Protein 1G5G (pdb70)

B-factor: mean 41.12, std 23.93, range [2.0, 100.0]

Nearest PDB structures (foldseek):
  1g5g-assembly2_D  TM=1.001E+00  e=3.304E-66  avian paramyxovirus 1
  3maw-assembly1_A  TM=9.821E-01  e=4.970E-59  Newcastle disease virus (STRAIN AUSTRALIA-VICTORIA/32)
  8tvg-assembly1_A  TM=8.854E-01  e=2.097E-29  Langya virus
  8dmj-assembly1_C  TM=8.825E-01  e=3.662E-26  Henipavirus nipahense
  1ztm-assembly1_B  TM=8.398E-01  e=7.015E-27  Human respirovirus 3

InterPro domains:
  IPR000776 Precursor fusion glycoprotein F0, Paramyxoviridae [PF00523] (35-516)

CATH classification: 2.40.490.10 (+2 more: 1.10.287.2480, 2.60.40.1690)

Radius of gyration: 48.66 Å; Cα contacts (8 Å, |Δi|>4): 4728; chains: 6; bounding box: 149×130×69 Å

Organism: Newcastle disease virus (strain D26/76) (NCBI:txid11180)

Structure (mmCIF, N/CA/C/O backbone):
data_1G5G
#
_entry.id   1G5G
#
_cell.length_a   134.39
_cell.length_b   308.33
_cell.length_c   243.00
_cell.angle_alpha   90.0
_cell.angle_beta   90.0
_cell.angle_gamma   90.0
#
_symmetry.space_group_name_H-M   'C 2 2 21'
#
loop_
_entity.id
_entity.type
_entity.pdbx_description
1 polymer 'Fusion glycoprotein F0'
2 branched 2-acetamido-2-deoxy-beta-D-glucopyranose-(1-4)-2-acetamido-2-deoxy-beta-D-glucopyranose
3 branched beta-D-mannopyranose-(1-4)-2-acetamido-2-deoxy-beta-D-glucopyranose-(1-4)-2-acetamido-2-deoxy-beta-D-glucopyranose
4 non-polymer 2-acetamido-2-deoxy-beta-D-glucopyranose
#
loop_
_atom_site.group_PDB
_atom_site.id
_atom_site.type_symbol
_atom_site.label_atom_id
_atom_site.label_alt_id
_atom_site.label_comp_id
_atom_site.label_asym_id
_atom_site.label_entity_id
_atom_site.label_seq_id
_atom_site.pdbx_PDB_ins_code
_atom_site.Cartn_x
_atom_site.Cartn_y
_atom_site.Cartn_z
_atom_site.occupancy
_atom_site.B_iso_or_equiv
_atom_site.auth_seq_id
_atom_site.auth_comp_id
_atom_site.auth_asym_id
_atom_site.auth_atom_id
_atom_site.pdbx_PDB_model_num
ATOM 1 N N . ASP A 1 2 ? 62.706 97.437 31.572 1.00 45.90 33 ASP A N 1
ATOM 2 C CA . ASP A 1 2 ? 63.157 98.564 30.762 1.00 50.81 33 ASP A CA 1
ATOM 3 C C . ASP A 1 2 ? 62.202 98.891 29.602 1.00 56.92 33 ASP A C 1
ATOM 4 O O . ASP A 1 2 ? 62.131 100.041 29.152 1.00 56.37 33 ASP A O 1
ATOM 9 N N . GLY A 1 3 ? 61.468 97.886 29.124 1.00 61.03 34 GLY A N 1
ATOM 10 C CA . GLY A 1 3 ? 60.558 98.108 28.011 1.00 65.88 34 GLY A CA 1
ATOM 11 C C . GLY A 1 3 ? 61.340 98.256 26.712 1.00 71.53 34 GLY A C 1
ATOM 12 O O . GLY A 1 3 ? 62.546 97.982 26.676 1.00 68.73 34 GLY A O 1
ATOM 13 N N . ARG A 1 4 ? 60.677 98.685 25.639 1.00 76.02 35 ARG A N 1
ATOM 14 C CA . ARG A 1 4 ? 61.379 98.848 24.368 1.00 77.46 35 ARG A CA 1
ATOM 15 C C . ARG A 1 4 ? 61.200 100.174 23.629 1.00 73.69 35 ARG A C 1
ATOM 16 O O . ARG A 1 4 ? 61.105 100.196 22.401 1.00 75.25 35 ARG A O 1
ATOM 24 N N . PRO A 1 5 ? 61.123 101.295 24.364 1.00 67.61 36 PRO A N 1
ATOM 25 C CA . PRO A 1 5 ? 60.977 102.554 23.644 1.00 62.26 36 PRO A CA 1
ATOM 26 C C . PRO A 1 5 ? 62.384 102.760 23.108 1.00 59.35 36 PRO A C 1
ATOM 27 O O . PRO A 1 5 ? 62.590 103.373 22.065 1.00 64.83 36 PRO A O 1
ATOM 31 N N . LEU A 1 6 ? 63.352 102.225 23.849 1.00 51.10 37 LEU A N 1
ATOM 32 C CA . LEU A 1 6 ? 64.750 102.320 23.468 1.00 48.66 37 LEU A CA 1
ATOM 33 C C . LEU A 1 6 ? 65.063 101.457 22.246 1.00 46.72 37 LEU A C 1
ATOM 34 O O . LEU A 1 6 ? 66.195 101.443 21.743 1.00 41.90 37 LEU A O 1
ATOM 39 N N . ALA A 1 7 ? 64.052 100.729 21.777 1.00 44.94 38 ALA A N 1
ATOM 40 C CA . ALA A 1 7 ? 64.202 99.902 20.582 1.00 43.36 38 ALA A CA 1
ATOM 41 C C . ALA A 1 7 ? 64.464 100.894 19.449 1.00 38.80 38 ALA A C 1
ATOM 42 O O . ALA A 1 7 ? 65.322 100.689 18.587 1.00 28.75 38 ALA A O 1
ATOM 44 N N . ALA A 1 8 ? 63.708 101.982 19.478 1.00 38.02 39 ALA A N 1
ATOM 45 C CA . ALA A 1 8 ? 63.840 103.033 18.490 1.00 41.04 39 ALA A CA 1
ATOM 46 C C . ALA A 1 8 ? 65.219 103.690 18.581 1.00 40.14 39 ALA A C 1
ATOM 47 O O . ALA A 1 8 ? 65.650 104.377 17.658 1.00 44.12 39 ALA A O 1
ATOM 49 N N . ALA A 1 9 ? 65.900 103.502 19.703 1.00 35.34 40 ALA A N 1
ATOM 50 C CA . ALA A 1 9 ? 67.217 104.085 19.869 1.00 36.37 40 ALA A CA 1
ATOM 51 C C . ALA A 1 9 ? 68.314 103.130 19.395 1.00 41.17 40 ALA A C 1
ATOM 52 O O . ALA A 1 9 ? 69.501 103.474 19.414 1.00 41.60 40 ALA A O 1
ATOM 54 N N . GLY A 1 10 ? 67.918 101.934 18.963 1.00 43.73 41 GLY A N 1
ATOM 55 C CA . GLY A 1 10 ? 68.894 100.953 18.504 1.00 44.11 41 GLY A CA 1
ATOM 56 C C . GLY A 1 10 ? 69.281 99.945 19.579 1.00 43.26 41 GLY A C 1
ATOM 57 O O . GLY A 1 10 ? 70.112 99.054 19.356 1.00 36.69 41 GLY A O 1
ATOM 58 N N . ILE A 1 11 ? 68.682 100.096 20.755 1.00 38.84 42 ILE A N 1
ATOM 59 C CA . ILE A 1 11 ? 68.945 99.195 21.860 1.00 39.98 42 ILE A CA 1
ATOM 60 C C . ILE A 1 11 ? 67.903 98.075 21.837 1.00 42.79 42 ILE A C 1
ATOM 61 O O . ILE A 1 11 ? 66.713 98.316 22.053 1.00 44.59 42 ILE A O 1
ATOM 66 N N . VAL A 1 12 ? 68.349 96.854 21.561 1.00 41.41 43 VAL A N 1
ATOM 67 C CA . VAL A 1 12 ? 67.449 95.705 21.507 1.00 35.33 43 VAL A CA 1
ATOM 68 C C . VAL A 1 12 ? 67.651 94.869 22.766 1.00 32.95 43 VAL A C 1
ATOM 69 O O . VAL A 1 12 ? 68.790 94.581 23.137 1.00 33.05 43 VAL A O 1
ATOM 73 N N . VAL A 1 13 ? 66.559 94.494 23.434 1.00 31.93 44 VAL A N 1
ATOM 74 C CA . VAL A 1 13 ? 66.660 93.680 24.659 1.00 31.89 44 VAL A CA 1
ATOM 75 C C . VAL A 1 13 ? 66.650 92.182 24.339 1.00 33.21 44 VAL A C 1
ATOM 76 O O . VAL A 1 13 ? 65.596 91.620 24.037 1.00 35.91 44 VAL A O 1
ATOM 80 N N . THR A 1 14 ? 67.816 91.536 24.399 1.00 33.44 45 THR A N 1
ATOM 81 C CA . THR A 1 14 ? 67.901 90.105 24.101 1.00 33.44 45 THR A CA 1
ATOM 82 C C . THR A 1 14 ? 67.326 89.253 25.214 1.00 33.72 45 THR A C 1
ATOM 83 O O . THR A 1 14 ? 66.730 88.207 24.966 1.00 40.18 45 THR A O 1
ATOM 87 N N . GLY A 1 15 ? 67.515 89.670 26.452 1.00 30.62 46 GLY A N 1
ATOM 88 C CA . GLY A 1 15 ? 66.967 88.856 27.512 1.00 33.34 46 GLY A CA 1
ATOM 89 C C . GLY A 1 15 ? 66.903 89.477 28.886 1.00 35.39 46 GLY A C 1
ATOM 90 O O . GLY A 1 15 ? 67.718 90.327 29.260 1.00 31.67 46 GLY A O 1
ATOM 91 N N . ASP A 1 16 ? 65.922 89.012 29.648 1.00 32.30 47 ASP A N 1
ATOM 92 C CA . ASP A 1 16 ? 65.693 89.487 30.996 1.00 30.50 47 ASP A CA 1
ATOM 93 C C . ASP A 1 16 ? 65.693 88.258 31.874 1.00 25.69 47 ASP A C 1
ATOM 94 O O . ASP A 1 16 ? 65.033 87.283 31.544 1.00 28.69 47 ASP A O 1
ATOM 99 N N . LYS A 1 17 ? 66.396 88.303 33.001 1.00 23.46 48 LYS A N 1
ATOM 100 C CA . LYS A 1 17 ? 66.465 87.128 33.872 1.00 21.34 48 LYS A CA 1
ATOM 101 C C . LYS A 1 17 ? 66.496 87.456 35.359 1.00 16.57 48 LYS A C 1
ATOM 102 O O . LYS A 1 17 ? 66.857 88.564 35.747 1.00 19.00 48 LYS A O 1
ATOM 108 N N . ALA A 1 18 ? 66.108 86.483 36.182 1.00 9.05 49 ALA A N 1
ATOM 109 C CA . ALA A 1 18 ? 66.118 86.635 37.636 1.00 14.24 49 ALA A CA 1
ATOM 110 C C . ALA A 1 18 ? 67.545 86.406 38.155 1.00 20.48 49 ALA A C 1
ATOM 111 O O . ALA A 1 18 ? 68.394 85.908 37.412 1.00 31.25 49 ALA A O 1
ATOM 113 N N . VAL A 1 19 ? 67.828 86.751 39.412 1.00 16.05 50 VAL A N 1
ATOM 114 C CA . VAL A 1 19 ? 69.183 86.532 39.939 1.00 16.75 50 VAL A CA 1
ATOM 115 C C . VAL A 1 19 ? 69.139 85.854 41.303 1.00 19.17 50 VAL A C 1
ATOM 116 O O . VAL A 1 19 ? 68.273 86.168 42.121 1.00 23.93 50 VAL A O 1
ATOM 120 N N . ASN A 1 20 ? 70.064 84.924 41.548 1.00 18.56 51 ASN A N 1
ATOM 121 C CA . ASN A 1 20 ? 70.102 84.224 42.835 1.00 22.81 51 ASN A CA 1
ATOM 122 C C . ASN A 1 20 ? 71.534 83.942 43.257 1.00 23.99 51 ASN A C 1
ATOM 123 O O . ASN A 1 20 ? 72.412 83.801 42.396 1.00 22.02 51 ASN A O 1
ATOM 128 N N . ILE A 1 21 ? 71.758 83.885 44.579 1.00 23.08 52 ILE A N 1
ATOM 129 C CA . ILE A 1 21 ? 73.068 83.539 45.135 1.00 16.94 52 ILE A CA 1
ATOM 130 C C . ILE A 1 21 ? 72.898 82.073 45.543 1.00 17.09 52 ILE A C 1
ATOM 131 O O . ILE A 1 21 ? 71.813 81.657 45.963 1.00 9.57 52 ILE A O 1
ATOM 136 N N . TYR A 1 22 ? 73.963 81.292 45.428 1.00 14.85 53 TYR A N 1
ATOM 137 C CA . TYR A 1 22 ? 73.874 79.884 45.759 1.00 12.37 53 TYR A CA 1
ATOM 138 C C . TYR A 1 22 ? 75.165 79.407 46.389 1.00 13.09 53 TYR A C 1
ATOM 139 O O . TYR A 1 22 ? 76.185 80.105 46.341 1.00 5.53 53 TYR A O 1
ATOM 148 N N . THR A 1 23 ? 75.103 78.217 46.985 1.00 17.23 54 THR A N 1
ATOM 149 C CA . THR A 1 23 ? 76.270 77.585 47.592 1.00 25.08 54 THR A CA 1
ATOM 150 C C . THR A 1 23 ? 76.144 76.078 47.486 1.00 30.18 54 THR A C 1
ATOM 151 O O . THR A 1 23 ? 75.068 75.520 47.732 1.00 32.16 54 THR A O 1
ATOM 155 N N . SER A 1 24 ? 77.237 75.426 47.098 1.00 25.37 55 SER A N 1
ATOM 156 C CA . SER A 1 24 ? 77.232 73.982 46.971 1.00 26.34 55 SER A CA 1
ATOM 157 C C . SER A 1 24 ? 77.599 73.380 48.320 1.00 25.64 55 SER A C 1
ATOM 158 O O . SER A 1 24 ? 78.619 72.708 48.471 1.00 26.27 55 SER A O 1
ATOM 161 N N . SER A 1 25 ? 76.743 73.651 49.299 1.00 24.38 56 SER A N 1
ATOM 162 C CA . SER A 1 25 ? 76.915 73.196 50.669 1.00 20.61 56 SER A CA 1
ATOM 163 C C . SER A 1 25 ? 76.183 71.905 50.999 1.00 24.83 56 SER A C 1
ATOM 164 O O . SER A 1 25 ? 76.781 70.982 51.546 1.00 35.46 56 SER A O 1
ATOM 167 N N . GLN A 1 26 ? 74.888 71.837 50.699 1.00 23.01 57 GLN A N 1
ATOM 168 C CA . GLN A 1 26 ? 74.131 70.628 51.001 1.00 23.41 57 GLN A CA 1
ATOM 169 C C . GLN A 1 26 ? 74.828 69.441 50.365 1.00 27.97 57 GLN A C 1
ATOM 170 O O . GLN A 1 26 ? 75.740 69.612 49.551 1.00 33.70 57 GLN A O 1
ATOM 176 N N . THR A 1 27 ? 74.395 68.240 50.729 1.00 30.33 58 THR A N 1
ATOM 177 C CA . THR A 1 27 ? 74.998 67.022 50.199 1.00 32.00 58 THR A CA 1
ATOM 178 C C . THR A 1 27 ? 74.099 65.818 50.458 1.00 32.11 58 THR A C 1
ATOM 179 O O . THR A 1 27 ? 73.117 65.913 51.190 1.00 35.50 58 THR A O 1
ATOM 183 N N . GLY A 1 28 ? 74.429 64.688 49.847 1.00 35.59 59 GLY A N 1
ATOM 184 C CA . GLY A 1 28 ? 73.635 63.489 50.042 1.00 42.33 59 GLY A CA 1
ATOM 185 C C . GLY A 1 28 ? 74.310 62.273 49.435 1.00 45.56 59 GLY A C 1
ATOM 186 O O . GLY A 1 28 ? 75.308 62.406 48.711 1.00 51.88 59 GLY A O 1
ATOM 187 N N . SER A 1 29 ? 73.779 61.085 49.724 1.00 40.47 60 SER A N 1
ATOM 188 C CA 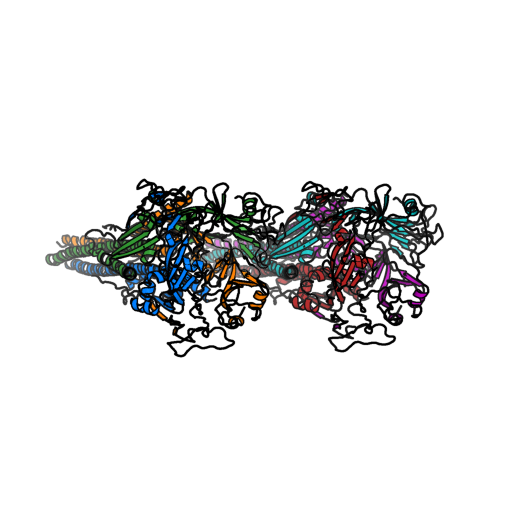. SER A 1 29 ? 74.352 59.861 49.178 1.00 30.72 60 SER A CA 1
ATOM 189 C C . SER A 1 29 ? 73.276 58.891 48.740 1.00 26.64 60 SER A C 1
ATOM 190 O O . SER A 1 29 ? 72.235 58.719 49.384 1.00 18.95 60 SER A O 1
ATOM 193 N N . ILE A 1 30 ? 73.548 58.270 47.607 1.00 26.71 61 ILE A N 1
ATOM 194 C CA . ILE A 1 30 ? 72.651 57.304 47.020 1.00 29.35 61 ILE A CA 1
ATOM 195 C C . ILE A 1 30 ? 73.448 56.002 46.972 1.00 30.73 61 ILE A C 1
ATOM 196 O O . ILE A 1 30 ? 74.545 55.944 46.404 1.00 26.24 61 ILE A O 1
ATOM 201 N N . ILE A 1 31 ? 72.915 54.971 47.620 1.00 33.13 62 ILE A N 1
ATOM 202 C CA . ILE A 1 31 ? 73.578 53.674 47.650 1.00 33.12 62 ILE A CA 1
ATOM 203 C C . ILE A 1 31 ? 72.761 52.669 46.841 1.00 31.03 62 ILE A C 1
ATOM 204 O O . ILE A 1 31 ? 71.656 52.267 47.223 1.00 24.70 62 ILE A O 1
ATOM 209 N N . ILE A 1 32 ? 73.318 52.317 45.687 1.00 28.96 63 ILE A N 1
ATOM 210 C CA . ILE A 1 32 ? 72.692 51.402 44.750 1.00 29.72 63 ILE A CA 1
ATOM 211 C C . ILE A 1 32 ? 72.972 49.940 45.075 1.00 32.18 63 ILE A C 1
ATOM 212 O O . ILE A 1 32 ? 74.097 49.566 45.412 1.00 31.02 63 ILE A O 1
ATOM 217 N N . LYS A 1 33 ? 71.929 49.124 44.961 1.00 35.25 64 LYS A N 1
ATOM 218 C CA . LYS A 1 33 ? 72.002 47.688 45.204 1.00 39.36 64 LYS A CA 1
ATOM 219 C C . LYS A 1 33 ? 71.880 46.952 43.852 1.00 40.68 64 LYS A C 1
ATOM 220 O O . LYS A 1 33 ? 70.771 46.603 43.410 1.00 37.86 64 LYS A O 1
ATOM 226 N N . LEU A 1 34 ? 73.033 46.736 43.211 1.00 37.81 65 LEU A N 1
ATOM 227 C CA . LEU A 1 34 ? 73.131 46.097 41.891 1.00 38.93 65 LEU A CA 1
ATOM 228 C C . LEU A 1 34 ? 72.475 44.725 41.684 1.00 38.30 65 LEU A C 1
ATOM 229 O O . LEU A 1 34 ? 71.984 44.441 40.589 1.00 37.54 65 LEU A O 1
ATOM 234 N N . LEU A 1 35 ? 72.502 43.856 42.694 1.00 38.97 66 LEU A N 1
ATOM 235 C CA . LEU A 1 35 ? 71.842 42.549 42.578 1.00 35.82 66 LEU A CA 1
ATOM 236 C C . LEU A 1 35 ? 70.471 42.748 43.222 1.00 38.20 66 LEU A C 1
ATOM 237 O O . LEU A 1 35 ? 70.375 43.060 44.403 1.00 38.57 66 LEU A O 1
ATOM 242 N N . PRO A 1 36 ? 69.387 42.586 42.447 1.00 43.76 67 PRO A N 1
ATOM 243 C CA . PRO A 1 36 ? 68.046 42.780 43.010 1.00 48.84 67 PRO A CA 1
ATOM 244 C C . PRO A 1 36 ? 67.712 41.785 44.110 1.00 57.21 67 PRO A C 1
ATOM 245 O O . PRO A 1 36 ? 68.336 40.730 44.214 1.00 61.50 67 PRO A O 1
ATOM 249 N N . ASN A 1 37 ? 66.714 42.125 44.924 1.00 63.11 68 ASN A N 1
ATOM 250 C CA . ASN A 1 37 ? 66.287 41.259 46.015 1.00 66.20 68 ASN A CA 1
ATOM 251 C C . ASN A 1 37 ? 65.420 40.105 45.489 1.00 72.25 68 ASN A C 1
ATOM 252 O O . ASN A 1 37 ? 64.249 40.289 45.162 1.00 71.87 68 ASN A O 1
ATOM 257 N N . MET A 1 38 ? 66.032 38.921 45.417 1.00 77.90 69 MET A N 1
ATOM 258 C CA . MET A 1 38 ? 65.403 37.702 44.939 1.00 81.57 69 MET A CA 1
ATOM 259 C C . MET A 1 38 ? 64.495 37.000 45.961 1.00 84.15 69 MET A C 1
ATOM 260 O O . MET A 1 38 ? 64.652 37.157 47.171 1.00 82.13 69 MET A O 1
ATOM 265 N N . PRO A 1 39 ? 63.554 36.178 45.466 1.00 85.70 70 PRO A N 1
ATOM 266 C CA . PRO A 1 39 ? 62.638 35.444 46.340 1.00 87.35 70 PRO A CA 1
ATOM 267 C C . PRO A 1 39 ? 63.398 34.305 47.049 1.00 91.36 70 PRO A C 1
ATOM 268 O O . PRO A 1 39 ? 64.464 33.888 46.602 1.00 91.15 70 PRO A O 1
ATOM 272 N N . LYS A 1 40 ? 62.844 33.785 48.141 1.00 95.87 71 LYS A N 1
ATOM 273 C CA . LYS A 1 40 ? 63.463 32.703 48.897 1.00 97.30 71 LYS A CA 1
ATOM 274 C C . LYS A 1 40 ? 63.481 31.343 48.196 1.00 98.64 71 LYS A C 1
ATOM 275 O O . LYS A 1 40 ? 62.418 30.790 47.843 1.00 96.28 71 LYS A O 1
ATOM 281 N N . ASP A 1 41 ? 64.695 30.825 47.998 1.00 98.69 72 ASP A N 1
ATOM 282 C CA . ASP A 1 41 ? 64.941 29.513 47.422 1.00 100.00 72 ASP A CA 1
ATOM 283 C C . ASP A 1 41 ? 64.406 29.058 46.075 1.00 100.00 72 ASP A C 1
ATOM 284 O O . ASP A 1 41 ? 64.639 27.935 45.746 1.00 100.00 72 ASP A O 1
ATOM 289 N N . LYS A 1 42 ? 63.664 29.813 45.303 1.00 100.00 73 LYS A N 1
ATOM 290 C CA . LYS A 1 42 ? 63.270 29.224 44.037 1.00 100.00 73 LYS A CA 1
ATOM 291 C C . LYS A 1 42 ? 64.346 29.588 43.012 1.00 98.29 73 LYS A C 1
ATOM 292 O O . LYS A 1 42 ? 64.103 29.862 41.837 1.00 98.40 73 LYS A O 1
ATOM 298 N N . GLU A 1 43 ? 65.568 29.546 43.546 1.00 95.34 74 GLU A N 1
ATOM 299 C CA . GLU A 1 43 ? 66.805 29.882 42.859 1.00 92.82 74 GLU A CA 1
ATOM 300 C C . GLU A 1 43 ? 67.490 28.869 41.960 1.00 90.61 74 GLU A C 1
ATOM 301 O O . GLU A 1 43 ? 68.144 29.256 41.008 1.00 94.30 74 GLU A O 1
ATOM 307 N N . ALA A 1 44 ? 67.405 27.587 42.291 1.00 86.53 75 ALA A N 1
ATOM 308 C CA . ALA A 1 44 ? 68.051 26.553 41.480 1.00 83.24 75 ALA A CA 1
ATOM 309 C C . ALA A 1 44 ? 67.854 26.933 40.008 1.00 82.77 75 ALA A C 1
ATOM 310 O O . ALA A 1 44 ? 68.777 26.822 39.191 1.00 80.83 75 ALA A O 1
ATOM 312 N N . CYS A 1 45 ? 66.634 27.366 39.685 1.00 80.34 76 CYS A N 1
ATOM 313 C CA . CYS A 1 45 ? 66.292 27.780 38.326 1.00 77.66 76 CYS A CA 1
ATOM 314 C C . CYS A 1 45 ? 66.913 29.141 37.985 1.00 75.33 76 CYS A C 1
ATOM 315 O O . CYS A 1 45 ? 67.573 29.287 36.954 1.00 70.34 76 CYS A O 1
ATOM 318 N N . ALA A 1 46 ? 66.698 30.112 38.875 1.00 71.83 77 ALA A N 1
ATOM 319 C CA . ALA A 1 46 ? 67.207 31.477 38.712 1.00 69.34 77 ALA A CA 1
ATOM 320 C C . ALA A 1 46 ? 68.729 31.622 38.687 1.00 66.47 77 ALA A C 1
ATOM 321 O O . ALA A 1 46 ? 69.252 32.630 38.214 1.00 65.95 77 ALA A O 1
ATOM 323 N N . LYS A 1 47 ? 69.433 30.623 39.199 1.00 63.55 78 LYS A N 1
ATOM 324 C CA . LYS A 1 47 ? 70.888 30.659 39.241 1.00 61.42 78 LYS A CA 1
ATOM 325 C C . LYS A 1 47 ? 71.515 30.869 37.866 1.00 57.27 78 LYS A C 1
ATOM 326 O O . LYS A 1 47 ? 72.527 31.552 37.739 1.00 56.20 78 LYS A O 1
ATOM 332 N N . ALA A 1 48 ? 70.913 30.291 36.835 1.00 53.78 79 ALA A N 1
ATOM 333 C CA . ALA A 1 48 ? 71.446 30.416 35.478 1.00 53.50 79 ALA A CA 1
ATOM 334 C C . ALA A 1 48 ? 71.623 31.852 34.959 1.00 54.19 79 ALA A C 1
ATOM 335 O O . ALA A 1 48 ? 72.747 32.271 34.654 1.00 52.61 79 ALA A O 1
ATOM 337 N N . PRO A 1 49 ? 70.521 32.622 34.842 1.00 52.87 80 PRO A N 1
ATOM 338 C CA . PRO A 1 49 ? 70.585 34.005 34.354 1.00 47.00 80 PRO A CA 1
ATOM 339 C C . PRO A 1 49 ? 71.328 34.912 35.319 1.00 42.86 80 PRO A C 1
ATOM 340 O O . PRO A 1 49 ? 72.142 35.729 34.905 1.00 43.09 80 PRO A O 1
ATOM 344 N N . LEU A 1 50 ? 71.035 34.768 36.605 1.00 37.14 81 LEU A N 1
ATOM 345 C CA . LEU A 1 50 ? 71.689 35.575 37.613 1.00 39.21 81 LEU A CA 1
ATOM 346 C C . LEU A 1 50 ? 73.199 35.551 37.416 1.00 44.03 81 LEU A C 1
ATOM 347 O O . LEU A 1 50 ? 73.864 36.576 37.543 1.00 50.17 81 LEU A O 1
ATOM 352 N N . GLU A 1 51 ? 73.743 34.380 37.111 1.00 49.82 82 GLU A N 1
ATOM 353 C CA . GLU A 1 51 ? 75.182 34.254 36.882 1.00 55.28 82 GLU A CA 1
ATOM 354 C C . GLU A 1 51 ? 75.606 35.175 35.730 1.00 52.57 82 GLU A C 1
ATOM 355 O O . GLU A 1 51 ? 76.498 36.013 35.886 1.00 50.12 82 GLU A O 1
ATOM 361 N N . ALA A 1 52 ? 74.958 35.015 34.576 1.00 49.98 83 ALA A N 1
ATOM 362 C CA . ALA A 1 52 ? 75.265 35.828 33.397 1.00 47.21 83 ALA A CA 1
ATOM 363 C C . ALA A 1 52 ? 75.238 37.302 33.757 1.00 45.89 83 ALA A C 1
ATOM 364 O O . ALA A 1 52 ? 76.147 38.048 33.391 1.00 46.60 83 ALA A O 1
ATOM 366 N N . TYR A 1 53 ? 74.182 37.703 34.467 1.00 40.33 84 TYR A N 1
ATOM 367 C CA . TYR A 1 53 ? 73.975 39.080 34.921 1.00 34.55 84 TYR A CA 1
ATOM 368 C C . TYR A 1 53 ? 75.080 39.534 35.865 1.00 34.74 84 TYR A C 1
ATOM 369 O O . TYR A 1 53 ? 75.781 40.519 35.613 1.00 36.79 84 TYR A O 1
ATOM 378 N N . ASN A 1 54 ? 75.216 38.822 36.972 1.00 32.72 85 ASN A N 1
ATOM 379 C CA . ASN A 1 54 ? 76.223 39.165 37.956 1.00 36.51 85 ASN A CA 1
ATOM 380 C C . ASN A 1 54 ? 77.618 39.152 37.344 1.00 37.41 85 ASN A C 1
ATOM 381 O O . ASN A 1 54 ? 78.576 39.620 37.950 1.00 40.39 85 ASN A O 1
ATOM 386 N N . ARG A 1 55 ? 77.739 38.600 36.146 1.00 37.54 86 ARG A N 1
ATOM 387 C CA . ARG A 1 55 ? 79.031 38.559 35.481 1.00 41.59 86 ARG A CA 1
ATOM 388 C C . ARG A 1 55 ? 79.276 39.887 34.747 1.00 44.03 86 ARG A C 1
ATOM 389 O O . ARG A 1 55 ? 80.258 40.593 35.020 1.00 39.52 86 ARG A O 1
ATOM 397 N N . THR A 1 56 ? 78.374 40.227 33.822 1.00 44.87 87 THR A N 1
ATOM 398 C CA . THR A 1 56 ? 78.491 41.472 33.061 1.00 33.43 87 THR A CA 1
ATOM 399 C C . THR A 1 56 ? 78.587 42.576 34.089 1.00 29.44 87 THR A C 1
ATOM 400 O O . THR A 1 56 ? 79.365 43.510 33.934 1.00 28.82 87 THR A O 1
ATOM 404 N N . LEU A 1 57 ? 77.802 42.454 35.155 1.00 23.99 88 LEU A N 1
ATOM 405 C CA . LEU A 1 57 ? 77.833 43.463 36.185 1.00 21.78 88 LEU A CA 1
ATOM 406 C C . LEU A 1 57 ? 79.273 43.776 36.541 1.00 20.28 88 LEU A C 1
ATOM 407 O O . LEU A 1 57 ? 79.681 44.927 36.432 1.00 21.58 88 LEU A O 1
ATOM 412 N N . THR A 1 58 ? 80.061 42.777 36.935 1.00 20.19 89 THR A N 1
ATOM 413 C CA . THR A 1 58 ? 81.448 43.085 37.286 1.00 26.28 89 THR A CA 1
ATOM 414 C C . THR A 1 58 ? 82.289 43.391 36.062 1.00 26.84 89 THR A C 1
ATOM 415 O O . THR A 1 58 ? 83.312 44.065 36.173 1.00 31.22 89 THR A O 1
ATOM 419 N N . THR A 1 59 ? 81.883 42.893 34.897 1.00 26.64 90 THR A N 1
ATOM 420 C CA . THR A 1 59 ? 82.638 43.191 33.679 1.00 26.52 90 THR A CA 1
ATOM 421 C C . THR A 1 59 ? 82.534 44.695 33.420 1.00 27.53 90 THR A C 1
ATOM 422 O O . THR A 1 59 ? 83.456 45.337 32.913 1.00 27.18 90 THR A O 1
ATOM 426 N N . LEU A 1 60 ? 81.384 45.239 33.790 1.00 26.92 91 LEU A N 1
ATOM 427 C CA . LEU A 1 60 ? 81.077 46.645 33.628 1.00 22.93 91 LEU A CA 1
ATOM 428 C C . LEU A 1 60 ? 81.759 47.503 34.683 1.00 27.40 91 LEU A C 1
ATOM 429 O O . LEU A 1 60 ? 82.709 48.220 34.389 1.00 35.10 91 LEU A O 1
ATOM 434 N N . LEU A 1 61 ? 81.283 47.397 35.921 1.00 30.30 92 LEU A N 1
ATOM 435 C CA . LEU A 1 61 ? 81.792 48.201 37.034 1.00 31.56 92 LEU A CA 1
ATOM 436 C C . LEU A 1 61 ? 83.255 48.073 37.463 1.00 32.62 92 LEU A C 1
ATOM 437 O O . LEU A 1 61 ? 83.811 49.025 38.024 1.00 37.10 92 LEU A O 1
ATOM 442 N N . THR A 1 62 ? 83.891 46.935 37.211 1.00 31.47 93 THR A N 1
ATOM 443 C CA . THR A 1 62 ? 85.279 46.778 37.642 1.00 32.62 93 THR A CA 1
ATOM 444 C C . THR A 1 62 ? 86.168 47.994 37.371 1.00 30.11 93 THR A C 1
ATOM 445 O O . THR A 1 62 ? 86.757 48.546 38.300 1.00 35.80 93 THR A O 1
ATOM 449 N N . PRO A 1 63 ? 86.290 48.426 36.105 1.00 26.94 94 PRO A N 1
ATOM 450 C CA . PRO A 1 63 ? 87.143 49.596 35.852 1.00 20.91 94 PRO A CA 1
ATOM 451 C C . PRO A 1 63 ? 86.719 50.807 36.689 1.00 18.25 94 PRO A C 1
ATOM 452 O O . PRO A 1 63 ? 87.549 51.432 37.350 1.00 13.37 94 PRO A O 1
ATOM 456 N N . LEU A 1 64 ? 85.427 51.123 36.678 1.00 14.32 95 LEU A N 1
ATOM 457 C CA . LEU A 1 64 ? 84.925 52.260 37.444 1.00 14.58 95 LEU A CA 1
ATOM 458 C C . LEU A 1 64 ? 85.401 52.140 38.869 1.00 15.16 95 LEU A C 1
ATOM 459 O O . LEU A 1 64 ? 85.783 53.128 39.494 1.00 20.05 95 LEU A O 1
ATOM 464 N N . GLY A 1 65 ? 85.366 50.923 39.389 1.00 11.19 96 GLY A N 1
ATOM 465 C CA . GLY A 1 65 ? 85.837 50.716 40.741 1.00 17.34 96 GLY A CA 1
ATOM 466 C C . GLY A 1 65 ? 87.309 51.088 40.846 1.00 18.71 96 GLY A C 1
ATOM 467 O O . GLY A 1 65 ? 87.671 51.995 41.601 1.00 15.84 96 GLY A O 1
ATOM 468 N N . ASP A 1 66 ? 88.150 50.400 40.072 1.00 16.63 97 ASP A N 1
ATOM 469 C CA . ASP A 1 66 ? 89.594 50.637 40.059 1.00 24.77 97 ASP A CA 1
ATOM 470 C C . ASP A 1 66 ? 89.935 52.132 40.085 1.00 30.58 97 ASP A C 1
ATOM 471 O O . ASP A 1 66 ? 90.673 52.606 40.960 1.00 31.53 97 ASP A O 1
ATOM 476 N N . SER A 1 67 ? 89.407 52.877 39.118 1.00 30.04 98 SER A N 1
ATOM 477 C CA . SER A 1 67 ? 89.661 54.307 39.066 1.00 23.58 98 SER A CA 1
ATOM 478 C C . SER A 1 67 ? 89.324 54.910 40.438 1.00 19.70 98 SER A C 1
ATOM 479 O O . SER A 1 67 ? 90.162 55.563 41.053 1.00 17.42 98 SER A O 1
ATOM 482 N N . ILE A 1 68 ? 88.115 54.661 40.926 1.00 7.57 99 ILE A N 1
ATOM 483 C CA . ILE A 1 68 ? 87.715 55.190 42.211 1.00 13.29 99 ILE A CA 1
ATOM 484 C C . ILE A 1 68 ? 88.819 55.012 43.249 1.00 15.86 99 ILE A C 1
ATOM 485 O O . ILE A 1 68 ? 89.043 55.875 44.105 1.00 10.89 99 ILE A O 1
ATOM 490 N N . ARG A 1 69 ? 89.499 53.875 43.175 1.00 22.83 100 ARG A N 1
ATOM 491 C CA . ARG A 1 69 ? 90.582 53.575 44.104 1.00 28.55 100 ARG A CA 1
ATOM 492 C C . ARG A 1 69 ? 91.748 54.515 43.851 1.00 27.00 100 ARG A C 1
ATOM 493 O O . ARG A 1 69 ? 92.146 55.272 44.735 1.00 27.39 100 ARG A O 1
ATOM 501 N N . ARG A 1 70 ? 92.273 54.471 42.629 1.00 24.05 101 ARG A N 1
ATOM 502 C CA . ARG A 1 70 ? 93.399 55.308 42.221 1.00 22.94 101 ARG A CA 1
ATOM 503 C C . ARG A 1 70 ? 93.233 56.776 42.583 1.00 25.18 101 ARG A C 1
ATOM 504 O O . ARG A 1 70 ? 94.190 57.434 42.981 1.00 29.94 101 ARG A O 1
ATOM 512 N N . ILE A 1 71 ? 92.028 57.300 42.406 1.00 25.39 102 ILE A N 1
ATOM 513 C CA . ILE A 1 71 ? 91.774 58.688 42.733 1.00 27.37 102 ILE A CA 1
ATOM 514 C C . ILE A 1 71 ? 91.835 58.868 44.247 1.00 33.09 102 ILE A C 1
ATOM 515 O O . ILE A 1 71 ? 92.557 59.735 44.749 1.00 35.50 102 ILE A O 1
ATOM 520 N N . GLN A 1 72 ? 91.083 58.039 44.967 1.00 38.85 103 GLN A N 1
ATOM 521 C CA . GLN A 1 72 ? 91.023 58.111 46.426 1.00 47.81 103 GLN A CA 1
ATOM 522 C C . GLN A 1 72 ? 92.359 57.954 47.147 1.00 49.70 103 GLN A C 1
ATOM 523 O O . GLN A 1 72 ? 92.534 58.478 48.251 1.00 49.53 103 GLN A O 1
ATOM 529 N N . GLU A 1 73 ? 93.290 57.225 46.536 1.00 53.63 104 GLU A N 1
ATOM 530 C CA . GLU A 1 73 ? 94.620 57.027 47.112 1.00 56.44 104 GLU A CA 1
ATOM 531 C C . GLU A 1 73 ? 95.343 58.362 47.260 1.00 59.15 104 GLU A C 1
ATOM 532 O O . GLU A 1 73 ? 96.102 58.563 48.209 1.00 64.58 104 GLU A O 1
ATOM 538 N N . SER A 1 74 ? 95.112 59.259 46.302 1.00 57.81 105 SER A N 1
ATOM 539 C CA . SER A 1 74 ? 95.723 60.586 46.288 1.00 51.53 105 SER A CA 1
ATOM 540 C C . SER A 1 74 ? 95.111 61.573 47.290 1.00 51.64 105 SER A C 1
ATOM 541 O O . SER A 1 74 ? 94.012 61.367 47.811 1.00 45.80 105 SER A O 1
ATOM 544 N N . GLY A 1 140 ? 50.323 -13.773 27.925 1.00 97.46 171 GLY A N 1
ATOM 545 C CA . GLY A 1 140 ? 50.320 -14.014 29.356 1.00 98.39 171 GLY A CA 1
ATOM 546 C C . GLY A 1 140 ? 49.619 -12.899 30.102 1.00 97.56 171 GLY A C 1
ATOM 547 O O . GLY A 1 140 ? 50.263 -11.956 30.547 1.00 100.00 171 GLY A O 1
ATOM 548 N N . LEU A 1 141 ? 48.300 -13.001 30.233 1.00 96.50 172 LEU A N 1
ATOM 549 C CA . LEU A 1 141 ? 47.515 -11.982 30.923 1.00 95.64 172 LEU A CA 1
ATOM 550 C C . LEU A 1 141 ? 48.131 -11.563 32.257 1.00 96.63 172 LEU A C 1
ATOM 551 O O . LEU A 1 141 ? 48.179 -10.376 32.574 1.00 99.80 172 LEU A O 1
ATOM 556 N N . SER A 1 142 ? 48.588 -12.529 33.046 1.00 97.19 173 SER A N 1
ATOM 557 C CA . SER A 1 142 ? 49.217 -12.214 34.328 1.00 97.31 173 SER A CA 1
ATOM 558 C C . SER A 1 142 ? 50.566 -11.528 34.079 1.00 97.98 173 SER A C 1
ATOM 559 O O . SER A 1 142 ? 50.879 -10.494 34.672 1.00 94.92 173 SER A O 1
ATOM 562 N N . GLN A 1 143 ? 51.357 -12.128 33.196 1.00 99.76 174 GLN A N 1
ATOM 563 C CA . GLN A 1 143 ? 52.674 -11.616 32.828 1.00 98.03 174 GLN A CA 1
ATOM 564 C C . GLN A 1 143 ? 52.584 -10.222 32.197 1.00 98.17 174 GLN A C 1
ATOM 565 O O . GLN A 1 143 ? 53.196 -9.273 32.688 1.00 99.12 174 GLN A O 1
ATOM 571 N N . LEU A 1 144 ? 51.827 -10.115 31.104 1.00 95.34 175 LEU A N 1
ATOM 572 C CA . LEU A 1 144 ? 51.643 -8.853 30.389 1.00 90.32 175 LEU A CA 1
ATOM 573 C C . LEU A 1 144 ? 50.990 -7.774 31.254 1.00 90.80 175 LEU A C 1
ATOM 574 O O . LEU A 1 144 ? 51.251 -6.588 31.065 1.00 93.53 175 LEU A O 1
ATOM 579 N N . ALA A 1 145 ? 50.126 -8.173 32.184 1.00 89.24 176 ALA A N 1
ATOM 580 C CA . ALA A 1 145 ? 49.479 -7.207 33.069 1.00 87.19 176 ALA A CA 1
ATOM 581 C C . ALA A 1 145 ? 50.575 -6.413 33.781 1.00 86.65 176 ALA A C 1
ATOM 582 O O . ALA A 1 145 ? 50.359 -5.277 34.205 1.00 85.02 176 ALA A O 1
ATOM 584 N N . VAL A 1 146 ? 51.748 -7.033 33.915 1.00 87.67 177 VAL A N 1
ATOM 585 C CA . VAL A 1 146 ? 52.907 -6.401 34.543 1.00 87.37 177 VAL A CA 1
ATOM 586 C C . VAL A 1 146 ? 53.298 -5.185 33.710 1.00 88.51 177 VAL A C 1
ATOM 587 O O . VAL A 1 146 ? 53.759 -4.174 34.246 1.00 88.98 177 VAL A O 1
ATOM 591 N N . ALA A 1 147 ? 53.128 -5.299 32.394 1.00 87.50 178 ALA A N 1
ATOM 592 C CA . ALA A 1 147 ? 53.448 -4.202 31.487 1.00 87.58 178 ALA A CA 1
ATOM 593 C C . ALA A 1 147 ? 52.675 -2.968 31.939 1.00 86.84 178 ALA A C 1
ATOM 594 O O . ALA A 1 147 ? 53.273 -1.948 32.291 1.00 88.99 178 ALA A O 1
ATOM 596 N N . VAL A 1 148 ? 51.348 -3.073 31.945 1.00 83.48 179 VAL A N 1
ATOM 597 C CA . VAL A 1 148 ? 50.498 -1.966 32.365 1.00 81.67 179 VAL A CA 1
ATOM 598 C C . VAL A 1 148 ? 50.926 -1.455 33.736 1.00 82.70 179 VAL A C 1
ATOM 599 O O . VAL A 1 148 ? 50.769 -0.274 34.047 1.00 84.32 179 VAL A O 1
ATOM 603 N N . GLY A 1 149 ? 51.460 -2.352 34.556 1.00 81.93 180 GLY A N 1
ATOM 604 C CA . GLY A 1 149 ? 51.919 -1.954 35.872 1.00 81.67 180 GLY A CA 1
ATOM 605 C C . GLY A 1 149 ? 53.069 -0.971 35.759 1.00 81.50 180 GLY A C 1
ATOM 606 O O . GLY A 1 149 ? 52.984 0.144 36.273 1.00 80.23 180 GLY A O 1
ATOM 607 N N . LYS A 1 150 ? 54.141 -1.392 35.085 1.00 81.51 181 LYS A N 1
ATOM 608 C CA . LYS A 1 150 ? 55.328 -0.558 34.882 1.00 80.26 181 LYS A CA 1
ATOM 609 C C . LYS A 1 150 ? 55.053 0.606 33.935 1.00 78.03 181 LYS A C 1
ATOM 610 O O . LYS A 1 150 ? 55.136 1.766 34.334 1.00 76.99 181 LYS A O 1
ATOM 616 N N . MET A 1 151 ? 54.727 0.295 32.684 1.00 74.73 182 MET A N 1
ATOM 617 C CA . MET A 1 151 ? 54.440 1.330 31.699 1.00 74.14 182 MET A CA 1
ATOM 618 C C . MET A 1 151 ? 53.630 2.461 32.339 1.00 76.21 182 MET A C 1
ATOM 619 O O . MET A 1 151 ? 54.008 3.623 32.219 1.00 81.63 182 MET A O 1
ATOM 624 N N . GLN A 1 152 ? 52.540 2.132 33.035 1.00 75.88 183 GLN A N 1
ATOM 625 C CA . GLN A 1 152 ? 51.713 3.157 33.678 1.00 78.42 183 GLN A CA 1
ATOM 626 C C . GLN A 1 152 ? 52.461 3.994 34.726 1.00 79.91 183 GLN A C 1
ATOM 627 O O . GLN A 1 152 ? 52.485 5.221 34.639 1.00 83.69 183 GLN A O 1
ATOM 633 N N . GLN A 1 153 ? 53.057 3.345 35.720 1.00 80.12 184 GLN A N 1
ATOM 634 C CA . GLN A 1 153 ? 53.788 4.074 36.756 1.00 79.90 184 GLN A CA 1
ATOM 635 C C . GLN A 1 153 ? 54.881 4.910 36.110 1.00 78.45 184 GLN A C 1
ATOM 636 O O . GLN A 1 153 ? 55.148 6.035 36.522 1.00 79.98 184 GLN A O 1
ATOM 642 N N . PHE A 1 154 ? 55.511 4.334 35.094 1.00 76.13 185 PHE A N 1
ATOM 643 C CA . PHE A 1 154 ? 56.591 4.984 34.370 1.00 71.54 185 PHE A CA 1
ATOM 644 C C . PHE A 1 154 ? 56.189 6.325 33.780 1.00 69.46 185 PHE A C 1
ATOM 645 O O . PHE A 1 154 ? 56.766 7.346 34.141 1.00 73.56 185 PHE A O 1
ATOM 653 N N . VAL A 1 155 ? 55.211 6.334 32.877 1.00 63.53 186 VAL A N 1
ATOM 654 C CA . VAL A 1 155 ? 54.797 7.588 32.270 1.00 65.67 186 VAL A CA 1
ATOM 655 C C . VAL A 1 155 ? 54.486 8.615 33.343 1.00 69.35 186 VAL A C 1
ATOM 656 O O . VAL A 1 155 ? 54.769 9.799 33.170 1.00 74.03 186 VAL A O 1
ATOM 660 N N . ASN A 1 156 ? 53.902 8.172 34.449 1.00 70.75 187 ASN A N 1
ATOM 661 C CA . ASN A 1 156 ? 53.599 9.097 35.530 1.00 77.78 187 ASN A CA 1
ATOM 662 C C . ASN A 1 156 ? 54.877 9.791 35.998 1.00 78.14 187 ASN A C 1
ATOM 663 O O . ASN A 1 156 ? 54.926 11.018 36.090 1.00 80.87 187 ASN A O 1
ATOM 668 N N . ASP A 1 157 ? 55.907 9.003 36.291 1.00 77.28 188 ASP A N 1
ATOM 669 C CA . ASP A 1 157 ? 57.194 9.541 36.727 1.00 76.22 188 ASP A CA 1
ATOM 670 C C . ASP A 1 157 ? 57.759 10.476 35.653 1.00 74.21 188 ASP A C 1
ATOM 671 O O . ASP A 1 157 ? 58.158 11.608 35.946 1.00 75.43 188 ASP A O 1
ATOM 676 N N . GLN A 1 158 ? 57.778 10.003 34.409 1.00 68.99 189 GLN A N 1
ATOM 677 C CA . GLN A 1 158 ? 58.289 10.795 33.297 1.00 66.40 189 GLN A CA 1
ATOM 678 C C . GLN A 1 158 ? 57.548 12.121 33.176 1.00 67.79 189 GLN A C 1
ATOM 679 O O . GLN A 1 158 ? 58.154 13.190 33.252 1.00 69.05 189 GLN A O 1
ATOM 685 N N . PHE A 1 159 ? 56.235 12.049 32.988 1.00 67.63 190 PHE A N 1
ATOM 686 C CA . PHE A 1 159 ? 55.423 13.255 32.869 1.00 67.95 190 PHE A CA 1
ATOM 687 C C . PHE A 1 159 ? 55.644 14.184 34.053 1.00 65.64 190 PHE A C 1
ATOM 688 O O . PHE A 1 159 ? 55.570 15.397 33.915 1.00 66.21 190 PHE A O 1
ATOM 696 N N . ASN A 1 160 ? 55.899 13.615 35.223 1.00 67.71 191 ASN A N 1
ATOM 697 C CA . ASN A 1 160 ? 56.136 14.433 36.401 1.00 71.61 191 ASN A CA 1
ATOM 698 C C . ASN A 1 160 ? 57.466 15.152 36.291 1.00 69.23 191 ASN A C 1
ATOM 699 O O . ASN A 1 160 ? 57.583 16.314 36.686 1.00 68.13 191 ASN A O 1
ATOM 704 N N . LYS A 1 161 ? 58.478 14.453 35.782 1.00 64.50 192 LYS A N 1
ATOM 705 C CA . LYS A 1 161 ? 59.780 15.074 35.592 1.00 61.01 192 LYS A CA 1
ATOM 706 C C . LYS A 1 161 ? 59.488 16.261 34.679 1.00 60.30 192 LYS A C 1
ATOM 707 O O . LYS A 1 161 ? 59.732 17.416 35.035 1.00 56.84 192 LYS A O 1
ATOM 713 N N . THR A 1 162 ? 58.922 15.955 33.514 1.00 57.00 193 THR A N 1
ATOM 714 C CA . THR A 1 162 ? 58.567 16.962 32.525 1.00 57.84 193 THR A CA 1
ATOM 715 C C . THR A 1 162 ? 57.675 18.014 33.166 1.00 55.62 193 THR A C 1
ATOM 716 O O . THR A 1 162 ? 57.720 19.186 32.815 1.00 56.10 193 THR A O 1
ATOM 720 N N . ALA A 1 163 ? 56.859 17.582 34.113 1.00 59.22 194 ALA A N 1
ATOM 721 C CA . ALA A 1 163 ? 55.957 18.487 34.798 1.00 61.01 194 ALA A CA 1
ATOM 722 C C . ALA A 1 163 ? 56.746 19.657 35.363 1.00 60.10 194 ALA A C 1
ATOM 723 O O . ALA A 1 163 ? 56.559 20.802 34.955 1.00 58.63 194 ALA A O 1
ATOM 725 N N . GLN A 1 164 ? 57.631 19.364 36.306 1.00 61.67 195 GLN A N 1
ATOM 726 C CA . GLN A 1 164 ? 58.429 20.409 36.917 1.00 65.91 195 GLN A CA 1
ATOM 727 C C . GLN A 1 164 ? 59.566 20.883 36.017 1.00 64.19 195 GLN A C 1
ATOM 728 O O . GLN A 1 164 ? 60.097 21.973 36.213 1.00 67.22 195 GLN A O 1
ATOM 734 N N . GLU A 1 165 ? 59.946 20.073 35.033 1.00 62.14 196 GLU A N 1
ATOM 735 C CA . GLU A 1 165 ? 61.011 20.484 34.123 1.00 61.43 196 GLU A CA 1
ATOM 736 C C . GLU A 1 165 ? 60.545 21.680 33.318 1.00 62.74 196 GLU A C 1
ATOM 737 O O . GLU A 1 165 ? 61.356 22.411 32.754 1.00 67.06 196 GLU A O 1
ATOM 743 N N . LEU A 1 166 ? 59.228 21.855 33.245 1.00 63.48 197 LEU A N 1
ATOM 744 C CA . LEU A 1 166 ? 58.633 22.973 32.521 1.00 60.33 197 LEU A CA 1
ATOM 745 C C . LEU A 1 166 ? 58.484 24.162 33.439 1.00 59.51 197 LEU A C 1
ATOM 746 O O . LEU A 1 166 ? 58.236 25.273 32.984 1.00 64.39 197 LEU A O 1
ATOM 751 N N . ASP A 1 167 ? 58.599 23.924 34.738 1.00 59.86 198 ASP A N 1
ATOM 752 C CA . ASP A 1 167 ? 58.477 25.007 35.692 1.00 60.41 198 ASP A CA 1
ATOM 753 C C . ASP A 1 167 ? 59.752 25.831 35.771 1.00 60.41 198 ASP A C 1
ATOM 754 O O . ASP A 1 167 ? 59.700 27.049 35.652 1.00 61.63 198 ASP A O 1
ATOM 759 N N . CYS A 1 168 ? 60.892 25.171 35.977 1.00 60.68 199 CYS A N 1
ATOM 760 C CA . CYS A 1 168 ? 62.182 25.862 36.055 1.00 63.47 199 CYS A CA 1
ATOM 761 C C . CYS A 1 168 ? 62.287 26.795 34.850 1.00 64.03 199 CYS A C 1
ATOM 762 O O . CYS A 1 168 ? 62.509 28.000 34.995 1.00 63.91 199 CYS A O 1
ATOM 765 N N . ILE A 1 169 ? 62.127 26.227 33.658 1.00 63.23 200 ILE A N 1
ATOM 766 C CA . ILE A 1 169 ? 62.192 27.005 32.426 1.00 58.08 200 ILE A CA 1
ATOM 767 C C . ILE A 1 169 ? 61.254 28.186 32.554 1.00 54.68 200 ILE A C 1
ATOM 768 O O . ILE A 1 169 ? 61.666 29.332 32.444 1.00 57.33 200 ILE A O 1
ATOM 773 N N . LYS A 1 170 ? 59.990 27.896 32.809 1.00 50.27 201 LYS A N 1
ATOM 774 C CA . LYS A 1 170 ? 59.007 28.946 32.952 1.00 49.64 201 LYS A CA 1
ATOM 775 C C . LYS A 1 170 ? 59.453 30.010 33.953 1.00 50.40 201 LYS A C 1
ATOM 776 O O . LYS A 1 170 ? 59.187 31.196 33.770 1.00 50.11 201 LYS A O 1
ATOM 782 N N . ILE A 1 171 ? 60.130 29.589 35.013 1.00 50.19 202 ILE A N 1
ATOM 783 C CA . ILE A 1 171 ? 60.562 30.527 36.037 1.00 51.15 202 ILE A CA 1
ATOM 784 C C . ILE A 1 171 ? 61.845 31.285 35.689 1.00 52.91 202 ILE A C 1
ATOM 785 O O . ILE A 1 171 ? 61.927 32.486 35.936 1.00 59.95 202 ILE A O 1
ATOM 790 N N . THR A 1 172 ? 62.849 30.605 35.132 1.00 52.65 203 THR A N 1
ATOM 791 C CA . THR A 1 172 ? 64.098 31.287 34.764 1.00 48.85 203 THR A CA 1
ATOM 792 C C . THR A 1 172 ? 63.784 32.278 33.644 1.00 50.89 203 THR A C 1
ATOM 793 O O . THR A 1 172 ? 64.388 33.347 33.546 1.00 47.36 203 THR A O 1
ATOM 797 N N . GLN A 1 173 ? 62.823 31.899 32.806 1.00 54.33 204 GLN A N 1
ATOM 798 C CA . GLN A 1 173 ? 62.377 32.713 31.687 1.00 56.47 204 GLN A CA 1
ATOM 799 C C . GLN A 1 173 ? 62.050 34.102 32.177 1.00 55.50 204 GLN A C 1
ATOM 800 O O . GLN A 1 173 ? 62.476 35.083 31.586 1.00 59.49 204 GLN A O 1
ATOM 806 N N . GLN A 1 174 ? 61.281 34.166 33.259 1.00 55.01 205 GLN A N 1
ATOM 807 C CA . GLN A 1 174 ? 60.846 35.420 33.871 1.00 55.94 205 GLN A CA 1
ATOM 808 C C . GLN A 1 174 ? 61.931 36.151 34.666 1.00 52.48 205 GLN A C 1
ATOM 809 O O . GLN A 1 174 ? 62.024 37.376 34.613 1.00 55.86 205 GLN A O 1
ATOM 815 N N . VAL A 1 175 ? 62.737 35.409 35.418 1.00 48.42 206 VAL A N 1
ATOM 816 C CA . VAL A 1 175 ? 63.810 36.011 36.214 1.00 46.04 206 VAL A CA 1
ATOM 817 C C . VAL A 1 175 ? 64.844 36.708 35.327 1.00 45.53 206 VAL A C 1
ATOM 818 O O . VAL A 1 175 ? 65.342 37.783 35.666 1.00 43.21 206 VAL A O 1
ATOM 822 N N . GLY A 1 176 ? 65.176 36.079 34.202 1.00 45.98 207 GLY A N 1
ATOM 823 C CA . GLY A 1 176 ? 66.132 36.666 33.278 1.00 40.91 207 GLY A CA 1
ATOM 824 C C . GLY A 1 176 ? 65.629 37.991 32.729 1.00 35.75 207 GLY A C 1
ATOM 825 O O . GLY A 1 176 ? 66.321 38.996 32.775 1.00 33.87 207 GLY A O 1
ATOM 826 N N . VAL A 1 177 ? 64.412 37.993 32.204 1.00 30.06 208 VAL A N 1
ATOM 827 C CA . VAL A 1 177 ? 63.843 39.205 31.662 1.00 27.70 208 VAL A CA 1
ATOM 828 C C . VAL A 1 177 ? 63.844 40.300 32.716 1.00 30.80 208 VAL A C 1
ATOM 829 O O . VAL A 1 177 ? 64.292 41.415 32.459 1.00 38.24 208 VAL A O 1
ATOM 833 N N . GLU A 1 178 ? 63.335 39.992 33.902 1.00 31.92 209 GLU A N 1
ATOM 834 C CA . GLU A 1 178 ? 63.286 40.987 34.967 1.00 34.76 209 GLU A CA 1
ATOM 835 C C . GLU A 1 178 ? 64.714 41.420 35.312 1.00 32.05 209 GLU A C 1
ATOM 836 O O . GLU A 1 178 ? 64.994 42.592 35.550 1.00 27.36 209 GLU A O 1
ATOM 842 N N . LEU A 1 179 ? 65.618 40.456 35.339 1.00 31.92 210 LEU A N 1
ATOM 843 C CA . LEU A 1 179 ? 67.008 40.733 35.642 1.00 30.71 210 LEU A CA 1
ATOM 844 C C . LEU A 1 179 ? 67.599 41.672 34.585 1.00 35.06 210 LEU A C 1
ATOM 845 O O . LEU A 1 179 ? 68.348 42.595 34.912 1.00 37.59 210 LEU A O 1
ATOM 850 N N . ASN A 1 180 ? 67.271 41.416 33.317 1.00 37.87 211 ASN A N 1
ATOM 851 C CA . ASN A 1 180 ? 67.749 42.225 32.200 1.00 27.95 211 ASN A CA 1
ATOM 852 C C . ASN A 1 180 ? 67.181 43.617 32.208 1.00 26.91 211 ASN A C 1
ATOM 853 O O . ASN A 1 180 ? 67.909 44.559 31.955 1.00 32.23 211 ASN A O 1
ATOM 858 N N . LEU A 1 181 ? 65.885 43.748 32.479 1.00 23.65 212 LEU A N 1
ATOM 859 C CA . LEU A 1 181 ? 65.257 45.059 32.532 1.00 24.34 212 LEU A CA 1
ATOM 860 C C . LEU A 1 181 ? 66.001 45.928 33.542 1.00 32.11 212 LEU A C 1
ATOM 861 O O . LEU A 1 181 ? 66.333 47.083 33.261 1.00 39.69 212 LEU A O 1
ATOM 866 N N . TYR A 1 182 ? 66.274 45.370 34.719 1.00 33.75 213 TYR A N 1
ATOM 867 C CA . TYR A 1 182 ? 66.970 46.106 35.767 1.00 28.48 213 TYR A CA 1
ATOM 868 C C . TYR A 1 182 ? 68.309 46.717 35.319 1.00 31.16 213 TYR A C 1
ATOM 869 O O . TYR A 1 182 ? 68.569 47.881 35.608 1.00 38.09 213 TYR A O 1
ATOM 878 N N . LEU A 1 183 ? 69.156 45.956 34.620 1.00 25.78 214 LEU A N 1
ATOM 879 C CA . LEU A 1 183 ? 70.444 46.495 34.158 1.00 20.98 214 LEU A CA 1
ATOM 880 C C . LEU A 1 183 ? 70.290 47.735 33.272 1.00 23.77 214 LEU A C 1
ATOM 881 O O . LEU A 1 183 ? 70.956 48.748 33.497 1.00 25.73 214 LEU A O 1
ATOM 886 N N . THR A 1 184 ? 69.440 47.657 32.249 1.00 21.75 215 THR A N 1
ATOM 887 C CA . THR A 1 184 ? 69.247 48.818 31.397 1.00 19.93 215 THR A CA 1
ATOM 888 C C . THR A 1 184 ? 68.584 49.933 32.220 1.00 18.67 215 THR A C 1
ATOM 889 O O . THR A 1 184 ? 68.885 51.115 32.029 1.00 20.99 215 THR A O 1
ATOM 893 N N . GLU A 1 185 ? 67.690 49.574 33.135 1.00 13.48 216 GLU A N 1
ATOM 894 C CA . GLU A 1 185 ? 67.065 50.599 33.971 1.00 22.59 216 GLU A CA 1
ATOM 895 C C . GLU A 1 185 ? 68.185 51.290 34.745 1.00 22.61 216 GLU A C 1
ATOM 896 O O . GLU A 1 185 ? 68.286 52.522 34.799 1.00 24.32 216 GLU A O 1
ATOM 902 N N . LEU A 1 186 ? 69.025 50.456 35.342 1.00 23.70 217 LEU A N 1
ATOM 903 C CA . LEU A 1 186 ? 70.141 50.906 36.155 1.00 23.86 217 LEU A CA 1
ATOM 904 C C . LEU A 1 186 ? 71.069 51.806 35.374 1.00 19.39 217 LEU A C 1
ATOM 905 O O . LEU A 1 186 ? 71.342 52.920 35.797 1.00 20.87 217 LEU A O 1
ATOM 910 N N . THR A 1 187 ? 71.557 51.332 34.236 1.00 16.54 218 THR A N 1
ATOM 911 C CA . THR A 1 187 ? 72.459 52.152 33.454 1.00 15.65 218 THR A CA 1
ATOM 912 C C . THR A 1 187 ? 71.756 53.432 32.987 1.00 15.88 218 THR A C 1
ATOM 913 O O . THR A 1 187 ? 72.373 54.494 32.949 1.00 21.48 218 THR A O 1
ATOM 917 N N . THR A 1 188 ? 70.472 53.357 32.650 1.00 9.39 219 THR A N 1
ATOM 918 C CA . THR A 1 188 ? 69.771 54.562 32.219 1.00 11.51 219 THR A CA 1
ATOM 919 C C . THR A 1 188 ? 69.793 55.631 33.308 1.00 15.41 219 THR A C 1
ATOM 920 O O . THR A 1 188 ? 70.101 56.798 33.060 1.00 16.24 219 THR A O 1
ATOM 924 N N . VAL A 1 189 ? 69.468 55.222 34.522 1.00 19.27 220 VAL A N 1
ATOM 925 C CA . VAL A 1 189 ? 69.421 56.148 35.646 1.00 21.06 220 VAL A CA 1
ATOM 926 C C . VAL A 1 189 ? 70.765 56.685 36.182 1.00 23.35 220 VAL A C 1
ATOM 927 O O . VAL A 1 189 ? 70.928 57.888 36.347 1.00 28.79 220 VAL A O 1
ATOM 931 N N . PHE A 1 190 ? 71.716 55.810 36.480 1.00 23.36 221 PHE A N 1
ATOM 932 C CA . PHE A 1 190 ? 73.006 56.264 36.994 1.00 19.53 221 PHE A CA 1
ATOM 933 C C . PHE A 1 190 ? 74.098 56.158 35.923 1.00 20.17 221 PHE A C 1
ATOM 934 O O . PHE A 1 190 ? 75.279 55.963 36.237 1.00 21.90 221 PHE A O 1
ATOM 942 N N . GLY A 1 191 ? 73.705 56.318 34.663 1.00 12.30 222 GLY A N 1
ATOM 943 C CA . GLY A 1 191 ? 74.664 56.202 33.583 1.00 8.63 222 GLY A CA 1
ATOM 944 C C . GLY A 1 191 ? 75.924 57.020 33.781 1.00 10.15 222 GLY A C 1
ATOM 945 O O . GLY A 1 191 ? 77.046 56.488 33.768 1.00 3.90 222 GLY A O 1
ATOM 946 N N . PRO A 1 192 ? 75.766 58.331 33.988 1.00 9.19 223 PRO A N 1
ATOM 947 C CA . PRO A 1 192 ? 76.893 59.236 34.185 1.00 11.14 223 PRO A CA 1
ATOM 948 C C . PRO A 1 192 ? 77.846 58.710 35.235 1.00 15.51 223 PRO A C 1
ATOM 949 O O . PRO A 1 192 ? 79.039 58.526 34.969 1.00 19.46 223 PRO A O 1
ATOM 953 N N . GLN A 1 193 ? 77.311 58.466 36.425 1.00 7.99 224 GLN A N 1
ATOM 954 C CA . GLN A 1 193 ? 78.116 57.963 37.507 1.00 8.80 224 GLN A CA 1
ATOM 955 C C . GLN A 1 193 ? 78.757 56.602 37.183 1.00 14.20 224 GLN A C 1
ATOM 956 O O . GLN A 1 193 ? 79.951 56.395 37.420 1.00 18.23 224 GLN A O 1
ATOM 962 N N . ILE A 1 194 ? 77.977 55.666 36.655 1.00 10.55 225 ILE A N 1
ATOM 963 C CA . ILE A 1 194 ? 78.522 54.351 36.334 1.00 9.49 225 ILE A CA 1
ATOM 964 C C . ILE A 1 194 ? 79.690 54.487 35.368 1.00 15.87 225 ILE A C 1
ATOM 965 O O . ILE A 1 194 ? 80.667 53.731 35.428 1.00 17.72 225 ILE A O 1
ATOM 970 N N . THR A 1 195 ? 79.584 55.467 34.481 1.00 14.14 226 THR A N 1
ATOM 971 C CA . THR A 1 195 ? 80.580 55.665 33.446 1.00 14.60 226 THR A CA 1
ATOM 972 C C . THR A 1 195 ? 81.840 56.558 33.664 1.00 20.10 226 THR A C 1
ATOM 973 O O . THR A 1 195 ? 82.773 56.519 32.844 1.00 17.43 226 THR A O 1
ATOM 977 N N . SER A 1 196 ? 81.876 57.346 34.748 1.00 21.21 227 SER A N 1
ATOM 978 C CA . SER A 1 196 ? 83.032 58.208 35.053 1.00 16.71 227 SER A CA 1
ATOM 979 C C . SER A 1 196 ? 83.163 58.609 36.537 1.00 14.43 227 SER A C 1
ATOM 980 O O . SER A 1 196 ? 82.172 58.956 37.188 1.00 17.38 227 SER A O 1
ATOM 983 N N . PRO A 1 197 ? 84.410 58.626 37.061 1.00 11.54 228 PRO A N 1
ATOM 984 C CA . PRO A 1 197 ? 84.814 58.951 38.437 1.00 3.46 228 PRO A CA 1
ATOM 985 C C . PRO A 1 197 ? 84.599 60.370 38.892 1.00 7.02 228 PRO A C 1
ATOM 986 O O . PRO A 1 197 ? 84.481 60.623 40.093 1.00 10.80 228 PRO A O 1
ATOM 990 N N . ALA A 1 198 ? 84.596 61.300 37.942 1.00 9.23 229 ALA A N 1
ATOM 991 C CA . ALA A 1 198 ? 84.413 62.717 38.255 1.00 11.11 229 ALA A CA 1
ATOM 992 C C . ALA A 1 198 ? 82.974 63.097 38.538 1.00 9.73 229 ALA A C 1
ATOM 993 O O . ALA A 1 198 ? 82.084 62.250 38.592 1.00 11.82 229 ALA A O 1
ATOM 995 N N . LEU A 1 199 ? 82.746 64.385 38.729 1.00 7.13 230 LEU A N 1
ATOM 996 C CA . LEU A 1 199 ? 81.391 64.847 38.977 1.00 12.99 230 LEU A CA 1
ATOM 997 C C . LEU A 1 199 ? 80.611 64.729 37.674 1.00 11.83 230 LEU A C 1
ATOM 998 O O . LEU A 1 199 ? 81.198 64.700 36.598 1.00 15.22 230 LEU A O 1
ATOM 1003 N N . THR A 1 200 ? 79.291 64.667 37.768 1.00 7.99 231 THR A N 1
ATOM 1004 C CA . THR A 1 200 ? 78.470 64.536 36.586 1.00 5.55 231 THR A CA 1
ATOM 1005 C C . THR A 1 200 ? 77.067 64.972 36.909 1.00 8.79 231 THR A C 1
ATOM 1006 O O . THR A 1 200 ? 76.647 64.924 38.057 1.00 14.50 231 THR A O 1
ATOM 1010 N N . GLN A 1 201 ? 76.337 65.407 35.897 1.00 13.42 232 GLN A N 1
ATOM 1011 C CA . GLN A 1 201 ? 74.975 65.850 36.117 1.00 19.77 232 GLN A CA 1
ATOM 1012 C C . GLN A 1 201 ? 74.201 64.642 36.631 1.00 17.91 232 GLN A C 1
ATOM 1013 O O . GLN A 1 201 ? 74.571 63.508 36.343 1.00 18.29 232 GLN A O 1
ATOM 1019 N N . LEU A 1 202 ? 73.146 64.877 37.402 1.00 14.47 233 LEU A N 1
ATOM 1020 C CA . LEU A 1 202 ? 72.343 63.782 37.941 1.00 11.79 233 LEU A CA 1
ATOM 1021 C C . LEU A 1 202 ? 71.090 63.679 37.107 1.00 18.37 233 LEU A C 1
ATOM 1022 O O . LEU A 1 202 ? 70.464 64.704 36.809 1.00 15.91 233 LEU A O 1
ATOM 1027 N N . THR A 1 203 ? 70.708 62.455 36.746 1.00 18.09 234 THR A N 1
ATOM 1028 C CA . THR A 1 203 ? 69.508 62.248 35.934 1.00 14.17 234 THR A CA 1
ATOM 1029 C C . THR A 1 203 ? 68.302 62.667 36.737 1.00 12.42 234 THR A C 1
ATOM 1030 O O . THR A 1 203 ? 68.320 62.606 37.963 1.00 13.14 234 THR A O 1
ATOM 1034 N N . ILE A 1 204 ? 67.239 63.063 36.053 1.00 13.18 235 ILE A N 1
ATOM 1035 C CA . ILE A 1 204 ? 66.050 63.495 36.762 1.00 12.21 235 ILE A CA 1
ATOM 1036 C C . ILE A 1 204 ? 65.566 62.356 37.624 1.00 14.14 235 ILE A C 1
ATOM 1037 O O . ILE A 1 204 ? 64.969 62.583 38.670 1.00 17.27 235 ILE A O 1
ATOM 1042 N N . GLN A 1 205 ? 65.808 61.124 37.183 1.00 14.15 236 GLN A N 1
ATOM 1043 C CA . GLN A 1 205 ? 65.389 59.976 37.969 1.00 14.95 236 GLN A CA 1
ATOM 1044 C C . GLN A 1 205 ? 66.163 59.966 39.281 1.00 17.72 236 GLN A C 1
ATOM 1045 O O . GLN A 1 205 ? 65.563 59.962 40.351 1.00 27.48 236 GLN A O 1
ATOM 1051 N N . ALA A 1 206 ? 67.490 59.985 39.202 1.00 16.00 237 ALA A N 1
ATOM 1052 C CA . ALA A 1 206 ? 68.326 59.962 40.402 1.00 16.64 237 ALA A CA 1
ATOM 1053 C C . ALA A 1 206 ? 67.885 60.960 41.465 1.00 18.10 237 ALA A C 1
ATOM 1054 O O . ALA A 1 206 ? 67.634 60.587 42.608 1.00 16.99 237 ALA A O 1
ATOM 1056 N N . LEU A 1 207 ? 67.803 62.232 41.098 1.00 17.42 238 LEU A N 1
ATOM 1057 C CA . LEU A 1 207 ? 67.385 63.249 42.053 1.00 20.59 238 LEU A CA 1
ATOM 1058 C C . LEU A 1 207 ? 66.098 62.775 42.735 1.00 23.45 238 LEU A C 1
ATOM 1059 O O . LEU A 1 207 ? 66.066 62.573 43.945 1.00 28.29 238 LEU A O 1
ATOM 1064 N N . TYR A 1 208 ? 65.052 62.571 41.943 1.00 25.53 239 TYR A N 1
ATOM 1065 C CA . TYR A 1 208 ? 63.763 62.133 42.452 1.00 27.91 239 TYR A CA 1
ATOM 1066 C C . TYR A 1 208 ? 63.913 61.044 43.529 1.00 28.04 239 TYR A C 1
ATOM 1067 O O . TYR A 1 208 ? 63.489 61.232 44.673 1.00 23.04 239 TYR A O 1
ATOM 1076 N N . ASN A 1 209 ? 64.518 59.914 43.164 1.00 30.61 240 ASN A N 1
ATOM 1077 C CA . ASN A 1 209 ? 64.749 58.813 44.105 1.00 26.52 240 ASN A CA 1
ATOM 1078 C C . ASN A 1 209 ? 65.364 59.407 45.370 1.00 24.71 240 ASN A C 1
ATOM 1079 O O . ASN A 1 209 ? 64.891 59.156 46.474 1.00 28.36 240 ASN A O 1
ATOM 1084 N N . LEU A 1 210 ? 66.414 60.204 45.195 1.00 19.58 241 LEU A N 1
ATOM 1085 C CA . LEU A 1 210 ? 67.093 60.840 46.311 1.00 14.71 241 LEU A CA 1
ATOM 1086 C C . LEU A 1 210 ? 66.098 61.606 47.172 1.00 17.57 241 LEU A C 1
ATOM 1087 O O . LEU A 1 210 ? 66.204 61.607 48.388 1.00 26.18 241 LEU A O 1
ATOM 1092 N N . ALA A 1 211 ? 65.128 62.267 46.556 1.00 21.34 242 ALA A N 1
ATOM 1093 C CA . ALA A 1 211 ? 64.137 63.005 47.336 1.00 18.31 242 ALA A CA 1
ATOM 1094 C C . ALA A 1 211 ? 62.957 62.104 47.661 1.00 16.19 242 ALA A C 1
ATOM 1095 O O . ALA A 1 211 ? 61.829 62.573 47.843 1.00 15.02 242 ALA A O 1
ATOM 1097 N N . GLY A 1 212 ? 63.222 60.807 47.721 1.00 11.74 243 GLY A N 1
ATOM 1098 C CA . GLY A 1 212 ? 62.173 59.857 48.033 1.00 19.81 243 GLY A CA 1
ATOM 1099 C C . GLY A 1 212 ? 60.827 60.229 47.437 1.00 23.42 243 GLY A C 1
ATOM 1100 O O . GLY A 1 212 ? 59.829 60.321 48.152 1.00 27.73 243 GLY A O 1
ATOM 1101 N N . GLY A 1 213 ? 60.792 60.466 46.131 1.00 25.41 244 GLY A N 1
ATOM 1102 C CA . GLY A 1 213 ? 59.535 60.805 45.487 1.00 28.10 244 GLY A CA 1
ATOM 1103 C C . GLY A 1 213 ? 58.872 62.088 45.954 1.00 32.40 244 GLY A C 1
ATOM 1104 O O . GLY A 1 213 ? 57.955 62.602 45.302 1.00 30.98 244 GLY A O 1
ATOM 1105 N N . ASN A 1 214 ? 59.305 62.600 47.096 1.00 31.67 245 ASN A N 1
ATOM 1106 C CA . ASN A 1 214 ? 58.735 63.833 47.595 1.00 37.01 245 ASN A CA 1
ATOM 1107 C C . ASN A 1 214 ? 59.547 65.032 47.124 1.00 39.83 245 ASN A C 1
ATOM 1108 O O . ASN A 1 214 ? 60.315 65.618 47.901 1.00 38.32 245 ASN A O 1
ATOM 1113 N N . MET A 1 215 ? 59.373 65.390 45.851 1.00 40.79 246 MET A N 1
ATOM 1114 C CA . MET A 1 215 ? 60.093 66.512 45.252 1.00 39.91 246 MET A CA 1
ATOM 1115 C C . MET A 1 215 ? 59.797 67.838 45.945 1.00 40.08 246 MET A C 1
ATOM 1116 O O . MET A 1 215 ? 60.701 68.653 46.140 1.00 44.52 246 MET A O 1
ATOM 1121 N N . ASP A 1 216 ? 58.540 68.062 46.313 1.00 33.67 247 ASP A N 1
ATOM 1122 C CA . ASP A 1 216 ? 58.187 69.304 46.975 1.00 33.63 247 ASP A CA 1
ATOM 1123 C C . ASP A 1 216 ? 59.083 69.564 48.157 1.00 33.83 247 ASP A C 1
ATOM 1124 O O . ASP A 1 216 ? 59.495 70.699 48.409 1.00 35.56 247 ASP A O 1
ATOM 1129 N N . TYR A 1 217 ? 59.378 68.501 48.887 1.00 30.63 248 TYR A N 1
ATOM 1130 C CA . TYR A 1 217 ? 60.231 68.610 50.048 1.00 30.95 248 TYR A CA 1
ATOM 1131 C C . TYR A 1 217 ? 61.645 69.072 49.672 1.00 32.17 248 TYR A C 1
ATOM 1132 O O . TYR A 1 217 ? 62.121 70.115 50.145 1.00 28.52 248 TYR A O 1
ATOM 1141 N N . LEU A 1 218 ? 62.302 68.299 48.808 1.00 30.09 249 LEU A N 1
ATOM 1142 C CA . LEU A 1 218 ? 63.671 68.594 48.379 1.00 24.64 249 LEU A CA 1
ATOM 1143 C C . LEU A 1 218 ? 63.932 70.030 47.936 1.00 25.96 249 LEU A C 1
ATOM 1144 O O . LEU A 1 218 ? 64.807 70.696 48.483 1.00 28.13 249 LEU A O 1
ATOM 1149 N N . LEU A 1 219 ? 63.192 70.496 46.934 1.00 25.16 250 LEU A N 1
ATOM 1150 C CA . LEU A 1 219 ? 63.367 71.858 46.431 1.00 26.58 250 LEU A CA 1
ATOM 1151 C C . LEU A 1 219 ? 63.290 72.870 47.587 1.00 27.25 250 LEU A C 1
ATOM 1152 O O . LEU A 1 219 ? 64.148 73.758 47.737 1.00 24.94 250 LEU A O 1
ATOM 1157 N N . THR A 1 220 ? 62.260 72.733 48.411 1.00 23.36 251 THR A N 1
ATOM 1158 C CA . THR A 1 220 ? 62.105 73.639 49.525 1.00 22.07 251 THR A CA 1
ATOM 1159 C C . THR A 1 220 ? 63.410 73.686 50.310 1.00 23.13 251 THR A C 1
ATOM 1160 O O . THR A 1 220 ? 63.830 74.743 50.766 1.00 23.73 251 THR A O 1
ATOM 1164 N N . LYS A 1 221 ? 64.048 72.533 50.463 1.00 23.29 252 LYS A N 1
ATOM 1165 C CA . LYS A 1 221 ? 65.316 72.457 51.177 1.00 26.23 252 LYS A CA 1
ATOM 1166 C C . LYS A 1 221 ? 66.399 73.123 50.335 1.00 26.29 252 LYS A C 1
ATOM 1167 O O . LYS A 1 221 ? 67.313 73.766 50.856 1.00 22.14 252 LYS A O 1
ATOM 1173 N N . LEU A 1 222 ? 66.299 72.942 49.022 1.00 27.73 253 LEU A N 1
ATOM 1174 C CA . LEU A 1 222 ? 67.271 73.503 48.096 1.00 28.37 253 LEU A CA 1
ATOM 1175 C C . LEU A 1 222 ? 67.134 75.011 47.973 1.00 30.53 253 LEU A C 1
ATOM 1176 O O . LEU A 1 222 ? 68.130 75.717 47.784 1.00 36.21 253 LEU A O 1
ATOM 1181 N N . GLY A 1 223 ? 65.904 75.509 48.068 1.00 23.08 254 GLY A N 1
ATOM 1182 C CA . GLY A 1 223 ? 65.724 76.941 47.991 1.00 23.81 254 GLY A CA 1
ATOM 1183 C C . GLY A 1 223 ? 64.863 77.429 46.858 1.00 24.59 254 GLY A C 1
ATOM 1184 O O . GLY A 1 223 ? 64.191 78.448 46.985 1.00 27.60 254 GLY A O 1
ATOM 1185 N N . VAL A 1 224 ? 64.898 76.726 45.736 1.00 26.44 255 VAL A N 1
ATOM 1186 C CA . VAL A 1 224 ? 64.101 77.117 44.580 1.00 25.16 255 VAL A CA 1
ATOM 1187 C C . VAL A 1 224 ? 62.672 76.603 44.647 1.00 23.42 255 VAL A C 1
ATOM 1188 O O . VAL A 1 224 ? 62.361 75.718 45.436 1.00 24.16 255 VAL A O 1
ATOM 1192 N N . GLY A 1 225 ? 61.809 77.169 43.812 1.00 21.75 256 GLY A N 1
ATOM 1193 C CA . GLY A 1 225 ? 60.431 76.720 43.746 1.00 23.92 256 GLY A CA 1
ATOM 1194 C C . GLY A 1 225 ? 60.305 75.914 42.464 1.00 25.44 256 GLY A C 1
ATOM 1195 O O . GLY A 1 225 ? 61.291 75.764 41.749 1.00 30.15 256 GLY A O 1
ATOM 1196 N N . ASN A 1 226 ? 59.119 75.400 42.152 1.00 27.27 257 ASN A N 1
ATOM 1197 C CA . ASN A 1 226 ? 58.946 74.629 40.923 1.00 28.79 257 ASN A CA 1
ATOM 1198 C C . ASN A 1 226 ? 59.411 75.428 39.713 1.00 31.40 257 ASN A C 1
ATOM 1199 O O . ASN A 1 226 ? 60.106 74.909 38.840 1.00 34.30 257 ASN A O 1
ATOM 1204 N N . ASN A 1 227 ? 59.016 76.697 39.663 1.00 34.64 258 ASN A N 1
ATOM 1205 C CA . ASN A 1 227 ? 59.383 77.576 38.557 1.00 32.66 258 ASN A CA 1
ATOM 1206 C C . ASN A 1 227 ? 60.887 77.805 38.477 1.00 32.69 258 ASN A C 1
ATOM 1207 O O . ASN A 1 227 ? 61.337 78.833 37.978 1.00 33.28 258 ASN A O 1
ATOM 1212 N N . GLN A 1 228 ? 61.663 76.846 38.960 1.00 28.03 259 GLN A N 1
ATOM 1213 C CA . GLN A 1 228 ? 63.106 76.970 38.930 1.00 31.29 259 GLN A CA 1
ATOM 1214 C C . GLN A 1 228 ? 63.734 75.585 38.864 1.00 33.06 259 GLN A C 1
ATOM 1215 O O . GLN A 1 228 ? 64.955 75.427 38.998 1.00 35.03 259 GLN A O 1
ATOM 1221 N N . LEU A 1 229 ? 62.892 74.583 38.634 1.00 26.88 260 LEU A N 1
ATOM 1222 C CA . LEU A 1 229 ? 63.362 73.210 38.557 1.00 24.13 260 LEU A CA 1
ATOM 1223 C C . LEU A 1 229 ? 64.216 72.961 37.319 1.00 28.72 260 LEU A C 1
ATOM 1224 O O . LEU A 1 229 ? 65.399 72.618 37.441 1.00 26.59 260 LEU A O 1
ATOM 1229 N N . SER A 1 230 ? 63.626 73.140 36.135 1.00 31.37 261 SER A N 1
ATOM 1230 C CA . SER A 1 230 ? 64.357 72.928 34.878 1.00 28.74 261 SER A CA 1
ATOM 1231 C C . SER A 1 230 ? 65.595 73.805 34.906 1.00 26.54 261 SER A C 1
ATOM 1232 O O . SER A 1 230 ? 66.715 73.343 34.672 1.00 21.97 261 SER A O 1
ATOM 1235 N N . SER A 1 231 ? 65.370 75.078 35.208 1.00 24.31 262 SER A N 1
ATOM 1236 C CA . SER A 1 231 ? 66.437 76.051 35.306 1.00 22.30 262 SER A CA 1
ATOM 1237 C C . SER A 1 231 ? 67.580 75.471 36.154 1.00 21.74 262 SER A C 1
ATOM 1238 O O . SER A 1 231 ? 68.744 75.397 35.722 1.00 7.57 262 SER A O 1
ATOM 1241 N N . LEU A 1 232 ? 67.231 75.047 37.365 1.00 22.51 263 LEU A N 1
ATOM 1242 C CA . LEU A 1 232 ? 68.208 74.470 38.269 1.00 23.92 263 LEU A CA 1
ATOM 1243 C C . LEU A 1 232 ? 68.905 73.293 37.580 1.00 25.25 263 LEU A C 1
ATOM 1244 O O . LEU A 1 232 ? 70.142 73.255 37.493 1.00 22.36 263 LEU A O 1
ATOM 1249 N N . ILE A 1 233 ? 68.099 72.352 37.079 1.00 21.88 264 ILE A N 1
ATOM 1250 C CA . ILE A 1 233 ? 68.606 71.152 36.410 1.00 17.79 264 ILE A CA 1
ATOM 1251 C C . ILE A 1 233 ? 69.651 71.476 35.356 1.00 18.38 264 ILE A C 1
ATOM 1252 O O . ILE A 1 233 ? 70.774 70.981 35.414 1.00 16.62 264 ILE A O 1
ATOM 1257 N N . SER A 1 234 ? 69.274 72.305 34.388 1.00 17.04 265 SER A N 1
ATOM 1258 C CA . SER A 1 234 ? 70.193 72.687 33.321 1.00 18.74 265 SER A CA 1
ATOM 1259 C C . SER A 1 234 ? 71.400 73.469 33.846 1.00 13.91 265 SER A C 1
ATOM 1260 O O . SER A 1 234 ? 72.474 73.439 33.243 1.00 14.08 265 SER A O 1
ATOM 1263 N N . SER A 1 235 ? 71.225 74.164 34.964 1.00 11.74 266 SER A N 1
ATOM 1264 C CA . SER A 1 235 ? 72.318 74.920 35.560 1.00 11.42 266 SER A CA 1
ATOM 1265 C C . SER A 1 235 ? 73.564 74.041 35.703 1.00 16.35 266 SER A C 1
ATOM 1266 O O . SER A 1 235 ? 74.697 74.519 35.565 1.00 7.42 266 SER A O 1
ATOM 1269 N N . GLY A 1 236 ? 73.328 72.758 35.995 1.00 22.03 267 GLY A N 1
ATOM 1270 C CA . GLY A 1 236 ? 74.400 71.785 36.173 1.00 22.59 267 GLY A CA 1
ATOM 1271 C C . GLY A 1 236 ? 75.071 71.856 37.539 1.00 23.13 267 GLY A C 1
ATOM 1272 O O . GLY A 1 236 ? 76.217 71.426 37.692 1.00 23.21 267 GLY A O 1
ATOM 1273 N N . LEU A 1 237 ? 74.348 72.402 38.524 1.00 23.57 268 LEU A N 1
ATOM 1274 C CA . LEU A 1 237 ? 74.827 72.554 39.907 1.00 20.30 268 LEU A CA 1
ATOM 1275 C C . LEU A 1 237 ? 74.674 71.285 40.742 1.00 21.13 268 LEU A C 1
ATOM 1276 O O . LEU A 1 237 ? 75.508 70.997 41.596 1.00 29.89 268 LEU A O 1
ATOM 1281 N N . ILE A 1 238 ? 73.590 70.549 40.511 1.00 22.38 269 ILE A N 1
ATOM 1282 C CA . ILE A 1 238 ? 73.321 69.290 41.207 1.00 18.09 269 ILE A CA 1
ATOM 1283 C C . ILE A 1 238 ? 74.111 68.139 40.557 1.00 19.54 269 ILE A C 1
ATOM 1284 O O . ILE A 1 238 ? 73.627 67.519 39.601 1.00 21.41 269 ILE A O 1
ATOM 1289 N N . THR A 1 239 ? 75.319 67.861 41.051 1.00 14.09 270 THR A N 1
ATOM 1290 C CA . THR A 1 239 ? 76.128 66.788 40.467 1.00 18.08 270 THR A CA 1
ATOM 1291 C C . THR A 1 239 ? 76.431 65.669 41.450 1.00 18.14 270 THR A C 1
ATOM 1292 O O . THR A 1 239 ? 76.250 65.828 42.658 1.00 21.44 270 THR A O 1
ATOM 1296 N N . GLY A 1 240 ? 76.908 64.544 40.925 1.00 12.70 271 GLY A N 1
ATOM 1297 C CA . GLY A 1 240 ? 77.234 63.422 41.782 1.00 20.56 271 GLY A CA 1
ATOM 1298 C C . GLY A 1 240 ? 78.395 62.597 41.265 1.00 21.76 271 GLY A C 1
ATOM 1299 O O . GLY A 1 240 ? 78.812 62.772 40.116 1.00 20.35 271 GLY A O 1
ATOM 1300 N N . ASN A 1 241 ? 78.915 61.694 42.099 1.00 21.15 272 ASN A N 1
ATOM 1301 C CA . ASN A 1 241 ? 80.036 60.854 41.681 1.00 28.06 272 ASN A CA 1
ATOM 1302 C C . ASN A 1 241 ? 80.194 59.567 42.500 1.00 25.60 272 ASN A C 1
ATOM 1303 O O . ASN A 1 241 ? 79.880 59.534 43.684 1.00 31.22 272 ASN A O 1
ATOM 1308 N N . PRO A 1 242 ? 80.704 58.495 41.863 1.00 25.49 273 PRO A N 1
ATOM 1309 C CA . PRO A 1 242 ? 80.922 57.181 42.478 1.00 23.27 273 PRO A CA 1
ATOM 1310 C C . PRO A 1 242 ? 82.100 57.193 43.430 1.00 23.01 273 PRO A C 1
ATOM 1311 O O . PRO A 1 242 ? 83.226 57.464 43.013 1.00 23.23 273 PRO A O 1
ATOM 1315 N N . ILE A 1 243 ? 81.841 56.878 44.696 1.00 21.99 274 ILE A N 1
ATOM 1316 C CA . ILE A 1 243 ? 82.878 56.873 45.733 1.00 24.35 274 ILE A CA 1
ATOM 1317 C C . ILE A 1 243 ? 83.088 55.497 46.314 1.00 28.23 274 ILE A C 1
ATOM 1318 O O . ILE A 1 243 ? 83.982 55.293 47.140 1.00 26.97 274 ILE A O 1
ATOM 1323 N N . LEU A 1 244 ? 82.261 54.549 45.900 1.00 31.99 275 LEU A N 1
ATOM 1324 C CA . LEU A 1 244 ? 82.376 53.213 46.452 1.00 36.74 275 LEU A CA 1
ATOM 1325 C C . LEU A 1 244 ? 81.778 52.113 45.583 1.00 36.31 275 LEU A C 1
ATOM 1326 O O . LEU A 1 244 ? 80.709 52.274 44.997 1.00 38.63 275 LEU A O 1
ATOM 1331 N N . TYR A 1 245 ? 82.475 50.984 45.524 1.00 34.82 276 TYR A N 1
ATOM 1332 C CA . TYR A 1 245 ? 82.012 49.849 44.753 1.00 34.70 276 TYR A CA 1
ATOM 1333 C C . TYR A 1 245 ? 82.444 48.546 45.394 1.00 39.58 276 TYR A C 1
ATOM 1334 O O . TYR A 1 245 ? 83.602 48.140 45.284 1.00 40.32 276 TYR A O 1
ATOM 1343 N N . ASP A 1 246 ? 81.502 47.910 46.083 1.00 45.96 277 ASP A N 1
ATOM 1344 C CA . ASP A 1 246 ? 81.728 46.624 46.736 1.00 49.73 277 ASP A CA 1
ATOM 1345 C C . ASP A 1 246 ? 81.586 45.523 45.674 1.00 50.35 277 ASP A C 1
ATOM 1346 O O . ASP A 1 246 ? 80.482 45.031 45.431 1.00 51.16 277 ASP A O 1
ATOM 1351 N N . SER A 1 247 ? 82.687 45.134 45.039 1.00 47.96 278 SER A N 1
ATOM 1352 C CA . SER A 1 247 ? 82.612 44.117 43.993 1.00 49.43 278 SER A CA 1
ATOM 1353 C C . SER A 1 247 ? 81.944 42.812 44.431 1.00 50.38 278 SER A C 1
ATOM 1354 O O . SER A 1 247 ? 81.260 42.178 43.633 1.00 54.71 278 SER A O 1
ATOM 1357 N N . GLN A 1 248 ? 82.152 42.405 45.684 1.00 53.31 279 GLN A N 1
ATOM 1358 C CA . GLN A 1 248 ? 81.558 41.169 46.217 1.00 50.88 279 GLN A CA 1
ATOM 1359 C C . GLN A 1 248 ? 80.050 41.236 46.500 1.00 46.72 279 GLN A C 1
ATOM 1360 O O . GLN A 1 248 ? 79.298 40.342 46.112 1.00 47.08 279 GLN A O 1
ATOM 1366 N N . THR A 1 249 ? 79.620 42.267 47.217 1.00 38.71 280 THR A N 1
ATOM 1367 C CA . THR A 1 249 ? 78.206 42.442 47.520 1.00 37.46 280 THR A CA 1
ATOM 1368 C C . THR A 1 249 ? 77.479 43.077 46.329 1.00 44.51 280 THR A C 1
ATOM 1369 O O . THR A 1 249 ? 76.244 43.097 46.290 1.00 48.19 280 THR A O 1
ATOM 1373 N N . GLN A 1 250 ? 78.247 43.600 45.368 1.00 43.83 281 GLN A N 1
ATOM 1374 C CA . GLN A 1 250 ? 77.690 44.283 44.196 1.00 41.79 281 GLN A CA 1
ATOM 1375 C C . GLN A 1 250 ? 76.895 45.491 44.690 1.00 45.47 281 GLN A C 1
ATOM 1376 O O . GLN A 1 250 ? 75.673 45.589 44.522 1.00 48.28 281 GLN A O 1
ATOM 1382 N N . LEU A 1 251 ? 77.626 46.408 45.314 1.00 45.78 282 LEU A N 1
ATOM 1383 C CA . LEU A 1 251 ? 77.059 47.617 45.879 1.00 43.49 282 LEU A CA 1
ATOM 1384 C C . LEU A 1 251 ? 77.774 48.836 45.290 1.00 43.47 282 LEU A C 1
ATOM 1385 O O . LEU A 1 251 ? 79.004 48.832 45.146 1.00 40.78 282 LEU A O 1
ATOM 1390 N N . LEU A 1 252 ? 76.999 49.872 44.959 1.00 42.56 283 LEU A N 1
ATOM 1391 C CA . LEU A 1 252 ? 77.536 51.114 44.382 1.00 38.88 283 LEU A CA 1
ATOM 1392 C C . LEU A 1 252 ? 77.167 52.340 45.233 1.00 38.46 283 LEU A C 1
ATOM 1393 O O . LEU A 1 252 ? 75.988 52.587 45.527 1.00 35.63 283 LEU A O 1
ATOM 1398 N N . GLY A 1 253 ? 78.194 53.091 45.629 1.00 36.82 284 GLY A N 1
ATOM 1399 C CA . GLY A 1 253 ? 78.001 54.282 46.440 1.00 38.48 284 GLY A CA 1
ATOM 1400 C C . GLY A 1 253 ? 78.243 55.596 45.703 1.00 40.95 284 GLY A C 1
ATOM 1401 O O . GLY A 1 253 ? 79.384 55.957 45.383 1.00 41.79 284 GLY A O 1
ATOM 1402 N N . ILE A 1 254 ? 77.156 56.308 45.422 1.00 36.63 285 ILE A N 1
ATOM 1403 C CA . ILE A 1 254 ? 77.222 57.591 44.737 1.00 31.36 285 ILE A CA 1
ATOM 1404 C C . ILE A 1 254 ? 77.087 58.709 45.757 1.00 30.98 285 ILE A C 1
ATOM 1405 O O . ILE A 1 254 ? 76.347 58.584 46.735 1.00 31.42 285 ILE A O 1
ATOM 1410 N N . GLN A 1 255 ? 77.780 59.813 45.512 1.00 29.63 286 GLN A N 1
ATOM 1411 C CA . GLN A 1 255 ? 77.723 60.942 46.419 1.00 28.01 286 GLN A CA 1
ATOM 1412 C C . GLN A 1 255 ? 77.242 62.206 45.759 1.00 25.41 286 GLN A C 1
ATOM 1413 O O . GLN A 1 255 ? 78.031 62.932 45.167 1.00 27.39 286 GLN A O 1
ATOM 1419 N N . VAL A 1 256 ? 75.950 62.471 45.872 1.00 24.49 287 VAL A N 1
ATOM 1420 C CA . VAL A 1 256 ? 75.362 63.670 45.300 1.00 23.68 287 VAL A CA 1
ATOM 1421 C C . VAL A 1 256 ? 75.865 64.937 46.003 1.00 24.87 287 VAL A C 1
ATOM 1422 O O . VAL A 1 256 ? 76.464 64.865 47.079 1.00 28.93 287 VAL A O 1
ATOM 1426 N N . THR A 1 257 ? 75.616 66.090 45.385 1.00 24.57 288 THR A N 1
ATOM 1427 C CA . THR A 1 257 ? 76.018 67.393 45.921 1.00 21.59 288 THR A CA 1
ATOM 1428 C C . THR A 1 257 ? 75.012 68.443 45.486 1.00 21.39 288 THR A C 1
ATOM 1429 O O . THR A 1 257 ? 75.041 68.903 44.350 1.00 26.89 288 THR A O 1
ATOM 1433 N N . LEU A 1 258 ? 74.105 68.813 46.372 1.00 16.88 289 LEU A N 1
ATOM 1434 C CA . LEU A 1 258 ? 73.128 69.812 46.007 1.00 21.41 289 LEU A CA 1
ATOM 1435 C C . LEU A 1 258 ? 73.550 71.205 46.440 1.00 24.99 289 LEU A C 1
ATOM 1436 O O . LEU A 1 258 ? 74.386 71.370 47.324 1.00 25.77 289 LEU A O 1
ATOM 1441 N N . PRO A 1 259 ? 72.994 72.234 45.790 1.00 27.33 290 PRO A N 1
ATOM 1442 C CA . PRO A 1 259 ? 73.297 73.627 46.106 1.00 25.81 290 PRO A CA 1
ATOM 1443 C C . PRO A 1 259 ? 72.209 74.199 47.017 1.00 26.40 290 PRO A C 1
ATOM 1444 O O . PRO A 1 259 ? 71.146 73.596 47.202 1.00 21.50 290 PRO A O 1
ATOM 1448 N N . SER A 1 260 ? 72.467 75.375 47.569 1.00 22.60 291 SER A N 1
ATOM 1449 C CA . SER A 1 260 ? 71.479 76.022 48.409 1.00 24.13 291 SER A CA 1
ATOM 1450 C C . SER A 1 260 ? 71.268 77.381 47.796 1.00 24.80 291 SER A C 1
ATOM 1451 O O . SER A 1 260 ? 71.946 78.336 48.145 1.00 31.07 291 SER A O 1
ATOM 1454 N N . VAL A 1 261 ? 70.350 77.449 46.842 1.00 28.51 292 VAL A N 1
ATOM 1455 C CA . VAL A 1 261 ? 70.059 78.690 46.139 1.00 26.30 292 VAL A CA 1
ATOM 1456 C C . VAL A 1 261 ? 69.232 79.617 47.007 1.00 24.01 292 VAL A C 1
ATOM 1457 O O . VAL A 1 261 ? 68.248 79.199 47.614 1.00 20.19 292 VAL A O 1
ATOM 1461 N N . GLY A 1 262 ? 69.653 80.876 47.054 1.00 20.63 293 GLY A N 1
ATOM 1462 C CA . GLY A 1 262 ? 68.958 81.888 47.827 1.00 21.96 293 GLY A CA 1
ATOM 1463 C C . GLY A 1 262 ? 68.651 83.018 46.874 1.00 25.49 293 GLY A C 1
ATOM 1464 O O . GLY A 1 262 ? 69.495 83.896 46.622 1.00 25.21 293 GLY A O 1
ATOM 1465 N N . ASN A 1 263 ? 67.441 82.985 46.328 1.00 24.92 294 ASN A N 1
ATOM 1466 C CA . ASN A 1 263 ? 67.014 83.975 45.352 1.00 28.01 294 ASN A CA 1
ATOM 1467 C C . ASN A 1 263 ? 66.955 85.389 45.893 1.00 28.87 294 ASN A C 1
ATOM 1468 O O . ASN A 1 263 ? 66.261 85.638 46.882 1.00 27.56 294 ASN A O 1
ATOM 1473 N N . LEU A 1 264 ? 67.690 86.308 45.253 1.00 25.49 295 LEU A N 1
ATOM 1474 C CA . LEU A 1 264 ? 67.667 87.711 45.657 1.00 26.51 295 LEU A CA 1
ATOM 1475 C C . LEU A 1 264 ? 66.266 88.157 45.320 1.00 32.61 295 LEU A C 1
ATOM 1476 O O . LEU A 1 264 ? 65.449 87.348 44.897 1.00 36.76 295 LEU A O 1
ATOM 1481 N N . ASN A 1 265 ? 65.953 89.430 45.478 1.00 43.91 296 ASN A N 1
ATOM 1482 C CA . ASN A 1 265 ? 64.589 89.793 45.155 1.00 51.73 296 ASN A CA 1
ATOM 1483 C C . ASN A 1 265 ? 64.357 91.088 44.425 1.00 52.06 296 ASN A C 1
ATOM 1484 O O . ASN A 1 265 ? 65.013 92.099 44.678 1.00 48.99 296 ASN A O 1
ATOM 1489 N N . ASN A 1 266 ? 63.387 91.034 43.520 1.00 52.16 297 ASN A N 1
ATOM 1490 C CA . ASN A 1 266 ? 63.018 92.176 42.714 1.00 58.60 297 ASN A CA 1
ATOM 1491 C C . ASN A 1 266 ? 64.226 92.718 41.977 1.00 59.38 297 ASN A C 1
ATOM 1492 O O . ASN A 1 266 ? 64.235 93.880 41.562 1.00 65.24 297 ASN A O 1
ATOM 1497 N N . MET A 1 267 ? 65.259 91.888 41.847 1.00 53.82 298 MET A N 1
ATOM 1498 C CA . MET A 1 267 ? 66.452 92.279 41.104 1.00 46.88 298 MET A CA 1
ATOM 1499 C C . MET A 1 267 ? 66.432 91.416 39.849 1.00 46.92 298 MET A C 1
ATOM 1500 O O . MET A 1 267 ? 66.202 90.206 39.924 1.00 49.73 298 MET A O 1
ATOM 1505 N N . ARG A 1 268 ? 66.661 92.031 38.696 1.00 42.21 299 ARG A N 1
ATOM 1506 C CA . ARG A 1 268 ? 66.656 91.284 37.454 1.00 34.60 299 ARG A CA 1
ATOM 1507 C C . ARG A 1 268 ? 67.767 91.771 36.565 1.00 36.17 299 ARG A C 1
ATOM 1508 O O . ARG A 1 268 ? 67.978 92.975 36.413 1.00 41.41 299 ARG A O 1
ATOM 1516 N N . ALA A 1 269 ? 68.505 90.824 36.006 1.00 36.07 300 ALA A N 1
ATOM 1517 C CA . ALA A 1 269 ? 69.582 91.161 35.099 1.00 34.60 300 ALA A CA 1
ATOM 1518 C C . ALA A 1 269 ? 68.891 91.279 33.743 1.00 34.08 300 ALA A C 1
ATOM 1519 O O . ALA A 1 269 ? 67.987 90.492 33.430 1.00 33.90 300 ALA A O 1
ATOM 1521 N N . THR A 1 270 ? 69.294 92.263 32.947 1.00 31.61 301 THR A N 1
ATOM 1522 C CA . THR A 1 270 ? 68.689 92.451 31.638 1.00 31.10 301 THR A CA 1
ATOM 1523 C C . THR A 1 270 ? 69.779 92.545 30.588 1.00 32.66 301 THR A C 1
ATOM 1524 O O . THR A 1 270 ? 70.689 93.371 30.701 1.00 32.73 301 THR A O 1
ATOM 1528 N N . TYR A 1 271 ? 69.694 91.677 29.580 1.00 31.92 302 TYR A N 1
ATOM 1529 C CA . TYR A 1 271 ? 70.682 91.642 28.505 1.00 29.62 302 TYR A CA 1
ATOM 1530 C C . TYR A 1 271 ? 70.391 92.637 27.366 1.00 32.70 302 TYR A C 1
ATOM 1531 O O . TYR A 1 271 ? 69.263 92.735 26.847 1.00 26.02 302 TYR A O 1
ATOM 1540 N N . LEU A 1 272 ? 71.429 93.374 26.979 1.00 31.44 303 LEU A N 1
ATOM 1541 C CA . LEU A 1 272 ? 71.299 94.373 25.938 1.00 27.26 303 LEU A CA 1
ATOM 1542 C C . LEU A 1 272 ? 72.211 94.155 24.745 1.00 33.79 303 LEU A C 1
ATOM 1543 O O . LEU A 1 272 ? 73.385 93.782 24.886 1.00 36.07 303 LEU A O 1
ATOM 1548 N N . GLU A 1 273 ? 71.648 94.412 23.568 1.00 35.41 304 GLU A N 1
ATOM 1549 C CA . GLU A 1 273 ? 72.358 94.287 22.305 1.00 34.52 304 GLU A CA 1
ATOM 1550 C C . GLU A 1 273 ? 71.970 95.509 21.466 1.00 34.19 304 GLU A C 1
ATOM 1551 O O . GLU A 1 273 ? 70.873 96.059 21.614 1.00 32.43 304 GLU A O 1
ATOM 1557 N N . THR A 1 274 ? 72.856 95.920 20.567 1.00 30.92 305 THR A N 1
ATOM 1558 C CA . THR A 1 274 ? 72.600 97.104 19.770 1.00 25.38 305 THR A CA 1
ATOM 1559 C C . THR A 1 274 ? 72.964 97.000 18.297 1.00 28.36 305 THR A C 1
ATOM 1560 O O . THR A 1 274 ? 74.093 96.643 17.945 1.00 28.35 305 THR A O 1
ATOM 1564 N N . LEU A 1 275 ? 71.999 97.341 17.446 1.00 28.63 306 LEU A N 1
ATOM 1565 C CA . LEU A 1 275 ? 72.184 97.327 16.002 1.00 27.21 306 LEU A CA 1
ATOM 1566 C C . LEU A 1 275 ? 72.703 98.687 15.570 1.00 28.51 306 LEU A C 1
ATOM 1567 O O . LEU A 1 275 ? 72.508 99.670 16.277 1.00 29.82 306 LEU A O 1
ATOM 1572 N N . SER A 1 276 ? 73.366 98.740 14.417 1.00 33.20 307 SER A N 1
ATOM 1573 C CA . SER A 1 276 ? 73.889 99.997 13.879 1.00 33.49 307 SER A CA 1
ATOM 1574 C C . SER A 1 276 ? 72.735 100.775 13.274 1.00 36.33 307 SER A C 1
ATOM 1575 O O . SER A 1 276 ? 72.353 100.530 12.128 1.00 38.14 307 SER A O 1
ATOM 1578 N N . VAL A 1 277 ? 72.152 101.679 14.050 1.00 40.92 308 VAL A N 1
ATOM 1579 C CA . VAL A 1 277 ? 71.048 102.492 13.550 1.00 43.69 308 VAL A CA 1
ATOM 1580 C C . VAL A 1 277 ? 71.659 103.704 12.870 1.00 54.08 308 VAL A C 1
ATOM 1581 O O . VAL A 1 277 ? 72.838 104.013 13.080 1.00 58.03 308 VAL A O 1
ATOM 1585 N N . SER A 1 278 ? 70.864 104.385 12.049 1.00 62.66 309 SER A N 1
ATOM 1586 C CA . SER A 1 278 ? 71.340 105.582 11.366 1.00 64.47 309 SER A CA 1
ATOM 1587 C C . SER A 1 278 ? 70.956 106.768 12.225 1.00 66.16 309 SER A C 1
ATOM 1588 O O . SER A 1 278 ? 71.749 107.214 13.046 1.00 65.80 309 SER A O 1
ATOM 1591 N N . THR A 1 279 ? 69.728 107.251 12.062 1.00 70.20 310 THR A N 1
ATOM 1592 C CA . THR A 1 279 ? 69.252 108.393 12.836 1.00 76.03 310 THR A CA 1
ATOM 1593 C C . THR A 1 279 ? 70.330 109.474 12.805 1.00 78.18 310 THR A C 1
ATOM 1594 O O . THR A 1 279 ? 70.259 110.392 11.990 1.00 82.15 310 THR A O 1
ATOM 1598 N N . THR A 1 280 ? 71.331 109.366 13.674 1.00 79.34 311 THR A N 1
ATOM 1599 C CA . THR A 1 280 ? 72.424 110.337 13.678 1.00 80.79 311 THR A CA 1
ATOM 1600 C C . THR A 1 280 ? 73.110 110.177 12.316 1.00 78.03 311 THR A C 1
ATOM 1601 O O . THR A 1 280 ? 73.519 111.153 11.677 1.00 74.91 311 THR A O 1
ATOM 1605 N N . LYS A 1 281 ? 73.226 108.914 11.907 1.00 76.51 312 LYS A N 1
ATOM 1606 C CA . LYS A 1 281 ? 73.810 108.496 10.634 1.00 73.09 312 LYS A CA 1
ATOM 1607 C C . LYS A 1 281 ? 74.042 106.974 10.640 1.00 72.76 312 LYS A C 1
ATOM 1608 O O . LYS A 1 281 ? 74.141 106.342 11.699 1.00 62.90 312 LYS A O 1
ATOM 1614 N N . GLY A 1 282 ? 74.112 106.387 9.449 1.00 74.20 313 GLY A N 1
ATOM 1615 C CA . GLY A 1 282 ? 74.333 104.960 9.348 1.00 70.77 313 GLY A CA 1
ATOM 1616 C C . GLY A 1 282 ? 75.700 104.636 9.897 1.00 73.61 313 GLY A C 1
ATOM 1617 O O . GLY A 1 282 ? 76.329 103.664 9.489 1.00 76.34 313 GLY A O 1
ATOM 1618 N N . PHE A 1 283 ? 76.165 105.478 10.814 1.00 73.91 314 PHE A N 1
ATOM 1619 C CA . PHE A 1 283 ? 77.456 105.310 11.466 1.00 76.48 314 PHE A CA 1
ATOM 1620 C C . PHE A 1 283 ? 77.110 105.171 12.937 1.00 75.58 314 PHE A C 1
ATOM 1621 O O . PHE A 1 283 ? 77.992 105.001 13.775 1.00 77.78 314 PHE A O 1
ATOM 1629 N N . ALA A 1 284 ? 75.817 105.269 13.244 1.00 72.03 315 ALA A N 1
ATOM 1630 C CA . ALA A 1 284 ? 75.344 105.190 14.624 1.00 67.45 315 ALA A CA 1
ATOM 1631 C C . ALA A 1 284 ? 75.272 103.792 15.218 1.00 63.43 315 ALA A C 1
ATOM 1632 O O . ALA A 1 284 ? 74.943 102.820 14.534 1.00 58.87 315 ALA A O 1
ATOM 1634 N N . SER A 1 285 ? 75.549 103.728 16.519 1.00 60.69 316 SER A N 1
ATOM 1635 C CA . SER A 1 285 ? 75.554 102.489 17.300 1.00 54.51 316 SER A CA 1
ATOM 1636 C C . SER A 1 285 ? 75.669 102.882 18.776 1.00 50.56 316 SER A C 1
ATOM 1637 O O . SER A 1 285 ? 76.778 103.078 19.292 1.00 46.96 316 SER A O 1
ATOM 1640 N N . ALA A 1 286 ? 74.521 103.003 19.442 1.00 43.43 317 ALA A N 1
ATOM 1641 C CA . ALA A 1 286 ? 74.464 103.412 20.845 1.00 41.37 317 ALA A CA 1
ATOM 1642 C C . ALA A 1 286 ? 75.478 102.729 21.770 1.00 43.04 317 ALA A C 1
ATOM 1643 O O . ALA A 1 286 ? 75.901 101.597 21.530 1.00 47.77 317 ALA A O 1
ATOM 1645 N N . LEU A 1 287 ? 75.865 103.432 22.831 1.00 41.96 318 LEU A N 1
ATOM 1646 C CA . LEU A 1 287 ? 76.822 102.910 23.802 1.00 39.10 318 LEU A CA 1
ATOM 1647 C C . LEU A 1 287 ? 76.141 102.553 25.109 1.00 40.76 318 LEU A C 1
ATOM 1648 O O . LEU A 1 287 ? 75.697 103.434 25.840 1.00 48.34 318 LEU A O 1
ATOM 1653 N N . VAL A 1 288 ? 76.059 101.261 25.399 1.00 38.83 319 VAL A N 1
ATOM 1654 C CA . VAL A 1 288 ? 75.450 100.778 26.628 1.00 32.07 319 VAL A CA 1
ATOM 1655 C C . VAL A 1 288 ? 76.159 99.482 26.961 1.00 34.34 319 VAL A C 1
ATOM 1656 O O . VAL A 1 288 ? 76.881 98.927 26.136 1.00 35.49 319 VAL A O 1
ATOM 1660 N N . PRO A 1 289 ? 75.980 98.988 28.183 1.00 36.76 320 PRO A N 1
ATOM 1661 C CA . PRO A 1 289 ? 76.631 97.736 28.591 1.00 38.61 320 PRO A CA 1
ATOM 1662 C C . PRO A 1 289 ? 75.952 96.483 28.006 1.00 39.48 320 PRO A C 1
ATOM 1663 O O . PRO A 1 289 ? 74.855 96.567 27.421 1.00 38.91 320 PRO A O 1
ATOM 1667 N N . LYS A 1 290 ? 76.604 95.331 28.163 1.00 32.30 321 LYS A N 1
ATOM 1668 C CA . LYS A 1 290 ? 76.050 94.073 27.669 1.00 30.84 321 LYS A CA 1
ATOM 1669 C C . LYS A 1 290 ? 74.949 93.503 28.572 1.00 31.56 321 LYS A C 1
ATOM 1670 O O . LYS A 1 290 ? 73.950 92.969 28.082 1.00 28.07 321 LYS A O 1
ATOM 1676 N N . VAL A 1 291 ? 75.141 93.605 29.889 1.00 31.02 322 VAL A N 1
ATOM 1677 C CA . VAL A 1 291 ? 74.146 93.136 30.857 1.00 30.37 322 VAL A CA 1
ATOM 1678 C C . VAL A 1 291 ? 74.092 94.111 32.020 1.00 29.42 322 VAL A C 1
ATOM 1679 O O . VAL A 1 291 ? 75.118 94.435 32.609 1.00 32.40 322 VAL A O 1
ATOM 1683 N N . VAL A 1 292 ? 72.893 94.577 32.345 1.00 29.96 323 VAL A N 1
ATOM 1684 C CA . VAL A 1 292 ? 72.711 95.504 33.452 1.00 30.55 323 VAL A CA 1
ATOM 1685 C C . VAL A 1 292 ? 71.624 94.985 34.374 1.00 35.29 323 VAL A C 1
ATOM 1686 O O . VAL A 1 292 ? 70.590 94.480 33.920 1.00 37.19 323 VAL A O 1
ATOM 1690 N N . THR A 1 293 ? 71.862 95.105 35.675 1.00 38.41 324 THR A N 1
ATOM 1691 C CA . THR A 1 293 ? 70.885 94.657 36.650 1.00 34.71 324 THR A CA 1
ATOM 1692 C C . THR A 1 293 ? 70.307 95.888 37.303 1.00 34.02 324 THR A C 1
ATOM 1693 O O . THR A 1 293 ? 70.878 96.983 37.202 1.00 28.13 324 THR A O 1
ATOM 1697 N N . GLN A 1 294 ? 69.187 95.706 37.988 1.00 33.84 325 GLN A N 1
ATOM 1698 C CA . GLN A 1 294 ? 68.541 96.827 38.634 1.00 42.82 325 GLN A CA 1
ATOM 1699 C C . GLN A 1 294 ? 67.503 96.405 39.652 1.00 45.88 325 GLN A C 1
ATOM 1700 O O . GLN A 1 294 ? 66.750 95.457 39.429 1.00 49.59 325 GLN A O 1
ATOM 1706 N N . VAL A 1 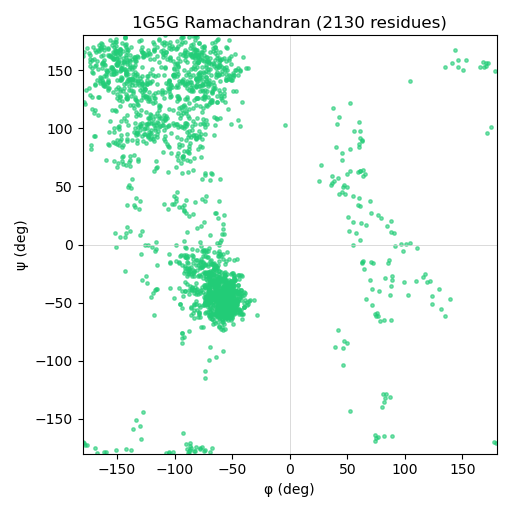295 ? 67.462 97.137 40.762 1.00 50.08 326 VAL A N 1
ATOM 1707 C CA . VAL A 1 295 ? 66.512 96.896 41.840 1.00 49.10 326 VAL A CA 1
ATOM 1708 C C . VAL A 1 295 ? 65.918 98.265 42.161 1.00 54.03 326 VAL A C 1
ATOM 1709 O O . VAL A 1 295 ? 66.546 99.078 42.844 1.00 58.53 326 VAL A O 1
ATOM 1713 N N . GLY A 1 296 ? 64.715 98.527 41.658 1.00 55.42 327 GLY A N 1
ATOM 1714 C CA . GLY A 1 296 ? 64.106 99.826 41.881 1.00 59.03 327 GLY A CA 1
ATOM 1715 C C . GLY A 1 296 ? 64.670 100.830 40.884 1.00 60.62 327 GLY A C 1
ATOM 1716 O O . GLY A 1 296 ? 64.675 100.564 39.680 1.00 64.98 327 GLY A O 1
ATOM 1717 N N . SER A 1 297 ? 65.145 101.978 41.361 1.00 58.02 328 SER A N 1
ATOM 1718 C CA . SER A 1 297 ? 65.702 102.992 40.468 1.00 56.33 328 SER A CA 1
ATOM 1719 C C . SER A 1 297 ? 67.161 102.729 40.126 1.00 55.18 328 SER A C 1
ATOM 1720 O O . SER A 1 297 ? 67.657 103.201 39.101 1.00 59.51 328 SER A O 1
ATOM 1723 N N . VAL A 1 298 ? 67.859 102.006 40.997 1.00 48.34 329 VAL A N 1
ATOM 1724 C CA . VAL A 1 298 ? 69.265 101.686 40.754 1.00 45.73 329 VAL A CA 1
ATOM 1725 C C . VAL A 1 298 ? 69.371 100.861 39.462 1.00 46.97 329 VAL A C 1
ATOM 1726 O O . VAL A 1 298 ? 68.488 100.052 39.174 1.00 51.60 329 VAL A O 1
ATOM 1730 N N . ILE A 1 299 ? 70.448 101.042 38.701 1.00 37.58 330 ILE A N 1
ATOM 1731 C CA . ILE A 1 299 ? 70.641 100.302 37.452 1.00 30.01 330 ILE A CA 1
ATOM 1732 C C . ILE A 1 299 ? 72.121 100.292 37.114 1.00 29.83 330 ILE A C 1
ATOM 1733 O O . ILE A 1 299 ? 72.602 101.157 36.385 1.00 34.46 330 ILE A O 1
ATOM 1738 N N . GLU A 1 300 ? 72.854 99.328 37.653 1.00 28.03 331 GLU A N 1
ATOM 1739 C CA . GLU A 1 300 ? 74.284 99.256 37.383 1.00 28.80 331 GLU A CA 1
ATOM 1740 C C . GLU A 1 300 ? 74.641 98.106 36.459 1.00 25.89 331 GLU A C 1
ATOM 1741 O O . GLU A 1 300 ? 73.835 97.201 36.224 1.00 17.38 331 GLU A O 1
ATOM 1747 N N . GLU A 1 301 ? 75.866 98.161 35.943 1.00 25.00 332 GLU A N 1
ATOM 1748 C CA . GLU A 1 301 ? 76.398 97.146 35.044 1.00 25.65 332 GLU A CA 1
ATOM 1749 C C . GLU A 1 301 ? 76.783 95.925 35.858 1.00 26.66 332 GLU A C 1
ATOM 1750 O O . GLU A 1 301 ? 77.553 96.026 36.813 1.00 31.02 332 GLU A O 1
ATOM 1756 N N . LEU A 1 302 ? 76.258 94.771 35.466 1.00 23.11 333 LEU A N 1
ATOM 1757 C CA . LEU A 1 302 ? 76.511 93.522 36.173 1.00 16.01 333 LEU A CA 1
ATOM 1758 C C . LEU A 1 302 ? 77.638 92.699 35.577 1.00 10.13 333 LEU A C 1
ATOM 1759 O O . LEU A 1 302 ? 77.609 92.390 34.399 1.00 17.84 333 LEU A O 1
ATOM 1764 N N . ASP A 1 303 ? 78.628 92.349 36.389 1.00 7.23 334 ASP A N 1
ATOM 1765 C CA . ASP A 1 303 ? 79.741 91.515 35.933 1.00 15.70 334 ASP A CA 1
ATOM 1766 C C . ASP A 1 303 ? 79.359 90.027 36.080 1.00 20.80 334 ASP A C 1
ATOM 1767 O O . ASP A 1 303 ? 79.646 89.396 37.108 1.00 22.05 334 ASP A O 1
ATOM 1772 N N . THR A 1 304 ? 78.714 89.484 35.045 1.00 20.11 335 THR A N 1
ATOM 1773 C CA . THR A 1 304 ? 78.246 88.092 35.005 1.00 16.44 335 THR A CA 1
ATOM 1774 C C . THR A 1 304 ? 79.323 87.022 35.098 1.00 15.12 335 THR A C 1
ATOM 1775 O O . THR A 1 304 ? 79.007 85.829 35.192 1.00 10.77 335 THR A O 1
ATOM 1779 N N . SER A 1 305 ? 80.587 87.422 35.054 1.00 13.06 336 SER A N 1
ATOM 1780 C CA . SER A 1 305 ? 81.651 86.430 35.117 1.00 16.49 336 SER A CA 1
ATOM 1781 C C . SER A 1 305 ? 81.456 85.431 36.258 1.00 19.13 336 SER A C 1
ATOM 1782 O O . SER A 1 305 ? 81.894 84.292 36.155 1.00 27.66 336 SER A O 1
ATOM 1785 N N . TYR A 1 306 ? 80.802 85.851 37.340 1.00 21.66 337 TYR A N 1
ATOM 1786 C CA . TYR A 1 306 ? 80.562 84.981 38.496 1.00 16.56 337 TYR A CA 1
ATOM 1787 C C . TYR A 1 306 ? 79.211 84.247 38.457 1.00 19.09 337 TYR A C 1
ATOM 1788 O O . TYR A 1 306 ? 78.614 83.992 39.507 1.00 21.00 337 TYR A O 1
ATOM 1797 N N . CYS A 1 307 ? 78.704 83.888 37.287 1.00 15.37 338 CYS A N 1
ATOM 1798 C CA . CYS A 1 307 ? 77.411 83.220 37.316 1.00 20.36 338 CYS A CA 1
ATOM 1799 C C . CYS A 1 307 ? 77.179 82.184 36.268 1.00 18.42 338 CYS A C 1
ATOM 1800 O O . CYS A 1 307 ? 77.588 82.335 35.122 1.00 26.10 338 CYS A O 1
ATOM 1803 N N . ILE A 1 308 ? 76.499 81.126 36.681 1.00 19.37 339 ILE A N 1
ATOM 1804 C CA . ILE A 1 308 ? 76.101 80.081 35.763 1.00 19.01 339 ILE A CA 1
ATOM 1805 C C . ILE A 1 308 ? 74.879 80.791 35.219 1.00 18.66 339 ILE A C 1
ATOM 1806 O O . ILE A 1 308 ? 74.196 81.490 35.974 1.00 19.53 339 ILE A O 1
ATOM 1811 N N . GLU A 1 309 ? 74.595 80.653 33.932 1.00 18.37 340 GLU A N 1
ATOM 1812 C CA . GLU A 1 309 ? 73.436 81.345 33.416 1.00 20.49 340 GLU A C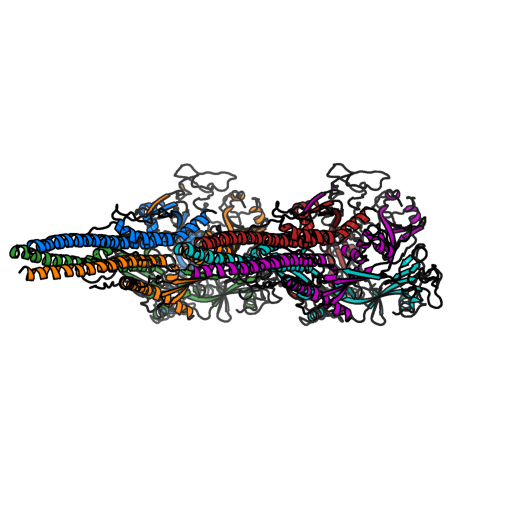A 1
ATOM 1813 C C . GLU A 1 309 ? 72.510 80.466 32.619 1.00 18.52 340 GLU A C 1
ATOM 1814 O O . GLU A 1 309 ? 72.838 79.972 31.548 1.00 25.75 340 GLU A O 1
ATOM 1820 N N . THR A 1 310 ? 71.347 80.250 33.200 1.00 19.26 341 THR A N 1
ATOM 1821 C CA . THR A 1 310 ? 70.318 79.454 32.594 1.00 22.24 341 THR A CA 1
ATOM 1822 C C . THR A 1 310 ? 69.450 80.395 31.797 1.00 25.81 341 THR A C 1
ATOM 1823 O O . THR A 1 310 ? 69.628 81.608 31.843 1.00 23.67 341 THR A O 1
ATOM 1827 N N . ASP A 1 311 ? 68.504 79.831 31.065 1.00 32.58 342 ASP A N 1
ATOM 1828 C CA . ASP A 1 311 ? 67.617 80.628 30.256 1.00 32.30 342 ASP A CA 1
ATOM 1829 C C . ASP A 1 311 ? 66.851 81.594 31.133 1.00 29.47 342 ASP A C 1
ATOM 1830 O O . ASP A 1 311 ? 66.897 82.804 30.917 1.00 28.38 342 ASP A O 1
ATOM 1835 N N . LEU A 1 312 ? 66.153 81.047 32.122 1.00 25.41 343 LEU A N 1
ATOM 1836 C CA . LEU A 1 312 ? 65.347 81.835 33.053 1.00 26.70 343 LEU A CA 1
ATOM 1837 C C . LEU A 1 312 ? 66.053 82.479 34.246 1.00 28.95 343 LEU A C 1
ATOM 1838 O O . LEU A 1 312 ? 65.748 83.621 34.597 1.00 28.66 343 LEU A O 1
ATOM 1843 N N . ASP A 1 313 ? 66.967 81.751 34.886 1.00 26.95 344 ASP A N 1
ATOM 1844 C CA . ASP A 1 313 ? 67.664 82.282 36.054 1.00 25.02 344 ASP A CA 1
ATOM 1845 C C . ASP A 1 313 ? 69.166 82.425 35.908 1.00 25.89 344 ASP A C 1
ATOM 1846 O O . ASP A 1 313 ? 69.774 81.894 34.979 1.00 34.50 344 ASP A O 1
ATOM 1851 N N . LEU A 1 314 ? 69.759 83.136 36.857 1.00 20.19 345 LEU A N 1
ATOM 1852 C CA . LEU A 1 314 ? 71.190 83.392 36.865 1.00 20.45 345 LEU A CA 1
ATOM 1853 C C . LEU A 1 314 ? 71.734 82.961 38.228 1.00 24.99 345 LEU A C 1
ATOM 1854 O O . LEU A 1 314 ? 71.603 83.683 39.218 1.00 33.12 345 LEU A O 1
ATOM 1859 N N . TYR A 1 315 ? 72.313 81.774 38.303 1.00 20.47 346 TYR A N 1
ATOM 1860 C CA . TYR A 1 315 ? 72.856 81.320 39.572 1.00 18.61 346 TYR A CA 1
ATOM 1861 C C . TYR A 1 315 ? 74.264 81.858 39.826 1.00 22.48 346 TYR A C 1
ATOM 1862 O O . TYR A 1 315 ? 75.251 81.280 39.371 1.00 28.29 346 TYR A O 1
ATOM 1871 N N . CYS A 1 316 ? 74.347 82.979 40.543 1.00 22.02 347 CYS A N 1
ATOM 1872 C CA . CYS A 1 316 ? 75.628 83.617 40.858 1.00 16.94 347 CYS A CA 1
ATOM 1873 C C . CYS A 1 316 ? 76.215 83.298 42.232 1.00 18.03 347 CYS A C 1
ATOM 1874 O O . CYS A 1 316 ? 75.495 83.141 43.223 1.00 12.64 347 CYS A O 1
ATOM 1877 N N . THR A 1 317 ? 77.540 83.247 42.278 1.00 16.09 348 THR A N 1
ATOM 1878 C CA . THR A 1 317 ? 78.265 82.993 43.508 1.00 17.69 348 THR A CA 1
ATOM 1879 C C . THR A 1 317 ? 78.453 84.327 44.224 1.00 26.68 348 THR A C 1
ATOM 1880 O O . THR A 1 317 ? 78.560 84.378 45.447 1.00 39.66 348 THR A O 1
ATOM 1884 N N . ARG A 1 318 ? 78.452 85.411 43.453 1.00 29.56 349 ARG A N 1
ATOM 1885 C CA . ARG A 1 318 ? 78.683 86.755 43.979 1.00 26.19 349 ARG A CA 1
ATOM 1886 C C . ARG A 1 318 ? 77.919 87.753 43.077 1.00 28.95 349 ARG A C 1
ATOM 1887 O O . ARG A 1 318 ? 77.305 87.347 42.086 1.00 36.30 349 ARG A O 1
ATOM 1895 N N . ILE A 1 319 ? 77.940 89.044 43.406 1.00 23.34 350 ILE A N 1
ATOM 1896 C CA . ILE A 1 319 ? 77.273 90.039 42.563 1.00 16.62 350 ILE A CA 1
ATOM 1897 C C . ILE A 1 319 ? 78.107 91.311 42.436 1.00 21.09 350 ILE A C 1
ATOM 1898 O O . ILE A 1 319 ? 77.771 92.339 43.016 1.00 26.06 350 ILE A O 1
ATOM 1903 N N . VAL A 1 320 ? 79.212 91.229 41.699 1.00 23.65 351 VAL A N 1
ATOM 1904 C CA . VAL A 1 320 ? 80.080 92.388 41.470 1.00 23.48 351 VAL A CA 1
ATOM 1905 C C . VAL A 1 320 ? 79.440 93.246 40.387 1.00 25.25 351 VAL A C 1
ATOM 1906 O O . VAL A 1 320 ? 78.979 92.725 39.378 1.00 33.51 351 VAL A O 1
ATOM 1910 N N . THR A 1 321 ? 79.420 94.557 40.571 1.00 28.36 352 THR A N 1
ATOM 1911 C CA . THR A 1 321 ? 78.837 95.413 39.548 1.00 30.75 352 THR A CA 1
ATOM 1912 C C . THR A 1 321 ? 79.605 96.722 39.401 1.00 38.40 352 THR A C 1
ATOM 1913 O O . THR A 1 321 ? 80.591 96.968 40.117 1.00 36.99 352 THR A O 1
ATOM 1917 N N . PHE A 1 322 ? 79.152 97.550 38.461 1.00 38.09 353 PHE A N 1
ATOM 1918 C CA . PHE A 1 322 ? 79.789 98.829 38.210 1.00 40.65 353 PHE A CA 1
ATOM 1919 C C . PHE A 1 322 ? 78.778 99.913 37.885 1.00 46.71 353 PHE A C 1
ATOM 1920 O O . PHE A 1 322 ? 77.735 99.651 37.277 1.00 47.75 353 PHE A O 1
ATOM 1928 N N . PRO A 1 323 ? 79.069 101.153 38.310 1.00 50.11 354 PRO A N 1
ATOM 1929 C CA . PRO A 1 323 ? 78.164 102.272 38.043 1.00 49.17 354 PRO A CA 1
ATOM 1930 C C . PRO A 1 323 ? 78.414 102.708 36.611 1.00 50.55 354 PRO A C 1
ATOM 1931 O O . PRO A 1 323 ? 79.493 102.464 36.068 1.00 49.54 354 PRO A O 1
ATOM 1935 N N . MET A 1 324 ? 77.435 103.357 35.997 1.00 53.24 355 MET A N 1
ATOM 1936 C CA . MET A 1 324 ? 77.601 103.791 34.614 1.00 55.89 355 MET A CA 1
ATOM 1937 C C . MET A 1 324 ? 77.384 105.288 34.444 1.00 58.67 355 MET A C 1
ATOM 1938 O O . MET A 1 324 ? 76.808 105.939 35.319 1.00 61.33 355 MET A O 1
ATOM 1943 N N . SER A 1 325 ? 77.841 105.829 33.315 1.00 58.34 356 SER A N 1
ATOM 1944 C CA . SER A 1 325 ? 77.673 107.251 33.042 1.00 61.29 356 SER A CA 1
ATOM 1945 C C . SER A 1 325 ? 76.224 107.683 33.338 1.00 65.43 356 SER A C 1
ATOM 1946 O O . SER A 1 325 ? 75.282 106.887 33.213 1.00 65.81 356 SER A O 1
ATOM 1949 N N . PRO A 1 326 ? 76.028 108.953 33.737 1.00 65.14 357 PRO A N 1
ATOM 1950 C CA . PRO A 1 326 ? 74.681 109.453 34.042 1.00 61.45 357 PRO A CA 1
ATOM 1951 C C . PRO A 1 326 ? 73.828 109.431 32.782 1.00 60.34 357 PRO A C 1
ATOM 1952 O O . PRO A 1 326 ? 72.602 109.264 32.833 1.00 54.12 357 PRO A O 1
ATOM 1956 N N . GLY A 1 327 ? 74.500 109.619 31.649 1.00 58.19 358 GLY A N 1
ATOM 1957 C CA . GLY A 1 327 ? 73.813 109.602 30.376 1.00 56.35 358 GLY A CA 1
ATOM 1958 C C . GLY A 1 327 ? 73.238 108.220 30.185 1.00 54.16 358 GLY A C 1
ATOM 1959 O O . GLY A 1 327 ? 72.025 108.049 29.988 1.00 49.03 358 GLY A O 1
ATOM 1960 N N . ILE A 1 328 ? 74.123 107.229 30.270 1.00 48.11 359 ILE A N 1
ATOM 1961 C CA . ILE A 1 328 ? 73.730 105.838 30.111 1.00 45.82 359 ILE A CA 1
ATOM 1962 C C . ILE A 1 328 ? 72.450 105.561 30.894 1.00 46.71 359 ILE A C 1
ATOM 1963 O O . ILE A 1 328 ? 71.447 105.111 30.328 1.00 38.97 359 ILE A O 1
ATOM 1968 N N . TYR A 1 329 ? 72.486 105.838 32.196 1.00 49.55 360 TYR A N 1
ATOM 1969 C CA . TYR A 1 329 ? 71.318 105.614 33.037 1.00 53.01 360 TYR A CA 1
ATOM 1970 C C . TYR A 1 329 ? 70.129 106.326 32.423 1.00 52.48 360 TYR A C 1
ATOM 1971 O O . TYR A 1 329 ? 69.101 105.708 32.124 1.00 45.74 360 TYR A O 1
ATOM 1980 N N . SER A 1 330 ? 70.290 107.628 32.222 1.00 51.90 361 SER A N 1
ATOM 1981 C CA . SER A 1 330 ? 69.227 108.431 31.663 1.00 52.77 361 SER A CA 1
ATOM 1982 C C . SER A 1 330 ? 68.582 107.729 30.480 1.00 52.22 361 SER A C 1
ATOM 1983 O O . SER A 1 330 ? 67.352 107.627 30.410 1.00 41.74 361 SER A O 1
ATOM 1986 N N . CYS A 1 331 ? 69.413 107.243 29.558 1.00 53.60 362 CYS A N 1
ATOM 1987 C CA . CYS A 1 331 ? 68.900 106.552 28.376 1.00 55.77 362 CYS A CA 1
ATOM 1988 C C . CYS A 1 331 ? 68.216 105.237 28.711 1.00 54.19 362 CYS A C 1
ATOM 1989 O O . CYS A 1 331 ? 66.999 105.104 28.574 1.00 52.22 362 CYS A O 1
ATOM 1992 N N . LEU A 1 332 ? 69.005 104.266 29.154 1.00 51.92 363 LEU A N 1
ATOM 1993 C CA . LEU A 1 332 ? 68.472 102.956 29.488 1.00 48.53 363 LEU A CA 1
ATOM 1994 C C . LEU A 1 332 ? 67.163 103.061 30.261 1.00 49.39 363 LEU A C 1
ATOM 1995 O O . LEU A 1 332 ? 66.339 102.151 30.221 1.00 50.99 363 LEU A O 1
ATOM 2000 N N . SER A 1 333 ? 66.974 104.176 30.959 1.00 52.44 364 SER A N 1
ATOM 2001 C CA . SER A 1 333 ? 65.756 104.395 31.730 1.00 54.17 364 SER A CA 1
ATOM 2002 C C . SER A 1 333 ? 64.819 105.409 31.072 1.00 55.80 364 SER A C 1
ATOM 2003 O O . SER A 1 333 ? 64.851 106.597 31.390 1.00 57.42 364 SER A O 1
ATOM 2006 N N . GLY A 1 334 ? 64.000 104.941 30.138 1.00 55.36 365 GLY A N 1
ATOM 2007 C CA . GLY A 1 334 ? 63.052 105.825 29.478 1.00 60.52 365 GLY A CA 1
ATOM 2008 C C . GLY A 1 334 ? 63.557 106.808 28.428 1.00 62.59 365 GLY A C 1
ATOM 2009 O O . GLY A 1 334 ? 63.145 106.742 27.266 1.00 66.28 365 GLY A O 1
ATOM 2010 N N . ASN A 1 335 ? 64.427 107.734 28.810 1.00 62.34 366 ASN A N 1
ATOM 2011 C CA . ASN A 1 335 ? 64.931 108.700 27.840 1.00 63.74 366 ASN A CA 1
ATOM 2012 C C . ASN A 1 335 ? 65.620 107.996 26.678 1.00 64.57 366 ASN A C 1
ATOM 2013 O O . ASN A 1 335 ? 66.032 106.847 26.802 1.00 69.08 366 ASN A O 1
ATOM 2018 N N . THR A 1 336 ? 65.753 108.695 25.554 1.00 64.43 367 THR A N 1
ATOM 2019 C CA . THR A 1 336 ? 66.411 108.150 24.368 1.00 60.76 367 THR A CA 1
ATOM 2020 C C . THR A 1 336 ? 67.602 109.042 24.025 1.00 59.17 367 THR A C 1
ATOM 2021 O O . THR A 1 336 ? 68.707 108.563 23.754 1.00 57.81 367 THR A O 1
ATOM 2025 N N . SER A 1 337 ? 67.358 110.347 24.057 1.00 56.81 368 SER A N 1
ATOM 2026 C CA . SER A 1 337 ? 68.373 111.341 23.746 1.00 61.85 368 SER A CA 1
ATOM 2027 C C . SER A 1 337 ? 69.677 111.142 24.502 1.00 60.25 368 SER A C 1
ATOM 2028 O O . SER A 1 337 ? 70.754 111.217 23.918 1.00 63.09 368 SER A O 1
ATOM 2031 N N . ALA A 1 338 ? 69.575 110.907 25.803 1.00 58.44 369 ALA A N 1
ATOM 2032 C CA . ALA A 1 338 ? 70.748 110.716 26.649 1.00 57.85 369 ALA A CA 1
ATOM 2033 C C . ALA A 1 338 ? 71.788 109.834 25.981 1.00 58.31 369 ALA A C 1
ATOM 2034 O O . ALA A 1 338 ? 72.998 110.077 26.087 1.00 55.60 369 ALA A O 1
ATOM 2036 N N . CYS A 1 339 ? 71.299 108.809 25.291 1.00 58.88 370 CYS A N 1
ATOM 2037 C CA . CYS A 1 339 ? 72.156 107.850 24.614 1.00 59.36 370 CYS A CA 1
ATOM 2038 C C . CYS A 1 339 ? 73.248 108.474 23.756 1.00 56.12 370 CYS A C 1
ATOM 2039 O O . CYS A 1 339 ? 73.058 109.523 23.159 1.00 57.01 370 CYS A O 1
ATOM 2042 N N . MET A 1 340 ? 74.399 107.820 23.698 1.00 54.28 371 MET A N 1
ATOM 2043 C CA . MET A 1 340 ? 75.508 108.340 22.918 1.00 58.32 371 MET A CA 1
ATOM 2044 C C . MET A 1 340 ? 76.010 107.317 21.912 1.00 58.01 371 MET A C 1
ATOM 2045 O O . MET A 1 340 ? 76.708 106.371 22.277 1.00 64.78 371 MET A O 1
ATOM 2050 N N . TYR A 1 341 ? 75.659 107.510 20.646 1.00 49.28 372 TYR A N 1
ATOM 2051 C CA . TYR A 1 341 ? 76.077 106.606 19.585 1.00 43.52 372 TYR A CA 1
ATOM 2052 C C . TYR A 1 341 ? 77.542 106.797 19.256 1.00 44.51 372 TYR A C 1
ATOM 2053 O O . TYR A 1 341 ? 78.224 107.573 19.909 1.00 51.30 372 TYR A O 1
ATOM 2062 N N . SER A 1 342 ? 78.030 106.081 18.255 1.00 47.61 373 SER A N 1
ATOM 2063 C CA . SER A 1 342 ? 79.428 106.197 17.840 1.00 52.58 373 SER A CA 1
ATOM 2064 C C . SER A 1 342 ? 79.629 105.229 16.689 1.00 57.17 373 SER A C 1
ATOM 2065 O O . SER A 1 342 ? 78.658 104.658 16.189 1.00 58.34 373 SER A O 1
ATOM 2068 N N . LYS A 1 343 ? 80.876 105.032 16.270 1.00 60.31 374 LYS A N 1
ATOM 2069 C CA . LYS A 1 343 ? 81.136 104.116 15.169 1.00 66.60 374 LYS A CA 1
ATOM 2070 C C . LYS A 1 343 ? 82.440 103.336 15.248 1.00 69.27 374 LYS A C 1
ATOM 2071 O O . LYS A 1 343 ? 83.409 103.647 14.546 1.00 71.74 374 LYS A O 1
ATOM 2077 N N . THR A 1 344 ? 82.454 102.329 16.123 1.00 70.92 375 THR A N 1
ATOM 2078 C CA . THR A 1 344 ? 83.609 101.449 16.295 1.00 69.10 375 THR A CA 1
ATOM 2079 C C . THR A 1 344 ? 83.471 100.317 15.284 1.00 69.58 375 THR A C 1
ATOM 2080 O O . THR A 1 344 ? 84.458 99.686 14.899 1.00 71.32 375 THR A O 1
ATOM 2084 N N . GLU A 1 345 ? 82.226 100.067 14.878 1.00 65.39 376 GLU A N 1
ATOM 2085 C CA . GLU A 1 345 ? 81.891 99.011 13.930 1.00 60.02 376 GLU A CA 1
ATOM 2086 C C . GLU A 1 345 ? 82.702 99.028 12.644 1.00 55.58 376 GLU A C 1
ATOM 2087 O O . GLU A 1 345 ? 83.054 100.084 12.122 1.00 54.08 376 GLU A O 1
ATOM 2093 N N . GLY A 1 346 ? 82.986 97.834 12.141 1.00 51.30 377 GLY A N 1
ATOM 2094 C CA . GLY A 1 346 ? 83.728 97.700 10.908 1.00 42.48 377 GLY A CA 1
ATOM 2095 C C . GLY A 1 346 ? 82.805 97.557 9.708 1.00 41.11 377 GLY A C 1
ATOM 2096 O O . GLY A 1 346 ? 81.582 97.417 9.827 1.00 30.55 377 GLY A O 1
ATOM 2097 N N . ALA A 1 347 ? 83.413 97.592 8.533 1.00 39.20 378 ALA A N 1
ATOM 2098 C CA . ALA A 1 347 ? 82.691 97.462 7.287 1.00 37.91 378 ALA A CA 1
ATOM 2099 C C . ALA A 1 347 ? 81.860 96.188 7.294 1.00 37.08 378 ALA A C 1
ATOM 2100 O O . ALA A 1 347 ? 80.647 96.214 7.101 1.00 38.79 378 ALA A O 1
ATOM 2102 N N . LEU A 1 348 ? 82.535 95.073 7.533 1.00 34.91 379 LEU A N 1
ATOM 2103 C CA . LEU A 1 348 ? 81.904 93.770 7.529 1.00 26.67 379 LEU A CA 1
ATOM 2104 C C . LEU A 1 348 ? 80.805 93.482 8.547 1.00 22.88 379 LEU A C 1
ATOM 2105 O O . LEU A 1 348 ? 80.130 92.465 8.418 1.00 24.03 379 LEU A O 1
ATOM 2110 N N . THR A 1 349 ? 80.583 94.345 9.535 1.00 11.25 380 THR A N 1
ATOM 2111 C CA . THR A 1 349 ? 79.539 94.010 10.502 1.00 19.97 380 THR A CA 1
ATOM 2112 C C . THR A 1 349 ? 78.112 93.982 9.941 1.00 17.96 380 THR A C 1
ATOM 2113 O O . THR A 1 349 ? 77.673 94.875 9.226 1.00 22.14 380 THR A O 1
ATOM 2117 N N . THR A 1 350 ? 77.386 92.931 10.291 1.00 21.53 381 THR A N 1
ATOM 2118 C CA . THR A 1 350 ? 76.029 92.737 9.813 1.00 24.42 381 THR A CA 1
ATOM 2119 C C . THR A 1 350 ? 74.955 93.561 10.507 1.00 23.65 381 THR A C 1
ATOM 2120 O O . THR A 1 350 ? 74.756 93.442 11.710 1.00 25.98 381 THR A O 1
ATOM 2124 N N . PRO A 1 351 ? 74.253 94.412 9.746 1.00 22.52 382 PRO A N 1
ATOM 2125 C CA . PRO A 1 351 ? 73.168 95.298 10.184 1.00 20.74 382 PRO A CA 1
ATOM 2126 C C . PRO A 1 351 ? 71.870 94.567 10.494 1.00 16.84 382 PRO A C 1
ATOM 2127 O O . PRO A 1 351 ? 70.791 95.022 10.134 1.00 14.70 382 PRO A O 1
ATOM 2131 N N . TYR A 1 352 ? 71.993 93.429 11.154 1.00 17.34 383 TYR A N 1
ATOM 2132 C CA . TYR A 1 352 ? 70.854 92.619 11.560 1.00 20.50 383 TYR A CA 1
ATOM 2133 C C . TYR A 1 352 ? 71.451 91.610 12.524 1.00 22.80 383 TYR A C 1
ATOM 2134 O O . TYR A 1 352 ? 72.676 91.455 12.579 1.00 20.57 383 TYR A O 1
ATOM 2143 N N . MET A 1 353 ? 70.603 90.920 13.275 1.00 21.72 384 MET A N 1
ATOM 2144 C CA . MET A 1 353 ? 71.089 89.943 14.243 1.00 22.41 384 MET A CA 1
ATOM 2145 C C . MET A 1 353 ? 70.000 88.918 14.442 1.00 21.71 384 MET A C 1
ATOM 2146 O O . MET A 1 353 ? 68.838 89.176 14.132 1.00 23.01 384 MET A O 1
ATOM 2151 N N . THR A 1 354 ? 70.364 87.749 14.942 1.00 16.16 385 THR A N 1
ATOM 2152 C CA . THR A 1 354 ? 69.355 86.736 15.177 1.00 18.82 385 THR A CA 1
ATOM 2153 C C . THR A 1 354 ? 68.865 86.893 16.610 1.00 24.04 385 THR A C 1
ATOM 2154 O O . THR A 1 354 ? 69.506 87.561 17.417 1.00 32.33 385 THR A O 1
ATOM 2158 N N . LEU A 1 355 ? 67.733 86.279 16.928 1.00 24.32 386 LEU A N 1
ATOM 2159 C CA . LEU A 1 355 ? 67.193 86.326 18.276 1.00 19.16 386 LEU A CA 1
ATOM 2160 C C . LEU A 1 355 ? 65.909 85.523 18.378 1.00 21.07 386 LEU A C 1
ATOM 2161 O O . LEU A 1 355 ? 64.944 85.761 17.651 1.00 15.01 386 LEU A O 1
ATOM 2166 N N . LYS A 1 356 ? 65.919 84.552 19.279 1.00 24.73 387 LYS A N 1
ATOM 2167 C CA . LYS A 1 356 ? 64.755 83.727 19.521 1.00 29.45 387 LYS A CA 1
ATOM 2168 C C . LYS A 1 356 ? 64.058 83.319 18.225 1.00 29.47 387 LYS A C 1
ATOM 2169 O O . LYS A 1 356 ? 62.870 83.597 18.028 1.00 25.42 387 LYS A O 1
ATOM 2175 N N . GLY A 1 357 ? 64.812 82.664 17.347 1.00 29.31 388 GLY A N 1
ATOM 2176 C CA . GLY A 1 357 ? 64.265 82.200 16.087 1.00 26.72 388 GLY A CA 1
ATOM 2177 C C . GLY A 1 357 ? 63.631 83.312 15.287 1.00 24.72 388 GLY A C 1
ATOM 2178 O O . GLY A 1 357 ? 62.575 83.134 14.690 1.00 24.41 388 GLY A O 1
ATOM 2179 N N . SER A 1 358 ? 64.285 84.463 15.266 1.00 23.10 389 SER A N 1
ATOM 2180 C CA . SER A 1 358 ? 63.775 85.611 14.531 1.00 28.30 389 SER A CA 1
ATOM 2181 C C . SER A 1 358 ? 64.985 86.423 14.137 1.00 31.13 389 SER A C 1
ATOM 2182 O O . SER A 1 358 ? 66.113 86.111 14.549 1.00 35.88 389 SER A O 1
ATOM 2185 N N . VAL A 1 359 ? 64.770 87.466 13.347 1.00 24.16 390 VAL A N 1
ATOM 2186 C CA . VAL A 1 359 ? 65.893 88.279 12.927 1.00 20.65 390 VAL A CA 1
ATOM 2187 C C . VAL A 1 359 ? 65.498 89.716 12.979 1.00 19.04 390 VAL A C 1
ATOM 2188 O O . VAL A 1 359 ? 64.541 90.123 12.343 1.00 25.51 390 VAL A O 1
ATOM 2192 N N . ILE A 1 360 ? 66.233 90.464 13.789 1.00 23.05 391 ILE A N 1
ATOM 2193 C CA . ILE A 1 360 ? 66.044 91.893 13.969 1.00 20.48 391 ILE A CA 1
ATOM 2194 C C . ILE A 1 360 ? 67.095 92.486 13.041 1.00 26.86 391 ILE A C 1
ATOM 2195 O O . ILE A 1 360 ? 68.290 92.177 13.156 1.00 23.75 391 ILE A O 1
ATOM 2200 N N . ALA A 1 361 ? 66.641 93.321 12.109 1.00 29.71 392 ALA A N 1
ATOM 2201 C CA . ALA A 1 361 ? 67.538 93.918 11.132 1.00 31.60 392 ALA A CA 1
ATOM 2202 C C . ALA A 1 361 ? 67.185 95.365 10.802 1.00 33.93 392 ALA A C 1
ATOM 2203 O O . ALA A 1 361 ? 66.005 95.747 10.806 1.00 37.56 392 ALA A O 1
ATOM 2205 N N . ASN A 1 362 ? 68.216 96.165 10.530 1.00 29.33 393 ASN A N 1
ATOM 2206 C CA . ASN A 1 362 ? 68.031 97.556 10.159 1.00 29.81 393 ASN A CA 1
ATOM 2207 C C . ASN A 1 362 ? 67.737 97.597 8.653 1.00 35.79 393 ASN A C 1
ATOM 2208 O O . ASN A 1 362 ? 68.591 97.970 7.839 1.00 35.38 393 ASN A O 1
ATOM 2213 N N . CYS A 1 363 ? 66.519 97.201 8.295 1.00 35.34 394 CYS A N 1
ATOM 2214 C CA . CYS A 1 363 ? 66.085 97.157 6.907 1.00 34.48 394 CYS A CA 1
ATOM 2215 C C . CYS A 1 363 ? 66.420 98.383 6.093 1.00 35.79 394 CYS A C 1
ATOM 2216 O O . CYS A 1 363 ? 66.283 98.372 4.876 1.00 40.47 394 CYS A O 1
ATOM 2219 N N . LYS A 1 364 ? 66.825 99.455 6.749 1.00 32.78 395 LYS A N 1
ATOM 2220 C CA . LYS A 1 364 ? 67.174 100.638 6.005 1.00 34.56 395 LYS A CA 1
ATOM 2221 C C . LYS A 1 364 ? 68.629 100.502 5.596 1.00 34.88 395 LYS A C 1
ATOM 2222 O O . LYS A 1 364 ? 69.012 100.853 4.486 1.00 40.45 395 LYS A O 1
ATOM 2228 N N . MET A 1 365 ? 69.449 99.975 6.489 1.00 30.40 396 MET A N 1
ATOM 2229 C CA . MET A 1 365 ? 70.854 99.842 6.176 1.00 29.11 396 MET A CA 1
ATOM 2230 C C . MET A 1 365 ? 71.135 98.875 5.041 1.00 30.33 396 MET A C 1
ATOM 2231 O O . MET A 1 365 ? 72.145 99.025 4.360 1.00 28.21 396 MET A O 1
ATOM 2236 N N . THR A 1 366 ? 70.275 97.866 4.867 1.00 33.71 397 THR A N 1
ATOM 2237 C CA . THR A 1 366 ? 70.421 96.884 3.770 1.00 40.23 397 THR A CA 1
ATOM 2238 C C . THR A 1 366 ? 69.082 96.670 3.092 1.00 41.93 397 THR A C 1
ATOM 2239 O O . THR A 1 366 ? 68.241 97.566 3.081 1.00 50.23 397 THR A O 1
ATOM 2243 N N . THR A 1 367 ? 68.878 95.479 2.538 1.00 37.11 398 THR A N 1
ATOM 2244 C CA . THR A 1 367 ? 67.637 95.192 1.836 1.00 32.76 398 THR A CA 1
ATOM 2245 C C . THR A 1 367 ? 66.909 93.983 2.368 1.00 26.44 398 THR A C 1
ATOM 2246 O O . THR A 1 367 ? 67.307 92.863 2.086 1.00 31.35 398 THR A O 1
ATOM 2250 N N . CYS A 1 368 ? 65.842 94.205 3.125 1.00 20.49 399 CYS A N 1
ATOM 2251 C CA . CYS A 1 368 ? 65.067 93.104 3.691 1.00 21.16 399 CYS A CA 1
ATOM 2252 C C . CYS A 1 368 ? 64.095 92.470 2.701 1.00 21.11 399 CYS A C 1
ATOM 2253 O O . CYS A 1 368 ? 62.908 92.785 2.697 1.00 22.15 399 CYS A O 1
ATOM 2256 N N . ARG A 1 369 ? 64.605 91.569 1.867 1.00 21.51 400 ARG A N 1
ATOM 2257 C CA . ARG A 1 369 ? 63.795 90.892 0.854 1.00 18.29 400 ARG A CA 1
ATOM 2258 C C . ARG A 1 369 ? 63.064 89.686 1.384 1.00 13.02 400 ARG A C 1
ATOM 2259 O O . ARG A 1 369 ? 63.699 88.745 1.826 1.00 13.76 400 ARG A O 1
ATOM 2267 N N . CYS A 1 370 ? 61.740 89.698 1.358 1.00 9.78 401 CYS A N 1
ATOM 2268 C CA . CYS A 1 370 ? 61.021 88.528 1.825 1.00 22.91 401 CYS A CA 1
ATOM 2269 C C . CYS A 1 370 ? 60.662 87.613 0.655 1.00 27.90 401 CYS A C 1
ATOM 2270 O O . CYS A 1 370 ? 59.798 87.940 -0.162 1.00 29.94 401 CYS A O 1
ATOM 2273 N N . ALA A 1 371 ? 61.333 86.463 0.592 1.00 33.92 402 ALA A N 1
ATOM 2274 C CA . ALA A 1 371 ? 61.136 85.479 -0.467 1.00 26.26 402 ALA A CA 1
ATOM 2275 C C . ALA A 1 371 ? 59.796 84.801 -0.423 1.00 25.22 402 ALA A C 1
ATOM 2276 O O . ALA A 1 371 ? 59.168 84.661 -1.460 1.00 28.71 402 ALA A O 1
ATOM 2278 N N . ASP A 1 372 ? 59.340 84.342 0.738 1.00 28.91 403 ASP A N 1
ATOM 2279 C CA . ASP A 1 372 ? 58.041 83.703 0.693 1.00 34.71 403 ASP A CA 1
ATOM 2280 C C . ASP A 1 372 ? 57.036 84.784 0.419 1.00 41.85 403 ASP A C 1
ATOM 2281 O O . ASP A 1 372 ? 56.728 85.015 -0.742 1.00 60.18 403 ASP A O 1
ATOM 2286 N N . PRO A 1 373 ? 56.491 85.464 1.451 1.00 38.22 404 PRO A N 1
ATOM 2287 C CA . PRO A 1 373 ? 55.540 86.498 1.001 1.00 34.79 404 PRO A CA 1
ATOM 2288 C C . PRO A 1 373 ? 56.458 87.446 0.225 1.00 36.19 404 PRO A C 1
ATOM 2289 O O . PRO A 1 373 ? 57.272 88.153 0.828 1.00 42.03 404 PRO A O 1
ATOM 2293 N N . PRO A 1 374 ? 56.340 87.485 -1.116 1.00 30.15 405 PRO A N 1
ATOM 2294 C CA . PRO A 1 374 ? 57.245 88.372 -1.843 1.00 25.71 405 PRO A CA 1
ATOM 2295 C C . PRO A 1 374 ? 57.154 89.771 -1.325 1.00 29.14 405 PRO A C 1
ATOM 2296 O O . PRO A 1 374 ? 56.115 90.186 -0.827 1.00 39.29 405 PRO A O 1
ATOM 2300 N N . GLY A 1 375 ? 58.248 90.502 -1.415 1.00 25.94 406 GLY A N 1
ATOM 2301 C CA . GLY A 1 375 ? 58.191 91.869 -0.964 1.00 27.67 406 GLY A CA 1
ATOM 2302 C C . GLY A 1 375 ? 59.424 92.320 -0.244 1.00 28.77 406 GLY A C 1
ATOM 2303 O O . GLY A 1 375 ? 60.187 91.512 0.282 1.00 34.15 406 GLY A O 1
ATOM 2304 N N . ILE A 1 376 ? 59.630 93.627 -0.257 1.00 27.39 407 ILE A N 1
ATOM 2305 C CA . ILE A 1 376 ? 60.740 94.219 0.439 1.00 27.94 407 ILE A CA 1
ATOM 2306 C C . ILE A 1 376 ? 60.142 94.689 1.762 1.00 38.02 407 ILE A C 1
ATOM 2307 O O . ILE A 1 376 ? 59.119 95.385 1.779 1.00 39.33 407 ILE A O 1
ATOM 2312 N N . ILE A 1 377 ? 60.752 94.264 2.865 1.00 43.58 408 ILE A N 1
ATOM 2313 C CA . ILE A 1 377 ? 60.302 94.657 4.191 1.00 43.86 408 ILE A CA 1
ATOM 2314 C C . ILE A 1 377 ? 60.991 95.961 4.531 1.00 49.80 408 ILE A C 1
ATOM 2315 O O . ILE A 1 377 ? 62.125 95.963 5.010 1.00 50.93 408 ILE A O 1
ATOM 2320 N N . SER A 1 378 ? 60.326 97.074 4.255 1.00 56.66 409 SER A N 1
ATOM 2321 C CA . SER A 1 378 ? 60.929 98.354 4.556 1.00 64.57 409 SER A CA 1
ATOM 2322 C C . SER A 1 378 ? 60.482 98.898 5.894 1.00 66.54 409 SER A C 1
ATOM 2323 O O . SER A 1 378 ? 59.479 98.460 6.464 1.00 67.34 409 SER A O 1
ATOM 2326 N N . GLN A 1 379 ? 61.231 99.879 6.376 1.00 68.88 410 GLN A N 1
ATOM 2327 C CA . GLN A 1 379 ? 60.938 100.506 7.646 1.00 74.90 410 GLN A CA 1
ATOM 2328 C C . GLN A 1 379 ? 61.019 102.017 7.497 1.00 80.81 410 GLN A C 1
ATOM 2329 O O . GLN A 1 379 ? 62.033 102.561 7.043 1.00 81.65 410 GLN A O 1
ATOM 2335 N N . ASN A 1 380 ? 59.934 102.693 7.851 1.00 88.02 411 ASN A N 1
ATOM 2336 C CA . ASN A 1 380 ? 59.909 104.143 7.781 1.00 94.42 411 ASN A CA 1
ATOM 2337 C C . ASN A 1 380 ? 60.584 104.699 9.034 1.00 98.83 411 ASN A C 1
ATOM 2338 O O . ASN A 1 380 ? 61.030 103.944 9.906 1.00 99.94 411 ASN A O 1
ATOM 2343 N N . TYR A 1 381 ? 60.642 106.023 9.121 1.00 100.00 412 TYR A N 1
ATOM 2344 C CA . TYR A 1 381 ? 61.273 106.712 10.243 1.00 100.00 412 TYR A CA 1
ATOM 2345 C C . TYR A 1 381 ? 60.560 106.461 11.573 1.00 100.00 412 TYR A C 1
ATOM 2346 O O . TYR A 1 381 ? 59.331 106.343 11.629 1.00 100.00 412 TYR A O 1
ATOM 2355 N N . GLY A 1 382 ? 61.345 106.380 12.644 1.00 99.09 413 GLY A N 1
ATOM 2356 C CA . GLY A 1 382 ? 60.776 106.116 13.954 1.00 98.17 413 GLY A CA 1
ATOM 2357 C C . GLY A 1 382 ? 60.920 104.649 14.321 1.00 94.51 413 GLY A C 1
ATOM 2358 O O . GLY A 1 382 ? 61.071 104.297 15.494 1.00 95.30 413 GLY A O 1
ATOM 2359 N N . GLU A 1 383 ? 60.863 103.786 13.311 1.00 86.83 414 GLU A N 1
ATOM 2360 C CA . GLU A 1 383 ? 60.999 102.357 13.530 1.00 77.28 414 GLU A CA 1
ATOM 2361 C C . GLU A 1 383 ? 62.416 102.025 14.005 1.00 71.86 414 GLU A C 1
ATOM 2362 O O . GLU A 1 383 ? 62.598 101.313 14.997 1.00 67.86 414 GLU A O 1
ATOM 2368 N N . ALA A 1 384 ? 63.414 102.546 13.295 1.00 62.45 415 ALA A N 1
ATOM 2369 C CA . ALA A 1 384 ? 64.820 102.325 13.639 1.00 56.72 415 ALA A CA 1
ATOM 2370 C C . ALA A 1 384 ? 65.316 100.906 13.374 1.00 51.88 415 ALA A C 1
ATOM 2371 O O . ALA A 1 384 ? 66.459 100.716 12.960 1.00 52.71 415 ALA A O 1
ATOM 2373 N N . VAL A 1 385 ? 64.473 99.912 13.630 1.00 41.51 416 VAL A N 1
ATOM 2374 C CA . VAL A 1 385 ? 64.849 98.524 13.387 1.00 37.73 416 VAL A CA 1
ATOM 2375 C C . VAL A 1 385 ? 63.588 97.714 13.239 1.00 35.06 416 VAL A C 1
ATOM 2376 O O . VAL A 1 385 ? 62.664 97.866 14.029 1.00 36.45 416 VAL A O 1
ATOM 2380 N N . SER A 1 386 ? 63.549 96.852 12.229 1.00 35.10 417 SER A N 1
ATOM 2381 C CA . SER A 1 386 ? 62.376 96.019 11.999 1.00 37.91 417 SER A CA 1
ATOM 2382 C C . SER A 1 386 ? 62.481 94.698 12.748 1.00 35.96 417 SER A C 1
ATOM 2383 O O . SER A 1 386 ? 63.571 94.302 13.170 1.00 35.67 417 SER A O 1
ATOM 2386 N N . LEU A 1 387 ? 61.354 94.011 12.917 1.00 32.21 418 LEU A N 1
ATOM 2387 C CA . LEU A 1 387 ? 61.405 92.734 13.601 1.00 35.79 418 LEU A CA 1
ATOM 2388 C C . LEU A 1 387 ? 61.549 91.521 12.681 1.00 36.80 418 LEU A C 1
ATOM 2389 O O . LEU A 1 387 ? 62.463 90.726 12.871 1.00 44.57 418 LEU A O 1
ATOM 2394 N N . ILE A 1 388 ? 60.662 91.348 11.704 1.00 33.94 419 ILE A N 1
ATOM 2395 C CA . ILE A 1 388 ? 60.778 90.193 10.800 1.00 27.35 419 ILE A CA 1
ATOM 2396 C C . ILE A 1 388 ? 60.796 88.850 11.541 1.00 29.06 419 ILE A C 1
ATOM 2397 O O . ILE A 1 388 ? 61.840 88.404 12.036 1.00 24.89 419 ILE A O 1
ATOM 2402 N N . ASP A 1 389 ? 59.645 88.202 11.612 1.00 29.24 420 ASP A N 1
ATOM 2403 C CA . ASP A 1 389 ? 59.567 86.917 12.280 1.00 34.81 420 ASP A CA 1
ATOM 2404 C C . ASP A 1 389 ? 58.606 86.025 11.515 1.00 38.11 420 ASP A C 1
ATOM 2405 O O . ASP A 1 389 ? 58.069 86.410 10.478 1.00 39.03 420 ASP A O 1
ATOM 2410 N N . ARG A 1 390 ? 58.373 84.839 12.054 1.00 39.96 421 ARG A N 1
ATOM 2411 C CA . ARG A 1 390 ? 57.492 83.872 11.431 1.00 38.38 421 ARG A CA 1
ATOM 2412 C C . ARG A 1 390 ? 56.249 84.468 10.803 1.00 34.39 421 ARG A C 1
ATOM 2413 O O . ARG A 1 390 ? 55.977 84.234 9.638 1.00 35.85 421 ARG A O 1
ATOM 2421 N N . GLN A 1 391 ? 55.490 85.241 11.558 1.00 34.43 422 GLN A N 1
ATOM 2422 C CA . GLN A 1 391 ? 54.267 85.806 11.011 1.00 43.69 422 GLN A CA 1
ATOM 2423 C C . GLN A 1 391 ? 54.400 86.967 10.025 1.00 39.70 422 GLN A C 1
ATOM 2424 O O . GLN A 1 391 ? 53.591 87.089 9.113 1.00 39.86 422 GLN A O 1
ATOM 2430 N N . SER A 1 392 ? 55.382 87.839 10.201 1.00 35.93 423 SER A N 1
ATOM 2431 C CA . SER A 1 392 ? 55.516 88.930 9.251 1.00 33.71 423 SER A CA 1
ATOM 2432 C C . SER A 1 392 ? 56.000 88.347 7.923 1.00 33.48 423 SER A C 1
ATOM 2433 O O . SER A 1 392 ? 55.310 88.440 6.918 1.00 37.04 423 SER A O 1
ATOM 2436 N N . CYS A 1 393 ? 57.168 87.718 7.921 1.00 36.28 424 CYS A N 1
ATOM 2437 C CA . CYS A 1 393 ? 57.711 87.122 6.701 1.00 37.17 424 CYS A CA 1
ATOM 2438 C C . CYS A 1 393 ? 58.001 85.631 6.908 1.00 38.92 424 CYS A C 1
ATOM 2439 O O . CYS A 1 393 ? 58.079 85.158 8.043 1.00 41.66 424 CYS A O 1
ATOM 2442 N N . ASN A 1 394 ? 58.178 84.896 5.815 1.00 35.51 425 ASN A N 1
ATOM 2443 C CA . ASN A 1 394 ? 58.430 83.472 5.915 1.00 28.61 425 ASN A CA 1
ATOM 2444 C C . ASN A 1 394 ? 59.797 82.959 5.439 1.00 30.43 425 ASN A C 1
ATOM 2445 O O . ASN A 1 394 ? 60.203 81.838 5.773 1.00 31.29 425 ASN A O 1
ATOM 2450 N N . ILE A 1 395 ? 60.495 83.772 4.653 1.00 24.50 426 ILE A N 1
ATOM 2451 C CA . ILE A 1 395 ? 61.810 83.423 4.138 1.00 14.51 426 ILE A CA 1
ATOM 2452 C C . ILE A 1 395 ? 62.567 84.720 3.903 1.00 19.01 426 ILE A C 1
ATOM 2453 O O . ILE A 1 395 ? 62.384 85.373 2.884 1.00 21.49 426 ILE A O 1
ATOM 2458 N N . LEU A 1 396 ? 63.397 85.102 4.865 1.00 21.01 427 LEU A N 1
ATOM 2459 C CA . LEU A 1 396 ? 64.169 86.331 4.768 1.00 17.73 427 LEU A CA 1
ATOM 2460 C C . LEU A 1 396 ? 65.408 86.153 3.915 1.00 22.32 427 LEU A C 1
ATOM 2461 O O . LEU A 1 396 ? 65.860 85.031 3.686 1.00 27.18 427 LEU A O 1
ATOM 2466 N N . SER A 1 397 ? 65.969 87.279 3.486 1.00 24.83 428 SER A N 1
ATOM 2467 C CA . SER A 1 397 ? 67.180 87.317 2.668 1.00 25.13 428 SER A CA 1
ATOM 2468 C C . SER A 1 397 ? 67.800 88.672 2.950 1.00 24.26 428 SER A C 1
ATOM 2469 O O . SER A 1 397 ? 67.207 89.698 2.640 1.00 24.51 428 SER A O 1
ATOM 2472 N N . LEU A 1 398 ? 68.987 88.680 3.542 1.00 22.50 429 LEU A N 1
ATOM 2473 C CA . LEU A 1 398 ? 69.635 89.927 3.876 1.00 21.29 429 LEU A CA 1
ATOM 2474 C C . LEU A 1 398 ? 70.930 90.163 3.137 1.00 25.94 429 LEU A C 1
ATOM 2475 O O . LEU A 1 398 ? 71.989 90.180 3.743 1.00 36.44 429 LEU A O 1
ATOM 2480 N N . ASP A 1 399 ? 70.877 90.329 1.831 1.00 35.85 430 ASP A N 1
ATOM 2481 C CA . ASP A 1 399 ? 72.112 90.618 1.102 1.00 46.00 430 ASP A CA 1
ATOM 2482 C C . ASP A 1 399 ? 73.281 89.657 1.331 1.00 46.64 430 ASP A C 1
ATOM 2483 O O . ASP A 1 399 ? 74.332 90.067 1.848 1.00 47.11 430 ASP A O 1
ATOM 2488 N N . GLY A 1 400 ? 73.111 88.393 0.947 1.00 40.33 431 GLY A N 1
ATOM 2489 C CA . GLY A 1 400 ? 74.187 87.439 1.114 1.00 30.69 431 GLY A CA 1
ATOM 2490 C C . GLY A 1 400 ? 73.719 86.087 1.589 1.00 27.98 431 GLY A C 1
ATOM 2491 O O . GLY A 1 400 ? 74.127 85.067 1.039 1.00 33.26 431 GLY A O 1
ATOM 2492 N N . ILE A 1 401 ? 72.871 86.071 2.613 1.00 24.94 432 ILE A N 1
ATOM 2493 C CA . ILE A 1 401 ? 72.370 84.813 3.161 1.00 20.60 432 ILE A CA 1
ATOM 2494 C C . ILE A 1 401 ? 70.856 84.744 3.144 1.00 17.02 432 ILE A C 1
ATOM 2495 O O . ILE A 1 401 ? 70.184 85.753 2.950 1.00 16.00 432 ILE A O 1
ATOM 2500 N N . THR A 1 402 ? 70.321 83.552 3.375 1.00 11.99 433 THR A N 1
ATOM 2501 C CA . THR A 1 402 ? 68.876 83.359 3.350 1.00 13.28 433 THR A CA 1
ATOM 2502 C C . THR A 1 402 ? 68.352 82.525 4.507 1.00 13.36 433 THR A C 1
ATOM 2503 O O . THR A 1 402 ? 68.398 81.303 4.458 1.00 20.49 433 THR A O 1
ATOM 2507 N N . LEU A 1 403 ? 67.868 83.181 5.552 1.00 9.28 434 LEU A N 1
ATOM 2508 C CA . LEU A 1 403 ? 67.325 82.466 6.696 1.00 7.32 434 LEU A CA 1
ATOM 2509 C C . LEU A 1 403 ? 65.885 82.042 6.415 1.00 10.65 434 LEU A C 1
ATOM 2510 O O . LEU A 1 403 ? 65.127 82.774 5.766 1.00 9.84 434 LEU A O 1
ATOM 2515 N N . ARG A 1 404 ? 65.514 80.860 6.897 1.00 4.21 435 ARG A N 1
ATOM 2516 C CA . ARG A 1 404 ? 64.158 80.363 6.730 1.00 9.02 435 ARG A CA 1
ATOM 2517 C C . ARG A 1 404 ? 63.537 80.542 8.107 1.00 10.57 435 ARG A C 1
ATOM 2518 O O . ARG A 1 404 ? 63.995 79.922 9.055 1.00 15.57 435 ARG A O 1
ATOM 2526 N N . LEU A 1 405 ? 62.512 81.381 8.243 1.00 10.03 436 LEU A N 1
ATOM 2527 C CA . LEU A 1 405 ? 61.914 81.615 9.573 1.00 12.55 436 LEU A CA 1
ATOM 2528 C C . LEU A 1 405 ? 60.781 80.697 10.026 1.00 12.17 436 LEU A C 1
ATOM 2529 O O . LEU A 1 405 ? 60.127 80.964 11.024 1.00 9.98 436 LEU A O 1
ATOM 2534 N N . SER A 1 406 ? 60.543 79.616 9.312 1.00 15.24 437 SER A N 1
ATOM 2535 C CA . SER A 1 406 ? 59.478 78.718 9.711 1.00 22.78 437 SER A CA 1
ATOM 2536 C C . SER A 1 406 ? 59.703 77.330 9.155 1.00 25.78 437 SER A C 1
ATOM 2537 O O . SER A 1 406 ? 60.292 77.168 8.091 1.00 31.42 437 SER A O 1
ATOM 2540 N N . GLY A 1 407 ? 59.229 76.324 9.878 1.00 27.84 438 GLY A N 1
ATOM 2541 C CA . GLY A 1 407 ? 59.402 74.958 9.427 1.00 30.83 438 GLY A CA 1
ATOM 2542 C C . GLY A 1 407 ? 59.005 73.972 10.499 1.00 33.24 438 GLY A C 1
ATOM 2543 O O . GLY A 1 407 ? 59.019 74.296 11.683 1.00 38.35 438 GLY A O 1
ATOM 2544 N N . GLU A 1 408 ? 58.653 72.762 10.086 1.00 32.98 439 GLU A N 1
ATOM 2545 C CA . GLU A 1 408 ? 58.258 71.732 11.031 1.00 35.25 439 GLU A CA 1
ATOM 2546 C C . GLU A 1 408 ? 58.669 70.372 10.526 1.00 30.87 439 GLU A C 1
ATOM 2547 O O . GLU A 1 408 ? 59.055 70.217 9.367 1.00 33.86 439 GLU A O 1
ATOM 2553 N N . PHE A 1 409 ? 58.592 69.392 11.416 1.00 23.31 440 PHE A N 1
ATOM 2554 C CA . PHE A 1 409 ? 58.951 68.023 11.113 1.00 17.86 440 PHE A CA 1
ATOM 2555 C C . PHE A 1 409 ? 58.232 67.190 12.150 1.00 24.77 440 PHE A C 1
ATOM 2556 O O . PHE A 1 409 ? 58.178 67.563 13.320 1.00 32.78 440 PHE A O 1
ATOM 2564 N N . ASP A 1 410 ? 57.659 66.071 11.736 1.00 26.26 441 ASP A N 1
ATOM 2565 C CA . ASP A 1 410 ? 56.987 65.215 12.694 1.00 28.86 441 ASP A CA 1
ATOM 2566 C C . ASP A 1 410 ? 57.509 63.848 12.379 1.00 28.38 441 ASP A C 1
ATOM 2567 O O . ASP A 1 410 ? 58.049 63.632 11.298 1.00 27.17 441 ASP A O 1
ATOM 2572 N N . ALA A 1 411 ? 57.344 62.923 13.316 1.00 29.05 442 ALA A N 1
ATOM 2573 C CA . ALA A 1 411 ? 57.795 61.556 13.119 1.00 23.48 442 ALA A CA 1
ATOM 2574 C C . ALA A 1 411 ? 57.335 60.736 14.297 1.00 19.03 442 ALA A C 1
ATOM 2575 O O . ALA A 1 411 ? 56.946 61.282 15.324 1.00 18.44 442 ALA A O 1
ATOM 2577 N N . THR A 1 412 ? 57.380 59.423 14.143 1.00 15.78 443 THR A N 1
ATOM 2578 C CA . THR A 1 412 ? 56.993 58.525 15.212 1.00 19.32 443 THR A CA 1
ATOM 2579 C C . THR A 1 412 ? 58.062 57.454 15.348 1.00 25.61 443 THR A C 1
ATOM 2580 O O . THR A 1 412 ? 58.655 57.014 14.365 1.00 30.09 443 THR A O 1
ATOM 2584 N N . TYR A 1 413 ? 58.310 57.027 16.572 1.00 27.68 444 TYR A N 1
ATOM 2585 C CA . TYR A 1 413 ? 59.303 56.004 16.793 1.00 21.68 444 TYR A CA 1
ATOM 2586 C C . TYR A 1 413 ? 58.506 54.933 17.477 1.00 29.25 444 TYR A C 1
ATOM 2587 O O . TYR A 1 413 ? 57.838 55.214 18.466 1.00 36.09 444 TYR A O 1
ATOM 2596 N N . GLN A 1 414 ? 58.563 53.715 16.952 1.00 35.47 445 GLN A N 1
ATOM 2597 C CA . GLN A 1 414 ? 57.825 52.591 17.522 1.00 40.06 445 GLN A CA 1
ATOM 2598 C C . GLN A 1 414 ? 58.339 51.279 16.948 1.00 44.02 445 GLN A C 1
ATOM 2599 O O . GLN A 1 414 ? 59.045 51.261 15.941 1.00 46.53 445 GLN A O 1
ATOM 2605 N N . LYS A 1 415 ? 57.959 50.175 17.576 1.00 49.72 446 LYS A N 1
ATOM 2606 C CA . LYS A 1 415 ? 58.418 48.870 17.132 1.00 48.75 446 LYS A CA 1
ATOM 2607 C C . LYS A 1 415 ? 57.245 47.928 16.949 1.00 52.41 446 LYS A C 1
ATOM 2608 O O . LYS A 1 415 ? 56.204 48.075 17.591 1.00 50.89 446 LYS A O 1
ATOM 2614 N N . ASN A 1 416 ? 57.424 46.964 16.057 1.00 55.61 447 ASN A N 1
ATOM 2615 C CA . ASN A 1 416 ? 56.405 45.968 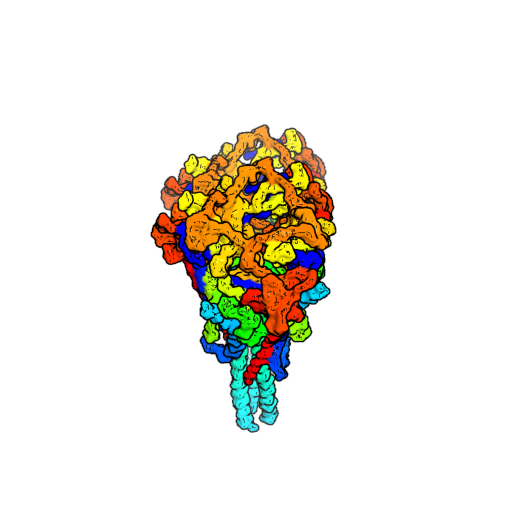15.789 1.00 57.21 447 ASN A CA 1
ATOM 2616 C C . ASN A 1 416 ? 57.047 44.626 16.065 1.00 59.03 447 ASN A C 1
ATOM 2617 O O . ASN A 1 416 ? 57.931 44.206 15.325 1.00 60.86 447 ASN A O 1
ATOM 2622 N N . ILE A 1 417 ? 56.648 43.958 17.142 1.00 60.45 448 ILE A N 1
ATOM 2623 C CA . ILE A 1 417 ? 57.245 42.663 17.432 1.00 62.15 448 ILE A CA 1
ATOM 2624 C C . ILE A 1 417 ? 56.686 41.591 16.503 1.00 65.78 448 ILE A C 1
ATOM 2625 O O . ILE A 1 417 ? 55.525 41.647 16.084 1.00 63.03 448 ILE A O 1
ATOM 2630 N N . SER A 1 418 ? 57.515 40.604 16.187 1.00 69.27 449 SER A N 1
ATOM 2631 C CA . SER A 1 418 ? 57.096 39.535 15.292 1.00 72.98 449 SER A CA 1
ATOM 2632 C C . SER A 1 418 ? 57.439 38.158 15.837 1.00 76.58 449 SER A C 1
ATOM 2633 O O . SER A 1 418 ? 58.553 37.668 15.676 1.00 77.04 449 SER A O 1
ATOM 2636 N N . ILE A 1 419 ? 56.456 37.547 16.485 1.00 79.65 450 ILE A N 1
ATOM 2637 C CA . ILE A 1 419 ? 56.602 36.225 17.057 1.00 79.43 450 ILE A CA 1
ATOM 2638 C C . ILE A 1 419 ? 56.600 35.124 16.001 1.00 80.28 450 ILE A C 1
ATOM 2639 O O . ILE A 1 419 ? 55.695 35.043 15.172 1.00 73.87 450 ILE A O 1
ATOM 2644 N N . GLN A 1 420 ? 57.620 34.270 16.053 1.00 84.01 451 GLN A N 1
ATOM 2645 C CA . GLN A 1 420 ? 57.755 33.150 15.118 1.00 91.02 451 GLN A CA 1
ATOM 2646 C C . GLN A 1 420 ? 57.216 31.895 15.769 1.00 96.01 451 GLN A C 1
ATOM 2647 O O . GLN A 1 420 ? 57.786 31.409 16.742 1.00 100.00 451 GLN A O 1
ATOM 2653 N N . ASP A 1 421 ? 56.119 31.347 15.252 1.00 97.80 452 ASP A N 1
ATOM 2654 C CA . ASP A 1 421 ? 55.591 30.135 15.865 1.00 98.10 452 ASP A CA 1
ATOM 2655 C C . ASP A 1 421 ? 56.563 28.977 15.661 1.00 99.76 452 ASP A C 1
ATOM 2656 O O . ASP A 1 421 ? 57.511 29.079 14.858 1.00 98.80 452 ASP A O 1
ATOM 2661 N N . SER A 1 422 ? 56.301 27.879 16.363 1.00 100.00 453 SER A N 1
ATOM 2662 C CA . SER A 1 422 ? 57.151 26.707 16.302 1.00 100.00 453 SER A CA 1
ATOM 2663 C C . SER A 1 422 ? 56.362 25.442 16.080 1.00 100.00 453 SER A C 1
ATOM 2664 O O . SER A 1 422 ? 55.117 25.454 16.133 1.00 100.00 453 SER A O 1
ATOM 2667 N N . GLN A 1 423 ? 57.104 24.343 15.906 1.00 100.00 454 GLN A N 1
ATOM 2668 C CA . GLN A 1 423 ? 56.514 23.036 15.632 1.00 100.00 454 GLN A CA 1
ATOM 2669 C C . GLN A 1 423 ? 56.806 21.989 16.740 1.00 100.00 454 GLN A C 1
ATOM 2670 O O . GLN A 1 423 ? 56.697 22.220 17.973 1.00 100.00 454 GLN A O 1
ATOM 2676 N N . ASP B 1 2 ? 100.849 81.036 48.693 1.00 46.80 33 ASP B N 1
ATOM 2677 C CA . ASP B 1 2 ? 100.682 82.426 49.088 1.00 50.26 33 ASP B CA 1
ATOM 2678 C C . ASP B 1 2 ? 100.244 82.599 50.544 1.00 52.60 33 ASP B C 1
ATOM 2679 O O . ASP B 1 2 ? 100.708 83.504 51.238 1.00 55.54 33 ASP B O 1
ATOM 2684 N N . GLY B 1 3 ? 99.359 81.731 51.013 1.00 54.01 34 GLY B N 1
ATOM 2685 C CA . GLY B 1 3 ? 98.914 81.837 52.390 1.00 57.52 34 GLY B CA 1
ATOM 2686 C C . GLY B 1 3 ? 97.716 82.746 52.549 1.00 59.36 34 GLY B C 1
ATOM 2687 O O . GLY B 1 3 ? 97.044 83.069 51.567 1.00 49.18 34 GLY B O 1
ATOM 2688 N N . ARG B 1 4 ? 97.435 83.152 53.786 1.00 66.19 35 ARG B N 1
ATOM 2689 C CA . ARG B 1 4 ? 96.294 84.026 54.027 1.00 68.17 35 ARG B CA 1
ATOM 2690 C C . ARG B 1 4 ? 96.464 85.234 54.965 1.00 63.57 35 ARG B C 1
ATOM 2691 O O . ARG B 1 4 ? 95.546 85.582 55.709 1.00 60.12 35 ARG B O 1
ATOM 2699 N N . PRO B 1 5 ? 97.660 85.860 54.981 1.00 59.18 36 PRO B N 1
ATOM 2700 C CA . PRO B 1 5 ? 97.815 87.031 55.844 1.00 52.92 36 PRO B CA 1
ATOM 2701 C C . PRO B 1 5 ? 97.084 88.138 55.080 1.00 50.71 36 PRO B C 1
ATOM 2702 O O . PRO B 1 5 ? 96.613 89.123 55.649 1.00 48.21 36 PRO B O 1
ATOM 2706 N N . LEU B 1 6 ? 97.010 87.950 53.764 1.00 48.39 37 LEU B N 1
ATOM 2707 C CA . LEU B 1 6 ? 96.338 88.890 52.881 1.00 45.08 37 LEU B CA 1
ATOM 2708 C C . LEU B 1 6 ? 94.828 88.797 53.005 1.00 44.38 37 LEU B C 1
ATOM 2709 O O . LEU B 1 6 ? 94.103 89.594 52.413 1.00 46.65 37 LEU B O 1
ATOM 2714 N N . ALA B 1 7 ? 94.345 87.817 53.758 1.00 40.07 38 ALA B N 1
ATOM 2715 C CA . ALA B 1 7 ? 92.907 87.696 53.963 1.00 39.75 38 ALA B CA 1
ATOM 2716 C C . ALA B 1 7 ? 92.519 88.913 54.780 1.00 38.69 38 ALA B C 1
ATOM 2717 O O . ALA B 1 7 ? 91.394 89.395 54.717 1.00 36.89 38 ALA B O 1
ATOM 2719 N N . ALA B 1 8 ? 93.477 89.387 55.568 1.00 41.44 39 ALA B N 1
ATOM 2720 C CA . ALA B 1 8 ? 93.296 90.566 56.402 1.00 44.54 39 ALA B CA 1
ATOM 2721 C C . ALA B 1 8 ? 93.145 91.776 55.491 1.00 46.28 39 ALA B C 1
ATOM 2722 O O . ALA B 1 8 ? 92.419 92.722 55.802 1.00 48.37 39 ALA B O 1
ATOM 2724 N N . ALA B 1 9 ? 93.855 91.741 54.369 1.00 45.01 40 ALA B N 1
ATOM 2725 C CA . ALA B 1 9 ? 93.814 92.819 53.392 1.00 44.79 40 ALA B CA 1
ATOM 2726 C C . ALA B 1 9 ? 92.537 92.831 52.533 1.00 46.10 40 ALA B C 1
ATOM 2727 O O . ALA B 1 9 ? 92.205 93.848 51.917 1.00 48.94 40 ALA B O 1
ATOM 2729 N N . GLY B 1 10 ? 91.816 91.716 52.487 1.00 43.41 41 GLY B N 1
ATOM 2730 C CA . GLY B 1 10 ? 90.612 91.677 51.672 1.00 42.76 41 GLY B CA 1
ATOM 2731 C C . GLY B 1 10 ? 90.773 90.783 50.450 1.00 42.18 41 GLY B C 1
ATOM 2732 O O . GLY B 1 10 ? 89.834 90.603 49.672 1.00 41.23 41 GLY B O 1
ATOM 2733 N N . ILE B 1 11 ? 91.979 90.241 50.280 1.00 38.85 42 ILE B N 1
ATOM 2734 C CA . ILE B 1 11 ? 92.308 89.331 49.186 1.00 34.71 42 ILE B CA 1
ATOM 2735 C C . ILE B 1 11 ? 91.984 87.891 49.593 1.00 36.39 42 ILE B C 1
ATOM 2736 O O . ILE B 1 11 ? 92.777 87.255 50.288 1.00 40.12 42 ILE B O 1
ATOM 2741 N N . VAL B 1 12 ? 90.822 87.387 49.186 1.00 35.21 43 VAL B N 1
ATOM 2742 C CA . VAL B 1 12 ? 90.434 86.007 49.490 1.00 35.18 43 VAL B CA 1
ATOM 2743 C C . VAL B 1 12 ? 90.985 85.056 48.401 1.00 34.01 43 VAL B C 1
ATOM 2744 O O . VAL B 1 12 ? 90.853 85.338 47.207 1.00 36.03 43 VAL B O 1
ATOM 2748 N N . VAL B 1 13 ? 91.610 83.948 48.794 1.00 28.38 44 VAL B N 1
ATOM 2749 C CA . VAL B 1 13 ? 92.152 83.017 47.803 1.00 22.00 44 VAL B CA 1
ATOM 2750 C C . VAL B 1 13 ? 91.186 81.901 47.468 1.00 27.67 44 VAL B C 1
ATOM 2751 O O . VAL B 1 13 ? 91.068 80.947 48.221 1.00 36.08 44 VAL B O 1
ATOM 2755 N N . THR B 1 14 ? 90.499 82.001 46.338 1.00 31.65 45 THR B N 1
ATOM 2756 C CA . THR B 1 14 ? 89.538 80.971 45.969 1.00 34.15 45 THR B CA 1
ATOM 2757 C C . THR B 1 14 ? 90.133 79.623 45.576 1.00 34.04 45 THR B C 1
ATOM 2758 O O . THR B 1 14 ? 89.462 78.595 45.724 1.00 38.81 45 THR B O 1
ATOM 2762 N N . GLY B 1 15 ? 91.365 79.600 45.072 1.00 27.99 46 GLY B N 1
ATOM 2763 C CA . GLY B 1 15 ? 91.930 78.314 44.704 1.00 28.11 46 GLY B CA 1
ATOM 2764 C C . GLY B 1 15 ? 93.379 78.237 44.259 1.00 31.53 46 GLY B C 1
ATOM 2765 O O . GLY B 1 15 ? 93.990 79.215 43.831 1.00 33.65 46 GLY B O 1
ATOM 2766 N N . ASP B 1 16 ? 93.925 77.031 44.346 1.00 31.23 47 ASP B N 1
ATOM 2767 C CA . ASP B 1 16 ? 95.302 76.760 43.954 1.00 26.96 47 ASP B CA 1
ATOM 2768 C C . ASP B 1 16 ? 95.287 75.526 43.046 1.00 23.28 47 ASP B C 1
ATOM 2769 O O . ASP B 1 16 ? 94.588 74.556 43.339 1.00 23.37 47 ASP B O 1
ATOM 2774 N N . LYS B 1 17 ? 96.058 75.549 41.960 1.00 16.05 48 LYS B N 1
ATOM 2775 C CA . LYS B 1 17 ? 96.088 74.422 41.025 1.00 12.92 48 LYS B CA 1
ATOM 2776 C C . LYS B 1 17 ? 97.430 74.262 40.340 1.00 13.41 48 LYS B C 1
ATOM 2777 O O . LYS B 1 17 ? 98.217 75.205 40.250 1.00 14.90 48 LYS B O 1
ATOM 2783 N N . ALA B 1 18 ? 97.699 73.058 39.862 1.00 11.56 49 ALA B N 1
ATOM 2784 C CA . ALA B 1 18 ? 98.961 72.809 39.188 1.00 17.24 49 ALA B CA 1
ATOM 2785 C C . ALA B 1 18 ? 98.833 73.182 37.726 1.00 19.46 49 ALA B C 1
ATOM 2786 O O . ALA B 1 18 ? 97.736 73.441 37.243 1.00 29.09 49 ALA B O 1
ATOM 2788 N N . VAL B 1 19 ? 99.946 73.183 37.008 1.00 18.92 50 VAL B N 1
ATOM 2789 C CA . VAL B 1 19 ? 99.917 73.560 35.603 1.00 18.82 50 VAL B CA 1
ATOM 2790 C C . VAL B 1 19 ? 100.723 72.601 34.723 1.00 22.61 50 VAL B C 1
ATOM 2791 O O . VAL B 1 19 ? 101.834 72.202 35.086 1.00 26.60 50 VAL B O 1
ATOM 2795 N N . ASN B 1 20 ? 100.171 72.249 33.560 1.00 24.52 51 ASN B N 1
ATOM 2796 C CA . ASN B 1 20 ? 100.848 71.339 32.626 1.00 22.66 51 ASN B CA 1
ATOM 2797 C C . ASN B 1 20 ? 100.544 71.671 31.165 1.00 22.62 51 ASN B C 1
ATOM 2798 O O . ASN B 1 20 ? 99.428 72.072 30.824 1.00 26.04 51 ASN B O 1
ATOM 2803 N N . ILE B 1 21 ? 101.543 71.497 30.308 1.00 14.30 52 ILE B N 1
ATOM 2804 C CA . ILE B 1 21 ? 101.365 71.728 28.884 1.00 12.56 52 ILE B CA 1
ATOM 2805 C C . ILE B 1 21 ? 100.882 70.394 28.339 1.00 14.89 52 ILE B C 1
ATOM 2806 O O . ILE B 1 21 ? 101.262 69.357 28.863 1.00 19.98 52 ILE B O 1
ATOM 2811 N N . TYR B 1 22 ? 100.057 70.395 27.297 1.00 17.22 53 TYR B N 1
ATOM 2812 C CA . TYR B 1 22 ? 99.583 69.121 26.731 1.00 16.53 53 TYR B CA 1
ATOM 2813 C C . TYR B 1 22 ? 99.435 69.208 25.222 1.00 18.56 53 TYR B C 1
ATOM 2814 O O . TYR B 1 22 ? 99.314 70.292 24.654 1.00 18.61 53 TYR B O 1
ATOM 2823 N N . THR B 1 23 ? 99.413 68.054 24.576 1.00 22.64 54 THR B N 1
ATOM 2824 C CA . THR B 1 23 ? 99.287 68.017 23.126 1.00 23.73 54 THR B CA 1
ATOM 2825 C C . THR B 1 23 ? 98.489 66.793 22.740 1.00 25.60 54 THR B C 1
ATOM 2826 O O . THR B 1 23 ? 98.841 65.672 23.106 1.00 30.91 54 THR B O 1
ATOM 2830 N N . SER B 1 24 ? 97.406 67.002 22.013 1.00 19.35 55 SER B N 1
ATOM 2831 C CA . SER B 1 24 ? 96.597 65.884 21.580 1.00 21.17 55 SER B CA 1
ATOM 2832 C C . SER B 1 24 ? 97.331 65.159 20.469 1.00 20.93 55 SER B C 1
ATOM 2833 O O . SER B 1 24 ? 96.825 65.062 19.352 1.00 21.73 55 SER B O 1
ATOM 2836 N N . SER B 1 25 ? 98.525 64.663 20.783 1.00 21.39 56 SER B N 1
ATOM 2837 C CA . SER B 1 25 ? 99.366 63.958 19.820 1.00 23.65 56 SER B CA 1
ATOM 2838 C C . SER B 1 25 ? 99.173 62.451 19.770 1.00 23.68 56 SER B C 1
ATOM 2839 O O . SER B 1 25 ? 99.223 61.866 18.691 1.00 30.98 56 SER B O 1
ATOM 2842 N N . GLN B 1 26 ? 98.994 61.818 20.927 1.00 25.40 57 GLN B N 1
ATOM 2843 C CA . GLN B 1 26 ? 98.804 60.369 20.978 1.00 24.77 57 GLN B CA 1
ATOM 2844 C C . GLN B 1 26 ? 97.446 60.006 20.405 1.00 24.65 57 GLN B C 1
ATOM 2845 O O . GLN B 1 26 ? 96.527 60.818 20.411 1.00 23.30 57 GLN B O 1
ATOM 2851 N N . THR B 1 27 ? 97.314 58.771 19.940 1.00 28.13 58 THR B N 1
ATOM 2852 C CA . THR B 1 27 ? 96.062 58.311 19.344 1.00 32.62 58 THR B CA 1
ATOM 2853 C C . THR B 1 27 ? 95.857 56.802 19.508 1.00 33.92 58 THR B C 1
ATOM 2854 O O . THR B 1 27 ? 96.800 56.060 19.772 1.00 39.11 58 THR B O 1
ATOM 2858 N N . GLY B 1 28 ? 94.623 56.347 19.340 1.00 32.99 59 GLY B N 1
ATOM 2859 C CA . GLY B 1 28 ? 94.363 54.930 19.471 1.00 33.45 59 GLY B CA 1
ATOM 2860 C C . GLY B 1 28 ? 93.094 54.546 18.747 1.00 35.17 59 GLY B C 1
ATOM 2861 O O . GLY B 1 28 ? 92.322 55.419 18.343 1.00 39.84 59 GLY B O 1
ATOM 2862 N N . SER B 1 29 ? 92.873 53.245 18.580 1.00 29.52 60 SER B N 1
ATOM 2863 C CA . SER B 1 29 ? 91.676 52.770 17.904 1.00 27.67 60 SER B CA 1
ATOM 2864 C C . SER B 1 29 ? 91.125 51.516 18.563 1.00 27.05 60 SER B C 1
ATOM 2865 O O . SER B 1 29 ? 91.828 50.524 18.734 1.00 30.25 60 SER B O 1
ATOM 2868 N N . ILE B 1 30 ? 89.857 51.584 18.942 1.00 22.32 61 ILE B N 1
ATOM 2869 C CA . ILE B 1 30 ? 89.160 50.478 19.564 1.00 19.81 61 ILE B CA 1
ATOM 2870 C C . ILE B 1 30 ? 88.243 49.882 18.492 1.00 29.32 61 ILE B C 1
ATOM 2871 O O . ILE B 1 30 ? 87.464 50.610 17.867 1.00 35.18 61 ILE B O 1
ATOM 2876 N N . ILE B 1 31 ? 88.335 48.573 18.264 1.00 32.80 62 ILE B N 1
ATOM 2877 C CA . ILE B 1 31 ? 87.486 47.918 17.263 1.00 25.24 62 ILE B CA 1
ATOM 2878 C C . ILE B 1 31 ? 86.556 46.891 17.912 1.00 22.72 62 ILE B C 1
ATOM 2879 O O . ILE B 1 31 ? 86.951 45.784 18.253 1.00 13.32 62 ILE B O 1
ATOM 2884 N N . ILE B 1 32 ? 85.316 47.326 18.102 1.00 24.75 63 ILE B N 1
ATOM 2885 C CA . ILE B 1 32 ? 84.240 46.561 18.719 1.00 26.38 63 ILE B CA 1
ATOM 2886 C C . ILE B 1 32 ? 83.655 45.504 17.802 1.00 27.05 63 ILE B C 1
ATOM 2887 O O . ILE B 1 32 ? 83.545 45.724 16.601 1.00 35.70 63 ILE B O 1
ATOM 2892 N N . LYS B 1 33 ? 83.268 44.367 18.381 1.00 27.67 64 LYS B N 1
ATOM 2893 C CA . LYS B 1 33 ? 82.664 43.249 17.649 1.00 27.17 64 LYS B CA 1
ATOM 2894 C C . LYS B 1 33 ? 81.256 43.033 18.205 1.00 30.27 64 LYS B C 1
ATOM 2895 O O . LYS B 1 33 ? 81.042 42.271 19.151 1.00 23.90 64 LYS B O 1
ATOM 2901 N N . LEU B 1 34 ? 80.304 43.740 17.605 1.00 31.41 65 LEU B N 1
ATOM 2902 C CA . LEU B 1 34 ? 78.904 43.717 18.009 1.00 33.31 65 LEU B CA 1
ATOM 2903 C C . LEU B 1 34 ? 78.257 42.335 18.167 1.00 34.51 65 LEU B C 1
ATOM 2904 O O . LEU B 1 34 ? 77.417 42.141 19.043 1.00 33.06 65 LEU B O 1
ATOM 2909 N N . LEU B 1 35 ? 78.618 41.380 17.314 1.00 36.84 66 LEU B N 1
ATOM 2910 C CA . LEU B 1 35 ? 78.061 40.030 17.431 1.00 34.35 66 LEU B CA 1
ATOM 2911 C C . LEU B 1 35 ? 78.994 39.195 18.299 1.00 41.65 66 LEU B C 1
ATOM 2912 O O . LEU B 1 35 ? 80.156 38.980 17.948 1.00 43.28 66 LEU B O 1
ATOM 2917 N N . PRO B 1 36 ? 78.491 38.688 19.438 1.00 48.52 67 PRO B N 1
ATOM 2918 C CA . PRO B 1 36 ? 79.330 37.886 20.339 1.00 52.39 67 PRO B CA 1
ATOM 2919 C C . PRO B 1 36 ? 79.839 36.626 19.686 1.00 55.08 67 PRO B C 1
ATOM 2920 O O . PRO B 1 36 ? 79.207 36.093 18.778 1.00 59.38 67 PRO B O 1
ATOM 2924 N N . ASN B 1 37 ? 80.985 36.146 20.151 1.00 60.77 68 ASN B N 1
ATOM 2925 C CA . ASN B 1 37 ? 81.538 34.920 19.601 1.00 67.13 68 ASN B CA 1
ATOM 2926 C C . ASN B 1 37 ? 80.714 33.743 20.147 1.00 72.38 68 ASN B C 1
ATOM 2927 O O . ASN B 1 37 ? 80.832 33.364 21.317 1.00 72.34 68 ASN B O 1
ATOM 2932 N N . MET B 1 38 ? 79.847 33.206 19.286 1.00 78.97 69 MET B N 1
ATOM 2933 C CA . MET B 1 38 ? 78.964 32.081 19.606 1.00 82.04 69 MET B CA 1
ATOM 2934 C C . MET B 1 38 ? 79.676 30.736 19.667 1.00 86.08 69 MET B C 1
ATOM 2935 O O . MET B 1 38 ? 80.758 30.563 19.098 1.00 82.61 69 MET B O 1
ATOM 2940 N N . PRO B 1 39 ? 79.083 29.761 20.377 1.00 88.35 70 PRO B N 1
ATOM 2941 C CA . PRO B 1 39 ? 79.749 28.465 20.424 1.00 88.51 70 PRO B CA 1
ATOM 2942 C C . PRO B 1 39 ? 79.412 27.821 19.087 1.00 90.93 70 PRO B C 1
ATOM 2943 O O . PRO B 1 39 ? 78.339 28.067 18.518 1.00 92.76 70 PRO B O 1
ATOM 2947 N N . LYS B 1 40 ? 80.340 27.007 18.600 1.00 93.12 71 LYS B N 1
ATOM 2948 C CA . LYS B 1 40 ? 80.190 26.295 17.346 1.00 95.83 71 LYS B CA 1
ATOM 2949 C C . LYS B 1 40 ? 79.270 25.090 17.409 1.00 96.88 71 LYS B C 1
ATOM 2950 O O . LYS B 1 40 ? 79.572 24.091 18.067 1.00 97.60 71 LYS B O 1
ATOM 2956 N N . ASP B 1 41 ? 78.159 25.222 16.688 1.00 96.79 72 ASP B N 1
ATOM 2957 C CA . ASP B 1 41 ? 77.087 24.243 16.495 1.00 99.86 72 ASP B CA 1
ATOM 2958 C C . ASP B 1 41 ? 75.756 24.402 17.273 1.00 100.00 72 ASP B C 1
ATOM 2959 O O . ASP B 1 41 ? 74.710 24.283 16.636 1.00 100.00 72 ASP B O 1
ATOM 2964 N N . LYS B 1 42 ? 75.740 24.720 18.573 1.00 98.38 73 LYS B N 1
ATOM 2965 C CA . LYS B 1 42 ? 74.460 24.874 19.319 1.00 99.00 73 LYS B CA 1
ATOM 2966 C C . LYS B 1 42 ? 73.463 25.934 18.766 1.00 96.16 73 LYS B C 1
ATOM 2967 O O . LYS B 1 42 ? 72.476 26.273 19.427 1.00 95.84 73 LYS B O 1
ATOM 2973 N N . GLU B 1 43 ? 73.712 26.410 17.546 1.00 92.83 74 GLU B N 1
ATOM 2974 C CA . GLU B 1 43 ? 72.922 27.443 16.848 1.00 89.82 74 GLU B CA 1
ATOM 2975 C C . GLU B 1 43 ? 71.416 27.296 16.574 1.00 85.59 74 GLU B C 1
ATOM 2976 O O . GLU B 1 43 ? 70.643 28.192 16.899 1.00 89.98 74 GLU B O 1
ATOM 2982 N N . ALA B 1 44 ? 71.004 26.210 15.930 1.00 79.56 75 ALA B N 1
ATOM 2983 C CA . ALA B 1 44 ? 69.584 26.015 15.611 1.00 74.98 75 ALA B CA 1
ATOM 2984 C C . ALA B 1 44 ? 68.726 26.679 16.674 1.00 73.88 75 ALA B C 1
ATOM 2985 O O . ALA B 1 44 ? 67.789 27.422 16.373 1.00 69.19 75 ALA B O 1
ATOM 2987 N N . CYS B 1 45 ? 69.066 26.412 17.929 1.00 69.89 76 CYS B N 1
ATOM 2988 C CA . CYS B 1 45 ? 68.348 26.989 19.055 1.00 71.63 76 CYS B CA 1
ATOM 2989 C C . CYS B 1 45 ? 68.630 28.490 19.186 1.00 70.50 76 CYS B C 1
ATOM 2990 O O . CYS B 1 45 ? 67.705 29.289 19.349 1.00 70.22 76 CYS B O 1
ATOM 2993 N N . ALA B 1 46 ? 69.906 28.863 19.098 1.00 68.33 77 ALA B N 1
ATOM 2994 C CA . ALA B 1 46 ? 70.351 30.258 19.202 1.00 65.64 77 ALA B CA 1
ATOM 2995 C C . ALA B 1 46 ? 69.877 31.224 18.096 1.00 64.26 77 ALA B C 1
ATOM 2996 O O . ALA B 1 46 ? 69.719 32.422 18.339 1.00 63.97 77 ALA B O 1
ATOM 2998 N N . LYS B 1 47 ? 69.665 30.717 16.886 1.00 61.74 78 LYS B N 1
ATOM 2999 C CA . LYS B 1 47 ? 69.229 31.556 15.776 1.00 57.82 78 LYS B CA 1
ATOM 3000 C C . LYS B 1 47 ? 68.051 32.479 16.074 1.00 54.01 78 LYS B C 1
ATOM 3001 O O . LYS B 1 47 ? 67.994 33.587 15.565 1.00 56.02 78 LYS B O 1
ATOM 3007 N N . ALA B 1 48 ? 67.104 32.039 16.888 1.00 48.56 79 ALA B N 1
ATOM 3008 C CA . ALA B 1 48 ? 65.942 32.872 17.167 1.00 44.05 79 ALA B CA 1
ATOM 3009 C C . ALA B 1 48 ? 66.254 34.214 17.807 1.00 41.81 79 ALA B C 1
ATOM 3010 O O . ALA B 1 48 ? 65.929 35.249 17.243 1.00 42.63 79 ALA B O 1
ATOM 3012 N N . PRO B 1 49 ? 66.884 34.218 18.993 1.00 39.34 80 PRO B N 1
ATOM 3013 C CA . PRO B 1 49 ? 67.217 35.471 19.676 1.00 41.71 80 PRO B CA 1
ATOM 3014 C C . PRO B 1 49 ? 68.258 36.261 18.903 1.00 42.60 80 PRO B C 1
ATOM 3015 O O . PRO B 1 49 ? 68.125 37.475 18.727 1.00 44.10 80 PRO B O 1
ATOM 3019 N N . LEU B 1 50 ? 69.296 35.569 18.443 1.00 37.79 81 LEU B N 1
ATOM 3020 C CA . LEU B 1 50 ? 70.346 36.219 17.676 1.00 39.59 81 LEU B CA 1
ATOM 3021 C C . LEU B 1 50 ? 69.735 37.125 16.600 1.00 43.69 81 LEU B C 1
ATOM 3022 O O . LEU B 1 50 ? 70.071 38.304 16.508 1.00 49.82 81 LEU B O 1
ATOM 3027 N N . GLU B 1 51 ? 68.834 36.570 15.795 1.00 47.40 82 GLU B N 1
ATOM 3028 C CA . GLU B 1 51 ? 68.159 37.316 14.729 1.00 46.60 82 GLU B CA 1
ATOM 3029 C C . GLU B 1 51 ? 67.616 38.629 15.270 1.00 43.63 82 GLU B C 1
ATOM 3030 O O . GLU B 1 51 ? 67.952 39.698 14.780 1.00 42.84 82 GLU B O 1
ATOM 3036 N N . ALA B 1 52 ? 66.768 38.533 16.286 1.00 40.18 83 ALA B N 1
ATOM 3037 C CA . ALA B 1 52 ? 66.157 39.706 16.894 1.00 40.21 83 ALA B CA 1
ATOM 3038 C C . ALA B 1 52 ? 67.207 40.750 17.253 1.00 41.71 83 ALA B C 1
ATOM 3039 O O . ALA B 1 52 ? 67.077 41.926 16.900 1.00 42.72 83 ALA B O 1
ATOM 3041 N N . TYR B 1 53 ? 68.237 40.311 17.968 1.00 36.58 84 TYR B N 1
ATOM 3042 C CA . TYR B 1 53 ? 69.320 41.188 18.385 1.00 32.26 84 TYR B CA 1
ATOM 3043 C C . TYR B 1 53 ? 70.014 41.771 17.161 1.00 31.59 84 TYR B C 1
ATOM 3044 O O . TYR B 1 53 ? 70.004 42.978 16.962 1.00 35.51 84 TYR B O 1
ATOM 3053 N N . ASN B 1 54 ? 70.607 40.920 16.334 1.00 30.61 85 ASN B N 1
ATOM 3054 C CA . ASN B 1 54 ? 71.288 41.394 15.138 1.00 31.87 85 ASN B CA 1
ATOM 3055 C C . ASN B 1 54 ? 70.372 42.356 14.375 1.00 33.71 85 ASN B C 1
ATOM 3056 O O . ASN B 1 54 ? 70.832 43.203 13.609 1.00 34.35 85 ASN B O 1
ATOM 3061 N N . ARG B 1 55 ? 69.068 42.228 14.576 1.00 34.02 86 ARG B N 1
ATOM 3062 C CA . ARG B 1 55 ? 68.144 43.112 13.890 1.00 35.36 86 ARG B CA 1
ATOM 3063 C C . ARG B 1 55 ? 68.211 44.490 14.511 1.00 34.73 86 ARG B C 1
ATOM 3064 O O . ARG B 1 55 ? 68.525 45.458 13.825 1.00 36.42 86 ARG B O 1
ATOM 3072 N N . THR B 1 56 ? 67.932 44.582 15.812 1.00 33.84 87 THR B N 1
ATOM 3073 C CA . THR B 1 56 ? 67.979 45.880 16.492 1.00 27.50 87 THR B CA 1
ATOM 3074 C C . THR B 1 56 ? 69.371 46.495 16.369 1.00 22.28 87 THR B C 1
ATOM 3075 O O . THR B 1 56 ? 69.511 47.705 16.322 1.00 23.48 87 THR B O 1
ATOM 3079 N N . LEU B 1 57 ? 70.401 45.663 16.317 1.00 19.41 88 LEU B N 1
ATOM 3080 C CA . LEU B 1 57 ? 71.754 46.170 16.157 1.00 17.78 88 LEU B CA 1
ATOM 3081 C C . LEU B 1 57 ? 71.797 47.086 14.949 1.00 21.49 88 LEU B C 1
ATOM 3082 O O . LEU B 1 57 ? 72.225 48.231 15.055 1.00 28.24 88 LEU B O 1
ATOM 3087 N N . THR B 1 58 ? 71.359 46.585 13.798 1.00 18.08 89 THR B N 1
ATOM 3088 C CA . THR B 1 58 ? 71.370 47.398 12.585 1.00 22.64 89 THR B CA 1
ATOM 3089 C C . THR B 1 58 ? 70.346 48.524 12.624 1.00 16.34 89 THR B C 1
ATOM 3090 O O . THR B 1 58 ? 70.471 49.519 11.920 1.00 14.27 89 THR B O 1
ATOM 3094 N N . THR B 1 59 ? 69.312 48.358 13.426 1.00 16.04 90 THR B N 1
ATOM 3095 C CA . THR B 1 59 ? 68.312 49.402 13.523 1.00 21.66 90 THR B CA 1
ATOM 3096 C C . THR B 1 59 ? 68.916 50.598 14.236 1.00 23.65 90 THR B C 1
ATOM 3097 O O . THR B 1 59 ? 68.586 51.747 13.947 1.00 24.12 90 THR B O 1
ATOM 3101 N N . LEU B 1 60 ? 69.801 50.305 15.180 1.00 21.60 91 LEU B N 1
ATOM 3102 C CA . LEU B 1 60 ? 70.465 51.329 15.959 1.00 18.41 91 LEU B CA 1
ATOM 3103 C C . LEU B 1 60 ? 71.639 51.944 15.198 1.00 24.23 91 LEU B C 1
ATOM 3104 O O . LEU B 1 60 ? 71.678 53.146 14.988 1.00 35.05 91 LEU B O 1
ATOM 3109 N N . LEU B 1 61 ? 72.591 51.128 14.764 1.00 27.50 92 LEU B N 1
ATOM 3110 C CA . LEU B 1 61 ? 73.768 51.661 14.073 1.00 29.35 92 LEU B CA 1
ATOM 3111 C C . LEU B 1 61 ? 73.651 52.173 12.635 1.00 29.13 92 LEU B C 1
ATOM 3112 O O . LEU B 1 61 ? 74.531 52.903 12.176 1.00 32.56 92 LEU B O 1
ATOM 3117 N N . THR B 1 62 ? 72.596 51.816 11.912 1.00 27.62 93 THR B N 1
ATOM 3118 C CA . THR B 1 62 ? 72.512 52.261 10.522 1.00 24.85 93 THR B CA 1
ATOM 3119 C C . THR B 1 62 ? 72.741 53.758 10.353 1.00 22.04 93 THR B C 1
ATOM 3120 O O . THR B 1 62 ? 73.639 54.168 9.615 1.00 21.29 93 THR B O 1
ATOM 3124 N N . PRO B 1 63 ? 71.956 54.596 11.057 1.00 18.40 94 PRO B N 1
ATOM 3125 C CA . PRO B 1 63 ? 72.148 56.046 10.908 1.00 13.62 94 PRO B CA 1
ATOM 3126 C C . PRO B 1 63 ? 73.581 56.463 11.219 1.00 13.11 94 PRO B C 1
ATOM 3127 O O . PRO B 1 63 ? 74.238 57.128 10.416 1.00 13.78 94 PRO B O 1
ATOM 3131 N N . LEU B 1 64 ? 74.061 56.057 12.385 1.00 9.05 95 LEU B N 1
ATOM 3132 C CA . LEU B 1 64 ? 75.403 56.390 12.807 1.00 9.08 95 LEU B CA 1
ATOM 3133 C C . LEU B 1 64 ? 76.329 55.979 11.687 1.00 10.18 95 LEU B C 1
ATOM 3134 O O . LEU B 1 64 ? 77.242 56.713 11.325 1.00 16.92 95 LEU B O 1
ATOM 3139 N N . GLY B 1 65 ? 76.082 54.808 11.123 1.00 8.44 96 GLY B N 1
ATOM 3140 C CA . GLY B 1 65 ? 76.916 54.363 10.031 1.00 15.44 96 GLY B CA 1
ATOM 3141 C C . GLY B 1 65 ? 76.840 55.369 8.900 1.00 17.59 96 GLY B C 1
ATOM 3142 O O . GLY B 1 65 ? 77.852 55.840 8.388 1.00 23.31 96 GLY B O 1
ATOM 3143 N N . ASP B 1 66 ? 75.622 55.715 8.522 1.00 19.91 97 ASP B N 1
ATOM 3144 C CA . ASP B 1 66 ? 75.395 56.659 7.439 1.00 27.28 97 ASP B CA 1
ATOM 3145 C C . ASP B 1 66 ? 76.167 57.977 7.586 1.00 27.20 97 ASP B C 1
ATOM 3146 O O . ASP B 1 66 ? 76.869 58.406 6.665 1.00 23.06 97 ASP B O 1
ATOM 3151 N N . SER B 1 67 ? 76.032 58.618 8.742 1.00 23.08 98 SER B N 1
ATOM 3152 C CA . SER B 1 67 ? 76.707 59.887 8.987 1.00 22.00 98 SER B CA 1
ATOM 3153 C C . SER B 1 67 ? 78.221 59.785 8.822 1.00 20.95 98 SER B C 1
ATOM 3154 O O . SER B 1 67 ? 78.856 60.652 8.214 1.00 19.71 98 SER B O 1
ATOM 3157 N N . ILE B 1 68 ? 78.805 58.731 9.373 1.00 14.82 99 ILE B N 1
ATOM 3158 C CA . ILE B 1 68 ? 80.242 58.560 9.261 1.00 16.97 99 ILE B CA 1
ATOM 3159 C C . ILE B 1 68 ? 80.660 58.719 7.801 1.00 20.72 99 ILE B C 1
ATOM 3160 O O . ILE B 1 68 ? 81.653 59.384 7.484 1.00 18.65 99 ILE B O 1
ATOM 3165 N N . ARG B 1 69 ? 79.891 58.093 6.918 1.00 24.30 100 ARG B N 1
ATOM 3166 C CA . ARG B 1 69 ? 80.150 58.151 5.487 1.00 22.94 100 ARG B CA 1
ATOM 3167 C C . ARG B 1 69 ? 80.065 59.589 5.048 1.00 17.61 100 ARG B C 1
ATOM 3168 O O . ARG B 1 69 ? 81.036 60.141 4.549 1.00 16.80 100 ARG B O 1
ATOM 3176 N N . ARG B 1 70 ? 78.901 60.195 5.262 1.00 10.44 101 ARG B N 1
ATOM 3177 C CA . ARG B 1 70 ? 78.669 61.576 4.867 1.00 10.24 101 ARG B CA 1
ATOM 3178 C C . ARG B 1 70 ? 79.753 62.500 5.327 1.00 10.48 101 ARG B C 1
ATOM 3179 O O . ARG B 1 70 ? 80.137 63.415 4.603 1.00 17.91 101 ARG B O 1
ATOM 3187 N N . ILE B 1 71 ? 80.236 62.282 6.543 1.00 14.88 102 ILE B N 1
ATOM 3188 C CA . ILE B 1 71 ? 81.288 63.131 7.093 1.00 18.11 102 ILE B CA 1
ATOM 3189 C C . ILE B 1 71 ? 82.624 62.887 6.418 1.00 21.55 102 ILE B C 1
ATOM 3190 O O . ILE B 1 71 ? 83.341 63.828 6.099 1.00 16.65 102 ILE B O 1
ATOM 3195 N N . GLN B 1 72 ? 82.947 61.614 6.215 1.00 30.31 103 GLN B N 1
ATOM 3196 C CA . GLN B 1 72 ? 84.187 61.206 5.569 1.00 33.71 103 GLN B CA 1
ATOM 3197 C C . GLN B 1 72 ? 84.268 61.522 4.081 1.00 37.25 103 GLN B C 1
ATOM 3198 O O . GLN B 1 72 ? 85.363 61.672 3.552 1.00 32.87 103 GLN B O 1
ATOM 3204 N N . GLU B 1 73 ? 83.127 61.576 3.394 1.00 44.64 104 GLU B N 1
ATOM 3205 C CA . GLU B 1 73 ? 83.126 61.928 1.974 1.00 51.57 104 GLU B CA 1
ATOM 3206 C C . GLU B 1 73 ? 83.831 63.278 1.900 1.00 56.50 104 GLU B C 1
ATOM 3207 O O . GLU B 1 73 ? 84.565 63.556 0.947 1.00 62.57 104 GLU B O 1
ATOM 3213 N N . SER B 1 74 ? 83.578 64.106 2.922 1.00 58.74 105 SER B N 1
ATOM 3214 C CA . SER B 1 74 ? 84.156 65.450 3.065 1.00 54.69 105 SER B CA 1
ATOM 3215 C C . SER B 1 74 ? 85.471 65.491 3.848 1.00 53.72 105 SER B C 1
ATOM 3216 O O . SER B 1 74 ? 86.562 65.552 3.279 1.00 51.65 105 SER B O 1
ATOM 3219 N N . GLY B 1 140 ? 42.209 -10.496 23.089 1.00 95.55 171 GLY B N 1
ATOM 3220 C CA . GLY B 1 140 ? 43.267 -11.095 22.294 1.00 94.60 171 GLY B CA 1
ATOM 3221 C C . GLY B 1 140 ? 44.628 -10.868 22.918 1.00 94.46 171 GLY B C 1
ATOM 3222 O O . GLY B 1 140 ? 45.280 -9.876 22.609 1.00 97.69 171 GLY B O 1
ATOM 3223 N N . LEU B 1 141 ? 45.054 -11.777 23.796 1.00 92.45 172 LEU B N 1
ATOM 3224 C CA . LEU B 1 141 ? 46.346 -11.665 24.472 1.00 90.48 172 LEU B CA 1
ATOM 3225 C C . LEU B 1 141 ? 47.463 -11.381 23.474 1.00 93.84 172 LEU B C 1
ATOM 3226 O O . LEU B 1 141 ? 48.241 -10.447 23.661 1.00 96.45 172 LEU B O 1
ATOM 3231 N N . SER B 1 142 ? 47.551 -12.198 22.427 1.00 95.87 173 SER B N 1
ATOM 3232 C CA . SER B 1 142 ? 48.569 -12.011 21.392 1.00 96.99 173 SER B CA 1
ATOM 3233 C C . SER B 1 142 ? 48.326 -10.687 20.664 1.00 97.11 173 SER B C 1
ATOM 3234 O O . SER B 1 142 ? 49.252 -9.903 20.436 1.00 96.67 173 SER B O 1
ATOM 3237 N N . GLN B 1 143 ? 47.068 -10.453 20.302 1.00 95.44 174 GLN B N 1
ATOM 3238 C CA . GLN B 1 143 ? 46.659 -9.239 19.602 1.00 95.80 174 GLN B CA 1
ATOM 3239 C C . GLN B 1 143 ? 46.888 -7.963 20.430 1.00 93.16 174 GLN B C 1
ATOM 3240 O O . GLN B 1 143 ? 47.622 -7.066 20.015 1.00 93.47 174 GLN B O 1
ATOM 3246 N N . LEU B 1 144 ? 46.251 -7.880 21.594 1.00 87.65 175 LEU B N 1
ATOM 3247 C CA . LEU B 1 144 ? 46.401 -6.722 22.467 1.00 84.14 175 LEU B CA 1
ATOM 3248 C C . LEU B 1 144 ? 47.842 -6.533 22.933 1.00 86.01 175 LEU B C 1
ATOM 3249 O O . LEU B 1 144 ? 48.252 -5.420 23.246 1.00 88.08 175 LEU B O 1
ATOM 3254 N N . ALA B 1 145 ? 48.601 -7.621 23.012 1.00 89.28 176 ALA B N 1
ATOM 3255 C CA . ALA B 1 145 ? 50.000 -7.534 23.426 1.00 91.40 176 ALA B CA 1
ATOM 3256 C C . ALA B 1 145 ? 50.700 -6.544 22.496 1.00 90.64 176 ALA B C 1
ATOM 3257 O O . ALA B 1 145 ? 51.656 -5.866 22.887 1.00 89.36 176 ALA B O 1
ATOM 3259 N N . VAL B 1 146 ? 50.216 -6.485 21.257 1.00 89.55 177 VAL B N 1
ATOM 3260 C CA . VAL B 1 146 ? 50.750 -5.573 20.254 1.00 90.62 177 VAL B CA 1
ATOM 3261 C C . VAL B 1 146 ? 50.635 -4.148 20.781 1.00 90.89 177 VAL B C 1
ATOM 3262 O O . VAL B 1 146 ? 51.565 -3.353 20.639 1.00 92.47 177 VAL B O 1
ATOM 3266 N N . ALA B 1 147 ? 49.489 -3.831 21.385 1.00 90.05 178 ALA B N 1
ATOM 3267 C CA . ALA B 1 147 ? 49.258 -2.499 21.944 1.00 90.10 178 ALA B CA 1
ATOM 3268 C C . ALA B 1 147 ? 50.453 -2.098 22.798 1.00 89.45 178 ALA B C 1
ATOM 3269 O O . ALA B 1 147 ? 51.059 -1.049 22.575 1.00 90.85 178 ALA B O 1
ATOM 3271 N N . VAL B 1 148 ? 50.789 -2.942 23.771 1.00 89.43 179 VAL B N 1
ATOM 3272 C CA . VAL B 1 148 ? 51.927 -2.682 24.647 1.00 89.24 179 VAL B CA 1
ATOM 3273 C C . VAL B 1 148 ? 53.199 -2.472 23.815 1.00 88.74 179 VAL B C 1
ATOM 3274 O O . VAL B 1 148 ? 54.011 -1.594 24.116 1.00 87.27 179 VAL B O 1
ATOM 3278 N N . GLY B 1 149 ? 53.370 -3.275 22.770 1.00 87.14 180 GLY B N 1
ATOM 3279 C CA . GLY B 1 149 ? 54.538 -3.120 21.922 1.00 87.09 180 GLY B CA 1
ATOM 3280 C C . GLY B 1 149 ? 54.625 -1.704 21.374 1.00 86.59 180 GLY B C 1
ATOM 3281 O O . GLY B 1 149 ? 55.613 -1.000 21.610 1.00 84.87 180 GLY B O 1
ATOM 3282 N N . LYS B 1 150 ? 53.585 -1.290 20.646 1.00 84.52 181 LYS B N 1
ATOM 3283 C CA . LYS B 1 150 ? 53.514 0.045 20.052 1.00 81.55 181 LYS B CA 1
ATOM 3284 C C . LYS B 1 150 ? 53.438 1.133 21.120 1.00 79.86 181 LYS B C 1
ATOM 3285 O O . LYS B 1 150 ? 54.359 1.938 21.267 1.00 77.51 181 LYS B O 1
ATOM 3291 N N . MET B 1 151 ? 52.339 1.149 21.865 1.00 77.01 182 MET B N 1
ATOM 3292 C CA . MET B 1 151 ? 52.147 2.131 22.924 1.00 77.65 182 MET B CA 1
ATOM 3293 C C . MET B 1 151 ? 53.474 2.400 23.638 1.00 77.31 182 MET B C 1
ATOM 3294 O O . MET B 1 151 ? 53.896 3.549 23.760 1.00 76.53 182 MET B O 1
ATOM 3299 N N . GLN B 1 152 ? 54.141 1.340 24.084 1.00 77.62 183 GLN B N 1
ATOM 3300 C CA . GLN B 1 152 ? 55.413 1.486 24.786 1.00 81.11 183 GLN B CA 1
ATOM 3301 C C . GLN B 1 152 ? 56.481 2.213 23.961 1.00 82.30 183 GLN B C 1
ATOM 3302 O O . GLN B 1 152 ? 56.972 3.274 24.359 1.00 80.61 183 GLN B O 1
ATOM 3308 N N . GLN B 1 153 ? 56.842 1.645 22.814 1.00 81.64 184 GLN B N 1
ATOM 3309 C CA . GLN B 1 153 ? 57.859 2.253 21.968 1.00 81.40 184 GLN B CA 1
ATOM 3310 C C . GLN B 1 153 ? 57.499 3.708 21.688 1.00 80.56 184 GLN B C 1
ATOM 3311 O O . GLN B 1 153 ? 58.370 4.576 21.662 1.00 82.13 184 GLN B O 1
ATOM 3317 N N . PHE B 1 154 ? 56.206 3.961 21.486 1.00 76.99 185 PHE B N 1
ATOM 3318 C CA . PHE B 1 154 ? 55.700 5.297 21.187 1.00 70.97 185 PHE B CA 1
ATOM 3319 C C . PHE B 1 154 ? 55.991 6.345 22.252 1.00 68.67 185 PHE B C 1
ATOM 3320 O O . PHE B 1 154 ? 56.604 7.364 21.950 1.00 71.22 185 PHE B O 1
ATOM 3328 N N . VAL B 1 155 ? 55.539 6.123 23.484 1.00 62.83 186 VAL B N 1
ATOM 3329 C CA . VAL B 1 155 ? 55.797 7.109 24.522 1.00 65.05 186 VAL B CA 1
ATOM 3330 C C . VAL B 1 155 ? 57.291 7.342 24.649 1.00 70.20 186 VAL B C 1
ATOM 3331 O O . VAL B 1 155 ? 57.710 8.427 25.038 1.00 77.81 186 VAL B O 1
ATOM 3335 N N . ASN B 1 156 ? 58.097 6.331 24.334 1.00 75.93 187 ASN B N 1
ATOM 3336 C CA . ASN B 1 156 ? 59.551 6.491 24.399 1.00 81.29 187 ASN B CA 1
ATOM 3337 C C . ASN B 1 156 ? 60.006 7.578 23.412 1.00 82.37 187 ASN B C 1
ATOM 3338 O O . ASN B 1 156 ? 60.677 8.536 23.803 1.00 85.45 187 ASN B O 1
ATOM 3343 N N . ASP B 1 157 ? 59.633 7.425 22.140 1.00 83.53 188 ASP B N 1
ATOM 3344 C CA . ASP B 1 157 ? 59.981 8.398 21.098 1.00 81.05 188 ASP B CA 1
ATOM 3345 C C . ASP B 1 157 ? 59.433 9.785 21.445 1.00 77.22 188 ASP B C 1
ATOM 3346 O O . ASP B 1 157 ? 60.156 10.786 21.379 1.00 75.28 188 ASP B O 1
ATOM 3351 N N . GLN B 1 158 ? 58.156 9.839 21.817 1.00 70.65 189 GLN B N 1
ATOM 3352 C CA . GLN B 1 158 ? 57.523 11.099 22.170 1.00 66.11 189 GLN B CA 1
ATOM 3353 C C . GLN B 1 158 ? 58.264 11.786 23.304 1.00 65.92 189 GLN B C 1
ATOM 3354 O O . GLN B 1 158 ? 58.684 12.931 23.169 1.00 68.33 189 GLN B O 1
ATOM 3360 N N . PHE B 1 159 ? 58.418 11.098 24.429 1.00 65.47 190 PHE B N 1
ATOM 3361 C CA . PHE B 1 159 ? 59.135 11.681 25.551 1.00 66.76 190 PHE B CA 1
ATOM 3362 C C . PHE B 1 159 ? 60.515 12.143 25.099 1.00 69.06 190 PHE B C 1
ATOM 3363 O O . PHE B 1 159 ? 60.993 13.185 25.544 1.00 71.16 190 PHE B O 1
ATOM 3371 N N . ASN B 1 160 ? 61.155 11.373 24.221 1.00 70.46 191 ASN B N 1
ATOM 3372 C CA . ASN B 1 160 ? 62.477 11.747 23.717 1.00 71.28 191 ASN B CA 1
ATOM 3373 C C . ASN B 1 160 ? 62.413 13.041 22.919 1.00 67.05 191 ASN B C 1
ATOM 3374 O O . ASN B 1 160 ? 63.325 13.865 22.990 1.00 64.56 191 ASN B O 1
ATOM 3379 N N . LYS B 1 161 ? 61.344 13.215 22.148 1.00 62.69 192 LYS B N 1
ATOM 3380 C CA . LYS B 1 161 ? 61.167 14.452 21.402 1.00 57.93 192 LYS B CA 1
ATOM 3381 C C . LYS B 1 161 ? 61.098 15.523 22.494 1.00 55.87 192 LYS B C 1
ATOM 3382 O O . LYS B 1 161 ? 61.920 16.434 22.535 1.00 56.16 192 LYS B O 1
ATOM 3388 N N . THR B 1 162 ? 60.136 15.381 23.401 1.00 51.01 193 THR B N 1
ATOM 3389 C CA . THR B 1 162 ? 59.973 16.315 24.506 1.00 51.08 193 THR B CA 1
ATOM 3390 C C . THR B 1 162 ? 61.252 16.416 25.316 1.00 53.73 193 THR B C 1
ATOM 3391 O O . THR B 1 162 ? 61.481 17.406 26.011 1.00 54.97 193 THR B O 1
ATOM 3395 N N . ALA B 1 163 ? 62.077 15.377 25.238 1.00 54.92 194 ALA B N 1
ATOM 3396 C CA . ALA B 1 163 ? 63.338 15.355 25.966 1.00 57.91 194 ALA B CA 1
ATOM 3397 C C . ALA B 1 163 ? 64.226 16.493 25.478 1.00 60.51 194 ALA B C 1
ATOM 3398 O O . ALA B 1 163 ? 64.511 17.435 26.219 1.00 59.98 194 ALA B O 1
ATOM 3400 N N . GLN B 1 164 ? 64.657 16.402 24.225 1.00 63.48 195 GLN B N 1
ATOM 3401 C CA . GLN B 1 164 ? 65.507 17.429 23.646 1.00 66.32 195 GLN B CA 1
ATOM 3402 C C . GLN B 1 164 ? 64.737 18.716 23.327 1.00 66.88 195 GLN B C 1
ATOM 3403 O O . GLN B 1 164 ? 65.329 19.793 23.261 1.00 69.86 195 GLN B O 1
ATOM 3409 N N . GLU B 1 165 ? 63.425 18.615 23.125 1.00 63.96 196 GLU B N 1
ATOM 3410 C CA . GLU B 1 165 ? 62.623 19.806 22.850 1.00 63.21 196 GLU B CA 1
ATOM 3411 C C . GLU B 1 165 ? 62.650 20.706 24.081 1.00 63.43 196 GLU B C 1
ATOM 3412 O O . GLU B 1 165 ? 62.302 21.883 24.013 1.00 65.54 196 GLU B O 1
ATOM 3418 N N . LEU B 1 166 ? 63.034 20.133 25.217 1.00 60.62 197 LEU B N 1
ATOM 3419 C CA . LEU B 1 166 ? 63.132 20.892 26.454 1.00 57.27 197 LEU B CA 1
ATOM 3420 C C . LEU B 1 166 ? 64.543 21.445 26.592 1.00 58.26 197 LEU B C 1
ATOM 3421 O O . LEU B 1 166 ? 64.819 22.265 27.462 1.00 59.50 197 LEU B O 1
ATOM 3426 N N . ASP B 1 167 ? 65.441 20.975 25.734 1.00 60.74 198 ASP B N 1
ATOM 3427 C CA . ASP B 1 167 ? 66.821 21.435 25.750 1.00 60.71 198 ASP B CA 1
ATOM 3428 C C . ASP B 1 167 ? 66.989 22.743 24.981 1.00 61.26 198 ASP B C 1
ATOM 3429 O O . ASP B 1 167 ? 67.565 23.694 25.506 1.00 62.18 198 ASP B O 1
ATOM 3434 N N . CYS B 1 168 ? 66.504 22.785 23.738 1.00 60.28 199 CYS B N 1
ATOM 3435 C CA . CYS B 1 168 ? 66.589 23.997 22.919 1.00 61.47 199 CYS B CA 1
ATOM 3436 C C . CYS B 1 168 ? 66.034 25.124 23.785 1.00 62.56 199 CYS B C 1
ATOM 3437 O O . CYS B 1 168 ? 66.732 26.092 24.085 1.00 68.16 199 CYS B O 1
ATOM 3440 N N . ILE B 1 169 ? 64.778 24.983 24.202 1.00 60.47 200 ILE B N 1
ATOM 3441 C CA . ILE B 1 169 ? 64.142 25.997 25.030 1.00 56.71 200 ILE B CA 1
ATOM 3442 C C . ILE B 1 169 ? 65.054 26.431 26.163 1.00 55.92 200 ILE B C 1
ATOM 3443 O O . ILE B 1 169 ? 65.113 27.609 26.501 1.00 62.23 200 ILE B O 1
ATOM 3448 N N . LYS B 1 170 ? 65.756 25.473 26.754 1.00 53.57 201 LYS B N 1
ATOM 3449 C CA . LYS B 1 170 ? 66.681 25.764 27.841 1.00 53.37 201 LYS B CA 1
ATOM 3450 C C . LYS B 1 170 ? 67.920 26.531 27.369 1.00 52.43 201 LYS B C 1
ATOM 3451 O O . LYS B 1 170 ? 68.353 27.487 28.013 1.00 54.76 201 LYS B O 1
ATOM 3457 N N . ILE B 1 171 ? 68.493 26.102 26.251 1.00 50.13 202 ILE B N 1
ATOM 3458 C CA . ILE B 1 171 ? 69.688 26.742 25.712 1.00 47.59 202 ILE B CA 1
ATOM 3459 C C . ILE B 1 171 ? 69.431 28.160 25.159 1.00 47.77 202 ILE B C 1
ATOM 3460 O O . ILE B 1 171 ? 70.204 29.081 25.434 1.00 48.42 202 ILE B O 1
ATOM 3465 N N . THR B 1 172 ? 68.364 28.344 24.385 1.00 44.41 203 THR B N 1
ATOM 3466 C CA . THR B 1 172 ? 68.064 29.667 23.854 1.00 43.48 203 THR B CA 1
ATOM 3467 C C . THR B 1 172 ? 67.732 30.582 25.033 1.00 49.87 203 THR B C 1
ATOM 3468 O O . THR B 1 172 ? 68.115 31.752 25.056 1.00 56.62 203 THR B O 1
ATOM 3472 N N . GLN B 1 173 ? 67.017 30.046 26.014 1.00 52.43 204 GLN B N 1
ATOM 3473 C CA . GLN B 1 173 ? 66.650 30.822 27.192 1.00 58.94 204 GLN B CA 1
ATOM 3474 C C . GLN B 1 173 ? 67.870 31.562 27.719 1.00 61.60 204 GLN B C 1
ATOM 3475 O O . GLN B 1 173 ? 67.779 32.712 28.157 1.00 63.25 204 GLN B O 1
ATOM 3481 N N . GLN B 1 174 ? 69.005 30.869 27.681 1.00 63.42 205 GLN B N 1
ATOM 3482 C CA . GLN B 1 174 ? 70.289 31.384 28.147 1.00 62.90 205 GLN B CA 1
ATOM 3483 C C . GLN B 1 174 ? 70.926 32.345 27.144 1.00 58.78 205 GLN B C 1
ATOM 3484 O O . GLN B 1 174 ? 71.280 33.473 27.493 1.00 60.23 205 GLN B O 1
ATOM 3490 N N . VAL B 1 175 ? 71.075 31.890 25.903 1.00 51.10 206 VAL B N 1
ATOM 3491 C CA . VAL B 1 175 ? 71.664 32.712 24.852 1.00 44.31 206 VAL B CA 1
ATOM 3492 C C . VAL B 1 175 ? 70.954 34.062 24.716 1.00 42.70 206 VAL B C 1
ATOM 3493 O O . VAL B 1 175 ? 71.594 35.084 24.473 1.00 42.89 206 VAL B O 1
ATOM 3497 N N . GLY B 1 176 ? 69.635 34.065 24.868 1.00 37.64 207 GLY B N 1
ATOM 3498 C CA . GLY B 1 176 ? 68.902 35.310 24.777 1.00 38.84 207 GLY B CA 1
ATOM 3499 C C . GLY B 1 176 ? 69.376 36.300 25.831 1.00 41.99 207 GLY B C 1
ATOM 3500 O O . GLY B 1 176 ? 69.772 37.427 25.511 1.00 42.09 207 GLY B O 1
ATOM 3501 N N . VAL B 1 177 ? 69.347 35.882 27.095 1.00 40.38 208 VAL B N 1
ATOM 3502 C CA . VAL B 1 177 ? 69.768 36.754 28.192 1.00 38.73 208 VAL B CA 1
ATOM 3503 C C . VAL B 1 177 ? 71.206 37.250 28.044 1.00 37.06 208 VAL B C 1
ATOM 3504 O O . VAL B 1 177 ? 71.492 38.428 28.252 1.00 32.56 208 VAL B O 1
ATOM 3508 N N . GLU B 1 178 ? 72.114 36.345 27.701 1.00 39.60 209 GLU B N 1
ATOM 3509 C CA . GLU B 1 178 ? 73.511 36.717 27.522 1.00 38.35 209 GLU B CA 1
ATOM 3510 C C . GLU B 1 178 ? 73.560 37.784 26.430 1.00 35.50 209 GLU B C 1
ATOM 3511 O O . GLU B 1 178 ? 74.182 38.832 26.595 1.00 32.36 209 GLU B O 1
ATOM 3517 N N . LEU B 1 179 ? 72.887 37.509 25.316 1.00 32.55 210 LEU B N 1
ATOM 3518 C CA . LEU B 1 179 ? 72.844 38.440 24.200 1.00 25.25 210 LEU B CA 1
ATOM 3519 C C . LEU B 1 179 ? 72.312 39.776 24.667 1.00 25.30 210 LEU B C 1
ATOM 3520 O O . LEU B 1 179 ? 72.994 40.786 24.556 1.00 30.21 210 LEU B O 1
ATOM 3525 N N . ASN B 1 180 ? 71.098 39.782 25.201 1.00 23.87 211 ASN B N 1
ATOM 3526 C CA . ASN B 1 180 ? 70.501 41.021 25.679 1.00 29.30 211 ASN B CA 1
ATOM 3527 C C . ASN B 1 180 ? 71.419 41.845 26.591 1.00 33.21 211 ASN B C 1
ATOM 3528 O O . ASN B 1 180 ? 71.506 43.065 26.450 1.00 33.25 211 ASN B O 1
ATOM 3533 N N . LEU B 1 181 ? 72.093 41.183 27.531 1.00 38.11 212 LEU B N 1
ATOM 3534 C CA . LEU B 1 181 ? 73.009 41.869 28.444 1.00 37.44 212 LEU B CA 1
ATOM 3535 C C . LEU B 1 181 ? 74.095 42.600 27.631 1.00 37.00 212 LEU B C 1
ATOM 3536 O O . LEU B 1 181 ? 74.315 43.800 27.797 1.00 40.60 212 LEU B O 1
ATOM 3541 N N . TYR B 1 182 ? 74.756 41.877 26.735 1.00 36.50 213 TYR B N 1
ATOM 3542 C CA . TYR B 1 182 ? 75.815 42.458 25.921 1.00 32.93 213 TYR B CA 1
ATOM 3543 C C . TYR B 1 182 ? 75.431 43.755 25.216 1.00 32.89 213 TYR B C 1
ATOM 3544 O O . TYR B 1 182 ? 76.274 44.634 25.050 1.00 34.89 213 TYR B O 1
ATOM 3553 N N . LEU B 1 183 ? 74.182 43.879 24.777 1.00 25.10 214 LEU B N 1
ATOM 3554 C CA . LEU B 1 183 ? 73.789 45.107 24.103 1.00 22.28 214 LEU B CA 1
ATOM 3555 C C . LEU B 1 183 ? 73.729 46.299 25.070 1.00 25.13 214 LEU B C 1
ATOM 3556 O O . LEU B 1 183 ? 74.233 47.380 24.734 1.00 25.36 214 LEU B O 1
ATOM 3561 N N . THR B 1 184 ? 73.126 46.129 26.253 1.00 23.93 215 THR B N 1
ATOM 3562 C CA . THR B 1 184 ? 73.059 47.252 27.205 1.00 26.41 215 THR B CA 1
ATOM 3563 C C . THR B 1 184 ? 74.447 47.560 27.771 1.00 21.14 215 THR B C 1
ATOM 3564 O O . THR B 1 184 ? 74.724 48.689 28.188 1.00 16.65 215 THR B O 1
ATOM 3568 N N . GLU B 1 185 ? 75.314 46.550 27.792 1.00 19.99 216 GLU B N 1
ATOM 3569 C CA . GLU B 1 185 ? 76.690 46.738 28.249 1.00 20.98 216 GLU B CA 1
ATOM 3570 C C . GLU B 1 185 ? 77.328 47.631 27.198 1.00 19.86 216 GLU B C 1
ATOM 3571 O O . GLU B 1 185 ? 77.845 48.703 27.488 1.00 19.65 216 GLU B O 1
ATOM 3577 N N . LEU B 1 186 ? 77.256 47.147 25.963 1.00 25.74 217 LEU B N 1
ATOM 3578 C CA . LEU B 1 186 ? 77.807 47.795 24.779 1.00 22.53 217 LEU B CA 1
ATOM 3579 C C . LEU B 1 186 ? 77.441 49.256 24.653 1.00 23.16 217 LEU B C 1
ATOM 3580 O O . LEU B 1 186 ? 78.314 50.089 24.411 1.00 24.21 217 LEU B O 1
ATOM 3585 N N . THR B 1 187 ? 76.149 49.560 24.786 1.00 22.07 218 THR B N 1
ATOM 3586 C CA . THR B 1 187 ? 75.679 50.939 24.694 1.00 22.48 218 THR B CA 1
ATOM 3587 C C . THR B 1 187 ? 76.066 51.760 25.939 1.00 24.43 218 THR B C 1
ATOM 3588 O O . THR B 1 187 ? 76.200 52.985 25.866 1.00 24.81 218 THR B O 1
ATOM 3592 N N . THR B 1 188 ? 76.231 51.097 27.082 1.00 21.16 219 THR B N 1
ATOM 3593 C CA . THR B 1 188 ? 76.641 51.803 28.297 1.00 16.41 219 THR B CA 1
ATOM 3594 C C . THR B 1 188 ? 78.093 52.239 28.099 1.00 17.43 219 THR B C 1
ATOM 3595 O O . THR B 1 188 ? 78.445 53.396 28.306 1.00 19.92 219 THR B O 1
ATOM 3599 N N . VAL B 1 189 ? 78.930 51.299 27.682 1.00 19.13 220 VAL B N 1
ATOM 3600 C CA . VAL B 1 189 ? 80.340 51.572 27.444 1.00 25.01 220 VAL B CA 1
ATOM 3601 C C . VAL B 1 189 ? 80.588 52.559 26.298 1.00 29.95 220 VAL B C 1
ATOM 3602 O O . VAL B 1 189 ? 81.168 53.622 26.513 1.00 39.67 220 VAL B O 1
ATOM 3606 N N . PHE B 1 190 ? 80.183 52.202 25.081 1.00 25.07 221 PHE B N 1
ATOM 3607 C CA . PHE B 1 190 ? 80.386 53.082 23.937 1.00 14.24 221 PHE B CA 1
ATOM 3608 C C . PHE B 1 190 ? 79.131 53.885 23.618 1.00 15.53 221 PHE B C 1
ATOM 3609 O O . PHE B 1 190 ? 78.738 54.007 22.461 1.00 18.50 221 PHE B O 1
ATOM 3617 N N . GLY B 1 191 ? 78.513 54.442 24.654 1.00 14.28 222 GLY B N 1
ATOM 3618 C CA . GLY B 1 191 ? 77.293 55.210 24.469 1.00 13.33 222 GLY B CA 1
ATOM 3619 C C . GLY B 1 191 ? 77.445 56.463 23.636 1.00 13.67 222 GLY B C 1
ATOM 3620 O O . GLY B 1 191 ? 76.721 56.664 22.666 1.00 15.40 222 GLY B O 1
ATOM 3621 N N . PRO B 1 192 ? 78.397 57.329 23.982 1.00 13.07 223 PRO B N 1
ATOM 3622 C CA . PRO B 1 192 ? 78.597 58.560 23.228 1.00 13.64 223 PRO B CA 1
ATOM 3623 C C . PRO B 1 192 ? 78.870 58.240 21.778 1.00 18.91 223 PRO B C 1
ATOM 3624 O O . PRO B 1 192 ? 78.168 58.712 20.886 1.00 23.92 223 PRO B O 1
ATOM 3628 N N . GLN B 1 193 ? 79.888 57.411 21.561 1.00 21.20 224 GLN B N 1
ATOM 3629 C CA . GLN B 1 193 ? 80.308 57.017 20.220 1.00 21.81 224 GLN B CA 1
ATOM 3630 C C . GLN B 1 193 ? 79.184 56.429 19.352 1.00 20.86 224 GLN B C 1
ATOM 3631 O O . GLN B 1 193 ? 78.991 56.853 18.208 1.00 22.40 224 GLN B O 1
ATOM 3637 N N . ILE B 1 194 ? 78.452 55.458 19.888 1.00 15.57 225 ILE B N 1
ATOM 3638 C CA . ILE B 1 194 ? 77.348 54.830 19.156 1.00 11.47 225 ILE B CA 1
ATOM 3639 C C . ILE B 1 194 ? 76.308 55.889 18.793 1.00 10.34 225 ILE B C 1
ATOM 3640 O O . ILE B 1 194 ? 75.630 55.820 17.762 1.00 8.61 225 ILE B O 1
ATOM 3645 N N . THR B 1 195 ? 76.215 56.885 19.656 1.00 5.23 226 THR B N 1
ATOM 3646 C CA . THR B 1 195 ? 75.234 57.920 19.510 1.00 3.87 226 THR B CA 1
ATOM 3647 C C . THR B 1 195 ? 75.544 59.223 18.738 1.00 7.97 226 THR B C 1
ATOM 3648 O O . THR B 1 195 ? 74.636 60.029 18.494 1.00 9.75 226 THR B O 1
ATOM 3652 N N . SER B 1 196 ? 76.802 59.453 18.361 1.00 7.50 227 SER B N 1
ATOM 3653 C CA . SER B 1 196 ? 77.148 60.653 17.573 1.00 8.71 227 SER B CA 1
ATOM 3654 C C . SER B 1 196 ? 78.481 60.576 16.834 1.00 6.49 227 SER B C 1
ATOM 3655 O O . SER B 1 196 ? 79.492 60.140 17.382 1.00 9.25 227 SER B O 1
ATOM 3658 N N . PRO B 1 197 ? 78.501 61.060 15.585 1.00 3.38 228 PRO B N 1
ATOM 3659 C CA . PRO B 1 197 ? 79.684 61.049 14.732 1.00 2.00 228 PRO B CA 1
ATOM 3660 C C . PRO B 1 197 ? 80.830 61.963 15.144 1.00 3.06 228 PRO B C 1
ATOM 3661 O O . PRO B 1 197 ? 81.959 61.797 14.668 1.00 5.45 228 PRO B O 1
ATOM 3665 N N . ALA B 1 198 ? 80.547 62.923 16.019 1.00 2.00 229 ALA B N 1
ATOM 3666 C CA . ALA B 1 198 ? 81.562 63.876 16.458 1.00 4.51 229 ALA B CA 1
ATOM 3667 C C . ALA B 1 198 ? 82.435 63.347 17.565 1.00 5.69 229 ALA B C 1
ATOM 3668 O O . ALA B 1 198 ? 82.292 62.202 17.967 1.00 19.52 229 ALA B O 1
ATOM 3670 N N . LEU B 1 199 ? 83.351 64.177 18.055 1.00 6.10 230 LEU B N 1
ATOM 3671 C CA . LEU B 1 199 ? 84.204 63.772 19.169 1.00 10.72 230 LEU B CA 1
ATOM 3672 C C . LEU B 1 199 ? 83.373 63.752 20.469 1.00 12.67 230 LEU B C 1
ATOM 3673 O O . LEU B 1 199 ? 82.531 64.630 20.698 1.00 11.45 230 LEU B O 1
ATOM 3678 N N . THR B 1 200 ? 83.612 62.752 21.317 1.00 13.40 231 THR B N 1
ATOM 3679 C CA . THR B 1 200 ? 82.879 62.620 22.572 1.00 11.51 231 THR B CA 1
ATOM 3680 C C . THR B 1 200 ? 83.735 62.046 23.696 1.00 17.96 231 THR B C 1
ATOM 3681 O O . THR B 1 200 ? 84.666 61.259 23.457 1.00 20.22 231 THR B O 1
ATOM 3685 N N . GLN B 1 201 ? 83.396 62.430 24.926 1.00 21.97 232 GLN B N 1
ATOM 3686 C CA . GLN B 1 201 ? 84.133 61.984 26.105 1.00 26.68 232 GLN B CA 1
ATOM 3687 C C . GLN B 1 201 ? 84.170 60.473 26.113 1.00 26.23 232 GLN B C 1
ATOM 3688 O O . GLN B 1 201 ? 83.196 59.823 25.728 1.00 28.75 232 GLN B O 1
ATOM 3694 N N . LEU B 1 202 ? 85.299 59.910 26.528 1.00 21.56 233 LEU B N 1
ATOM 3695 C CA . LEU B 1 202 ? 85.417 58.466 26.582 1.00 20.07 233 LEU B CA 1
ATOM 3696 C C . LEU B 1 202 ? 84.953 57.985 27.945 1.00 25.75 233 LEU B C 1
ATOM 3697 O O . LEU B 1 202 ? 85.317 58.576 28.965 1.00 25.16 233 LEU B O 1
ATOM 3702 N N . THR B 1 203 ? 84.138 56.931 27.971 1.00 26.66 234 THR B N 1
ATOM 3703 C CA . THR B 1 203 ? 83.661 56.393 29.244 1.00 23.71 234 THR B CA 1
ATOM 3704 C C . THR B 1 203 ? 84.876 55.824 29.936 1.00 24.39 234 THR B C 1
ATOM 3705 O O . THR B 1 203 ? 85.856 55.471 29.270 1.00 23.51 234 THR B O 1
ATOM 3709 N N . ILE B 1 204 ? 84.828 55.714 31.260 1.00 24.87 235 ILE B N 1
ATOM 3710 C CA . ILE B 1 204 ? 85.984 55.169 31.964 1.00 22.67 235 ILE B CA 1
ATOM 3711 C C . ILE B 1 204 ? 86.236 53.744 31.465 1.00 21.95 235 ILE B C 1
ATOM 3712 O O . ILE B 1 204 ? 87.381 53.372 31.173 1.00 22.42 235 ILE B O 1
ATOM 3717 N N . GLN B 1 205 ? 85.162 52.968 31.335 1.00 14.03 236 GLN B N 1
ATOM 3718 C CA . GLN B 1 205 ? 85.261 51.603 30.843 1.00 15.59 236 GLN B CA 1
ATOM 3719 C C . GLN B 1 205 ? 86.042 51.502 29.518 1.00 17.78 236 GLN B C 1
ATOM 3720 O O . GLN B 1 205 ? 86.875 50.612 29.337 1.00 25.78 236 GLN B O 1
ATOM 3726 N N . ALA B 1 206 ? 85.773 52.397 28.581 1.00 14.62 237 ALA B N 1
ATOM 3727 C CA . ALA B 1 206 ? 86.472 52.331 27.310 1.00 15.08 237 ALA B CA 1
ATOM 3728 C C . ALA B 1 206 ? 87.963 52.628 27.446 1.00 17.19 237 ALA B C 1
ATOM 3729 O O . ALA B 1 206 ? 88.797 51.953 26.842 1.00 14.54 237 ALA B O 1
ATOM 3731 N N . LEU B 1 207 ? 88.303 53.639 28.237 1.00 20.12 238 LEU B N 1
ATOM 3732 C CA . LEU B 1 207 ? 89.709 53.994 28.422 1.00 23.54 238 LEU B CA 1
ATOM 3733 C C . LEU B 1 207 ? 90.441 52.758 28.901 1.00 25.49 238 LEU B C 1
ATOM 3734 O O . LEU B 1 207 ? 91.481 52.391 28.359 1.00 28.54 238 LEU B O 1
ATOM 3739 N N . TYR B 1 208 ? 89.866 52.120 29.917 1.00 26.43 239 TYR B N 1
ATOM 3740 C CA . TYR B 1 208 ? 90.418 50.914 30.529 1.00 28.74 239 TYR B CA 1
ATOM 3741 C C . TYR B 1 208 ? 90.682 49.809 29.486 1.00 24.76 239 TYR B C 1
ATOM 3742 O O . TYR B 1 208 ? 91.810 49.308 29.323 1.00 2.00 239 TYR B O 1
ATOM 3751 N N . ASN B 1 209 ? 89.623 49.432 28.784 1.00 21.29 240 ASN B N 1
ATOM 3752 C CA . ASN B 1 209 ? 89.733 48.413 27.769 1.00 21.10 240 ASN B CA 1
ATOM 3753 C C . ASN B 1 209 ? 90.901 48.784 26.863 1.00 19.40 240 ASN B C 1
ATOM 3754 O O . ASN B 1 209 ? 91.812 47.993 26.641 1.00 18.25 240 ASN B O 1
ATOM 3759 N N . LEU B 1 210 ? 90.872 50.003 26.348 1.00 20.26 241 LEU B N 1
ATOM 3760 C CA . LEU B 1 210 ? 91.928 50.468 25.468 1.00 19.56 241 LEU B CA 1
ATOM 3761 C C . LEU B 1 210 ? 93.296 50.257 26.108 1.00 22.96 241 LEU B C 1
ATOM 3762 O O . LEU B 1 210 ? 94.250 49.864 25.450 1.00 29.10 241 LEU B O 1
ATOM 3767 N N . ALA B 1 211 ? 93.403 50.532 27.395 1.00 23.20 242 ALA B N 1
ATOM 3768 C CA . ALA B 1 211 ? 94.674 50.340 28.063 1.00 25.35 242 ALA B CA 1
ATOM 3769 C C . ALA B 1 211 ? 94.862 48.863 28.424 1.00 29.79 242 ALA B C 1
ATOM 3770 O O . ALA B 1 211 ? 95.749 48.502 29.209 1.00 30.24 242 ALA B O 1
ATOM 3772 N N . GLY B 1 212 ? 94.030 48.008 27.841 1.00 25.45 243 GLY B N 1
ATOM 3773 C CA . GLY B 1 212 ? 94.128 46.594 28.131 1.00 25.23 243 GLY B CA 1
ATOM 3774 C C . GLY B 1 212 ? 94.177 46.326 29.625 1.00 26.20 243 GLY B C 1
ATOM 3775 O O . GLY B 1 212 ? 95.044 45.599 30.099 1.00 29.70 243 GLY B O 1
ATOM 3776 N N . GLY B 1 213 ? 93.256 46.915 30.379 1.00 24.78 244 GLY B N 1
ATOM 3777 C CA . GLY B 1 213 ? 93.250 46.690 31.817 1.00 30.04 244 GLY B CA 1
ATOM 3778 C C . GLY B 1 213 ? 94.466 47.200 32.582 1.00 31.71 244 GLY B C 1
ATOM 3779 O O . GLY B 1 213 ? 94.405 47.389 33.803 1.00 29.17 244 GLY B O 1
ATOM 3780 N N . ASN B 1 214 ? 95.573 47.405 31.873 1.00 32.30 245 ASN B N 1
ATOM 3781 C CA . ASN B 1 214 ? 96.804 47.893 32.488 1.00 36.84 245 ASN B CA 1
ATOM 3782 C C . ASN B 1 214 ? 96.867 49.416 32.561 1.00 35.66 245 ASN B C 1
ATOM 3783 O O . ASN B 1 214 ? 97.652 50.052 31.853 1.00 35.84 245 ASN B O 1
ATOM 3788 N N . MET B 1 215 ? 96.060 50.000 33.435 1.00 32.21 246 MET B N 1
ATOM 3789 C CA . MET B 1 215 ? 96.030 51.445 33.550 1.00 32.39 246 MET B CA 1
ATOM 3790 C C . MET B 1 215 ? 97.373 52.073 33.824 1.00 32.57 246 MET B C 1
ATOM 3791 O O . MET B 1 215 ? 97.723 53.083 33.223 1.00 34.24 246 MET B O 1
ATOM 3796 N N . ASP B 1 216 ? 98.114 51.486 34.753 1.00 32.76 247 ASP B N 1
ATOM 3797 C CA . ASP B 1 216 ? 99.419 52.008 35.119 1.00 34.54 247 ASP B CA 1
ATOM 3798 C C . ASP B 1 216 ? 100.278 52.235 33.891 1.00 34.60 247 ASP B C 1
ATOM 3799 O O . ASP B 1 216 ? 101.030 53.209 33.809 1.00 38.99 247 ASP B O 1
ATOM 3804 N N . TYR B 1 217 ? 100.160 51.333 32.930 1.00 31.76 248 TYR B N 1
ATOM 3805 C CA . TYR B 1 217 ? 100.933 51.447 31.712 1.00 30.75 248 TYR B CA 1
ATOM 3806 C C . TYR B 1 217 ? 100.568 52.700 30.952 1.00 33.58 248 TYR B C 1
ATOM 3807 O O . TYR B 1 217 ? 101.422 53.547 30.666 1.00 38.39 248 TYR B O 1
ATOM 3816 N N . LEU B 1 218 ? 99.285 52.791 30.615 1.00 30.59 249 LEU B N 1
ATOM 3817 C CA . LEU B 1 218 ? 98.740 53.916 29.865 1.00 26.89 249 LEU B CA 1
ATOM 3818 C C . LEU B 1 218 ? 99.140 55.278 30.444 1.00 25.58 249 LEU B C 1
ATOM 3819 O O . LEU B 1 218 ? 99.902 56.022 29.828 1.00 25.12 249 LEU B O 1
ATOM 3824 N N . LEU B 1 219 ? 98.620 55.598 31.624 1.00 21.27 250 LEU B N 1
ATOM 3825 C CA . LEU B 1 219 ? 98.927 56.858 32.259 1.00 18.13 250 LEU B CA 1
ATOM 3826 C C . LEU B 1 219 ? 100.412 57.135 32.087 1.00 22.53 250 LEU B C 1
ATOM 3827 O O . LEU B 1 219 ? 100.808 58.231 31.687 1.00 30.74 250 LEU B O 1
ATOM 3832 N N . THR B 1 220 ? 101.239 56.140 32.374 1.00 19.53 251 THR B N 1
ATOM 3833 C CA . THR B 1 220 ? 102.674 56.316 32.225 1.00 24.60 251 THR B CA 1
ATOM 3834 C C . THR B 1 220 ? 103.028 56.911 30.857 1.00 27.09 251 THR B C 1
ATOM 3835 O O . THR B 1 220 ? 103.931 57.746 30.743 1.00 29.33 251 THR B O 1
ATOM 3839 N N . LYS B 1 221 ? 102.332 56.470 29.817 1.00 23.60 252 LYS B N 1
ATOM 3840 C CA . LYS B 1 221 ? 102.578 56.994 28.483 1.00 22.92 252 LYS B CA 1
ATOM 3841 C C . LYS B 1 221 ? 101.973 58.385 28.291 1.00 19.70 252 LYS B C 1
ATOM 3842 O O . LYS B 1 221 ? 102.546 59.210 27.603 1.00 25.40 252 LYS B O 1
ATOM 3848 N N . LEU B 1 222 ? 100.812 58.639 28.884 1.00 16.72 253 LEU B N 1
ATOM 3849 C CA . LEU B 1 222 ? 100.155 59.939 28.768 1.00 17.80 253 LEU B CA 1
ATOM 3850 C C . LEU B 1 222 ? 100.928 61.041 29.481 1.00 24.87 253 LEU B C 1
ATOM 3851 O O . LEU B 1 222 ? 100.758 62.230 29.176 1.00 28.82 253 LEU B O 1
ATOM 3856 N N . GLY B 1 223 ? 101.757 60.651 30.449 1.00 22.53 254 GLY B N 1
ATOM 3857 C CA . GLY B 1 223 ? 102.543 61.630 31.176 1.00 19.02 254 GLY B CA 1
ATOM 3858 C C . GLY B 1 223 ? 102.102 61.829 32.608 1.00 20.82 254 GLY B C 1
ATOM 3859 O O . GLY B 1 223 ? 102.918 62.128 33.470 1.00 23.19 254 GLY B O 1
ATOM 3860 N N . VAL B 1 224 ? 100.812 61.671 32.868 1.00 22.37 255 VAL B N 1
ATOM 3861 C CA . VAL B 1 224 ? 100.281 61.859 34.212 1.00 27.48 255 VAL B CA 1
ATOM 3862 C C . VAL B 1 224 ? 100.382 60.653 35.142 1.00 25.65 255 VAL B C 1
ATOM 3863 O O . VAL B 1 224 ? 100.691 59.551 34.719 1.00 24.59 255 VAL B O 1
ATOM 3867 N N . GLY B 1 225 ? 100.118 60.890 36.423 1.00 29.89 256 GLY B N 1
ATOM 3868 C CA . GLY B 1 225 ? 100.139 59.832 37.413 1.00 28.15 256 GLY B CA 1
ATOM 3869 C C . GLY B 1 225 ? 98.734 59.742 37.977 1.00 31.60 256 GLY B C 1
ATOM 3870 O O . GLY B 1 225 ? 97.897 60.602 37.680 1.00 33.56 256 GLY B O 1
ATOM 3871 N N . ASN B 1 226 ? 98.464 58.736 38.800 1.00 27.84 257 ASN B N 1
ATOM 3872 C CA . ASN B 1 226 ? 97.132 58.577 39.364 1.00 28.16 257 ASN B CA 1
ATOM 3873 C C . ASN B 1 226 ? 96.531 59.855 39.922 1.00 30.79 257 ASN B C 1
ATOM 3874 O O . ASN B 1 226 ? 95.342 60.102 39.752 1.00 33.79 257 ASN B O 1
ATOM 3879 N N . ASN B 1 227 ? 97.345 60.668 40.586 1.00 35.09 258 ASN B N 1
ATOM 3880 C CA . ASN B 1 227 ? 96.855 61.917 41.168 1.00 37.35 258 ASN B CA 1
ATOM 3881 C C . ASN B 1 227 ? 96.310 62.868 40.113 1.00 39.82 258 ASN B C 1
ATOM 3882 O O . ASN B 1 227 ? 95.848 63.964 40.438 1.00 44.58 258 ASN B O 1
ATOM 3887 N N . GLN B 1 228 ? 96.361 62.456 38.851 1.00 37.38 259 GLN B N 1
ATOM 3888 C CA . GLN B 1 228 ? 95.864 63.301 37.774 1.00 38.17 259 GLN B CA 1
ATOM 3889 C C . GLN B 1 228 ? 94.788 62.630 36.933 1.00 40.12 259 GLN B C 1
ATOM 3890 O O . GLN B 1 228 ? 94.256 63.239 35.995 1.00 41.88 259 GLN B O 1
ATOM 3896 N N . LEU B 1 229 ? 94.459 61.386 37.283 1.00 38.96 260 LEU B N 1
ATOM 3897 C CA . LEU B 1 229 ? 93.453 60.610 36.558 1.00 32.57 260 LEU B CA 1
ATOM 3898 C C . LEU B 1 229 ? 92.073 61.263 36.542 1.00 33.48 260 LEU B C 1
ATOM 3899 O O . LEU B 1 229 ? 91.484 61.442 35.478 1.00 35.32 260 LEU B O 1
ATOM 3904 N N . SER B 1 230 ? 91.554 61.604 37.717 1.00 33.54 261 SER B N 1
ATOM 3905 C CA . SER B 1 230 ? 90.251 62.252 37.808 1.00 32.07 261 SER B CA 1
ATOM 3906 C C . SER B 1 230 ? 90.314 63.565 37.047 1.00 32.00 261 SER B C 1
ATOM 3907 O O . SER B 1 230 ? 89.395 63.923 36.300 1.00 29.24 261 SER B O 1
ATOM 3910 N N . SER B 1 231 ? 91.413 64.278 37.265 1.00 29.42 262 SER B N 1
ATOM 3911 C CA . SER B 1 231 ? 91.655 65.565 36.631 1.00 27.99 262 SER B CA 1
ATOM 3912 C C . SER B 1 231 ? 91.602 65.434 35.114 1.00 24.29 262 SER B C 1
ATOM 3913 O O . SER B 1 231 ? 90.866 66.157 34.436 1.00 18.83 262 SER B O 1
ATOM 3916 N N . LEU B 1 232 ? 92.392 64.507 34.586 1.00 18.80 263 LEU B N 1
ATOM 3917 C CA . LEU B 1 232 ? 92.419 64.267 33.154 1.00 15.46 263 LEU B CA 1
ATOM 3918 C C . LEU B 1 232 ? 91.004 63.983 32.637 1.00 17.39 263 LEU B C 1
ATOM 3919 O O . LEU B 1 232 ? 90.491 64.718 31.791 1.00 10.95 263 LEU B O 1
ATOM 3924 N N . ILE B 1 233 ? 90.371 62.931 33.163 1.00 16.02 264 ILE B N 1
ATOM 3925 C CA . ILE B 1 233 ? 89.018 62.552 32.743 1.00 16.91 264 ILE B CA 1
ATOM 3926 C C . ILE B 1 233 ? 88.089 63.765 32.680 1.00 23.09 264 ILE B C 1
ATOM 3927 O O . ILE B 1 233 ? 87.375 63.966 31.691 1.00 27.91 264 ILE B O 1
ATOM 3932 N N . SER B 1 234 ? 88.096 64.566 33.741 1.00 23.03 265 SER B N 1
ATOM 3933 C CA . SER B 1 234 ? 87.261 65.762 33.809 1.00 21.47 265 SER B CA 1
ATOM 3934 C C . SER B 1 234 ? 87.603 66.725 32.678 1.00 20.82 265 SER B C 1
ATOM 3935 O O . SER B 1 234 ? 86.709 67.273 32.029 1.00 19.82 265 SER B O 1
ATOM 3938 N N . SER B 1 235 ? 88.903 66.913 32.451 1.00 17.82 266 SER B N 1
ATOM 3939 C CA . SER B 1 235 ? 89.416 67.803 31.408 1.00 20.24 266 SER B CA 1
ATOM 3940 C C . SER B 1 235 ? 88.645 67.723 30.087 1.00 22.75 266 SER B C 1
ATOM 3941 O O . SER B 1 235 ? 88.337 68.752 29.477 1.00 14.49 266 SER B O 1
ATOM 3944 N N . GLY B 1 236 ? 88.346 66.497 29.658 1.00 23.35 267 GLY B N 1
ATOM 3945 C CA . GLY B 1 236 ? 87.630 66.275 28.415 1.00 18.09 267 GLY B CA 1
ATOM 3946 C C . GLY B 1 236 ? 88.605 66.127 27.267 1.00 18.17 267 GLY B C 1
ATOM 3947 O O . GLY B 1 236 ? 88.226 66.115 26.098 1.00 20.20 267 GLY B O 1
ATOM 3948 N N . LEU B 1 237 ? 89.879 66.017 27.606 1.00 12.50 268 LEU B N 1
ATOM 3949 C CA . LEU B 1 237 ? 90.908 65.872 26.601 1.00 14.14 268 LEU B CA 1
ATOM 3950 C C . LEU B 1 237 ? 90.913 64.488 25.952 1.00 17.98 268 LEU B C 1
ATOM 3951 O O . LEU B 1 237 ? 91.361 64.353 24.812 1.00 27.94 268 LEU B O 1
ATOM 3956 N N . ILE B 1 238 ? 90.455 63.458 26.669 1.00 13.84 269 ILE B N 1
ATOM 3957 C CA . ILE B 1 238 ? 90.448 62.106 26.110 1.00 15.26 269 ILE B CA 1
ATOM 3958 C C . ILE B 1 238 ? 89.124 61.827 25.433 1.00 17.90 269 ILE B C 1
ATOM 3959 O O . ILE B 1 238 ? 88.139 61.526 26.110 1.00 18.93 269 ILE B O 1
ATOM 3964 N N . THR B 1 239 ? 89.105 61.907 24.101 1.00 15.96 270 THR B N 1
ATOM 3965 C CA . THR B 1 239 ? 87.878 61.693 23.336 1.00 19.83 270 THR B CA 1
ATOM 3966 C C . THR B 1 239 ? 87.994 60.679 22.195 1.00 25.30 270 THR B C 1
ATOM 3967 O O . THR B 1 239 ? 89.097 60.320 21.765 1.00 29.87 270 THR B O 1
ATOM 3971 N N . GLY B 1 240 ? 86.842 60.246 21.687 1.00 22.71 271 GLY B N 1
ATOM 3972 C CA . GLY B 1 240 ? 86.833 59.294 20.590 1.00 24.44 271 GLY B CA 1
ATOM 3973 C C . GLY B 1 240 ? 85.646 59.511 19.670 1.00 25.73 271 GLY B C 1
ATOM 3974 O O . GLY B 1 240 ? 84.692 60.189 20.049 1.00 30.30 271 GLY B O 1
ATOM 3975 N N . ASN B 1 241 ? 85.692 58.937 18.466 1.00 22.77 272 ASN B N 1
ATOM 3976 C CA . ASN B 1 241 ? 84.595 59.091 17.507 1.00 20.31 272 ASN B CA 1
ATOM 3977 C C . ASN B 1 241 ? 84.537 57.915 16.545 1.00 15.48 272 ASN B C 1
ATOM 3978 O O . ASN B 1 241 ? 85.559 57.346 16.193 1.00 21.16 272 ASN B O 1
ATOM 3983 N N . PRO B 1 242 ? 83.330 57.539 16.103 1.00 11.32 273 PRO B N 1
ATOM 3984 C CA . PRO B 1 242 ? 83.206 56.415 15.187 1.00 8.42 273 PRO B CA 1
ATOM 3985 C C . PRO B 1 242 ? 83.762 56.768 13.826 1.00 12.32 273 PRO B C 1
ATOM 3986 O O . PRO B 1 242 ? 83.554 57.878 13.336 1.00 13.64 273 PRO B O 1
ATOM 3990 N N . ILE B 1 243 ? 84.470 55.813 13.226 1.00 17.70 274 ILE B N 1
ATOM 3991 C CA . ILE B 1 243 ? 85.075 55.992 11.908 1.00 23.64 274 ILE B CA 1
ATOM 3992 C C . ILE B 1 243 ? 84.898 54.732 11.079 1.00 24.79 274 ILE B C 1
ATOM 3993 O O . ILE B 1 243 ? 85.519 54.584 10.024 1.00 27.82 274 ILE B O 1
ATOM 3998 N N . LEU B 1 244 ? 84.061 53.819 11.544 1.00 17.73 275 LEU B N 1
ATOM 3999 C CA . LEU B 1 244 ? 83.874 52.614 10.782 1.00 16.70 275 LEU B CA 1
ATOM 4000 C C . LEU B 1 244 ? 82.716 51.821 11.305 1.00 16.39 275 LEU B C 1
ATOM 4001 O O . LEU B 1 244 ? 82.551 51.705 12.506 1.00 18.91 275 LEU B O 1
ATOM 4006 N N . TYR B 1 245 ? 81.913 51.279 10.397 1.00 16.63 276 TYR B N 1
ATOM 4007 C CA . TYR B 1 245 ? 80.778 50.462 10.788 1.00 23.74 276 TYR B CA 1
ATOM 4008 C C . TYR B 1 245 ? 80.377 49.443 9.732 1.00 30.24 276 TYR B C 1
ATOM 4009 O O . TYR B 1 245 ? 79.533 49.709 8.881 1.00 36.72 276 TYR B O 1
ATOM 4018 N N . ASP B 1 246 ? 80.989 48.269 9.799 1.00 37.71 277 ASP B N 1
ATOM 4019 C CA . ASP B 1 246 ? 80.698 47.191 8.870 1.00 39.36 277 ASP B CA 1
ATOM 4020 C C . ASP B 1 246 ? 79.334 46.624 9.235 1.00 39.22 277 ASP B C 1
ATOM 4021 O O . ASP B 1 246 ? 79.225 45.859 10.185 1.00 36.23 277 ASP B O 1
ATOM 4026 N N . SER B 1 247 ? 78.298 47.003 8.490 1.00 36.26 278 SER B N 1
ATOM 4027 C CA . SER B 1 247 ? 76.948 46.529 8.772 1.00 35.17 278 SER B CA 1
ATOM 4028 C C . SER B 1 247 ? 76.786 45.033 8.595 1.00 36.57 278 SER B C 1
ATOM 4029 O O . SER B 1 247 ? 75.969 44.420 9.272 1.00 39.32 278 SER B O 1
ATOM 4032 N N . GLN B 1 248 ? 77.533 44.451 7.662 1.00 41.89 279 GLN B N 1
ATOM 4033 C CA . GLN B 1 248 ? 77.456 43.008 7.411 1.00 45.75 279 GLN B CA 1
ATOM 4034 C C . GLN B 1 248 ? 78.143 42.186 8.487 1.00 42.94 279 GLN B C 1
ATOM 4035 O O . GLN B 1 248 ? 77.567 41.238 9.012 1.00 49.90 279 GLN B O 1
ATOM 4041 N N . THR B 1 249 ? 79.390 42.528 8.781 1.00 34.99 280 THR B N 1
ATOM 4042 C CA . THR B 1 249 ? 80.157 41.827 9.797 1.00 30.67 280 THR B CA 1
ATOM 4043 C C . THR B 1 249 ? 79.729 42.272 11.192 1.00 32.74 280 THR B C 1
ATOM 4044 O O . THR B 1 249 ? 80.040 41.606 12.180 1.00 32.00 280 THR B O 1
ATOM 4048 N N . GLN B 1 250 ? 79.013 43.395 11.266 1.00 34.47 281 GLN B N 1
ATOM 4049 C CA . GLN B 1 250 ? 78.577 43.966 12.546 1.00 35.15 281 GLN B CA 1
ATOM 4050 C C . GLN B 1 250 ? 79.828 44.290 13.359 1.00 38.57 281 GLN B C 1
ATOM 4051 O O . GLN B 1 250 ? 80.066 43.729 14.432 1.00 38.66 281 GLN B O 1
ATOM 4057 N N . LEU B 1 251 ? 80.617 45.214 12.813 1.00 38.37 282 LEU B N 1
ATOM 4058 C CA . LEU B 1 251 ? 81.879 45.652 13.389 1.00 33.11 282 LEU B CA 1
ATOM 4059 C C . LEU B 1 251 ? 81.836 47.174 13.542 1.00 33.27 282 LEU B C 1
ATOM 4060 O O . LEU B 1 251 ? 81.432 47.870 12.612 1.00 37.69 282 LEU B O 1
ATOM 4065 N N . LEU B 1 252 ? 82.248 47.691 14.700 1.00 29.10 283 LEU B N 1
ATOM 4066 C CA . LEU B 1 252 ? 82.245 49.139 14.938 1.00 27.43 283 LEU B CA 1
ATOM 4067 C C . LEU B 1 252 ? 83.657 49.654 15.202 1.00 25.56 283 LEU B C 1
ATOM 4068 O O . LEU B 1 252 ? 84.361 49.119 16.053 1.00 33.09 283 LEU B O 1
ATOM 4073 N N . GLY B 1 253 ? 84.062 50.698 14.484 1.00 20.64 284 GLY B N 1
ATOM 4074 C CA . GLY B 1 253 ? 85.400 51.228 14.655 1.00 22.95 284 GLY B CA 1
ATOM 4075 C C . GLY B 1 253 ? 85.559 52.623 15.235 1.00 27.74 284 GLY B C 1
ATOM 4076 O O . GLY B 1 253 ? 85.394 53.626 14.529 1.00 32.09 284 GLY B O 1
ATOM 4077 N N . ILE B 1 254 ? 85.886 52.683 16.523 1.00 20.74 285 ILE B N 1
ATOM 4078 C CA . ILE B 1 254 ? 86.107 53.938 17.229 1.00 15.25 285 ILE B CA 1
ATOM 4079 C C . ILE B 1 254 ? 87.577 54.369 17.146 1.00 23.17 285 ILE B C 1
ATOM 4080 O O . ILE B 1 254 ? 88.480 53.536 17.142 1.00 29.20 285 ILE B O 1
ATOM 4085 N N . GLN B 1 255 ? 87.822 55.671 17.094 1.00 24.90 286 GLN B N 1
ATOM 4086 C CA . GLN B 1 255 ? 89.187 56.162 17.047 1.00 25.65 286 GLN B CA 1
ATOM 4087 C C . GLN B 1 255 ? 89.397 57.060 18.240 1.00 28.99 286 GLN B C 1
ATOM 4088 O O . GLN B 1 255 ? 88.838 58.158 18.298 1.00 35.37 286 GLN B O 1
ATOM 4094 N N . VAL B 1 256 ? 90.187 56.587 19.197 1.00 26.68 287 VAL B N 1
ATOM 4095 C CA . VAL B 1 256 ? 90.473 57.354 20.394 1.00 24.50 287 VAL B CA 1
ATOM 4096 C C . VAL B 1 256 ? 91.613 58.343 20.165 1.00 27.67 287 VAL B C 1
ATOM 4097 O O . VAL B 1 256 ? 92.496 58.110 19.326 1.00 21.89 287 VAL B O 1
ATOM 4101 N N . THR B 1 257 ? 91.579 59.441 20.926 1.00 30.47 288 THR B N 1
ATOM 4102 C CA . THR B 1 257 ? 92.588 60.506 20.872 1.00 29.97 288 THR B CA 1
ATOM 4103 C C . THR B 1 257 ? 93.085 60.846 22.280 1.00 31.39 288 THR B C 1
ATOM 4104 O O . THR B 1 257 ? 92.387 61.509 23.055 1.00 33.74 288 THR B O 1
ATOM 4108 N N . LEU B 1 258 ? 94.282 60.388 22.620 1.00 28.99 289 LEU B N 1
ATOM 4109 C CA . LEU B 1 258 ? 94.812 60.681 23.940 1.00 28.43 289 LEU B CA 1
ATOM 4110 C C . LEU B 1 258 ? 95.820 61.822 23.889 1.00 25.98 289 LEU B C 1
ATOM 4111 O O . LEU B 1 258 ? 96.571 61.951 22.919 1.00 23.34 289 LEU B O 1
ATOM 4116 N N . PRO B 1 259 ? 95.838 62.671 24.935 1.00 20.88 290 PRO B N 1
ATOM 4117 C CA . PRO B 1 259 ? 96.744 63.813 25.033 1.00 17.05 290 PRO B CA 1
ATOM 4118 C C . PRO B 1 259 ? 98.101 63.358 25.492 1.00 19.25 290 PRO B C 1
ATOM 4119 O O . PRO B 1 259 ? 98.299 62.179 25.766 1.00 25.00 290 PRO B O 1
ATOM 4123 N N . SER B 1 260 ? 99.028 64.306 25.588 1.00 24.26 291 SER B N 1
ATOM 4124 C CA . SER B 1 260 ? 100.384 64.036 26.051 1.00 25.55 291 SER B CA 1
ATOM 4125 C C . SER B 1 260 ? 100.686 65.166 27.021 1.00 25.52 291 SER B C 1
ATOM 4126 O O . SER B 1 260 ? 101.371 66.125 26.677 1.00 30.26 291 SER B O 1
ATOM 4129 N N . VAL B 1 261 ? 100.126 65.065 28.222 1.00 23.93 292 VAL B N 1
ATOM 4130 C CA . VAL B 1 261 ? 100.311 66.089 29.233 1.00 19.45 292 VAL B CA 1
ATOM 4131 C C . VAL B 1 261 ? 101.697 66.037 29.846 1.00 19.24 292 VAL B C 1
ATOM 4132 O O . VAL B 1 261 ? 102.136 65.001 30.331 1.00 21.45 292 VAL B O 1
ATOM 4136 N N . GLY B 1 262 ? 102.376 67.178 29.792 1.00 21.02 293 GLY B N 1
ATOM 4137 C CA . GLY B 1 262 ? 103.709 67.323 30.342 1.00 19.97 293 GLY B CA 1
ATOM 4138 C C . GLY B 1 262 ? 103.636 68.376 31.433 1.00 21.83 293 GLY B C 1
ATOM 4139 O O . GLY B 1 262 ? 103.725 69.583 31.182 1.00 16.95 293 GLY B O 1
ATOM 4140 N N . ASN B 1 263 ? 103.442 67.904 32.654 1.00 23.85 294 ASN B N 1
ATOM 4141 C CA . ASN B 1 263 ? 103.322 68.769 33.814 1.00 23.01 294 ASN B CA 1
ATOM 4142 C C . ASN B 1 263 ? 104.539 69.644 34.064 1.00 21.96 294 ASN B C 1
ATOM 4143 O O . ASN B 1 263 ? 105.660 69.147 34.144 1.00 17.55 294 ASN B O 1
ATOM 4148 N N . LEU B 1 264 ? 104.308 70.954 34.165 1.00 27.59 295 LEU B N 1
ATOM 4149 C CA . LEU B 1 264 ? 105.382 71.907 34.456 1.00 30.59 295 LEU B CA 1
ATOM 4150 C C . LEU B 1 264 ? 105.695 71.672 35.926 1.00 37.72 295 LEU B C 1
ATOM 4151 O O . LEU B 1 264 ? 104.828 71.221 36.680 1.00 42.09 295 LEU B O 1
ATOM 4156 N N . ASN B 1 265 ? 106.911 71.990 36.348 1.00 45.99 296 ASN B N 1
ATOM 4157 C CA . ASN B 1 265 ? 107.289 71.731 37.731 1.00 51.28 296 ASN B CA 1
ATOM 4158 C C . ASN B 1 265 ? 107.456 72.899 38.695 1.00 53.33 296 ASN B C 1
ATOM 4159 O O . ASN B 1 265 ? 108.160 73.878 38.420 1.00 48.45 296 ASN B O 1
ATOM 4164 N N . ASN B 1 266 ? 106.833 72.742 39.857 1.00 54.34 297 ASN B N 1
ATOM 4165 C CA . ASN B 1 266 ? 106.888 73.734 40.919 1.00 62.54 297 ASN B CA 1
ATOM 4166 C C . ASN B 1 266 ? 106.205 75.037 40.540 1.00 60.64 297 ASN B C 1
ATOM 4167 O O . ASN B 1 266 ? 106.435 76.076 41.167 1.00 63.92 297 ASN B O 1
ATOM 4172 N N . MET B 1 267 ? 105.377 74.988 39.503 1.00 53.3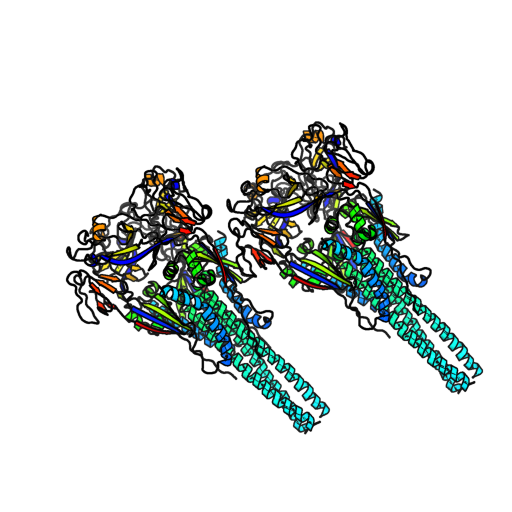9 298 MET B N 1
ATOM 4173 C CA . MET B 1 267 ? 104.638 76.171 39.104 1.00 48.28 298 MET B CA 1
ATOM 4174 C C . MET B 1 267 ? 103.208 75.953 39.572 1.00 44.83 298 MET B C 1
ATOM 4175 O O . MET B 1 267 ? 102.687 74.840 39.494 1.00 49.37 298 MET B O 1
ATOM 4180 N N . ARG B 1 268 ? 102.561 77.001 40.055 1.00 35.70 299 ARG B N 1
ATOM 4181 C CA . ARG B 1 268 ? 101.192 76.844 40.498 1.00 31.88 299 ARG B CA 1
ATOM 4182 C C . ARG B 1 268 ? 100.415 78.126 40.312 1.00 31.49 299 ARG B C 1
ATOM 4183 O O . ARG B 1 268 ? 100.848 79.203 40.723 1.00 33.10 299 ARG B O 1
ATOM 4191 N N . ALA B 1 269 ? 99.262 78.000 39.676 1.00 27.01 300 ALA B N 1
ATOM 4192 C CA . ALA B 1 269 ? 98.413 79.142 39.445 1.00 25.12 300 ALA B CA 1
ATOM 4193 C C . ALA B 1 269 ? 97.559 79.282 40.686 1.00 26.40 300 ALA B C 1
ATOM 4194 O O . ALA B 1 269 ? 97.152 78.286 41.277 1.00 28.29 300 ALA B O 1
ATOM 4196 N N . THR B 1 270 ? 97.276 80.514 41.077 1.00 24.91 301 THR B N 1
ATOM 4197 C CA . THR B 1 270 ? 96.460 80.741 42.252 1.00 24.66 301 THR B CA 1
ATOM 4198 C C . THR B 1 270 ? 95.387 81.764 41.910 1.00 25.14 301 THR B C 1
ATOM 4199 O O . THR B 1 270 ? 95.691 82.879 41.506 1.00 28.88 301 THR B O 1
ATOM 4203 N N . TYR B 1 271 ? 94.130 81.357 42.038 1.00 25.21 302 TYR B N 1
ATOM 4204 C CA . TYR B 1 271 ? 92.992 82.229 41.751 1.00 24.02 302 TYR B CA 1
ATOM 4205 C C . TYR B 1 271 ? 92.669 83.158 42.927 1.00 26.36 302 TYR B C 1
ATOM 4206 O O . TYR B 1 271 ? 92.459 82.697 44.053 1.00 32.20 302 TYR B O 1
ATOM 4215 N N . LEU B 1 272 ? 92.610 84.459 42.671 1.00 25.18 303 LEU B N 1
ATOM 4216 C CA . LEU B 1 272 ? 92.294 85.404 43.732 1.00 22.40 303 LEU B CA 1
ATOM 4217 C C . LEU B 1 272 ? 90.937 86.067 43.545 1.00 24.23 303 LEU B C 1
ATOM 4218 O O . LEU B 1 272 ? 90.449 86.206 42.421 1.00 31.02 303 LEU B O 1
ATOM 4223 N N . GLU B 1 273 ? 90.336 86.473 44.656 1.00 23.16 304 GLU B N 1
ATOM 4224 C CA . GLU B 1 273 ? 89.051 87.160 44.640 1.00 28.35 304 GLU B CA 1
ATOM 4225 C C . GLU B 1 273 ? 89.137 88.210 45.738 1.00 31.20 304 GLU B C 1
ATOM 4226 O O . GLU B 1 273 ? 89.990 88.106 46.620 1.00 36.20 304 GLU B O 1
ATOM 4232 N N . THR B 1 274 ? 88.252 89.202 45.719 1.00 29.03 305 THR B N 1
ATOM 4233 C CA . THR B 1 274 ? 88.339 90.256 46.718 1.00 21.72 305 THR B CA 1
ATOM 4234 C C . THR B 1 274 ? 87.019 90.856 47.147 1.00 24.14 305 THR B C 1
ATOM 4235 O O . THR B 1 274 ? 86.228 91.303 46.314 1.00 26.01 305 THR B O 1
ATOM 4239 N N . LEU B 1 275 ? 86.796 90.872 48.457 1.00 26.73 306 LEU B N 1
ATOM 4240 C CA . LEU B 1 275 ? 85.589 91.461 49.017 1.00 31.38 306 LEU B CA 1
ATOM 4241 C C . LEU B 1 275 ? 85.894 92.926 49.313 1.00 35.03 306 LEU B C 1
ATOM 4242 O O . LEU B 1 275 ? 87.060 93.315 49.458 1.00 30.29 306 LEU B O 1
ATOM 4247 N N . SER B 1 276 ? 84.837 93.728 49.405 1.00 36.34 307 SER B N 1
ATOM 4248 C CA . SER B 1 276 ? 84.971 95.145 49.689 1.00 36.28 307 SER B CA 1
ATOM 4249 C C . SER B 1 276 ? 85.324 95.318 51.142 1.00 37.68 307 SER B C 1
ATOM 4250 O O . SER B 1 276 ? 84.447 95.300 52.000 1.00 40.77 307 SER B O 1
ATOM 4253 N N . VAL B 1 277 ? 86.613 95.442 51.425 1.00 43.11 308 VAL B N 1
ATOM 4254 C CA . VAL B 1 277 ? 87.055 95.647 52.797 1.00 47.59 308 VAL B CA 1
ATOM 4255 C C . VAL B 1 277 ? 86.898 97.130 53.080 1.00 53.73 308 VAL B C 1
ATOM 4256 O O . VAL B 1 277 ? 86.752 97.937 52.158 1.00 52.32 308 VAL B O 1
ATOM 4260 N N . SER B 1 278 ? 86.907 97.490 54.355 1.00 61.51 309 SER B N 1
ATOM 4261 C CA . SER B 1 278 ? 86.808 98.890 54.707 1.00 67.10 309 SER B CA 1
ATOM 4262 C C . SER B 1 278 ? 88.237 99.394 54.852 1.00 68.56 309 SER B C 1
ATOM 4263 O O . SER B 1 278 ? 88.754 100.046 53.947 1.00 63.73 309 SER B O 1
ATOM 4266 N N . THR B 1 279 ? 88.892 99.056 55.959 1.00 73.52 310 THR B N 1
ATOM 4267 C CA . THR B 1 279 ? 90.276 99.487 56.181 1.00 84.38 310 THR B CA 1
ATOM 4268 C C . THR B 1 279 ? 90.439 100.982 55.852 1.00 88.81 310 THR B C 1
ATOM 4269 O O . THR B 1 279 ? 90.273 101.846 56.724 1.00 93.47 310 THR B O 1
ATOM 4273 N N . THR B 1 280 ? 90.754 101.275 54.590 1.00 88.76 311 THR B N 1
ATOM 4274 C CA . THR B 1 280 ? 90.934 102.647 54.110 1.00 87.25 311 THR B CA 1
ATOM 4275 C C . THR B 1 280 ? 89.650 103.436 54.339 1.00 85.91 311 THR B C 1
ATOM 4276 O O . THR B 1 280 ? 89.671 104.626 54.655 1.00 80.44 311 THR B O 1
ATOM 4280 N N . LYS B 1 281 ? 88.540 102.734 54.131 1.00 84.61 312 LYS B N 1
ATOM 4281 C CA . LYS B 1 281 ? 87.181 103.228 54.298 1.00 82.63 312 LYS B CA 1
ATOM 4282 C C . LYS B 1 281 ? 86.321 102.103 53.741 1.00 83.85 312 LYS B C 1
ATOM 4283 O O . LYS B 1 281 ? 86.799 101.306 52.932 1.00 84.53 312 LYS B O 1
ATOM 4289 N N . GLY B 1 282 ? 85.064 102.026 54.166 1.00 87.93 313 GLY B N 1
ATOM 4290 C CA . GLY B 1 282 ? 84.192 100.966 53.684 1.00 87.95 313 GLY B CA 1
ATOM 4291 C C . GLY B 1 282 ? 84.045 101.012 52.181 1.00 87.97 313 GLY B C 1
ATOM 4292 O O . GLY B 1 282 ? 83.213 100.314 51.615 1.00 89.45 313 GLY B O 1
ATOM 4293 N N . PHE B 1 283 ? 84.859 101.855 51.549 1.00 88.06 314 PHE B N 1
ATOM 4294 C CA . PHE B 1 283 ? 84.870 102.050 50.101 1.00 86.15 314 PHE B CA 1
ATOM 4295 C C . PHE B 1 283 ? 85.961 101.186 49.474 1.00 83.23 314 PHE B C 1
ATOM 4296 O O . PHE B 1 283 ? 85.985 100.974 48.261 1.00 84.51 314 PHE B O 1
ATOM 4304 N N . ALA B 1 284 ? 86.867 100.706 50.320 1.00 80.52 315 ALA B N 1
ATOM 4305 C CA . ALA B 1 284 ? 88.006 99.902 49.890 1.00 75.14 315 ALA B CA 1
ATOM 4306 C C . ALA B 1 284 ? 87.688 98.632 49.109 1.00 70.69 315 ALA B C 1
ATOM 4307 O O . ALA B 1 284 ? 86.571 98.099 49.157 1.00 68.45 315 ALA B O 1
ATOM 4309 N N . SER B 1 285 ? 88.712 98.156 48.405 1.00 62.70 316 SER B N 1
ATOM 4310 C CA . SER B 1 285 ? 88.641 96.959 47.581 1.00 54.41 316 SER B CA 1
ATOM 4311 C C . SER B 1 285 ? 89.977 96.861 46.851 1.00 48.99 316 SER B C 1
ATOM 4312 O O . SER B 1 285 ? 90.211 97.560 45.864 1.00 46.76 316 SER B O 1
ATOM 4315 N N . ALA B 1 286 ? 90.856 96.001 47.350 1.00 43.33 317 ALA B N 1
ATOM 4316 C CA . ALA B 1 286 ? 92.181 95.831 46.765 1.00 43.85 317 ALA B CA 1
ATOM 4317 C C . ALA B 1 286 ? 92.195 95.676 45.235 1.00 42.84 317 ALA B C 1
ATOM 4318 O O . ALA B 1 286 ? 91.174 95.430 44.597 1.00 44.85 317 ALA B O 1
ATOM 4320 N N . LEU B 1 287 ? 93.373 95.845 44.650 1.00 40.79 318 LEU B N 1
ATOM 4321 C CA . LEU B 1 287 ? 93.539 95.699 43.218 1.00 34.30 318 LEU B CA 1
ATOM 4322 C C . LEU B 1 287 ? 94.554 94.602 42.988 1.00 34.16 318 LEU B C 1
ATOM 4323 O O . LEU B 1 287 ? 95.728 94.760 43.311 1.00 36.62 318 LEU B O 1
ATOM 4328 N N . VAL B 1 288 ? 94.099 93.480 42.447 1.00 32.07 319 VAL B N 1
ATOM 4329 C CA . VAL B 1 288 ? 94.991 92.357 42.179 1.00 32.27 319 VAL B CA 1
ATOM 4330 C C . VAL B 1 288 ? 94.445 91.548 41.023 1.00 27.50 319 VAL B C 1
ATOM 4331 O O . VAL B 1 288 ? 93.249 91.608 40.720 1.00 25.96 319 VAL B O 1
ATOM 4335 N N . PRO B 1 289 ? 95.310 90.752 40.381 1.00 23.22 320 PRO B N 1
ATOM 4336 C CA . PRO B 1 289 ? 94.875 89.936 39.250 1.00 26.29 320 PRO B CA 1
ATOM 4337 C C . PRO B 1 289 ? 93.863 88.887 39.715 1.00 32.89 320 PRO B C 1
ATOM 4338 O O . PRO B 1 289 ? 93.659 88.711 40.922 1.00 34.07 320 PRO B O 1
ATOM 4342 N N . LYS B 1 290 ? 93.223 88.203 38.763 1.00 35.82 321 LYS B N 1
ATOM 4343 C CA . LYS B 1 290 ? 92.244 87.166 39.088 1.00 30.37 321 LYS B CA 1
ATOM 4344 C C . LYS B 1 290 ? 92.904 85.806 39.189 1.00 28.06 321 LYS B C 1
ATOM 4345 O O . LYS B 1 290 ? 92.376 84.897 39.832 1.00 30.26 321 LYS B O 1
ATOM 4351 N N . VAL B 1 291 ? 94.061 85.675 38.546 1.00 21.85 322 VAL B N 1
ATOM 4352 C CA . VAL B 1 291 ? 94.824 84.433 38.560 1.00 25.22 322 VAL B CA 1
ATOM 4353 C C . VAL B 1 291 ? 96.285 84.787 38.416 1.00 25.48 322 VAL B C 1
ATOM 4354 O O . VAL B 1 291 ? 96.645 85.581 37.554 1.00 35.02 322 VAL B O 1
ATOM 4358 N N . VAL B 1 292 ? 97.136 84.196 39.239 1.00 24.70 323 VAL B N 1
ATOM 4359 C CA . VAL B 1 292 ? 98.560 84.472 39.137 1.00 29.06 323 VAL B CA 1
ATOM 4360 C C . VAL B 1 292 ? 99.316 83.187 39.320 1.00 32.46 323 VAL B C 1
ATOM 4361 O O . VAL B 1 292 ? 98.995 82.391 40.208 1.00 34.48 323 VAL B O 1
ATOM 4365 N N . THR B 1 293 ? 100.316 82.975 38.478 1.00 29.54 324 THR B N 1
ATOM 4366 C CA . THR B 1 293 ? 101.124 81.781 38.601 1.00 31.08 324 THR B CA 1
ATOM 4367 C C . THR B 1 293 ? 102.412 82.241 39.275 1.00 37.65 324 THR B C 1
ATOM 4368 O O . THR B 1 293 ? 102.630 83.448 39.440 1.00 36.48 324 THR B O 1
ATOM 4372 N N . GLN B 1 294 ? 103.254 81.291 39.674 1.00 42.88 325 GLN B N 1
ATOM 4373 C CA . GLN B 1 294 ? 104.530 81.623 40.298 1.00 43.45 325 GLN B CA 1
ATOM 4374 C C . GLN B 1 294 ? 105.464 80.429 40.397 1.00 41.45 325 GLN B C 1
ATOM 4375 O O . GLN B 1 294 ? 105.047 79.306 40.666 1.00 41.66 325 GLN B O 1
ATOM 4381 N N . VAL B 1 295 ? 106.740 80.691 40.172 1.00 42.07 326 VAL B N 1
ATOM 4382 C CA . VAL B 1 295 ? 107.763 79.663 40.227 1.00 47.63 326 VAL B CA 1
ATOM 4383 C C . VAL B 1 295 ? 108.901 80.229 41.061 1.00 54.86 326 VAL B C 1
ATOM 4384 O O . VAL B 1 295 ? 109.818 80.874 40.537 1.00 57.56 326 VAL B O 1
ATOM 4388 N N . GLY B 1 296 ? 108.829 79.987 42.367 1.00 61.73 327 GLY B N 1
ATOM 4389 C CA . GLY B 1 296 ? 109.833 80.518 43.268 1.00 64.64 327 GLY B CA 1
ATOM 4390 C C . GLY B 1 296 ? 109.459 81.959 43.566 1.00 66.09 327 GLY B C 1
ATOM 4391 O O . GLY B 1 296 ? 108.286 82.254 43.826 1.00 66.44 327 GLY B O 1
ATOM 4392 N N . SER B 1 297 ? 110.439 82.859 43.524 1.00 64.36 328 SER B N 1
ATOM 4393 C CA . SER B 1 297 ? 110.180 84.270 43.798 1.00 61.61 328 SER B CA 1
ATOM 4394 C C . SER B 1 297 ? 109.332 84.950 42.717 1.00 57.02 328 SER B C 1
ATOM 4395 O O . SER B 1 297 ? 108.643 85.938 42.990 1.00 56.33 328 SER B O 1
ATOM 4398 N N . VAL B 1 298 ? 109.379 84.423 41.497 1.00 46.66 329 VAL B N 1
ATOM 4399 C CA . VAL B 1 298 ? 108.624 85.014 40.400 1.00 39.01 329 VAL B CA 1
ATOM 4400 C C . VAL B 1 298 ? 107.126 84.873 40.603 1.00 36.93 329 VAL B C 1
ATOM 4401 O O . VAL B 1 298 ? 106.655 83.795 40.949 1.00 36.85 329 VAL B O 1
ATOM 4405 N N . ILE B 1 299 ? 106.385 85.959 40.373 1.00 33.87 330 ILE B N 1
ATOM 4406 C CA . ILE B 1 299 ? 104.925 85.961 40.525 1.00 34.67 330 ILE B CA 1
ATOM 4407 C C . ILE B 1 299 ? 104.250 86.880 39.517 1.00 35.72 330 ILE B C 1
ATOM 4408 O O . ILE B 1 299 ? 104.053 88.066 39.779 1.00 39.00 330 ILE B O 1
ATOM 4413 N N . GLU B 1 300 ? 103.885 86.337 38.365 1.00 36.39 331 GLU B N 1
ATOM 4414 C CA . GLU B 1 300 ? 103.230 87.145 37.346 1.00 34.78 331 GLU B CA 1
ATOM 4415 C C . GLU B 1 300 ? 101.756 86.755 37.152 1.00 33.38 331 GLU B C 1
ATOM 4416 O O . GLU B 1 300 ? 101.265 85.779 37.739 1.00 31.76 331 GLU B O 1
ATOM 4422 N N . GLU B 1 301 ? 101.057 87.544 36.338 1.00 32.17 332 GLU B N 1
ATOM 4423 C CA . GLU B 1 301 ? 99.648 87.307 36.031 1.00 32.52 332 GLU B CA 1
ATOM 4424 C C . GLU B 1 301 ? 99.523 86.246 34.943 1.00 33.99 332 GLU B C 1
ATOM 4425 O O . GLU B 1 301 ? 100.242 86.284 33.939 1.00 34.82 332 GLU B O 1
ATOM 4431 N N . LEU B 1 302 ? 98.602 85.307 35.134 1.00 31.70 333 LEU B N 1
ATOM 4432 C CA . LEU B 1 302 ? 98.411 84.228 34.171 1.00 26.33 333 LEU B CA 1
ATOM 4433 C C . LEU B 1 302 ? 97.254 84.509 33.243 1.00 25.94 333 LEU B C 1
ATOM 4434 O O . LEU B 1 302 ? 96.198 84.950 33.691 1.00 32.35 333 LEU B O 1
ATOM 4439 N N . ASP B 1 303 ? 97.455 84.267 31.951 1.00 24.46 334 ASP B N 1
ATOM 4440 C CA . ASP B 1 303 ? 96.389 84.452 30.966 1.00 24.99 334 ASP B CA 1
ATOM 4441 C C . ASP B 1 303 ? 95.767 83.082 30.773 1.00 20.86 334 ASP B C 1
ATOM 4442 O O . ASP B 1 303 ? 96.162 82.336 29.880 1.00 23.31 334 ASP B O 1
ATOM 4447 N N . THR B 1 304 ? 94.807 82.754 31.624 1.00 14.17 335 THR B N 1
ATOM 4448 C CA . THR B 1 304 ? 94.145 81.460 31.595 1.00 16.68 335 THR B CA 1
ATOM 4449 C C . THR B 1 304 ? 93.391 81.133 30.310 1.00 17.23 335 THR B C 1
ATOM 4450 O O . THR B 1 304 ? 92.958 79.989 30.105 1.00 11.49 335 THR B O 1
ATOM 4454 N N . SER B 1 305 ? 93.236 82.126 29.442 1.00 12.70 336 SER B N 1
ATOM 4455 C CA . SER B 1 305 ? 92.523 81.907 28.192 1.00 13.37 336 SER B CA 1
ATOM 4456 C C . SER B 1 305 ? 92.987 80.661 27.437 1.00 11.03 336 SER B C 1
ATOM 4457 O O . SER B 1 305 ? 92.216 80.087 26.688 1.00 20.50 336 SER B O 1
ATOM 4460 N N . TYR B 1 306 ? 94.236 80.245 27.618 1.00 7.90 337 TYR B N 1
ATOM 4461 C CA . TYR B 1 306 ? 94.748 79.074 26.914 1.00 7.74 337 TYR B CA 1
ATOM 4462 C C . TYR B 1 306 ? 94.783 77.789 27.754 1.00 16.26 337 TYR B C 1
ATOM 4463 O O . TYR B 1 306 ? 95.689 76.959 27.585 1.00 21.08 337 TYR B O 1
ATOM 4472 N N . CYS B 1 307 ? 93.815 77.594 28.645 1.00 17.49 338 CYS B N 1
ATOM 4473 C CA . CYS B 1 307 ? 93.840 76.380 29.469 1.00 16.48 338 CYS B CA 1
ATOM 4474 C C . CYS B 1 307 ? 92.482 75.777 29.789 1.00 17.52 338 CYS B C 1
ATOM 4475 O O . CYS B 1 307 ? 91.527 76.497 30.096 1.00 19.82 338 CYS B O 1
ATOM 4478 N N . ILE B 1 308 ? 92.403 74.450 29.719 1.00 11.12 339 ILE B N 1
ATOM 4479 C CA . ILE B 1 308 ? 91.189 73.758 30.105 1.00 10.65 339 ILE B CA 1
ATOM 4480 C C . ILE B 1 308 ? 91.365 73.835 31.619 1.00 14.35 339 ILE B C 1
ATOM 4481 O O . ILE B 1 308 ? 92.436 73.539 32.135 1.00 14.37 339 ILE B O 1
ATOM 4486 N N . GLU B 1 309 ? 90.335 74.240 32.337 1.00 15.77 340 GLU B N 1
ATOM 4487 C CA . GLU B 1 309 ? 90.474 74.388 33.768 1.00 19.80 340 GLU B CA 1
ATOM 4488 C C . GLU B 1 309 ? 89.767 73.331 34.594 1.00 25.53 340 GLU B C 1
ATOM 4489 O O . GLU B 1 309 ? 88.548 73.384 34.778 1.00 30.80 340 GLU B O 1
ATOM 4495 N N . THR B 1 310 ? 90.540 72.367 35.081 1.00 28.81 341 THR B N 1
ATOM 4496 C CA . THR B 1 310 ? 90.022 71.295 35.922 1.00 29.81 341 THR B CA 1
ATOM 4497 C C . THR B 1 310 ? 90.086 71.721 37.389 1.00 31.45 341 THR B C 1
ATOM 4498 O O . THR B 1 310 ? 90.753 72.705 37.719 1.00 28.72 341 THR B O 1
ATOM 4502 N N . ASP B 1 311 ? 89.397 70.992 38.266 1.00 31.31 342 ASP B N 1
ATOM 4503 C CA . ASP B 1 311 ? 89.410 71.334 39.678 1.00 31.52 342 ASP B CA 1
ATOM 4504 C C . ASP B 1 311 ? 90.826 71.354 40.245 1.00 32.28 342 ASP B C 1
ATOM 4505 O O . ASP B 1 311 ? 91.277 72.385 40.743 1.00 35.22 342 ASP B O 1
ATOM 4510 N N . LEU B 1 312 ? 91.521 70.221 40.174 1.00 27.69 343 LEU B N 1
ATOM 4511 C CA . LEU B 1 312 ? 92.896 70.113 40.672 1.00 21.08 343 LEU B CA 1
ATOM 4512 C C . LEU B 1 312 ? 94.003 70.488 39.699 1.00 23.72 343 LEU B C 1
ATOM 4513 O O . LEU B 1 312 ? 95.121 70.763 40.129 1.00 23.34 343 LEU B O 1
ATOM 4518 N N . ASP B 1 313 ? 93.724 70.470 38.397 1.00 22.80 344 ASP B N 1
ATOM 4519 C CA . ASP B 1 313 ? 94.754 70.819 37.424 1.00 22.84 344 ASP B CA 1
ATOM 4520 C C . ASP B 1 313 ? 94.313 71.755 36.329 1.00 24.57 344 ASP B C 1
ATOM 4521 O O . ASP B 1 313 ? 93.121 71.877 36.045 1.00 28.60 344 ASP B O 1
ATOM 4526 N N . LEU B 1 314 ? 95.313 72.394 35.719 1.00 23.02 345 LEU B N 1
ATOM 4527 C CA . LEU B 1 314 ? 95.159 73.351 34.623 1.00 21.73 345 LEU B CA 1
ATOM 4528 C C . LEU B 1 314 ? 95.858 72.768 33.396 1.00 23.35 345 LEU B C 1
ATOM 4529 O O . LEU B 1 314 ? 97.084 72.658 33.385 1.00 32.88 345 LEU B O 1
ATOM 4534 N N . TYR B 1 315 ? 95.098 72.378 32.376 1.00 19.50 346 TYR B N 1
ATOM 4535 C CA . TYR B 1 315 ? 95.699 71.832 31.167 1.00 17.53 346 TYR B CA 1
ATOM 4536 C C . TYR B 1 315 ? 95.835 72.883 30.063 1.00 21.66 346 TYR B C 1
ATOM 4537 O O . TYR B 1 315 ? 94.902 73.103 29.294 1.00 26.27 346 TYR B O 1
ATOM 4546 N N . CYS B 1 316 ? 96.996 73.546 30.011 1.00 26.36 347 CYS B N 1
ATOM 4547 C CA . CYS B 1 316 ? 97.270 74.597 29.021 1.00 20.46 347 CYS B CA 1
ATOM 4548 C C . CYS B 1 316 ? 98.066 74.146 27.802 1.00 26.57 347 CYS B C 1
ATOM 4549 O O . CYS B 1 316 ? 98.848 73.179 27.830 1.00 26.05 347 CYS B O 1
ATOM 4552 N N . THR B 1 317 ? 97.878 74.911 26.738 1.00 24.96 348 THR B N 1
ATOM 4553 C CA . THR B 1 317 ? 98.528 74.669 25.473 1.00 21.28 348 THR B CA 1
ATOM 4554 C C . THR B 1 317 ? 99.728 75.587 25.359 1.00 22.16 348 THR B C 1
ATOM 4555 O O . THR B 1 317 ? 100.593 75.413 24.506 1.00 29.85 348 THR B O 1
ATOM 4559 N N . ARG B 1 318 ? 99.764 76.576 26.235 1.00 23.78 349 ARG B N 1
ATOM 4560 C CA . ARG B 1 318 ? 100.829 77.561 26.253 1.00 24.51 349 ARG B CA 1
ATOM 4561 C C . ARG B 1 318 ? 100.794 78.161 27.661 1.00 26.95 349 ARG B C 1
ATOM 4562 O O . ARG B 1 318 ? 99.985 77.761 28.494 1.00 37.53 349 ARG B O 1
ATOM 4570 N N . ILE B 1 319 ? 101.665 79.117 27.935 1.00 27.09 350 ILE B N 1
ATOM 4571 C CA . ILE B 1 319 ? 101.693 79.766 29.238 1.00 20.87 350 ILE B CA 1
ATOM 4572 C C . ILE B 1 319 ? 101.976 81.222 28.933 1.00 23.37 350 ILE B C 1
ATOM 4573 O O . ILE B 1 319 ? 103.134 81.616 28.799 1.00 29.16 350 ILE B O 1
ATOM 4578 N N . VAL B 1 320 ? 100.917 82.004 28.752 1.00 20.66 351 VAL B N 1
ATOM 4579 C CA . VAL B 1 320 ? 101.063 83.428 28.462 1.00 23.17 351 VAL B CA 1
ATOM 4580 C C . VAL B 1 320 ? 100.871 84.171 29.770 1.00 22.19 351 VAL B C 1
ATOM 4581 O O . VAL B 1 320 ? 99.874 83.958 30.453 1.00 26.42 351 VAL B O 1
ATOM 4585 N N . THR B 1 321 ? 101.816 85.038 30.123 1.00 23.64 352 THR B N 1
ATOM 4586 C CA . THR B 1 321 ? 101.706 85.798 31.365 1.00 27.43 352 THR B CA 1
ATOM 4587 C C . THR B 1 321 ? 102.177 87.237 31.197 1.00 31.79 352 THR B C 1
ATOM 4588 O O . THR B 1 321 ? 102.820 87.583 30.206 1.00 37.77 352 THR B O 1
ATOM 4592 N N . PHE B 1 322 ? 101.872 88.063 32.188 1.00 31.92 353 PHE B N 1
ATOM 4593 C CA . PHE B 1 322 ? 102.255 89.467 32.169 1.00 38.26 353 PHE B CA 1
ATOM 4594 C C . PHE B 1 322 ? 102.810 89.891 33.527 1.00 46.83 353 PHE B C 1
ATOM 4595 O O . PHE B 1 322 ? 102.448 89.325 34.559 1.00 56.62 353 PHE B O 1
ATOM 4603 N N . PRO B 1 323 ? 103.694 90.900 33.548 1.00 48.14 354 PRO B N 1
ATOM 4604 C CA . PRO B 1 323 ? 104.255 91.346 34.825 1.00 47.06 354 PRO B CA 1
ATOM 4605 C C . PRO B 1 323 ? 103.216 92.197 35.542 1.00 48.55 354 PRO B C 1
ATOM 4606 O O . PRO B 1 323 ? 102.251 92.648 34.919 1.00 45.36 354 PRO B O 1
ATOM 4610 N N . MET B 1 324 ? 103.401 92.413 36.843 1.00 49.78 355 MET B N 1
ATOM 4611 C CA . MET B 1 324 ? 102.467 93.247 37.594 1.00 51.33 355 MET B CA 1
ATOM 4612 C C . MET B 1 324 ? 103.208 94.350 38.349 1.00 54.43 355 MET B C 1
ATOM 4613 O O . MET B 1 324 ? 104.436 94.298 38.494 1.00 54.01 355 MET B O 1
ATOM 4618 N N . SER B 1 325 ? 102.463 95.353 38.812 1.00 53.73 356 SER B N 1
ATOM 4619 C CA . SER B 1 325 ? 103.043 96.472 39.549 1.00 55.01 356 SER B CA 1
ATOM 4620 C C . SER B 1 325 ? 103.926 95.970 40.699 1.00 58.97 356 SER B C 1
ATOM 4621 O O . SER B 1 325 ? 103.579 95.000 41.380 1.00 58.36 356 SER B O 1
ATOM 4624 N N . PRO B 1 326 ? 105.070 96.643 40.947 1.00 58.25 357 PRO B N 1
ATOM 4625 C CA . PRO B 1 326 ? 105.990 96.243 42.021 1.00 54.93 357 PRO B CA 1
ATOM 4626 C C . PRO B 1 326 ? 105.256 96.291 43.344 1.00 52.84 357 PRO B C 1
ATOM 4627 O O . PRO B 1 326 ? 105.641 95.640 44.318 1.00 46.79 357 PRO B O 1
ATOM 4631 N N . GLY B 1 327 ? 104.209 97.108 43.362 1.00 49.89 358 GLY B N 1
ATOM 4632 C CA . GLY B 1 327 ? 103.385 97.237 44.543 1.00 52.51 358 GLY B CA 1
ATOM 4633 C C . GLY B 1 327 ? 102.585 95.961 44.663 1.00 50.46 358 GLY B C 1
ATOM 4634 O O . GLY B 1 327 ? 102.489 95.370 45.739 1.00 49.39 358 GLY B O 1
ATOM 4635 N N . ILE B 1 328 ? 102.012 95.534 43.542 1.00 48.06 359 ILE B N 1
ATOM 4636 C CA . ILE B 1 328 ? 101.224 94.315 43.528 1.00 46.91 359 ILE B CA 1
ATOM 4637 C C . ILE B 1 328 ? 102.077 93.157 44.035 1.00 49.80 359 ILE B C 1
ATOM 4638 O O . ILE B 1 328 ? 101.705 92.496 45.011 1.00 50.35 359 ILE B O 1
ATOM 4643 N N . TYR B 1 329 ? 103.224 92.923 43.393 1.00 48.93 360 TYR B N 1
ATOM 4644 C CA . TYR B 1 329 ? 104.099 91.828 43.809 1.00 51.59 360 TYR B CA 1
ATOM 4645 C C . TYR B 1 329 ? 104.384 91.908 45.296 1.00 53.20 360 TYR B C 1
ATOM 4646 O O . TYR B 1 329 ? 104.377 90.902 46.002 1.00 52.97 360 TYR B O 1
ATOM 4655 N N . SER B 1 330 ? 104.650 93.114 45.769 1.00 55.65 361 SER B N 1
ATOM 4656 C CA . SER B 1 330 ? 104.925 93.301 47.177 1.00 54.18 361 SER B CA 1
ATOM 4657 C C . SER B 1 330 ? 103.736 92.794 48.010 1.00 52.41 361 SER B C 1
ATOM 4658 O O . SER B 1 330 ? 103.907 91.991 48.932 1.00 49.15 361 SER B O 1
ATOM 4661 N N . CYS B 1 331 ? 102.530 93.240 47.671 1.00 47.49 362 CYS B N 1
ATOM 4662 C CA . CYS B 1 331 ? 101.367 92.823 48.429 1.00 46.13 362 CYS B CA 1
ATOM 4663 C C . CYS B 1 331 ? 101.154 91.319 48.451 1.00 47.23 362 CYS B C 1
ATOM 4664 O O . CYS B 1 331 ? 101.276 90.681 49.497 1.00 44.33 362 CYS B O 1
ATOM 4667 N N . LEU B 1 332 ? 100.838 90.756 47.290 1.00 51.45 363 LEU B N 1
ATOM 4668 C CA . LEU B 1 332 ? 100.590 89.322 47.164 1.00 50.99 363 LEU B CA 1
ATOM 4669 C C . LEU B 1 332 ? 101.652 88.479 47.847 1.00 54.92 363 LEU B C 1
ATOM 4670 O O . LEU B 1 332 ? 101.362 87.378 48.324 1.00 59.22 363 LEU B O 1
ATOM 4675 N N . SER B 1 333 ? 102.879 88.991 47.886 1.00 56.19 364 SER B N 1
ATOM 4676 C CA . SER B 1 333 ? 103.980 88.277 48.518 1.00 56.40 364 SER B CA 1
ATOM 4677 C C . SER B 1 333 ? 104.216 88.687 49.970 1.00 57.09 364 SER B C 1
ATOM 4678 O O . SER B 1 333 ? 105.212 89.333 50.280 1.00 57.71 364 SER B O 1
ATOM 4681 N N . GLY B 1 334 ? 103.296 88.311 50.854 1.00 58.70 365 GLY B N 1
ATOM 4682 C CA . GLY B 1 334 ? 103.443 88.632 52.266 1.00 64.24 365 GLY B CA 1
ATOM 4683 C C . GLY B 1 334 ? 103.031 90.016 52.750 1.00 65.72 365 GLY B C 1
ATOM 4684 O O . GLY B 1 334 ? 102.094 90.134 53.544 1.00 69.79 365 GLY B O 1
ATOM 4685 N N . ASN B 1 335 ? 103.721 91.062 52.301 1.00 66.75 366 ASN B N 1
ATOM 4686 C CA . ASN B 1 335 ? 103.386 92.421 52.725 1.00 64.66 366 ASN B CA 1
ATOM 4687 C C . ASN B 1 335 ? 101.905 92.663 52.489 1.00 61.58 366 ASN B C 1
ATOM 4688 O O . ASN B 1 335 ? 101.284 91.972 51.687 1.00 67.61 366 ASN B O 1
ATOM 4693 N N . THR B 1 336 ? 101.342 93.643 53.183 1.00 56.27 367 THR B N 1
ATOM 4694 C CA . THR B 1 336 ? 99.935 93.963 53.023 1.00 54.73 367 THR B CA 1
ATOM 4695 C C . THR B 1 336 ? 99.797 95.422 52.640 1.00 53.22 367 THR B C 1
ATOM 4696 O O . THR B 1 336 ? 98.900 95.805 51.886 1.00 55.50 367 THR B O 1
ATOM 4700 N N . SER B 1 337 ? 100.706 96.229 53.166 1.00 50.33 368 SER B N 1
ATOM 4701 C CA . SER B 1 337 ? 100.703 97.656 52.917 1.00 55.13 368 SER B CA 1
ATOM 4702 C C . SER B 1 337 ? 100.756 98.032 51.442 1.00 56.15 368 SER B C 1
ATOM 4703 O O . SER B 1 337 ? 99.978 98.869 50.979 1.00 58.99 368 SER B O 1
ATOM 4706 N N . ALA B 1 338 ? 101.680 97.418 50.710 1.00 55.37 369 ALA B N 1
ATOM 4707 C CA . ALA B 1 338 ? 101.851 97.692 49.285 1.00 53.57 369 ALA B CA 1
ATOM 4708 C C . ALA B 1 338 ? 100.515 97.728 48.566 1.00 54.34 369 ALA B C 1
ATOM 4709 O O . ALA B 1 338 ? 100.315 98.500 47.626 1.00 50.42 369 ALA B O 1
ATOM 4711 N N . CYS B 1 339 ? 99.606 96.877 49.021 1.00 54.39 370 CYS B N 1
ATOM 4712 C CA . CYS B 1 339 ? 98.284 96.777 48.439 1.00 57.64 370 CYS B CA 1
ATOM 4713 C C . CYS B 1 339 ? 97.592 98.116 48.209 1.00 58.63 370 CYS B C 1
ATOM 4714 O O . CYS B 1 339 ? 97.551 98.958 49.102 1.00 61.94 370 CYS B O 1
ATOM 4717 N N . MET B 1 340 ? 97.045 98.299 47.007 1.00 57.88 371 MET B N 1
ATOM 4718 C CA . MET B 1 340 ? 96.351 99.532 46.651 1.00 55.83 371 MET B CA 1
ATOM 4719 C C . MET B 1 340 ? 94.886 99.248 46.406 1.00 50.85 371 MET B C 1
ATOM 4720 O O . MET B 1 340 ? 94.536 98.563 45.450 1.00 56.42 371 MET B O 1
ATOM 4725 N N . TYR B 1 341 ? 94.032 99.770 47.274 1.00 40.13 372 TYR B N 1
ATOM 4726 C CA . TYR B 1 341 ? 92.596 99.576 47.149 1.00 40.10 372 TYR B CA 1
ATOM 4727 C C . TYR B 1 341 ? 92.005 100.639 46.230 1.00 42.59 372 TYR B C 1
ATOM 4728 O O . TYR B 1 341 ? 92.739 101.404 45.616 1.00 47.96 372 TYR B O 1
ATOM 4737 N N . SER B 1 342 ? 90.680 100.672 46.127 1.00 47.71 373 SER B N 1
ATOM 4738 C CA . SER B 1 342 ? 89.972 101.652 45.298 1.00 49.40 373 SER B CA 1
ATOM 4739 C C . SER B 1 342 ? 88.490 101.379 45.479 1.00 52.32 373 SER B C 1
ATOM 4740 O O . SER B 1 342 ? 88.107 100.582 46.331 1.00 55.39 373 SER B O 1
ATOM 4743 N N . LYS B 1 343 ? 87.651 102.021 44.682 1.00 54.80 374 LYS B N 1
ATOM 4744 C CA . LYS B 1 343 ? 86.224 101.788 44.813 1.00 62.59 374 LYS B CA 1
ATOM 4745 C C . LYS B 1 343 ? 85.488 101.863 43.488 1.00 68.28 374 LYS B C 1
ATOM 4746 O O . LYS B 1 343 ? 84.758 102.823 43.218 1.00 73.36 374 LYS B O 1
ATOM 4752 N N . THR B 1 344 ? 85.699 100.846 42.656 1.00 68.77 375 THR B N 1
ATOM 4753 C CA . THR B 1 344 ? 85.043 100.780 41.358 1.00 68.58 375 THR B CA 1
ATOM 4754 C C . THR B 1 344 ? 83.691 100.104 41.520 1.00 65.91 375 THR B C 1
ATOM 4755 O O . THR B 1 344 ? 82.803 100.252 40.680 1.00 69.59 375 THR B O 1
ATOM 4759 N N . GLU B 1 345 ? 83.544 99.358 42.607 1.00 60.66 376 GLU B N 1
ATOM 4760 C CA . GLU B 1 345 ? 82.290 98.668 42.889 1.00 60.58 376 GLU B CA 1
ATOM 4761 C C . GLU B 1 345 ? 81.100 99.630 42.915 1.00 53.61 376 GLU B C 1
ATOM 4762 O O . GLU B 1 345 ? 81.252 100.835 43.131 1.00 49.90 376 GLU B O 1
ATOM 4768 N N . GLY B 1 346 ? 79.911 99.077 42.704 1.00 46.11 377 GLY B N 1
ATOM 4769 C CA . GLY B 1 346 ? 78.710 99.885 42.702 1.00 34.71 377 GLY B CA 1
ATOM 4770 C C . GLY B 1 346 ? 77.869 99.651 43.933 1.00 27.31 377 GLY B C 1
ATOM 4771 O O . GLY B 1 346 ? 78.211 98.864 44.794 1.00 30.99 377 GLY B O 1
ATOM 4772 N N . ALA B 1 347 ? 76.747 100.336 44.007 1.00 26.45 378 ALA B N 1
ATOM 4773 C CA . ALA B 1 347 ? 75.860 100.207 45.142 1.00 31.10 378 ALA B CA 1
ATOM 4774 C C . ALA B 1 347 ? 75.325 98.797 45.346 1.00 32.72 378 ALA B C 1
ATOM 4775 O O . ALA B 1 347 ? 75.287 98.317 46.473 1.00 38.92 378 ALA B O 1
ATOM 4777 N N . LEU B 1 348 ? 74.898 98.141 44.269 1.00 33.01 379 LEU B N 1
ATOM 4778 C CA . LEU B 1 348 ? 74.333 96.796 44.371 1.00 26.78 379 LEU B CA 1
ATOM 4779 C C . LEU B 1 348 ? 75.288 95.641 44.573 1.00 24.32 379 LEU B C 1
ATOM 4780 O O . LEU B 1 348 ? 74.835 94.523 44.759 1.00 27.71 379 LEU B O 1
ATOM 4785 N N . THR B 1 349 ? 76.594 95.876 44.543 1.00 17.59 380 THR B N 1
ATOM 4786 C CA . THR B 1 349 ? 77.501 94.755 44.724 1.00 23.13 380 THR B CA 1
ATOM 4787 C C . THR B 1 349 ? 77.453 94.196 46.151 1.00 25.66 380 THR B C 1
ATOM 4788 O O . THR B 1 349 ? 77.638 94.915 47.126 1.00 31.50 380 THR B O 1
ATOM 4792 N N . THR B 1 350 ? 77.187 92.899 46.259 1.00 27.18 381 THR B N 1
ATOM 4793 C CA . THR B 1 350 ? 77.099 92.224 47.545 1.00 24.82 381 THR B CA 1
ATOM 4794 C C . THR B 1 350 ? 78.466 92.089 48.216 1.00 27.65 381 THR B C 1
ATOM 4795 O O . THR B 1 350 ? 79.461 91.761 47.567 1.00 26.35 381 THR B O 1
ATOM 4799 N N . PRO B 1 351 ? 78.521 92.334 49.535 1.00 28.39 382 PRO B N 1
ATOM 4800 C CA . PRO B 1 351 ? 79.706 92.276 50.398 1.00 27.64 382 PRO B CA 1
ATOM 4801 C C . PRO B 1 351 ? 80.128 90.867 50.795 1.00 28.63 382 PRO B C 1
ATOM 4802 O O . PRO B 1 351 ? 81.086 90.691 51.542 1.00 29.19 382 PRO B O 1
ATOM 4806 N N . TYR B 1 352 ? 79.416 89.868 50.292 1.00 27.27 383 TYR B N 1
ATOM 4807 C CA . TYR B 1 352 ? 79.705 88.482 50.636 1.00 23.61 383 TYR B CA 1
ATOM 4808 C C . TYR B 1 352 ? 79.748 87.593 49.423 1.00 20.93 383 TYR B C 1
ATOM 4809 O O . TYR B 1 352 ? 78.784 87.523 48.684 1.00 22.11 383 TYR B O 1
ATOM 4818 N N . MET B 1 353 ? 80.851 86.903 49.204 1.00 19.75 384 MET B N 1
ATOM 4819 C CA . MET B 1 353 ? 80.899 85.991 48.068 1.00 22.51 384 MET B CA 1
ATOM 4820 C C . MET B 1 353 ? 80.466 84.596 48.556 1.00 23.34 384 MET B C 1
ATOM 4821 O O . MET B 1 353 ? 79.846 84.472 49.610 1.00 32.79 384 MET B O 1
ATOM 4826 N N . THR B 1 354 ? 80.785 83.557 47.792 1.00 17.59 385 THR B N 1
ATOM 4827 C CA . THR B 1 354 ? 80.443 82.182 48.147 1.00 13.17 385 THR B CA 1
ATOM 4828 C C . THR B 1 354 ? 81.678 81.374 47.757 1.00 20.59 385 THR B C 1
ATOM 4829 O O . THR B 1 354 ? 82.475 81.825 46.926 1.00 25.19 385 THR B O 1
ATOM 4833 N N . LEU B 1 355 ? 81.844 80.187 48.338 1.00 20.90 386 LEU B N 1
ATOM 4834 C CA . LEU B 1 355 ? 83.020 79.374 48.036 1.00 21.59 386 LEU B CA 1
ATOM 4835 C C . LEU B 1 355 ? 82.968 77.967 48.612 1.00 22.78 386 LEU B C 1
ATOM 4836 O O . LEU B 1 355 ? 82.940 77.791 49.825 1.00 24.50 386 LEU B O 1
ATOM 4841 N N . LYS B 1 356 ? 82.954 76.977 47.722 1.00 26.91 387 LYS B N 1
ATOM 4842 C CA . LYS B 1 356 ? 82.918 75.570 48.095 1.00 29.01 387 LYS B CA 1
ATOM 4843 C C . LYS B 1 356 ? 82.058 75.256 49.324 1.00 30.54 387 LYS B C 1
ATOM 4844 O O . LYS B 1 356 ? 82.561 74.703 50.305 1.00 32.67 387 LYS B O 1
ATOM 4850 N N . GLY B 1 357 ? 80.771 75.586 49.283 1.00 29.97 388 GLY B N 1
ATOM 4851 C CA . GLY B 1 357 ? 79.929 75.299 50.435 1.00 33.20 388 GLY B CA 1
ATOM 4852 C C . GLY B 1 357 ? 79.858 76.361 51.534 1.00 34.62 388 GLY B C 1
ATOM 4853 O O . GLY B 1 357 ? 78.813 76.531 52.165 1.00 38.62 388 GLY B O 1
ATOM 4854 N N . SER B 1 358 ? 80.955 77.062 51.802 1.00 30.89 389 SER B N 1
ATOM 4855 C CA . SER B 1 358 ? 80.941 78.093 52.834 1.00 28.05 389 SER B CA 1
ATOM 4856 C C . SER B 1 358 ? 80.550 79.413 52.208 1.00 26.31 389 SER B C 1
ATOM 4857 O O . SER B 1 358 ? 80.171 79.457 51.045 1.00 32.35 389 SER B O 1
ATOM 4860 N N . VAL B 1 359 ? 80.661 80.489 52.979 1.00 23.59 390 VAL B N 1
ATOM 4861 C CA . VAL B 1 359 ? 80.322 81.827 52.496 1.00 20.80 390 VAL B CA 1
ATOM 4862 C C . VAL B 1 359 ? 81.197 82.857 53.180 1.00 21.55 390 VAL B C 1
ATOM 4863 O O . VAL B 1 359 ? 80.957 83.218 54.326 1.00 29.74 390 VAL B O 1
ATOM 4867 N N . ILE B 1 360 ? 82.240 83.295 52.488 1.00 20.48 391 ILE B N 1
ATOM 4868 C CA . ILE B 1 360 ? 83.128 84.301 53.029 1.00 16.54 391 ILE B CA 1
ATOM 4869 C C . ILE B 1 360 ? 82.319 85.583 52.975 1.00 22.10 391 ILE B C 1
ATOM 4870 O O . ILE B 1 360 ? 81.537 85.773 52.044 1.00 22.20 391 ILE B O 1
ATOM 4875 N N . ALA B 1 361 ? 82.483 86.452 53.970 1.00 25.57 392 ALA B N 1
ATOM 4876 C CA . ALA B 1 361 ? 81.735 87.711 53.996 1.00 30.56 392 ALA B CA 1
ATOM 4877 C C . ALA B 1 361 ? 82.343 88.774 54.914 1.00 31.72 392 ALA B C 1
ATOM 4878 O O . ALA B 1 361 ? 83.086 88.465 55.849 1.00 34.77 392 ALA B O 1
ATOM 4880 N N . ASN B 1 362 ? 82.050 90.036 54.610 1.00 33.06 393 ASN B N 1
ATOM 4881 C CA . ASN B 1 362 ? 82.523 91.138 55.431 1.00 36.23 393 ASN B CA 1
ATOM 4882 C C . ASN B 1 362 ? 81.387 91.351 56.413 1.00 43.38 393 ASN B C 1
ATOM 4883 O O . ASN B 1 362 ? 80.543 92.237 56.222 1.00 45.22 393 ASN B O 1
ATOM 4888 N N . CYS B 1 363 ? 81.342 90.523 57.449 1.00 44.70 394 CYS B N 1
ATOM 4889 C CA . CYS B 1 363 ? 80.276 90.648 58.419 1.00 43.35 394 CYS B CA 1
ATOM 4890 C C . CYS B 1 363 ? 80.247 92.011 59.089 1.00 46.98 394 CYS B C 1
ATOM 4891 O O . CYS B 1 363 ? 79.293 92.333 59.797 1.00 54.21 394 CYS B O 1
ATOM 4894 N N . LYS B 1 364 ? 81.290 92.809 58.871 1.00 44.66 395 LYS B N 1
ATOM 4895 C CA . LYS B 1 364 ? 81.318 94.160 59.415 1.00 43.43 395 LYS B CA 1
ATOM 4896 C C . LYS B 1 364 ? 80.358 94.963 58.544 1.00 39.98 395 LYS B C 1
ATOM 4897 O O . LYS B 1 364 ? 79.533 95.728 59.031 1.00 36.10 395 LYS B O 1
ATOM 4903 N N . MET B 1 365 ? 80.487 94.760 57.240 1.00 38.99 396 MET B N 1
ATOM 4904 C CA . MET B 1 365 ? 79.680 95.445 56.246 1.00 40.99 396 MET B CA 1
ATOM 4905 C C . MET B 1 365 ? 78.191 95.148 56.248 1.00 42.37 396 MET B C 1
ATOM 4906 O O . MET B 1 365 ? 77.414 95.918 55.684 1.00 41.89 396 MET B O 1
ATOM 4911 N N . THR B 1 366 ? 77.793 94.030 56.849 1.00 44.99 397 THR B N 1
ATOM 4912 C CA . THR B 1 366 ? 76.375 93.663 56.924 1.00 47.38 397 THR B CA 1
ATOM 4913 C C . THR B 1 366 ? 76.124 92.669 58.040 1.00 48.23 397 THR B C 1
ATOM 4914 O O . THR B 1 366 ? 76.989 91.853 58.377 1.00 52.46 397 THR B O 1
ATOM 4918 N N . THR B 1 367 ? 74.922 92.726 58.595 1.00 44.20 398 THR B N 1
ATOM 4919 C CA . THR B 1 367 ? 74.561 91.832 59.675 1.00 41.54 398 THR B CA 1
ATOM 4920 C C . THR B 1 367 ? 74.652 90.375 59.213 1.00 41.12 398 THR B C 1
ATOM 4921 O O . THR B 1 367 ? 74.141 90.005 58.155 1.00 45.57 398 THR B O 1
ATOM 4925 N N . CYS B 1 368 ? 75.332 89.556 60.002 1.00 38.06 399 CYS B N 1
ATOM 4926 C CA . CYS B 1 368 ? 75.476 88.144 59.693 1.00 34.20 399 CYS B CA 1
ATOM 4927 C C . CYS B 1 368 ? 74.771 87.337 60.792 1.00 34.97 399 CYS B C 1
ATOM 4928 O O . CYS B 1 368 ? 75.410 86.712 61.648 1.00 28.20 399 CYS B O 1
ATOM 4931 N N . ARG B 1 369 ? 73.445 87.384 60.788 1.00 34.95 400 ARG B N 1
ATOM 4932 C CA . ARG B 1 369 ? 72.656 86.659 61.777 1.00 37.05 400 ARG B CA 1
ATOM 4933 C C . ARG B 1 369 ? 72.642 85.171 61.402 1.00 34.66 400 ARG B C 1
ATOM 4934 O O . ARG B 1 369 ? 72.511 84.830 60.225 1.00 39.05 400 ARG B O 1
ATOM 4942 N N . CYS B 1 370 ? 72.796 84.286 62.382 1.00 24.62 401 CYS B N 1
ATOM 4943 C CA . CYS B 1 370 ? 72.758 82.866 62.103 1.00 22.92 401 CYS B CA 1
ATOM 4944 C C . CYS B 1 370 ? 71.560 82.264 62.800 1.00 23.24 401 CYS B C 1
ATOM 4945 O O . CYS B 1 370 ? 71.632 81.911 63.967 1.00 28.44 401 CYS B O 1
ATOM 4948 N N . ALA B 1 371 ? 70.450 82.141 62.089 1.00 33.71 402 ALA B N 1
ATOM 4949 C CA . ALA B 1 371 ? 69.224 81.566 62.638 1.00 38.25 402 ALA B CA 1
ATOM 4950 C C . ALA B 1 371 ? 69.359 80.215 63.321 1.00 41.31 402 ALA B C 1
ATOM 4951 O O . ALA B 1 371 ? 68.569 79.928 64.229 1.00 41.83 402 ALA B O 1
ATOM 4953 N N . ASP B 1 372 ? 70.296 79.350 62.892 1.00 40.35 403 ASP B N 1
ATOM 4954 C CA . ASP B 1 372 ? 70.448 78.065 63.586 1.00 44.04 403 ASP B CA 1
ATOM 4955 C C . ASP B 1 372 ? 71.117 78.359 64.917 1.00 47.97 403 ASP B C 1
ATOM 4956 O O . ASP B 1 372 ? 70.467 78.947 65.763 1.00 61.17 403 ASP B O 1
ATOM 4961 N N . PRO B 1 373 ? 72.394 77.993 65.154 1.00 46.06 404 PRO B N 1
ATOM 4962 C CA . PRO B 1 373 ? 72.811 78.387 66.512 1.00 43.74 404 PRO B CA 1
ATOM 4963 C C . PRO B 1 373 ? 72.708 79.908 66.448 1.00 42.64 404 PRO B C 1
ATOM 4964 O O . PRO B 1 373 ? 73.561 80.569 65.848 1.00 49.97 404 PRO B O 1
ATOM 4968 N N . PRO B 1 374 ? 71.705 80.494 67.125 1.00 36.41 405 PRO B N 1
ATOM 4969 C CA . PRO B 1 374 ? 71.554 81.945 67.063 1.00 33.09 405 PRO B CA 1
ATOM 4970 C C . PRO B 1 374 ? 72.792 82.765 67.400 1.00 38.12 405 PRO B C 1
ATOM 4971 O O . PRO B 1 374 ? 73.839 82.230 67.786 1.00 44.02 405 PRO B O 1
ATOM 4975 N N . GLY B 1 375 ? 72.653 84.073 67.254 1.00 38.74 406 GLY B N 1
ATOM 4976 C CA . GLY B 1 375 ? 73.738 84.979 67.549 1.00 41.54 406 GLY B CA 1
ATOM 4977 C C . GLY B 1 375 ? 74.385 85.511 66.291 1.00 38.02 406 GLY B C 1
ATOM 4978 O O . GLY B 1 375 ? 74.542 84.799 65.299 1.00 40.17 406 GLY B O 1
ATOM 4979 N N . ILE B 1 376 ? 74.740 86.788 66.337 1.00 36.22 407 ILE B N 1
ATOM 4980 C CA . ILE B 1 376 ? 75.381 87.461 65.231 1.00 35.38 407 ILE B CA 1
ATOM 4981 C C . ILE B 1 376 ? 76.828 87.011 65.108 1.00 37.91 407 ILE B C 1
ATOM 4982 O O . ILE B 1 376 ? 77.574 87.040 66.083 1.00 34.38 407 ILE B O 1
ATOM 4987 N N . ILE B 1 377 ? 77.219 86.566 63.917 1.00 42.07 408 ILE B N 1
ATOM 4988 C CA . ILE B 1 377 ? 78.604 86.168 63.697 1.00 43.08 408 ILE B CA 1
ATOM 4989 C C . ILE B 1 377 ? 79.253 87.522 63.624 1.00 46.68 408 ILE B C 1
ATOM 4990 O O . ILE B 1 377 ? 78.905 88.319 62.757 1.00 48.39 408 ILE B O 1
ATOM 4995 N N . SER B 1 378 ? 80.151 87.821 64.544 1.00 49.98 409 SER B N 1
ATOM 4996 C CA . SER B 1 378 ? 80.778 89.115 64.456 1.00 57.77 409 SER B CA 1
ATOM 4997 C C . SER B 1 378 ? 82.265 88.971 64.257 1.00 61.28 409 SER B C 1
ATOM 4998 O O . SER B 1 378 ? 82.817 87.870 64.284 1.00 61.03 409 SER B O 1
ATOM 5001 N N . GLN B 1 379 ? 82.902 90.109 64.048 1.00 65.79 410 GLN B N 1
ATOM 5002 C CA . GLN B 1 379 ? 84.326 90.169 63.809 1.00 72.87 410 GLN B CA 1
ATOM 5003 C C . GLN B 1 379 ? 84.685 91.572 64.174 1.00 76.85 410 GLN B C 1
ATOM 5004 O O . GLN B 1 379 ? 83.796 92.403 64.345 1.00 78.37 410 GLN B O 1
ATOM 5010 N N . ASN B 1 380 ? 85.981 91.846 64.268 1.00 82.71 411 ASN B N 1
ATOM 5011 C CA . ASN B 1 380 ? 86.417 93.197 64.565 1.00 89.34 411 ASN B CA 1
ATOM 5012 C C . ASN B 1 380 ? 87.901 93.465 64.619 1.00 90.95 411 ASN B C 1
ATOM 5013 O O . ASN B 1 380 ? 88.651 92.867 65.392 1.00 90.74 411 ASN B O 1
ATOM 5018 N N . TYR B 1 381 ? 88.300 94.383 63.750 1.00 95.01 412 TYR B N 1
ATOM 5019 C CA . TYR B 1 381 ? 89.668 94.842 63.646 1.00 95.98 412 TYR B CA 1
ATOM 5020 C C . TYR B 1 381 ? 90.714 93.738 63.488 1.00 94.50 412 TYR B C 1
ATOM 5021 O O . TYR B 1 381 ? 90.833 92.838 64.327 1.00 90.51 412 TYR B O 1
ATOM 5030 N N . GLY B 1 382 ? 91.467 93.833 62.391 1.00 93.46 413 GLY B N 1
ATOM 5031 C CA . GLY B 1 382 ? 92.513 92.870 62.091 1.00 89.12 413 GLY B CA 1
ATOM 5032 C C . GLY B 1 382 ? 92.038 91.670 61.298 1.00 86.47 413 GLY B C 1
ATOM 5033 O O . GLY B 1 382 ? 92.798 91.084 60.522 1.00 84.95 413 GLY B O 1
ATOM 5034 N N . GLU B 1 383 ? 90.777 91.303 61.499 1.00 82.63 414 GLU B N 1
ATOM 5035 C CA . GLU B 1 383 ? 90.182 90.155 60.828 1.00 78.80 414 GLU B CA 1
ATOM 5036 C C . GLU B 1 383 ? 89.908 90.371 59.324 1.00 80.04 414 GLU B C 1
ATOM 5037 O O . GLU B 1 383 ? 90.350 89.566 58.495 1.00 83.91 414 GLU B O 1
ATOM 5043 N N . ALA B 1 384 ? 89.204 91.457 58.986 1.00 77.16 415 ALA B N 1
ATOM 5044 C CA . ALA B 1 384 ? 88.842 91.827 57.599 1.00 69.04 415 ALA B CA 1
ATOM 5045 C C . ALA B 1 384 ? 87.526 91.212 57.120 1.00 64.10 415 ALA B C 1
ATOM 5046 O O . ALA B 1 384 ? 86.555 91.927 56.859 1.00 68.59 415 ALA B O 1
ATOM 5048 N N . VAL B 1 385 ? 87.488 89.890 57.007 1.00 55.85 416 VAL B N 1
ATOM 5049 C CA . VAL B 1 385 ? 86.282 89.212 56.565 1.00 46.48 416 VAL B CA 1
ATOM 5050 C C . VAL B 1 385 ? 86.013 87.993 57.405 1.00 45.13 416 VAL B C 1
ATOM 5051 O O . VAL B 1 385 ? 86.932 87.326 57.872 1.00 42.90 416 VAL B O 1
ATOM 5055 N N . SER B 1 386 ? 84.739 87.701 57.593 1.00 43.18 417 SER B N 1
ATOM 5056 C CA . SER B 1 386 ? 84.343 86.527 58.347 1.00 40.93 417 SER B CA 1
ATOM 5057 C C . SER B 1 386 ? 84.417 85.368 57.362 1.00 39.70 417 SER B C 1
ATOM 5058 O O . SER B 1 386 ? 84.521 85.588 56.154 1.00 39.76 417 SER B O 1
ATOM 5061 N N . LEU B 1 387 ? 84.353 84.142 57.866 1.00 37.92 418 LEU B N 1
ATOM 5062 C CA . LEU B 1 387 ? 84.411 82.961 57.007 1.00 33.33 418 LEU B CA 1
ATOM 5063 C C . LEU B 1 387 ? 83.373 81.958 57.485 1.00 29.55 418 LEU B C 1
ATOM 5064 O O . LEU B 1 387 ? 83.698 80.814 57.784 1.00 32.77 418 LEU B O 1
ATOM 5069 N N . ILE B 1 388 ? 82.122 82.397 57.551 1.00 21.96 419 ILE B N 1
ATOM 5070 C CA . ILE B 1 388 ? 81.041 81.553 58.019 1.00 19.70 419 ILE B CA 1
ATOM 5071 C C . ILE B 1 388 ? 81.096 80.141 57.421 1.00 26.80 419 ILE B C 1
ATOM 5072 O O . ILE B 1 388 ? 80.834 79.936 56.238 1.00 25.92 419 ILE B O 1
ATOM 5077 N N . ASP B 1 389 ? 81.469 79.172 58.252 1.00 33.99 420 ASP B N 1
ATOM 5078 C CA . ASP B 1 389 ? 81.564 77.783 57.825 1.00 38.00 420 ASP B CA 1
ATOM 5079 C C . ASP B 1 389 ? 80.342 76.996 58.284 1.00 40.34 420 ASP B C 1
ATOM 5080 O O . ASP B 1 389 ? 79.439 77.562 58.893 1.00 39.72 420 ASP B O 1
ATOM 5085 N N . ARG B 1 390 ? 80.320 75.693 57.988 1.00 46.84 421 ARG B N 1
ATOM 5086 C CA . ARG B 1 390 ? 79.213 74.800 58.368 1.00 48.93 421 ARG B CA 1
ATOM 5087 C C . ARG B 1 390 ? 79.242 74.488 59.858 1.00 46.66 421 ARG B C 1
ATOM 5088 O O . ARG B 1 390 ? 78.201 74.322 60.500 1.00 43.48 421 ARG B O 1
ATOM 5096 N N . GLN B 1 391 ? 80.450 74.363 60.389 1.00 44.51 422 GLN B N 1
ATOM 5097 C CA . GLN B 1 391 ? 80.621 74.121 61.802 1.00 43.68 422 GLN B CA 1
ATOM 5098 C C . GLN B 1 391 ? 80.184 75.409 62.467 1.00 43.29 422 GLN B C 1
ATOM 5099 O O . GLN B 1 391 ? 79.232 75.428 63.245 1.00 47.96 422 GLN B O 1
ATOM 5105 N N . SER B 1 392 ? 80.865 76.496 62.119 1.00 38.64 423 SER B N 1
ATOM 5106 C CA . SER B 1 392 ? 80.551 77.808 62.668 1.00 36.51 423 SER B CA 1
ATOM 5107 C C . SER B 1 392 ? 79.049 78.120 62.738 1.00 30.38 423 SER B C 1
ATOM 5108 O O . SER B 1 392 ? 78.584 78.620 63.743 1.00 33.68 423 SER B O 1
ATOM 5111 N N . CYS B 1 393 ? 78.293 77.836 61.685 1.00 25.98 424 CYS B N 1
ATOM 5112 C CA . CYS B 1 393 ? 76.858 78.102 61.695 1.00 25.19 424 CYS B CA 1
ATOM 5113 C C . CYS B 1 393 ? 76.122 77.191 60.722 1.00 29.92 424 CYS B C 1
ATOM 5114 O O . CYS B 1 393 ? 76.690 76.756 59.728 1.00 35.34 424 CYS B O 1
ATOM 5117 N N . ASN B 1 394 ? 74.851 76.910 60.991 1.00 32.61 425 ASN B N 1
ATOM 5118 C CA . ASN B 1 394 ? 74.082 76.027 60.110 1.00 32.46 425 ASN B CA 1
ATOM 5119 C C . ASN B 1 394 ? 73.073 76.735 59.198 1.00 31.69 425 ASN B C 1
ATOM 5120 O O . ASN B 1 394 ? 72.483 76.099 58.323 1.00 32.70 425 ASN B O 1
ATOM 5125 N N . ILE B 1 395 ? 72.875 78.040 59.400 1.00 26.65 426 ILE B N 1
ATOM 5126 C CA . ILE B 1 395 ? 71.934 78.826 58.592 1.00 18.36 426 ILE B CA 1
ATOM 5127 C C . ILE B 1 395 ? 72.274 80.324 58.599 1.00 22.24 426 ILE B C 1
ATOM 5128 O O . ILE B 1 395 ? 71.902 81.038 59.522 1.00 29.11 426 ILE B O 1
ATOM 5133 N N . LEU B 1 396 ? 72.983 80.800 57.575 1.00 24.95 427 LEU B N 1
ATOM 5134 C CA . LEU B 1 396 ? 73.355 82.209 57.501 1.00 17.10 427 LEU B CA 1
ATOM 5135 C C . LEU B 1 396 ? 72.199 83.077 57.078 1.00 21.52 427 LEU B C 1
ATOM 5136 O O . LEU B 1 396 ? 71.200 82.578 56.570 1.00 25.52 427 LEU B O 1
ATOM 5141 N N . SER B 1 397 ? 72.356 84.385 57.276 1.00 27.19 428 SER B N 1
ATOM 5142 C CA . SER B 1 397 ? 71.339 85.373 56.910 1.00 32.74 428 SER B CA 1
ATOM 5143 C C . SER B 1 397 ? 72.012 86.712 56.622 1.00 37.46 428 SER B C 1
ATOM 5144 O O . SER B 1 397 ? 71.900 87.654 57.406 1.00 45.92 428 SER B O 1
ATOM 5147 N N . LEU B 1 398 ? 72.719 86.789 55.499 1.00 39.27 429 LEU B N 1
ATOM 5148 C CA . LEU B 1 398 ? 73.412 88.009 55.119 1.00 39.95 429 LEU B CA 1
ATOM 5149 C C . LEU B 1 398 ? 72.478 89.087 54.572 1.00 44.71 429 LEU B C 1
ATOM 5150 O O . LEU B 1 398 ? 72.664 89.565 53.452 1.00 46.45 429 LEU B O 1
ATOM 5155 N N . ASP B 1 399 ? 71.473 89.472 55.350 1.00 51.72 430 ASP B N 1
ATOM 5156 C CA . ASP B 1 399 ? 70.546 90.523 54.921 1.00 59.78 430 ASP B CA 1
ATOM 5157 C C . ASP B 1 399 ? 69.788 90.195 53.631 1.00 55.03 430 ASP B C 1
ATOM 5158 O O . ASP B 1 399 ? 70.345 90.266 52.533 1.00 53.92 430 ASP B O 1
ATOM 5163 N N . GLY B 1 400 ? 68.513 89.858 53.761 1.00 48.95 431 GLY B N 1
ATOM 5164 C CA . GLY B 1 400 ? 67.725 89.558 52.584 1.00 44.29 431 GLY B CA 1
ATOM 5165 C C . GLY B 1 400 ? 67.819 88.153 52.011 1.00 41.72 431 GLY B C 1
ATOM 5166 O O . GLY B 1 400 ? 66.867 87.677 51.396 1.00 41.23 431 GLY B O 1
ATOM 5167 N N . ILE B 1 401 ? 68.948 87.477 52.184 1.00 37.47 432 ILE B N 1
ATOM 5168 C CA . ILE B 1 401 ? 69.060 86.133 51.633 1.00 33.27 432 ILE B CA 1
ATOM 5169 C C . ILE B 1 401 ? 69.634 85.130 52.608 1.00 36.64 432 ILE B C 1
ATOM 5170 O O . ILE B 1 401 ? 70.812 85.197 52.957 1.00 40.92 432 ILE B O 1
ATOM 5175 N N . THR B 1 402 ? 68.789 84.204 53.049 1.00 33.01 433 THR B N 1
ATOM 5176 C CA . THR B 1 402 ? 69.195 83.166 53.988 1.00 28.19 433 THR B CA 1
ATOM 5177 C C . THR B 1 402 ? 69.716 81.962 53.230 1.00 25.17 433 THR B C 1
ATOM 5178 O O . THR B 1 402 ? 69.037 81.445 52.341 1.00 25.63 433 THR B O 1
ATOM 5182 N N . LEU B 1 403 ? 70.915 81.514 53.580 1.00 23.77 434 LEU B N 1
ATOM 5183 C CA . LEU B 1 403 ? 71.514 80.356 52.912 1.00 27.04 434 LEU B CA 1
ATOM 5184 C C . LEU B 1 403 ? 71.697 79.173 53.853 1.00 27.10 434 LEU B C 1
ATOM 5185 O O . LEU B 1 403 ? 72.100 79.336 55.005 1.00 29.93 434 LEU B O 1
ATOM 5190 N N . ARG B 1 404 ? 71.390 77.981 53.364 1.00 19.95 435 ARG B N 1
ATOM 5191 C CA . ARG B 1 404 ? 71.596 76.792 54.164 1.00 18.40 435 ARG B CA 1
ATOM 5192 C C . ARG B 1 404 ? 73.083 76.529 54.004 1.00 16.91 435 ARG B C 1
ATOM 5193 O O . ARG B 1 404 ? 73.603 76.671 52.903 1.00 14.89 435 ARG B O 1
ATOM 5201 N N . LEU B 1 405 ? 73.781 76.172 55.073 1.00 12.99 436 LEU B N 1
ATOM 5202 C CA . LEU B 1 405 ? 75.200 75.880 54.918 1.00 17.79 436 LEU B CA 1
ATOM 5203 C C . LEU B 1 405 ? 75.473 74.424 55.248 1.00 24.02 436 LEU B C 1
ATOM 5204 O O . LEU B 1 405 ? 76.618 73.946 55.199 1.00 25.45 436 LEU B O 1
ATOM 5209 N N . SER B 1 406 ? 74.399 73.715 55.561 1.00 20.61 437 SER B N 1
ATOM 5210 C CA . SER B 1 406 ? 74.502 72.312 55.879 1.00 25.91 437 SER B CA 1
ATOM 5211 C C . SER B 1 406 ? 73.213 71.618 55.497 1.00 26.43 437 SER B C 1
ATOM 5212 O O . SER B 1 406 ? 72.134 72.200 55.545 1.00 27.05 437 SER B O 1
ATOM 5215 N N . GLY B 1 407 ? 73.332 70.359 55.122 1.00 25.93 438 GLY B N 1
ATOM 5216 C CA . GLY B 1 407 ? 72.165 69.610 54.716 1.00 34.49 438 GLY B CA 1
ATOM 5217 C C . GLY B 1 407 ? 72.595 68.206 54.367 1.00 40.14 438 GLY B C 1
ATOM 5218 O O . GLY B 1 407 ? 73.788 67.949 54.177 1.00 43.89 438 GLY B O 1
ATOM 5219 N N . GLU B 1 408 ? 71.632 67.299 54.250 1.00 41.41 439 GLU B N 1
ATOM 5220 C CA . GLU B 1 408 ? 71.958 65.915 53.966 1.00 38.43 439 GLU B CA 1
ATOM 5221 C C . GLU B 1 408 ? 70.744 65.189 53.447 1.00 34.15 439 GLU B C 1
ATOM 5222 O O . GLU B 1 408 ? 69.610 65.603 53.682 1.00 34.14 439 GLU B O 1
ATOM 5228 N N . PHE B 1 409 ? 71.001 64.093 52.749 1.00 31.10 440 PHE B N 1
ATOM 5229 C CA . PHE B 1 409 ? 69.961 63.256 52.179 1.00 30.34 440 PHE B CA 1
ATOM 5230 C C . PHE B 1 409 ? 70.603 61.926 51.881 1.00 33.19 440 PHE B C 1
ATOM 5231 O O . PHE B 1 409 ? 71.779 61.861 51.507 1.00 29.70 440 PHE B O 1
ATOM 5239 N N . ASP B 1 410 ? 69.828 60.865 52.045 1.00 35.60 441 ASP B N 1
ATOM 5240 C CA . ASP B 1 410 ? 70.328 59.533 51.762 1.00 38.95 441 ASP B CA 1
ATOM 5241 C C . ASP B 1 410 ? 69.180 58.809 51.120 1.00 35.83 441 ASP B C 1
ATOM 5242 O O . ASP B 1 410 ? 68.013 59.156 51.332 1.00 32.46 441 ASP B O 1
ATOM 5247 N N . ALA B 1 411 ? 69.513 57.800 50.334 1.00 33.13 442 ALA B N 1
ATOM 5248 C CA . ALA B 1 411 ? 68.498 57.005 49.676 1.00 36.85 442 ALA B CA 1
ATOM 5249 C C . ALA B 1 411 ? 69.116 55.709 49.181 1.00 36.49 442 ALA B C 1
ATOM 5250 O O . ALA B 1 411 ? 70.342 55.548 49.159 1.00 33.22 442 ALA B O 1
ATOM 5252 N N . THR B 1 412 ? 68.262 54.781 48.784 1.00 34.87 443 THR B N 1
ATOM 5253 C CA . THR B 1 412 ? 68.749 53.514 48.296 1.00 36.66 443 THR B CA 1
ATOM 5254 C C . THR B 1 412 ? 68.051 53.163 47.002 1.00 36.56 443 THR B C 1
ATOM 5255 O O . THR B 1 412 ? 66.851 53.406 46.827 1.00 35.28 443 THR B O 1
ATOM 5259 N N . TYR B 1 413 ? 68.813 52.601 46.080 1.00 30.55 444 TYR B N 1
ATOM 5260 C CA . TYR B 1 413 ? 68.231 52.199 44.828 1.00 32.24 444 TYR B CA 1
ATOM 5261 C C . TYR B 1 413 ? 68.430 50.692 44.817 1.00 39.58 444 TYR B C 1
ATOM 5262 O O . TYR B 1 413 ? 69.551 50.210 45.012 1.00 41.00 444 TYR B O 1
ATOM 5271 N N . GLN B 1 414 ? 67.339 49.955 44.614 1.00 41.52 445 GLN B N 1
ATOM 5272 C CA . GLN B 1 414 ? 67.376 48.497 44.602 1.00 40.09 445 GLN B CA 1
ATOM 5273 C C . GLN B 1 414 ? 66.040 48.012 44.066 1.00 38.63 445 GLN B C 1
ATOM 5274 O O . GLN B 1 414 ? 65.043 48.713 44.183 1.00 32.27 445 GLN B O 1
ATOM 5280 N N . LYS B 1 415 ? 66.022 46.812 43.491 1.00 43.59 446 LYS B N 1
ATOM 5281 C CA . LYS B 1 415 ? 64.795 46.250 42.928 1.00 48.72 446 LYS B CA 1
ATOM 5282 C C . LYS B 1 415 ? 64.430 44.901 43.517 1.00 53.82 446 LYS B C 1
ATOM 5283 O O . LYS B 1 415 ? 65.303 44.080 43.817 1.00 55.65 446 LYS B O 1
ATOM 5289 N N . ASN B 1 416 ? 63.128 44.671 43.651 1.00 58.20 447 ASN B N 1
ATOM 5290 C CA . ASN B 1 416 ? 62.628 43.422 44.205 1.00 62.02 447 ASN B CA 1
ATOM 5291 C C . ASN B 1 416 ? 61.939 42.601 43.118 1.00 58.84 447 ASN B C 1
ATOM 5292 O O . ASN B 1 416 ? 60.811 42.907 42.724 1.00 58.80 447 ASN B O 1
ATOM 5297 N N . ILE B 1 417 ? 62.619 41.577 42.616 1.00 55.86 448 ILE B N 1
ATOM 5298 C CA . ILE B 1 417 ? 62.020 40.736 41.593 1.00 56.11 448 ILE B CA 1
ATOM 5299 C C . ILE B 1 417 ? 60.844 40.034 42.249 1.00 62.59 448 ILE B C 1
ATOM 5300 O O . ILE B 1 417 ? 60.839 39.853 43.464 1.00 68.04 448 ILE B O 1
ATOM 5305 N N . SER B 1 418 ? 59.856 39.624 41.457 1.00 68.50 449 SER B N 1
ATOM 5306 C CA . SER B 1 418 ? 58.673 38.959 42.003 1.00 69.01 449 SER B CA 1
ATOM 5307 C C . SER B 1 418 ? 58.151 37.892 41.048 1.00 72.21 449 SER B C 1
ATOM 5308 O O . SER B 1 418 ? 57.255 38.161 40.247 1.00 72.96 449 SER B O 1
ATOM 5311 N N . ILE B 1 419 ? 58.717 36.687 41.141 1.00 76.29 450 ILE B N 1
ATOM 5312 C CA . ILE B 1 419 ? 58.327 35.574 40.279 1.00 81.87 450 ILE B CA 1
ATOM 5313 C C . ILE B 1 419 ? 56.864 35.160 40.412 1.00 84.77 450 ILE B C 1
ATOM 5314 O O . ILE B 1 419 ? 56.196 35.407 41.417 1.00 84.41 450 ILE B O 1
ATOM 5319 N N . GLN B 1 420 ? 56.394 34.491 39.375 1.00 88.53 451 GLN B N 1
ATOM 5320 C CA . GLN B 1 420 ? 55.023 34.035 39.277 1.00 92.77 451 GLN B CA 1
ATOM 5321 C C . GLN B 1 420 ? 55.138 32.504 39.155 1.00 96.94 451 GLN B C 1
ATOM 5322 O O . GLN B 1 420 ? 56.149 32.009 38.651 1.00 100.00 451 GLN B O 1
ATOM 5328 N N . ASP B 1 421 ? 54.139 31.752 39.624 1.00 98.97 452 ASP B N 1
ATOM 5329 C CA . ASP B 1 421 ? 54.193 30.284 39.538 1.00 96.78 452 ASP B CA 1
ATOM 5330 C C . ASP B 1 421 ? 53.344 29.718 38.398 1.00 96.54 452 ASP B C 1
ATOM 5331 O O . ASP B 1 421 ? 52.535 30.434 37.804 1.00 93.81 452 ASP B O 1
ATOM 5336 N N . SER B 1 422 ? 53.516 28.427 38.112 1.00 96.41 453 SER B N 1
ATOM 5337 C CA . SER B 1 422 ? 52.776 27.778 37.028 1.00 99.51 453 SER B CA 1
ATOM 5338 C C . SER B 1 422 ? 52.096 26.463 37.439 1.00 100.00 453 SER B C 1
ATOM 5339 O O . SER B 1 422 ? 51.809 26.250 38.622 1.00 100.00 453 SER B O 1
ATOM 5342 N N . GLN B 1 423 ? 51.834 25.594 36.456 1.00 100.00 454 GLN B N 1
ATOM 5343 C CA . GLN B 1 423 ? 51.172 24.303 36.695 1.00 99.33 454 GLN B CA 1
ATOM 5344 C C . GLN B 1 423 ? 51.130 23.384 35.463 1.00 96.84 454 GLN B C 1
ATOM 5345 O O . GLN B 1 423 ? 51.908 23.533 34.519 1.00 91.97 454 GLN B O 1
ATOM 5351 N N . ASP C 1 2 ? 95.395 83.684 4.537 1.00 34.73 33 ASP C N 1
ATOM 5352 C CA . ASP C 1 2 ? 96.495 84.568 4.904 1.00 42.10 33 ASP C CA 1
ATOM 5353 C C . ASP C 1 2 ? 97.894 84.001 4.619 1.00 46.47 33 ASP C C 1
ATOM 5354 O O . ASP C 1 2 ? 98.850 84.761 4.458 1.00 48.39 33 ASP C O 1
ATOM 5359 N N . GLY C 1 3 ? 98.020 82.677 4.563 1.00 50.66 34 GLY C N 1
ATOM 5360 C CA . GLY C 1 3 ? 99.315 82.073 4.288 1.00 56.04 34 GLY C CA 1
ATOM 5361 C C . GLY C 1 3 ? 100.271 82.152 5.463 1.00 59.60 34 GLY C C 1
ATOM 5362 O O . GLY C 1 3 ? 99.846 82.405 6.585 1.00 57.57 34 GLY C O 1
ATOM 5363 N N . ARG C 1 4 ? 101.562 81.935 5.225 1.00 66.33 35 ARG C N 1
ATOM 5364 C CA . ARG C 1 4 ? 102.515 81.996 6.328 1.00 70.93 35 ARG C CA 1
ATOM 5365 C C . ARG C 1 4 ? 103.896 82.645 6.095 1.00 68.11 35 ARG C C 1
ATOM 5366 O O . ARG C 1 4 ? 104.943 82.051 6.382 1.00 63.28 35 ARG C O 1
ATOM 5374 N N . PRO C 1 5 ? 103.908 83.855 5.504 1.00 64.94 36 PRO C N 1
ATOM 5375 C CA . PRO C 1 5 ? 105.142 84.606 5.256 1.00 61.44 36 PRO C CA 1
ATOM 5376 C C . PRO C 1 5 ? 105.313 85.428 6.545 1.00 57.62 36 PRO C C 1
ATOM 5377 O O . PRO C 1 5 ? 106.395 85.927 6.862 1.00 55.09 36 PRO C O 1
ATOM 5381 N N . LEU C 1 6 ? 104.196 85.583 7.258 1.00 50.60 37 LEU C N 1
ATOM 5382 C CA . LEU C 1 6 ? 104.155 86.300 8.522 1.00 43.35 37 LEU C CA 1
ATOM 5383 C C . LEU C 1 6 ? 104.548 85.355 9.659 1.00 45.82 37 LEU C C 1
ATOM 5384 O O . LEU C 1 6 ? 104.634 85.761 10.824 1.00 44.64 37 LEU C O 1
ATOM 5389 N N . ALA C 1 7 ? 104.770 84.087 9.309 1.00 46.90 38 ALA C N 1
ATOM 5390 C CA . ALA C 1 7 ? 105.209 83.068 10.267 1.00 45.65 38 ALA C CA 1
ATOM 5391 C C . ALA C 1 7 ? 106.653 83.442 10.634 1.00 45.38 38 ALA C C 1
ATOM 5392 O O . ALA C 1 7 ? 107.178 83.078 11.691 1.00 41.89 38 ALA C O 1
ATOM 5394 N N . ALA C 1 8 ? 107.286 84.163 9.716 1.00 46.80 39 ALA C N 1
ATOM 5395 C CA . ALA C 1 8 ? 108.642 84.653 9.892 1.00 44.59 39 ALA C CA 1
ATOM 5396 C C . ALA C 1 8 ? 108.578 85.866 10.815 1.00 43.65 39 ALA C C 1
ATOM 5397 O O . ALA C 1 8 ? 109.580 86.275 11.398 1.00 46.12 39 ALA C O 1
ATOM 5399 N N . ALA C 1 9 ? 107.393 86.459 10.912 1.00 40.50 40 ALA C N 1
ATOM 5400 C CA . ALA C 1 9 ? 107.183 87.614 11.771 1.00 40.28 40 ALA C CA 1
ATOM 5401 C C . ALA C 1 9 ? 106.746 87.198 13.178 1.00 43.06 40 ALA C C 1
ATOM 5402 O O . ALA C 1 9 ? 106.578 88.040 14.058 1.00 44.96 40 ALA C O 1
ATOM 5404 N N . GLY C 1 10 ? 106.558 85.900 13.391 1.00 43.74 41 GLY C N 1
ATOM 5405 C CA . GLY C 1 10 ? 106.144 85.429 14.701 1.00 38.39 41 GLY C CA 1
ATOM 5406 C C . GLY C 1 10 ? 104.653 85.183 14.792 1.00 37.09 41 GLY C C 1
ATOM 5407 O O . GLY C 1 10 ? 104.163 84.692 15.806 1.00 36.17 41 GLY C O 1
ATOM 5408 N N . ILE C 1 11 ? 103.927 85.535 13.737 1.00 31.76 42 ILE C N 1
ATOM 5409 C CA . ILE C 1 11 ? 102.489 85.331 13.712 1.00 31.45 42 ILE C CA 1
ATOM 5410 C C . ILE C 1 11 ? 102.146 83.907 13.268 1.00 35.25 42 ILE C C 1
ATOM 5411 O O . ILE C 1 11 ? 102.287 83.570 12.094 1.00 44.12 42 ILE C O 1
ATOM 5416 N N . VAL C 1 12 ? 101.715 83.061 14.197 1.00 32.81 43 VAL C N 1
ATOM 5417 C CA . VAL C 1 12 ? 101.329 81.697 13.839 1.00 33.11 43 VAL C CA 1
ATOM 5418 C C . VAL C 1 12 ? 99.811 81.671 13.575 1.00 36.37 43 VAL C C 1
ATOM 5419 O O . VAL C 1 12 ? 99.052 82.349 14.282 1.00 38.70 43 VAL C O 1
ATOM 5423 N N . VAL C 1 13 ? 99.360 80.925 12.562 1.00 33.74 44 VAL C N 1
ATOM 5424 C CA . VAL C 1 13 ? 97.908 80.834 12.291 1.00 28.44 44 VAL C CA 1
ATOM 5425 C C . VAL C 1 13 ? 97.380 79.555 12.920 1.00 26.30 44 VAL C C 1
ATOM 5426 O O . VAL C 1 13 ? 97.599 78.468 12.409 1.00 28.68 44 VAL C O 1
ATOM 5430 N N . THR C 1 14 ? 96.697 79.684 14.041 1.00 27.66 45 THR C N 1
ATOM 5431 C CA . THR C 1 14 ? 96.176 78.518 14.722 1.00 30.17 45 THR C CA 1
ATOM 5432 C C . THR C 1 14 ? 95.041 77.860 13.963 1.00 29.81 45 THR C C 1
ATOM 5433 O O . THR C 1 14 ? 94.895 76.637 14.008 1.00 36.19 45 THR C O 1
ATOM 5437 N N . GLY C 1 15 ? 94.224 78.651 13.274 1.00 25.83 46 GLY C N 1
ATOM 5438 C CA . GLY C 1 15 ? 93.123 78.043 12.551 1.00 26.93 46 GLY C CA 1
ATOM 5439 C C . GLY C 1 15 ? 92.330 78.901 11.588 1.00 27.18 46 GLY C C 1
ATOM 5440 O O . GLY C 1 15 ? 92.317 80.128 11.670 1.00 33.05 46 GLY C O 1
ATOM 5441 N N . ASP C 1 16 ? 91.639 78.227 10.677 1.00 26.02 47 ASP C N 1
ATOM 5442 C CA . ASP C 1 16 ? 90.833 78.882 9.663 1.00 22.15 47 ASP C CA 1
ATOM 5443 C C . ASP C 1 16 ? 89.457 78.241 9.682 1.00 18.36 47 ASP C C 1
ATOM 5444 O O . ASP C 1 16 ? 89.345 77.021 9.685 1.00 13.36 47 ASP C O 1
ATOM 5449 N N . LYS C 1 17 ? 88.412 79.060 9.672 1.00 13.48 48 LYS C N 1
ATOM 5450 C CA . LYS C 1 17 ? 87.053 78.538 9.719 1.00 13.98 48 LYS C CA 1
ATOM 5451 C C . LYS C 1 17 ? 86.032 79.350 8.929 1.00 14.84 48 LYS C C 1
ATOM 5452 O O . LYS C 1 17 ? 86.190 80.554 8.720 1.00 12.52 48 LYS C O 1
ATOM 5458 N N . ALA C 1 18 ? 84.970 78.680 8.500 1.00 12.57 49 ALA C N 1
ATOM 5459 C CA . ALA C 1 18 ? 83.906 79.348 7.761 1.00 17.44 49 ALA C CA 1
ATOM 5460 C C . ALA C 1 18 ? 83.019 80.099 8.751 1.00 17.13 49 ALA C C 1
ATOM 5461 O O . ALA C 1 18 ? 83.166 79.949 9.965 1.00 24.08 49 ALA C O 1
ATOM 5463 N N . VAL C 1 19 ? 82.076 80.882 8.244 1.00 10.67 50 VAL C N 1
ATOM 5464 C CA . VAL C 1 19 ? 81.203 81.640 9.129 1.00 11.11 50 VAL C CA 1
ATOM 5465 C C . VAL C 1 19 ? 79.785 81.590 8.595 1.00 8.56 50 VAL C C 1
ATOM 5466 O O . VAL C 1 19 ? 79.579 81.632 7.390 1.00 16.65 50 VAL C O 1
ATOM 5470 N N . ASN C 1 20 ? 78.803 81.504 9.482 1.00 8.14 51 ASN C N 1
ATOM 5471 C CA . ASN C 1 20 ? 77.417 81.454 9.039 1.00 11.07 51 ASN C CA 1
ATOM 5472 C C . ASN C 1 20 ? 76.511 82.084 10.085 1.00 11.22 51 ASN C C 1
ATOM 5473 O O . ASN C 1 20 ? 76.847 82.140 11.262 1.00 8.84 51 ASN C O 1
ATOM 5478 N N . ILE C 1 21 ? 75.365 82.570 9.634 1.00 10.12 52 ILE C N 1
ATOM 5479 C CA . ILE C 1 21 ? 74.378 83.178 10.505 1.00 8.63 52 ILE C CA 1
ATOM 5480 C C . ILE C 1 21 ? 73.376 82.062 10.776 1.00 10.99 52 ILE C C 1
ATOM 5481 O O . ILE C 1 21 ? 73.218 81.167 9.950 1.00 11.07 52 ILE C O 1
ATOM 5486 N N . TYR C 1 22 ? 72.695 82.096 11.914 1.00 10.99 53 TYR C N 1
ATOM 5487 C CA . TYR C 1 22 ? 71.737 81.044 12.203 1.00 5.86 53 TYR C CA 1
ATOM 5488 C C . TYR C 1 22 ? 70.622 81.565 13.062 1.00 7.42 53 TYR C C 1
ATOM 5489 O O . TYR C 1 22 ? 70.778 82.584 13.728 1.00 3.92 53 TYR C O 1
ATOM 5498 N N . THR C 1 23 ? 69.506 80.842 13.066 1.00 10.65 54 THR C N 1
ATOM 5499 C CA . THR C 1 23 ? 68.328 81.229 13.843 1.00 18.81 54 THR C CA 1
ATOM 5500 C C . THR C 1 23 ? 67.501 80.014 14.238 1.00 23.56 54 THR C C 1
ATOM 5501 O O . THR C 1 23 ? 66.943 79.328 13.378 1.00 30.78 54 THR C O 1
ATOM 5505 N N . SER C 1 24 ? 67.412 79.750 15.537 1.00 18.56 55 SER C N 1
ATOM 5506 C CA . SER C 1 24 ? 66.662 78.598 15.995 1.00 14.16 55 SER C CA 1
ATOM 5507 C C . SER C 1 24 ? 65.179 78.765 15.746 1.00 16.26 55 SER C C 1
ATOM 5508 O O . SER C 1 24 ? 64.371 78.769 16.677 1.00 19.91 55 SER C O 1
ATOM 5511 N N . SER C 1 25 ? 64.831 78.889 14.472 1.00 15.75 56 SER C N 1
ATOM 5512 C CA . SER C 1 25 ? 63.447 79.070 14.066 1.00 23.52 56 SER C CA 1
ATOM 5513 C C . SER C 1 25 ? 62.703 77.770 13.735 1.00 22.98 56 SER C C 1
ATOM 5514 O O . SER C 1 25 ? 61.553 77.595 14.121 1.00 28.62 56 SER C O 1
ATOM 5517 N N . GLN C 1 26 ? 63.343 76.873 13.000 1.00 25.11 57 GLN C N 1
ATOM 5518 C CA . GLN C 1 26 ? 62.715 75.606 12.640 1.00 21.96 57 GLN C CA 1
ATOM 5519 C C . GLN C 1 26 ? 62.368 74.834 13.898 1.00 21.62 57 GLN C C 1
ATOM 5520 O O . GLN C 1 26 ? 63.023 74.989 14.923 1.00 27.12 57 GLN C O 1
ATOM 5526 N N . THR C 1 27 ? 61.369 73.968 13.810 1.00 21.01 58 THR C N 1
ATOM 5527 C CA . THR C 1 27 ? 60.942 73.200 14.972 1.00 22.60 58 THR C CA 1
ATOM 5528 C C . THR C 1 27 ? 60.301 71.887 14.574 1.00 23.48 58 THR C C 1
ATOM 5529 O O . THR C 1 27 ? 59.666 71.801 13.535 1.00 30.30 58 THR C O 1
ATOM 5533 N N . GLY C 1 28 ? 60.440 70.875 15.420 1.00 24.03 59 GLY C N 1
ATOM 5534 C CA . GLY C 1 28 ? 59.854 69.588 15.113 1.00 30.18 59 GLY C CA 1
ATOM 5535 C C . GLY C 1 28 ? 59.486 68.802 16.350 1.00 33.18 59 GLY C C 1
ATOM 5536 O O . GLY C 1 28 ? 59.950 69.113 17.452 1.00 34.49 59 GLY C O 1
ATOM 5537 N N . SER C 1 29 ? 58.669 67.765 16.162 1.00 33.08 60 SER C N 1
ATOM 5538 C CA . SER C 1 29 ? 58.223 66.935 17.273 1.00 31.35 60 SER C CA 1
ATOM 5539 C C . SER C 1 29 ? 58.262 65.430 17.008 1.00 24.32 60 SER C C 1
ATOM 5540 O O . SER C 1 29 ? 57.769 64.942 15.999 1.00 24.48 60 SER C O 1
ATOM 5543 N N . ILE C 1 30 ? 58.862 64.707 17.939 1.00 22.30 61 ILE C N 1
ATOM 5544 C CA . ILE C 1 30 ? 58.964 63.263 17.855 1.00 24.58 61 ILE C CA 1
ATOM 5545 C C . ILE C 1 30 ? 57.944 62.728 18.859 1.00 28.09 61 ILE C C 1
ATOM 5546 O O . ILE C 1 30 ? 57.796 63.293 19.946 1.00 32.74 61 ILE C O 1
ATOM 5551 N N . ILE C 1 31 ? 57.235 61.656 18.511 1.00 28.16 62 ILE C N 1
ATOM 5552 C CA . ILE C 1 31 ? 56.258 61.076 19.433 1.00 24.63 62 ILE C CA 1
ATOM 5553 C C . ILE C 1 31 ? 56.452 59.574 19.499 1.00 28.06 62 ILE C C 1
ATOM 5554 O O . ILE C 1 31 ? 55.974 58.825 18.653 1.00 30.72 62 ILE C O 1
ATOM 5559 N N . ILE C 1 32 ? 57.196 59.167 20.523 1.00 30.94 63 ILE C N 1
ATOM 5560 C CA . ILE C 1 32 ? 57.560 57.783 20.803 1.00 26.38 63 ILE C CA 1
ATOM 5561 C C . ILE C 1 32 ? 56.399 56.936 21.324 1.00 26.79 63 ILE C C 1
ATOM 5562 O O . ILE C 1 32 ? 55.508 57.434 21.999 1.00 34.04 63 ILE C O 1
ATOM 5567 N N . LYS C 1 33 ? 56.434 55.648 21.005 1.00 28.32 64 LYS C N 1
ATOM 5568 C CA . LYS C 1 33 ? 55.437 54.682 21.446 1.00 29.09 64 LYS C CA 1
ATOM 5569 C C . LYS C 1 33 ? 56.220 53.597 22.186 1.00 33.96 64 LYS C C 1
ATOM 5570 O O . LYS C 1 33 ? 56.722 52.636 21.584 1.00 33.57 64 LYS C O 1
ATOM 5576 N N . LEU C 1 34 ? 56.334 53.783 23.499 1.00 33.90 65 LEU C N 1
ATOM 5577 C CA . LEU C 1 34 ? 57.073 52.884 24.388 1.00 33.29 65 LEU C CA 1
ATOM 5578 C C . LEU C 1 34 ? 56.636 51.393 24.378 1.00 34.88 65 LEU C C 1
ATOM 5579 O O . LEU C 1 34 ? 57.477 50.493 24.466 1.00 28.43 65 LEU C O 1
ATOM 5584 N N . LEU C 1 35 ? 55.332 51.128 24.294 1.00 35.83 66 LEU C N 1
ATOM 5585 C CA . LEU C 1 35 ? 54.849 49.745 24.217 1.00 33.19 66 LEU C CA 1
ATOM 5586 C C . LEU C 1 35 ? 54.833 49.347 22.741 1.00 35.23 66 LEU C C 1
ATOM 5587 O O . LEU C 1 35 ? 54.090 49.916 21.939 1.00 33.30 66 LEU C O 1
ATOM 5592 N N . PRO C 1 36 ? 55.638 48.346 22.366 1.00 38.57 67 PRO C N 1
ATOM 5593 C CA . PRO C 1 36 ? 55.677 47.925 20.966 1.00 44.18 67 PRO C CA 1
ATOM 5594 C C . PRO C 1 36 ? 54.337 47.413 20.469 1.00 50.72 67 PRO C C 1
ATOM 5595 O O . PRO C 1 36 ? 53.496 46.993 21.261 1.00 56.76 67 PRO C O 1
ATOM 5599 N N . ASN C 1 37 ? 54.148 47.454 19.153 1.00 57.47 68 ASN C N 1
ATOM 5600 C CA . ASN C 1 37 ? 52.923 46.957 18.546 1.00 59.44 68 ASN C CA 1
ATOM 5601 C C . ASN C 1 37 ? 53.017 45.423 18.585 1.00 64.54 68 ASN C C 1
ATOM 5602 O O . ASN C 1 37 ? 53.801 44.821 17.875 1.00 60.34 68 ASN C O 1
ATOM 5607 N N . MET C 1 38 ? 52.211 44.827 19.458 1.00 72.09 69 MET C N 1
ATOM 5608 C CA . MET C 1 38 ? 52.168 43.379 19.629 1.00 79.17 69 MET C CA 1
ATOM 5609 C C . MET C 1 38 ? 51.279 42.699 18.577 1.00 81.97 69 MET C C 1
ATOM 5610 O O . MET C 1 38 ? 50.474 43.353 17.927 1.00 82.60 69 MET C O 1
ATOM 5615 N N . PRO C 1 39 ? 51.436 41.378 18.422 1.00 84.12 70 PRO C N 1
ATOM 5616 C CA . PRO C 1 39 ? 50.640 40.617 17.466 1.00 84.70 70 PRO C CA 1
ATOM 5617 C C . PRO C 1 39 ? 49.267 40.322 18.103 1.00 86.79 70 PRO C C 1
ATOM 5618 O O . PRO C 1 39 ? 49.150 40.265 19.330 1.00 85.54 70 PRO C O 1
ATOM 5622 N N . LYS C 1 40 ? 48.242 40.149 17.275 1.00 91.03 71 LYS C N 1
ATOM 5623 C CA . LYS C 1 40 ? 46.886 39.878 17.732 1.00 93.78 71 LYS C CA 1
ATOM 5624 C C . LYS C 1 40 ? 46.735 38.593 18.535 1.00 94.01 71 LYS C C 1
ATOM 5625 O O . LYS C 1 40 ? 47.339 37.570 18.192 1.00 91.67 71 LYS C O 1
ATOM 5631 N N . ASP C 1 41 ? 45.909 38.633 19.575 1.00 94.42 72 ASP C N 1
ATOM 5632 C CA . ASP C 1 41 ? 45.654 37.472 20.420 1.00 99.44 72 ASP C CA 1
ATOM 5633 C C . ASP C 1 41 ? 46.684 36.323 20.563 1.00 100.00 72 ASP C C 1
ATOM 5634 O O . ASP C 1 41 ? 46.359 35.155 20.334 1.00 100.00 72 ASP C O 1
ATOM 5639 N N . LYS C 1 42 ? 47.917 36.636 20.929 1.00 100.00 73 LYS C N 1
ATOM 5640 C CA . LYS C 1 42 ? 48.888 35.584 21.157 1.00 100.00 73 LYS C CA 1
ATOM 5641 C C . LYS C 1 42 ? 49.609 36.170 22.350 1.00 97.51 73 LYS C C 1
ATOM 5642 O O . LYS C 1 42 ? 50.810 35.998 22.561 1.00 96.84 73 LYS C O 1
ATOM 5648 N N . GLU C 1 43 ? 48.786 36.858 23.135 1.00 92.75 74 GLU C N 1
ATOM 5649 C CA . GLU C 1 43 ? 49.181 37.564 24.339 1.00 92.41 74 GLU C CA 1
ATOM 5650 C C . GLU C 1 43 ? 49.207 36.738 25.611 1.00 89.68 74 GLU C C 1
ATOM 5651 O O . GLU C 1 43 ? 50.034 36.982 26.482 1.00 92.37 74 GLU C O 1
ATOM 5657 N N . ALA C 1 44 ? 48.280 35.797 25.739 1.00 84.25 75 ALA C N 1
ATOM 5658 C CA . ALA C 1 44 ? 48.238 34.968 26.933 1.00 79.06 75 ALA C CA 1
ATOM 5659 C C . ALA C 1 44 ? 49.673 34.701 27.352 1.00 76.47 75 ALA C C 1
ATOM 5660 O O . ALA C 1 44 ? 50.039 34.882 28.513 1.00 76.84 75 ALA C O 1
ATOM 5662 N N . CYS C 1 45 ? 50.485 34.275 26.390 1.00 70.71 76 CYS C N 1
ATOM 5663 C CA . CYS C 1 45 ? 51.892 33.984 26.641 1.00 72.64 76 CYS C CA 1
ATOM 5664 C C . CYS C 1 45 ? 52.736 35.241 26.901 1.00 70.56 76 CYS C C 1
ATOM 5665 O O . CYS C 1 45 ? 53.459 35.326 27.896 1.00 70.81 76 CYS C O 1
ATOM 5668 N N . ALA C 1 46 ? 52.635 36.214 26.004 1.00 68.86 77 ALA C N 1
ATOM 5669 C CA . ALA C 1 46 ? 53.384 37.465 26.119 1.00 66.27 77 ALA C CA 1
ATOM 5670 C C . ALA C 1 46 ? 53.000 38.373 27.297 1.00 64.65 77 ALA C C 1
ATOM 5671 O O . ALA C 1 46 ? 53.758 39.275 27.660 1.00 65.32 77 ALA C O 1
ATOM 5673 N N . LYS C 1 47 ? 51.833 38.144 27.889 1.00 62.24 78 LYS C N 1
ATOM 5674 C CA . LYS C 1 47 ? 51.367 38.961 29.001 1.00 60.51 78 LYS C CA 1
ATOM 5675 C C . LYS C 1 47 ? 52.351 39.022 30.172 1.00 58.61 78 LYS C C 1
ATOM 5676 O O . LYS C 1 47 ? 52.494 40.058 30.819 1.00 56.25 78 LYS C O 1
ATOM 5682 N N . ALA C 1 48 ? 53.030 37.912 30.439 1.00 55.78 79 ALA C N 1
ATOM 5683 C CA . ALA C 1 48 ? 53.990 37.847 31.540 1.00 52.21 79 ALA C CA 1
ATOM 5684 C C . ALA C 1 48 ? 55.154 38.846 31.441 1.00 50.82 79 ALA C C 1
ATOM 5685 O O . ALA C 1 48 ? 55.346 39.667 32.335 1.00 48.25 79 ALA C O 1
ATOM 5687 N N . PRO C 1 49 ? 55.951 38.780 30.360 1.00 49.59 80 PRO C N 1
ATOM 5688 C CA . PRO C 1 49 ? 57.081 39.699 30.199 1.00 47.09 80 PRO C CA 1
ATOM 5689 C C . PRO C 1 49 ? 56.592 41.119 29.988 1.00 43.03 80 PRO C C 1
ATOM 5690 O O . PRO C 1 49 ? 57.159 42.073 30.523 1.00 39.92 80 PRO C O 1
ATOM 5694 N N . LEU C 1 50 ? 55.540 41.250 29.190 1.00 35.51 81 LEU C N 1
ATOM 5695 C CA . LEU C 1 50 ? 54.993 42.557 28.912 1.00 37.38 81 LEU C CA 1
ATOM 5696 C C . LEU C 1 50 ? 54.764 43.276 30.226 1.00 37.36 81 LEU C C 1
ATOM 5697 O O . LEU C 1 50 ? 55.148 44.428 30.383 1.00 41.24 81 LEU C O 1
ATOM 5702 N N . GLU C 1 51 ? 54.149 42.587 31.175 1.00 38.73 82 GLU C N 1
ATOM 5703 C CA . GLU C 1 51 ? 53.881 43.174 32.481 1.00 46.70 82 GLU C CA 1
ATOM 5704 C C . GLU C 1 51 ? 55.163 43.765 33.077 1.00 44.66 82 GLU C C 1
ATOM 5705 O O . GLU C 1 51 ? 55.218 44.952 33.418 1.00 41.32 82 GLU C O 1
ATOM 5711 N N . ALA C 1 52 ? 56.191 42.929 33.199 1.00 41.57 83 ALA C N 1
ATOM 5712 C CA . ALA C 1 52 ? 57.474 43.356 33.754 1.00 42.26 83 ALA C CA 1
ATOM 5713 C C . ALA C 1 52 ? 57.970 44.624 33.064 1.00 42.56 83 ALA C C 1
ATOM 5714 O O . ALA C 1 52 ? 58.288 45.624 33.715 1.00 43.26 83 ALA C O 1
ATOM 5716 N N . TYR C 1 53 ? 58.036 44.560 31.738 1.00 40.41 84 TYR C N 1
ATOM 5717 C CA . TYR C 1 53 ? 58.478 45.674 30.908 1.00 35.40 84 TYR C CA 1
ATOM 5718 C C . TYR C 1 53 ? 57.635 46.915 31.173 1.00 34.26 84 TYR C C 1
ATOM 5719 O O . TYR C 1 53 ? 58.143 47.924 31.653 1.00 36.18 84 TYR C O 1
ATOM 5728 N N . ASN C 1 54 ? 56.342 46.837 30.870 1.00 31.67 85 ASN C N 1
ATOM 5729 C CA . ASN C 1 54 ? 55.452 47.969 31.083 1.00 31.15 85 ASN C CA 1
ATOM 5730 C C . ASN C 1 54 ? 55.530 48.493 32.504 1.00 34.93 85 ASN C C 1
ATOM 5731 O O . ASN C 1 54 ? 54.999 49.563 32.812 1.00 36.18 85 ASN C O 1
ATOM 5736 N N . ARG C 1 55 ? 56.159 47.721 33.383 1.00 39.98 86 ARG C N 1
ATOM 5737 C CA . ARG C 1 55 ? 56.307 48.142 34.771 1.00 44.69 86 ARG C CA 1
ATOM 5738 C C . ARG C 1 55 ? 57.523 49.067 34.882 1.00 42.60 86 ARG C C 1
ATOM 5739 O O . ARG C 1 55 ? 57.393 50.258 35.205 1.00 34.66 86 ARG C O 1
ATOM 5747 N N . THR C 1 56 ? 58.699 48.516 34.585 1.00 38.62 87 THR C N 1
ATOM 5748 C CA . THR C 1 56 ? 59.929 49.290 34.652 1.00 34.47 87 THR C CA 1
ATOM 5749 C C . THR C 1 56 ? 59.750 50.573 33.842 1.00 30.80 87 THR C C 1
ATOM 5750 O O . THR C 1 56 ? 60.317 51.603 34.183 1.00 31.94 87 THR C O 1
ATOM 5754 N N . LEU C 1 57 ? 58.954 50.517 32.776 1.00 27.40 88 LEU C N 1
ATOM 5755 C CA . LEU C 1 57 ? 58.717 51.707 31.962 1.00 26.17 88 LEU C CA 1
ATOM 5756 C C . LEU C 1 57 ? 58.217 52.837 32.853 1.00 27.09 88 LEU C C 1
ATOM 5757 O O . LEU C 1 57 ? 58.819 53.906 32.927 1.00 27.45 88 LEU C O 1
ATOM 5762 N N . THR C 1 58 ? 57.107 52.599 33.535 1.00 27.80 89 THR C N 1
ATOM 5763 C CA . THR C 1 58 ? 56.555 53.627 34.395 1.00 28.38 89 THR C CA 1
ATOM 5764 C C . THR C 1 58 ? 57.544 53.912 35.510 1.00 26.30 89 THR C C 1
ATOM 5765 O O . THR C 1 58 ? 57.694 55.055 35.941 1.00 27.05 89 THR C O 1
ATOM 5769 N N . THR C 1 59 ? 58.228 52.872 35.972 1.00 22.97 90 THR C N 1
ATOM 5770 C CA . THR C 1 59 ? 59.191 53.054 37.046 1.00 27.10 90 THR C CA 1
ATOM 5771 C C . THR C 1 59 ? 60.172 54.135 36.654 1.00 26.65 90 THR C C 1
ATOM 5772 O O . THR C 1 59 ? 60.562 54.969 37.467 1.00 28.55 90 THR C O 1
ATOM 5776 N N . LEU C 1 60 ? 60.558 54.095 35.387 1.00 27.31 91 LEU C N 1
ATOM 5777 C CA . LEU C 1 60 ? 61.517 55.017 34.807 1.00 23.51 91 LEU C CA 1
ATOM 5778 C C . LEU C 1 60 ? 60.941 56.378 34.451 1.00 24.45 91 LEU C C 1
ATOM 5779 O O . LEU C 1 60 ? 61.393 57.394 34.966 1.00 30.82 91 LEU C O 1
ATOM 5784 N N . LEU C 1 61 ? 59.939 56.401 33.578 1.00 20.32 92 LEU C N 1
ATOM 5785 C CA . LEU C 1 61 ? 59.371 57.666 33.133 1.00 20.30 92 LEU C CA 1
ATOM 5786 C C . LEU C 1 61 ? 58.543 58.483 34.103 1.00 19.99 92 LEU C C 1
ATOM 5787 O O . LEU C 1 61 ? 58.329 59.662 33.869 1.00 22.81 92 LEU C O 1
ATOM 5792 N N . THR C 1 62 ? 58.078 57.894 35.194 1.00 24.31 93 THR C N 1
ATOM 5793 C CA . THR C 1 62 ? 57.253 58.668 36.118 1.00 27.37 93 THR C CA 1
ATOM 5794 C C . THR C 1 62 ? 57.871 59.978 36.613 1.00 26.99 93 THR C C 1
ATOM 5795 O O . THR C 1 62 ? 57.214 61.017 36.598 1.00 33.81 93 THR C O 1
ATOM 5799 N N . PRO C 1 63 ? 59.125 59.955 37.077 1.00 23.69 94 PRO C N 1
ATOM 5800 C CA . PRO C 1 63 ? 59.685 61.226 37.534 1.00 20.86 94 PRO C CA 1
ATOM 5801 C C . PRO C 1 63 ? 59.686 62.236 36.371 1.00 23.94 94 PRO C C 1
ATOM 5802 O O . PRO C 1 63 ? 59.122 63.337 36.477 1.00 18.88 94 PRO C O 1
ATOM 5806 N N . LEU C 1 64 ? 60.306 61.849 35.257 1.00 20.69 95 LEU C N 1
ATOM 5807 C CA . LEU C 1 64 ? 60.374 62.712 34.071 1.00 17.33 95 LEU C CA 1
ATOM 5808 C C . LEU C 1 64 ? 58.993 63.322 33.799 1.00 14.91 95 LEU C C 1
ATOM 5809 O O . LEU C 1 64 ? 58.854 64.530 33.624 1.00 5.64 95 LEU C O 1
ATOM 5814 N N . GLY C 1 65 ? 57.972 62.472 33.791 1.00 17.24 96 GLY C N 1
ATOM 5815 C CA . GLY C 1 65 ? 56.618 62.939 33.572 1.00 18.96 96 GLY C CA 1
ATOM 5816 C C . GLY C 1 65 ? 56.224 63.965 34.622 1.00 23.20 96 GLY C C 1
ATOM 5817 O O . GLY C 1 65 ? 55.552 64.946 34.303 1.00 22.12 96 GLY C O 1
ATOM 5818 N N . ASP C 1 66 ? 56.630 63.735 35.871 1.00 23.32 97 ASP C N 1
ATOM 5819 C CA . ASP C 1 66 ? 56.337 64.645 36.981 1.00 27.26 97 ASP C CA 1
ATOM 5820 C C . ASP C 1 66 ? 56.968 66.037 36.735 1.00 29.51 97 ASP C C 1
ATOM 5821 O O . ASP C 1 66 ? 56.259 67.059 36.707 1.00 26.03 97 ASP C O 1
ATOM 5826 N N . SER C 1 67 ? 58.290 66.073 36.544 1.00 23.08 98 SER C N 1
ATOM 5827 C CA . SER C 1 67 ? 59.013 67.331 36.305 1.00 18.85 98 SER C CA 1
ATOM 5828 C C . SER C 1 67 ? 58.408 68.105 35.156 1.00 14.58 98 SER C C 1
ATOM 5829 O O . SER C 1 67 ? 58.277 69.323 35.213 1.00 10.93 98 SER C O 1
ATOM 5832 N N . ILE C 1 68 ? 58.054 67.396 34.097 1.00 11.29 99 ILE C N 1
ATOM 5833 C CA . ILE C 1 68 ? 57.440 68.056 32.963 1.00 12.35 99 ILE C CA 1
ATOM 5834 C C . ILE C 1 68 ? 56.242 68.873 33.443 1.00 14.92 99 ILE C C 1
ATOM 5835 O O . ILE C 1 68 ? 56.079 70.029 33.066 1.00 13.36 99 ILE C O 1
ATOM 5840 N N . ARG C 1 69 ? 55.397 68.265 34.269 1.00 21.38 100 ARG C N 1
ATOM 5841 C CA . ARG C 1 69 ? 54.231 68.973 34.776 1.00 27.93 100 ARG C CA 1
ATOM 5842 C C . ARG C 1 69 ? 54.657 70.197 35.560 1.00 26.19 100 ARG C C 1
ATOM 5843 O O . ARG C 1 69 ? 54.254 71.317 35.257 1.00 28.09 100 ARG C O 1
ATOM 5851 N N . ARG C 1 70 ? 55.469 69.980 36.578 1.00 16.69 101 ARG C N 1
ATOM 5852 C CA . ARG C 1 70 ? 55.913 71.091 37.388 1.00 24.52 101 ARG C CA 1
ATOM 5853 C C . ARG C 1 70 ? 56.381 72.281 36.560 1.00 23.51 101 ARG C C 1
ATOM 5854 O O . ARG C 1 70 ? 56.002 73.425 36.823 1.00 23.04 101 ARG C O 1
ATOM 5862 N N . ILE C 1 71 ? 57.216 72.018 35.564 1.00 22.68 102 ILE C N 1
ATOM 5863 C CA . ILE C 1 71 ? 57.726 73.097 34.739 1.00 24.00 102 ILE C CA 1
ATOM 5864 C C . ILE C 1 71 ? 56.617 73.780 33.956 1.00 28.52 102 ILE C C 1
ATOM 5865 O O . ILE C 1 71 ? 56.522 75.006 33.944 1.00 27.74 102 ILE C O 1
ATOM 5870 N N . GLN C 1 72 ? 55.782 72.978 33.303 1.00 34.48 103 GLN C N 1
ATOM 5871 C CA . GLN C 1 72 ? 54.677 73.490 32.501 1.00 40.68 103 GLN C CA 1
ATOM 5872 C C . GLN C 1 72 ? 53.636 74.296 33.276 1.00 43.25 103 GLN C C 1
ATOM 5873 O O . GLN C 1 72 ? 52.920 75.104 32.690 1.00 46.06 103 GLN C O 1
ATOM 5879 N N . GLU C 1 73 ? 53.548 74.076 34.585 1.00 51.08 104 GLU C N 1
ATOM 5880 C CA . GLU C 1 73 ? 52.598 74.805 35.429 1.00 54.45 104 GLU C CA 1
ATOM 5881 C C . GLU C 1 73 ? 52.944 76.284 35.545 1.00 54.75 104 GLU C C 1
ATOM 5882 O O . GLU C 1 73 ? 52.059 77.119 35.719 1.00 56.15 104 GLU C O 1
ATOM 5888 N N . SER C 1 74 ? 54.236 76.596 35.474 1.00 56.73 105 SER C N 1
ATOM 5889 C CA . SER C 1 74 ? 54.722 77.973 35.578 1.00 55.46 105 SER C CA 1
ATOM 5890 C C . SER C 1 74 ? 54.389 78.849 34.366 1.00 57.37 105 SER C C 1
ATOM 5891 O O . SER C 1 74 ? 54.650 78.486 33.216 1.00 57.75 105 SER C O 1
ATOM 5894 N N . GLY C 1 140 ? 42.662 -10.122 33.394 1.00 88.37 171 GLY C N 1
ATOM 5895 C CA . GLY C 1 140 ? 41.413 -10.024 32.664 1.00 89.80 171 GLY C CA 1
ATOM 5896 C C . GLY C 1 140 ? 41.633 -9.368 31.319 1.00 91.12 171 GLY C C 1
ATOM 5897 O O . GLY C 1 140 ? 41.688 -8.147 31.244 1.00 93.60 171 GLY C O 1
ATOM 5898 N N . LEU C 1 141 ? 41.765 -10.171 30.264 1.00 91.21 172 LEU C N 1
ATOM 5899 C CA . LEU C 1 141 ? 41.995 -9.654 28.914 1.00 92.48 172 LEU C CA 1
ATOM 5900 C C . LEU C 1 141 ? 40.987 -8.563 28.577 1.00 94.48 172 LEU C C 1
ATOM 5901 O O . LEU C 1 141 ? 41.364 -7.482 28.130 1.00 98.25 172 LEU C O 1
ATOM 5906 N N . SER C 1 142 ? 39.705 -8.846 28.770 1.00 93.35 173 SER C N 1
ATOM 5907 C CA . SER C 1 142 ? 38.684 -7.847 28.496 1.00 94.13 173 SER C CA 1
ATOM 5908 C C . SER C 1 142 ? 38.847 -6.668 29.465 1.00 95.52 173 SER C C 1
ATOM 5909 O O . SER C 1 142 ? 38.786 -5.502 29.064 1.00 95.47 173 SER C O 1
ATOM 5912 N N . GLN C 1 143 ? 39.054 -6.986 30.740 1.00 95.45 174 GLN C N 1
ATOM 5913 C CA . GLN C 1 143 ? 39.230 -5.983 31.789 1.00 96.03 174 GLN C CA 1
ATOM 5914 C C . GLN C 1 143 ? 40.484 -5.116 31.604 1.00 95.82 174 GLN C C 1
ATOM 5915 O O . GLN C 1 143 ? 40.394 -3.888 31.528 1.00 98.36 174 GLN C O 1
ATOM 5921 N N . LEU C 1 144 ? 41.650 -5.757 31.554 1.00 92.96 175 LEU C N 1
ATOM 5922 C CA . LEU C 1 144 ? 42.919 -5.055 31.371 1.00 88.76 175 LEU C CA 1
ATOM 5923 C C . LEU C 1 144 ? 42.981 -4.299 30.038 1.00 89.01 175 LEU C C 1
ATOM 5924 O O . LEU C 1 144 ? 43.686 -3.299 29.924 1.00 92.20 175 LEU C O 1
ATOM 5929 N N . ALA C 1 145 ? 42.266 -4.789 29.028 1.00 88.57 176 ALA C N 1
ATOM 5930 C CA . ALA C 1 145 ? 42.237 -4.130 27.723 1.00 86.54 176 ALA C CA 1
ATOM 5931 C C . ALA C 1 145 ? 41.772 -2.696 27.931 1.00 87.35 176 ALA C C 1
ATOM 5932 O O . ALA C 1 145 ? 42.088 -1.810 27.138 1.00 88.74 176 ALA C O 1
ATOM 5934 N N . VAL C 1 146 ? 40.999 -2.488 28.996 1.00 87.71 177 VAL C N 1
ATOM 5935 C CA . VAL C 1 146 ? 40.494 -1.165 29.359 1.00 89.38 177 VAL C CA 1
ATOM 5936 C C . VAL C 1 146 ? 41.662 -0.257 29.746 1.00 89.05 177 VAL C C 1
ATOM 5937 O O . VAL C 1 146 ? 41.647 0.947 29.473 1.00 87.04 177 VAL C O 1
ATOM 5941 N N . ALA C 1 147 ? 42.661 -0.841 30.404 1.00 88.04 178 ALA C N 1
ATOM 5942 C CA . ALA C 1 147 ? 43.849 -0.098 30.808 1.00 87.75 178 ALA C CA 1
ATOM 5943 C C . ALA C 1 147 ? 44.431 0.557 29.564 1.00 87.91 178 ALA C C 1
ATOM 5944 O O . ALA C 1 147 ? 44.531 1.782 29.490 1.00 89.94 178 ALA C O 1
ATOM 5946 N N . VAL C 1 148 ? 44.806 -0.260 28.584 1.00 87.09 179 VAL C N 1
ATOM 5947 C CA . VAL C 1 148 ? 45.358 0.261 27.336 1.00 87.84 179 VAL C CA 1
ATOM 5948 C C . VAL C 1 148 ? 44.432 1.363 26.798 1.00 87.66 179 VAL C C 1
ATOM 5949 O O . VAL C 1 148 ? 44.892 2.359 26.231 1.00 87.36 179 VAL C O 1
ATOM 5953 N N . GLY C 1 149 ? 43.128 1.184 26.992 1.00 85.40 180 GLY C N 1
ATOM 5954 C CA . GLY C 1 149 ? 42.171 2.174 26.536 1.00 83.76 180 GLY C CA 1
ATOM 5955 C C . GLY C 1 149 ? 42.438 3.532 27.158 1.00 84.06 180 GLY C C 1
ATOM 5956 O O . GLY C 1 149 ? 42.680 4.503 26.439 1.00 86.23 180 GLY C O 1
ATOM 5957 N N . LYS C 1 150 ? 42.398 3.602 28.490 1.00 82.69 181 LYS C N 1
ATOM 5958 C CA . LYS C 1 150 ? 42.637 4.850 29.224 1.00 79.96 181 LYS C CA 1
ATOM 5959 C C . LYS C 1 150 ? 44.090 5.304 29.142 1.00 77.63 181 LYS C C 1
ATOM 5960 O O . LYS C 1 150 ? 44.378 6.436 28.760 1.00 77.00 181 LYS C O 1
ATOM 5966 N N . MET C 1 151 ? 45.002 4.414 29.515 1.00 74.28 182 MET C N 1
ATOM 5967 C CA . MET C 1 151 ? 46.426 4.708 29.471 1.00 73.11 182 MET C CA 1
ATOM 5968 C C . MET C 1 151 ? 46.750 5.404 28.152 1.00 75.98 182 MET C C 1
ATOM 5969 O O . MET C 1 151 ? 47.226 6.538 28.145 1.00 77.61 182 MET C O 1
ATOM 5974 N N . GLN C 1 152 ? 46.469 4.734 27.037 1.00 78.11 183 GLN C N 1
ATOM 5975 C CA . GLN C 1 152 ? 46.737 5.302 25.720 1.00 78.64 183 GLN C CA 1
ATOM 5976 C C . GLN C 1 152 ? 46.130 6.695 25.564 1.00 79.50 183 GLN C C 1
ATOM 5977 O O . GLN C 1 152 ? 46.855 7.669 25.369 1.00 81.21 183 GLN C O 1
ATOM 5983 N N . GLN C 1 153 ? 44.807 6.793 25.657 1.00 78.58 184 GLN C N 1
ATOM 5984 C CA . GLN C 1 153 ? 44.137 8.081 25.507 1.00 81.13 184 GLN C CA 1
ATOM 5985 C C . GLN C 1 153 ? 44.765 9.136 26.421 1.00 80.87 184 GLN C C 1
ATOM 5986 O O . GLN C 1 153 ? 44.935 10.293 26.030 1.00 84.81 184 GLN C O 1
ATOM 5992 N N . PHE C 1 154 ? 45.109 8.729 27.638 1.00 75.94 185 PHE C N 1
ATOM 5993 C CA . PHE C 1 154 ? 45.705 9.630 28.614 1.00 68.86 185 PHE C CA 1
ATOM 5994 C C . PHE C 1 154 ? 47.008 10.253 28.144 1.00 67.12 185 PHE C C 1
ATOM 5995 O O . PHE C 1 154 ? 47.102 11.469 28.027 1.00 66.30 185 PHE C O 1
ATOM 6003 N N . VAL C 1 155 ? 48.018 9.428 27.883 1.00 66.36 186 VAL C N 1
ATOM 6004 C CA . VAL C 1 155 ? 49.297 9.963 27.440 1.00 69.64 186 VAL C CA 1
ATOM 6005 C C . VAL C 1 155 ? 49.072 10.905 26.268 1.00 74.12 186 VAL C C 1
ATOM 6006 O O . VAL C 1 155 ? 49.798 11.885 26.112 1.00 79.58 186 VAL C O 1
ATOM 6010 N N . ASN C 1 156 ? 48.074 10.612 25.440 1.00 73.94 187 ASN C N 1
ATOM 6011 C CA . ASN C 1 156 ? 47.782 11.486 24.315 1.00 79.76 187 ASN C CA 1
ATOM 6012 C C . ASN C 1 156 ? 47.461 12.878 24.858 1.00 82.07 187 ASN C C 1
ATOM 6013 O O . ASN C 1 156 ? 48.190 13.838 24.602 1.00 86.71 187 ASN C O 1
ATOM 6018 N N . ASP C 1 157 ? 46.374 12.980 25.617 1.00 80.29 188 ASP C N 1
ATOM 6019 C CA . ASP C 1 157 ? 45.972 14.255 26.198 1.00 76.06 188 ASP C CA 1
ATOM 6020 C C . ASP C 1 157 ? 47.141 14.912 26.935 1.00 72.86 188 ASP C C 1
ATOM 6021 O O . ASP C 1 157 ? 47.454 16.079 26.703 1.00 75.69 188 ASP C O 1
ATOM 6026 N N . GLN C 1 158 ? 47.794 14.163 27.813 1.00 65.95 189 GLN C N 1
ATOM 6027 C CA . GLN C 1 158 ? 48.903 14.715 28.565 1.00 63.53 189 GLN C CA 1
ATOM 6028 C C . GLN C 1 158 ? 49.992 15.282 27.672 1.00 64.96 189 GLN C C 1
ATOM 6029 O O . GLN C 1 158 ? 50.352 16.448 27.791 1.00 67.53 189 GLN C O 1
ATOM 6035 N N . PHE C 1 159 ? 50.526 14.461 26.779 1.00 66.59 190 PHE C N 1
ATOM 6036 C CA . PHE C 1 159 ? 51.564 14.935 25.876 1.00 67.62 190 PHE C CA 1
ATOM 6037 C C . PHE C 1 159 ? 51.100 16.220 25.179 1.00 66.81 190 PHE C C 1
ATOM 6038 O O . PHE C 1 159 ? 51.853 17.189 25.111 1.00 67.94 190 PHE C O 1
ATOM 6046 N N . ASN C 1 160 ? 49.860 16.234 24.684 1.00 65.71 191 ASN C N 1
ATOM 6047 C CA . ASN C 1 160 ? 49.318 17.411 23.998 1.00 66.79 191 ASN C CA 1
ATOM 6048 C C . ASN C 1 160 ? 49.370 18.674 24.853 1.00 64.52 191 ASN C C 1
ATOM 6049 O O . ASN C 1 160 ? 49.611 19.764 24.338 1.00 63.40 191 ASN C O 1
ATOM 6054 N N . LYS C 1 161 ? 49.110 18.543 26.148 1.00 60.53 192 LYS C N 1
ATOM 6055 C CA . LYS C 1 161 ? 49.207 19.698 27.028 1.00 56.09 192 LYS C CA 1
ATOM 6056 C C . LYS C 1 161 ? 50.674 20.096 26.908 1.00 54.38 192 LYS C C 1
ATOM 6057 O O . LYS C 1 161 ? 50.995 21.205 26.496 1.00 52.59 192 LYS C O 1
ATOM 6063 N N . THR C 1 162 ? 51.556 19.159 27.241 1.00 50.76 193 THR C N 1
ATOM 6064 C CA . THR C 1 162 ? 52.993 19.375 27.167 1.00 53.71 193 THR C CA 1
ATOM 6065 C C . THR C 1 162 ? 53.344 19.932 25.805 1.00 52.75 193 THR C C 1
ATOM 6066 O O . THR C 1 162 ? 54.265 20.733 25.666 1.00 52.93 193 THR C O 1
ATOM 6070 N N . ALA C 1 163 ? 52.608 19.491 24.795 1.00 53.55 194 ALA C N 1
ATOM 6071 C CA . ALA C 1 163 ? 52.848 19.950 23.441 1.00 58.06 194 ALA C CA 1
ATOM 6072 C C . ALA C 1 163 ? 52.760 21.463 23.430 1.00 61.00 194 ALA C C 1
ATOM 6073 O O . ALA C 1 163 ? 53.779 22.147 23.338 1.00 63.39 194 ALA C O 1
ATOM 6075 N N . GLN C 1 164 ? 51.543 21.983 23.546 1.00 63.50 195 GLN C N 1
ATOM 6076 C CA . GLN C 1 164 ? 51.344 23.424 23.541 1.00 66.67 195 GLN C CA 1
ATOM 6077 C C . GLN C 1 164 ? 51.924 24.127 24.774 1.00 64.78 195 GLN C C 1
ATOM 6078 O O . GLN C 1 164 ? 52.106 25.341 24.770 1.00 68.34 195 GLN C O 1
ATOM 6084 N N . GLU C 1 165 ? 52.209 23.379 25.832 1.00 63.21 196 GLU C N 1
ATOM 6085 C CA . GLU C 1 165 ? 52.806 23.989 27.014 1.00 61.22 196 GLU C CA 1
ATOM 6086 C C . GLU C 1 165 ? 54.242 24.351 26.666 1.00 60.74 196 GLU C C 1
ATOM 6087 O O . GLU C 1 165 ? 54.879 25.151 27.352 1.00 60.53 196 GLU C O 1
ATOM 6093 N N . LEU C 1 166 ? 54.749 23.723 25.606 1.00 58.79 197 LEU C N 1
ATOM 6094 C CA . LEU C 1 166 ? 56.100 23.970 25.116 1.00 55.76 197 LEU C CA 1
ATOM 6095 C C . LEU C 1 166 ? 56.099 25.126 24.120 1.00 54.81 197 LEU C C 1
ATOM 6096 O O . LEU C 1 166 ? 57.152 25.611 23.713 1.00 56.23 197 LEU C O 1
ATOM 6101 N N . ASP C 1 167 ? 54.912 25.555 23.711 1.00 56.13 198 ASP C N 1
ATOM 6102 C CA . ASP C 1 167 ? 54.799 26.655 22.763 1.00 57.95 198 ASP C CA 1
ATOM 6103 C C . ASP C 1 167 ? 54.812 28.014 23.445 1.00 57.93 198 ASP C C 1
ATOM 6104 O O . ASP C 1 167 ? 55.603 28.871 23.069 1.00 61.13 198 ASP C O 1
ATOM 6109 N N . CYS C 1 168 ? 53.931 28.215 24.429 1.00 58.68 199 CYS C N 1
ATOM 6110 C CA . CYS C 1 168 ? 53.856 29.479 25.169 1.00 58.55 199 CYS C CA 1
ATOM 6111 C C . CYS C 1 168 ? 55.265 29.817 25.618 1.00 62.44 199 CYS C C 1
ATOM 6112 O O . CYS C 1 168 ? 55.719 30.947 25.444 1.00 67.63 199 CYS C O 1
ATOM 6115 N N . ILE C 1 169 ? 55.945 28.832 26.206 1.00 61.13 200 ILE C N 1
ATOM 6116 C CA . ILE C 1 169 ? 57.321 29.010 26.664 1.00 58.01 200 ILE C CA 1
ATOM 6117 C C . ILE C 1 169 ? 58.215 29.434 25.497 1.00 55.81 200 ILE C C 1
ATOM 6118 O O . ILE C 1 169 ? 59.133 30.235 25.658 1.00 57.18 200 ILE C O 1
ATOM 6123 N N . LYS C 1 170 ? 57.948 28.884 24.321 1.00 52.55 201 LYS C N 1
ATOM 6124 C CA . LYS C 1 170 ? 58.721 29.225 23.139 1.00 50.07 201 LYS C CA 1
ATOM 6125 C C . LYS C 1 170 ? 58.438 30.647 22.685 1.00 47.91 201 LYS C C 1
ATOM 6126 O O . LYS C 1 170 ? 59.345 31.369 22.287 1.00 50.71 201 LYS C O 1
ATOM 6132 N N . ILE C 1 171 ? 57.175 31.046 22.744 1.00 45.26 202 ILE C N 1
ATOM 6133 C CA . ILE C 1 171 ? 56.781 32.382 22.324 1.00 47.92 202 ILE C CA 1
ATOM 6134 C C . ILE C 1 171 ? 57.188 33.479 23.304 1.00 48.83 202 ILE C C 1
ATOM 6135 O O . ILE C 1 171 ? 57.730 34.503 22.895 1.00 56.09 202 ILE C O 1
ATOM 6140 N N . THR C 1 172 ? 56.920 33.292 24.592 1.00 47.93 203 THR C N 1
ATOM 6141 C CA . THR C 1 172 ? 57.286 34.315 25.562 1.00 46.63 203 THR C CA 1
ATOM 6142 C C . THR C 1 172 ? 58.808 34.418 25.634 1.00 49.51 203 THR C C 1
ATOM 6143 O O . THR C 1 172 ? 59.354 35.459 26.001 1.00 51.63 203 THR C O 1
ATOM 6147 N N . GLN C 1 173 ? 59.488 33.332 25.286 1.00 52.70 204 GLN C N 1
ATOM 6148 C CA . GLN C 1 173 ? 60.949 33.316 25.284 1.00 58.78 204 GLN C CA 1
ATOM 6149 C C . GLN C 1 173 ? 61.418 34.418 24.349 1.00 58.53 204 GLN C C 1
ATOM 6150 O O . GLN C 1 173 ? 62.384 35.127 24.635 1.00 58.45 204 GLN C O 1
ATOM 6156 N N . GLN C 1 174 ? 60.718 34.532 23.222 1.00 57.31 205 GLN C N 1
ATOM 6157 C CA . GLN C 1 174 ? 61.001 35.524 22.192 1.00 56.11 205 GLN C CA 1
ATOM 6158 C C . GLN C 1 174 ? 60.464 36.909 22.575 1.00 53.08 205 GLN C C 1
ATOM 6159 O O . GLN C 1 174 ? 61.228 37.870 22.649 1.00 56.25 205 GLN C O 1
ATOM 6165 N N . VAL C 1 175 ? 59.159 37.015 22.828 1.00 45.66 206 VAL C N 1
ATOM 6166 C CA . VAL C 1 175 ? 58.555 38.299 23.204 1.00 40.59 206 VAL C CA 1
ATOM 6167 C C . VAL C 1 175 ? 59.369 38.994 24.294 1.00 40.59 206 VAL C C 1
ATOM 6168 O O . VAL C 1 175 ? 59.402 40.224 24.388 1.00 39.69 206 VAL C O 1
ATOM 6172 N N . GLY C 1 176 ? 60.009 38.194 25.134 1.00 40.30 207 GLY C N 1
ATOM 6173 C CA . GLY C 1 176 ? 60.819 38.759 26.190 1.00 38.27 207 GLY C CA 1
ATOM 6174 C C . GLY C 1 176 ? 62.022 39.467 25.609 1.00 32.52 207 GLY C C 1
ATOM 6175 O O . GLY C 1 176 ? 62.161 40.685 25.735 1.00 30.02 207 GLY C O 1
ATOM 6176 N N . VAL C 1 177 ? 62.888 38.702 24.953 1.00 26.79 208 VAL C N 1
ATOM 6177 C CA . VAL C 1 177 ? 64.087 39.273 24.363 1.00 29.60 208 VAL C CA 1
ATOM 6178 C C . VAL C 1 177 ? 63.761 40.507 23.528 1.00 32.77 208 VAL C C 1
ATOM 6179 O O . VAL C 1 177 ? 64.379 41.556 23.712 1.00 35.38 208 VAL C O 1
ATOM 6183 N N . GLU C 1 178 ? 62.787 40.393 22.627 1.00 34.49 209 GLU C N 1
ATOM 6184 C CA . GLU C 1 178 ? 62.418 41.527 21.785 1.00 33.96 209 GLU C CA 1
ATOM 6185 C C . GLU C 1 178 ? 62.080 42.705 22.687 1.00 34.72 209 GLU C C 1
ATOM 6186 O O . GLU C 1 178 ? 62.626 43.790 22.524 1.00 38.15 209 GLU C O 1
ATOM 6192 N N . LEU C 1 179 ? 61.191 42.477 23.649 1.00 33.35 210 LEU C N 1
ATOM 6193 C CA . LEU C 1 179 ? 60.776 43.512 24.594 1.00 27.98 210 LEU C CA 1
ATOM 6194 C C . LEU C 1 179 ? 61.967 44.103 25.347 1.00 25.82 210 LEU C C 1
ATOM 6195 O O . LEU C 1 179 ? 62.008 45.298 25.626 1.00 19.22 210 LEU C O 1
ATOM 6200 N N . ASN C 1 180 ? 62.928 43.254 25.691 1.00 24.56 211 ASN C N 1
ATOM 6201 C CA . ASN C 1 180 ? 64.107 43.716 26.398 1.00 29.27 211 ASN C CA 1
ATOM 6202 C C . ASN C 1 180 ? 65.013 44.578 25.537 1.00 32.81 211 ASN C C 1
ATOM 6203 O O . ASN C 1 180 ? 65.540 45.578 26.009 1.00 41.76 211 ASN C O 1
ATOM 6208 N N . LEU C 1 181 ? 65.210 44.195 24.282 1.00 36.45 212 LEU C N 1
ATOM 6209 C CA . LEU C 1 181 ? 66.041 44.991 23.377 1.00 34.44 212 LEU C CA 1
ATOM 6210 C C . LEU C 1 181 ? 65.450 46.409 23.193 1.00 37.19 212 LEU C C 1
ATOM 6211 O O . LEU C 1 181 ? 66.132 47.422 23.420 1.00 34.93 212 LEU C O 1
ATOM 6216 N N . TYR C 1 182 ? 64.178 46.477 22.802 1.00 34.41 213 TYR C N 1
ATOM 6217 C CA . TYR C 1 182 ? 63.516 47.758 22.573 1.00 31.28 213 TYR C CA 1
ATOM 6218 C C . TYR C 1 182 ? 63.691 48.757 23.729 1.00 35.02 213 TYR C C 1
ATOM 6219 O O . TYR C 1 182 ? 63.702 49.970 23.496 1.00 41.65 213 TYR C O 1
ATOM 6228 N N . LEU C 1 183 ? 63.809 48.288 24.970 1.00 27.42 214 LEU C N 1
ATOM 6229 C CA . LEU C 1 183 ? 64.000 49.252 26.045 1.00 20.59 214 LEU C CA 1
ATOM 6230 C C . LEU C 1 183 ? 65.417 49.823 25.993 1.00 21.54 214 LEU C C 1
ATOM 6231 O O . LEU C 1 183 ? 65.595 51.029 26.139 1.00 25.19 214 LEU C O 1
ATOM 6236 N N . THR C 1 184 ? 66.429 48.980 25.790 1.00 21.96 215 THR C N 1
ATOM 6237 C CA . THR C 1 184 ? 67.790 49.506 25.734 1.00 24.29 215 THR C CA 1
ATOM 6238 C C . THR C 1 184 ? 67.964 50.335 24.468 1.00 23.80 215 THR C C 1
ATOM 6239 O O . THR C 1 184 ? 68.680 51.337 24.484 1.00 25.14 215 THR C O 1
ATOM 6243 N N . GLU C 1 185 ? 67.316 49.924 23.377 1.00 21.57 216 GLU C N 1
ATOM 6244 C CA . GLU C 1 185 ? 67.397 50.689 22.127 1.00 24.33 216 GLU C CA 1
ATOM 6245 C C . GLU C 1 185 ? 66.848 52.060 22.468 1.00 24.00 216 GLU C C 1
ATOM 6246 O O . GLU C 1 185 ? 67.527 53.074 22.322 1.00 27.85 216 GLU C O 1
ATOM 6252 N N . LEU C 1 186 ? 65.612 52.053 22.955 1.00 22.63 217 LEU C N 1
ATOM 6253 C CA . LEU C 1 186 ? 64.880 53.254 23.333 1.00 24.73 217 LEU C CA 1
ATOM 6254 C C . LEU C 1 186 ? 65.678 54.192 24.222 1.00 22.75 217 LEU C C 1
ATOM 6255 O O . LEU C 1 186 ? 65.771 55.383 23.949 1.00 28.38 217 LEU C O 1
ATOM 6260 N N . THR C 1 187 ? 66.238 53.666 25.299 1.00 19.40 218 THR C N 1
ATOM 6261 C CA . THR C 1 187 ? 67.020 54.507 26.180 1.00 15.30 218 THR C CA 1
ATOM 6262 C C . THR C 1 187 ? 68.310 54.917 25.484 1.00 12.15 218 THR C C 1
ATOM 6263 O O . THR C 1 187 ? 68.823 55.998 25.744 1.00 22.64 218 THR C O 1
ATOM 6267 N N . THR C 1 188 ? 68.853 54.074 24.613 1.00 2.00 219 THR C N 1
ATOM 6268 C CA . THR C 1 188 ? 70.068 54.478 23.907 1.00 5.77 219 THR C CA 1
ATOM 6269 C C . THR C 1 188 ? 69.773 55.692 23.022 1.00 8.81 219 THR C C 1
ATOM 6270 O O . THR C 1 188 ? 70.514 56.677 23.032 1.00 9.01 219 THR C O 1
ATOM 6274 N N . VAL C 1 189 ? 68.682 55.610 22.263 1.00 7.59 220 VAL C N 1
ATOM 6275 C CA . VAL C 1 189 ? 68.279 56.667 21.340 1.00 9.75 220 VAL C CA 1
ATOM 6276 C C . VAL C 1 189 ? 67.812 57.967 21.981 1.00 13.08 220 VAL C C 1
ATOM 6277 O O . VAL C 1 189 ? 68.381 59.022 21.721 1.00 19.19 220 VAL C O 1
ATOM 6281 N N . PHE C 1 190 ? 66.755 57.908 22.781 1.00 12.88 221 PHE C N 1
ATOM 6282 C CA . PHE C 1 190 ? 66.255 59.112 23.436 1.00 14.05 221 PHE C CA 1
ATOM 6283 C C . PHE C 1 190 ? 66.720 59.183 24.893 1.00 17.96 221 PHE C C 1
ATOM 6284 O O . PHE C 1 190 ? 65.955 59.565 25.792 1.00 20.41 221 PHE C O 1
ATOM 6292 N N . GLY C 1 191 ? 67.985 58.829 25.112 1.00 16.08 222 GLY C N 1
ATOM 6293 C CA . GLY C 1 191 ? 68.540 58.856 26.450 1.00 14.65 222 GLY C CA 1
ATOM 6294 C C . GLY C 1 191 ? 68.438 60.227 27.084 1.00 17.36 222 GLY C C 1
ATOM 6295 O O . GLY C 1 191 ? 67.776 60.395 28.109 1.00 21.95 222 GLY C O 1
ATOM 6296 N N . PRO C 1 192 ? 69.049 61.244 26.476 1.00 15.76 223 PRO C N 1
ATOM 6297 C CA . PRO C 1 192 ? 68.998 62.591 27.037 1.00 17.03 223 PRO C CA 1
ATOM 6298 C C . PRO C 1 192 ? 67.583 63.034 27.377 1.00 17.59 223 PRO C C 1
ATOM 6299 O O . PRO C 1 192 ? 67.324 63.491 28.489 1.00 21.29 223 PRO C O 1
ATOM 6303 N N . GLN C 1 193 ? 66.673 62.892 26.417 1.00 17.26 224 GLN C N 1
ATOM 6304 C CA . GLN C 1 193 ? 65.281 63.293 26.601 1.00 16.16 224 GLN C CA 1
ATOM 6305 C C . GLN C 1 193 ? 64.596 62.562 27.762 1.00 16.93 224 GLN C C 1
ATOM 6306 O O . GLN C 1 193 ? 63.877 63.175 28.558 1.00 15.59 224 GLN C O 1
ATOM 6312 N N . ILE C 1 194 ? 64.798 61.250 27.847 1.00 14.41 225 ILE C N 1
ATOM 6313 C CA . ILE C 1 194 ? 64.199 60.468 28.928 1.00 13.59 225 ILE C CA 1
ATOM 6314 C C . ILE C 1 194 ? 64.755 60.958 30.267 1.00 14.92 225 ILE C C 1
ATOM 6315 O O . ILE C 1 194 ? 64.022 61.135 31.246 1.00 13.03 225 ILE C O 1
ATOM 6320 N N . THR C 1 195 ? 66.060 61.196 30.273 1.00 10.72 226 THR C N 1
ATOM 6321 C CA . THR C 1 195 ? 66.797 61.620 31.450 1.00 11.31 226 THR C CA 1
ATOM 6322 C C . THR C 1 195 ? 66.722 63.067 32.020 1.00 12.31 226 THR C C 1
ATOM 6323 O O . THR C 1 195 ? 67.214 63.312 33.124 1.00 11.80 226 THR C O 1
ATOM 6327 N N . SER C 1 196 ? 66.111 64.011 31.304 1.00 8.31 227 SER C N 1
ATOM 6328 C CA . SER C 1 196 ? 66.016 65.394 31.787 1.00 5.70 227 SER C CA 1
ATOM 6329 C C . SER C 1 196 ? 64.892 66.179 31.098 1.00 8.33 227 SER C C 1
ATOM 6330 O O . SER C 1 196 ? 64.617 65.974 29.927 1.00 13.03 227 SER C O 1
ATOM 6333 N N . PRO C 1 197 ? 64.243 67.112 31.824 1.00 7.87 228 PRO C N 1
ATOM 6334 C CA . PRO C 1 197 ? 63.154 67.918 31.275 1.00 3.59 228 PRO C CA 1
ATOM 6335 C C . PRO C 1 197 ? 63.617 69.168 30.515 1.00 8.81 228 PRO C C 1
ATOM 6336 O O . PRO C 1 197 ? 62.800 69.850 29.875 1.00 8.94 228 PRO C O 1
ATOM 6340 N N . ALA C 1 198 ? 64.913 69.482 30.604 1.00 4.87 229 ALA C N 1
ATOM 6341 C CA . ALA C 1 198 ? 65.482 70.631 29.892 1.00 2.00 229 ALA C CA 1
ATOM 6342 C C . ALA C 1 198 ? 65.948 70.277 28.469 1.00 4.35 229 ALA C C 1
ATOM 6343 O O . ALA C 1 198 ? 65.829 69.138 28.028 1.00 13.28 229 ALA C O 1
ATOM 6345 N N . LEU C 1 199 ? 66.486 71.253 27.752 1.00 5.92 230 LEU C N 1
ATOM 6346 C CA . LEU C 1 199 ? 66.961 71.019 26.392 1.00 7.66 230 LEU C CA 1
ATOM 6347 C C . LEU C 1 199 ? 68.222 70.168 26.396 1.00 9.66 230 LEU C C 1
ATOM 6348 O O . LEU C 1 199 ? 69.133 70.403 27.185 1.00 13.57 230 LEU C O 1
ATOM 6353 N N . THR C 1 200 ? 68.283 69.195 25.492 1.00 11.53 231 THR C N 1
ATOM 6354 C CA . THR C 1 200 ? 69.435 68.307 25.414 1.00 12.61 231 THR C CA 1
ATOM 6355 C C . THR C 1 200 ? 69.834 67.936 23.987 1.00 17.33 231 THR C C 1
ATOM 6356 O O . THR C 1 200 ? 68.989 67.865 23.086 1.00 19.12 231 THR C O 1
ATOM 6360 N N . GLN C 1 201 ? 71.131 67.697 23.795 1.00 17.88 232 GLN C N 1
ATOM 6361 C CA . GLN C 1 201 ? 71.660 67.360 22.482 1.00 18.51 232 GLN C CA 1
ATOM 6362 C C . GLN C 1 201 ? 70.827 66.210 21.955 1.00 17.17 232 GLN C C 1
ATOM 6363 O O . GLN C 1 201 ? 70.419 65.341 22.722 1.00 22.29 232 GLN C O 1
ATOM 6369 N N . LEU C 1 202 ? 70.549 66.209 20.659 1.00 10.68 233 LEU C N 1
ATOM 6370 C CA . LEU C 1 202 ? 69.761 65.133 20.087 1.00 6.36 233 LEU C CA 1
ATOM 6371 C C . LEU C 1 202 ? 70.693 64.039 19.603 1.00 11.86 233 LEU C C 1
ATOM 6372 O O . LEU C 1 202 ? 71.744 64.340 19.037 1.00 14.47 233 LEU C O 1
ATOM 6377 N N . THR C 1 203 ? 70.344 62.774 19.818 1.00 13.96 234 THR C N 1
ATOM 6378 C CA . THR C 1 203 ? 71.242 61.712 19.354 1.00 13.85 234 THR C CA 1
ATOM 6379 C C . THR C 1 203 ? 71.158 61.679 17.847 1.00 11.26 234 THR C C 1
ATOM 6380 O O . THR C 1 203 ? 70.169 62.131 17.266 1.00 2.00 234 THR C O 1
ATOM 6384 N N . ILE C 1 204 ? 72.184 61.143 17.203 1.00 14.07 235 ILE C N 1
ATOM 6385 C CA . ILE C 1 204 ? 72.158 61.097 15.755 1.00 11.49 235 ILE C CA 1
ATOM 6386 C C . ILE C 1 204 ? 70.948 60.307 15.313 1.00 14.65 235 ILE C C 1
ATOM 6387 O O . ILE C 1 204 ? 70.235 60.725 14.402 1.00 13.86 235 ILE C O 1
ATOM 6392 N N . GLN C 1 205 ? 70.709 59.178 15.982 1.00 18.13 236 GLN C N 1
ATOM 6393 C CA . GLN C 1 205 ? 69.583 58.304 15.660 1.00 16.94 236 GLN C CA 1
ATOM 6394 C C . GLN C 1 205 ? 68.249 59.040 15.727 1.00 16.14 236 GLN C C 1
ATOM 6395 O O . GLN C 1 205 ? 67.320 58.711 14.995 1.00 22.14 236 GLN C O 1
ATOM 6401 N N . ALA C 1 206 ? 68.141 60.033 16.598 1.00 14.38 237 ALA C N 1
ATOM 6402 C CA . ALA C 1 206 ? 66.891 60.775 16.700 1.00 15.57 237 ALA C CA 1
ATOM 6403 C C . ALA C 1 206 ? 66.682 61.673 15.490 1.00 15.69 237 ALA C C 1
ATOM 6404 O O . ALA C 1 206 ? 65.598 61.697 14.908 1.00 10.21 237 ALA C O 1
ATOM 6406 N N . LEU C 1 207 ? 67.721 62.416 15.123 1.00 13.76 238 LEU C N 1
ATOM 6407 C CA . LEU C 1 207 ? 67.643 63.318 13.977 1.00 15.41 238 LEU C CA 1
ATOM 6408 C C . LEU C 1 207 ? 67.221 62.490 12.773 1.00 15.26 238 LEU C C 1
ATOM 6409 O O . LEU C 1 207 ? 66.197 62.748 12.144 1.00 16.03 238 LEU C O 1
ATOM 6414 N N . TYR C 1 208 ? 68.014 61.474 12.473 1.00 17.98 239 TYR C N 1
ATOM 6415 C CA . TYR C 1 208 ? 67.737 60.585 11.361 1.00 20.11 239 TYR C CA 1
ATOM 6416 C C . TYR C 1 208 ? 66.237 60.281 11.329 1.00 18.11 239 TYR C C 1
ATOM 6417 O O . TYR C 1 208 ? 65.529 60.656 10.398 1.00 4.48 239 TYR C O 1
ATOM 6426 N N . ASN C 1 209 ? 65.762 59.619 12.376 1.00 20.62 240 ASN C N 1
ATOM 6427 C CA . ASN C 1 209 ? 64.353 59.256 12.501 1.00 25.47 240 ASN C CA 1
ATOM 6428 C C . ASN C 1 209 ? 63.454 60.456 12.186 1.00 25.21 240 ASN C C 1
ATOM 6429 O O . ASN C 1 209 ? 62.511 60.353 11.397 1.00 27.42 240 ASN C O 1
ATOM 6434 N N . LEU C 1 210 ? 63.752 61.592 12.807 1.00 22.71 241 LEU C N 1
ATOM 6435 C CA . LEU C 1 210 ? 62.971 62.803 12.594 1.00 16.55 241 LEU C CA 1
ATOM 6436 C C . LEU C 1 210 ? 62.935 63.163 11.117 1.00 15.31 241 LEU C C 1
ATOM 6437 O O . LEU C 1 210 ? 61.902 63.567 10.607 1.00 18.38 241 LEU C O 1
ATOM 6442 N N . ALA C 1 211 ? 64.064 63.026 10.431 1.00 15.51 242 ALA C N 1
ATOM 6443 C CA . ALA C 1 211 ? 64.113 63.350 9.010 1.00 16.41 242 ALA C CA 1
ATOM 6444 C C . ALA C 1 211 ? 63.709 62.162 8.133 1.00 17.55 242 ALA C C 1
ATOM 6445 O O . ALA C 1 211 ? 64.107 62.067 6.962 1.00 10.70 242 ALA C O 1
ATOM 6447 N N . GLY C 1 212 ? 62.920 61.265 8.720 1.00 14.83 243 GLY C N 1
ATOM 6448 C CA . GLY C 1 212 ? 62.440 60.095 8.010 1.00 14.03 243 GLY C CA 1
ATOM 6449 C C . GLY C 1 212 ? 63.487 59.364 7.191 1.00 17.25 243 GLY C C 1
ATOM 6450 O O . GLY C 1 212 ? 63.239 58.977 6.047 1.00 24.70 243 GLY C O 1
ATOM 6451 N N . GLY C 1 213 ? 64.660 59.155 7.767 1.00 15.93 244 GLY C N 1
ATOM 6452 C CA . GLY C 1 213 ? 65.694 58.450 7.038 1.00 14.65 244 GLY C CA 1
ATOM 6453 C C . GLY C 1 213 ? 66.252 59.270 5.903 1.00 16.35 244 GLY C C 1
ATOM 6454 O O . GLY C 1 213 ? 67.308 58.939 5.359 1.00 21.45 244 GLY C O 1
ATOM 6455 N N . ASN C 1 214 ? 65.548 60.341 5.545 1.00 19.18 245 ASN C N 1
ATOM 6456 C CA . ASN C 1 214 ? 65.978 61.209 4.454 1.00 18.43 245 ASN C CA 1
ATOM 6457 C C . ASN C 1 214 ? 66.824 62.361 4.938 1.00 18.09 245 ASN C C 1
ATOM 6458 O O . ASN C 1 214 ? 66.351 63.495 5.016 1.00 10.79 245 ASN C O 1
ATOM 6463 N N . MET C 1 215 ? 68.078 62.055 5.247 1.00 17.44 246 MET C N 1
ATOM 6464 C CA . MET C 1 215 ? 69.027 63.033 5.744 1.00 20.05 246 MET C CA 1
ATOM 6465 C C . MET C 1 215 ? 69.328 64.161 4.772 1.00 24.37 246 MET C C 1
ATOM 6466 O O . MET C 1 215 ? 69.472 65.313 5.175 1.00 27.21 246 MET C O 1
ATOM 6471 N N . ASP C 1 216 ? 69.454 63.830 3.494 1.00 25.57 247 ASP C N 1
ATOM 6472 C CA . ASP C 1 216 ? 69.736 64.842 2.494 1.00 23.65 247 ASP C CA 1
ATOM 6473 C C . ASP C 1 216 ? 68.679 65.951 2.500 1.00 26.46 247 ASP C C 1
ATOM 6474 O O . ASP C 1 216 ? 69.014 67.134 2.565 1.00 26.40 247 ASP C O 1
ATOM 6479 N N . TYR C 1 217 ? 67.403 65.576 2.451 1.00 27.84 248 TYR C N 1
ATOM 6480 C CA . TYR C 1 217 ? 66.336 66.570 2.454 1.00 24.81 248 TYR C CA 1
ATOM 6481 C C . TYR C 1 217 ? 66.408 67.504 3.646 1.00 23.10 248 TYR C C 1
ATOM 6482 O O . TYR C 1 217 ? 66.234 68.712 3.501 1.00 23.31 248 TYR C O 1
ATOM 6491 N N . LEU C 1 218 ? 66.644 66.930 4.824 1.00 25.43 249 LEU C N 1
ATOM 6492 C CA . LEU C 1 218 ? 66.732 67.699 6.066 1.00 23.50 249 LEU C CA 1
ATOM 6493 C C . LEU C 1 218 ? 67.795 68.774 5.985 1.00 22.59 249 LEU C C 1
ATOM 6494 O O . LEU C 1 218 ? 67.488 69.956 6.104 1.00 30.30 249 LEU C O 1
ATOM 6499 N N . LEU C 1 219 ? 69.044 68.364 5.789 1.00 17.45 250 LEU C N 1
ATOM 6500 C CA . LEU C 1 219 ? 70.145 69.316 5.693 1.00 15.37 250 LEU C CA 1
ATOM 6501 C C . LEU C 1 219 ? 69.793 70.428 4.705 1.00 15.48 250 LEU C C 1
ATOM 6502 O O . LEU C 1 219 ? 70.124 71.596 4.917 1.00 16.60 250 LEU C O 1
ATOM 6507 N N . THR C 1 220 ? 69.124 70.064 3.621 1.00 12.45 251 THR C N 1
ATOM 6508 C CA . THR C 1 220 ? 68.724 71.056 2.644 1.00 11.54 251 THR C CA 1
ATOM 6509 C C . THR C 1 220 ? 67.838 72.097 3.326 1.00 16.64 251 THR C C 1
ATOM 6510 O O . THR C 1 220 ? 68.071 73.296 3.199 1.00 28.33 251 THR C O 1
ATOM 6514 N N . LYS C 1 221 ? 66.822 71.652 4.049 1.00 8.53 252 LYS C N 1
ATOM 6515 C CA . LYS C 1 221 ? 65.953 72.594 4.726 1.00 12.22 252 LYS C CA 1
ATOM 6516 C C . LYS C 1 221 ? 66.709 73.408 5.776 1.00 10.57 252 LYS C C 1
ATOM 6517 O O . LYS C 1 221 ? 66.481 74.610 5.922 1.00 7.78 252 LYS C O 1
ATOM 6523 N N . LEU C 1 222 ? 67.602 72.755 6.511 1.00 6.16 253 LEU C N 1
ATOM 6524 C CA . LEU C 1 222 ? 68.362 73.436 7.550 1.00 12.36 253 LEU C CA 1
ATOM 6525 C C . LEU C 1 222 ? 69.317 74.463 6.960 1.00 16.87 253 LEU C C 1
ATOM 6526 O O . LEU C 1 222 ? 69.470 75.566 7.489 1.00 28.48 253 LEU C O 1
ATOM 6531 N N . GLY C 1 223 ? 69.982 74.123 5.874 1.00 9.46 254 GLY C N 1
ATOM 6532 C CA . GLY C 1 223 ? 70.876 75.111 5.322 1.00 13.43 254 GLY C CA 1
ATOM 6533 C C . GLY C 1 223 ? 72.279 74.634 5.043 1.00 15.59 254 GLY C C 1
ATOM 6534 O O . GLY C 1 223 ? 72.892 75.040 4.064 1.00 23.81 254 GLY C O 1
ATOM 6535 N N . VAL C 1 224 ? 72.821 73.794 5.902 1.00 11.75 255 VAL C N 1
ATOM 6536 C CA . VAL C 1 224 ? 74.166 73.303 5.666 1.00 11.38 255 VAL C CA 1
ATOM 6537 C C . VAL C 1 224 ? 74.234 72.158 4.658 1.00 8.81 255 VAL C C 1
ATOM 6538 O O . VAL C 1 224 ? 73.218 71.555 4.309 1.00 8.16 255 VAL C O 1
ATOM 6542 N N . GLY C 1 225 ? 75.446 71.878 4.190 1.00 4.42 256 GLY C N 1
ATOM 6543 C CA . GLY C 1 225 ? 75.666 70.790 3.254 1.00 14.26 256 GLY C CA 1
ATOM 6544 C C . GLY C 1 225 ? 76.292 69.637 4.024 1.00 19.11 256 GLY C C 1
ATOM 6545 O O . GLY C 1 225 ? 76.623 69.809 5.186 1.00 26.84 256 GLY C O 1
ATOM 6546 N N . ASN C 1 226 ? 76.476 68.475 3.405 1.00 20.66 257 ASN C N 1
ATOM 6547 C CA . ASN C 1 226 ? 77.055 67.349 4.117 1.00 19.14 257 ASN C CA 1
ATOM 6548 C C . ASN C 1 226 ? 78.338 67.660 4.826 1.00 18.84 257 ASN C C 1
ATOM 6549 O O . ASN C 1 226 ? 78.596 67.124 5.883 1.00 22.35 257 ASN C O 1
ATOM 6554 N N . ASN C 1 227 ? 79.157 68.518 4.245 1.00 26.12 258 ASN C N 1
ATOM 6555 C CA . ASN C 1 227 ? 80.416 68.892 4.881 1.00 27.73 258 ASN C CA 1
ATOM 6556 C C . ASN C 1 227 ? 80.202 69.734 6.149 1.00 28.20 258 ASN C C 1
ATOM 6557 O O . ASN C 1 227 ? 81.163 70.249 6.717 1.00 34.35 258 ASN C O 1
ATOM 6562 N N . GLN C 1 228 ? 78.954 69.874 6.589 1.00 23.45 259 GLN C N 1
ATOM 6563 C CA . GLN C 1 228 ? 78.639 70.667 7.777 1.00 21.41 259 GLN C CA 1
ATOM 6564 C C . GLN C 1 228 ? 77.786 69.882 8.771 1.00 22.32 259 GLN C C 1
ATOM 6565 O O . GLN C 1 228 ? 77.239 70.453 9.722 1.00 21.82 259 GLN C O 1
ATOM 6571 N N . LEU C 1 229 ? 77.660 68.576 8.552 1.00 23.19 260 LEU C N 1
ATOM 6572 C CA . LEU C 1 229 ? 76.852 67.749 9.445 1.00 21.83 260 LEU C CA 1
ATOM 6573 C C . LEU C 1 229 ? 77.581 67.508 10.736 1.00 22.54 260 LEU C C 1
ATOM 6574 O O . LEU C 1 229 ? 77.036 67.721 11.810 1.00 25.53 260 LEU C O 1
ATOM 6579 N N . SER C 1 230 ? 78.817 67.041 10.624 1.00 21.68 261 SER C N 1
ATOM 6580 C CA . SER C 1 230 ? 79.619 66.787 11.805 1.00 23.00 261 SER C CA 1
ATOM 6581 C C . SER C 1 230 ? 79.606 68.059 12.633 1.00 22.44 261 SER C C 1
ATOM 6582 O O . SER C 1 230 ? 79.251 68.051 13.812 1.00 23.58 261 SER C O 1
ATOM 6585 N N . SER C 1 231 ? 79.985 69.149 11.975 1.00 23.25 262 SER C N 1
ATOM 6586 C CA . SER C 1 231 ? 80.049 70.482 12.560 1.00 19.22 262 SER C CA 1
ATOM 6587 C C . SER C 1 231 ? 78.726 70.853 13.238 1.00 17.77 262 SER C C 1
ATOM 6588 O O . SER C 1 231 ? 78.693 71.213 14.420 1.00 11.83 262 SER C O 1
ATOM 6591 N N . LEU C 1 232 ? 77.633 70.748 12.490 1.00 13.93 263 LEU C N 1
ATOM 6592 C CA . LEU C 1 232 ? 76.325 71.083 13.020 1.00 11.51 263 LEU C CA 1
ATOM 6593 C C . LEU C 1 232 ? 76.035 70.354 14.327 1.00 12.62 263 LEU C C 1
ATOM 6594 O O . LEU C 1 232 ? 75.684 70.988 15.321 1.00 15.71 263 LEU C O 1
ATOM 6599 N N . ILE C 1 233 ? 76.192 69.027 14.321 1.00 16.08 264 ILE C N 1
ATOM 6600 C CA . ILE C 1 233 ? 75.943 68.177 15.503 1.00 11.86 264 ILE C CA 1
ATOM 6601 C C . ILE C 1 233 ? 76.764 68.659 16.701 1.00 14.83 264 ILE C C 1
ATOM 6602 O O . ILE C 1 233 ? 76.249 68.893 17.804 1.00 6.48 264 ILE C O 1
ATOM 6607 N N . SER C 1 234 ? 78.062 68.779 16.469 1.00 14.61 265 SER C N 1
ATOM 6608 C CA . SER C 1 234 ? 78.968 69.240 17.488 1.00 14.53 265 SER C CA 1
ATOM 6609 C C . SER C 1 234 ? 78.501 70.608 18.003 1.00 14.26 265 SER C C 1
ATOM 6610 O O . SER C 1 234 ? 78.554 70.871 19.201 1.00 13.94 265 SER C O 1
ATOM 6613 N N . SER C 1 235 ? 78.032 71.471 17.102 1.00 12.72 266 SER C N 1
ATOM 6614 C CA . SER C 1 235 ? 77.564 72.800 17.497 1.00 10.63 266 SER C CA 1
ATOM 6615 C C . SER C 1 235 ? 76.664 72.743 18.712 1.00 13.71 266 SER C C 1
ATOM 6616 O O . SER C 1 235 ? 76.751 73.586 19.603 1.00 10.48 266 SER C O 1
ATOM 6619 N N . GLY C 1 236 ? 75.783 71.749 18.722 1.00 15.13 267 GLY C N 1
ATOM 6620 C CA . GLY C 1 236 ? 74.845 71.595 19.819 1.00 17.49 267 GLY C CA 1
ATOM 6621 C C . GLY C 1 236 ? 73.606 72.456 19.639 1.00 16.64 267 GLY C C 1
ATOM 6622 O O . GLY C 1 236 ? 72.849 72.678 20.581 1.00 14.84 267 GLY C O 1
ATOM 6623 N N . LEU C 1 237 ? 73.397 72.943 18.420 1.00 19.11 268 LEU C N 1
ATOM 6624 C CA . LEU C 1 237 ? 72.245 73.788 18.119 1.00 15.25 268 LEU C CA 1
ATOM 6625 C C . LEU C 1 237 ? 70.980 72.972 17.947 1.00 17.00 268 LEU C C 1
ATOM 6626 O O . LEU C 1 237 ? 69.885 73.502 18.119 1.00 25.38 268 LEU C O 1
ATOM 6631 N N . ILE C 1 238 ? 71.118 71.706 17.555 1.00 12.99 269 ILE C N 1
ATOM 6632 C CA . ILE C 1 238 ? 69.942 70.869 17.362 1.00 12.50 269 ILE C CA 1
ATOM 6633 C C . ILE C 1 238 ? 69.651 70.250 18.706 1.00 16.16 269 ILE C C 1
ATOM 6634 O O . ILE C 1 238 ? 70.427 69.406 19.169 1.00 26.38 269 ILE C O 1
ATOM 6639 N N . THR C 1 239 ? 68.551 70.657 19.338 1.00 7.47 270 THR C N 1
ATOM 6640 C CA . THR C 1 239 ? 68.206 70.115 20.650 1.00 11.18 270 THR C CA 1
ATOM 6641 C C . THR C 1 239 ? 66.732 69.753 20.763 1.00 15.18 270 THR C C 1
ATOM 6642 O O . THR C 1 239 ? 65.907 70.234 19.991 1.00 18.23 270 THR C O 1
ATOM 6646 N N . GLY C 1 240 ? 66.408 68.916 21.745 1.00 17.75 271 GLY C N 1
ATOM 6647 C CA . GLY C 1 240 ? 65.028 68.503 21.959 1.00 18.90 271 GLY C CA 1
ATOM 6648 C C . GLY C 1 240 ? 64.736 68.404 23.445 1.00 20.01 271 GLY C C 1
ATOM 6649 O O . GLY C 1 240 ? 65.655 68.475 24.260 1.00 26.69 271 GLY C O 1
ATOM 6650 N N . ASN C 1 241 ? 63.471 68.240 23.814 1.00 17.68 272 ASN C N 1
ATOM 6651 C CA . ASN C 1 241 ? 63.119 68.142 25.234 1.00 22.37 272 ASN C CA 1
ATOM 6652 C C . ASN C 1 241 ? 61.711 67.529 25.422 1.00 23.83 272 ASN C C 1
ATOM 6653 O O . ASN C 1 241 ? 60.785 67.856 24.676 1.00 29.22 272 ASN C O 1
ATOM 6658 N N . PRO C 1 242 ? 61.533 66.640 26.425 1.00 17.64 273 PRO C N 1
ATOM 6659 C CA . PRO C 1 242 ? 60.218 66.028 26.639 1.00 11.77 273 PRO C CA 1
ATOM 6660 C C . PRO C 1 242 ? 59.196 67.084 26.991 1.00 13.68 273 PRO C C 1
ATOM 6661 O O . PRO C 1 242 ? 59.516 68.060 27.666 1.00 16.36 273 PRO C O 1
ATOM 6665 N N . ILE C 1 243 ? 57.962 66.883 26.550 1.00 13.68 274 ILE C N 1
ATOM 6666 C CA . ILE C 1 243 ? 56.893 67.842 26.816 1.00 18.19 274 ILE C CA 1
ATOM 6667 C C . ILE C 1 243 ? 55.606 67.085 27.062 1.00 24.22 274 ILE C C 1
ATOM 6668 O O . ILE C 1 243 ? 54.530 67.682 27.184 1.00 23.29 274 ILE C O 1
ATOM 6673 N N . LEU C 1 244 ? 55.705 65.766 27.128 1.00 25.11 275 LEU C N 1
ATOM 6674 C CA . LEU C 1 244 ? 54.504 64.993 27.338 1.00 28.31 275 LEU C CA 1
ATOM 6675 C C . LEU C 1 244 ? 54.734 63.513 27.588 1.00 30.39 275 LEU C C 1
ATOM 6676 O O . LEU C 1 244 ? 55.392 62.825 26.804 1.00 32.24 275 LEU C O 1
ATOM 6681 N N . TYR C 1 245 ? 54.169 63.027 28.686 1.00 28.65 276 TYR C N 1
ATOM 6682 C CA . TYR C 1 245 ? 54.293 61.626 29.023 1.00 35.35 276 TYR C CA 1
ATOM 6683 C C . TYR C 1 245 ? 52.961 61.025 29.437 1.00 40.84 276 TYR C C 1
ATOM 6684 O O . TYR C 1 245 ? 52.553 61.143 30.592 1.00 44.93 276 TYR C O 1
ATOM 6693 N N . ASP C 1 246 ? 52.287 60.391 28.483 1.00 45.92 277 ASP C N 1
ATOM 6694 C CA . ASP C 1 24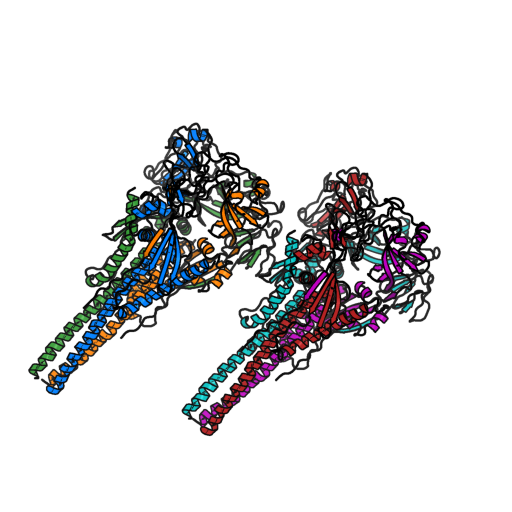6 ? 51.005 59.739 28.725 1.00 49.57 277 ASP C CA 1
ATOM 6695 C C . ASP C 1 246 ? 51.286 58.397 29.398 1.00 50.49 277 ASP C C 1
ATOM 6696 O O . ASP C 1 246 ? 51.518 57.402 28.717 1.00 49.94 277 ASP C O 1
ATOM 6701 N N . SER C 1 247 ? 51.278 58.374 30.730 1.00 51.10 278 SER C N 1
ATOM 6702 C CA . SER C 1 247 ? 51.550 57.149 31.489 1.00 46.42 278 SER C CA 1
ATOM 6703 C C . SER C 1 247 ? 50.605 56.005 31.160 1.00 43.35 278 SER C C 1
ATOM 6704 O O . SER C 1 247 ? 51.019 54.854 31.128 1.00 43.61 278 SER C O 1
ATOM 6707 N N . GLN C 1 248 ? 49.332 56.312 30.948 1.00 42.09 279 GLN C N 1
ATOM 6708 C CA . GLN C 1 248 ? 48.362 55.273 30.625 1.00 44.62 279 GLN C CA 1
ATOM 6709 C C . GLN C 1 248 ? 48.617 54.617 29.269 1.00 45.03 279 GLN C C 1
ATOM 6710 O O . GLN C 1 248 ? 48.625 53.392 29.157 1.00 48.60 279 GLN C O 1
ATOM 6716 N N . THR C 1 249 ? 48.803 55.432 28.237 1.00 42.74 280 THR C N 1
ATOM 6717 C CA . THR C 1 249 ? 49.065 54.920 26.897 1.00 37.53 280 THR C CA 1
ATOM 6718 C C . THR C 1 249 ? 50.532 54.549 26.701 1.00 37.60 280 THR C C 1
ATOM 6719 O O . THR C 1 249 ? 50.870 53.817 25.774 1.00 34.85 280 THR C O 1
ATOM 6723 N N . GLN C 1 250 ? 51.387 55.070 27.581 1.00 35.35 281 GLN C N 1
ATOM 6724 C CA . GLN C 1 250 ? 52.827 54.849 27.526 1.00 32.76 281 GLN C CA 1
ATOM 6725 C C . GLN C 1 250 ? 53.330 55.496 26.250 1.00 37.22 281 GLN C C 1
ATOM 6726 O O . GLN C 1 250 ? 53.904 54.837 25.378 1.00 42.18 281 GLN C O 1
ATOM 6732 N N . LEU C 1 251 ? 53.115 56.810 26.175 1.00 39.01 282 LEU C N 1
ATOM 6733 C CA . LEU C 1 251 ? 53.468 57.639 25.023 1.00 32.57 282 LEU C CA 1
ATOM 6734 C C . LEU C 1 251 ? 54.346 58.829 25.445 1.00 30.11 282 LEU C C 1
ATOM 6735 O O . LEU C 1 251 ? 53.991 59.578 26.356 1.00 34.42 282 LEU C O 1
ATOM 6740 N N . LEU C 1 252 ? 55.490 59.008 24.794 1.00 25.99 283 LEU C N 1
ATOM 6741 C CA . LEU C 1 252 ? 56.368 60.127 25.134 1.00 22.31 283 LEU C CA 1
ATOM 6742 C C . LEU C 1 252 ? 56.341 61.155 24.002 1.00 24.39 283 LEU C C 1
ATOM 6743 O O . LEU C 1 252 ? 56.223 60.803 22.820 1.00 18.73 283 LEU C O 1
ATOM 6748 N N . GLY C 1 253 ? 56.451 62.427 24.373 1.00 25.99 284 GLY C N 1
ATOM 6749 C CA . GLY C 1 253 ? 56.423 63.495 23.388 1.00 28.54 284 GLY C CA 1
ATOM 6750 C C . GLY C 1 253 ? 57.613 64.442 23.443 1.00 29.11 284 GLY C C 1
ATOM 6751 O O . GLY C 1 253 ? 57.670 65.335 24.301 1.00 29.69 284 GLY C O 1
ATOM 6752 N N . ILE C 1 254 ? 58.567 64.228 22.533 1.00 25.76 285 ILE C N 1
ATOM 6753 C CA . ILE C 1 254 ? 59.777 65.043 22.425 1.00 20.64 285 ILE C CA 1
ATOM 6754 C C . ILE C 1 254 ? 59.568 66.156 21.419 1.00 21.39 285 ILE C C 1
ATOM 6755 O O . ILE C 1 254 ? 58.972 65.938 20.375 1.00 27.04 285 ILE C O 1
ATOM 6760 N N . GLN C 1 255 ? 60.085 67.339 21.722 1.00 23.31 286 GLN C N 1
ATOM 6761 C CA . GLN C 1 255 ? 59.951 68.484 20.833 1.00 21.12 286 GLN C CA 1
ATOM 6762 C C . GLN C 1 255 ? 61.309 68.949 20.387 1.00 21.51 286 GLN C C 1
ATOM 6763 O O . GLN C 1 255 ? 62.035 69.578 21.145 1.00 29.04 286 GLN C O 1
ATOM 6769 N N . VAL C 1 256 ? 61.655 68.644 19.152 1.00 18.43 287 VAL C N 1
ATOM 6770 C CA . VAL C 1 256 ? 62.951 69.026 18.645 1.00 23.59 287 VAL C CA 1
ATOM 6771 C C . VAL C 1 256 ? 63.020 70.479 18.208 1.00 21.92 287 VAL C C 1
ATOM 6772 O O . VAL C 1 256 ? 61.994 71.105 17.978 1.00 24.82 287 VAL C O 1
ATOM 6776 N N . THR C 1 257 ? 64.238 71.006 18.104 1.00 23.10 288 THR C N 1
ATOM 6777 C CA . THR C 1 257 ? 64.476 72.382 17.661 1.00 24.32 288 THR C CA 1
ATOM 6778 C C . THR C 1 257 ? 65.719 72.430 16.778 1.00 29.66 288 THR C C 1
ATOM 6779 O O . THR C 1 257 ? 66.846 72.213 17.241 1.00 32.27 288 THR C O 1
ATOM 6783 N N . LEU C 1 258 ? 65.504 72.708 15.498 1.00 27.58 289 LEU C N 1
ATOM 6784 C CA . LEU C 1 258 ? 66.600 72.769 14.551 1.00 22.03 289 LEU C CA 1
ATOM 6785 C C . LEU C 1 258 ? 66.869 74.210 14.126 1.00 20.11 289 LEU C C 1
ATOM 6786 O O . LEU C 1 258 ? 65.971 75.051 14.149 1.00 20.05 289 LEU C O 1
ATOM 6791 N N . PRO C 1 259 ? 68.116 74.518 13.743 1.00 17.69 290 PRO C N 1
ATOM 6792 C CA . PRO C 1 259 ? 68.482 75.867 13.313 1.00 17.03 290 PRO C CA 1
ATOM 6793 C C . PRO C 1 259 ? 68.185 76.059 11.841 1.00 17.67 290 PRO C C 1
ATOM 6794 O O . PRO C 1 259 ? 67.636 75.189 11.174 1.00 20.11 290 PRO C O 1
ATOM 6798 N N . SER C 1 260 ? 68.581 77.209 11.333 1.00 16.89 291 SER C N 1
ATOM 6799 C CA . SER C 1 260 ? 68.400 77.516 9.937 1.00 11.53 291 SER C CA 1
ATOM 6800 C C . SER C 1 260 ? 69.658 78.260 9.604 1.00 12.33 291 SER C C 1
ATOM 6801 O O . SER C 1 260 ? 69.643 79.460 9.378 1.00 20.67 291 SER C O 1
ATOM 6804 N N . VAL C 1 261 ? 70.770 77.544 9.623 1.00 15.59 292 VAL C N 1
ATOM 6805 C CA . VAL C 1 261 ? 72.046 78.166 9.334 1.00 16.08 292 VAL C CA 1
ATOM 6806 C C . VAL C 1 261 ? 72.075 78.705 7.910 1.00 15.32 292 VAL C C 1
ATOM 6807 O O . VAL C 1 261 ? 71.741 78.009 6.958 1.00 20.34 292 VAL C O 1
ATOM 6811 N N . GLY C 1 262 ? 72.444 79.969 7.787 1.00 12.93 293 GLY C N 1
ATOM 6812 C CA . GLY C 1 262 ? 72.531 80.600 6.491 1.00 11.20 293 GLY C CA 1
ATOM 6813 C C . GLY C 1 262 ? 73.996 80.922 6.326 1.00 16.64 293 GLY C C 1
ATOM 6814 O O . GLY C 1 262 ? 74.480 81.971 6.754 1.00 17.19 293 GLY C O 1
ATOM 6815 N N . ASN C 1 263 ? 74.722 80.006 5.717 1.00 16.03 294 ASN C N 1
ATOM 6816 C CA . ASN C 1 263 ? 76.141 80.210 5.548 1.00 15.53 294 ASN C CA 1
ATOM 6817 C C . ASN C 1 263 ? 76.500 81.487 4.835 1.00 9.74 294 ASN C C 1
ATOM 6818 O O . ASN C 1 263 ? 76.048 81.702 3.725 1.00 12.64 294 ASN C O 1
ATOM 6823 N N . LEU C 1 264 ? 77.296 82.344 5.469 1.00 10.93 295 LEU C N 1
ATOM 6824 C CA . LEU C 1 264 ? 77.742 83.561 4.794 1.00 18.70 295 LEU C CA 1
ATOM 6825 C C . LEU C 1 264 ? 78.653 83.048 3.682 1.00 26.79 295 LEU C C 1
ATOM 6826 O O . LEU C 1 264 ? 78.967 81.862 3.638 1.00 22.67 295 LEU C O 1
ATOM 6831 N N . ASN C 1 265 ? 79.113 83.920 2.794 1.00 40.53 296 ASN C N 1
ATOM 6832 C CA . ASN C 1 265 ? 79.939 83.422 1.707 1.00 42.64 296 ASN C CA 1
ATOM 6833 C C . ASN C 1 265 ? 81.287 84.063 1.491 1.00 43.69 296 ASN C C 1
ATOM 6834 O O . ASN C 1 265 ? 81.446 85.294 1.501 1.00 36.97 296 ASN C O 1
ATOM 6839 N N . ASN C 1 266 ? 82.255 83.187 1.270 1.00 48.73 297 ASN C N 1
ATOM 6840 C CA . ASN C 1 266 ? 83.621 83.592 1.023 1.00 61.30 297 ASN C CA 1
ATOM 6841 C C . ASN C 1 266 ? 84.222 84.359 2.187 1.00 60.28 297 ASN C C 1
ATOM 6842 O O . ASN C 1 266 ? 85.347 84.851 2.079 1.00 65.25 297 ASN C O 1
ATOM 6847 N N . MET C 1 267 ? 83.466 84.478 3.284 1.00 56.04 298 MET C N 1
ATOM 6848 C CA . MET C 1 267 ? 83.949 85.150 4.498 1.00 45.17 298 MET C CA 1
ATOM 6849 C C . MET C 1 267 ? 84.627 84.075 5.342 1.00 38.91 298 MET C C 1
ATOM 6850 O O . MET C 1 267 ? 84.122 82.961 5.444 1.00 40.77 298 MET C O 1
ATOM 6855 N N . ARG C 1 268 ? 85.766 84.390 5.942 1.00 31.00 299 ARG C N 1
ATOM 6856 C CA . ARG C 1 268 ? 86.451 83.390 6.745 1.00 30.42 299 ARG C CA 1
ATOM 6857 C C . ARG C 1 268 ? 87.138 83.970 7.960 1.00 28.85 299 ARG C C 1
ATOM 6858 O O . ARG C 1 268 ? 87.852 84.964 7.868 1.00 35.53 299 ARG C O 1
ATOM 6866 N N . ALA C 1 269 ? 86.910 83.338 9.104 1.00 23.09 300 ALA C N 1
ATOM 6867 C CA . ALA C 1 269 ? 87.513 83.773 10.340 1.00 13.46 300 ALA C CA 1
ATOM 6868 C C . ALA C 1 269 ? 88.841 83.059 10.482 1.00 12.76 300 ALA C C 1
ATOM 6869 O O . ALA C 1 269 ? 88.910 81.838 10.424 1.00 10.26 300 ALA C O 1
ATOM 6871 N N . THR C 1 270 ? 89.899 83.830 10.666 1.00 14.83 301 THR C N 1
ATOM 6872 C CA . THR C 1 270 ? 91.234 83.271 10.809 1.00 24.03 301 THR C CA 1
ATOM 6873 C C . THR C 1 270 ? 91.762 83.513 12.213 1.00 27.29 301 THR C C 1
ATOM 6874 O O . THR C 1 270 ? 91.897 84.661 12.638 1.00 37.18 301 THR C O 1
ATOM 6878 N N . TYR C 1 271 ? 92.066 82.446 12.939 1.00 25.32 302 TYR C N 1
ATOM 6879 C CA . TYR C 1 271 ? 92.577 82.610 14.289 1.00 21.49 302 TYR C CA 1
ATOM 6880 C C . TYR C 1 271 ? 94.095 82.843 14.282 1.00 19.88 302 TYR C C 1
ATOM 6881 O O . TYR C 1 271 ? 94.852 82.145 13.600 1.00 15.99 302 TYR C O 1
ATOM 6890 N N . LEU C 1 272 ? 94.537 83.828 15.052 1.00 17.14 303 LEU C N 1
ATOM 6891 C CA . LEU C 1 272 ? 95.951 84.144 15.102 1.00 18.76 303 LEU C CA 1
ATOM 6892 C C . LEU C 1 272 ? 96.534 84.097 16.492 1.00 23.94 303 LEU C C 1
ATOM 6893 O O . LEU C 1 272 ? 95.879 84.466 17.466 1.00 25.75 303 LEU C O 1
ATOM 6898 N N . GLU C 1 273 ? 97.788 83.662 16.563 1.00 24.68 304 GLU C N 1
ATOM 6899 C CA . GLU C 1 273 ? 98.515 83.544 17.817 1.00 27.21 304 GLU C CA 1
ATOM 6900 C C . GLU C 1 273 ? 99.940 83.979 17.498 1.00 28.77 304 GLU C C 1
ATOM 6901 O O . GLU C 1 273 ? 100.373 83.895 16.346 1.00 28.05 304 GLU C O 1
ATOM 6907 N N . THR C 1 274 ? 100.682 84.408 18.515 1.00 28.09 305 THR C N 1
ATOM 6908 C CA . THR C 1 274 ? 102.038 84.880 18.292 1.00 22.26 305 THR C CA 1
ATOM 6909 C C . THR C 1 274 ? 103.039 84.370 19.303 1.00 21.30 305 THR C C 1
ATOM 6910 O O . THR C 1 274 ? 102.741 84.254 20.483 1.00 28.18 305 THR C O 1
ATOM 6914 N N . LEU C 1 275 ? 104.237 84.068 18.833 1.00 21.30 306 LEU C N 1
ATOM 6915 C CA . LEU C 1 275 ? 105.287 83.616 19.723 1.00 26.70 306 LEU C CA 1
ATOM 6916 C C . LEU C 1 275 ? 106.199 84.809 19.969 1.00 30.22 306 LEU C C 1
ATOM 6917 O O . LEU C 1 275 ? 106.212 85.745 19.180 1.00 31.69 306 LEU C O 1
ATOM 6922 N N . SER C 1 276 ? 106.942 84.785 21.070 1.00 36.54 307 SER C N 1
ATOM 6923 C CA . SER C 1 276 ? 107.882 85.855 21.376 1.00 35.34 307 SER C CA 1
ATOM 6924 C C . SER C 1 276 ? 109.093 85.662 20.470 1.00 38.66 307 SER C C 1
ATOM 6925 O O . SER C 1 276 ? 110.016 84.925 20.813 1.00 40.42 307 SER C O 1
ATOM 6928 N N . VAL C 1 277 ? 109.064 86.275 19.292 1.00 41.46 308 VAL C N 1
ATOM 6929 C CA . VAL C 1 277 ? 110.189 86.174 18.372 1.00 44.77 308 VAL C CA 1
ATOM 6930 C C . VAL C 1 277 ? 111.217 87.161 18.866 1.00 52.53 308 VAL C C 1
ATOM 6931 O O . VAL C 1 277 ? 110.890 88.071 19.630 1.00 50.62 308 VAL C O 1
ATOM 6935 N N . SER C 1 278 ? 112.460 86.986 18.442 1.00 61.17 309 SER C N 1
ATOM 6936 C CA . SER C 1 278 ? 113.485 87.926 18.850 1.00 71.10 309 SER C CA 1
ATOM 6937 C C . SER C 1 278 ? 113.530 88.992 17.776 1.00 74.83 309 SER C C 1
ATOM 6938 O O . SER C 1 278 ? 112.952 90.072 17.938 1.00 70.97 309 SER C O 1
ATOM 6941 N N . THR C 1 279 ? 114.189 88.670 16.667 1.00 83.08 310 THR C N 1
ATOM 6942 C CA . THR C 1 279 ? 114.294 89.607 15.556 1.00 93.29 310 THR C CA 1
ATOM 6943 C C . THR C 1 279 ? 114.766 90.942 16.126 1.00 95.36 310 THR C C 1
ATOM 6944 O O . THR C 1 279 ? 115.962 91.257 16.137 1.00 98.47 310 THR C O 1
ATOM 6948 N N . THR C 1 280 ? 113.801 91.715 16.604 1.00 95.41 311 THR C N 1
ATOM 6949 C CA . THR C 1 280 ? 114.074 93.000 17.213 1.00 94.70 311 THR C CA 1
ATOM 6950 C C . THR C 1 280 ? 114.997 92.672 18.382 1.00 93.62 311 THR C C 1
ATOM 6951 O O . THR C 1 280 ? 116.093 93.220 18.519 1.00 90.99 311 THR C O 1
ATOM 6955 N N . LYS C 1 281 ? 114.530 91.739 19.202 1.00 92.15 312 LYS C N 1
ATOM 6956 C CA . LYS C 1 281 ? 115.243 91.280 20.382 1.00 92.22 312 LYS C CA 1
ATOM 6957 C C . LYS C 1 281 ? 114.373 90.200 21.025 1.00 92.63 312 LYS C C 1
ATOM 6958 O O . LYS C 1 281 ? 113.184 90.092 20.721 1.00 92.61 312 LYS C O 1
ATOM 6964 N N . GLY C 1 282 ? 114.967 89.387 21.892 1.00 94.13 313 GLY C N 1
ATOM 6965 C CA . GLY C 1 282 ? 114.198 88.360 22.564 1.00 90.90 313 GLY C CA 1
ATOM 6966 C C . GLY C 1 282 ? 113.270 89.089 23.512 1.00 92.39 313 GLY C C 1
ATOM 6967 O O . GLY C 1 282 ? 113.266 88.849 24.721 1.00 98.73 313 GLY C O 1
ATOM 6968 N N . PHE C 1 283 ? 112.495 90.007 22.946 1.00 87.20 314 PHE C N 1
ATOM 6969 C CA . PHE C 1 283 ? 111.535 90.823 23.682 1.00 81.81 314 PHE C CA 1
ATOM 6970 C C . PHE C 1 283 ? 110.342 90.981 22.743 1.00 78.27 314 PHE C C 1
ATOM 6971 O O . PHE C 1 283 ? 109.217 91.250 23.174 1.00 74.69 314 PHE C O 1
ATOM 6979 N N . ALA C 1 284 ? 110.621 90.816 21.451 1.00 73.62 315 ALA C N 1
ATOM 6980 C CA . ALA C 1 284 ? 109.624 90.962 20.401 1.00 64.73 315 ALA C CA 1
ATOM 6981 C C . ALA C 1 284 ? 108.418 90.074 20.596 1.00 59.42 315 ALA C C 1
ATOM 6982 O O . ALA C 1 284 ? 108.518 88.951 21.088 1.00 58.12 315 ALA C O 1
ATOM 6984 N N . SER C 1 285 ? 107.275 90.587 20.165 1.00 52.47 316 SER C N 1
ATOM 6985 C CA . SER C 1 285 ? 106.015 89.883 20.289 1.00 46.19 316 SER C CA 1
ATOM 6986 C C . SER C 1 285 ? 104.966 90.671 19.535 1.00 41.31 316 SER C C 1
ATOM 6987 O O . SER C 1 285 ? 104.225 91.445 20.131 1.00 38.71 316 SER C O 1
ATOM 6990 N N . ALA C 1 286 ? 104.914 90.466 18.224 1.00 38.38 317 ALA C N 1
ATOM 6991 C CA . ALA C 1 286 ? 103.983 91.167 17.342 1.00 38.83 317 ALA C CA 1
ATOM 6992 C C . ALA C 1 286 ? 102.594 91.465 17.918 1.00 36.24 317 ALA C C 1
ATOM 6993 O O . ALA C 1 286 ? 102.084 90.745 18.776 1.00 37.52 317 ALA C O 1
ATOM 6995 N N . LEU C 1 287 ? 101.980 92.529 17.418 1.00 28.23 318 LEU C N 1
ATOM 6996 C CA . LEU C 1 287 ? 100.669 92.936 17.888 1.00 32.89 318 LEU C CA 1
ATOM 6997 C C . LEU C 1 287 ? 99.558 92.719 16.863 1.00 33.45 318 LEU C C 1
ATOM 6998 O O . LEU C 1 287 ? 99.421 93.491 15.920 1.00 38.29 318 LEU C O 1
ATOM 7003 N N . VAL C 1 288 ? 98.759 91.675 17.045 1.00 29.93 319 VAL C N 1
ATOM 7004 C CA . VAL C 1 288 ? 97.657 91.409 16.129 1.00 25.03 319 VAL C CA 1
ATOM 7005 C C . VAL C 1 288 ? 96.476 90.850 16.891 1.00 25.05 319 VAL C C 1
ATOM 7006 O O . VAL C 1 288 ? 96.632 90.280 17.969 1.00 27.00 319 VAL C O 1
ATOM 7010 N N . PRO C 1 289 ? 95.269 90.991 16.331 1.00 24.00 320 PRO C N 1
ATOM 7011 C CA . PRO C 1 289 ? 94.089 90.473 17.022 1.00 22.54 320 PRO C CA 1
ATOM 7012 C C . PRO C 1 289 ? 94.200 88.970 17.155 1.00 23.36 320 PRO C C 1
ATOM 7013 O O . PRO C 1 289 ? 95.158 88.366 16.661 1.00 19.79 320 PRO C O 1
ATOM 7017 N N . LYS C 1 290 ? 93.236 88.372 17.846 1.00 24.63 321 LYS C N 1
ATOM 7018 C CA . LYS C 1 290 ? 93.227 86.927 18.003 1.00 30.52 321 LYS C CA 1
ATOM 7019 C C . LYS C 1 290 ? 92.422 86.284 16.878 1.00 30.17 321 LYS C C 1
ATOM 7020 O O . LYS C 1 290 ? 92.732 85.171 16.433 1.00 27.59 321 LYS C O 1
ATOM 7026 N N . VAL C 1 291 ? 91.393 86.992 16.417 1.00 26.15 322 VAL C N 1
ATOM 7027 C CA . VAL C 1 291 ? 90.557 86.491 15.335 1.00 30.40 322 VAL C CA 1
ATOM 7028 C C . VAL C 1 291 ? 90.149 87.614 14.380 1.00 32.54 322 VAL C C 1
ATOM 7029 O O . VAL C 1 291 ? 89.596 88.633 14.803 1.00 33.75 322 VAL C O 1
ATOM 7033 N N . VAL C 1 292 ? 90.427 87.423 13.091 1.00 32.51 323 VAL C N 1
ATOM 7034 C CA . VAL C 1 292 ? 90.067 88.409 12.075 1.00 31.57 323 VAL C CA 1
ATOM 7035 C C . VAL C 1 292 ? 89.311 87.703 10.982 1.00 33.65 323 VAL C C 1
ATOM 7036 O O . VAL C 1 292 ? 89.609 86.551 10.665 1.00 36.29 323 VAL C O 1
ATOM 7040 N N . THR C 1 293 ? 88.335 88.403 10.410 1.00 32.46 324 THR C N 1
ATOM 7041 C CA . THR C 1 293 ? 87.547 87.866 9.318 1.00 27.26 324 THR C CA 1
ATOM 7042 C C . THR C 1 293 ? 87.953 88.706 8.128 1.00 27.02 324 THR C C 1
ATOM 7043 O O . THR C 1 293 ? 88.588 89.743 8.303 1.00 24.21 324 THR C O 1
ATOM 7047 N N . GLN C 1 294 ? 87.594 88.273 6.926 1.00 32.89 325 GLN C N 1
ATOM 7048 C CA . GLN C 1 294 ? 87.959 89.019 5.730 1.00 37.45 325 GLN C CA 1
ATOM 7049 C C . GLN C 1 294 ? 87.225 88.584 4.482 1.00 38.10 325 GLN C C 1
ATOM 7050 O O . GLN C 1 294 ? 87.227 87.411 4.127 1.00 35.72 325 GLN C O 1
ATOM 7056 N N . VAL C 1 295 ? 86.612 89.554 3.816 1.00 44.71 326 VAL C N 1
ATOM 7057 C CA . VAL C 1 295 ? 85.867 89.321 2.584 1.00 52.13 326 VAL C CA 1
ATOM 7058 C C . VAL C 1 295 ? 86.514 90.165 1.486 1.00 57.95 326 VAL C C 1
ATOM 7059 O O . VAL C 1 295 ? 86.210 91.356 1.343 1.00 60.27 326 VAL C O 1
ATOM 7063 N N . GLY C 1 296 ? 87.406 89.548 0.713 1.00 60.37 327 GLY C N 1
ATOM 7064 C CA . GLY C 1 296 ? 88.105 90.281 -0.323 1.00 59.49 327 GLY C CA 1
ATOM 7065 C C . GLY C 1 296 ? 89.276 90.995 0.330 1.00 61.79 327 GLY C C 1
ATOM 7066 O O . GLY C 1 296 ? 90.017 90.382 1.105 1.00 65.80 327 GLY C O 1
ATOM 7067 N N . SER C 1 297 ? 89.446 92.283 0.035 1.00 60.37 328 SER C N 1
ATOM 7068 C CA . SER C 1 297 ? 90.550 93.070 0.604 1.00 56.47 328 SER C CA 1
ATOM 7069 C C . SER C 1 297 ? 90.291 93.584 2.023 1.00 53.64 328 SER C C 1
ATOM 7070 O O . SER C 1 297 ? 91.202 94.063 2.694 1.00 48.03 328 SER C O 1
ATOM 7073 N N . VAL C 1 298 ? 89.042 93.508 2.469 1.00 50.16 329 VAL C N 1
ATOM 7074 C CA . VAL C 1 298 ? 88.687 93.962 3.811 1.00 44.05 329 VAL C CA 1
ATOM 7075 C C . VAL C 1 298 ? 89.156 92.945 4.844 1.00 46.73 329 VAL C C 1
ATOM 7076 O O . VAL C 1 298 ? 88.983 91.736 4.642 1.00 51.24 329 VAL C O 1
ATOM 7080 N N . ILE C 1 299 ? 89.730 93.420 5.948 1.00 39.92 330 ILE C N 1
ATOM 7081 C CA . ILE C 1 299 ? 90.212 92.522 7.000 1.00 32.38 330 ILE C CA 1
ATOM 7082 C C . ILE C 1 299 ? 90.070 93.174 8.350 1.00 30.96 330 ILE C C 1
ATOM 7083 O O . ILE C 1 299 ? 90.981 93.840 8.828 1.00 30.52 330 ILE C O 1
ATOM 7088 N N . GLU C 1 300 ? 88.917 92.989 8.966 1.00 32.69 331 GLU C N 1
ATOM 7089 C CA . GLU C 1 300 ? 88.680 93.566 10.272 1.00 34.41 331 GLU C CA 1
ATOM 7090 C C . GLU C 1 300 ? 88.749 92.496 11.355 1.00 32.44 331 GLU C C 1
ATOM 7091 O O . GLU C 1 300 ? 88.808 91.301 11.061 1.00 29.54 331 GLU C O 1
ATOM 7097 N N . GLU C 1 301 ? 88.763 92.941 12.608 1.00 35.04 332 GLU C N 1
ATOM 7098 C CA . GLU C 1 301 ? 88.811 92.048 13.763 1.00 36.21 332 GLU C CA 1
ATOM 7099 C C . GLU C 1 301 ? 87.413 91.479 14.022 1.00 35.42 332 GLU C C 1
ATOM 7100 O O . GLU C 1 301 ? 86.410 92.188 13.886 1.00 37.06 332 GLU C O 1
ATOM 7106 N N . LEU C 1 302 ? 87.340 90.208 14.399 1.00 27.42 333 LEU C N 1
ATOM 7107 C CA . LEU C 1 302 ? 86.046 89.592 14.649 1.00 22.38 333 LEU C CA 1
ATOM 7108 C C . LEU C 1 302 ? 85.756 89.469 16.138 1.00 22.60 333 LEU C C 1
ATOM 7109 O O . LEU C 1 302 ? 86.631 89.117 16.919 1.00 27.45 333 LEU C O 1
ATOM 7114 N N . ASP C 1 303 ? 84.527 89.781 16.529 1.00 24.03 334 ASP C N 1
ATOM 7115 C CA . ASP C 1 303 ? 84.101 89.648 17.918 1.00 23.45 334 ASP C CA 1
ATOM 7116 C C . ASP C 1 303 ? 83.367 88.289 18.012 1.00 25.69 334 ASP C C 1
ATOM 7117 O O . ASP C 1 303 ? 82.129 88.238 18.003 1.00 31.89 334 ASP C O 1
ATOM 7122 N N . THR C 1 304 ? 84.135 87.196 18.074 1.00 16.52 335 THR C N 1
ATOM 7123 C CA . THR C 1 304 ? 83.597 85.829 18.155 1.00 5.49 335 THR C CA 1
ATOM 7124 C C . THR C 1 304 ? 82.610 85.627 19.311 1.00 8.22 335 THR C C 1
ATOM 7125 O O . THR C 1 304 ? 81.979 84.574 19.455 1.00 2.00 335 THR C O 1
ATOM 7129 N N . SER C 1 305 ? 82.493 86.649 20.141 1.00 7.76 336 SER C N 1
ATOM 7130 C CA . SER C 1 305 ? 81.607 86.601 21.275 1.00 9.46 336 SER C CA 1
ATOM 7131 C C . SER C 1 305 ? 80.233 86.042 20.925 1.00 7.60 336 SER C C 1
ATOM 7132 O O . SER C 1 305 ? 79.660 85.289 21.696 1.00 8.49 336 SER C O 1
ATOM 7135 N N . TYR C 1 306 ? 79.700 86.415 19.769 1.00 8.89 337 TYR C N 1
ATOM 7136 C CA . TYR C 1 306 ? 78.371 85.956 19.361 1.00 11.94 337 TYR C CA 1
ATOM 7137 C C . TYR C 1 306 ? 78.371 84.675 18.524 1.00 13.54 337 TYR C C 1
ATOM 7138 O O . TYR C 1 306 ? 77.513 84.511 17.656 1.00 17.39 337 TYR C O 1
ATOM 7147 N N . CYS C 1 307 ? 79.292 83.752 18.773 1.00 13.23 338 CYS C N 1
ATOM 7148 C CA . CYS C 1 307 ? 79.305 82.546 17.948 1.00 16.76 338 CYS C CA 1
ATOM 7149 C C . CYS C 1 307 ? 79.596 81.238 18.648 1.00 17.74 338 CYS C C 1
ATOM 7150 O O . CYS C 1 307 ? 80.434 81.177 19.549 1.00 21.34 338 CYS C O 1
ATOM 7153 N N . ILE C 1 308 ? 78.905 80.186 18.215 1.00 14.26 339 ILE C N 1
ATOM 7154 C CA . ILE C 1 308 ? 79.181 78.864 18.735 1.00 9.10 339 ILE C CA 1
ATOM 7155 C C . ILE C 1 308 ? 80.398 78.588 17.870 1.00 10.04 339 ILE C C 1
ATOM 7156 O O . ILE C 1 308 ? 80.436 78.990 16.708 1.00 11.30 339 ILE C O 1
ATOM 7161 N N . GLU C 1 309 ? 81.391 77.912 18.412 1.00 7.74 340 GLU C N 1
ATOM 7162 C CA . GLU C 1 309 ? 82.583 77.682 17.644 1.00 12.19 340 GLU C CA 1
ATOM 7163 C C . GLU C 1 309 ? 82.898 76.210 17.512 1.00 12.10 340 GLU C C 1
ATOM 7164 O O . GLU C 1 309 ? 83.342 75.567 18.444 1.00 21.64 340 GLU C O 1
ATOM 7170 N N . THR C 1 310 ? 82.620 75.675 16.342 1.00 17.65 341 THR C N 1
ATOM 7171 C CA . THR C 1 310 ? 82.894 74.289 16.040 1.00 22.04 341 THR C CA 1
ATOM 7172 C C . THR C 1 310 ? 84.329 74.222 15.531 1.00 25.63 341 THR C C 1
ATOM 7173 O O . THR C 1 310 ? 85.027 75.231 15.503 1.00 27.67 341 THR C O 1
ATOM 7177 N N . ASP C 1 311 ? 84.792 73.041 15.152 1.00 28.15 342 ASP C N 1
ATOM 7178 C CA . ASP C 1 311 ? 86.139 72.939 14.651 1.00 29.58 342 ASP C CA 1
ATOM 7179 C C . ASP C 1 311 ? 86.177 73.537 13.257 1.00 26.58 342 ASP C C 1
ATOM 7180 O O . ASP C 1 311 ? 87.007 74.383 12.957 1.00 27.44 342 ASP C O 1
ATOM 7185 N N . LEU C 1 312 ? 85.258 73.099 12.411 1.00 24.24 343 LEU C N 1
ATOM 7186 C CA . LEU C 1 312 ? 85.200 73.573 11.038 1.00 22.82 343 LEU C CA 1
ATOM 7187 C C . LEU C 1 312 ? 84.388 74.844 10.800 1.00 22.11 343 LEU C C 1
ATOM 7188 O O . LEU C 1 312 ? 84.799 75.725 10.044 1.00 22.37 343 LEU C O 1
ATOM 7193 N N . ASP C 1 313 ? 83.227 74.941 11.427 1.00 17.43 344 ASP C N 1
ATOM 7194 C CA . ASP C 1 313 ? 82.398 76.104 11.203 1.00 20.34 344 ASP C CA 1
ATOM 7195 C C . ASP C 1 313 ? 82.216 76.942 12.441 1.00 20.66 344 ASP C C 1
ATOM 7196 O O . ASP C 1 313 ? 82.448 76.471 13.545 1.00 26.32 344 ASP C O 1
ATOM 7201 N N . LEU C 1 314 ? 81.784 78.184 12.234 1.00 15.90 345 LEU C N 1
ATOM 7202 C CA . LEU C 1 314 ? 81.547 79.157 13.292 1.00 5.96 345 LEU C CA 1
ATOM 7203 C C . LEU C 1 314 ? 80.074 79.548 13.186 1.00 9.51 345 LEU C C 1
ATOM 7204 O O . LEU C 1 314 ? 79.706 80.278 12.273 1.00 21.48 345 LEU C O 1
ATOM 7209 N N . TYR C 1 315 ? 79.221 79.056 14.079 1.00 7.11 346 TYR C N 1
ATOM 7210 C CA . TYR C 1 315 ? 77.800 79.411 14.014 1.00 10.63 346 TYR C CA 1
ATOM 7211 C C . TYR C 1 315 ? 77.440 80.655 14.830 1.00 7.52 346 TYR C C 1
ATOM 7212 O O . TYR C 1 315 ? 77.109 80.556 16.003 1.00 8.18 346 TYR C O 1
ATOM 7221 N N . CYS C 1 316 ? 77.514 81.824 14.195 1.00 9.61 347 CYS C N 1
ATOM 7222 C CA . CYS C 1 316 ? 77.205 83.095 14.843 1.00 9.88 347 CYS C CA 1
ATOM 7223 C C . CYS C 1 316 ? 75.754 83.535 14.731 1.00 17.93 347 CYS C C 1
ATOM 7224 O O . CYS C 1 316 ? 74.998 83.074 13.869 1.00 22.83 347 CYS C O 1
ATOM 7227 N N . THR C 1 317 ? 75.391 84.466 15.606 1.00 18.89 348 THR C N 1
ATOM 7228 C CA . THR C 1 317 ? 74.049 85.025 15.664 1.00 18.80 348 THR C CA 1
ATOM 7229 C C . THR C 1 317 ? 74.076 86.414 15.045 1.00 22.24 348 THR C C 1
ATOM 7230 O O . THR C 1 317 ? 73.040 87.007 14.706 1.00 17.71 348 THR C O 1
ATOM 7234 N N . ARG C 1 318 ? 75.294 86.920 14.919 1.00 24.31 349 ARG C N 1
ATOM 7235 C CA . ARG C 1 318 ? 75.535 88.248 14.408 1.00 24.24 349 ARG C CA 1
ATOM 7236 C C . ARG C 1 318 ? 77.016 88.307 14.018 1.00 23.10 349 ARG C C 1
ATOM 7237 O O . ARG C 1 318 ? 77.773 87.379 14.308 1.00 24.44 349 ARG C O 1
ATOM 7245 N N . ILE C 1 319 ? 77.430 89.393 13.373 1.00 21.91 350 ILE C N 1
ATOM 7246 C CA . ILE C 1 319 ? 78.818 89.539 12.940 1.00 18.38 350 ILE C CA 1
ATOM 7247 C C . ILE C 1 319 ? 79.364 90.897 13.333 1.00 13.73 350 ILE C C 1
ATOM 7248 O O . ILE C 1 319 ? 79.537 91.760 12.500 1.00 22.20 350 ILE C O 1
ATOM 7253 N N . VAL C 1 320 ? 79.609 91.099 14.613 1.00 15.26 351 VAL C N 1
ATOM 7254 C CA . VAL C 1 320 ? 80.162 92.359 15.062 1.00 16.71 351 VAL C CA 1
ATOM 7255 C C . VAL C 1 320 ? 81.643 92.332 14.761 1.00 19.17 351 VAL C C 1
ATOM 7256 O O . VAL C 1 320 ? 82.277 91.295 14.897 1.00 22.48 351 VAL C O 1
ATOM 7260 N N . THR C 1 321 ? 82.205 93.465 14.364 1.00 21.85 352 THR C N 1
ATOM 7261 C CA . THR C 1 321 ? 83.638 93.525 14.094 1.00 28.08 352 THR C CA 1
ATOM 7262 C C . THR C 1 321 ? 84.161 94.926 14.350 1.00 30.39 352 THR C C 1
ATOM 7263 O O . THR C 1 321 ? 83.383 95.842 14.626 1.00 35.89 352 THR C O 1
ATOM 7267 N N . PHE C 1 322 ? 85.478 95.087 14.248 1.00 29.77 353 PHE C N 1
ATOM 7268 C CA . PHE C 1 322 ? 86.112 96.375 14.484 1.00 37.08 353 PHE C CA 1
ATOM 7269 C C . PHE C 1 322 ? 87.248 96.564 13.513 1.00 43.99 353 PHE C C 1
ATOM 7270 O O . PHE C 1 322 ? 87.890 95.593 13.117 1.00 55.22 353 PHE C O 1
ATOM 7278 N N . PRO C 1 323 ? 87.523 97.821 13.123 1.00 45.86 354 PRO C N 1
ATOM 7279 C CA . PRO C 1 323 ? 88.607 98.122 12.180 1.00 42.69 354 PRO C CA 1
ATOM 7280 C C . PRO C 1 323 ? 89.936 98.025 12.902 1.00 41.90 354 PRO C C 1
ATOM 7281 O O . PRO C 1 323 ? 89.968 98.004 14.128 1.00 47.07 354 PRO C O 1
ATOM 7285 N N . MET C 1 324 ? 91.034 97.975 12.166 1.00 43.70 355 MET C N 1
ATOM 7286 C CA . MET C 1 324 ? 92.335 97.893 12.824 1.00 49.65 355 MET C CA 1
ATOM 7287 C C . MET C 1 324 ? 93.359 98.852 12.226 1.00 51.98 355 MET C C 1
ATOM 7288 O O . MET C 1 324 ? 93.256 99.227 11.056 1.00 51.96 355 MET C O 1
ATOM 7293 N N . SER C 1 325 ? 94.349 99.242 13.027 1.00 52.88 356 SER C N 1
ATOM 7294 C CA . SER C 1 325 ? 95.369 100.167 12.550 1.00 56.13 356 SER C CA 1
ATOM 7295 C C . SER C 1 325 ? 95.797 99.753 11.149 1.00 64.85 356 SER C C 1
ATOM 7296 O O . SER C 1 325 ? 95.766 98.566 10.798 1.00 65.66 356 SER C O 1
ATOM 7299 N N . PRO C 1 326 ? 96.188 100.737 10.321 1.00 70.52 357 PRO C N 1
ATOM 7300 C CA . PRO C 1 326 ? 96.632 100.509 8.938 1.00 68.32 357 PRO C CA 1
ATOM 7301 C C . PRO C 1 326 ? 97.937 99.731 8.935 1.00 64.40 357 PRO C C 1
ATOM 7302 O O . PRO C 1 326 ? 98.300 99.108 7.934 1.00 63.04 357 PRO C O 1
ATOM 7306 N N . GLY C 1 327 ? 98.648 99.801 10.060 1.00 59.04 358 GLY C N 1
ATOM 7307 C CA . GLY C 1 327 ? 99.888 99.064 10.203 1.00 58.66 358 GLY C CA 1
ATOM 7308 C C . GLY C 1 327 ? 99.514 97.597 10.270 1.00 55.98 358 GLY C C 1
ATOM 7309 O O . GLY C 1 327 ? 100.068 96.758 9.554 1.00 55.16 358 GLY C O 1
ATOM 7310 N N . ILE C 1 328 ? 98.549 97.296 11.135 1.00 51.85 359 ILE C N 1
ATOM 7311 C CA . ILE C 1 328 ? 98.061 95.934 11.302 1.00 46.87 359 ILE C CA 1
ATOM 7312 C C . ILE C 1 328 ? 97.726 95.344 9.936 1.00 47.85 359 ILE C C 1
ATOM 7313 O O . ILE C 1 328 ? 98.354 94.370 9.501 1.00 45.79 359 ILE C O 1
ATOM 7318 N N . TYR C 1 329 ? 96.753 95.951 9.258 1.00 45.80 360 TYR C N 1
ATOM 7319 C CA . TYR C 1 329 ? 96.338 95.479 7.943 1.00 47.91 360 TYR C CA 1
ATOM 7320 C C . TYR C 1 329 ? 97.547 95.203 7.075 1.00 47.42 360 TYR C C 1
ATOM 7321 O O . TYR C 1 329 ? 97.690 94.129 6.500 1.00 43.87 360 TYR C O 1
ATOM 7330 N N . SER C 1 330 ? 98.418 96.190 6.978 1.00 50.54 361 SER C N 1
ATOM 7331 C CA . SER C 1 330 ? 99.603 96.044 6.164 1.00 52.56 361 SER C CA 1
ATOM 7332 C C . SER C 1 330 ? 100.339 94.755 6.509 1.00 49.22 361 SER C C 1
ATOM 7333 O O . SER C 1 330 ? 100.700 93.973 5.626 1.00 41.17 361 SER C O 1
ATOM 7336 N N . CYS C 1 331 ? 100.551 94.529 7.799 1.00 50.86 362 CYS C N 1
ATOM 7337 C CA . CYS C 1 331 ? 101.252 93.332 8.220 1.00 52.45 362 CYS C CA 1
ATOM 7338 C C . CYS C 1 331 ? 100.528 92.054 7.830 1.00 53.44 362 CYS C C 1
ATOM 7339 O O . CYS C 1 331 ? 100.966 91.320 6.940 1.00 49.29 362 CYS C O 1
ATOM 7342 N N . LEU C 1 332 ? 99.411 91.795 8.505 1.00 55.26 363 LEU C N 1
ATOM 7343 C CA . LEU C 1 332 ? 98.611 90.596 8.255 1.00 54.98 363 LEU C CA 1
ATOM 7344 C C . LEU C 1 332 ? 98.492 90.239 6.767 1.00 54.87 363 LEU C C 1
ATOM 7345 O O . LEU C 1 332 ? 98.561 89.070 6.397 1.00 58.47 363 LEU C O 1
ATOM 7350 N N . SER C 1 333 ? 98.308 91.247 5.922 1.00 57.74 364 SER C N 1
ATOM 7351 C CA . SER C 1 333 ? 98.197 91.031 4.485 1.00 53.65 364 SER C CA 1
ATOM 7352 C C . SER C 1 333 ? 99.557 91.054 3.793 1.00 52.22 364 SER C C 1
ATOM 7353 O O . SER C 1 333 ? 99.951 92.058 3.205 1.00 48.52 364 SER C O 1
ATOM 7356 N N . GLY C 1 334 ? 100.281 89.948 3.887 1.00 50.86 365 GLY C N 1
ATOM 7357 C CA . GLY C 1 334 ? 101.569 89.855 3.229 1.00 59.03 365 GLY C CA 1
ATOM 7358 C C . GLY C 1 334 ? 102.768 90.577 3.823 1.00 64.73 365 GLY C C 1
ATOM 7359 O O . GLY C 1 334 ? 103.773 89.929 4.132 1.00 66.58 365 GLY C O 1
ATOM 7360 N N . ASN C 1 335 ? 102.696 91.901 3.972 1.00 66.75 366 ASN C N 1
ATOM 7361 C CA . ASN C 1 335 ? 103.831 92.652 4.524 1.00 70.21 366 ASN C CA 1
ATOM 7362 C C . ASN C 1 335 ? 104.231 92.140 5.903 1.00 71.70 366 ASN C C 1
ATOM 7363 O O . ASN C 1 335 ? 103.389 91.636 6.644 1.00 81.62 366 ASN C O 1
ATOM 7368 N N . THR C 1 336 ? 105.509 92.291 6.254 1.00 67.91 367 THR C N 1
ATOM 7369 C CA . THR C 1 336 ? 106.017 91.830 7.552 1.00 63.84 367 THR C CA 1
ATOM 7370 C C . THR C 1 336 ? 106.502 93.004 8.401 1.00 62.78 367 THR C C 1
ATOM 7371 O O . THR C 1 336 ? 106.330 93.044 9.627 1.00 58.50 367 THR C O 1
ATOM 7375 N N . SER C 1 337 ? 107.120 93.953 7.714 1.00 61.42 368 SER C N 1
ATOM 7376 C CA . SER C 1 337 ? 107.677 95.145 8.325 1.00 62.68 368 SER C CA 1
ATOM 7377 C C . SER C 1 337 ? 106.664 95.936 9.150 1.00 62.46 368 SER C C 1
ATOM 7378 O O . SER C 1 337 ? 106.889 96.212 10.330 1.00 60.93 368 SER C O 1
ATOM 7381 N N . ALA C 1 338 ? 105.552 96.294 8.514 1.00 60.10 369 ALA C N 1
ATOM 7382 C CA . ALA C 1 338 ? 104.496 97.073 9.149 1.00 59.76 369 ALA C CA 1
ATOM 7383 C C . ALA C 1 338 ? 104.159 96.595 10.554 1.00 62.00 369 ALA C C 1
ATOM 7384 O O . ALA C 1 338 ? 103.668 97.366 11.384 1.00 61.67 369 ALA C O 1
ATOM 7386 N N . CYS C 1 339 ? 104.418 95.318 10.812 1.00 62.65 370 CYS C N 1
ATOM 7387 C CA . CYS C 1 339 ? 104.121 94.719 12.104 1.00 64.11 370 CYS C CA 1
ATOM 7388 C C . CYS C 1 339 ? 104.780 95.418 13.281 1.00 60.84 370 CYS C C 1
ATOM 7389 O O . CYS C 1 339 ? 105.978 95.672 13.262 1.00 66.13 370 CYS C O 1
ATOM 7392 N N . MET C 1 340 ? 103.987 95.720 14.306 1.00 58.82 371 MET C N 1
ATOM 7393 C CA . MET C 1 340 ? 104.478 96.406 15.500 1.00 59.55 371 MET C CA 1
ATOM 7394 C C . MET C 1 340 ? 104.635 95.495 16.708 1.00 54.51 371 MET C C 1
ATOM 7395 O O . MET C 1 340 ? 103.657 95.153 17.369 1.00 53.79 371 MET C O 1
ATOM 7400 N N . TYR C 1 341 ? 105.869 95.117 17.000 1.00 44.66 372 TYR C N 1
ATOM 7401 C CA . TYR C 1 341 ? 106.156 94.255 18.131 1.00 43.20 372 TYR C CA 1
ATOM 7402 C C . TYR C 1 341 ? 106.081 95.018 19.448 1.00 42.16 372 TYR C C 1
ATOM 7403 O O . TYR C 1 341 ? 105.678 96.170 19.468 1.00 46.59 372 TYR C O 1
ATOM 7412 N N . SER C 1 342 ? 106.434 94.363 20.548 1.00 44.80 373 SER C N 1
ATOM 7413 C CA . SER C 1 342 ? 106.423 94.989 21.875 1.00 48.64 373 SER C CA 1
ATOM 7414 C C . SER C 1 342 ? 106.825 93.944 22.913 1.00 52.90 373 SER C C 1
ATOM 7415 O O . SER C 1 342 ? 107.271 92.851 22.554 1.00 56.02 373 SER C O 1
ATOM 7418 N N . LYS C 1 343 ? 106.674 94.263 24.195 1.00 55.24 374 LYS C N 1
ATOM 7419 C CA . LYS C 1 343 ? 107.049 93.302 25.223 1.00 59.78 374 LYS C CA 1
ATOM 7420 C C . LYS C 1 343 ? 106.228 93.388 26.506 1.00 63.31 374 LYS C C 1
ATOM 7421 O O . LYS C 1 343 ? 106.721 93.812 27.552 1.00 62.95 374 LYS C O 1
ATOM 7427 N N . THR C 1 344 ? 104.962 92.993 26.407 1.00 65.83 375 THR C N 1
ATOM 7428 C CA . THR C 1 344 ? 104.051 92.974 27.547 1.00 65.33 375 THR C CA 1
ATOM 7429 C C . THR C 1 344 ? 104.262 91.639 28.255 1.00 65.49 375 THR C C 1
ATOM 7430 O O . THR C 1 344 ? 103.901 91.469 29.419 1.00 66.89 375 THR C O 1
ATOM 7434 N N . GLU C 1 345 ? 104.851 90.698 27.524 1.00 62.58 376 GLU C N 1
ATOM 7435 C CA . GLU C 1 345 ? 105.127 89.353 28.024 1.00 62.02 376 GLU C CA 1
ATOM 7436 C C . GLU C 1 345 ? 105.893 89.310 29.352 1.00 54.92 376 GLU C C 1
ATOM 7437 O O . GLU C 1 345 ? 106.747 90.152 29.619 1.00 52.08 376 GLU C O 1
ATOM 7443 N N . GLY C 1 346 ? 105.582 88.312 30.174 1.00 46.85 377 GLY C N 1
ATOM 7444 C CA . GLY C 1 346 ? 106.253 88.166 31.449 1.00 39.62 377 GLY C CA 1
ATOM 7445 C C . GLY C 1 346 ? 107.458 87.245 31.376 1.00 35.69 377 GLY C C 1
ATOM 7446 O O . GLY C 1 346 ? 107.770 86.677 30.332 1.00 29.94 377 GLY C O 1
ATOM 7447 N N . ALA C 1 347 ? 108.139 87.098 32.503 1.00 35.59 378 ALA C N 1
ATOM 7448 C CA . ALA C 1 347 ? 109.316 86.246 32.600 1.00 35.40 378 ALA C CA 1
ATOM 7449 C C . ALA C 1 347 ? 108.958 84.780 32.382 1.00 33.76 378 ALA C C 1
ATOM 7450 O O . ALA C 1 347 ? 109.607 84.066 31.626 1.00 33.76 378 ALA C O 1
ATOM 7452 N N . LEU C 1 348 ? 107.919 84.338 33.067 1.00 33.19 379 LEU C N 1
ATOM 7453 C CA . LEU C 1 348 ? 107.475 82.964 32.983 1.00 31.40 379 LEU C CA 1
ATOM 7454 C C . LEU C 1 348 ? 106.769 82.531 31.704 1.00 33.85 379 LEU C C 1
ATOM 7455 O O . LEU C 1 348 ? 106.445 81.350 31.580 1.00 42.50 379 LEU C O 1
ATOM 7460 N N . THR C 1 349 ? 106.507 83.433 30.758 1.00 31.80 380 THR C N 1
ATOM 7461 C CA . THR C 1 349 ? 105.794 82.984 29.554 1.00 31.87 380 THR C CA 1
ATOM 7462 C C . THR C 1 349 ? 106.620 82.028 28.696 1.00 30.81 380 THR C C 1
ATOM 7463 O O . THR C 1 349 ? 107.783 82.280 28.396 1.00 34.05 380 THR C O 1
ATOM 7467 N N . THR C 1 350 ? 105.998 80.919 28.309 1.00 31.19 381 THR C N 1
ATOM 7468 C CA . THR C 1 350 ? 106.651 79.890 27.503 1.00 31.55 381 THR C CA 1
ATOM 7469 C C . THR C 1 350 ? 106.816 80.283 26.025 1.00 29.81 381 THR C C 1
ATOM 7470 O O . THR C 1 350 ? 105.860 80.724 25.387 1.00 31.88 381 THR C O 1
ATOM 7474 N N . PRO C 1 351 ? 108.022 80.093 25.459 1.00 24.02 382 PRO C N 1
ATOM 7475 C CA . PRO C 1 351 ? 108.392 80.405 24.074 1.00 22.23 382 PRO C CA 1
ATOM 7476 C C . PRO C 1 351 ? 107.994 79.338 23.072 1.00 20.80 382 PRO C C 1
ATOM 7477 O O . PRO C 1 351 ? 108.738 79.087 22.122 1.00 19.40 382 PRO C O 1
ATOM 7481 N N . TYR C 1 352 ? 106.840 78.717 23.277 1.00 20.12 383 TYR C N 1
ATOM 7482 C CA . TYR C 1 352 ? 106.371 77.664 22.377 1.00 18.97 383 TYR C CA 1
ATOM 7483 C C . TYR C 1 352 ? 104.951 77.312 22.763 1.00 18.59 383 TYR C C 1
ATOM 7484 O O . TYR C 1 352 ? 104.581 77.432 23.929 1.00 18.89 383 TYR C O 1
ATOM 7493 N N . MET C 1 353 ? 104.165 76.848 21.799 1.00 19.46 384 MET C N 1
ATOM 7494 C CA . MET C 1 353 ? 102.784 76.473 22.081 1.00 22.04 384 MET C CA 1
ATOM 7495 C C . MET C 1 353 ? 102.470 75.092 21.552 1.00 20.40 384 MET C C 1
ATOM 7496 O O . MET C 1 353 ? 103.291 74.444 20.911 1.00 29.56 384 MET C O 1
ATOM 7501 N N . THR C 1 354 ? 101.269 74.632 21.827 1.00 12.93 385 THR C N 1
ATOM 7502 C CA . THR C 1 354 ? 100.871 73.346 21.334 1.00 13.46 385 THR C CA 1
ATOM 7503 C C . THR C 1 354 ? 99.826 73.609 20.265 1.00 17.63 385 THR C C 1
ATOM 7504 O O . THR C 1 354 ? 99.244 74.701 20.211 1.00 21.07 385 THR C O 1
ATOM 7508 N N . LEU C 1 355 ? 99.591 72.624 19.405 1.00 20.51 386 LEU C N 1
ATOM 7509 C CA . LEU C 1 355 ? 98.623 72.794 18.333 1.00 17.84 386 LEU C CA 1
ATOM 7510 C C . LEU C 1 355 ? 98.302 71.506 17.613 1.00 18.62 386 LEU C C 1
ATOM 7511 O O . LEU C 1 355 ? 99.169 70.899 16.990 1.00 15.55 386 LEU C O 1
ATOM 7516 N N . LYS C 1 356 ? 97.052 71.082 17.717 1.00 23.92 387 LYS C N 1
ATOM 7517 C CA . LYS C 1 356 ? 96.606 69.874 17.040 1.00 30.89 387 LYS C CA 1
ATOM 7518 C C . LYS C 1 356 ? 97.636 68.734 17.040 1.00 29.02 387 LYS C C 1
ATOM 7519 O O . LYS C 1 356 ? 97.996 68.199 15.984 1.00 26.52 387 LYS C O 1
ATOM 7525 N N . GLY C 1 357 ? 98.109 68.358 18.216 1.00 25.37 388 GLY C N 1
ATOM 7526 C CA . GLY C 1 357 ? 99.066 67.277 18.281 1.00 25.00 388 GLY C CA 1
ATOM 7527 C C . GLY C 1 357 ? 100.447 67.589 17.741 1.00 27.59 388 GLY C C 1
ATOM 7528 O O . GLY C 1 357 ? 101.154 66.677 17.299 1.00 33.68 388 GLY C O 1
ATOM 7529 N N . SER C 1 358 ? 100.841 68.859 17.778 1.00 22.48 389 SER C N 1
ATOM 7530 C CA . SER C 1 358 ? 102.172 69.270 17.326 1.00 25.76 389 SER C CA 1
ATOM 7531 C C . SER C 1 358 ? 102.536 70.521 18.091 1.00 28.13 389 SER C C 1
ATOM 7532 O O . SER C 1 358 ? 101.683 71.104 18.763 1.00 32.07 389 SER C O 1
ATOM 7535 N N . VAL C 1 359 ? 103.787 70.955 18.001 1.00 23.05 390 VAL C N 1
ATOM 7536 C CA . VAL C 1 359 ? 104.160 72.134 18.762 1.00 20.75 390 VAL C CA 1
ATOM 7537 C C . VAL C 1 359 ? 104.990 73.105 17.980 1.00 21.11 390 VAL C C 1
ATOM 7538 O O . VAL C 1 359 ? 106.059 72.764 17.485 1.00 24.17 390 VAL C O 1
ATOM 7542 N N . ILE C 1 360 ? 104.453 74.312 17.847 1.00 20.73 391 ILE C N 1
ATOM 7543 C CA . ILE C 1 360 ? 105.122 75.406 17.165 1.00 23.22 391 ILE C CA 1
ATOM 7544 C C . ILE C 1 360 ? 106.013 75.983 18.260 1.00 28.23 391 ILE C C 1
ATOM 7545 O O . ILE C 1 360 ? 105.543 76.217 19.383 1.00 26.31 391 ILE C O 1
ATOM 7550 N N . ALA C 1 361 ? 107.289 76.207 17.948 1.00 27.61 392 ALA C N 1
ATOM 7551 C CA . ALA C 1 361 ? 108.203 76.749 18.942 1.00 27.69 392 ALA C CA 1
ATOM 7552 C C . ALA C 1 361 ? 109.326 77.600 18.368 1.00 29.32 392 ALA C C 1
ATOM 7553 O O . ALA C 1 361 ? 109.720 77.455 17.206 1.00 30.13 392 ALA C O 1
ATOM 7555 N N . ASN C 1 362 ? 109.818 78.505 19.208 1.00 30.84 393 ASN C N 1
ATOM 7556 C CA . ASN C 1 362 ? 110.918 79.387 18.862 1.00 30.62 393 ASN C CA 1
ATOM 7557 C C . ASN C 1 362 ? 112.174 78.627 19.264 1.00 30.58 393 ASN C C 1
ATOM 7558 O O . ASN C 1 362 ? 112.747 78.843 20.331 1.00 26.76 393 ASN C O 1
ATOM 7563 N N . CYS C 1 363 ? 112.585 77.711 18.408 1.00 31.39 394 CYS C N 1
ATOM 7564 C CA . CYS C 1 363 ? 113.751 76.914 18.692 1.00 37.14 394 CYS C CA 1
ATOM 7565 C C . CYS C 1 363 ? 115.035 77.706 18.865 1.00 41.02 394 CYS C C 1
ATOM 7566 O O . CYS C 1 363 ? 116.109 77.132 19.065 1.00 45.03 394 CYS C O 1
ATOM 7569 N N . LYS C 1 364 ? 114.928 79.026 18.785 1.00 40.23 395 LYS C N 1
ATOM 7570 C CA . LYS C 1 364 ? 116.087 79.877 18.980 1.00 39.71 395 LYS C CA 1
ATOM 7571 C C . LYS C 1 364 ? 116.076 80.330 20.434 1.00 37.02 395 LYS C C 1
ATOM 7572 O O . LYS C 1 364 ? 117.121 80.448 21.066 1.00 34.06 395 LYS C O 1
ATOM 7578 N N . MET C 1 365 ? 114.879 80.584 20.950 1.00 34.14 396 MET C N 1
ATOM 7579 C CA . MET C 1 365 ? 114.695 81.016 22.327 1.00 35.47 396 MET C CA 1
ATOM 7580 C C . MET C 1 365 ? 115.003 79.894 23.325 1.00 37.83 396 MET C C 1
ATOM 7581 O O . MET C 1 365 ? 115.554 80.148 24.395 1.00 35.41 396 MET C O 1
ATOM 7586 N N . THR C 1 366 ? 114.623 78.661 22.989 1.00 39.06 397 THR C N 1
ATOM 7587 C CA . THR C 1 366 ? 114.890 77.506 23.856 1.00 39.98 397 THR C CA 1
ATOM 7588 C C . THR C 1 366 ? 115.588 76.441 23.037 1.00 38.90 397 THR C C 1
ATOM 7589 O O . THR C 1 366 ? 115.545 76.466 21.810 1.00 41.28 397 THR C O 1
ATOM 7593 N N . THR C 1 367 ? 116.220 75.499 23.723 1.00 36.08 398 THR C N 1
ATOM 7594 C CA . THR C 1 367 ? 116.934 74.432 23.049 1.00 36.80 398 THR C CA 1
ATOM 7595 C C . THR C 1 367 ? 115.984 73.301 22.692 1.00 39.49 398 THR C C 1
ATOM 7596 O O . THR C 1 367 ? 115.606 72.508 23.563 1.00 43.17 398 THR C O 1
ATOM 7600 N N . CYS C 1 368 ? 115.581 73.248 21.421 1.00 39.18 399 CYS C N 1
ATOM 7601 C CA . CYS C 1 368 ? 114.684 72.199 20.920 1.00 36.12 399 CYS C CA 1
ATOM 7602 C C . CYS C 1 368 ? 115.475 70.920 20.633 1.00 35.31 399 CYS C C 1
ATOM 7603 O O . CYS C 1 368 ? 116.253 70.868 19.678 1.00 35.97 399 CYS C O 1
ATOM 7606 N N . ARG C 1 369 ? 115.290 69.893 21.455 1.00 32.26 400 ARG C N 1
ATOM 7607 C CA . ARG C 1 369 ? 116.015 68.646 21.244 1.00 31.25 400 ARG C CA 1
ATOM 7608 C C . ARG C 1 369 ? 115.051 67.484 21.113 1.00 32.68 400 ARG C C 1
ATOM 7609 O O . ARG C 1 369 ? 114.170 67.282 21.967 1.00 26.20 400 ARG C O 1
ATOM 7617 N N . CYS C 1 370 ? 115.213 66.731 20.029 1.00 29.72 401 CYS C N 1
ATOM 7618 C CA . CYS C 1 370 ? 114.365 65.575 19.795 1.00 37.26 401 CYS C CA 1
ATOM 7619 C C . CYS C 1 370 ? 114.995 64.325 20.388 1.00 39.38 401 CYS C C 1
ATOM 7620 O O . CYS C 1 370 ? 115.950 63.767 19.837 1.00 43.12 401 CYS C O 1
ATOM 7623 N N . ALA C 1 371 ? 114.454 63.889 21.516 1.00 40.51 402 ALA C N 1
ATOM 7624 C CA . ALA C 1 371 ? 114.964 62.710 22.187 1.00 39.79 402 ALA C CA 1
ATOM 7625 C C . ALA C 1 371 ? 114.996 61.497 21.253 1.00 40.55 402 ALA C C 1
ATOM 7626 O O . ALA C 1 371 ? 116.042 60.859 21.111 1.00 39.03 402 ALA C O 1
ATOM 7628 N N . ASP C 1 372 ? 113.865 61.184 20.612 1.00 43.34 403 ASP C N 1
ATOM 7629 C CA . ASP C 1 372 ? 113.813 60.030 19.715 1.00 43.04 403 ASP C CA 1
ATOM 7630 C C . ASP C 1 372 ? 114.739 60.217 18.524 1.00 45.41 403 ASP C C 1
ATOM 7631 O O . ASP C 1 372 ? 115.922 59.919 18.661 1.00 59.01 403 ASP C O 1
ATOM 7636 N N . PRO C 1 373 ? 114.252 60.678 17.343 1.00 40.56 404 PRO C N 1
ATOM 7637 C CA . PRO C 1 373 ? 115.333 60.794 16.347 1.00 36.18 404 PRO C CA 1
ATOM 7638 C C . PRO C 1 373 ? 116.181 61.894 16.969 1.00 36.24 404 PRO C C 1
ATOM 7639 O O . PRO C 1 373 ? 115.781 63.056 16.993 1.00 40.44 404 PRO C O 1
ATOM 7643 N N . PRO C 1 374 ? 117.368 61.547 17.471 1.00 35.56 405 PRO C N 1
ATOM 7644 C CA . PRO C 1 374 ? 118.211 62.557 18.103 1.00 36.59 405 PRO C CA 1
ATOM 7645 C C . PRO C 1 374 ? 118.481 63.689 17.140 1.00 40.65 405 PRO C C 1
ATOM 7646 O O . PRO C 1 374 ? 118.513 63.488 15.919 1.00 44.63 405 PRO C O 1
ATOM 7650 N N . GLY C 1 375 ? 118.666 64.879 17.696 1.00 35.78 406 GLY C N 1
ATOM 7651 C CA . GLY C 1 375 ? 118.946 66.030 16.872 1.00 33.52 406 GLY C CA 1
ATOM 7652 C C . GLY C 1 375 ? 118.473 67.265 17.575 1.00 33.44 406 GLY C C 1
ATOM 7653 O O . GLY C 1 375 ? 117.622 67.192 18.468 1.00 31.51 406 GLY C O 1
ATOM 7654 N N . ILE C 1 376 ? 119.028 68.402 17.176 1.00 36.25 407 ILE C N 1
ATOM 7655 C CA . ILE C 1 376 ? 118.642 69.666 17.774 1.00 39.91 407 ILE C CA 1
ATOM 7656 C C . ILE C 1 376 ? 117.859 70.504 16.787 1.00 38.47 407 ILE C C 1
ATOM 7657 O O . ILE C 1 376 ? 118.412 71.403 16.163 1.00 39.03 407 ILE C O 1
ATOM 7662 N N . ILE C 1 377 ? 116.573 70.193 16.644 1.00 40.17 408 ILE C N 1
ATOM 7663 C CA . ILE C 1 377 ? 115.706 70.931 15.739 1.00 41.20 408 ILE C CA 1
ATOM 7664 C C . ILE C 1 377 ? 116.046 72.396 15.882 1.00 46.60 408 ILE C C 1
ATOM 7665 O O . ILE C 1 377 ? 115.985 72.945 16.989 1.00 44.51 408 ILE C O 1
ATOM 7670 N N . SER C 1 378 ? 116.421 73.022 14.769 1.00 51.42 409 SER C N 1
ATOM 7671 C CA . SER C 1 378 ? 116.766 74.434 14.796 1.00 58.02 409 SER C CA 1
ATOM 7672 C C . SER C 1 378 ? 116.418 75.179 13.526 1.00 62.45 409 SER C C 1
ATOM 7673 O O . SER C 1 378 ? 116.726 74.754 12.411 1.00 63.52 409 SER C O 1
ATOM 7676 N N . GLN C 1 379 ? 115.775 76.317 13.732 1.00 66.46 410 GLN C N 1
ATOM 7677 C CA . GLN C 1 379 ? 115.332 77.189 12.669 1.00 71.91 410 GLN C CA 1
ATOM 7678 C C . GLN C 1 379 ? 116.437 78.146 12.261 1.00 76.31 410 GLN C C 1
ATOM 7679 O O . GLN C 1 379 ? 117.548 78.089 12.788 1.00 76.70 410 GLN C O 1
ATOM 7685 N N . ASN C 1 380 ? 116.126 79.038 11.329 1.00 83.59 411 ASN C N 1
ATOM 7686 C CA . ASN C 1 380 ? 117.105 80.007 10.871 1.00 93.23 411 ASN C CA 1
ATOM 7687 C C . ASN C 1 380 ? 116.569 81.271 10.222 1.00 97.66 411 ASN C C 1
ATOM 7688 O O . ASN C 1 380 ? 115.691 81.239 9.351 1.00 100.00 411 ASN C O 1
ATOM 7693 N N . TYR C 1 381 ? 117.149 82.378 10.684 1.00 100.00 412 TYR C N 1
ATOM 7694 C CA . TYR C 1 381 ? 116.869 83.746 10.261 1.00 100.00 412 TYR C CA 1
ATOM 7695 C C . TYR C 1 381 ? 115.885 83.873 9.122 1.00 100.00 412 TYR C C 1
ATOM 7696 O O . TYR C 1 381 ? 116.215 83.648 7.955 1.00 100.00 412 TYR C O 1
ATOM 7705 N N . GLY C 1 382 ? 114.663 84.245 9.483 1.00 98.72 413 GLY C N 1
ATOM 7706 C CA . GLY C 1 382 ? 113.614 84.365 8.497 1.00 99.68 413 GLY C CA 1
ATOM 7707 C C . GLY C 1 382 ? 112.588 83.313 8.856 1.00 99.68 413 GLY C C 1
ATOM 7708 O O . GLY C 1 382 ? 111.403 83.452 8.559 1.00 100.00 413 GLY C O 1
ATOM 7709 N N . GLU C 1 383 ? 113.048 82.237 9.487 1.00 93.51 414 GLU C N 1
ATOM 7710 C CA . GLU C 1 383 ? 112.144 81.178 9.899 1.00 85.91 414 GLU C CA 1
ATOM 7711 C C . GLU C 1 383 ? 111.302 81.713 11.063 1.00 80.03 414 GLU C C 1
ATOM 7712 O O . GLU C 1 383 ? 110.067 81.653 11.028 1.00 75.47 414 GLU C O 1
ATOM 7718 N N . ALA C 1 384 ? 111.980 82.260 12.073 1.00 68.53 415 ALA C N 1
ATOM 7719 C CA . ALA C 1 384 ? 111.321 82.831 13.249 1.00 58.65 415 ALA C CA 1
ATOM 7720 C C . ALA C 1 384 ? 110.652 81.816 14.174 1.00 53.35 415 ALA C C 1
ATOM 7721 O O . ALA C 1 384 ? 110.558 82.044 15.380 1.00 55.65 415 ALA C O 1
ATOM 7723 N N . VAL C 1 385 ? 110.175 80.706 13.622 1.00 41.80 416 VAL C N 1
ATOM 7724 C CA . VAL C 1 385 ? 109.527 79.683 14.434 1.00 31.49 416 VAL C CA 1
ATOM 7725 C C . VAL C 1 385 ? 109.647 78.321 13.774 1.00 34.05 416 VAL C C 1
ATOM 7726 O O . VAL C 1 385 ? 109.982 78.225 12.596 1.00 36.82 416 VAL C O 1
ATOM 7730 N N . SER C 1 386 ? 109.358 77.267 14.528 1.00 34.50 417 SER C N 1
ATOM 7731 C CA . SER C 1 386 ? 109.431 75.916 13.982 1.00 36.69 417 SER C CA 1
ATOM 7732 C C . SER C 1 386 ? 108.132 75.141 14.227 1.00 40.39 417 SER C C 1
ATOM 7733 O O . SER C 1 386 ? 107.328 75.521 15.087 1.00 41.38 417 SER C O 1
ATOM 7736 N N . LEU C 1 387 ? 107.921 74.061 13.476 1.00 36.85 418 LEU C N 1
ATOM 7737 C CA . LEU C 1 387 ? 106.705 73.271 13.636 1.00 36.73 418 LEU C CA 1
ATOM 7738 C C . LEU C 1 387 ? 106.823 71.975 14.448 1.00 36.85 418 LEU C C 1
ATOM 7739 O O . LEU C 1 387 ? 105.967 71.678 15.283 1.00 41.07 418 LEU C O 1
ATOM 7744 N N . ILE C 1 388 ? 107.856 71.184 14.186 1.00 31.10 419 ILE C N 1
ATOM 7745 C CA . ILE C 1 388 ? 108.057 69.935 14.919 1.00 25.37 419 ILE C CA 1
ATOM 7746 C C . ILE C 1 388 ? 106.832 69.015 14.929 1.00 31.45 419 ILE C C 1
ATOM 7747 O O . ILE C 1 388 ? 106.040 68.991 15.881 1.00 25.03 419 ILE C O 1
ATOM 7752 N N . ASP C 1 389 ? 106.703 68.272 13.831 1.00 37.54 420 ASP C N 1
ATOM 7753 C CA . ASP C 1 389 ? 105.632 67.318 13.586 1.00 38.46 420 ASP C CA 1
ATOM 7754 C C . ASP C 1 389 ? 105.954 65.958 14.156 1.00 41.30 420 ASP C C 1
ATOM 7755 O O . ASP C 1 389 ? 106.919 65.787 14.889 1.00 48.35 420 ASP C O 1
ATOM 7760 N N . ARG C 1 390 ? 105.121 64.988 13.808 1.00 45.41 421 ARG C N 1
ATOM 7761 C CA . ARG C 1 390 ? 105.321 63.609 14.224 1.00 46.48 421 ARG C CA 1
ATOM 7762 C C . ARG C 1 390 ? 106.360 63.073 13.247 1.00 43.44 421 ARG C C 1
ATOM 7763 O O . ARG C 1 390 ? 107.238 62.295 13.615 1.00 42.16 421 ARG C O 1
ATOM 7771 N N . GLN C 1 391 ? 106.233 63.504 11.995 1.00 41.65 422 GLN C N 1
ATOM 7772 C CA . GLN C 1 391 ? 107.144 63.112 10.928 1.00 43.32 422 GLN C CA 1
ATOM 7773 C C . GLN C 1 391 ? 108.511 63.687 11.226 1.00 42.24 422 GLN C C 1
ATOM 7774 O O . GLN C 1 391 ? 109.530 63.038 11.014 1.00 44.54 422 GLN C O 1
ATOM 7780 N N . SER C 1 392 ? 108.531 64.921 11.709 1.00 42.40 423 SER C N 1
ATOM 7781 C CA . SER C 1 392 ? 109.788 65.573 12.047 1.00 41.90 423 SER C CA 1
ATOM 7782 C C . SER C 1 392 ? 110.488 64.878 13.216 1.00 40.86 423 SER C C 1
ATOM 7783 O O . SER C 1 392 ? 111.660 64.509 13.121 1.00 38.92 423 SER C O 1
ATOM 7786 N N . CYS C 1 393 ? 109.752 64.680 14.307 1.00 37.27 424 CYS C N 1
ATOM 7787 C CA . CYS C 1 393 ? 110.307 64.081 15.512 1.00 33.30 424 CYS C CA 1
ATOM 7788 C C . CYS C 1 393 ? 109.261 63.274 16.280 1.00 31.74 424 CYS C C 1
ATOM 7789 O O . CYS C 1 393 ? 108.068 63.459 16.072 1.00 34.35 424 CYS C O 1
ATOM 7792 N N . ASN C 1 394 ? 109.702 62.380 17.165 1.00 31.76 425 ASN C N 1
ATOM 7793 C CA . ASN C 1 394 ? 108.778 61.562 17.966 1.00 30.12 425 ASN C CA 1
ATOM 7794 C C . ASN C 1 394 ? 108.635 62.007 19.409 1.00 30.78 425 ASN C C 1
ATOM 7795 O O . ASN C 1 394 ? 107.549 61.935 19.992 1.00 30.50 425 ASN C O 1
ATOM 7800 N N . ILE C 1 395 ? 109.746 62.441 19.995 1.00 29.88 426 ILE C N 1
ATOM 7801 C CA . ILE C 1 395 ? 109.748 62.910 21.370 1.00 20.59 426 ILE C CA 1
ATOM 7802 C C . ILE C 1 395 ? 110.522 64.212 21.476 1.00 23.96 426 ILE C C 1
ATOM 7803 O O . ILE C 1 395 ? 111.753 64.208 21.490 1.00 22.12 426 ILE C O 1
ATOM 7808 N N . LEU C 1 396 ? 109.776 65.319 21.528 1.00 27.98 427 LEU C N 1
ATOM 7809 C CA . LEU C 1 396 ? 110.325 66.669 21.625 1.00 21.21 427 LEU C CA 1
ATOM 7810 C C . LEU C 1 396 ? 110.706 66.978 23.053 1.00 23.69 427 LEU C C 1
ATOM 7811 O O . LEU C 1 396 ? 110.147 66.395 23.983 1.00 29.68 427 LEU C O 1
ATOM 7816 N N . SER C 1 397 ? 111.630 67.918 23.226 1.00 24.01 428 SER C N 1
ATOM 7817 C CA . SER C 1 397 ? 112.078 68.313 24.557 1.00 25.01 428 SER C CA 1
ATOM 7818 C C . SER C 1 397 ? 112.359 69.814 24.563 1.00 24.61 428 SER C C 1
ATOM 7819 O O . SER C 1 397 ? 113.330 70.279 23.972 1.00 20.98 428 SER C O 1
ATOM 7822 N N . LEU C 1 398 ? 111.487 70.555 25.240 1.00 27.60 429 LEU C N 1
ATOM 7823 C CA . LEU C 1 398 ? 111.558 72.013 25.323 1.00 33.74 429 LEU C CA 1
ATOM 7824 C C . LEU C 1 398 ? 112.039 72.618 26.653 1.00 39.09 429 LEU C C 1
ATOM 7825 O O . LEU C 1 398 ? 111.295 73.346 27.311 1.00 41.99 429 LEU C O 1
ATOM 7830 N N . ASP C 1 399 ? 113.273 72.332 27.051 1.00 46.73 430 ASP C N 1
ATOM 7831 C CA . ASP C 1 399 ? 113.807 72.893 28.294 1.00 52.51 430 ASP C CA 1
ATOM 7832 C C . ASP C 1 399 ? 112.765 72.900 29.413 1.00 51.85 430 ASP C C 1
ATOM 7833 O O . ASP C 1 399 ? 112.080 73.904 29.644 1.00 49.72 430 ASP C O 1
ATOM 7838 N N . GLY C 1 400 ? 112.636 71.771 30.098 1.00 49.68 431 GLY C N 1
ATOM 7839 C CA . GLY C 1 400 ? 111.676 71.690 31.177 1.00 44.88 431 GLY C CA 1
ATOM 7840 C C . GLY C 1 400 ? 110.715 70.550 30.951 1.00 42.15 431 GLY C C 1
ATOM 7841 O O . GLY C 1 400 ? 110.507 69.719 31.834 1.00 46.25 431 GLY C O 1
ATOM 7842 N N . ILE C 1 401 ? 110.127 70.502 29.761 1.00 39.07 432 ILE C N 1
ATOM 7843 C CA . ILE C 1 401 ? 109.180 69.443 29.458 1.00 32.95 432 ILE C CA 1
ATOM 7844 C C . ILE C 1 401 ? 109.557 68.596 28.250 1.00 32.57 432 ILE C C 1
ATOM 7845 O O . ILE C 1 401 ? 110.345 69.009 27.386 1.00 28.51 432 ILE C O 1
ATOM 7850 N N . THR C 1 402 ? 108.972 67.402 28.212 1.00 24.84 433 THR C N 1
ATOM 7851 C CA . THR C 1 402 ? 109.188 66.461 27.132 1.00 20.47 433 THR C CA 1
ATOM 7852 C C . THR C 1 402 ? 107.819 65.968 26.707 1.00 19.96 433 THR C C 1
ATOM 7853 O O . THR C 1 402 ? 107.080 65.426 27.522 1.00 20.84 433 THR C O 1
ATOM 7857 N N . LEU C 1 403 ? 107.470 66.175 25.443 1.00 17.73 434 LEU C N 1
ATOM 7858 C CA . LEU C 1 403 ? 106.184 65.722 24.945 1.00 13.09 434 LEU C CA 1
ATOM 7859 C C . LEU C 1 403 ? 106.376 64.509 24.037 1.00 18.91 434 LEU C C 1
ATOM 7860 O O . LEU C 1 403 ? 107.481 64.260 23.510 1.00 14.12 434 LEU C O 1
ATOM 7865 N N . ARG C 1 404 ? 105.291 63.755 23.873 1.00 14.29 435 ARG C N 1
ATOM 7866 C CA . ARG C 1 404 ? 105.273 62.561 23.048 1.00 10.85 435 ARG C CA 1
ATOM 7867 C C . ARG C 1 404 ? 104.508 62.947 21.821 1.00 11.98 435 ARG C C 1
ATOM 7868 O O . ARG C 1 404 ? 103.306 62.749 21.775 1.00 13.33 435 ARG C O 1
ATOM 7876 N N . LEU C 1 405 ? 105.185 63.518 20.835 1.00 18.40 436 LEU C N 1
ATOM 7877 C CA . LEU C 1 405 ? 104.522 63.949 19.605 1.00 24.43 436 LEU C CA 1
ATOM 7878 C C . LEU C 1 405 ? 103.872 62.779 18.864 1.00 29.07 436 LEU C C 1
ATOM 7879 O O . LEU C 1 405 ? 103.159 62.960 17.871 1.00 29.61 436 LEU C O 1
ATOM 7884 N N . SER C 1 406 ? 104.101 61.574 19.366 1.00 33.05 437 SER C N 1
ATOM 7885 C CA . SER C 1 406 ? 103.548 60.401 18.717 1.00 32.36 437 SER C CA 1
ATOM 7886 C C . SER C 1 406 ? 103.372 59.200 19.638 1.00 37.02 437 SER C C 1
ATOM 7887 O O . SER C 1 406 ? 103.953 59.123 20.727 1.00 43.70 437 SER C O 1
ATOM 7890 N N . GLY C 1 407 ? 102.563 58.254 19.181 1.00 34.83 438 GLY C N 1
ATOM 7891 C CA . GLY C 1 407 ? 102.325 57.062 19.964 1.00 40.25 438 GLY C CA 1
ATOM 7892 C C . GLY C 1 407 ? 100.912 56.587 19.751 1.00 40.36 438 GLY C C 1
ATOM 7893 O O . GLY C 1 407 ? 100.030 57.397 19.473 1.00 45.35 438 GLY C O 1
ATOM 7894 N N . GLU C 1 408 ? 100.684 55.286 19.901 1.00 38.67 439 GLU C N 1
ATOM 7895 C CA . GLU C 1 408 ? 99.353 54.749 19.700 1.00 39.22 439 GLU C CA 1
ATOM 7896 C C . GLU C 1 408 ? 98.963 53.628 20.637 1.00 36.36 439 GLU C C 1
ATOM 7897 O O . GLU C 1 408 ? 99.744 53.191 21.480 1.00 39.74 439 GLU C O 1
ATOM 7903 N N . PHE C 1 409 ? 97.723 53.185 20.479 1.00 31.63 440 PHE C N 1
ATOM 7904 C CA . PHE C 1 409 ? 97.156 52.119 21.279 1.00 30.55 440 PHE C CA 1
ATOM 7905 C C . PHE C 1 409 ? 96.056 51.493 20.442 1.00 34.70 440 PHE C C 1
ATOM 7906 O O . PHE C 1 409 ? 95.455 52.153 19.594 1.00 43.55 440 PHE C O 1
ATOM 7914 N N . ASP C 1 410 ? 95.790 50.219 20.676 1.00 36.37 441 ASP C N 1
ATOM 7915 C CA . ASP C 1 410 ? 94.728 49.528 19.969 1.00 37.58 441 ASP C CA 1
ATOM 7916 C C . ASP C 1 410 ? 94.306 48.414 20.877 1.00 36.54 441 ASP C C 1
ATOM 7917 O O . ASP C 1 410 ? 95.088 47.924 21.684 1.00 38.04 441 ASP C O 1
ATOM 7922 N N . ALA C 1 411 ? 93.061 48.008 20.738 1.00 33.57 442 ALA C N 1
ATOM 7923 C CA . ALA C 1 411 ? 92.529 46.952 21.558 1.00 31.53 442 ALA C CA 1
ATOM 7924 C C . ALA C 1 411 ? 91.242 46.576 20.890 1.00 32.49 442 ALA C C 1
ATOM 7925 O O . ALA C 1 411 ? 90.871 47.148 19.867 1.00 31.74 442 ALA C O 1
ATOM 7927 N N . THR C 1 412 ? 90.547 45.623 21.478 1.00 32.60 443 THR C N 1
ATOM 7928 C CA . THR C 1 412 ? 89.300 45.179 20.913 1.00 30.99 443 THR C CA 1
ATOM 7929 C C . THR C 1 412 ? 88.359 44.995 22.062 1.00 33.82 443 THR C C 1
ATOM 7930 O O . THR C 1 412 ? 88.787 44.772 23.193 1.00 39.99 443 THR C O 1
ATOM 7934 N N . TYR C 1 413 ? 87.073 45.104 21.782 1.00 34.15 444 TYR C N 1
ATOM 7935 C CA . TYR C 1 413 ? 86.086 44.889 22.816 1.00 35.32 444 TYR C CA 1
ATOM 7936 C C . TYR C 1 413 ? 85.172 43.872 22.176 1.00 39.09 444 TYR C C 1
ATOM 7937 O O . TYR C 1 413 ? 84.730 44.071 21.040 1.00 43.85 444 TYR C O 1
ATOM 7946 N N . GLN C 1 414 ? 84.900 42.779 22.883 1.00 40.00 445 GLN C N 1
ATOM 7947 C CA . GLN C 1 414 ? 84.043 41.742 22.330 1.00 42.55 445 GLN C CA 1
ATOM 7948 C C . GLN C 1 414 ? 83.628 40.752 23.420 1.00 42.11 445 GLN C C 1
ATOM 7949 O O . GLN C 1 414 ? 84.283 40.653 24.456 1.00 41.61 445 GLN C O 1
ATOM 7955 N N . LYS C 1 415 ? 82.529 40.038 23.202 1.00 45.25 446 LYS C N 1
ATOM 7956 C CA . LYS C 1 415 ? 82.054 39.101 24.209 1.00 48.58 446 LYS C CA 1
ATOM 7957 C C . LYS C 1 415 ? 82.019 37.663 23.740 1.00 51.62 446 LYS C C 1
ATOM 7958 O O . LYS C 1 415 ? 81.743 37.377 22.571 1.00 47.34 446 LYS C O 1
ATOM 7964 N N . ASN C 1 416 ? 82.289 36.766 24.687 1.00 56.39 447 ASN C N 1
ATOM 7965 C CA . ASN C 1 416 ? 82.294 35.331 24.446 1.00 60.58 447 ASN C CA 1
ATOM 7966 C C . ASN C 1 416 ? 81.181 34.665 25.242 1.00 61.77 447 ASN C C 1
ATOM 7967 O O . ASN C 1 416 ? 81.281 34.522 26.461 1.00 58.22 447 ASN C O 1
ATOM 7972 N N . ILE C 1 417 ? 80.115 34.275 24.549 1.00 64.08 448 ILE C N 1
ATOM 7973 C CA . ILE C 1 417 ? 78.989 33.617 25.191 1.00 63.65 448 ILE C CA 1
ATOM 7974 C C . ILE C 1 417 ? 79.362 32.181 25.522 1.00 66.49 448 ILE C C 1
ATOM 7975 O O . ILE C 1 417 ? 80.015 31.511 24.724 1.00 64.41 448 ILE C O 1
ATOM 7980 N N . SER C 1 418 ? 78.928 31.711 26.692 1.00 71.94 449 SER C N 1
ATOM 7981 C CA . SER C 1 418 ? 79.224 30.353 27.155 1.00 72.40 449 SER C CA 1
ATOM 7982 C C . SER C 1 418 ? 77.996 29.631 27.689 1.00 73.99 449 SER C C 1
ATOM 7983 O O . SER C 1 418 ? 77.715 29.658 28.889 1.00 72.10 449 SER C O 1
ATOM 7986 N N . ILE C 1 419 ? 77.271 28.986 26.781 1.00 79.16 450 ILE C N 1
ATOM 7987 C CA . ILE C 1 419 ? 76.067 28.251 27.130 1.00 83.88 450 ILE C CA 1
ATOM 7988 C C . ILE C 1 419 ? 76.345 27.108 28.096 1.00 89.22 450 ILE C C 1
ATOM 7989 O O . ILE C 1 419 ? 77.401 26.470 28.055 1.00 90.52 450 ILE C O 1
ATOM 7994 N N . GLN C 1 420 ? 75.362 26.858 28.954 1.00 95.41 451 GLN C N 1
ATOM 7995 C CA . GLN C 1 420 ? 75.407 25.816 29.975 1.00 97.53 451 GLN C CA 1
ATOM 7996 C C . GLN C 1 420 ? 74.440 24.692 29.596 1.00 100.00 451 GLN C C 1
ATOM 7997 O O . GLN C 1 420 ? 73.256 24.955 29.369 1.00 100.00 451 GLN C O 1
ATOM 8003 N N . ASP C 1 421 ? 74.920 23.449 29.535 1.00 100.00 452 ASP C N 1
ATOM 8004 C CA . ASP C 1 421 ? 74.047 22.331 29.159 1.00 99.76 452 ASP C CA 1
ATOM 8005 C C . ASP C 1 421 ? 73.071 21.896 30.242 1.00 99.78 452 ASP C C 1
ATOM 8006 O O . ASP C 1 421 ? 73.243 22.218 31.424 1.00 96.78 452 ASP C O 1
ATOM 8011 N N . SER C 1 422 ? 72.057 21.142 29.816 1.00 99.55 453 SER C N 1
ATOM 8012 C CA . SER C 1 422 ? 71.008 20.646 30.704 1.00 100.00 453 SER C CA 1
ATOM 8013 C C . SER C 1 422 ? 70.788 19.131 30.555 1.00 100.00 453 SER C C 1
ATOM 8014 O O . SER C 1 422 ? 71.609 18.444 29.939 1.00 100.00 453 SER C O 1
ATOM 8017 N N . GLN C 1 423 ? 69.687 18.620 31.117 1.00 100.00 454 GLN C N 1
ATOM 8018 C CA . GLN C 1 423 ? 69.372 17.183 31.055 1.00 100.00 454 GLN C CA 1
ATOM 8019 C C . GLN C 1 423 ? 67.942 16.795 31.475 1.00 99.58 454 GLN C C 1
ATOM 8020 O O . GLN C 1 423 ? 67.070 17.644 31.673 1.00 95.89 454 GLN C O 1
ATOM 8026 N N . ASP D 1 2 ? 130.945 102.474 31.540 1.00 31.84 33 ASP D N 1
ATOM 8027 C CA . ASP D 1 2 ? 131.472 103.535 30.685 1.00 44.75 33 ASP D CA 1
ATOM 8028 C C . ASP D 1 2 ? 130.554 103.859 29.492 1.00 50.15 33 ASP D C 1
ATOM 8029 O O . ASP D 1 2 ? 130.507 105.003 29.021 1.00 51.52 33 ASP D O 1
ATOM 8034 N N . GLY D 1 3 ? 129.831 102.855 29.001 1.00 54.17 34 GLY D N 1
ATOM 8035 C CA . GLY D 1 3 ? 128.947 103.076 27.868 1.00 63.15 34 GLY D CA 1
ATOM 8036 C C . GLY D 1 3 ? 129.717 103.154 26.558 1.00 68.33 34 GLY D C 1
ATOM 8037 O O . GLY D 1 3 ? 130.885 102.767 26.499 1.00 65.04 34 GLY D O 1
ATOM 8038 N N . ARG D 1 4 ? 129.076 103.640 25.497 1.00 74.20 35 ARG D N 1
ATOM 8039 C CA . ARG D 1 4 ? 129.766 103.746 24.222 1.00 74.38 35 ARG D CA 1
ATOM 8040 C C . ARG D 1 4 ? 129.622 105.054 23.440 1.00 72.42 35 ARG D C 1
ATOM 8041 O O . ARG D 1 4 ? 129.455 105.041 22.220 1.00 71.86 35 ARG D O 1
ATOM 8049 N N . PRO D 1 5 ? 129.643 106.205 24.138 1.00 68.47 36 PRO D N 1
ATOM 8050 C CA . PRO D 1 5 ? 129.538 107.469 23.409 1.00 62.33 36 PRO D CA 1
ATOM 8051 C C . PRO D 1 5 ? 130.964 107.667 22.898 1.00 59.33 36 PRO D C 1
ATOM 8052 O O . PRO D 1 5 ? 131.204 108.319 21.887 1.00 60.11 36 PRO D O 1
ATOM 8056 N N . LEU D 1 6 ? 131.912 107.093 23.635 1.00 54.98 37 LEU D N 1
ATOM 8057 C CA . LEU D 1 6 ? 133.325 107.162 23.279 1.00 52.22 37 LEU D CA 1
ATOM 8058 C C . LEU D 1 6 ? 133.630 106.268 22.080 1.00 50.76 37 LEU D C 1
ATOM 8059 O O . LEU D 1 6 ? 134.749 106.266 21.561 1.00 49.43 37 LEU D O 1
ATOM 8064 N N . ALA D 1 7 ? 132.637 105.491 21.656 1.00 48.56 38 ALA D N 1
ATOM 8065 C CA . ALA D 1 7 ? 132.808 104.637 20.488 1.00 47.12 38 ALA D CA 1
ATOM 8066 C C . ALA D 1 7 ? 133.116 105.615 19.352 1.00 46.31 38 ALA D C 1
ATOM 8067 O O . ALA D 1 7 ? 134.009 105.396 18.534 1.00 42.45 38 ALA D O 1
ATOM 8069 N N . ALA D 1 8 ? 132.368 106.711 19.329 1.00 45.21 39 ALA D N 1
ATOM 8070 C CA . ALA D 1 8 ? 132.546 107.740 18.321 1.00 44.35 39 ALA D CA 1
ATOM 8071 C C . ALA D 1 8 ? 133.935 108.357 18.424 1.00 42.19 39 ALA D C 1
ATOM 8072 O O . ALA D 1 8 ? 134.396 109.019 17.503 1.00 48.88 39 ALA D O 1
ATOM 8074 N N . ALA D 1 9 ? 134.599 108.165 19.551 1.00 37.59 40 ALA D N 1
ATOM 8075 C CA . ALA D 1 9 ? 135.935 108.716 19.714 1.00 35.78 40 ALA D CA 1
ATOM 8076 C C . ALA D 1 9 ? 136.997 107.701 19.291 1.00 38.62 40 ALA D C 1
ATOM 8077 O O . ALA D 1 9 ? 138.201 107.955 19.405 1.00 33.66 40 ALA D O 1
ATOM 8079 N N . GLY D 1 10 ? 136.547 106.551 18.797 1.00 39.27 41 GLY D N 1
ATOM 8080 C CA . GLY D 1 10 ? 137.474 105.508 18.391 1.00 39.12 41 GLY D CA 1
ATOM 8081 C C . GLY D 1 10 ? 137.792 104.517 19.509 1.00 41.65 41 GLY D C 1
ATOM 8082 O O . GLY D 1 10 ? 138.561 103.567 19.312 1.00 41.74 41 GLY D O 1
ATOM 8083 N N . ILE D 1 11 ? 137.215 104.737 20.689 1.00 36.12 42 ILE D N 1
ATOM 8084 C CA . ILE D 1 11 ? 137.438 103.850 21.821 1.00 32.89 42 ILE D CA 1
ATOM 8085 C C . ILE D 1 11 ? 136.377 102.750 21.807 1.00 35.81 42 ILE D C 1
ATOM 8086 O O . ILE D 1 11 ? 135.182 103.015 21.982 1.00 35.64 42 ILE D O 1
ATOM 8091 N N . VAL D 1 12 ? 136.812 101.517 21.570 1.00 35.81 43 VAL D N 1
ATOM 8092 C CA . VAL D 1 12 ? 135.892 100.385 21.546 1.00 35.27 43 VAL D CA 1
ATOM 8093 C C . VAL D 1 12 ? 136.050 99.581 22.836 1.00 37.79 43 VAL D C 1
ATOM 8094 O O . VAL D 1 12 ? 137.178 99.315 23.278 1.00 35.21 43 VAL D O 1
ATOM 8098 N N . VAL D 1 13 ? 134.926 99.211 23.448 1.00 36.40 44 VAL D N 1
ATOM 8099 C CA . VAL D 1 13 ? 134.963 98.428 24.691 1.00 33.97 44 VAL D CA 1
ATOM 8100 C C . VAL D 1 13 ? 134.914 96.922 24.404 1.00 32.86 44 VAL D C 1
ATOM 8101 O O . VAL D 1 13 ? 133.846 96.376 24.132 1.00 34.98 44 VAL D O 1
ATOM 8105 N N . THR D 1 14 ? 136.066 96.256 24.452 1.00 30.43 45 THR D N 1
ATOM 8106 C CA . THR D 1 14 ? 136.108 94.821 24.197 1.00 28.44 45 THR D CA 1
ATOM 8107 C C . THR D 1 14 ? 135.455 94.026 25.306 1.00 27.53 45 THR D C 1
ATOM 8108 O O . THR D 1 14 ? 134.769 93.050 25.042 1.00 32.65 45 THR D O 1
ATOM 8112 N N . GLY D 1 15 ? 135.673 94.420 26.552 1.00 25.56 46 GLY D N 1
ATOM 8113 C CA . GLY D 1 15 ? 135.061 93.669 27.627 1.00 27.60 46 GLY D CA 1
ATOM 8114 C C . GLY D 1 15 ? 134.983 94.331 28.986 1.00 31.28 46 GLY D C 1
ATOM 8115 O O . GLY D 1 15 ? 135.772 95.210 29.339 1.00 34.26 46 GLY D O 1
ATOM 8116 N N . ASP D 1 16 ? 134.013 93.874 29.764 1.00 31.47 47 ASP D N 1
ATOM 8117 C CA . ASP D 1 16 ? 133.774 94.382 31.102 1.00 26.81 47 ASP D CA 1
ATOM 8118 C C . ASP D 1 16 ? 133.730 93.174 32.019 1.00 21.58 47 ASP D C 1
ATOM 8119 O O . ASP D 1 16 ? 133.010 92.223 31.742 1.00 26.08 47 ASP D O 1
ATOM 8124 N N . LYS D 1 17 ? 134.457 93.220 33.127 1.00 16.65 48 LYS D N 1
ATOM 8125 C CA . LYS D 1 17 ? 134.498 92.078 34.032 1.00 16.01 48 LYS D CA 1
ATOM 8126 C C . LYS D 1 17 ? 134.507 92.432 35.517 1.00 15.43 48 LYS D C 1
ATOM 8127 O O . LYS D 1 17 ? 134.862 93.544 35.898 1.00 19.36 48 LYS D O 1
ATOM 8133 N N . ALA D 1 18 ? 134.107 91.483 36.355 1.00 9.69 49 ALA D N 1
ATOM 8134 C CA . ALA D 1 18 ? 134.108 91.709 37.790 1.00 12.94 49 ALA D CA 1
ATOM 8135 C C . ALA D 1 18 ? 135.521 91.444 38.334 1.00 18.19 49 ALA D C 1
ATOM 8136 O O . ALA D 1 18 ? 136.371 90.907 37.619 1.00 23.37 49 ALA D O 1
ATOM 8138 N N . VAL D 1 19 ? 135.779 91.809 39.591 1.00 18.39 50 VAL D N 1
ATOM 8139 C CA . VAL D 1 19 ? 137.107 91.603 40.185 1.00 18.22 50 VAL D CA 1
ATOM 8140 C C . VAL D 1 19 ? 137.006 90.960 41.561 1.00 21.92 50 VAL D C 1
ATOM 8141 O O . VAL D 1 19 ? 136.146 91.337 42.352 1.00 29.50 50 VAL D O 1
ATOM 8145 N N . ASN D 1 20 ? 137.897 90.015 41.859 1.00 21.76 51 ASN D N 1
ATOM 8146 C CA . ASN D 1 20 ? 137.887 89.346 43.166 1.00 20.21 51 ASN D CA 1
ATOM 8147 C C . ASN D 1 20 ? 139.302 88.993 43.608 1.00 21.76 51 ASN D C 1
ATOM 8148 O O . ASN D 1 20 ? 140.186 88.764 42.769 1.00 18.71 51 ASN D O 1
ATOM 8153 N N . ILE D 1 21 ? 139.519 88.965 44.922 1.00 16.25 52 ILE D N 1
ATOM 8154 C CA . ILE D 1 21 ? 140.821 88.587 45.445 1.00 11.97 52 ILE D CA 1
ATOM 8155 C C . ILE D 1 21 ? 140.608 87.159 45.864 1.00 10.46 52 ILE D C 1
ATOM 8156 O O . ILE D 1 21 ? 139.500 86.788 46.232 1.00 12.98 52 ILE D O 1
ATOM 8161 N N . TYR D 1 22 ? 141.658 86.356 45.825 1.00 11.31 53 TYR D N 1
ATOM 8162 C CA . TYR D 1 22 ? 141.519 84.955 46.184 1.00 12.17 53 TYR D CA 1
ATOM 8163 C C . TYR D 1 22 ? 142.790 84.440 46.827 1.00 15.95 53 TYR D C 1
ATOM 8164 O O . TYR D 1 22 ? 143.841 85.090 46.777 1.00 7.21 53 TYR D O 1
ATOM 8173 N N . THR D 1 23 ? 142.686 83.253 47.415 1.00 20.45 54 THR D N 1
ATOM 8174 C CA . THR D 1 23 ? 143.821 82.625 48.071 1.00 24.22 54 THR D CA 1
ATOM 8175 C C . THR D 1 23 ? 143.636 81.125 48.051 1.00 27.55 54 THR D C 1
ATOM 8176 O O . THR D 1 23 ? 142.563 80.622 48.404 1.00 31.61 54 THR D O 1
ATOM 8180 N N . SER D 1 24 ? 144.682 80.418 47.630 1.00 24.84 55 SER D N 1
ATOM 8181 C CA . SER D 1 24 ? 144.638 78.964 47.558 1.00 24.82 55 SER D CA 1
ATOM 8182 C C . SER D 1 24 ? 144.965 78.425 48.927 1.00 22.70 55 SER D C 1
ATOM 8183 O O . SER D 1 24 ? 145.975 77.764 49.125 1.00 28.14 55 SER D O 1
ATOM 8186 N N . SER D 1 25 ? 144.093 78.736 49.872 1.00 21.89 56 SER D N 1
ATOM 8187 C CA . SER D 1 25 ? 144.245 78.329 51.254 1.00 21.98 56 SER D CA 1
ATOM 8188 C C . SER D 1 25 ? 143.493 77.050 51.616 1.00 28.07 56 SER D C 1
ATOM 8189 O O . SER D 1 25 ? 144.075 76.147 52.212 1.00 38.10 56 SER D O 1
ATOM 8192 N N . GLN D 1 26 ? 142.202 76.973 51.289 1.00 25.52 57 GLN D N 1
ATOM 8193 C CA . GLN D 1 26 ? 141.421 75.779 51.616 1.00 21.79 57 GLN D CA 1
ATOM 8194 C C . GLN D 1 26 ? 142.093 74.549 51.031 1.00 23.66 57 GLN D C 1
ATOM 8195 O O . GLN D 1 26 ? 143.029 74.653 50.241 1.00 28.36 57 GLN D O 1
ATOM 8201 N N . THR D 1 27 ? 141.618 73.376 51.416 1.00 26.37 58 THR D N 1
ATOM 8202 C CA . THR D 1 27 ? 142.194 72.140 50.910 1.00 28.90 58 THR D CA 1
ATOM 8203 C C . THR D 1 27 ? 141.262 70.947 51.183 1.00 30.00 58 THR D C 1
ATOM 8204 O O . THR D 1 27 ? 140.273 71.060 51.900 1.00 31.05 58 THR D O 1
ATOM 8208 N N . GLY D 1 28 ? 141.561 69.808 50.581 1.00 31.62 59 GLY D N 1
ATOM 8209 C CA . GLY D 1 28 ? 140.731 68.642 50.799 1.00 35.37 59 GLY D CA 1
ATOM 8210 C C . GLY D 1 28 ? 141.384 67.394 50.243 1.00 39.46 59 GLY D C 1
ATOM 8211 O O . GLY D 1 28 ? 142.372 67.479 49.501 1.00 43.96 59 GLY D O 1
ATOM 8212 N N . SER D 1 29 ? 140.848 66.229 50.601 1.00 36.08 60 SER D N 1
ATOM 8213 C CA . SER D 1 29 ? 141.398 64.977 50.098 1.00 32.84 60 SER D CA 1
ATOM 8214 C C . SER D 1 29 ? 140.310 63.996 49.677 1.00 28.12 60 SER D C 1
ATOM 8215 O O . SER D 1 29 ? 139.279 63.827 50.333 1.00 22.44 60 SER D O 1
ATOM 8218 N N . ILE D 1 30 ? 140.559 63.374 48.539 1.00 28.19 61 ILE D N 1
ATOM 8219 C CA . ILE D 1 30 ? 139.652 62.411 47.961 1.00 32.31 61 ILE D CA 1
ATOM 8220 C C . ILE D 1 30 ? 140.425 61.102 47.950 1.00 36.99 61 ILE D C 1
ATOM 8221 O O . ILE D 1 30 ? 141.534 61.021 47.394 1.00 38.70 61 ILE D O 1
ATOM 8226 N N . ILE D 1 31 ? 139.859 60.091 48.605 1.00 37.09 62 ILE D N 1
ATOM 8227 C CA . ILE D 1 31 ? 140.493 58.787 48.672 1.00 32.41 62 ILE D CA 1
ATOM 8228 C C . ILE D 1 31 ? 139.630 57.798 47.908 1.00 31.03 62 ILE D C 1
ATOM 8229 O O . ILE D 1 31 ? 138.506 57.475 48.305 1.00 20.46 62 ILE D O 1
ATOM 8234 N N . ILE D 1 32 ? 140.178 57.372 46.774 1.00 31.67 63 ILE D N 1
ATOM 8235 C CA . ILE D 1 32 ? 139.534 56.443 45.864 1.00 30.60 63 ILE D CA 1
ATOM 8236 C C . ILE D 1 32 ? 139.844 55.003 46.238 1.00 30.17 63 ILE D C 1
ATOM 8237 O O . ILE D 1 32 ? 140.981 54.665 46.587 1.00 25.15 63 ILE D O 1
ATOM 8242 N N . LYS D 1 33 ? 138.812 54.168 46.147 1.00 32.62 64 LYS D N 1
ATOM 8243 C CA . LYS D 1 33 ? 138.894 52.735 46.423 1.00 37.16 64 LYS D CA 1
ATOM 8244 C C . LYS D 1 33 ? 138.766 51.993 45.082 1.00 38.67 64 LYS D C 1
ATOM 8245 O O . LYS D 1 33 ? 137.656 51.664 44.638 1.00 40.26 64 LYS D O 1
ATOM 8251 N N . LEU D 1 34 ? 139.913 51.746 44.449 1.00 33.41 65 LEU D N 1
ATOM 8252 C CA . LEU D 1 34 ? 139.979 51.105 43.137 1.00 36.17 65 LEU D CA 1
ATOM 8253 C C . LEU D 1 34 ? 139.249 49.768 42.955 1.00 41.23 65 LEU D C 1
ATOM 8254 O O . LEU D 1 34 ? 138.694 49.517 41.878 1.00 43.47 65 LEU D O 1
ATOM 8259 N N . LEU D 1 35 ? 139.272 48.901 43.973 1.00 43.91 66 LEU D N 1
ATOM 8260 C CA . LEU D 1 35 ? 138.568 47.610 43.908 1.00 37.19 66 LEU D CA 1
ATOM 8261 C C . LEU D 1 35 ? 137.201 47.851 44.533 1.00 38.98 66 LEU D C 1
ATOM 8262 O O . LEU D 1 35 ? 137.097 48.140 45.722 1.00 40.14 66 LEU D O 1
ATOM 8267 N N . PRO D 1 36 ? 136.130 47.718 43.745 1.00 42.57 67 PRO D N 1
ATOM 8268 C CA . PRO D 1 36 ? 134.790 47.956 44.290 1.00 45.95 67 PRO D CA 1
ATOM 8269 C C . PRO D 1 36 ? 134.467 47.009 45.420 1.00 52.14 67 PRO D C 1
ATOM 8270 O O . PRO D 1 36 ? 135.160 46.008 45.620 1.00 56.92 67 PRO D O 1
ATOM 8274 N N . ASN D 1 37 ? 133.414 47.332 46.163 1.00 58.79 68 ASN D N 1
ATOM 8275 C CA . ASN D 1 37 ? 132.970 46.489 47.270 1.00 64.50 68 ASN D CA 1
ATOM 8276 C C . ASN D 1 37 ? 132.093 45.324 46.775 1.00 70.18 68 ASN D C 1
ATOM 8277 O O . ASN D 1 37 ? 130.921 45.512 46.427 1.00 68.03 68 ASN D O 1
ATOM 8282 N N . MET D 1 38 ? 132.693 44.130 46.732 1.00 75.93 69 MET D N 1
ATOM 8283 C CA . MET D 1 38 ? 132.040 42.895 46.280 1.00 79.40 69 MET D CA 1
ATOM 8284 C C . MET D 1 38 ? 131.098 42.262 47.307 1.00 82.57 69 MET D C 1
ATOM 8285 O O . MET D 1 38 ? 131.184 42.545 48.502 1.00 82.93 69 MET D O 1
ATOM 8290 N N . PRO D 1 39 ? 130.170 41.409 46.844 1.00 85.58 70 PRO D N 1
ATOM 8291 C CA . PRO D 1 39 ? 129.213 40.721 47.716 1.00 87.12 70 PRO D CA 1
ATOM 8292 C C . PRO D 1 39 ? 129.942 39.585 48.439 1.00 90.64 70 PRO D C 1
ATOM 8293 O O . PRO D 1 39 ? 131.002 39.141 47.981 1.00 93.49 70 PRO D O 1
ATOM 8297 N N . LYS D 1 40 ? 129.366 39.116 49.549 1.00 93.74 71 LYS D N 1
ATOM 8298 C CA . LYS D 1 40 ? 129.957 38.038 50.352 1.00 94.22 71 LYS D CA 1
ATOM 8299 C C . LYS D 1 40 ? 129.971 36.694 49.634 1.00 95.05 71 LYS D C 1
ATOM 8300 O O . LYS D 1 40 ? 128.928 36.180 49.222 1.00 92.52 71 LYS D O 1
ATOM 8306 N N . ASP D 1 41 ? 131.167 36.122 49.524 1.00 96.63 72 ASP D N 1
ATOM 8307 C CA . ASP D 1 41 ? 131.383 34.840 48.854 1.00 100.00 72 ASP D CA 1
ATOM 8308 C C . ASP D 1 41 ? 130.788 34.845 47.443 1.00 100.00 72 ASP D C 1
ATOM 8309 O O . ASP D 1 41 ? 130.892 35.836 46.827 1.00 100.00 72 ASP D O 1
ATOM 8314 N N . LYS D 1 42 ? 130.194 33.818 46.869 1.00 100.00 73 LYS D N 1
ATOM 8315 C CA . LYS D 1 42 ? 129.720 33.986 45.475 1.00 100.00 73 LYS D CA 1
ATOM 8316 C C . LYS D 1 42 ? 130.852 34.527 44.558 1.00 98.76 73 LYS D C 1
ATOM 8317 O O . LYS D 1 42 ? 130.623 34.929 43.405 1.00 98.57 73 LYS D O 1
ATOM 8323 N N . GLU D 1 43 ? 132.071 34.506 45.091 1.00 95.08 74 GLU D N 1
ATOM 8324 C CA . GLU D 1 43 ? 133.257 34.996 44.406 1.00 92.67 74 GLU D CA 1
ATOM 8325 C C . GLU D 1 43 ? 133.972 33.964 43.546 1.00 87.18 74 GLU D C 1
ATOM 8326 O O . GLU D 1 43 ? 134.675 34.323 42.606 1.00 88.82 74 GLU D O 1
ATOM 8332 N N . ALA D 1 44 ? 133.813 32.689 43.875 1.00 82.16 75 ALA D N 1
ATOM 8333 C CA . ALA D 1 44 ? 134.463 31.640 43.099 1.00 80.62 75 ALA D CA 1
ATOM 8334 C C . ALA D 1 44 ? 134.298 31.995 41.634 1.00 79.65 75 ALA D C 1
ATOM 8335 O O . ALA D 1 44 ? 135.232 31.867 40.840 1.00 78.88 75 ALA D O 1
ATOM 8337 N N . CYS D 1 45 ? 133.096 32.445 41.291 1.00 78.02 76 CYS D N 1
ATOM 8338 C CA . CYS D 1 45 ? 132.775 32.837 39.925 1.00 79.10 76 CYS D CA 1
ATOM 8339 C C . CYS D 1 45 ? 133.427 34.177 39.544 1.00 78.18 76 CYS D C 1
ATOM 8340 O O . CYS D 1 45 ? 134.092 34.283 38.504 1.00 76.39 76 CYS D O 1
ATOM 8343 N N . ALA D 1 46 ? 133.232 35.187 40.395 1.00 76.23 77 ALA D N 1
ATOM 8344 C CA . ALA D 1 46 ? 133.769 36.539 40.188 1.00 71.48 77 ALA D CA 1
ATOM 8345 C C . ALA D 1 46 ? 135.299 36.664 40.225 1.00 67.50 77 ALA D C 1
ATOM 8346 O O . ALA D 1 46 ? 135.855 37.677 39.796 1.00 64.12 77 ALA D O 1
ATOM 8348 N N . LYS D 1 47 ? 135.975 35.647 40.747 1.00 64.08 78 LYS D N 1
ATOM 8349 C CA . LYS D 1 47 ? 137.428 35.664 40.835 1.00 63.04 78 LYS D CA 1
ATOM 8350 C C . LYS D 1 47 ? 138.088 35.850 39.466 1.00 61.02 78 LYS D C 1
ATOM 8351 O O . LYS D 1 47 ? 139.102 36.538 39.345 1.00 58.36 78 LYS D O 1
ATOM 8357 N N . ALA D 1 48 ? 137.505 35.237 38.438 1.00 57.36 79 ALA D N 1
ATOM 8358 C CA . ALA D 1 48 ? 138.046 35.306 37.080 1.00 52.79 79 ALA D CA 1
ATOM 8359 C C . ALA D 1 48 ? 138.256 36.718 36.523 1.00 50.31 79 ALA D C 1
ATOM 8360 O O . ALA D 1 48 ? 139.390 37.098 36.231 1.00 46.55 79 ALA D O 1
ATOM 8362 N N . PRO D 1 49 ? 137.171 37.510 36.365 1.00 48.47 80 PRO D N 1
ATOM 8363 C CA . PRO D 1 49 ? 137.269 38.877 35.837 1.00 46.45 80 PRO D CA 1
ATOM 8364 C C . PRO D 1 49 ? 138.034 39.796 36.783 1.00 46.14 80 PRO D C 1
ATOM 8365 O O . PRO D 1 49 ? 138.868 40.601 36.357 1.00 43.02 80 PRO D O 1
ATOM 8369 N N . LEU D 1 50 ? 137.732 39.672 38.071 1.00 46.00 81 LEU D N 1
ATOM 8370 C CA . LEU D 1 50 ? 138.385 40.486 39.081 1.00 48.07 81 LEU D CA 1
ATOM 8371 C C . LEU D 1 50 ? 139.888 40.428 38.868 1.00 49.72 81 LEU D C 1
ATOM 8372 O O . LEU D 1 50 ? 140.567 41.450 38.895 1.00 53.44 81 LEU D O 1
ATOM 8377 N N . GLU D 1 51 ? 140.406 39.227 38.653 1.00 52.99 82 GLU D N 1
ATOM 8378 C CA . GLU D 1 51 ? 141.833 39.060 38.432 1.00 56.82 82 GLU D CA 1
ATOM 8379 C C . GLU D 1 51 ? 142.290 39.938 37.266 1.00 55.27 82 GLU D C 1
ATOM 8380 O O . GLU D 1 51 ? 143.217 40.740 37.402 1.00 55.00 82 GLU D O 1
ATOM 8386 N N . ALA D 1 52 ? 141.638 39.784 36.119 1.00 51.44 83 ALA D N 1
ATOM 8387 C CA . ALA D 1 52 ? 141.987 40.569 34.942 1.00 50.00 83 ALA D CA 1
ATOM 8388 C C . ALA D 1 52 ? 141.966 42.067 35.269 1.00 48.78 83 ALA D C 1
ATOM 8389 O O . ALA D 1 52 ? 142.897 42.802 34.915 1.00 50.47 83 ALA D O 1
ATOM 8391 N N . TYR D 1 53 ? 140.901 42.503 35.942 1.00 38.64 84 TYR D N 1
ATOM 8392 C CA . TYR D 1 53 ? 140.726 43.898 36.337 1.00 31.17 84 TYR D CA 1
ATOM 8393 C C . TYR D 1 53 ? 141.846 44.374 37.260 1.00 33.00 84 TYR D C 1
ATOM 8394 O O . TYR D 1 53 ? 142.591 45.297 36.942 1.00 35.07 84 TYR D O 1
ATOM 8403 N N . ASN D 1 54 ? 141.950 43.741 38.418 1.00 35.69 85 ASN D N 1
ATOM 8404 C CA . ASN D 1 54 ? 142.969 44.079 39.403 1.00 35.28 85 ASN D CA 1
ATOM 8405 C C . ASN D 1 54 ? 144.373 44.003 38.800 1.00 36.71 85 ASN D C 1
ATOM 8406 O O . ASN D 1 54 ? 145.347 44.467 39.394 1.00 33.06 85 ASN D O 1
ATOM 8411 N N . ARG D 1 55 ? 144.479 43.388 37.629 1.00 37.96 86 ARG D N 1
ATOM 8412 C CA . ARG D 1 55 ? 145.766 43.268 36.970 1.00 42.21 86 ARG D CA 1
ATOM 8413 C C . ARG D 1 55 ? 146.043 44.545 36.199 1.00 45.14 86 ARG D C 1
ATOM 8414 O O . ARG D 1 55 ? 147.065 45.201 36.422 1.00 46.63 86 ARG D O 1
ATOM 8422 N N . THR D 1 56 ? 145.128 44.904 35.297 1.00 45.19 87 THR D N 1
ATOM 8423 C CA . THR D 1 56 ? 145.300 46.123 34.507 1.00 39.41 87 THR D CA 1
ATOM 8424 C C . THR D 1 56 ? 145.417 47.278 35.494 1.00 34.43 87 THR D C 1
ATOM 8425 O O . THR D 1 56 ? 146.189 48.215 35.282 1.00 34.98 87 THR D O 1
ATOM 8429 N N . LEU D 1 57 ? 144.663 47.196 36.585 1.00 25.32 88 LEU D N 1
ATOM 8430 C CA . LEU D 1 57 ? 144.721 48.245 37.585 1.00 23.08 88 LEU D CA 1
ATOM 8431 C C . LEU D 1 57 ? 146.168 48.524 37.957 1.00 21.46 88 LEU D C 1
ATOM 8432 O O . LEU D 1 57 ? 146.621 49.653 37.856 1.00 22.16 88 LEU D O 1
ATOM 8437 N N . THR D 1 58 ? 146.911 47.513 38.378 1.00 20.53 89 THR D N 1
ATOM 8438 C CA . THR D 1 58 ? 148.291 47.791 38.736 1.00 25.89 89 THR D CA 1
ATOM 8439 C C . THR D 1 58 ? 149.140 48.051 37.503 1.00 24.35 89 THR D C 1
ATOM 8440 O O . THR D 1 58 ? 150.175 48.713 37.591 1.00 24.32 89 THR D O 1
ATOM 8444 N N . THR D 1 59 ? 148.722 47.528 36.355 1.00 23.25 90 THR D N 1
ATOM 8445 C CA . THR D 1 59 ? 149.490 47.759 35.132 1.00 32.14 90 THR D CA 1
ATOM 8446 C C . THR D 1 59 ? 149.479 49.262 34.829 1.00 33.55 90 THR D C 1
ATOM 8447 O O . THR D 1 59 ? 150.471 49.843 34.360 1.00 32.94 90 THR D O 1
ATOM 8451 N N . LEU D 1 60 ? 148.330 49.866 35.113 1.00 30.29 91 LEU D N 1
ATOM 8452 C CA . LEU D 1 60 ? 148.081 51.284 34.907 1.00 27.73 91 LEU D CA 1
ATOM 8453 C C . LEU D 1 60 ? 148.759 52.180 35.961 1.00 31.61 91 LEU D C 1
ATOM 8454 O O . LEU D 1 60 ? 149.733 52.875 35.661 1.00 34.80 91 LEU D O 1
ATOM 8459 N N . LEU D 1 61 ? 148.249 52.137 37.196 1.00 31.24 92 LEU D N 1
ATOM 8460 C CA . LEU D 1 61 ? 148.746 52.952 38.309 1.00 23.50 92 LEU D CA 1
ATOM 8461 C C . LEU D 1 61 ? 150.178 52.761 38.803 1.00 26.37 92 LEU D C 1
ATOM 8462 O O . LEU D 1 61 ? 150.714 53.652 39.458 1.00 30.01 92 LEU D O 1
ATOM 8467 N N . THR D 1 62 ? 150.804 51.624 38.520 1.00 27.43 93 THR D N 1
ATOM 8468 C CA . THR D 1 62 ? 152.165 51.415 39.011 1.00 31.41 93 THR D CA 1
ATOM 8469 C C . THR D 1 62 ? 153.107 52.589 38.728 1.00 29.21 93 THR D C 1
ATOM 8470 O O . THR D 1 62 ? 153.736 53.107 39.652 1.00 35.40 93 THR D O 1
ATOM 8474 N N . PRO D 1 63 ? 153.224 53.024 37.459 1.00 25.22 94 PRO D N 1
ATOM 8475 C CA . PRO D 1 63 ? 154.127 54.149 37.181 1.00 24.58 94 PRO D CA 1
ATOM 8476 C C . PRO D 1 63 ? 153.759 55.433 37.958 1.00 23.46 94 PRO D C 1
ATOM 8477 O O . PRO D 1 63 ? 154.624 56.094 38.548 1.00 20.95 94 PRO D O 1
ATOM 8481 N N . LEU D 1 64 ? 152.476 55.779 37.952 1.00 18.04 95 LEU D N 1
ATOM 8482 C CA . LEU D 1 64 ? 151.995 56.957 38.665 1.00 15.97 95 LEU D CA 1
ATOM 8483 C C . LEU D 1 64 ? 152.422 56.838 40.119 1.00 17.21 95 LEU D C 1
ATOM 8484 O O . LEU D 1 64 ? 152.806 57.818 40.754 1.00 15.39 95 LEU D O 1
ATOM 8489 N N . GLY D 1 65 ? 152.333 55.628 40.653 1.00 16.47 96 GLY D N 1
ATOM 8490 C CA . GLY D 1 65 ? 152.763 55.426 42.016 1.00 17.18 96 GLY D CA 1
ATOM 8491 C C . GLY D 1 65 ? 154.246 55.757 42.097 1.00 19.71 96 GLY D C 1
ATOM 8492 O O . GLY D 1 65 ? 154.636 56.711 42.775 1.00 17.41 96 GLY D O 1
ATOM 8493 N N . ASP D 1 66 ? 155.065 54.991 41.378 1.00 15.22 97 ASP D N 1
ATOM 8494 C CA . ASP D 1 66 ? 156.502 55.187 41.383 1.00 21.00 97 ASP D CA 1
ATOM 8495 C C . ASP D 1 66 ? 156.871 56.663 41.393 1.00 24.75 97 ASP D C 1
ATOM 8496 O O . ASP D 1 66 ? 157.617 57.116 42.258 1.00 29.30 97 ASP D O 1
ATOM 8501 N N . SER D 1 67 ? 156.344 57.418 40.437 1.00 27.59 98 SER D N 1
ATOM 8502 C CA . SER D 1 67 ? 156.638 58.849 40.359 1.00 27.25 98 SER D CA 1
ATOM 8503 C C . SER D 1 67 ? 156.349 59.537 41.688 1.00 21.39 98 SER D C 1
ATOM 8504 O O . SER D 1 67 ? 157.214 60.207 42.256 1.00 15.68 98 SER D O 1
ATOM 8507 N N . ILE D 1 68 ? 155.131 59.361 42.183 1.00 17.44 99 ILE D N 1
ATOM 8508 C CA . ILE D 1 68 ? 154.743 59.961 43.453 1.00 24.75 99 ILE D CA 1
ATOM 8509 C C . ILE D 1 68 ? 155.856 59.760 44.487 1.00 26.43 99 ILE D C 1
ATOM 8510 O O . ILE D 1 68 ? 156.169 60.663 45.271 1.00 22.43 99 ILE D O 1
ATOM 8515 N N . ARG D 1 69 ? 156.444 58.565 44.483 1.00 29.99 100 ARG D N 1
ATOM 8516 C CA . ARG D 1 69 ? 157.525 58.240 45.404 1.00 33.17 100 ARG D CA 1
ATOM 8517 C C . ARG D 1 69 ? 158.710 59.137 45.136 1.00 30.84 100 ARG D C 1
ATOM 8518 O O . ARG D 1 69 ? 159.127 59.900 46.003 1.00 35.50 100 ARG D O 1
ATOM 8526 N N . ARG D 1 70 ? 159.240 59.039 43.920 1.00 27.87 101 ARG D N 1
ATOM 8527 C CA . ARG D 1 70 ? 160.386 59.831 43.506 1.00 25.92 101 ARG D CA 1
ATOM 8528 C C . ARG D 1 70 ? 160.226 61.296 43.887 1.00 27.80 101 ARG D C 1
ATOM 8529 O O . ARG D 1 70 ? 161.144 61.899 44.452 1.00 31.89 101 ARG D O 1
ATOM 8537 N N . ILE D 1 71 ? 159.066 61.872 43.582 1.00 24.65 102 ILE D N 1
ATOM 8538 C CA . ILE D 1 71 ? 158.837 63.271 43.907 1.00 26.73 102 ILE D CA 1
ATOM 8539 C C . ILE D 1 71 ? 158.894 63.492 45.405 1.00 31.26 102 ILE D C 1
ATOM 8540 O O . ILE D 1 71 ? 159.635 64.345 45.890 1.00 32.57 102 ILE D O 1
ATOM 8545 N N . GLN D 1 72 ? 158.103 62.713 46.130 1.00 35.68 103 GLN D N 1
ATOM 8546 C CA . GLN D 1 72 ? 158.044 62.818 47.576 1.00 41.82 103 GLN D CA 1
ATOM 8547 C C . GLN D 1 72 ? 159.387 62.632 48.278 1.00 42.91 103 GLN D C 1
ATOM 8548 O O . GLN D 1 72 ? 159.583 63.146 49.379 1.00 40.67 103 GLN D O 1
ATOM 8554 N N . GLU D 1 73 ? 160.301 61.894 47.654 1.00 44.92 104 GLU D N 1
ATOM 8555 C CA . GLU D 1 73 ? 161.618 61.673 48.240 1.00 55.56 104 GLU D CA 1
ATOM 8556 C C . GLU D 1 73 ? 162.372 62.989 48.392 1.00 60.12 104 GLU D C 1
ATOM 8557 O O . GLU D 1 73 ? 163.154 63.161 49.333 1.00 67.22 104 GLU D O 1
ATOM 8563 N N . SER D 1 74 ? 162.139 63.911 47.457 1.00 61.99 105 SER D N 1
ATOM 8564 C CA . SER D 1 74 ? 162.794 65.226 47.452 1.00 57.72 105 SER D CA 1
ATOM 8565 C C . SER D 1 74 ? 162.245 66.261 48.448 1.00 55.66 105 SER D C 1
ATOM 8566 O O . SER D 1 74 ? 161.142 66.127 48.986 1.00 51.04 105 SER D O 1
ATOM 8569 N N . GLY D 1 140 ? 116.180 -8.633 29.774 1.00 95.02 171 GLY D N 1
ATOM 8570 C CA . GLY D 1 140 ? 116.122 -8.851 31.209 1.00 92.91 171 GLY D CA 1
ATOM 8571 C C . GLY D 1 140 ? 115.411 -7.712 31.906 1.00 92.46 171 GLY D C 1
ATOM 8572 O O . GLY D 1 140 ? 116.061 -6.800 32.399 1.00 91.53 171 GLY D O 1
ATOM 8573 N N . LEU D 1 141 ? 114.081 -7.761 31.947 1.00 91.08 172 LEU D N 1
ATOM 8574 C CA . LEU D 1 141 ? 113.299 -6.703 32.572 1.00 91.75 172 LEU D CA 1
ATOM 8575 C C . LEU D 1 141 ? 113.865 -6.283 33.919 1.00 95.04 172 LEU D C 1
ATOM 8576 O O . LEU D 1 141 ? 113.915 -5.093 34.227 1.00 99.54 172 LEU D O 1
ATOM 8581 N N . SER D 1 142 ? 114.284 -7.249 34.728 1.00 97.79 173 SER D N 1
ATOM 8582 C CA . SER D 1 142 ? 114.865 -6.932 36.032 1.00 99.95 173 SER D CA 1
ATOM 8583 C C . SER D 1 142 ? 116.237 -6.279 35.830 1.00 100.00 173 SER D C 1
ATOM 8584 O O . SER D 1 142 ? 116.554 -5.245 36.431 1.00 99.07 173 SER D O 1
ATOM 8587 N N . GLN D 1 143 ? 117.042 -6.905 34.976 1.00 100.00 174 GLN D N 1
ATOM 8588 C CA . GLN D 1 143 ? 118.383 -6.426 34.659 1.00 98.90 174 GLN D CA 1
ATOM 8589 C C . GLN D 1 143 ? 118.362 -5.044 33.995 1.00 98.75 174 GLN D C 1
ATOM 8590 O O . GLN D 1 143 ? 119.013 -4.112 34.465 1.00 99.28 174 GLN D O 1
ATOM 8596 N N . LEU D 1 144 ? 117.624 -4.926 32.894 1.00 96.06 175 LEU D N 1
ATOM 8597 C CA . LEU D 1 144 ? 117.504 -3.668 32.162 1.00 89.57 175 LEU D CA 1
ATOM 8598 C C . LEU D 1 144 ? 116.840 -2.569 32.990 1.00 88.26 175 LEU D C 1
ATOM 8599 O O . LEU D 1 144 ? 117.112 -1.392 32.781 1.00 90.27 175 LEU D O 1
ATOM 8604 N N . ALA D 1 145 ? 115.949 -2.945 33.904 1.00 85.91 176 ALA D N 1
ATOM 8605 C CA . ALA D 1 145 ? 115.284 -1.966 34.758 1.00 85.65 176 ALA D CA 1
ATOM 8606 C C . ALA D 1 145 ? 116.356 -1.178 35.506 1.00 87.58 176 ALA D C 1
ATOM 8607 O O . ALA D 1 145 ? 116.122 -0.049 35.941 1.00 87.27 176 ALA D O 1
ATOM 8609 N N . VAL D 1 146 ? 117.524 -1.799 35.668 1.00 89.41 177 VAL D N 1
ATOM 8610 C CA . VAL D 1 146 ? 118.673 -1.174 36.328 1.00 90.14 177 VAL D CA 1
ATOM 8611 C C . VAL D 1 146 ? 119.139 0.017 35.490 1.00 91.74 177 VAL D C 1
ATOM 8612 O O . VAL D 1 146 ? 119.629 1.014 36.028 1.00 93.66 177 VAL D O 1
ATOM 8616 N N . ALA D 1 147 ? 119.005 -0.108 34.168 1.00 90.56 178 ALA D N 1
ATOM 8617 C CA . ALA D 1 147 ? 119.385 0.962 33.249 1.00 86.37 178 ALA D CA 1
ATOM 8618 C C . ALA D 1 147 ? 118.621 2.213 33.660 1.00 84.26 178 ALA D C 1
ATOM 8619 O O . ALA D 1 147 ? 119.228 3.210 34.045 1.00 88.46 178 ALA D O 1
ATOM 8621 N N . VAL D 1 148 ? 117.292 2.150 33.596 1.00 81.83 179 VAL D N 1
ATOM 8622 C CA . VAL D 1 148 ? 116.449 3.282 33.980 1.00 81.14 179 VAL D CA 1
ATOM 8623 C C . VAL D 1 148 ? 116.843 3.809 35.359 1.00 81.54 179 VAL D C 1
ATOM 8624 O O . VAL D 1 148 ? 116.699 4.996 35.648 1.00 81.85 179 VAL D O 1
ATOM 8628 N N . GLY D 1 149 ? 117.325 2.918 36.217 1.00 81.41 180 GLY D N 1
ATOM 8629 C CA . GLY D 1 149 ? 117.747 3.341 37.537 1.00 80.23 180 GLY D CA 1
ATOM 8630 C C . GLY D 1 149 ? 118.923 4.292 37.425 1.00 79.42 180 GLY D C 1
ATOM 8631 O O . GLY D 1 149 ? 118.843 5.445 37.850 1.00 77.03 180 GLY D O 1
ATOM 8632 N N . LYS D 1 150 ? 120.016 3.804 36.844 1.00 79.60 181 LYS D N 1
ATOM 8633 C CA . LYS D 1 150 ? 121.224 4.603 36.661 1.00 79.84 181 LYS D CA 1
ATOM 8634 C C . LYS D 1 150 ? 120.988 5.777 35.711 1.00 79.08 181 LYS D C 1
ATOM 8635 O O . LYS D 1 150 ? 121.003 6.939 36.128 1.00 75.24 181 LYS D O 1
ATOM 8641 N N . MET D 1 151 ? 120.761 5.466 34.438 1.00 77.48 182 MET D N 1
ATOM 8642 C CA . MET D 1 151 ? 120.517 6.490 33.430 1.00 76.46 182 MET D CA 1
ATOM 8643 C C . MET D 1 151 ? 119.708 7.640 34.024 1.00 78.44 182 MET D C 1
ATOM 8644 O O . MET D 1 151 ? 120.107 8.794 33.902 1.00 82.40 182 MET D O 1
ATOM 8649 N N . GLN D 1 152 ? 118.589 7.329 34.679 1.00 80.41 183 GLN D N 1
ATOM 8650 C CA . GLN D 1 152 ? 117.748 8.369 35.273 1.00 82.39 183 GLN D CA 1
ATOM 8651 C C . GLN D 1 152 ? 118.468 9.185 36.341 1.00 83.71 183 GLN D C 1
ATOM 8652 O O . GLN D 1 152 ? 118.494 10.415 36.271 1.00 87.22 183 GLN D O 1
ATOM 8658 N N . GLN D 1 153 ? 119.044 8.516 37.335 1.00 82.34 184 GLN D N 1
ATOM 8659 C CA . GLN D 1 153 ? 119.740 9.238 38.397 1.00 85.34 184 GLN D CA 1
ATOM 8660 C C . GLN D 1 153 ? 120.873 10.058 37.788 1.00 83.51 184 GLN D C 1
ATOM 8661 O O . GLN D 1 153 ? 121.134 11.195 38.198 1.00 86.83 184 GLN D O 1
ATOM 8667 N N . PHE D 1 154 ? 121.537 9.463 36.801 1.00 76.85 185 PHE D N 1
ATOM 8668 C CA . PHE D 1 154 ? 122.653 10.089 36.112 1.00 69.81 185 PHE D CA 1
ATOM 8669 C C . PHE D 1 154 ? 122.312 11.436 35.483 1.00 67.02 185 PHE D C 1
ATOM 8670 O O . PHE D 1 154 ? 122.916 12.451 35.825 1.00 63.62 185 PHE D O 1
ATOM 8678 N N . VAL D 1 155 ? 121.360 11.449 34.555 1.00 61.84 186 VAL D N 1
ATOM 8679 C CA . VAL D 1 155 ? 120.995 12.699 33.920 1.00 64.54 186 VAL D CA 1
ATOM 8680 C C . VAL D 1 155 ? 120.671 13.729 34.985 1.00 70.16 186 VAL D C 1
ATOM 8681 O O . VAL D 1 155 ? 121.006 14.895 34.827 1.00 80.16 186 VAL D O 1
ATOM 8685 N N . ASN D 1 156 ? 120.023 13.313 36.068 1.00 72.08 187 ASN D N 1
ATOM 8686 C CA . ASN D 1 156 ? 119.703 14.257 37.133 1.00 76.60 187 ASN D CA 1
ATOM 8687 C C . ASN D 1 156 ? 120.965 14.941 37.650 1.00 79.94 187 ASN D C 1
ATOM 8688 O O . ASN D 1 156 ? 121.016 16.170 37.755 1.00 82.56 187 ASN D O 1
ATOM 8693 N N . ASP D 1 157 ? 121.978 14.142 37.975 1.00 79.55 188 ASP D N 1
ATOM 8694 C CA . ASP D 1 157 ? 123.254 14.663 38.458 1.00 76.94 188 ASP D CA 1
ATOM 8695 C C . ASP D 1 157 ? 123.878 15.569 37.384 1.00 76.32 188 ASP D C 1
ATOM 8696 O O . ASP D 1 157 ? 124.276 16.706 37.662 1.00 76.03 188 ASP D O 1
ATOM 8701 N N . GLN D 1 158 ? 123.944 15.068 36.153 1.00 70.72 189 GLN D N 1
ATOM 8702 C CA . GLN D 1 158 ? 124.508 15.829 35.047 1.00 63.72 189 GLN D CA 1
ATOM 8703 C C . GLN D 1 158 ? 123.811 17.179 34.892 1.00 63.18 189 GLN D C 1
ATOM 8704 O O . GLN D 1 158 ? 124.437 18.225 35.042 1.00 62.90 189 GLN D O 1
ATOM 8710 N N . PHE D 1 159 ? 122.514 17.145 34.599 1.00 63.41 190 PHE D N 1
ATOM 8711 C CA . PHE D 1 159 ? 121.724 18.359 34.433 1.00 64.32 190 PHE D CA 1
ATOM 8712 C C . PHE D 1 159 ? 121.934 19.305 35.602 1.00 68.45 190 PHE D C 1
ATOM 8713 O O . PHE D 1 159 ? 121.902 20.520 35.423 1.00 73.70 190 PHE D O 1
ATOM 8721 N N . ASN D 1 160 ? 122.131 18.754 36.799 1.00 73.30 191 ASN D N 1
ATOM 8722 C CA . ASN D 1 160 ? 122.355 19.583 37.988 1.00 75.57 191 ASN D CA 1
ATOM 8723 C C . ASN D 1 160 ? 123.711 20.270 37.940 1.00 72.14 191 ASN D C 1
ATOM 8724 O O . ASN D 1 160 ? 123.850 21.412 38.380 1.00 68.02 191 ASN D O 1
ATOM 8729 N N . LYS D 1 161 ? 124.714 19.555 37.437 1.00 66.70 192 LYS D N 1
ATOM 8730 C CA . LYS D 1 161 ? 126.045 20.124 37.288 1.00 61.05 192 LYS D CA 1
ATOM 8731 C C . LYS D 1 161 ? 125.825 21.309 36.336 1.00 60.52 192 LYS D C 1
ATOM 8732 O O . LYS D 1 161 ? 126.130 22.460 36.655 1.00 57.30 192 LYS D O 1
ATOM 8738 N N . THR D 1 162 ? 125.256 21.006 35.176 1.00 56.01 193 THR D N 1
ATOM 8739 C CA . THR D 1 162 ? 124.949 22.001 34.166 1.00 54.54 193 THR D CA 1
ATOM 8740 C C . THR D 1 162 ? 124.057 23.082 34.757 1.00 55.32 193 THR D C 1
ATOM 8741 O O . THR D 1 162 ? 124.141 24.243 34.382 1.00 57.87 193 THR D O 1
ATOM 8745 N N . ALA D 1 163 ? 123.194 22.690 35.680 1.00 56.54 194 ALA D N 1
ATOM 8746 C CA . ALA D 1 163 ? 122.290 23.630 36.322 1.00 58.58 194 ALA D CA 1
ATOM 8747 C C . ALA D 1 163 ? 123.073 24.798 36.910 1.00 60.39 194 ALA D C 1
ATOM 8748 O O . ALA D 1 163 ? 122.892 25.940 36.499 1.00 59.17 194 ALA D O 1
ATOM 8750 N N . GLN D 1 164 ? 123.934 24.514 37.882 1.00 64.31 195 GLN D N 1
ATOM 8751 C CA . GLN D 1 164 ? 124.733 25.564 38.503 1.00 65.70 195 GLN D CA 1
ATOM 8752 C C . GLN D 1 164 ? 125.926 25.979 37.635 1.00 63.55 195 GLN D C 1
ATOM 8753 O O . GLN D 1 164 ? 126.482 27.058 37.824 1.00 65.67 195 GLN D O 1
ATOM 8759 N N . GLU D 1 165 ? 126.322 25.134 36.687 1.00 59.45 196 GLU D N 1
ATOM 8760 C CA . GLU D 1 165 ? 127.429 25.483 35.802 1.00 57.89 196 GLU D CA 1
ATOM 8761 C C . GLU D 1 165 ? 127.037 26.683 34.947 1.00 58.89 196 GLU D C 1
ATOM 8762 O O . GLU D 1 165 ? 127.893 27.376 34.399 1.00 55.79 196 GLU D O 1
ATOM 8768 N N . LEU D 1 166 ? 125.727 26.892 34.826 1.00 61.50 197 LEU D N 1
ATOM 8769 C CA . LEU D 1 166 ? 125.143 28.008 34.077 1.00 59.05 197 LEU D CA 1
ATOM 8770 C C . LEU D 1 166 ? 124.981 29.230 34.972 1.00 59.16 197 LEU D C 1
ATOM 8771 O O . LEU D 1 166 ? 124.740 30.331 34.489 1.00 61.59 197 LEU D O 1
ATOM 8776 N N . ASP D 1 167 ? 125.068 29.024 36.280 1.00 59.96 198 ASP D N 1
ATOM 8777 C CA . ASP D 1 167 ? 124.932 30.121 37.221 1.00 58.93 198 ASP D CA 1
ATOM 8778 C C . ASP D 1 167 ? 126.233 30.898 37.369 1.00 58.22 198 ASP D C 1
ATOM 8779 O O . ASP D 1 167 ? 126.229 32.122 37.311 1.00 58.42 198 ASP D O 1
ATOM 8784 N N . CYS D 1 168 ? 127.344 30.195 37.577 1.00 56.65 199 CYS D N 1
ATOM 8785 C CA . CYS D 1 168 ? 128.631 30.865 37.716 1.00 60.57 199 CYS D CA 1
ATOM 8786 C C . CYS D 1 168 ? 128.790 31.775 36.503 1.00 64.59 199 CYS D C 1
ATOM 8787 O O . CYS D 1 168 ? 129.034 32.979 36.637 1.00 65.64 199 CYS D O 1
ATOM 8790 N N . ILE D 1 169 ? 128.644 31.192 35.314 1.00 64.48 200 ILE D N 1
ATOM 8791 C CA . ILE D 1 169 ? 128.760 31.953 34.072 1.00 62.29 200 ILE D CA 1
ATOM 8792 C C . ILE D 1 169 ? 127.845 33.171 34.125 1.00 58.55 200 ILE D C 1
ATOM 8793 O O . ILE D 1 169 ? 128.301 34.302 34.016 1.00 61.84 200 ILE D O 1
ATOM 8798 N N . LYS D 1 170 ? 126.555 32.935 34.307 1.00 53.27 201 LYS D N 1
ATOM 8799 C CA . LYS D 1 170 ? 125.591 34.021 34.397 1.00 51.65 201 LYS D CA 1
ATOM 8800 C C . LYS D 1 170 ? 126.017 35.090 35.406 1.00 50.36 201 LYS D C 1
ATOM 8801 O O . LYS D 1 170 ? 125.702 36.266 35.236 1.00 49.39 201 LYS D O 1
ATOM 8807 N N . ILE D 1 171 ? 126.706 34.683 36.467 1.00 50.40 202 ILE D N 1
ATOM 8808 C CA . ILE D 1 171 ? 127.134 35.645 37.474 1.00 53.75 202 ILE D CA 1
ATOM 8809 C C . ILE D 1 171 ? 128.444 36.354 37.145 1.00 55.56 202 ILE D C 1
ATOM 8810 O O . ILE D 1 171 ? 128.579 37.545 37.433 1.00 60.81 202 ILE D O 1
ATOM 8815 N N . THR D 1 172 ? 129.419 35.640 36.581 1.00 52.64 203 THR D N 1
ATOM 8816 C CA . THR D 1 172 ? 130.685 36.282 36.224 1.00 51.01 203 THR D CA 1
ATOM 8817 C C . THR D 1 172 ? 130.413 37.255 35.071 1.00 53.71 203 THR D C 1
ATOM 8818 O O . THR D 1 172 ? 131.039 38.309 34.965 1.00 55.60 203 THR D O 1
ATOM 8822 N N . GLN D 1 173 ? 129.465 36.885 34.216 1.00 56.88 204 GLN D N 1
ATOM 8823 C CA . GLN D 1 173 ? 129.057 37.699 33.072 1.00 58.90 204 GLN D CA 1
ATOM 8824 C C . GLN D 1 173 ? 128.744 39.122 33.518 1.00 58.06 204 GLN D C 1
ATOM 8825 O O . GLN D 1 173 ? 129.170 40.086 32.890 1.00 62.76 204 GLN D O 1
ATOM 8831 N N . GLN D 1 174 ? 127.980 39.228 34.601 1.00 58.36 205 GLN D N 1
ATOM 8832 C CA . GLN D 1 174 ? 127.555 40.500 35.179 1.00 56.19 205 GLN D CA 1
ATOM 8833 C C . GLN D 1 174 ? 128.638 41.217 35.994 1.00 51.58 205 GLN D C 1
ATOM 8834 O O . GLN D 1 174 ? 128.734 42.442 35.952 1.00 49.75 205 GLN D O 1
ATOM 8840 N N . VAL D 1 175 ? 129.432 40.462 36.749 1.00 46.03 206 VAL D N 1
ATOM 8841 C CA . VAL D 1 175 ? 130.505 41.047 37.558 1.00 44.52 206 VAL D CA 1
ATOM 8842 C C . VAL D 1 175 ? 131.571 41.699 36.657 1.00 46.96 206 VAL D C 1
ATOM 8843 O O . VAL D 1 175 ? 132.092 42.780 36.963 1.00 45.83 206 VAL D O 1
ATOM 8847 N N . GLY D 1 176 ? 131.895 41.037 35.550 1.00 45.64 207 GLY D N 1
ATOM 8848 C CA . GLY D 1 176 ? 132.882 41.579 34.632 1.00 40.91 207 GLY D CA 1
ATOM 8849 C C . GLY D 1 176 ? 132.426 42.916 34.081 1.00 36.87 207 GLY D C 1
ATOM 8850 O O . GLY D 1 176 ? 133.133 43.919 34.169 1.00 29.21 207 GLY D O 1
ATOM 8851 N N . VAL D 1 177 ? 131.228 42.921 33.510 1.00 32.80 208 VAL D N 1
ATOM 8852 C CA . VAL D 1 177 ? 130.655 44.126 32.947 1.00 29.11 208 VAL D CA 1
ATOM 8853 C C . VAL D 1 177 ? 130.664 45.266 33.954 1.00 29.08 208 VAL D C 1
ATOM 8854 O O . VAL D 1 177 ? 131.133 46.359 33.653 1.00 29.28 208 VAL D O 1
ATOM 8858 N N . GLU D 1 178 ? 130.133 45.010 35.145 1.00 29.43 209 GLU D N 1
ATOM 8859 C CA . GLU D 1 178 ? 130.090 46.022 36.188 1.00 26.27 209 GLU D CA 1
ATOM 8860 C C . GLU D 1 178 ? 131.521 46.423 36.514 1.00 27.88 209 GLU D C 1
ATOM 8861 O O . GLU D 1 178 ? 131.833 47.602 36.680 1.00 26.38 209 GLU D O 1
ATOM 8867 N N . LEU D 1 179 ? 132.395 45.430 36.605 1.00 27.34 210 LEU D N 1
ATOM 8868 C CA . LEU D 1 179 ? 133.791 45.692 36.901 1.00 26.80 210 LEU D CA 1
ATOM 8869 C C . LEU D 1 179 ? 134.357 46.632 35.838 1.00 29.66 210 LEU D C 1
ATOM 8870 O O . LEU D 1 179 ? 134.990 47.638 36.156 1.00 28.69 210 LEU D O 1
ATOM 8875 N N . ASN D 1 180 ? 134.107 46.302 34.572 1.00 34.63 211 ASN D N 1
ATOM 8876 C CA . ASN D 1 180 ? 134.584 47.102 33.443 1.00 31.59 211 ASN D CA 1
ATOM 8877 C C . ASN D 1 180 ? 134.064 48.528 33.424 1.00 31.63 211 ASN D C 1
ATOM 8878 O O . ASN D 1 180 ? 134.832 49.464 33.210 1.00 35.35 211 ASN D O 1
ATOM 8883 N N . LEU D 1 181 ? 132.762 48.696 33.624 1.00 29.65 212 LEU D N 1
ATOM 8884 C CA . LEU D 1 181 ? 132.186 50.030 33.642 1.00 27.67 212 LEU D CA 1
ATOM 8885 C C . LEU D 1 181 ? 132.970 50.852 34.659 1.00 31.02 212 LEU D C 1
ATOM 8886 O O . LEU D 1 181 ? 133.426 51.949 34.357 1.00 35.83 212 LEU D O 1
ATOM 8891 N N . TYR D 1 182 ? 133.161 50.313 35.856 1.00 30.44 213 TYR D N 1
ATOM 8892 C CA . TYR D 1 182 ? 133.889 51.052 36.871 1.00 32.43 213 TYR D CA 1
ATOM 8893 C C . TYR D 1 182 ? 135.233 51.630 36.381 1.00 33.61 213 TYR D C 1
ATOM 8894 O O . TYR D 1 182 ? 135.490 52.820 36.572 1.00 38.61 213 TYR D O 1
ATOM 8903 N N . LEU D 1 183 ? 136.085 50.824 35.745 1.00 24.28 214 LEU D N 1
ATOM 8904 C CA . LEU D 1 183 ? 137.382 51.348 35.305 1.00 20.18 214 LEU D CA 1
ATOM 8905 C C . LEU D 1 183 ? 137.268 52.576 34.421 1.00 23.08 214 LEU D C 1
ATOM 8906 O O . LEU D 1 183 ? 137.942 53.580 34.654 1.00 23.26 214 LEU D O 1
ATOM 8911 N N . THR D 1 184 ? 136.433 52.504 33.391 1.00 26.91 215 THR D N 1
ATOM 8912 C CA . THR D 1 184 ? 136.294 53.657 32.514 1.00 25.17 215 THR D CA 1
ATOM 8913 C C . THR D 1 184 ? 135.683 54.817 33.298 1.00 20.96 215 THR D C 1
ATOM 8914 O O . THR D 1 184 ? 136.081 55.960 33.105 1.00 23.82 215 THR D O 1
ATOM 8918 N N . GLU D 1 185 ? 134.733 54.529 34.187 1.00 19.54 216 GLU D N 1
ATOM 8919 C CA . GLU D 1 185 ? 134.112 55.582 34.997 1.00 18.57 216 GLU D CA 1
ATOM 8920 C C . GLU D 1 185 ? 135.220 56.242 35.785 1.00 18.94 216 GLU D C 1
ATOM 8921 O O . GLU D 1 185 ? 135.333 57.464 35.846 1.00 18.36 216 GLU D O 1
ATOM 8927 N N . LEU D 1 186 ? 136.034 55.395 36.399 1.00 22.52 217 LEU D N 1
ATOM 8928 C CA . LEU D 1 186 ? 137.137 55.838 37.235 1.00 24.03 217 LEU D CA 1
ATOM 8929 C C . LEU D 1 186 ? 138.119 56.703 36.452 1.00 23.64 217 LEU D C 1
ATOM 8930 O O . LEU D 1 186 ? 138.444 57.817 36.886 1.00 24.23 217 LEU D O 1
ATOM 8935 N N . THR D 1 187 ? 138.587 56.205 35.304 1.00 20.05 218 THR D N 1
ATOM 8936 C CA . THR D 1 187 ? 139.535 56.972 34.507 1.00 16.90 218 THR D CA 1
ATOM 8937 C C . THR D 1 187 ? 138.890 58.242 33.982 1.00 13.22 218 THR D C 1
ATOM 8938 O O . THR D 1 187 ? 139.542 59.270 33.903 1.00 15.71 218 THR D O 1
ATOM 8942 N N . THR D 1 188 ? 137.611 58.182 33.630 1.00 12.58 219 THR D N 1
ATOM 8943 C CA . THR D 1 188 ? 136.920 59.379 33.154 1.00 13.64 219 THR D CA 1
ATOM 8944 C C . THR D 1 188 ? 136.926 60.448 34.242 1.00 16.40 219 THR D C 1
ATOM 8945 O O . THR D 1 188 ? 137.220 61.604 33.976 1.00 22.59 219 THR D O 1
ATOM 8949 N N . VAL D 1 189 ? 136.607 60.053 35.469 1.00 19.90 220 VAL D N 1
ATOM 8950 C CA . VAL D 1 189 ? 136.561 60.979 36.593 1.00 16.29 220 VAL D CA 1
ATOM 8951 C C . VAL D 1 189 ? 137.896 61.483 37.153 1.00 18.09 220 VAL D C 1
ATOM 8952 O O . VAL D 1 189 ? 138.051 62.688 37.364 1.00 25.36 220 VAL D O 1
ATOM 8956 N N . PHE D 1 190 ? 138.843 60.590 37.438 1.00 15.06 221 PHE D N 1
ATOM 8957 C CA . PHE D 1 190 ? 140.140 61.040 37.961 1.00 17.06 221 PHE D CA 1
ATOM 8958 C C . PHE D 1 190 ? 141.260 60.881 36.935 1.00 19.02 221 PHE D C 1
ATOM 8959 O O . PHE D 1 190 ? 142.413 60.604 37.287 1.00 19.56 221 PHE D O 1
ATOM 8967 N N . GLY D 1 191 ? 140.914 61.081 35.666 1.00 14.28 222 GLY D N 1
ATOM 8968 C CA . GLY D 1 191 ? 141.885 60.933 34.602 1.00 12.31 222 GLY D CA 1
ATOM 8969 C C . GLY D 1 191 ? 143.144 61.751 34.796 1.00 14.78 222 GLY D C 1
ATOM 8970 O O . GLY D 1 191 ? 144.258 61.217 34.804 1.00 16.20 222 GLY D O 1
ATOM 8971 N N . PRO D 1 192 ? 143.000 63.063 34.983 1.00 11.50 223 PRO D N 1
ATOM 8972 C CA . PRO D 1 192 ? 144.156 63.935 35.173 1.00 9.61 223 PRO D CA 1
ATOM 8973 C C . PRO D 1 192 ? 145.082 63.388 36.232 1.00 10.60 223 PRO D C 1
ATOM 8974 O O . PRO D 1 192 ? 146.246 63.114 35.960 1.00 11.82 223 PRO D O 1
ATOM 8978 N N . GLN D 1 193 ? 144.547 63.222 37.436 1.00 12.21 224 GLN D N 1
ATOM 8979 C CA . GLN D 1 193 ? 145.311 62.711 38.567 1.00 14.15 224 GLN D CA 1
ATOM 8980 C C . GLN D 1 193 ? 145.922 61.323 38.315 1.00 17.07 224 GLN D C 1
ATOM 8981 O O . GLN D 1 193 ? 147.081 61.077 38.672 1.00 16.21 224 GLN D O 1
ATOM 8987 N N . ILE D 1 194 ? 145.146 60.406 37.735 1.00 12.44 225 ILE D N 1
ATOM 8988 C CA . ILE D 1 194 ? 145.666 59.075 37.444 1.00 7.24 225 ILE D CA 1
ATOM 8989 C C . ILE D 1 194 ? 146.840 59.189 36.473 1.00 14.73 225 ILE D C 1
ATOM 8990 O O . ILE D 1 194 ? 147.804 58.415 36.531 1.00 12.53 225 ILE D O 1
ATOM 8995 N N . THR D 1 195 ? 146.753 60.175 35.584 1.00 14.28 226 THR D N 1
ATOM 8996 C CA . THR D 1 195 ? 147.753 60.359 34.548 1.00 14.42 226 THR D CA 1
ATOM 8997 C C . THR D 1 195 ? 149.008 61.247 34.760 1.00 17.35 226 THR D C 1
ATOM 8998 O O . THR D 1 195 ? 149.917 61.241 33.911 1.00 19.49 226 THR D O 1
ATOM 9002 N N . SER D 1 196 ? 149.070 61.999 35.866 1.00 16.52 227 SER D N 1
ATOM 9003 C CA . SER D 1 196 ? 150.248 62.839 36.182 1.00 12.76 227 SER D CA 1
ATOM 9004 C C . SER D 1 196 ? 150.361 63.301 37.632 1.00 12.65 227 SER D C 1
ATOM 9005 O O . SER D 1 196 ? 149.395 63.788 38.226 1.00 10.39 227 SER D O 1
ATOM 9008 N N . PRO D 1 197 ? 151.584 63.237 38.181 1.00 9.88 228 PRO D N 1
ATOM 9009 C CA . PRO D 1 197 ? 151.983 63.591 39.547 1.00 6.70 228 PRO D CA 1
ATOM 9010 C C . PRO D 1 197 ? 151.851 65.049 39.927 1.00 11.27 228 PRO D C 1
ATOM 9011 O O . PRO D 1 197 ? 151.839 65.388 41.109 1.00 13.47 228 PRO D O 1
ATOM 9015 N N . ALA D 1 198 ? 151.799 65.923 38.932 1.00 14.12 229 ALA D N 1
ATOM 9016 C CA . ALA D 1 198 ? 151.673 67.351 39.213 1.00 14.28 229 ALA D CA 1
ATOM 9017 C C . ALA D 1 198 ? 150.236 67.749 39.500 1.00 13.18 229 ALA D C 1
ATOM 9018 O O . ALA D 1 198 ? 149.341 66.902 39.589 1.00 15.08 229 ALA D O 1
ATOM 9020 N N . LEU D 1 199 ? 150.020 69.047 39.656 1.00 10.03 230 LEU D N 1
ATOM 9021 C CA . LEU D 1 199 ? 148.681 69.543 39.900 1.00 14.39 230 LEU D CA 1
ATOM 9022 C C . LEU D 1 199 ? 147.915 69.402 38.586 1.00 17.94 230 LEU D C 1
ATOM 9023 O O . LEU D 1 199 ? 148.527 69.250 37.525 1.00 20.98 230 LEU D O 1
ATOM 9028 N N . THR D 1 200 ? 146.587 69.423 38.649 1.00 16.76 231 THR D N 1
ATOM 9029 C CA . THR D 1 200 ? 145.776 69.279 37.443 1.00 10.92 231 THR D CA 1
ATOM 9030 C C . THR D 1 200 ? 144.363 69.732 37.706 1.00 9.50 231 THR D C 1
ATOM 9031 O O . THR D 1 200 ? 143.885 69.665 38.828 1.00 18.66 231 THR D O 1
ATOM 9035 N N . GLN D 1 201 ? 143.688 70.205 36.677 1.00 11.41 232 GLN D N 1
ATOM 9036 C CA . GLN D 1 201 ? 142.322 70.667 36.857 1.00 17.49 232 GLN D CA 1
ATOM 9037 C C . GLN D 1 201 ? 141.510 69.499 37.390 1.00 15.72 232 GLN D C 1
ATOM 9038 O O . GLN D 1 201 ? 141.816 68.352 37.086 1.00 22.34 232 GLN D O 1
ATOM 9044 N N . LEU D 1 202 ? 140.488 69.778 38.191 1.00 13.64 233 LEU D N 1
ATOM 9045 C CA . LEU D 1 202 ? 139.643 68.710 38.732 1.00 16.28 233 LEU D CA 1
ATOM 9046 C C . LEU D 1 202 ? 138.404 68.545 37.835 1.00 17.61 233 LEU D C 1
ATOM 9047 O O . LEU D 1 202 ? 137.827 69.539 37.378 1.00 15.41 233 LEU D O 1
ATOM 9052 N N . THR D 1 203 ? 137.995 67.308 37.564 1.00 17.60 234 THR D N 1
ATOM 9053 C CA . THR D 1 203 ? 136.816 67.111 36.713 1.00 17.42 234 THR D CA 1
ATOM 9054 C C . THR D 1 203 ? 135.617 67.603 37.476 1.00 12.35 234 THR D C 1
ATOM 9055 O O . THR D 1 203 ? 135.649 67.618 38.702 1.00 9.69 234 THR D O 1
ATOM 9059 N N . ILE D 1 204 ? 134.558 67.987 36.768 1.00 7.60 235 ILE D N 1
ATOM 9060 C CA . ILE D 1 204 ? 133.377 68.482 37.450 1.00 10.14 235 ILE D CA 1
ATOM 9061 C C . ILE D 1 204 ? 132.829 67.396 38.353 1.00 19.64 235 ILE D C 1
ATOM 9062 O O . ILE D 1 204 ? 132.204 67.700 39.371 1.00 24.87 235 ILE D O 1
ATOM 9067 N N . GLN D 1 205 ? 133.044 66.132 37.982 1.00 21.64 236 GLN D N 1
ATOM 9068 C CA . GLN D 1 205 ? 132.566 65.021 38.809 1.00 21.42 236 GLN D CA 1
ATOM 9069 C C . GLN D 1 205 ? 133.336 65.003 40.142 1.00 20.70 236 GLN D C 1
ATOM 9070 O O . GLN D 1 205 ? 132.738 64.997 41.226 1.00 21.89 236 GLN D O 1
ATOM 9076 N N . ALA D 1 206 ? 134.663 65.007 40.058 1.00 16.31 237 ALA D N 1
ATOM 9077 C CA . ALA D 1 206 ? 135.502 64.985 41.252 1.00 19.08 237 ALA D CA 1
ATOM 9078 C C . ALA D 1 206 ? 135.077 66.037 42.273 1.00 17.42 237 ALA D C 1
ATOM 9079 O O . ALA D 1 206 ? 134.816 65.724 43.426 1.00 16.01 237 ALA D O 1
ATOM 9081 N N . LEU D 1 207 ? 135.016 67.289 41.852 1.00 19.29 238 LEU D N 1
ATOM 9082 C CA . LEU D 1 207 ? 134.606 68.350 42.754 1.00 23.65 238 LEU D CA 1
ATOM 9083 C C . LEU D 1 207 ? 133.310 67.901 43.425 1.00 24.57 238 LEU D C 1
ATOM 9084 O O . LEU D 1 207 ? 133.262 67.710 44.635 1.00 31.61 238 LEU D O 1
ATOM 9089 N N . TYR D 1 208 ? 132.271 67.703 42.626 1.00 25.90 239 TYR D N 1
ATOM 9090 C CA . TYR D 1 208 ? 130.973 67.284 43.138 1.00 29.91 239 TYR D CA 1
ATOM 9091 C C . TYR D 1 208 ? 131.109 66.226 44.239 1.00 28.51 239 TYR D C 1
ATOM 9092 O O . TYR D 1 208 ? 130.681 66.440 45.382 1.00 20.81 239 TYR D O 1
ATOM 9101 N N . ASN D 1 209 ? 131.711 65.088 43.899 1.00 30.70 240 ASN D N 1
ATOM 9102 C CA . ASN D 1 209 ? 131.920 64.015 44.876 1.00 28.65 240 ASN D CA 1
ATOM 9103 C C . ASN D 1 209 ? 132.510 64.604 46.168 1.00 21.75 240 ASN D C 1
ATOM 9104 O O . ASN D 1 209 ? 132.025 64.345 47.258 1.00 24.62 240 ASN D O 1
ATOM 9109 N N . LEU D 1 210 ? 133.555 65.405 46.030 1.00 17.49 241 LEU D N 1
ATOM 9110 C CA . LEU D 1 210 ? 134.199 66.030 47.170 1.00 12.00 241 LEU D CA 1
ATOM 9111 C C . LEU D 1 210 ? 133.203 66.863 47.968 1.00 10.58 241 LEU D C 1
ATOM 9112 O O . LEU D 1 210 ? 133.280 66.930 49.176 1.00 13.81 241 LEU D O 1
ATOM 9117 N N . ALA D 1 211 ? 132.263 67.513 47.308 1.00 10.52 242 ALA D N 1
ATOM 9118 C CA . ALA D 1 211 ? 131.293 68.300 48.056 1.00 14.18 242 ALA D CA 1
ATOM 9119 C C . ALA D 1 211 ? 130.083 67.439 48.372 1.00 16.77 242 ALA D C 1
ATOM 9120 O O . ALA D 1 211 ? 128.964 67.928 48.484 1.00 18.99 242 ALA D O 1
ATOM 9122 N N . GLY D 1 212 ? 130.311 66.143 48.497 1.00 19.31 243 GLY D N 1
ATOM 9123 C CA . GLY D 1 212 ? 129.226 65.239 48.807 1.00 18.22 243 GLY D CA 1
ATOM 9124 C C . GLY D 1 212 ? 127.908 65.620 48.170 1.00 21.76 243 GLY D C 1
ATOM 9125 O O . GLY D 1 212 ? 126.898 65.708 48.861 1.00 25.30 243 GLY D O 1
ATOM 9126 N N . GLY D 1 213 ? 127.911 65.863 46.863 1.00 23.36 244 GLY D N 1
ATOM 9127 C CA . GLY D 1 213 ? 126.676 66.204 46.168 1.00 27.13 244 GLY D CA 1
ATOM 9128 C C . GLY D 1 213 ? 125.992 67.495 46.582 1.00 29.52 244 GLY D C 1
ATOM 9129 O O . GLY D 1 213 ? 125.087 67.988 45.912 1.00 25.10 244 GLY D O 1
ATOM 9130 N N . ASN D 1 214 ? 126.399 68.042 47.712 1.00 32.00 245 ASN D N 1
ATOM 9131 C CA . ASN D 1 214 ? 125.815 69.285 48.170 1.00 37.62 245 ASN D CA 1
ATOM 9132 C C . ASN D 1 214 ? 126.677 70.455 47.691 1.00 39.45 245 ASN D C 1
ATOM 9133 O O . ASN D 1 214 ? 127.431 71.057 48.467 1.00 40.11 245 ASN D O 1
ATOM 9138 N N . MET D 1 215 ? 126.571 70.772 46.407 1.00 37.25 246 MET D N 1
ATOM 9139 C CA . MET D 1 215 ? 127.364 71.854 45.841 1.00 36.58 246 MET D CA 1
ATOM 9140 C C . MET D 1 215 ? 127.097 73.192 46.513 1.00 36.15 246 MET D C 1
ATOM 9141 O O . MET D 1 215 ? 128.022 73.960 46.757 1.00 36.19 246 MET D O 1
ATOM 9146 N N . ASP D 1 216 ? 125.835 73.480 46.808 1.00 35.33 247 ASP D N 1
ATOM 9147 C CA . ASP D 1 216 ? 125.505 74.747 47.438 1.00 35.52 247 ASP D CA 1
ATOM 9148 C C . ASP D 1 216 ? 126.398 75.019 48.628 1.00 35.27 247 ASP D C 1
ATOM 9149 O O . ASP D 1 216 ? 126.859 76.148 48.840 1.00 35.65 247 ASP D O 1
ATOM 9154 N N . TYR D 1 217 ? 126.627 73.975 49.411 1.00 30.22 248 TYR D N 1
ATOM 9155 C CA . TYR D 1 217 ? 127.463 74.075 50.590 1.00 27.31 248 TYR D CA 1
ATOM 9156 C C . TYR D 1 217 ? 128.908 74.482 50.251 1.00 27.12 248 TYR D C 1
ATOM 9157 O O . TYR D 1 217 ? 129.433 75.465 50.782 1.00 19.28 248 TYR D O 1
ATOM 9166 N N . LEU D 1 218 ? 129.539 73.720 49.358 1.00 27.14 249 LEU D N 1
ATOM 9167 C CA . LEU D 1 218 ? 130.924 73.958 48.950 1.00 19.44 249 LEU D CA 1
ATOM 9168 C C . LEU D 1 218 ? 131.226 75.363 48.429 1.00 18.43 249 LEU D C 1
ATOM 9169 O O . LEU D 1 218 ? 132.106 76.034 48.952 1.00 24.15 249 LEU D O 1
ATOM 9174 N N . LEU D 1 219 ? 130.518 75.801 47.393 1.00 18.27 250 LEU D N 1
ATOM 9175 C CA . LEU D 1 219 ? 130.741 77.136 46.843 1.00 19.08 250 LEU D CA 1
ATOM 9176 C C . LEU D 1 219 ? 130.667 78.170 47.972 1.00 21.78 250 LEU D C 1
ATOM 9177 O O . LEU D 1 219 ? 131.545 79.034 48.111 1.00 21.53 250 LEU D O 1
ATOM 9182 N N . THR D 1 220 ? 129.615 78.072 48.780 1.00 20.54 251 THR D N 1
ATOM 9183 C CA . THR D 1 220 ? 129.438 78.969 49.905 1.00 18.53 251 THR D CA 1
ATOM 9184 C C . THR D 1 220 ? 130.734 79.012 50.728 1.00 20.80 251 THR D C 1
ATOM 9185 O O . THR D 1 220 ? 131.123 80.059 51.226 1.00 27.30 251 THR D O 1
ATOM 9189 N N . LYS D 1 221 ? 131.390 77.866 50.879 1.00 21.12 252 LYS D N 1
ATOM 9190 C CA . LYS D 1 221 ? 132.646 77.794 51.611 1.00 19.47 252 LYS D CA 1
ATOM 9191 C C . LYS D 1 221 ? 133.759 78.408 50.769 1.00 20.97 252 LYS D C 1
ATOM 9192 O O . LYS D 1 221 ? 134.683 79.019 51.303 1.00 22.11 252 LYS D O 1
ATOM 9198 N N . LEU D 1 222 ? 133.674 78.222 49.451 1.00 20.01 253 LEU D N 1
ATOM 9199 C CA . LEU D 1 222 ? 134.665 78.750 48.518 1.00 19.41 253 LEU D CA 1
ATOM 9200 C C . LEU D 1 222 ? 134.589 80.258 48.386 1.00 25.85 253 LEU D C 1
ATOM 9201 O O . LEU D 1 222 ? 135.621 80.928 48.233 1.00 32.50 253 LEU D O 1
ATOM 9206 N N . GLY D 1 223 ? 133.374 80.796 48.425 1.00 21.74 254 GLY D N 1
ATOM 9207 C CA . GLY D 1 223 ? 133.235 82.235 48.344 1.00 21.79 254 GLY D CA 1
ATOM 9208 C C . GLY D 1 223 ? 132.388 82.720 47.202 1.00 22.03 254 GLY D C 1
ATOM 9209 O O . GLY D 1 223 ? 131.749 83.761 47.300 1.00 26.64 254 GLY D O 1
ATOM 9210 N N . VAL D 1 224 ? 132.400 81.979 46.106 1.00 21.60 255 VAL D N 1
ATOM 9211 C CA . VAL D 1 224 ? 131.620 82.349 44.937 1.00 25.05 255 VAL D CA 1
ATOM 9212 C C . VAL D 1 224 ? 130.191 81.842 44.993 1.00 27.47 255 VAL D C 1
ATOM 9213 O O . VAL D 1 224 ? 129.867 80.951 45.772 1.00 31.69 255 VAL D O 1
ATOM 9217 N N . GLY D 1 225 ? 129.340 82.412 44.148 1.00 32.42 256 GLY D N 1
ATOM 9218 C CA . GLY D 1 225 ? 127.957 81.968 44.067 1.00 32.39 256 GLY D CA 1
ATOM 9219 C C . GLY D 1 225 ? 127.826 81.149 42.790 1.00 31.66 256 GLY D C 1
ATOM 9220 O O . GLY D 1 225 ? 128.812 80.959 42.076 1.00 32.37 256 GLY D O 1
ATOM 9221 N N . ASN D 1 226 ? 126.630 80.660 42.487 1.00 31.47 257 ASN D N 1
ATOM 9222 C CA . ASN D 1 226 ? 126.445 79.878 41.270 1.00 31.17 257 ASN D CA 1
ATOM 9223 C C . ASN D 1 226 ? 126.932 80.645 40.042 1.00 31.08 257 ASN D C 1
ATOM 9224 O O . ASN D 1 226 ? 127.640 80.098 39.201 1.00 32.05 257 ASN D O 1
ATOM 9229 N N . ASN D 1 227 ? 126.560 81.916 39.951 1.00 32.19 258 ASN D N 1
ATOM 9230 C CA . ASN D 1 227 ? 126.952 82.752 38.821 1.00 33.78 258 ASN D CA 1
ATOM 9231 C C . ASN D 1 227 ? 128.464 82.936 38.709 1.00 31.77 258 ASN D C 1
ATOM 9232 O O . ASN D 1 227 ? 128.935 83.893 38.102 1.00 33.88 258 ASN D O 1
ATOM 9237 N N . GLN D 1 228 ? 129.225 82.012 39.273 1.00 30.17 259 GLN D N 1
ATOM 9238 C CA . GLN D 1 228 ? 130.675 82.112 39.221 1.00 32.04 259 GLN D CA 1
ATOM 9239 C C . GLN D 1 228 ? 131.281 80.714 39.160 1.00 31.91 259 GLN D C 1
ATOM 9240 O O . GLN D 1 228 ? 132.505 80.549 39.224 1.00 30.61 259 GLN D O 1
ATOM 9246 N N . LEU D 1 229 ? 130.419 79.709 39.028 1.00 28.83 260 LEU D N 1
ATOM 9247 C CA . LEU D 1 229 ? 130.873 78.324 38.984 1.00 25.09 260 LEU D CA 1
ATOM 9248 C C . LEU D 1 229 ? 131.729 78.022 37.761 1.00 26.50 260 LEU D C 1
ATOM 9249 O O . LEU D 1 229 ? 132.889 77.627 37.895 1.00 24.70 260 LEU D O 1
ATOM 9254 N N . SER D 1 230 ? 131.160 78.209 36.574 1.00 26.27 261 SER D N 1
ATOM 9255 C CA . SER D 1 230 ? 131.893 77.931 35.347 1.00 22.47 261 SER D CA 1
ATOM 9256 C C . SER D 1 230 ? 133.156 78.750 35.381 1.00 23.36 261 SER D C 1
ATOM 9257 O O . SER D 1 230 ? 134.263 78.233 35.174 1.00 18.79 261 SER D O 1
ATOM 9260 N N . SER D 1 231 ? 132.968 80.039 35.652 1.00 22.53 262 SER D N 1
ATOM 9261 C CA . SER D 1 231 ? 134.065 80.992 35.741 1.00 20.41 262 SER D CA 1
ATOM 9262 C C . SER D 1 231 ? 135.171 80.381 36.621 1.00 20.53 262 SER D C 1
ATOM 9263 O O . SER D 1 231 ? 136.305 80.178 36.181 1.00 14.30 262 SER D O 1
ATOM 9266 N N . LEU D 1 232 ? 134.823 80.063 37.861 1.00 21.29 263 LEU D N 1
ATOM 9267 C CA . LEU D 1 232 ? 135.774 79.465 38.780 1.00 16.84 263 LEU D CA 1
ATOM 9268 C C . LEU D 1 232 ? 136.469 78.275 38.114 1.00 21.30 263 LEU D C 1
ATOM 9269 O O . LEU D 1 232 ? 137.705 78.217 38.057 1.00 13.67 263 LEU D O 1
ATOM 9274 N N . ILE D 1 233 ? 135.653 77.337 37.611 1.00 24.49 264 ILE D N 1
ATOM 9275 C CA . ILE D 1 233 ? 136.123 76.110 36.950 1.00 19.71 264 ILE D CA 1
ATOM 9276 C C . ILE D 1 233 ? 137.192 76.392 35.903 1.00 19.56 264 ILE D C 1
ATOM 9277 O O . ILE D 1 233 ? 138.315 75.881 35.988 1.00 13.81 264 ILE D O 1
ATOM 9282 N N . SER D 1 234 ? 136.835 77.202 34.910 1.00 16.74 265 SER D N 1
ATOM 9283 C CA . SER D 1 234 ? 137.774 77.527 33.851 1.00 17.45 265 SER D CA 1
ATOM 9284 C C . SER D 1 234 ? 138.982 78.288 34.362 1.00 14.57 265 SER D C 1
ATOM 9285 O O . SER D 1 234 ? 140.031 78.243 33.741 1.00 18.46 265 SER D O 1
ATOM 9288 N N . SER D 1 235 ? 138.840 78.987 35.484 1.00 16.84 266 SER D N 1
ATOM 9289 C CA . SER D 1 235 ? 139.965 79.732 36.067 1.00 17.37 266 SER D CA 1
ATOM 9290 C C . SER D 1 235 ? 141.174 78.805 36.258 1.00 18.09 266 SER D C 1
ATOM 9291 O O . SER D 1 235 ? 142.331 79.222 36.162 1.00 5.73 266 SER D O 1
ATOM 9294 N N . GLY D 1 236 ? 140.888 77.539 36.532 1.00 19.89 267 GLY D N 1
ATOM 9295 C CA . GLY D 1 236 ? 141.946 76.571 36.736 1.00 19.99 267 GLY D CA 1
ATOM 9296 C C . GLY D 1 236 ? 142.589 76.700 38.101 1.00 19.34 267 GLY D C 1
ATOM 9297 O O . GLY D 1 236 ? 143.746 76.312 38.274 1.00 21.91 267 GLY D O 1
ATOM 9298 N N . LEU D 1 237 ? 141.835 77.236 39.065 1.00 19.23 268 LEU D N 1
ATOM 9299 C CA . LEU D 1 237 ? 142.303 77.420 40.441 1.00 14.86 268 LEU D CA 1
ATOM 9300 C C . LEU D 1 237 ? 142.110 76.171 41.292 1.00 17.39 268 LEU D C 1
ATOM 9301 O O . LEU D 1 237 ? 142.941 75.883 42.145 1.00 27.97 268 LEU D O 1
ATOM 9306 N N . ILE D 1 238 ? 141.007 75.450 41.077 1.00 14.06 269 ILE D N 1
ATOM 9307 C CA . ILE D 1 238 ? 140.709 74.223 41.820 1.00 11.54 269 ILE D CA 1
ATOM 9308 C C . ILE D 1 238 ? 141.470 73.027 41.229 1.00 12.22 269 ILE D C 1
ATOM 9309 O O . ILE D 1 238 ? 140.968 72.362 40.327 1.00 20.77 269 ILE D O 1
ATOM 9314 N N . THR D 1 239 ? 142.673 72.749 41.717 1.00 7.54 270 THR D N 1
ATOM 9315 C CA . THR D 1 239 ? 143.441 71.627 41.179 1.00 16.81 270 THR D CA 1
ATOM 9316 C C . THR D 1 239 ? 143.683 70.513 42.200 1.00 19.60 270 THR D C 1
ATOM 9317 O O . THR D 1 239 ? 143.425 70.682 43.391 1.00 30.34 270 THR D O 1
ATOM 9321 N N . GLY D 1 240 ? 144.192 69.377 41.736 1.00 10.43 271 GLY D N 1
ATOM 9322 C CA . GLY D 1 240 ? 144.457 68.281 42.645 1.00 14.99 271 GLY D CA 1
ATOM 9323 C C . GLY D 1 240 ? 145.594 67.408 42.151 1.00 19.02 271 GLY D C 1
ATOM 9324 O O . GLY D 1 240 ? 146.003 67.526 40.992 1.00 16.98 271 GLY D O 1
ATOM 9325 N N . ASN D 1 241 ? 146.107 66.529 43.011 1.00 15.06 272 ASN D N 1
ATOM 9326 C CA . ASN D 1 241 ? 147.197 65.649 42.602 1.00 21.00 272 ASN D CA 1
ATOM 9327 C C . ASN D 1 241 ? 147.325 64.392 43.477 1.00 24.85 272 ASN D C 1
ATOM 9328 O O . ASN D 1 241 ? 147.024 64.426 44.673 1.00 30.18 272 ASN D O 1
ATOM 9333 N N . PRO D 1 242 ? 147.778 63.265 42.882 1.00 24.81 273 PRO D N 1
ATOM 9334 C CA . PRO D 1 242 ? 147.972 61.969 43.545 1.00 22.36 273 PRO D CA 1
ATOM 9335 C C . PRO D 1 242 ? 149.168 61.992 44.495 1.00 23.20 273 PRO D C 1
ATOM 9336 O O . PRO D 1 242 ? 150.308 62.207 44.074 1.00 18.99 273 PRO D O 1
ATOM 9340 N N . ILE D 1 243 ? 148.893 61.750 45.772 1.00 24.48 274 ILE D N 1
ATOM 9341 C CA . ILE D 1 243 ? 149.908 61.762 46.824 1.00 24.13 274 ILE D CA 1
ATOM 9342 C C . ILE D 1 243 ? 150.086 60.395 47.460 1.00 25.01 274 ILE D C 1
ATOM 9343 O O . ILE D 1 243 ? 150.942 60.215 48.320 1.00 25.61 274 ILE D O 1
ATOM 9348 N N . LEU D 1 244 ? 149.275 59.434 47.048 1.00 29.35 275 LEU D N 1
ATOM 9349 C CA . LEU D 1 244 ? 149.358 58.116 47.644 1.00 33.02 275 LEU D CA 1
ATOM 9350 C C . LEU D 1 244 ? 148.723 57.010 46.812 1.00 36.35 275 LEU D C 1
ATOM 9351 O O . LEU D 1 244 ? 147.610 57.159 46.297 1.00 38.89 275 LEU D O 1
ATOM 9356 N N . TYR D 1 245 ? 149.425 55.886 46.717 1.00 36.63 276 TYR D N 1
ATOM 9357 C CA . TYR D 1 245 ? 148.910 54.744 45.983 1.00 39.48 276 TYR D CA 1
ATOM 9358 C C . TYR D 1 245 ? 149.278 53.448 46.684 1.00 44.25 276 TYR D C 1
ATOM 9359 O O . TYR D 1 245 ? 150.440 53.035 46.668 1.00 44.78 276 TYR D O 1
ATOM 9368 N N . ASP D 1 246 ? 148.284 52.830 47.316 1.00 44.80 277 ASP D N 1
ATOM 9369 C CA . ASP D 1 246 ? 148.473 51.566 48.017 1.00 50.92 277 ASP D CA 1
ATOM 9370 C C . ASP D 1 246 ? 148.324 50.431 47.006 1.00 51.50 277 ASP D C 1
ATOM 9371 O O . ASP D 1 246 ? 147.212 49.956 46.771 1.00 51.59 277 ASP D O 1
ATOM 9376 N N . SER D 1 247 ? 149.430 49.992 46.411 1.00 48.08 278 SER D N 1
ATOM 9377 C CA . SER D 1 247 ? 149.371 48.932 45.406 1.00 47.42 278 SER D CA 1
ATOM 9378 C C . SER D 1 247 ? 148.654 47.656 45.868 1.00 47.14 278 SER D C 1
ATOM 9379 O O . SER D 1 247 ? 147.930 47.032 45.093 1.00 48.94 278 SER D O 1
ATOM 9382 N N . GLN D 1 248 ? 148.859 47.267 47.123 1.00 48.75 279 GLN D N 1
ATOM 9383 C CA . GLN D 1 248 ? 148.234 46.063 47.668 1.00 44.69 279 GLN D CA 1
ATOM 9384 C C . GLN D 1 248 ? 146.740 46.184 47.956 1.00 40.69 279 GLN D C 1
ATOM 9385 O O . GLN D 1 248 ? 145.969 45.279 47.653 1.00 39.83 279 GLN D O 1
ATOM 9391 N N . THR D 1 249 ? 146.342 47.278 48.587 1.00 35.62 280 THR D N 1
ATOM 9392 C CA . THR D 1 249 ? 144.939 47.508 48.893 1.00 36.25 280 THR D CA 1
ATOM 9393 C C . THR D 1 249 ? 144.231 48.125 47.695 1.00 40.17 280 THR D C 1
ATOM 9394 O O . THR D 1 249 ? 143.002 48.197 47.660 1.00 43.49 280 THR D O 1
ATOM 9398 N N . GLN D 1 250 ? 145.013 48.577 46.720 1.00 39.86 281 GLN D N 1
ATOM 9399 C CA . GLN D 1 250 ? 144.460 49.231 45.541 1.00 42.91 281 GLN D CA 1
ATOM 9400 C C . GLN D 1 250 ? 143.679 50.458 46.002 1.00 45.30 281 GLN D C 1
ATOM 9401 O O . GLN D 1 250 ? 142.458 50.561 45.825 1.00 46.42 281 GLN D O 1
ATOM 9407 N N . LEU D 1 251 ? 144.418 51.382 46.612 1.00 44.75 282 LEU D N 1
ATOM 9408 C CA . LEU D 1 251 ? 143.865 52.625 47.126 1.00 41.16 282 LEU D CA 1
ATOM 9409 C C . LEU D 1 251 ? 144.624 53.804 46.508 1.00 41.66 282 LEU D C 1
ATOM 9410 O O . LEU D 1 251 ? 145.866 53.769 46.395 1.00 37.03 282 LEU D O 1
ATOM 9415 N N . LEU D 1 252 ? 143.873 54.840 46.118 1.00 37.24 283 LEU D N 1
ATOM 9416 C CA . LEU D 1 252 ? 144.447 56.043 45.501 1.00 31.90 283 LEU D CA 1
ATOM 9417 C C . LEU D 1 252 ? 144.105 57.293 46.304 1.00 32.01 283 LEU D C 1
ATOM 9418 O O . LEU D 1 252 ? 142.927 57.585 46.539 1.00 28.24 283 LEU D O 1
ATOM 9423 N N . GLY D 1 253 ? 145.143 58.022 46.718 1.00 29.38 284 GLY D N 1
ATOM 9424 C CA . GLY D 1 253 ? 144.953 59.226 47.509 1.00 29.77 284 GLY D CA 1
ATOM 9425 C C . GLY D 1 253 ? 145.204 60.517 46.758 1.00 30.58 284 GLY D C 1
ATOM 9426 O O . GLY D 1 253 ? 146.345 60.844 46.422 1.00 32.61 284 GLY D O 1
ATOM 9427 N N . ILE D 1 254 ? 144.130 61.246 46.483 1.00 28.00 285 ILE D N 1
ATOM 9428 C CA . ILE D 1 254 ? 144.220 62.515 45.772 1.00 26.31 285 ILE D CA 1
ATOM 9429 C C . ILE D 1 254 ? 144.132 63.671 46.760 1.00 30.60 285 ILE D C 1
ATOM 9430 O O . ILE D 1 254 ? 143.416 63.582 47.757 1.00 33.64 285 ILE D O 1
ATOM 9435 N N . GLN D 1 255 ? 144.852 64.754 46.481 1.00 31.72 286 GLN D N 1
ATOM 9436 C CA . GLN D 1 255 ? 144.825 65.920 47.352 1.00 29.84 286 GLN D CA 1
ATOM 9437 C C . GLN D 1 255 ? 144.397 67.179 46.621 1.00 29.35 286 GLN D C 1
ATOM 9438 O O . GLN D 1 255 ? 145.204 67.842 45.971 1.00 28.77 286 GLN D O 1
ATOM 9444 N N . VAL D 1 256 ? 143.118 67.497 46.735 1.00 27.41 287 VAL D N 1
ATOM 9445 C CA . VAL D 1 256 ? 142.558 68.672 46.105 1.00 24.17 287 VAL D CA 1
ATOM 9446 C C . VAL D 1 256 ? 143.085 69.933 46.772 1.00 25.33 287 VAL D C 1
ATOM 9447 O O . VAL D 1 256 ? 143.658 69.879 47.861 1.00 29.68 287 VAL D O 1
ATOM 9451 N N . THR D 1 257 ? 142.878 71.069 46.113 1.00 25.92 288 THR D N 1
ATOM 9452 C CA . THR D 1 257 ? 143.300 72.372 46.626 1.00 25.26 288 THR D CA 1
ATOM 9453 C C . THR D 1 257 ? 142.286 73.407 46.166 1.00 22.22 288 THR D C 1
ATOM 9454 O O . THR D 1 257 ? 142.250 73.760 44.997 1.00 27.55 288 THR D O 1
ATOM 9458 N N . LEU D 1 258 ? 141.444 73.878 47.073 1.00 20.16 289 LEU D N 1
ATOM 9459 C CA . LEU D 1 258 ? 140.468 74.875 46.690 1.00 22.29 289 LEU D CA 1
ATOM 9460 C C . LEU D 1 258 ? 140.881 76.285 47.073 1.00 23.43 289 LEU D C 1
ATOM 9461 O O . LEU D 1 258 ? 141.695 76.494 47.970 1.00 24.82 289 LEU D O 1
ATOM 9466 N N . PRO D 1 259 ? 140.356 77.276 46.366 1.00 24.29 290 PRO D N 1
ATOM 9467 C CA . PRO D 1 259 ? 140.686 78.664 46.649 1.00 23.73 290 PRO D CA 1
ATOM 9468 C C . PRO D 1 259 ? 139.595 79.242 47.536 1.00 26.42 290 PRO D C 1
ATOM 9469 O O . PRO D 1 259 ? 138.551 78.610 47.745 1.00 24.64 290 PRO D O 1
ATOM 9473 N N . SER D 1 260 ? 139.840 80.449 48.034 1.00 28.58 291 SER D N 1
ATOM 9474 C CA . SER D 1 260 ? 138.875 81.155 48.863 1.00 24.52 291 SER D CA 1
ATOM 9475 C C . SER D 1 260 ? 138.754 82.494 48.197 1.00 24.50 291 SER D C 1
ATOM 9476 O O . SER D 1 260 ? 139.507 83.420 48.489 1.00 28.88 291 SER D O 1
ATOM 9479 N N . VAL D 1 261 ? 137.836 82.574 47.250 1.00 25.26 292 VAL D N 1
ATOM 9480 C CA . VAL D 1 261 ? 137.636 83.804 46.515 1.00 27.42 292 VAL D CA 1
ATOM 9481 C C . VAL D 1 261 ? 136.831 84.788 47.351 1.00 26.92 292 VAL D C 1
ATOM 9482 O O . VAL D 1 261 ? 135.850 84.418 47.999 1.00 23.97 292 VAL D O 1
ATOM 9486 N N . GLY D 1 262 ? 137.277 86.040 47.328 1.00 24.48 293 GLY D N 1
ATOM 9487 C CA . GLY D 1 262 ? 136.626 87.101 48.063 1.00 22.88 293 GLY D CA 1
ATOM 9488 C C . GLY D 1 262 ? 136.356 88.196 47.061 1.00 23.55 293 GLY D C 1
ATOM 9489 O O . GLY D 1 262 ? 137.224 89.022 46.755 1.00 22.28 293 GLY D O 1
ATOM 9490 N N . ASN D 1 263 ? 135.145 88.177 46.527 1.00 20.37 294 ASN D N 1
ATOM 9491 C CA . ASN D 1 263 ? 134.737 89.141 45.532 1.00 22.57 294 ASN D CA 1
ATOM 9492 C C . ASN D 1 263 ? 134.721 90.562 46.050 1.00 19.30 294 ASN D C 1
ATOM 9493 O O . ASN D 1 263 ? 134.032 90.821 47.024 1.00 22.56 294 ASN D O 1
ATOM 9498 N N . LEU D 1 264 ? 135.477 91.466 45.413 1.00 18.62 295 LEU D N 1
ATOM 9499 C CA . LEU D 1 264 ? 135.492 92.883 45.804 1.00 20.00 295 LEU D CA 1
ATOM 9500 C C . LEU D 1 264 ? 134.125 93.354 45.399 1.00 27.09 295 LEU D C 1
ATOM 9501 O O . LEU D 1 264 ? 133.337 92.569 44.876 1.00 27.46 295 LEU D O 1
ATOM 9506 N N . ASN D 1 265 ? 133.814 94.623 45.597 1.00 36.84 296 ASN D N 1
ATOM 9507 C CA . ASN D 1 265 ? 132.472 95.013 45.227 1.00 45.40 296 ASN D CA 1
ATOM 9508 C C . ASN D 1 265 ? 132.293 96.274 44.441 1.00 46.23 296 ASN D C 1
ATOM 9509 O O . ASN D 1 265 ? 133.014 97.244 44.633 1.00 47.47 296 ASN D O 1
ATOM 9514 N N . ASN D 1 266 ? 131.299 96.252 43.562 1.00 50.42 297 ASN D N 1
ATOM 9515 C CA . ASN D 1 266 ? 130.988 97.400 42.725 1.00 58.66 297 ASN D CA 1
ATOM 9516 C C . ASN D 1 266 ? 132.236 97.908 42.030 1.00 56.70 297 ASN D C 1
ATOM 9517 O O . ASN D 1 266 ? 132.321 99.086 41.668 1.00 60.76 297 ASN D O 1
ATOM 9522 N N . MET D 1 267 ? 133.220 97.026 41.881 1.00 49.44 298 MET D N 1
ATOM 9523 C CA . MET D 1 267 ? 134.443 97.376 41.181 1.00 40.43 298 MET D CA 1
ATOM 9524 C C . MET D 1 267 ? 134.438 96.506 39.935 1.00 41.41 298 MET D C 1
ATOM 9525 O O . MET D 1 267 ? 134.206 95.299 40.017 1.00 44.82 298 MET D O 1
ATOM 9530 N N . ARG D 1 268 ? 134.675 97.110 38.778 1.00 38.17 299 ARG D N 1
ATOM 9531 C CA . ARG D 1 268 ? 134.697 96.345 37.547 1.00 29.89 299 ARG D CA 1
ATOM 9532 C C . ARG D 1 268 ? 135.845 96.807 36.670 1.00 30.23 299 ARG D C 1
ATOM 9533 O O . ARG D 1 268 ? 136.070 98.003 36.506 1.00 35.51 299 ARG D O 1
ATOM 9541 N N . ALA D 1 269 ? 136.597 95.844 36.150 1.00 30.60 300 ALA D N 1
ATOM 9542 C CA . ALA D 1 269 ? 137.711 96.130 35.262 1.00 29.14 300 ALA D CA 1
ATOM 9543 C C . ALA D 1 269 ? 137.064 96.221 33.902 1.00 30.55 300 ALA D C 1
ATOM 9544 O O . ALA D 1 269 ? 136.172 95.437 33.592 1.00 37.27 300 ALA D O 1
ATOM 9546 N N . THR D 1 270 ? 137.497 97.171 33.088 1.00 32.90 301 THR D N 1
ATOM 9547 C CA . THR D 1 270 ? 136.920 97.326 31.758 1.00 33.57 301 THR D CA 1
ATOM 9548 C C . THR D 1 270 ? 138.046 97.327 30.741 1.00 32.60 301 THR D C 1
ATOM 9549 O O . THR D 1 270 ? 139.015 98.074 30.872 1.00 36.70 301 THR D O 1
ATOM 9553 N N . TYR D 1 271 ? 137.932 96.467 29.741 1.00 28.06 302 TYR D N 1
ATOM 9554 C CA . TYR D 1 271 ? 138.950 96.382 28.709 1.00 27.80 302 TYR D CA 1
ATOM 9555 C C . TYR D 1 271 ? 138.723 97.392 27.574 1.00 30.90 302 TYR D C 1
ATOM 9556 O O . TYR D 1 271 ? 137.600 97.575 27.082 1.00 33.75 302 TYR D O 1
ATOM 9565 N N . LEU D 1 272 ? 139.798 98.049 27.153 1.00 25.98 303 LEU D N 1
ATOM 9566 C CA . LEU D 1 272 ? 139.674 99.041 26.107 1.00 24.08 303 LEU D CA 1
ATOM 9567 C C . LEU D 1 272 ? 140.578 98.793 24.910 1.00 26.21 303 LEU D C 1
ATOM 9568 O O . LEU D 1 272 ? 141.722 98.373 25.066 1.00 29.13 303 LEU D O 1
ATOM 9573 N N . GLU D 1 273 ? 140.045 99.064 23.717 1.00 27.10 304 GLU D N 1
ATOM 9574 C CA . GLU D 1 273 ? 140.773 98.900 22.464 1.00 22.00 304 GLU D CA 1
ATOM 9575 C C . GLU D 1 273 ? 140.414 100.083 21.580 1.00 22.61 304 GLU D C 1
ATOM 9576 O O . GLU D 1 273 ? 139.301 100.604 21.650 1.00 22.58 304 GLU D O 1
ATOM 9582 N N . THR D 1 274 ? 141.339 100.474 20.711 1.00 25.34 305 THR D N 1
ATOM 9583 C CA . THR D 1 274 ? 141.136 101.640 19.857 1.00 21.45 305 THR D CA 1
ATOM 9584 C C . THR D 1 274 ? 141.503 101.502 18.390 1.00 21.65 305 THR D C 1
ATOM 9585 O O . THR D 1 274 ? 142.634 101.160 18.049 1.00 22.31 305 THR D O 1
ATOM 9589 N N . LEU D 1 275 ? 140.541 101.804 17.527 1.00 24.30 306 LEU D N 1
ATOM 9590 C CA . LEU D 1 275 ? 140.751 101.749 16.087 1.00 26.25 306 LEU D CA 1
ATOM 9591 C C . LEU D 1 275 ? 141.358 103.074 15.641 1.00 28.52 306 LEU D C 1
ATOM 9592 O O . LEU D 1 275 ? 141.290 104.060 16.369 1.00 36.15 306 LEU D O 1
ATOM 9597 N N . SER D 1 276 ? 141.966 103.094 14.462 1.00 29.61 307 SER D N 1
ATOM 9598 C CA . SER D 1 276 ? 142.554 104.319 13.936 1.00 33.40 307 SER D CA 1
ATOM 9599 C C . SER D 1 276 ? 141.441 105.146 13.314 1.00 36.73 307 SER D C 1
ATOM 9600 O O . SER D 1 276 ? 141.076 104.927 12.167 1.00 41.12 307 SER D O 1
ATOM 9603 N N . VAL D 1 277 ? 140.870 106.069 14.077 1.00 45.00 308 VAL D N 1
ATOM 9604 C CA . VAL D 1 277 ? 139.799 106.911 13.551 1.00 45.76 308 VAL D CA 1
ATOM 9605 C C . VAL D 1 277 ? 140.423 108.096 12.830 1.00 54.06 308 VAL D C 1
ATOM 9606 O O . VAL D 1 277 ? 141.604 108.396 13.025 1.00 56.84 308 VAL D O 1
ATOM 9610 N N . SER D 1 278 ? 139.641 108.761 11.988 1.00 61.07 309 SER D N 1
ATOM 9611 C CA . SER D 1 278 ? 140.151 109.922 11.278 1.00 65.99 309 SER D CA 1
ATOM 9612 C C . SER D 1 278 ? 139.791 111.127 12.110 1.00 65.60 309 SER D C 1
ATOM 9613 O O . SER D 1 278 ? 140.619 111.621 12.864 1.00 61.51 309 SER D O 1
ATOM 9616 N N . THR D 1 279 ? 138.545 111.572 11.992 1.00 71.04 310 THR D N 1
ATOM 9617 C CA . THR D 1 279 ? 138.044 112.715 12.754 1.00 79.88 310 THR D CA 1
ATOM 9618 C C . THR D 1 279 ? 139.070 113.854 12.815 1.00 78.70 310 THR D C 1
ATOM 9619 O O . THR D 1 279 ? 138.899 114.886 12.162 1.00 79.85 310 THR D O 1
ATOM 9623 N N . THR D 1 280 ? 140.119 113.670 13.615 1.00 76.76 311 THR D N 1
ATOM 9624 C CA . THR D 1 280 ? 141.193 114.655 13.734 1.00 74.47 311 THR D CA 1
ATOM 9625 C C . THR D 1 280 ? 141.979 114.541 12.434 1.00 76.35 311 THR D C 1
ATOM 9626 O O . THR D 1 280 ? 142.478 115.530 11.883 1.00 72.96 311 THR D O 1
ATOM 9630 N N . LYS D 1 281 ? 142.084 113.292 11.984 1.00 75.49 312 LYS D N 1
ATOM 9631 C CA . LYS D 1 281 ? 142.751 112.898 10.751 1.00 73.46 312 LYS D CA 1
ATOM 9632 C C . LYS D 1 281 ? 142.890 111.373 10.758 1.00 73.31 312 LYS D C 1
ATOM 9633 O O . LYS D 1 281 ? 142.947 110.750 11.818 1.00 65.40 312 LYS D O 1
ATOM 9639 N N . GLY D 1 282 ? 142.931 110.774 9.573 1.00 78.00 313 GLY D N 1
ATOM 9640 C CA . GLY D 1 282 ? 143.061 109.332 9.479 1.00 78.33 313 GLY D CA 1
ATOM 9641 C C . GLY D 1 282 ? 144.338 108.877 10.146 1.00 81.28 313 GLY D C 1
ATOM 9642 O O . GLY D 1 282 ? 144.693 107.703 10.097 1.00 85.73 313 GLY D O 1
ATOM 9643 N N . PHE D 1 283 ? 145.039 109.829 10.753 1.00 78.66 314 PHE D N 1
ATOM 9644 C CA . PHE D 1 283 ? 146.284 109.565 11.455 1.00 78.43 314 PHE D CA 1
ATOM 9645 C C . PHE D 1 283 ? 145.909 109.358 12.914 1.00 76.94 314 PHE D C 1
ATOM 9646 O O . PHE D 1 283 ? 146.737 108.967 13.732 1.00 78.80 314 PHE D O 1
ATOM 9654 N N . ALA D 1 284 ? 144.650 109.636 13.231 1.00 75.33 315 ALA D N 1
ATOM 9655 C CA . ALA D 1 284 ? 144.155 109.545 14.601 1.00 72.84 315 ALA D CA 1
ATOM 9656 C C . ALA D 1 284 ? 144.061 108.164 15.225 1.00 68.20 315 ALA D C 1
ATOM 9657 O O . ALA D 1 284 ? 143.729 107.180 14.562 1.00 67.12 315 ALA D O 1
ATOM 9659 N N . SER D 1 285 ? 144.319 108.132 16.531 1.00 63.27 316 SER D N 1
ATOM 9660 C CA . SER D 1 285 ? 144.289 106.912 17.334 1.00 56.41 316 SER D CA 1
ATOM 9661 C C . SER D 1 285 ? 144.375 107.311 18.807 1.00 51.88 316 SER D C 1
ATOM 9662 O O . SER D 1 285 ? 145.471 107.478 19.350 1.00 47.86 316 SER D O 1
ATOM 9665 N N . ALA D 1 286 ? 143.211 107.464 19.437 1.00 45.55 317 ALA D N 1
ATOM 9666 C CA . ALA D 1 286 ? 143.106 107.867 20.839 1.00 43.42 317 ALA D CA 1
ATOM 9667 C C . ALA D 1 286 ? 144.085 107.189 21.809 1.00 41.04 317 ALA D C 1
ATOM 9668 O O . ALA D 1 286 ? 144.501 106.049 21.615 1.00 39.45 317 ALA D O 1
ATOM 9670 N N . LEU D 1 287 ? 144.439 107.909 22.865 1.00 35.70 318 LEU D N 1
ATOM 9671 C CA . LEU D 1 287 ? 145.353 107.395 23.863 1.00 32.79 318 LEU D CA 1
ATOM 9672 C C . LEU D 1 287 ? 144.633 107.093 25.159 1.00 35.73 318 LEU D C 1
ATOM 9673 O O . LEU D 1 287 ? 144.179 108.008 25.840 1.00 39.78 318 LEU D O 1
ATOM 9678 N N . VAL D 1 288 ? 144.529 105.808 25.489 1.00 34.55 319 VAL D N 1
ATOM 9679 C CA . VAL D 1 288 ? 143.890 105.349 26.722 1.00 26.37 319 VAL D CA 1
ATOM 9680 C C . VAL D 1 288 ? 144.571 104.047 27.106 1.00 27.20 319 VAL D C 1
ATOM 9681 O O . VAL D 1 288 ? 145.289 103.456 26.308 1.00 29.45 319 VAL D O 1
ATOM 9685 N N . PRO D 1 289 ? 144.357 103.586 28.340 1.00 27.68 320 PRO D N 1
ATOM 9686 C CA . PRO D 1 289 ? 144.956 102.339 28.819 1.00 27.33 320 PRO D CA 1
ATOM 9687 C C . PRO D 1 289 ? 144.270 101.101 28.222 1.00 29.94 320 PRO D C 1
ATOM 9688 O O . PRO D 1 289 ? 143.222 101.205 27.569 1.00 31.11 320 PRO D O 1
ATOM 9692 N N . LYS D 1 290 ? 144.856 99.927 28.448 1.00 27.84 321 LYS D N 1
ATOM 9693 C CA . LYS D 1 290 ? 144.279 98.696 27.920 1.00 25.78 321 LYS D CA 1
ATOM 9694 C C . LYS D 1 290 ? 143.146 98.174 28.787 1.00 23.45 321 LYS D C 1
ATOM 9695 O O . LYS D 1 290 ? 142.142 97.675 28.277 1.00 18.39 321 LYS D O 1
ATOM 9701 N N . VAL D 1 291 ? 143.315 98.292 30.100 1.00 22.07 322 VAL D N 1
ATOM 9702 C CA . VAL D 1 291 ? 142.298 97.861 31.051 1.00 23.91 322 VAL D CA 1
ATOM 9703 C C . VAL D 1 291 ? 142.252 98.860 32.190 1.00 25.30 322 VAL D C 1
ATOM 9704 O O . VAL D 1 291 ? 143.277 99.151 32.807 1.00 31.93 322 VAL D O 1
ATOM 9708 N N . VAL D 1 292 ? 141.065 99.385 32.468 1.00 26.33 323 VAL D N 1
ATOM 9709 C CA . VAL D 1 292 ? 140.895 100.343 33.555 1.00 30.48 323 VAL D CA 1
ATOM 9710 C C . VAL D 1 292 ? 139.822 99.870 34.510 1.00 34.66 323 VAL D C 1
ATOM 9711 O O . VAL D 1 292 ? 138.781 99.358 34.084 1.00 39.95 323 VAL D O 1
ATOM 9715 N N . THR D 1 293 ? 140.071 100.035 35.804 1.00 34.91 324 THR D N 1
ATOM 9716 C CA . THR D 1 293 ? 139.081 99.635 36.783 1.00 32.46 324 THR D CA 1
ATOM 9717 C C . THR D 1 293 ? 138.473 100.877 37.387 1.00 35.00 324 THR D C 1
ATOM 9718 O O . THR D 1 293 ? 139.044 101.969 37.278 1.00 33.70 324 THR D O 1
ATOM 9722 N N . GLN D 1 294 ? 137.327 100.716 38.038 1.00 34.29 325 GLN D N 1
ATOM 9723 C CA . GLN D 1 294 ? 136.677 101.863 38.643 1.00 42.59 325 GLN D CA 1
ATOM 9724 C C . GLN D 1 294 ? 135.598 101.484 39.637 1.00 44.60 325 GLN D C 1
ATOM 9725 O O . GLN D 1 294 ? 134.812 100.570 39.398 1.00 47.64 325 GLN D O 1
ATOM 9731 N N . VAL D 1 295 ? 135.570 102.217 40.747 1.00 49.01 326 VAL D N 1
ATOM 9732 C CA . VAL D 1 295 ? 134.602 102.022 41.817 1.00 47.33 326 VAL D CA 1
ATOM 9733 C C . VAL D 1 295 ? 134.037 103.408 42.107 1.00 53.09 326 VAL D C 1
ATOM 9734 O O . VAL D 1 295 ? 134.654 104.205 42.822 1.00 55.27 326 VAL D O 1
ATOM 9738 N N . GLY D 1 296 ? 132.870 103.699 41.544 1.00 56.11 327 GLY D N 1
ATOM 9739 C CA . GLY D 1 296 ? 132.282 105.013 41.728 1.00 58.46 327 GLY D CA 1
ATOM 9740 C C . GLY D 1 296 ? 132.884 105.979 40.720 1.00 59.44 327 GLY D C 1
ATOM 9741 O O . GLY D 1 296 ? 132.911 105.691 39.522 1.00 61.18 327 GLY D O 1
ATOM 9742 N N . SER D 1 297 ? 133.366 107.124 41.187 1.00 59.48 328 SER D N 1
ATOM 9743 C CA . SER D 1 297 ? 133.962 108.109 40.289 1.00 58.11 328 SER D CA 1
ATOM 9744 C C . SER D 1 297 ? 135.421 107.792 39.977 1.00 56.20 328 SER D C 1
ATOM 9745 O O . SER D 1 297 ? 135.957 108.234 38.956 1.00 58.79 328 SER D O 1
ATOM 9748 N N . VAL D 1 298 ? 136.073 107.046 40.862 1.00 46.41 329 VAL D N 1
ATOM 9749 C CA . VAL D 1 298 ? 137.470 106.696 40.645 1.00 42.40 329 VAL D CA 1
ATOM 9750 C C . VAL D 1 298 ? 137.565 105.840 39.392 1.00 42.31 329 VAL D C 1
ATOM 9751 O O . VAL D 1 298 ? 136.674 105.039 39.122 1.00 44.13 329 VAL D O 1
ATOM 9755 N N . ILE D 1 299 ? 138.652 105.990 38.643 1.00 38.14 330 ILE D N 1
ATOM 9756 C CA . ILE D 1 299 ? 138.853 105.223 37.414 1.00 31.55 330 ILE D CA 1
ATOM 9757 C C . ILE D 1 299 ? 140.334 105.172 37.111 1.00 28.79 330 ILE D C 1
ATOM 9758 O O . ILE D 1 299 ? 140.834 106.003 36.365 1.00 33.64 330 ILE D O 1
ATOM 9763 N N . GLU D 1 300 ? 141.045 104.214 37.687 1.00 26.24 331 GLU D N 1
ATOM 9764 C CA . GLU D 1 300 ? 142.481 104.123 37.445 1.00 27.54 331 GLU D CA 1
ATOM 9765 C C . GLU D 1 300 ? 142.860 102.957 36.556 1.00 24.82 331 GLU D C 1
ATOM 9766 O O . GLU D 1 300 ? 142.059 102.052 36.319 1.00 25.73 331 GLU D O 1
ATOM 9772 N N . GLU D 1 301 ? 144.088 102.997 36.056 1.00 24.68 332 GLU D N 1
ATOM 9773 C CA . GLU D 1 301 ? 144.603 101.929 35.209 1.00 31.38 332 GLU D CA 1
ATOM 9774 C C . GLU D 1 301 ? 144.932 100.712 36.084 1.00 32.86 332 GLU D C 1
ATOM 9775 O O . GLU D 1 301 ? 145.676 100.826 37.067 1.00 33.95 332 GLU D O 1
ATOM 9781 N N . LEU D 1 302 ? 144.382 99.555 35.712 1.00 25.63 333 LEU D N 1
ATOM 9782 C CA . LEU D 1 302 ? 144.581 98.312 36.448 1.00 15.66 333 LEU D CA 1
ATOM 9783 C C . LEU D 1 302 ? 145.692 97.443 35.881 1.00 10.45 333 LEU D C 1
ATOM 9784 O O . LEU D 1 302 ? 145.672 97.119 34.707 1.00 19.35 333 LEU D O 1
ATOM 9789 N N . ASP D 1 303 ? 146.645 97.058 36.720 1.00 7.22 334 ASP D N 1
ATOM 9790 C CA . ASP D 1 303 ? 147.753 96.194 36.307 1.00 15.97 334 ASP D CA 1
ATOM 9791 C C . ASP D 1 303 ? 147.356 94.722 36.447 1.00 17.81 334 ASP D C 1
ATOM 9792 O O . ASP D 1 303 ? 147.654 94.089 37.465 1.00 19.74 334 ASP D O 1
ATOM 9797 N N . THR D 1 304 ? 146.702 94.187 35.421 1.00 14.87 335 THR D N 1
ATOM 9798 C CA . THR D 1 304 ? 146.228 92.805 35.407 1.00 7.68 335 THR D CA 1
ATOM 9799 C C . THR D 1 304 ? 147.291 91.731 35.544 1.00 7.70 335 THR D C 1
ATOM 9800 O O . THR D 1 304 ? 146.968 90.552 35.678 1.00 3.46 335 THR D O 1
ATOM 9804 N N . SER D 1 305 ? 148.556 92.117 35.505 1.00 2.63 336 SER D N 1
ATOM 9805 C CA . SER D 1 305 ? 149.601 91.114 35.594 1.00 4.41 336 SER D CA 1
ATOM 9806 C C . SER D 1 305 ? 149.374 90.148 36.743 1.00 9.43 336 SER D C 1
ATOM 9807 O O . SER D 1 305 ? 149.836 89.017 36.684 1.00 16.77 336 SER D O 1
ATOM 9810 N N . TYR D 1 306 ? 148.659 90.591 37.779 1.00 13.74 337 TYR D N 1
ATOM 9811 C CA . TYR D 1 306 ? 148.389 89.772 38.965 1.00 11.35 337 TYR D CA 1
ATOM 9812 C C . TYR D 1 306 ? 147.042 89.063 38.950 1.00 14.64 337 TYR D C 1
ATOM 9813 O O . TYR D 1 306 ? 146.453 88.847 40.005 1.00 19.53 337 TYR D O 1
ATOM 9822 N N . CYS D 1 307 ? 146.538 88.679 37.789 1.00 16.42 338 CYS D N 1
ATOM 9823 C CA . CYS D 1 307 ? 145.238 88.022 37.805 1.00 17.85 338 CYS D CA 1
ATOM 9824 C C . CYS D 1 307 ? 145.019 86.951 36.775 1.00 17.42 338 CYS D C 1
ATOM 9825 O O . CYS D 1 307 ? 145.474 87.060 35.632 1.00 22.02 338 CYS D O 1
ATOM 9828 N N . ILE D 1 308 ? 144.296 85.919 37.192 1.00 12.84 339 ILE D N 1
ATOM 9829 C CA . ILE D 1 308 ? 143.900 84.873 36.278 1.00 11.86 339 ILE D CA 1
ATOM 9830 C C . ILE D 1 308 ? 142.694 85.589 35.678 1.00 17.67 339 ILE D C 1
ATOM 9831 O O . ILE D 1 308 ? 141.983 86.302 36.393 1.00 19.07 339 ILE D O 1
ATOM 9836 N N . GLU D 1 309 ? 142.450 85.446 34.386 1.00 17.59 340 GLU D N 1
ATOM 9837 C CA . GLU D 1 309 ? 141.305 86.145 33.854 1.00 19.57 340 GLU D CA 1
ATOM 9838 C C . GLU D 1 309 ? 140.403 85.247 33.057 1.00 20.06 340 GLU D C 1
ATOM 9839 O O . GLU D 1 309 ? 140.783 84.688 32.041 1.00 29.50 340 GLU D O 1
ATOM 9845 N N . THR D 1 310 ? 139.202 85.087 33.575 1.00 19.14 341 THR D N 1
ATOM 9846 C CA . THR D 1 310 ? 138.185 84.282 32.953 1.00 20.76 341 THR D CA 1
ATOM 9847 C C . THR D 1 310 ? 137.354 85.212 32.108 1.00 23.48 341 THR D C 1
ATOM 9848 O O . THR D 1 310 ? 137.595 86.413 32.076 1.00 24.21 341 THR D O 1
ATOM 9852 N N . ASP D 1 311 ? 136.364 84.662 31.426 1.00 29.28 342 ASP D N 1
ATOM 9853 C CA . ASP D 1 311 ? 135.519 85.484 30.595 1.00 30.79 342 ASP D CA 1
ATOM 9854 C C . ASP D 1 311 ? 134.774 86.496 31.433 1.00 28.46 342 ASP D C 1
ATOM 9855 O O . ASP D 1 311 ? 134.850 87.699 31.181 1.00 24.29 342 ASP D O 1
ATOM 9860 N N . LEU D 1 312 ? 134.058 85.988 32.431 1.00 27.76 343 LEU D N 1
ATOM 9861 C CA . LEU D 1 312 ? 133.252 86.804 33.336 1.00 24.77 343 LEU D CA 1
ATOM 9862 C C . LEU D 1 312 ? 133.938 87.421 34.538 1.00 21.71 343 LEU D C 1
ATOM 9863 O O . LEU D 1 312 ? 133.600 88.533 34.928 1.00 26.46 343 LEU D O 1
ATOM 9868 N N . ASP D 1 313 ? 134.870 86.708 35.153 1.00 17.73 344 ASP D N 1
ATOM 9869 C CA . ASP D 1 313 ? 135.543 87.247 36.329 1.00 24.02 344 ASP D CA 1
ATOM 9870 C C . ASP D 1 313 ? 137.056 87.355 36.218 1.00 23.66 344 ASP D C 1
ATOM 9871 O O . ASP D 1 313 ? 137.681 86.756 35.353 1.00 29.63 344 ASP D O 1
ATOM 9876 N N . LEU D 1 314 ? 137.638 88.116 37.128 1.00 19.73 345 LEU D N 1
ATOM 9877 C CA . LEU D 1 314 ? 139.065 88.335 37.143 1.00 19.82 345 LEU D CA 1
ATOM 9878 C C . LEU D 1 314 ? 139.567 87.910 38.510 1.00 24.79 345 LEU D C 1
ATOM 9879 O O . LEU D 1 314 ? 139.418 88.653 39.484 1.00 33.39 345 LEU D O 1
ATOM 9884 N N . TYR D 1 315 ? 140.137 86.715 38.605 1.00 20.40 346 TYR D N 1
ATOM 9885 C CA . TYR D 1 315 ? 140.648 86.252 39.887 1.00 16.29 346 TYR D CA 1
ATOM 9886 C C . TYR D 1 315 ? 142.053 86.762 40.181 1.00 15.90 346 TYR D C 1
ATOM 9887 O O . TYR D 1 315 ? 143.037 86.160 39.752 1.00 16.94 346 TYR D O 1
ATOM 9896 N N . CYS D 1 316 ? 142.129 87.884 40.905 1.00 19.23 347 CYS D N 1
ATOM 9897 C CA . CYS D 1 316 ? 143.407 88.511 41.277 1.00 22.30 347 CYS D CA 1
ATOM 9898 C C . CYS D 1 316 ? 143.964 88.217 42.682 1.00 20.89 347 CYS D C 1
ATOM 9899 O O . CYS D 1 316 ? 143.230 88.100 43.671 1.00 18.51 347 CYS D O 1
ATOM 9902 N N . THR D 1 317 ? 145.286 88.141 42.750 1.00 17.31 348 THR D N 1
ATOM 9903 C CA . THR D 1 317 ? 145.992 87.913 43.995 1.00 24.54 348 THR D CA 1
ATOM 9904 C C . THR D 1 317 ? 146.232 89.273 44.678 1.00 31.35 348 THR D C 1
ATOM 9905 O O . THR D 1 317 ? 146.408 89.358 45.896 1.00 41.12 348 THR D O 1
ATOM 9909 N N . ARG D 1 318 ? 146.213 90.340 43.888 1.00 31.63 349 ARG D N 1
ATOM 9910 C CA . ARG D 1 318 ? 146.474 91.677 44.392 1.00 25.80 349 ARG D CA 1
ATOM 9911 C C . ARG D 1 318 ? 145.789 92.641 43.423 1.00 26.99 349 ARG D C 1
ATOM 9912 O O . ARG D 1 318 ? 145.244 92.210 42.415 1.00 35.56 349 ARG D O 1
ATOM 9920 N N . ILE D 1 319 ? 145.811 93.937 43.715 1.00 25.02 350 ILE D N 1
ATOM 9921 C CA . ILE D 1 319 ? 145.194 94.929 42.833 1.00 18.33 350 ILE D CA 1
ATOM 9922 C C . ILE D 1 319 ? 146.078 96.166 42.707 1.00 19.75 350 ILE D C 1
ATOM 9923 O O . ILE D 1 319 ? 145.784 97.202 43.288 1.00 25.54 350 ILE D O 1
ATOM 9928 N N .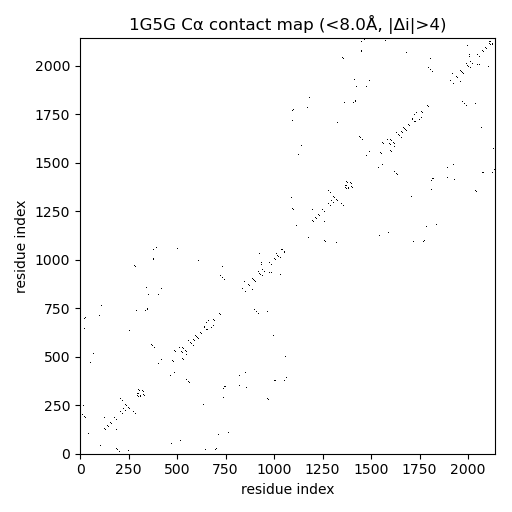 VAL D 1 320 ? 147.185 96.047 41.980 1.00 22.52 351 VAL D N 1
ATOM 9929 C CA . VAL D 1 320 ? 148.086 97.186 41.769 1.00 23.65 351 VAL D CA 1
ATOM 9930 C C . VAL D 1 320 ? 147.500 98.023 40.648 1.00 22.58 351 VAL D C 1
ATOM 9931 O O . VAL D 1 320 ? 147.079 97.473 39.641 1.00 31.66 351 VAL D O 1
ATOM 9935 N N . THR D 1 321 ? 147.493 99.343 40.797 1.00 27.29 352 THR D N 1
ATOM 9936 C CA . THR D 1 321 ? 146.943 100.201 39.750 1.00 30.11 352 THR D CA 1
ATOM 9937 C C . THR D 1 321 ? 147.734 101.481 39.592 1.00 30.40 352 THR D C 1
ATOM 9938 O O . THR D 1 321 ? 148.704 101.713 40.315 1.00 29.48 352 THR D O 1
ATOM 9942 N N . PHE D 1 322 ? 147.312 102.310 38.642 1.00 29.92 353 PHE D N 1
ATOM 9943 C CA . PHE D 1 322 ? 147.982 103.575 38.400 1.00 37.31 353 PHE D CA 1
ATOM 9944 C C . PHE D 1 322 ? 146.994 104.677 38.060 1.00 43.19 353 PHE D C 1
ATOM 9945 O O . PHE D 1 322 ? 145.949 104.423 37.454 1.00 50.08 353 PHE D O 1
ATOM 9953 N N . PRO D 1 323 ? 147.306 105.923 38.462 1.00 46.38 354 PRO D N 1
ATOM 9954 C CA . PRO D 1 323 ? 146.423 107.053 38.180 1.00 44.98 354 PRO D CA 1
ATOM 9955 C C . PRO D 1 323 ? 146.700 107.451 36.738 1.00 50.86 354 PRO D C 1
ATOM 9956 O O . PRO D 1 323 ? 147.768 107.127 36.209 1.00 55.21 354 PRO D O 1
ATOM 9960 N N . MET D 1 324 ? 145.767 108.145 36.095 1.00 51.69 355 MET D N 1
ATOM 9961 C CA . MET D 1 324 ? 145.984 108.533 34.704 1.00 53.29 355 MET D CA 1
ATOM 9962 C C . MET D 1 324 ? 145.808 110.026 34.488 1.00 52.96 355 MET D C 1
ATOM 9963 O O . MET D 1 324 ? 145.250 110.714 35.345 1.00 53.49 355 MET D O 1
ATOM 9968 N N . SER D 1 325 ? 146.290 110.525 33.349 1.00 52.07 356 SER D N 1
ATOM 9969 C CA . SER D 1 325 ? 146.159 111.940 33.037 1.00 54.66 356 SER D CA 1
ATOM 9970 C C . SER D 1 325 ? 144.718 112.384 33.297 1.00 60.12 356 SER D C 1
ATOM 9971 O O . SER D 1 325 ? 143.779 111.593 33.156 1.00 62.58 356 SER D O 1
ATOM 9974 N N . PRO D 1 326 ? 144.523 113.663 33.668 1.00 62.01 357 PRO D N 1
ATOM 9975 C CA . PRO D 1 326 ? 143.181 114.195 33.946 1.00 59.78 357 PRO D CA 1
ATOM 9976 C C . PRO D 1 326 ? 142.341 114.153 32.680 1.00 59.00 357 PRO D C 1
ATOM 9977 O O . PRO D 1 326 ? 141.117 113.965 32.730 1.00 51.25 357 PRO D O 1
ATOM 9981 N N . GLY D 1 327 ? 143.019 114.340 31.546 1.00 57.55 358 GLY D N 1
ATOM 9982 C CA . GLY D 1 327 ? 142.350 114.301 30.259 1.00 57.24 358 GLY D CA 1
ATOM 9983 C C . GLY D 1 327 ? 141.765 112.919 30.046 1.00 56.62 358 GLY D C 1
ATOM 9984 O O . GLY D 1 327 ? 140.570 112.759 29.747 1.00 51.27 358 GLY D O 1
ATOM 9985 N N . ILE D 1 328 ? 142.624 111.914 30.213 1.00 52.21 359 ILE D N 1
ATOM 9986 C CA . ILE D 1 328 ? 142.227 110.524 30.059 1.00 46.47 359 ILE D CA 1
ATOM 9987 C C . ILE D 1 328 ? 140.932 110.289 30.835 1.00 49.98 359 ILE D C 1
ATOM 9988 O O . ILE D 1 328 ? 139.934 109.815 30.276 1.00 45.93 359 ILE D O 1
ATOM 9993 N N . TYR D 1 329 ? 140.950 110.630 32.123 1.00 52.16 360 TYR D N 1
ATOM 9994 C CA . TYR D 1 329 ? 139.765 110.462 32.954 1.00 51.64 360 TYR D CA 1
ATOM 9995 C C . TYR D 1 329 ? 138.618 111.209 32.310 1.00 50.47 360 TYR D C 1
ATOM 9996 O O . TYR D 1 329 ? 137.566 110.635 32.033 1.00 45.83 360 TYR D O 1
ATOM 10005 N N . SER D 1 330 ? 138.831 112.493 32.063 1.00 47.80 361 SER D N 1
ATOM 10006 C CA . SER D 1 330 ? 137.794 113.295 31.457 1.00 51.02 361 SER D CA 1
ATOM 10007 C C . SER D 1 330 ? 137.183 112.562 30.270 1.00 49.15 361 SER D C 1
ATOM 10008 O O . SER D 1 330 ? 135.963 112.408 30.191 1.00 44.21 361 SER D O 1
ATOM 10011 N N . CYS D 1 331 ? 138.027 112.098 29.354 1.00 47.91 362 CYS D N 1
ATOM 10012 C CA . CYS D 1 331 ? 137.520 111.383 28.195 1.00 49.42 362 CYS D CA 1
ATOM 10013 C C . CYS D 1 331 ? 136.768 110.099 28.565 1.00 47.08 362 CYS D C 1
ATOM 10014 O O . CYS D 1 331 ? 135.541 110.021 28.432 1.00 43.13 362 CYS D O 1
ATOM 10017 N N . LEU D 1 332 ? 137.510 109.102 29.040 1.00 42.58 363 LEU D N 1
ATOM 10018 C CA . LEU D 1 332 ? 136.933 107.818 29.413 1.00 40.12 363 LEU D CA 1
ATOM 10019 C C . LEU D 1 332 ? 135.611 107.971 30.156 1.00 44.84 363 LEU D C 1
ATOM 10020 O O . LEU D 1 332 ? 134.761 107.086 30.120 1.00 50.96 363 LEU D O 1
ATOM 10025 N N . SER D 1 333 ? 135.436 109.096 30.832 1.00 49.75 364 SER D N 1
ATOM 10026 C CA . SER D 1 333 ? 134.207 109.341 31.566 1.00 51.30 364 SER D CA 1
ATOM 10027 C C . SER D 1 333 ? 133.302 110.337 30.859 1.00 53.73 364 SER D C 1
ATOM 10028 O O . SER D 1 333 ? 133.335 111.526 31.164 1.00 57.09 364 SER D O 1
ATOM 10031 N N . GLY D 1 334 ? 132.511 109.861 29.905 1.00 52.79 365 GLY D N 1
ATOM 10032 C CA . GLY D 1 334 ? 131.587 110.742 29.207 1.00 57.16 365 GLY D CA 1
ATOM 10033 C C . GLY D 1 334 ? 132.107 111.693 28.141 1.00 58.41 365 GLY D C 1
ATOM 10034 O O . GLY D 1 334 ? 131.690 111.610 26.986 1.00 59.99 365 GLY D O 1
ATOM 10035 N N . ASN D 1 335 ? 132.993 112.613 28.506 1.00 62.32 366 ASN D N 1
ATOM 10036 C CA . ASN D 1 335 ? 133.519 113.560 27.524 1.00 65.39 366 ASN D CA 1
ATOM 10037 C C . ASN D 1 335 ? 134.242 112.836 26.403 1.00 66.79 366 ASN D C 1
ATOM 10038 O O . ASN D 1 335 ? 134.686 111.701 26.572 1.00 72.37 366 ASN D O 1
ATOM 10043 N N . THR D 1 336 ? 134.372 113.506 25.264 1.00 63.99 367 THR D N 1
ATOM 10044 C CA . THR D 1 336 ? 135.050 112.927 24.116 1.00 59.87 367 THR D CA 1
ATOM 10045 C C . THR D 1 336 ? 136.264 113.771 23.763 1.00 58.83 367 THR D C 1
ATOM 10046 O O . THR D 1 336 ? 137.337 113.243 23.455 1.00 58.14 367 THR D O 1
ATOM 10050 N N . SER D 1 337 ? 136.080 115.088 23.822 1.00 58.06 368 SER D N 1
ATOM 10051 C CA . SER D 1 337 ? 137.132 116.050 23.494 1.00 61.37 368 SER D CA 1
ATOM 10052 C C . SER D 1 337 ? 138.444 115.843 24.253 1.00 60.29 368 SER D C 1
ATOM 10053 O O . SER D 1 337 ? 139.527 115.867 23.655 1.00 59.27 368 SER D O 1
ATOM 10056 N N . ALA D 1 338 ? 138.335 115.654 25.566 1.00 56.75 369 ALA D N 1
ATOM 10057 C CA . ALA D 1 338 ? 139.487 115.447 26.439 1.00 50.35 369 ALA D CA 1
ATOM 10058 C C . ALA D 1 338 ? 140.508 114.519 25.813 1.00 52.76 369 ALA D C 1
ATOM 10059 O O . ALA D 1 338 ? 141.721 114.721 25.946 1.00 47.63 369 ALA D O 1
ATOM 10061 N N . CYS D 1 339 ? 139.998 113.495 25.136 1.00 53.03 370 CYS D N 1
ATOM 10062 C CA . CYS D 1 339 ? 140.832 112.495 24.501 1.00 52.20 370 CYS D CA 1
ATOM 10063 C C . CYS D 1 339 ? 141.927 113.092 23.651 1.00 51.46 370 CYS D C 1
ATOM 10064 O O . CYS D 1 339 ? 141.748 114.149 23.067 1.00 57.17 370 CYS D O 1
ATOM 10067 N N . MET D 1 340 ? 143.066 112.413 23.589 1.00 52.09 371 MET D N 1
ATOM 10068 C CA . MET D 1 340 ? 144.200 112.897 22.810 1.00 55.71 371 MET D CA 1
ATOM 10069 C C . MET D 1 340 ? 144.703 111.819 21.864 1.00 55.61 371 MET D C 1
ATOM 10070 O O . MET D 1 340 ? 145.365 110.871 22.288 1.00 61.50 371 MET D O 1
ATOM 10075 N N . TYR D 1 341 ? 144.388 111.967 20.583 1.00 49.70 372 TYR D N 1
ATOM 10076 C CA . TYR D 1 341 ? 144.806 111.006 19.572 1.00 43.45 372 TYR D CA 1
ATOM 10077 C C . TYR D 1 341 ? 146.278 111.150 19.261 1.00 42.82 372 TYR D C 1
ATOM 10078 O O . TYR D 1 341 ? 146.970 111.948 19.876 1.00 48.01 372 TYR D O 1
ATOM 10087 N N . SER D 1 342 ? 146.761 110.362 18.316 1.00 45.39 373 SER D N 1
ATOM 10088 C CA . SER D 1 342 ? 148.162 110.419 17.921 1.00 49.69 373 SER D CA 1
ATOM 10089 C C . SER D 1 342 ? 148.358 109.429 16.785 1.00 54.25 373 SER D C 1
ATOM 10090 O O . SER D 1 342 ? 147.387 108.858 16.280 1.00 54.30 373 SER D O 1
ATOM 10093 N N . LYS D 1 343 ? 149.604 109.217 16.381 1.00 57.36 374 LYS D N 1
ATOM 10094 C CA . LYS D 1 343 ? 149.855 108.291 15.293 1.00 64.57 374 LYS D CA 1
ATOM 10095 C C . LYS D 1 343 ? 151.135 107.496 15.437 1.00 67.17 374 LYS D C 1
ATOM 10096 O O . LYS D 1 343 ? 152.139 107.784 14.784 1.00 70.72 374 LYS D O 1
ATOM 10102 N N . THR D 1 344 ? 151.090 106.501 16.318 1.00 69.78 375 THR D N 1
ATOM 10103 C CA . THR D 1 344 ? 152.222 105.607 16.539 1.00 69.80 375 THR D CA 1
ATOM 10104 C C . THR D 1 344 ? 152.085 104.468 15.548 1.00 67.60 375 THR D C 1
ATOM 10105 O O . THR D 1 344 ? 153.062 103.797 15.221 1.00 71.92 375 THR D O 1
ATOM 10109 N N . GLU D 1 345 ? 150.853 104.260 15.087 1.00 65.07 376 GLU D N 1
ATOM 10110 C CA . GLU D 1 345 ? 150.519 103.204 14.133 1.00 60.38 376 GLU D CA 1
ATOM 10111 C C . GLU D 1 345 ? 151.348 103.187 12.853 1.00 51.53 376 GLU D C 1
ATOM 10112 O O . GLU D 1 345 ? 151.688 104.228 12.291 1.00 44.19 376 GLU D O 1
ATOM 10118 N N . GLY D 1 346 ? 151.656 101.977 12.400 1.00 45.35 377 GLY D N 1
ATOM 10119 C CA . GLY D 1 346 ? 152.428 101.804 11.191 1.00 36.78 377 GLY D CA 1
ATOM 10120 C C . GLY D 1 346 ? 151.522 101.628 9.993 1.00 33.42 377 GLY D C 1
ATOM 10121 O O . GLY D 1 346 ? 150.306 101.521 10.121 1.00 27.76 377 GLY D O 1
ATOM 10122 N N . ALA D 1 347 ? 152.130 101.587 8.819 1.00 33.73 378 ALA D N 1
ATOM 10123 C CA . ALA D 1 347 ? 151.397 101.431 7.573 1.00 40.14 378 ALA D CA 1
ATOM 10124 C C . ALA D 1 347 ? 150.541 100.171 7.563 1.00 38.07 378 ALA D C 1
ATOM 10125 O O . ALA D 1 347 ? 149.343 100.224 7.314 1.00 39.31 378 ALA D O 1
ATOM 10127 N N . LEU D 1 348 ? 151.164 99.037 7.845 1.00 36.63 379 LEU D N 1
ATOM 10128 C CA . LEU D 1 348 ? 150.471 97.759 7.829 1.00 30.20 379 LEU D CA 1
ATOM 10129 C C . LEU D 1 348 ? 149.369 97.511 8.857 1.00 28.93 379 LEU D C 1
ATOM 10130 O O . LEU D 1 348 ? 148.693 96.487 8.761 1.00 29.75 379 LEU D O 1
ATOM 10135 N N . THR D 1 349 ? 149.158 98.405 9.825 1.00 22.31 380 THR D N 1
ATOM 10136 C CA . THR D 1 349 ? 148.109 98.130 10.816 1.00 19.76 380 THR D CA 1
ATOM 10137 C C . THR D 1 349 ? 146.697 98.121 10.219 1.00 17.16 380 THR D C 1
ATOM 10138 O O . THR D 1 349 ? 146.335 98.957 9.400 1.00 17.34 380 THR D O 1
ATOM 10142 N N . THR D 1 350 ? 145.898 97.155 10.640 1.00 18.51 381 THR D N 1
ATOM 10143 C CA . THR D 1 350 ? 144.549 96.991 10.121 1.00 22.23 381 THR D CA 1
ATOM 10144 C C . THR D 1 350 ? 143.451 97.855 10.757 1.00 24.19 381 THR D C 1
ATOM 10145 O O . THR D 1 350 ? 143.251 97.824 11.971 1.00 24.36 381 THR D O 1
ATOM 10149 N N . PRO D 1 351 ? 142.719 98.629 9.931 1.00 22.20 382 PRO D N 1
ATOM 10150 C CA . PRO D 1 351 ? 141.622 99.524 10.315 1.00 16.85 382 PRO D CA 1
ATOM 10151 C C . PRO D 1 351 ? 140.318 98.818 10.703 1.00 20.83 382 PRO D C 1
ATOM 10152 O O . PRO D 1 351 ? 139.218 99.296 10.391 1.00 16.37 382 PRO D O 1
ATOM 10156 N N . TYR D 1 352 ? 140.436 97.681 11.375 1.00 20.65 383 TYR D N 1
ATOM 10157 C CA . TYR D 1 352 ? 139.267 96.937 11.842 1.00 20.40 383 TYR D CA 1
ATOM 10158 C C . TYR D 1 352 ? 139.804 95.920 12.832 1.00 20.42 383 TYR D C 1
ATOM 10159 O O . TYR D 1 352 ? 141.014 95.724 12.910 1.00 18.97 383 TYR D O 1
ATOM 10168 N N . MET D 1 353 ? 138.923 95.279 13.591 1.00 17.79 384 MET D N 1
ATOM 10169 C CA . MET D 1 353 ? 139.370 94.298 14.574 1.00 18.52 384 MET D CA 1
ATOM 10170 C C . MET D 1 353 ? 138.250 93.326 14.827 1.00 20.00 384 MET D C 1
ATOM 10171 O O . MET D 1 353 ? 137.086 93.626 14.554 1.00 20.35 384 MET D O 1
ATOM 10176 N N . THR D 1 354 ? 138.602 92.170 15.377 1.00 17.82 385 THR D N 1
ATOM 10177 C CA . THR D 1 354 ? 137.619 91.146 15.665 1.00 17.01 385 THR D CA 1
ATOM 10178 C C . THR D 1 354 ? 137.178 91.173 17.112 1.00 17.54 385 THR D C 1
ATOM 10179 O O . THR D 1 354 ? 137.952 91.520 17.994 1.00 25.74 385 THR D O 1
ATOM 10183 N N . LEU D 1 355 ? 135.936 90.784 17.358 1.00 17.14 386 LEU D N 1
ATOM 10184 C CA . LEU D 1 355 ? 135.417 90.801 18.709 1.00 13.01 386 LEU D CA 1
ATOM 10185 C C . LEU D 1 355 ? 134.120 90.033 18.891 1.00 17.29 386 LEU D C 1
ATOM 10186 O O . LEU D 1 355 ? 133.069 90.431 18.389 1.00 10.73 386 LEU D O 1
ATOM 10191 N N . LYS D 1 356 ? 134.215 88.926 19.618 1.00 25.13 387 LYS D N 1
ATOM 10192 C CA . LYS D 1 356 ? 133.070 88.085 19.931 1.00 30.17 387 LYS D CA 1
ATOM 10193 C C . LYS D 1 356 ? 132.241 87.736 18.699 1.00 29.43 387 LYS D C 1
ATOM 10194 O O . LYS D 1 356 ? 131.057 88.073 18.628 1.00 32.95 387 LYS D O 1
ATOM 10200 N N . GLY D 1 357 ? 132.861 87.064 17.733 1.00 27.11 388 GLY D N 1
ATOM 10201 C CA . GLY D 1 357 ? 132.152 86.677 16.522 1.00 23.56 388 GLY D CA 1
ATOM 10202 C C . GLY D 1 357 ? 131.610 87.841 15.706 1.00 23.93 388 GLY D C 1
ATOM 10203 O O . GLY D 1 357 ? 130.579 87.740 15.055 1.00 22.71 388 GLY D O 1
ATOM 10204 N N . SER D 1 358 ? 132.316 88.957 15.711 1.00 23.24 389 SER D N 1
ATOM 10205 C CA . SER D 1 358 ? 131.860 90.111 14.962 1.00 24.34 389 SER D CA 1
ATOM 10206 C C . SER D 1 358 ? 133.104 90.873 14.564 1.00 27.56 389 SER D C 1
ATOM 10207 O O . SER D 1 358 ? 134.221 90.425 14.848 1.00 29.14 389 SER D O 1
ATOM 10210 N N . VAL D 1 359 ? 132.921 92.019 13.916 1.00 22.19 390 VAL D N 1
ATOM 10211 C CA . VAL D 1 359 ? 134.060 92.821 13.487 1.00 20.20 390 VAL D CA 1
ATOM 10212 C C . VAL D 1 359 ? 133.702 94.280 13.682 1.00 21.29 390 VAL D C 1
ATOM 10213 O O . VAL D 1 359 ? 132.561 94.681 13.437 1.00 24.84 390 VAL D O 1
ATOM 10217 N N . ILE D 1 360 ? 134.671 95.053 14.169 1.00 21.49 391 ILE D N 1
ATOM 10218 C CA . ILE D 1 360 ? 134.505 96.487 14.398 1.00 21.09 391 ILE D CA 1
ATOM 10219 C C . ILE D 1 360 ? 135.508 97.153 13.466 1.00 26.62 391 ILE D C 1
ATOM 10220 O O . ILE D 1 360 ? 136.706 97.226 13.750 1.00 29.84 391 ILE D O 1
ATOM 10225 N N . ALA D 1 361 ? 135.007 97.610 12.327 1.00 29.68 392 ALA D N 1
ATOM 10226 C CA . ALA D 1 361 ? 135.852 98.226 11.328 1.00 28.21 392 ALA D CA 1
ATOM 10227 C C . ALA D 1 361 ? 135.567 99.700 11.144 1.00 29.21 392 ALA D C 1
ATOM 10228 O O . ALA D 1 361 ? 134.484 100.194 11.469 1.00 29.27 392 ALA D O 1
ATOM 10230 N N . ASN D 1 362 ? 136.561 100.406 10.627 1.00 27.99 393 ASN D N 1
ATOM 10231 C CA . ASN D 1 362 ? 136.389 101.811 10.342 1.00 27.22 393 ASN D CA 1
ATOM 10232 C C . ASN D 1 362 ? 136.059 101.914 8.857 1.00 28.65 393 ASN D C 1
ATOM 10233 O O . ASN D 1 362 ? 136.904 102.259 8.029 1.00 26.47 393 ASN D O 1
ATOM 10238 N N . CYS D 1 363 ? 134.817 101.584 8.536 1.00 27.62 394 CYS D N 1
ATOM 10239 C CA . CYS D 1 363 ? 134.314 101.596 7.177 1.00 26.60 394 CYS D CA 1
ATOM 10240 C C . CYS D 1 363 ? 134.436 102.919 6.455 1.00 29.29 394 CYS D C 1
ATOM 10241 O O . CYS D 1 363 ? 133.683 103.191 5.527 1.00 32.47 394 CYS D O 1
ATOM 10244 N N . LYS D 1 364 ? 135.390 103.734 6.874 1.00 30.60 395 LYS D N 1
ATOM 10245 C CA . LYS D 1 364 ? 135.615 105.031 6.264 1.00 31.09 395 LYS D CA 1
ATOM 10246 C C . LYS D 1 364 ? 137.058 104.997 5.862 1.00 29.57 395 LYS D C 1
ATOM 10247 O O . LYS D 1 364 ? 137.492 105.694 4.953 1.00 29.28 395 LYS D O 1
ATOM 10253 N N . MET D 1 365 ? 137.810 104.194 6.594 1.00 29.15 396 MET D N 1
ATOM 10254 C CA . MET D 1 365 ? 139.213 104.038 6.325 1.00 29.01 396 MET D CA 1
ATOM 10255 C C . MET D 1 365 ? 139.376 102.985 5.238 1.00 31.20 396 MET D C 1
ATOM 10256 O O . MET D 1 365 ? 140.362 103.004 4.510 1.00 31.81 396 MET D O 1
ATOM 10261 N N . THR D 1 366 ? 138.418 102.060 5.143 1.00 32.03 397 THR D N 1
ATOM 10262 C CA . THR D 1 366 ? 138.440 101.018 4.104 1.00 36.17 397 THR D CA 1
ATOM 10263 C C . THR D 1 366 ? 137.037 100.673 3.652 1.00 36.78 397 THR D C 1
ATOM 10264 O O . THR D 1 366 ? 136.057 101.124 4.239 1.00 42.76 397 THR D O 1
ATOM 10268 N N . THR D 1 367 ? 136.954 99.846 2.617 1.00 34.48 398 THR D N 1
ATOM 10269 C CA . THR D 1 367 ? 135.679 99.462 2.034 1.00 34.07 398 THR D CA 1
ATOM 10270 C C . THR D 1 367 ? 135.021 98.224 2.637 1.00 30.10 398 THR D C 1
ATOM 10271 O O . THR D 1 367 ? 135.345 97.097 2.271 1.00 29.85 398 THR D O 1
ATOM 10275 N N . CYS D 1 368 ? 134.098 98.448 3.565 1.00 24.30 399 CYS D N 1
ATOM 10276 C CA . CYS D 1 368 ? 133.382 97.366 4.218 1.00 20.68 399 CYS D CA 1
ATOM 10277 C C . CYS D 1 368 ? 132.328 96.803 3.295 1.00 22.18 399 CYS D C 1
ATOM 10278 O O . CYS D 1 368 ? 131.170 97.190 3.363 1.00 25.53 399 CYS D O 1
ATOM 10281 N N . ARG D 1 369 ? 132.733 95.897 2.419 1.00 24.48 400 ARG D N 1
ATOM 10282 C CA . ARG D 1 369 ? 131.812 95.289 1.470 1.00 22.63 400 ARG D CA 1
ATOM 10283 C C . ARG D 1 369 ? 131.114 94.055 2.013 1.00 22.49 400 ARG D C 1
ATOM 10284 O O . ARG D 1 369 ? 131.773 93.086 2.399 1.00 21.20 400 ARG D O 1
ATOM 10292 N N . CYS D 1 370 ? 129.787 94.081 2.049 1.00 21.17 401 CYS D N 1
ATOM 10293 C CA . CYS D 1 370 ? 129.053 92.914 2.515 1.00 27.37 401 CYS D CA 1
ATOM 10294 C C . CYS D 1 370 ? 128.624 92.026 1.359 1.00 29.87 401 CYS D C 1
ATOM 10295 O O . CYS D 1 370 ? 127.759 92.401 0.561 1.00 33.04 401 CYS D O 1
ATOM 10298 N N . ALA D 1 371 ? 129.227 90.846 1.284 1.00 32.06 402 ALA D N 1
ATOM 10299 C CA . ALA D 1 371 ? 128.931 89.886 0.236 1.00 26.37 402 ALA D CA 1
ATOM 10300 C C . ALA D 1 371 ? 127.543 89.272 0.312 1.00 26.02 402 ALA D C 1
ATOM 10301 O O . ALA D 1 371 ? 126.901 89.142 -0.719 1.00 28.29 402 ALA D O 1
ATOM 10303 N N . ASP D 1 372 ? 127.067 88.872 1.495 1.00 28.06 403 ASP D N 1
ATOM 10304 C CA . ASP D 1 372 ? 125.731 88.272 1.533 1.00 33.84 403 ASP D CA 1
ATOM 10305 C C . ASP D 1 372 ? 124.697 89.327 1.265 1.00 36.16 403 ASP D C 1
ATOM 10306 O O . ASP D 1 372 ? 124.479 89.628 0.105 1.00 53.04 403 ASP D O 1
ATOM 10311 N N . PRO D 1 373 ? 124.026 89.900 2.292 1.00 32.08 404 PRO D N 1
ATOM 10312 C CA . PRO D 1 373 ? 123.069 90.920 1.829 1.00 32.46 404 PRO D CA 1
ATOM 10313 C C . PRO D 1 373 ? 123.988 91.936 1.127 1.00 37.73 404 PRO D C 1
ATOM 10314 O O . PRO D 1 373 ? 124.730 92.676 1.785 1.00 43.45 404 PRO D O 1
ATOM 10318 N N . PRO D 1 374 ? 123.926 92.002 -0.220 1.00 34.58 405 PRO D N 1
ATOM 10319 C CA . PRO D 1 374 ? 124.768 92.891 -1.022 1.00 29.53 405 PRO D CA 1
ATOM 10320 C C . PRO D 1 374 ? 124.809 94.327 -0.590 1.00 30.95 405 PRO D C 1
ATOM 10321 O O . PRO D 1 374 ? 123.800 94.886 -0.175 1.00 38.82 405 PRO D O 1
ATOM 10325 N N . GLY D 1 375 ? 125.979 94.935 -0.680 1.00 23.14 406 GLY D N 1
ATOM 10326 C CA . GLY D 1 375 ? 126.037 96.325 -0.314 1.00 25.67 406 GLY D CA 1
ATOM 10327 C C . GLY D 1 375 ? 127.299 96.725 0.378 1.00 25.16 406 GLY D C 1
ATOM 10328 O O . GLY D 1 375 ? 128.093 95.883 0.790 1.00 32.13 406 GLY D O 1
ATOM 10329 N N . ILE D 1 376 ? 127.483 98.033 0.483 1.00 23.67 407 ILE D N 1
ATOM 10330 C CA . ILE D 1 376 ? 128.634 98.590 1.144 1.00 21.52 407 ILE D CA 1
ATOM 10331 C C . ILE D 1 376 ? 128.148 99.080 2.492 1.00 29.74 407 ILE D C 1
ATOM 10332 O O . ILE D 1 376 ? 127.139 99.768 2.569 1.00 34.64 407 ILE D O 1
ATOM 10337 N N . ILE D 1 377 ? 128.844 98.692 3.553 1.00 36.96 408 ILE D N 1
ATOM 10338 C CA . ILE D 1 377 ? 128.494 99.112 4.900 1.00 37.53 408 ILE D CA 1
ATOM 10339 C C . ILE D 1 377 ? 129.168 100.456 5.068 1.00 43.23 408 ILE D C 1
ATOM 10340 O O . ILE D 1 377 ? 130.368 100.541 5.326 1.00 42.36 408 ILE D O 1
ATOM 10345 N N . SER D 1 378 ? 128.394 101.511 4.878 1.00 52.72 409 SER D N 1
ATOM 10346 C CA . SER D 1 378 ? 128.924 102.854 4.983 1.00 60.31 409 SER D CA 1
ATOM 10347 C C . SER D 1 378 ? 128.585 103.475 6.309 1.00 61.21 409 SER D C 1
ATOM 10348 O O . SER D 1 378 ? 127.523 103.213 6.873 1.00 62.40 409 SER D O 1
ATOM 10351 N N . GLN D 1 379 ? 129.488 104.311 6.799 1.00 63.59 410 GLN D N 1
ATOM 10352 C CA . GLN D 1 379 ? 129.252 104.995 8.049 1.00 69.90 410 GLN D CA 1
ATOM 10353 C C . GLN D 1 379 ? 129.362 106.493 7.811 1.00 76.11 410 GLN D C 1
ATOM 10354 O O . GLN D 1 379 ? 130.364 106.994 7.293 1.00 74.20 410 GLN D O 1
ATOM 10360 N N . ASN D 1 380 ? 128.289 107.196 8.153 1.00 84.64 411 ASN D N 1
ATOM 10361 C CA . ASN D 1 380 ? 128.236 108.638 7.999 1.00 92.81 411 ASN D CA 1
ATOM 10362 C C . ASN D 1 380 ? 128.891 109.272 9.218 1.00 96.56 411 ASN D C 1
ATOM 10363 O O . ASN D 1 380 ? 129.210 108.580 10.190 1.00 99.01 411 ASN D O 1
ATOM 10368 N N . TYR D 1 381 ? 129.063 110.589 9.182 1.00 100.00 412 TYR D N 1
ATOM 10369 C CA . TYR D 1 381 ? 129.692 111.286 10.296 1.00 98.97 412 TYR D CA 1
ATOM 10370 C C . TYR D 1 381 ? 129.039 110.909 11.630 1.00 97.39 412 TYR D C 1
ATOM 10371 O O . TYR D 1 381 ? 127.872 110.491 11.681 1.00 92.28 412 TYR D O 1
ATOM 10380 N N . GLY D 1 382 ? 129.812 111.061 12.703 1.00 96.92 413 GLY D N 1
ATOM 10381 C CA . GLY D 1 382 ? 129.329 110.739 14.034 1.00 97.97 413 GLY D CA 1
ATOM 10382 C C . GLY D 1 382 ? 129.571 109.293 14.430 1.00 95.75 413 GLY D C 1
ATOM 10383 O O . GLY D 1 382 ? 129.679 108.962 15.618 1.00 97.11 413 GLY D O 1
ATOM 10384 N N . GLU D 1 383 ? 129.644 108.425 13.428 1.00 89.47 414 GLU D N 1
ATOM 10385 C CA . GLU D 1 383 ? 129.863 107.012 13.665 1.00 79.67 414 GLU D CA 1
ATOM 10386 C C . GLU D 1 383 ? 131.287 106.722 14.149 1.00 72.47 414 GLU D C 1
ATOM 10387 O O . GLU D 1 383 ? 131.464 106.176 15.239 1.00 74.00 414 GLU D O 1
ATOM 10393 N N . ALA D 1 384 ? 132.292 107.098 13.357 1.00 56.49 415 ALA D N 1
ATOM 10394 C CA . ALA D 1 384 ? 133.702 106.878 13.715 1.00 44.25 415 ALA D CA 1
ATOM 10395 C C . ALA D 1 384 ? 134.183 105.445 13.507 1.00 33.31 415 ALA D C 1
ATOM 10396 O O . ALA D 1 384 ? 135.305 105.210 13.077 1.00 29.32 415 ALA D O 1
ATOM 10398 N N . VAL D 1 385 ? 133.335 104.488 13.839 1.00 24.08 416 VAL D N 1
ATOM 10399 C CA . VAL D 1 385 ? 133.660 103.084 13.658 1.00 18.49 416 VAL D CA 1
ATOM 10400 C C . VAL D 1 385 ? 132.326 102.367 13.595 1.00 22.27 416 VAL D C 1
ATOM 10401 O O . VAL D 1 385 ? 131.399 102.737 14.312 1.00 18.80 416 VAL D O 1
ATOM 10405 N N . SER D 1 386 ? 132.216 101.358 12.735 1.00 27.03 417 SER D N 1
ATOM 10406 C CA . SER D 1 386 ? 130.967 100.609 12.625 1.00 34.32 417 SER D CA 1
ATOM 10407 C C . SER D 1 386 ? 131.062 99.246 13.303 1.00 34.04 417 SER D C 1
ATOM 10408 O O . SER D 1 386 ? 132.152 98.719 13.520 1.00 40.78 417 SER D O 1
ATOM 10411 N N . LEU D 1 387 ? 129.918 98.672 13.640 1.00 28.07 418 LEU D N 1
ATOM 10412 C CA . LEU D 1 387 ? 129.930 97.393 14.306 1.00 25.20 418 LEU D CA 1
ATOM 10413 C C . LEU D 1 387 ? 129.300 96.322 13.461 1.00 25.96 418 LEU D C 1
ATOM 10414 O O . LEU D 1 387 ? 128.251 95.803 13.809 1.00 30.86 418 LEU D O 1
ATOM 10419 N N . ILE D 1 388 ? 129.918 95.984 12.345 1.00 23.74 419 ILE D N 1
ATOM 10420 C CA . ILE D 1 388 ? 129.360 94.950 11.493 1.00 23.24 419 ILE D CA 1
ATOM 10421 C C . ILE D 1 388 ? 129.256 93.615 12.259 1.00 26.31 419 ILE D C 1
ATOM 10422 O O . ILE D 1 388 ? 130.241 93.153 12.840 1.00 17.27 419 ILE D O 1
ATOM 10427 N N . ASP D 1 389 ? 128.070 93.003 12.258 1.00 28.02 420 ASP D N 1
ATOM 10428 C CA . ASP D 1 389 ? 127.849 91.721 12.941 1.00 35.05 420 ASP D CA 1
ATOM 10429 C C . ASP D 1 389 ? 126.758 90.950 12.239 1.00 36.53 420 ASP D C 1
ATOM 10430 O O . ASP D 1 389 ? 126.063 91.496 11.395 1.00 41.72 420 ASP D O 1
ATOM 10435 N N . ARG D 1 390 ? 126.583 89.699 12.643 1.00 34.92 421 ARG D N 1
ATOM 10436 C CA . ARG D 1 390 ? 125.593 88.806 12.064 1.00 36.36 421 ARG D CA 1
ATOM 10437 C C . ARG D 1 390 ? 124.317 89.388 11.470 1.00 37.32 421 ARG D C 1
ATOM 10438 O O . ARG D 1 390 ? 124.054 89.206 10.286 1.00 29.91 421 ARG D O 1
ATOM 10446 N N . GLN D 1 391 ? 123.515 90.072 12.279 1.00 42.47 422 GLN D N 1
ATOM 10447 C CA . GLN D 1 391 ? 122.257 90.647 11.786 1.00 49.50 422 GLN D CA 1
ATOM 10448 C C . GLN D 1 391 ? 122.402 91.731 10.722 1.00 45.94 422 GLN D C 1
ATOM 10449 O O . GLN D 1 391 ? 121.555 91.870 9.842 1.00 49.60 422 GLN D O 1
ATOM 10455 N N . SER D 1 392 ? 123.458 92.521 10.828 1.00 44.05 423 SER D N 1
ATOM 10456 C CA . SER D 1 392 ? 123.726 93.584 9.874 1.00 39.58 423 SER D CA 1
ATOM 10457 C C . SER D 1 392 ? 124.152 92.992 8.525 1.00 38.99 423 SER D C 1
ATOM 10458 O O . SER D 1 392 ? 123.632 93.366 7.476 1.00 38.08 423 SER D O 1
ATOM 10461 N N . CYS D 1 393 ? 125.092 92.051 8.567 1.00 40.07 424 CYS D N 1
ATOM 10462 C CA . CYS D 1 393 ? 125.630 91.418 7.365 1.00 37.78 424 CYS D CA 1
ATOM 10463 C C . CYS D 1 393 ? 126.143 89.992 7.619 1.00 40.10 424 CYS D C 1
ATOM 10464 O O . CYS D 1 393 ? 126.703 89.684 8.684 1.00 36.09 424 CYS D O 1
ATOM 10467 N N . ASN D 1 394 ? 125.987 89.143 6.605 1.00 37.17 425 ASN D N 1
ATOM 10468 C CA . ASN D 1 394 ? 126.381 87.737 6.683 1.00 33.81 425 ASN D CA 1
ATOM 10469 C C . ASN D 1 394 ? 127.776 87.308 6.200 1.00 32.48 425 ASN D C 1
ATOM 10470 O O . ASN D 1 394 ? 128.237 86.205 6.532 1.00 30.70 425 ASN D O 1
ATOM 10475 N N . ILE D 1 395 ? 128.431 88.160 5.410 1.00 27.54 426 ILE D N 1
ATOM 10476 C CA . ILE D 1 395 ? 129.767 87.880 4.880 1.00 17.28 426 ILE D CA 1
ATOM 10477 C C . ILE D 1 395 ? 130.512 89.192 4.623 1.00 20.81 426 ILE D C 1
ATOM 10478 O O . ILE D 1 395 ? 130.275 89.860 3.622 1.00 29.18 426 ILE D O 1
ATOM 10483 N N . LEU D 1 396 ? 131.396 89.570 5.538 1.00 19.90 427 LEU D N 1
ATOM 10484 C CA . LEU D 1 396 ? 132.153 90.809 5.405 1.00 17.09 427 LEU D CA 1
ATOM 10485 C C . LEU D 1 396 ? 133.357 90.614 4.501 1.00 22.97 427 LEU D C 1
ATOM 10486 O O . LEU D 1 396 ? 133.809 89.482 4.297 1.00 28.87 427 LEU D O 1
ATOM 10491 N N . SER D 1 397 ? 133.879 91.728 3.986 1.00 25.32 428 SER D N 1
ATOM 10492 C CA . SER D 1 397 ? 135.064 91.746 3.121 1.00 24.82 428 SER D CA 1
ATOM 10493 C C . SER D 1 397 ? 135.776 93.052 3.429 1.00 25.53 428 SER D C 1
ATOM 10494 O O . SER D 1 397 ? 135.214 94.131 3.259 1.00 26.60 428 SER D O 1
ATOM 10497 N N . LEU D 1 398 ? 137.011 92.953 3.895 1.00 21.13 429 LEU D N 1
ATOM 10498 C CA . LEU D 1 398 ? 137.756 94.135 4.255 1.00 23.11 429 LEU D CA 1
ATOM 10499 C C . LEU D 1 398 ? 139.000 94.288 3.405 1.00 30.49 429 LEU D C 1
ATOM 10500 O O . LEU D 1 398 ? 140.119 94.247 3.915 1.00 40.17 429 LEU D O 1
ATOM 10505 N N . ASP D 1 399 ? 138.813 94.461 2.104 1.00 38.93 430 ASP D N 1
ATOM 10506 C CA . ASP D 1 399 ? 139.944 94.627 1.191 1.00 44.71 430 ASP D CA 1
ATOM 10507 C C . ASP D 1 399 ? 141.053 93.608 1.457 1.00 42.55 430 ASP D C 1
ATOM 10508 O O . ASP D 1 399 ? 142.103 93.964 2.003 1.00 43.77 430 ASP D O 1
ATOM 10513 N N . GLY D 1 400 ? 140.825 92.350 1.091 1.00 33.80 431 GLY D N 1
ATOM 10514 C CA . GLY D 1 400 ? 141.852 91.352 1.314 1.00 31.13 431 GLY D CA 1
ATOM 10515 C C . GLY D 1 400 ? 141.335 90.063 1.909 1.00 29.07 431 GLY D C 1
ATOM 10516 O O . GLY D 1 400 ? 141.463 88.999 1.305 1.00 33.54 431 GLY D O 1
ATOM 10517 N N . ILE D 1 401 ? 140.764 90.140 3.104 1.00 26.32 432 ILE D N 1
ATOM 10518 C CA . ILE D 1 401 ? 140.229 88.945 3.742 1.00 20.31 432 ILE D CA 1
ATOM 10519 C C . ILE D 1 401 ? 138.714 88.919 3.639 1.00 19.12 432 ILE D C 1
ATOM 10520 O O . ILE D 1 401 ? 138.071 89.950 3.413 1.00 19.99 432 ILE D O 1
ATOM 10525 N N . THR D 1 402 ? 138.137 87.743 3.810 1.00 9.85 433 THR D N 1
ATOM 10526 C CA . THR D 1 402 ? 136.691 87.624 3.755 1.00 9.28 433 THR D CA 1
ATOM 10527 C C . THR D 1 402 ? 136.274 86.872 4.989 1.00 10.40 433 THR D C 1
ATOM 10528 O O . THR D 1 402 ? 136.455 85.664 5.057 1.00 21.21 433 THR D O 1
ATOM 10532 N N . LEU D 1 403 ? 135.761 87.572 5.989 1.00 8.72 434 LEU D N 1
ATOM 10533 C CA . LEU D 1 403 ? 135.315 86.884 7.186 1.00 6.41 434 LEU D CA 1
ATOM 10534 C C . LEU D 1 403 ? 133.868 86.470 6.957 1.00 9.50 434 LEU D C 1
ATOM 10535 O O . LEU D 1 403 ? 133.116 87.147 6.248 1.00 8.58 434 LEU D O 1
ATOM 10540 N N . ARG D 1 404 ? 133.498 85.333 7.530 1.00 9.68 435 ARG D N 1
ATOM 10541 C CA . ARG D 1 404 ? 132.148 84.815 7.417 1.00 12.72 435 ARG D CA 1
ATOM 10542 C C . ARG D 1 404 ? 131.519 84.950 8.801 1.00 13.92 435 ARG D C 1
ATOM 10543 O O . ARG D 1 404 ? 131.873 84.209 9.716 1.00 14.58 435 ARG D O 1
ATOM 10551 N N . LEU D 1 405 ? 130.610 85.907 8.963 1.00 11.86 436 LEU D N 1
ATOM 10552 C CA . LEU D 1 405 ? 129.950 86.115 10.251 1.00 10.89 436 LEU D CA 1
ATOM 10553 C C . LEU D 1 405 ? 128.843 85.119 10.616 1.00 12.37 436 LEU D C 1
ATOM 10554 O O . LEU D 1 405 ? 128.265 85.208 11.692 1.00 9.62 436 LEU D O 1
ATOM 10559 N N . SER D 1 406 ? 128.539 84.166 9.747 1.00 13.87 437 SER D N 1
ATOM 10560 C CA . SER D 1 406 ? 127.483 83.228 10.081 1.00 17.41 437 SER D CA 1
ATOM 10561 C C . SER D 1 406 ? 127.700 81.831 9.541 1.00 22.73 437 SER D C 1
ATOM 10562 O O . SER D 1 406 ? 128.348 81.643 8.514 1.00 30.05 437 SER D O 1
ATOM 10565 N N . GLY D 1 407 ? 127.141 80.851 10.236 1.00 23.13 438 GLY D N 1
ATOM 10566 C CA . GLY D 1 407 ? 127.270 79.475 9.800 1.00 31.00 438 GLY D CA 1
ATOM 10567 C C . GLY D 1 407 ? 126.883 78.505 10.891 1.00 33.57 438 GLY D C 1
ATOM 10568 O O . GLY D 1 407 ? 127.019 78.822 12.071 1.00 40.17 438 GLY D O 1
ATOM 10569 N N . GLU D 1 408 ? 126.420 77.320 10.507 1.00 33.99 439 GLU D N 1
ATOM 10570 C CA . GLU D 1 408 ? 126.030 76.316 11.483 1.00 34.19 439 GLU D CA 1
ATOM 10571 C C . GLU D 1 408 ? 126.430 74.926 11.053 1.00 29.11 439 GLU D C 1
ATOM 10572 O O . GLU D 1 408 ? 126.826 74.710 9.918 1.00 38.43 439 GLU D O 1
ATOM 10578 N N . PHE D 1 409 ? 126.330 73.984 11.976 1.00 20.54 440 PHE D N 1
ATOM 10579 C CA . PHE D 1 409 ? 126.669 72.601 11.707 1.00 21.84 440 PHE D CA 1
ATOM 10580 C C . PHE D 1 409 ? 125.919 71.766 12.733 1.00 25.57 440 PHE D C 1
ATOM 10581 O O . PHE D 1 409 ? 125.894 72.112 13.912 1.00 29.96 440 PHE D O 1
ATOM 10589 N N . ASP D 1 410 ? 125.295 70.680 12.296 1.00 24.13 441 ASP D N 1
ATOM 10590 C CA . ASP D 1 410 ? 124.609 69.816 13.232 1.00 23.46 441 ASP D CA 1
ATOM 10591 C C . ASP D 1 410 ? 125.152 68.450 12.985 1.00 25.11 441 ASP D C 1
ATOM 10592 O O . ASP D 1 410 ? 125.731 68.186 11.940 1.00 30.01 441 ASP D O 1
ATOM 10597 N N . ALA D 1 411 ? 124.942 67.573 13.951 1.00 29.78 442 ALA D N 1
ATOM 10598 C CA . ALA D 1 411 ? 125.378 66.197 13.841 1.00 29.90 442 ALA D CA 1
ATOM 10599 C C . ALA D 1 411 ? 124.870 65.391 15.030 1.00 27.09 442 ALA D C 1
ATOM 10600 O O . ALA D 1 411 ? 124.467 65.938 16.060 1.00 21.59 442 ALA D O 1
ATOM 10602 N N . THR D 1 412 ? 124.891 64.079 14.878 1.00 22.79 443 THR D N 1
ATOM 10603 C CA . THR D 1 412 ? 124.446 63.215 15.935 1.00 24.57 443 THR D CA 1
ATOM 10604 C C . THR D 1 412 ? 125.497 62.149 16.085 1.00 28.09 443 THR D C 1
ATOM 10605 O O . THR D 1 412 ? 126.130 61.750 15.112 1.00 36.89 443 THR D O 1
ATOM 10609 N N . TYR D 1 413 ? 125.692 61.695 17.309 1.00 24.58 444 TYR D N 1
ATOM 10610 C CA . TYR D 1 413 ? 126.666 60.662 17.569 1.00 20.26 444 TYR D CA 1
ATOM 10611 C C . TYR D 1 413 ? 125.843 59.609 18.269 1.00 24.25 444 TYR D C 1
ATOM 10612 O O . TYR D 1 413 ? 125.142 59.917 19.230 1.00 31.59 444 TYR D O 1
ATOM 10621 N N . GLN D 1 414 ? 125.906 58.375 17.790 1.00 24.48 445 GLN D N 1
ATOM 10622 C CA . GLN D 1 414 ? 125.141 57.305 18.408 1.00 33.22 445 GLN D CA 1
ATOM 10623 C C . GLN D 1 414 ? 125.665 55.984 17.910 1.00 37.79 445 GLN D C 1
ATOM 10624 O O . GLN D 1 414 ? 126.487 55.953 16.998 1.00 43.15 445 GLN D O 1
ATOM 10630 N N . LYS D 1 415 ? 125.184 54.893 18.501 1.00 43.67 446 LYS D N 1
ATOM 10631 C CA . LYS D 1 415 ? 125.640 53.563 18.111 1.00 45.11 446 LYS D CA 1
ATOM 10632 C C . LYS D 1 415 ? 124.477 52.610 17.939 1.00 47.75 446 LYS D C 1
ATOM 10633 O O . LYS D 1 415 ? 123.457 52.722 18.620 1.00 48.82 446 LYS D O 1
ATOM 10639 N N . ASN D 1 416 ? 124.644 51.671 17.017 1.00 51.42 447 ASN D N 1
ATOM 10640 C CA . ASN D 1 416 ? 123.628 50.672 16.741 1.00 56.61 447 ASN D CA 1
ATOM 10641 C C . ASN D 1 416 ? 124.244 49.320 17.052 1.00 61.74 447 ASN D C 1
ATOM 10642 O O . ASN D 1 416 ? 125.129 48.861 16.330 1.00 62.99 447 ASN D O 1
ATOM 10647 N N . ILE D 1 417 ? 123.809 48.699 18.147 1.00 66.23 448 ILE D N 1
ATOM 10648 C CA . ILE D 1 417 ? 124.349 47.397 18.516 1.00 66.11 448 ILE D CA 1
ATOM 10649 C C . ILE D 1 417 ? 123.776 46.341 17.594 1.00 69.80 448 ILE D C 1
ATOM 10650 O O . ILE D 1 417 ? 122.630 46.455 17.144 1.00 68.29 448 ILE D O 1
ATOM 10655 N N . SER D 1 418 ? 124.572 45.309 17.325 1.00 74.36 449 SER D N 1
ATOM 10656 C CA . SER D 1 418 ? 124.152 44.224 16.444 1.00 75.83 449 SER D CA 1
ATOM 10657 C C . SER D 1 418 ? 124.464 42.853 17.033 1.00 77.37 449 SER D C 1
ATOM 10658 O O . SER D 1 418 ? 125.582 42.339 16.898 1.00 75.46 449 SER D O 1
ATOM 10661 N N . ILE D 1 419 ? 123.470 42.283 17.710 1.00 78.69 450 ILE D N 1
ATOM 10662 C CA . ILE D 1 419 ? 123.602 40.970 18.324 1.00 80.04 450 ILE D CA 1
ATOM 10663 C C . ILE D 1 419 ? 123.584 39.876 17.263 1.00 84.42 450 ILE D C 1
ATOM 10664 O O . ILE D 1 419 ? 122.732 39.849 16.365 1.00 82.89 450 ILE D O 1
ATOM 10669 N N . GLN D 1 420 ? 124.537 38.967 17.380 1.00 87.71 451 GLN D N 1
ATOM 10670 C CA . GLN D 1 420 ? 124.664 37.853 16.459 1.00 92.07 451 GLN D CA 1
ATOM 10671 C C . GLN D 1 420 ? 124.097 36.609 17.124 1.00 96.35 451 GLN D C 1
ATOM 10672 O O . GLN D 1 420 ? 124.626 36.164 18.142 1.00 100.00 451 GLN D O 1
ATOM 10678 N N . ASP D 1 421 ? 123.028 36.048 16.576 1.00 96.56 452 ASP D N 1
ATOM 10679 C CA . ASP D 1 421 ? 122.445 34.855 17.180 1.00 95.16 452 ASP D CA 1
ATOM 10680 C C . ASP D 1 421 ? 123.411 33.674 17.112 1.00 94.81 452 ASP D C 1
ATOM 10681 O O . ASP D 1 421 ? 124.398 33.700 16.367 1.00 93.06 452 ASP D O 1
ATOM 10686 N N . SER D 1 422 ? 123.116 32.645 17.897 1.00 92.64 453 SER D N 1
ATOM 10687 C CA . SER D 1 422 ? 123.955 31.470 17.926 1.00 92.13 453 SER D CA 1
ATOM 10688 C C . SER D 1 422 ? 123.085 30.253 17.739 1.00 91.53 453 SER D C 1
ATOM 10689 O O . SER D 1 422 ? 121.857 30.319 17.830 1.00 82.95 453 SER D O 1
ATOM 10692 N N . GLN D 1 423 ? 123.747 29.140 17.482 1.00 94.80 454 GLN D N 1
ATOM 10693 C CA . GLN D 1 423 ? 123.090 27.874 17.251 1.00 100.00 454 GLN D CA 1
ATOM 10694 C C . GLN D 1 423 ? 123.617 26.831 18.237 1.00 100.00 454 GLN D C 1
ATOM 10695 O O . GLN D 1 423 ? 124.075 27.184 19.332 1.00 100.00 454 GLN D O 1
ATOM 10701 N N . ASP E 1 2 ? 168.413 85.599 49.551 1.00 46.94 33 ASP E N 1
ATOM 10702 C CA . ASP E 1 2 ? 168.227 86.995 49.914 1.00 49.20 33 ASP E CA 1
ATOM 10703 C C . ASP E 1 2 ? 167.728 87.212 51.347 1.00 52.25 33 ASP E C 1
ATOM 10704 O O . ASP E 1 2 ? 168.099 88.190 51.998 1.00 51.74 33 ASP E O 1
ATOM 10709 N N . GLY E 1 3 ? 166.889 86.307 51.840 1.00 54.04 34 GLY E N 1
ATOM 10710 C CA . GLY E 1 3 ? 166.387 86.453 53.196 1.00 59.73 34 GLY E CA 1
ATOM 10711 C C . GLY E 1 3 ? 165.211 87.407 53.295 1.00 63.11 34 GLY E C 1
ATOM 10712 O O . GLY E 1 3 ? 164.594 87.738 52.280 1.00 56.73 34 GLY E O 1
ATOM 10713 N N . ARG E 1 4 ? 164.883 87.850 54.509 1.00 66.69 35 ARG E N 1
ATOM 10714 C CA . ARG E 1 4 ? 163.759 88.763 54.660 1.00 67.96 35 ARG E CA 1
ATOM 10715 C C . ARG E 1 4 ? 163.925 89.989 55.555 1.00 64.40 35 ARG E C 1
ATOM 10716 O O . ARG E 1 4 ? 162.974 90.414 56.204 1.00 61.42 35 ARG E O 1
ATOM 10724 N N . PRO E 1 5 ? 165.147 90.553 55.636 1.00 62.86 36 PRO E N 1
ATOM 10725 C CA . PRO E 1 5 ? 165.292 91.747 56.472 1.00 57.84 36 PRO E CA 1
ATOM 10726 C C . PRO E 1 5 ? 164.612 92.862 55.657 1.00 54.54 36 PRO E C 1
ATOM 10727 O O . PRO E 1 5 ? 164.142 93.869 56.188 1.00 53.76 36 PRO E O 1
ATOM 10731 N N . LEU E 1 6 ? 164.569 92.654 54.344 1.00 49.52 37 LEU E N 1
ATOM 10732 C CA . LEU E 1 6 ? 163.951 93.602 53.430 1.00 46.94 37 LEU E CA 1
ATOM 10733 C C . LEU E 1 6 ? 162.433 93.529 53.506 1.00 46.47 37 LEU E C 1
ATOM 10734 O O . LEU E 1 6 ? 161.733 94.308 52.849 1.00 46.85 37 LEU E O 1
ATOM 10739 N N . ALA E 1 7 ? 161.922 92.578 54.284 1.00 42.45 38 ALA E N 1
ATOM 10740 C CA . ALA E 1 7 ? 160.480 92.478 54.469 1.00 40.98 38 ALA E CA 1
ATOM 10741 C C . ALA E 1 7 ? 160.118 93.746 55.243 1.00 42.83 38 ALA E C 1
ATOM 10742 O O . ALA E 1 7 ? 159.020 94.296 55.111 1.00 43.41 38 ALA E O 1
ATOM 10744 N N . ALA E 1 8 ? 161.066 94.199 56.060 1.00 44.43 39 ALA E N 1
ATOM 10745 C CA . ALA E 1 8 ? 160.902 95.409 56.854 1.00 45.80 39 ALA E CA 1
ATOM 10746 C C . ALA E 1 8 ? 160.830 96.618 55.917 1.00 47.46 39 ALA E C 1
ATOM 10747 O O . ALA E 1 8 ? 160.157 97.609 56.210 1.00 48.51 39 ALA E O 1
ATOM 10749 N N . ALA E 1 9 ? 161.547 96.528 54.797 1.00 48.83 40 ALA E N 1
ATOM 10750 C CA . ALA E 1 9 ? 161.580 97.589 53.792 1.00 47.16 40 ALA E CA 1
ATOM 10751 C C . ALA E 1 9 ? 160.323 97.593 52.917 1.00 49.38 40 ALA E C 1
ATOM 10752 O O . ALA E 1 9 ? 160.047 98.573 52.214 1.00 51.83 40 ALA E O 1
ATOM 10754 N N . GLY E 1 10 ? 159.564 96.500 52.960 1.00 45.80 41 GLY E N 1
ATOM 10755 C CA . GLY E 1 10 ? 158.359 96.420 52.159 1.00 42.28 41 GLY E CA 1
ATOM 10756 C C . GLY E 1 10 ? 158.543 95.535 50.941 1.00 40.59 41 GLY E C 1
ATOM 10757 O O . GLY E 1 10 ? 157.624 95.401 50.136 1.00 45.56 41 GLY E O 1
ATOM 10758 N N . ILE E 1 11 ? 159.730 94.952 50.791 1.00 33.42 42 ILE E N 1
ATOM 10759 C CA . ILE E 1 11 ? 160.009 94.051 49.676 1.00 31.00 42 ILE E CA 1
ATOM 10760 C C . ILE E 1 11 ? 159.641 92.643 50.129 1.00 34.41 42 ILE E C 1
ATOM 10761 O O . ILE E 1 11 ? 160.357 92.043 50.931 1.00 34.36 42 ILE E O 1
ATOM 10766 N N . VAL E 1 12 ? 158.516 92.123 49.653 1.00 34.84 43 VAL E N 1
ATOM 10767 C CA . VAL E 1 12 ? 158.105 90.768 50.020 1.00 37.87 43 VAL E CA 1
ATOM 10768 C C . VAL E 1 12 ? 158.664 89.794 48.972 1.00 36.30 43 VAL E C 1
ATOM 10769 O O . VAL E 1 12 ? 158.640 90.094 47.780 1.00 38.44 43 VAL E O 1
ATOM 10773 N N . VAL E 1 13 ? 159.184 88.646 49.400 1.00 33.92 44 VAL E N 1
ATOM 10774 C CA . VAL E 1 13 ? 159.730 87.679 48.441 1.00 28.35 44 VAL E CA 1
ATOM 10775 C C . VAL E 1 13 ? 158.731 86.597 48.099 1.00 27.66 44 VAL E C 1
ATOM 10776 O O . VAL E 1 13 ? 158.559 85.664 48.872 1.00 33.82 44 VAL E O 1
ATOM 10780 N N . THR E 1 14 ? 158.081 86.712 46.945 1.00 26.68 45 THR E N 1
ATOM 10781 C CA . THR E 1 14 ? 157.089 85.724 46.541 1.00 32.13 45 THR E CA 1
ATOM 10782 C C . THR E 1 14 ? 157.633 84.355 46.154 1.00 33.84 45 THR E C 1
ATOM 10783 O O . THR E 1 14 ? 156.914 83.366 46.271 1.00 42.70 45 THR E O 1
ATOM 10787 N N . GLY E 1 15 ? 158.872 84.268 45.679 1.00 30.84 46 GLY E N 1
ATOM 10788 C CA . GLY E 1 15 ? 159.381 82.947 45.339 1.00 30.16 46 GLY E CA 1
ATOM 10789 C C . GLY E 1 15 ? 160.838 82.810 44.939 1.00 32.10 46 GLY E C 1
ATOM 10790 O O . GLY E 1 15 ? 161.471 83.758 44.476 1.00 39.62 46 GLY E O 1
ATOM 10791 N N . ASP E 1 16 ? 161.362 81.601 45.101 1.00 28.84 47 ASP E N 1
ATOM 10792 C CA . ASP E 1 16 ? 162.746 81.296 44.759 1.00 27.18 47 ASP E CA 1
ATOM 10793 C C . ASP E 1 16 ? 162.726 80.057 43.859 1.00 25.24 47 ASP E C 1
ATOM 10794 O O . ASP E 1 16 ? 161.978 79.123 44.117 1.00 27.51 47 ASP E O 1
ATOM 10799 N N . LYS E 1 17 ? 163.548 80.029 42.815 1.00 21.06 48 LYS E N 1
ATOM 10800 C CA . LYS E 1 17 ? 163.554 78.881 41.909 1.00 18.87 48 LYS E CA 1
ATOM 10801 C C . LYS E 1 17 ? 164.920 78.674 41.285 1.00 19.39 48 LYS E C 1
ATOM 10802 O O . LYS E 1 17 ? 165.714 79.610 41.200 1.00 22.12 48 LYS E O 1
ATOM 10808 N N . ALA E 1 18 ? 165.202 77.453 40.848 1.00 15.04 49 ALA E N 1
ATOM 10809 C CA . ALA E 1 18 ? 166.488 77.188 40.212 1.00 19.34 49 ALA E CA 1
ATOM 10810 C C . ALA E 1 18 ? 166.369 77.502 38.726 1.00 24.55 49 ALA E C 1
ATOM 10811 O O . ALA E 1 18 ? 165.262 77.688 38.219 1.00 33.57 49 ALA E O 1
ATOM 10813 N N . VAL E 1 19 ? 167.494 77.529 38.016 1.00 21.94 50 VAL E N 1
ATOM 10814 C CA . VAL E 1 19 ? 167.473 77.837 36.585 1.00 17.97 50 VAL E CA 1
ATOM 10815 C C . VAL E 1 19 ? 168.236 76.806 35.743 1.00 20.43 50 VAL E C 1
ATOM 10816 O O . VAL E 1 19 ? 169.302 76.343 36.147 1.00 24.77 50 VAL E O 1
ATOM 10820 N N . ASN E 1 20 ? 167.703 76.463 34.568 1.00 21.34 51 ASN E N 1
ATOM 10821 C CA . ASN E 1 20 ? 168.354 75.487 33.680 1.00 20.98 51 ASN E CA 1
ATOM 10822 C C . ASN E 1 20 ? 168.128 75.790 32.205 1.00 22.66 51 ASN E C 1
ATOM 10823 O O . ASN E 1 20 ? 167.033 76.207 31.824 1.00 27.41 51 ASN E O 1
ATOM 10828 N N . ILE E 1 21 ? 169.160 75.585 31.383 1.00 17.31 52 ILE E N 1
ATOM 10829 C CA . ILE E 1 21 ? 169.043 75.789 29.940 1.00 16.86 52 ILE E CA 1
ATOM 10830 C C . ILE E 1 21 ? 168.508 74.469 29.401 1.00 17.50 52 ILE E C 1
ATOM 10831 O O . ILE E 1 21 ? 168.767 73.439 29.997 1.00 24.43 52 ILE E O 1
ATOM 10836 N N . TYR E 1 22 ? 167.771 74.468 28.297 1.00 16.40 53 TYR E N 1
ATOM 10837 C CA . TYR E 1 22 ? 167.258 73.196 27.772 1.00 16.75 53 TYR E CA 1
ATOM 10838 C C . TYR E 1 22 ? 167.117 73.244 26.263 1.00 18.99 53 TYR E C 1
ATOM 10839 O O . TYR E 1 22 ? 167.103 74.320 25.675 1.00 20.84 53 TYR E O 1
ATOM 10848 N N . THR E 1 23 ? 166.965 72.082 25.640 1.00 18.18 54 THR E N 1
ATOM 10849 C CA . THR E 1 23 ? 166.842 72.023 24.187 1.00 19.84 54 THR E CA 1
ATOM 10850 C C . THR E 1 23 ? 166.000 70.842 23.778 1.00 23.36 54 THR E C 1
ATOM 10851 O O . THR E 1 23 ? 166.300 69.714 24.155 1.00 29.66 54 THR E O 1
ATOM 10855 N N . SER E 1 24 ? 164.959 71.088 22.998 1.00 19.98 55 SER E N 1
ATOM 10856 C CA . SER E 1 24 ? 164.118 69.993 22.549 1.00 24.79 55 SER E CA 1
ATOM 10857 C C . SER E 1 24 ? 164.860 69.194 21.483 1.00 25.92 55 SER E C 1
ATOM 10858 O O . SER E 1 24 ? 164.400 69.097 20.344 1.00 31.82 55 SER E O 1
ATOM 10861 N N . SER E 1 25 ? 166.001 68.620 21.866 1.00 20.67 56 SER E N 1
ATOM 10862 C CA . SER E 1 25 ? 166.848 67.865 20.950 1.00 22.59 56 SER E CA 1
ATOM 10863 C C . SER E 1 25 ? 166.638 66.363 20.896 1.00 26.09 56 SER E C 1
ATOM 10864 O O . SER E 1 25 ? 166.738 65.761 19.828 1.00 28.17 56 SER E O 1
ATOM 10867 N N . GLN E 1 26 ? 166.407 65.754 22.053 1.00 33.84 57 GLN E N 1
ATOM 10868 C CA . GLN E 1 26 ? 166.186 64.306 22.136 1.00 33.82 57 GLN E CA 1
ATOM 10869 C C . GLN E 1 26 ? 164.841 63.963 21.499 1.00 33.47 57 GLN E C 1
ATOM 10870 O O . GLN E 1 26 ? 163.970 64.830 21.363 1.00 34.72 57 GLN E O 1
ATOM 10876 N N . THR E 1 27 ? 164.664 62.700 21.130 1.00 30.77 58 THR E N 1
ATOM 10877 C CA . THR E 1 27 ? 163.423 62.258 20.492 1.00 31.73 58 THR E CA 1
ATOM 10878 C C . THR E 1 27 ? 163.202 60.782 20.710 1.00 35.01 58 THR E C 1
ATOM 10879 O O . THR E 1 27 ? 164.136 60.054 21.026 1.00 40.86 58 THR E O 1
ATOM 10883 N N . GLY E 1 28 ? 161.972 60.331 20.504 1.00 35.69 59 GLY E N 1
ATOM 10884 C CA . GLY E 1 28 ? 161.681 58.919 20.692 1.00 41.86 59 GLY E CA 1
ATOM 10885 C C . GLY E 1 28 ? 160.402 58.519 19.993 1.00 39.81 59 GLY E C 1
ATOM 10886 O O . GLY E 1 28 ? 159.636 59.384 19.571 1.00 50.09 59 GLY E O 1
ATOM 10887 N N . SER E 1 29 ? 160.150 57.224 19.869 1.00 30.01 60 SER E N 1
ATOM 10888 C CA . SER E 1 29 ? 158.939 56.802 19.199 1.00 29.12 60 SER E CA 1
ATOM 10889 C C . SER E 1 29 ? 158.322 55.592 19.860 1.00 28.70 60 SER E C 1
ATOM 10890 O O . SER E 1 29 ? 158.971 54.578 20.066 1.00 30.69 60 SER E O 1
ATOM 10893 N N . ILE E 1 30 ? 157.053 55.726 20.205 1.00 29.49 61 ILE E N 1
ATOM 10894 C CA . ILE E 1 30 ? 156.308 54.661 20.841 1.00 30.09 61 ILE E CA 1
ATOM 10895 C C . ILE E 1 30 ? 155.420 54.064 19.754 1.00 35.02 61 ILE E C 1
ATOM 10896 O O . ILE E 1 30 ? 154.721 54.803 19.058 1.00 41.48 61 ILE E O 1
ATOM 10901 N N . ILE E 1 31 ? 155.467 52.743 19.582 1.00 35.26 62 ILE E N 1
ATOM 10902 C CA . ILE E 1 31 ? 154.643 52.081 18.571 1.00 29.22 62 ILE E CA 1
ATOM 10903 C C . ILE E 1 31 ? 153.702 51.114 19.265 1.00 28.88 62 ILE E C 1
ATOM 10904 O O . ILE E 1 31 ? 154.100 50.043 19.712 1.00 31.90 62 ILE E O 1
ATOM 10909 N N . ILE E 1 32 ? 152.453 51.550 19.380 1.00 28.08 63 ILE E N 1
ATOM 10910 C CA . ILE E 1 32 ? 151.379 50.807 20.022 1.00 27.78 63 ILE E CA 1
ATOM 10911 C C . ILE E 1 32 ? 150.796 49.706 19.129 1.00 29.83 63 ILE E C 1
ATOM 10912 O O . ILE E 1 32 ? 150.751 49.849 17.912 1.00 35.46 63 ILE E O 1
ATOM 10917 N N . LYS E 1 33 ? 150.348 48.613 19.742 1.00 29.49 64 LYS E N 1
ATOM 10918 C CA . LYS E 1 33 ? 149.746 47.496 19.018 1.00 28.91 64 LYS E CA 1
ATOM 10919 C C . LYS E 1 33 ? 148.336 47.346 19.566 1.00 30.16 64 LYS E C 1
ATOM 10920 O O . LYS E 1 33 ? 148.113 46.652 20.555 1.00 31.17 64 LYS E O 1
ATOM 10926 N N . LEU E 1 34 ? 147.392 48.023 18.923 1.00 30.17 65 LEU E N 1
ATOM 10927 C CA . LEU E 1 34 ? 145.987 48.025 19.347 1.00 36.89 65 LEU E CA 1
ATOM 10928 C C . LEU E 1 34 ? 145.296 46.662 19.526 1.00 36.80 65 LEU E C 1
ATOM 10929 O O . LEU E 1 34 ? 144.412 46.524 20.369 1.00 35.08 65 LEU E O 1
ATOM 10934 N N . LEU E 1 35 ? 145.661 45.669 18.722 1.00 34.41 66 LEU E N 1
ATOM 10935 C CA . LEU E 1 35 ? 145.063 44.348 18.877 1.00 31.78 66 LEU E CA 1
ATOM 10936 C C . LEU E 1 35 ? 145.979 43.522 19.772 1.00 38.84 66 LEU E C 1
ATOM 10937 O O . LEU E 1 35 ? 147.132 43.260 19.424 1.00 38.73 66 LEU E O 1
ATOM 10942 N N . PRO E 1 36 ? 145.471 43.077 20.935 1.00 44.10 67 PRO E N 1
ATOM 10943 C CA . PRO E 1 36 ? 146.289 42.288 21.863 1.00 49.94 67 PRO E CA 1
ATOM 10944 C C . PRO E 1 36 ? 146.763 40.986 21.258 1.00 54.90 67 PRO E C 1
ATOM 10945 O O . PRO E 1 36 ? 146.133 40.453 20.344 1.00 58.41 67 PRO E O 1
ATOM 10949 N N . ASN E 1 37 ? 147.875 40.471 21.770 1.00 60.46 68 ASN E N 1
ATOM 10950 C CA . ASN E 1 37 ? 148.405 39.206 21.288 1.00 64.29 68 ASN E CA 1
ATOM 10951 C C . ASN E 1 37 ? 147.533 38.070 21.868 1.00 68.47 68 ASN E C 1
ATOM 10952 O O . ASN E 1 37 ? 147.606 37.744 23.053 1.00 60.92 68 ASN E O 1
ATOM 10957 N N . MET E 1 38 ? 146.695 37.516 20.993 1.00 74.46 69 MET E N 1
ATOM 10958 C CA . MET E 1 38 ? 145.773 36.431 21.293 1.00 79.37 69 MET E CA 1
ATOM 10959 C C . MET E 1 38 ? 146.443 35.060 21.396 1.00 83.90 69 MET E C 1
ATOM 10960 O O . MET E 1 38 ? 147.461 34.794 20.754 1.00 84.05 69 MET E O 1
ATOM 10965 N N . PRO E 1 39 ? 145.846 34.155 22.190 1.00 85.80 70 PRO E N 1
ATOM 10966 C CA . PRO E 1 39 ? 146.455 32.837 22.303 1.00 87.90 70 PRO E CA 1
ATOM 10967 C C . PRO E 1 39 ? 146.206 32.075 20.993 1.00 92.89 70 PRO E C 1
ATOM 10968 O O . PRO E 1 39 ? 145.227 32.342 20.305 1.00 94.14 70 PRO E O 1
ATOM 10972 N N . LYS E 1 40 ? 147.082 31.137 20.644 1.00 97.26 71 LYS E N 1
ATOM 10973 C CA . LYS E 1 40 ? 146.899 30.388 19.403 1.00 97.75 71 LYS E CA 1
ATOM 10974 C C . LYS E 1 40 ? 145.906 29.215 19.448 1.00 99.43 71 LYS E C 1
ATOM 10975 O O . LYS E 1 40 ? 146.026 28.244 20.215 1.00 100.00 71 LYS E O 1
ATOM 10981 N N . ASP E 1 41 ? 144.902 29.376 18.591 1.00 99.07 72 ASP E N 1
ATOM 10982 C CA . ASP E 1 41 ? 143.767 28.499 18.327 1.00 100.00 72 ASP E CA 1
ATOM 10983 C C . ASP E 1 41 ? 142.485 28.584 19.214 1.00 100.00 72 ASP E C 1
ATOM 10984 O O . ASP E 1 41 ? 141.460 28.071 18.781 1.00 100.00 72 ASP E O 1
ATOM 10989 N N . LYS E 1 42 ? 142.478 29.207 20.400 1.00 99.37 73 LYS E N 1
ATOM 10990 C CA . LYS E 1 42 ? 141.212 29.322 21.180 1.00 100.00 73 LYS E CA 1
ATOM 10991 C C . LYS E 1 42 ? 140.254 30.400 20.562 1.00 99.50 73 LYS E C 1
ATOM 10992 O O . LYS E 1 42 ? 139.337 30.870 21.229 1.00 100.00 73 LYS E O 1
ATOM 10998 N N . GLU E 1 43 ? 140.468 30.763 19.295 1.00 94.86 74 GLU E N 1
ATOM 10999 C CA . GLU E 1 43 ? 139.722 31.804 18.555 1.00 89.94 74 GLU E CA 1
ATOM 11000 C C . GLU E 1 43 ? 138.217 31.714 18.235 1.00 85.62 74 GLU E C 1
ATOM 11001 O O . GLU E 1 43 ? 137.470 32.675 18.449 1.00 85.89 74 GLU E O 1
ATOM 11007 N N . ALA E 1 44 ? 137.782 30.587 17.684 1.00 79.74 75 ALA E N 1
ATOM 11008 C CA . ALA E 1 44 ? 136.379 30.415 17.315 1.00 76.95 75 ALA E CA 1
ATOM 11009 C C . ALA E 1 44 ? 135.510 31.137 18.330 1.00 76.68 75 ALA E C 1
ATOM 11010 O O . ALA E 1 44 ? 134.607 31.900 17.973 1.00 76.12 75 ALA E O 1
ATOM 11012 N N . CYS E 1 45 ? 135.804 30.891 19.602 1.00 73.96 76 CYS E N 1
ATOM 11013 C CA . CYS E 1 45 ? 135.070 31.517 20.693 1.00 73.71 76 CYS E CA 1
ATOM 11014 C C . CYS E 1 45 ? 135.378 33.016 20.770 1.00 73.01 76 CYS E C 1
ATOM 11015 O O . CYS E 1 45 ? 134.466 33.840 20.870 1.00 72.90 76 CYS E O 1
ATOM 11018 N N . ALA E 1 46 ? 136.665 33.356 20.711 1.00 72.52 77 ALA E N 1
ATOM 11019 C CA . ALA E 1 46 ? 137.136 34.744 20.790 1.00 69.52 77 ALA E CA 1
ATOM 11020 C C . ALA E 1 46 ? 136.695 35.688 19.659 1.00 66.34 77 ALA E C 1
ATOM 11021 O O . ALA E 1 46 ? 136.577 36.898 19.863 1.00 63.84 77 ALA E O 1
ATOM 11023 N N . LYS E 1 47 ? 136.453 35.148 18.473 1.00 62.07 78 LYS E N 1
ATOM 11024 C CA . LYS E 1 47 ? 136.051 35.983 17.352 1.00 60.82 78 LYS E CA 1
ATOM 11025 C C . LYS E 1 47 ? 134.905 36.952 17.632 1.00 56.33 78 LYS E C 1
ATOM 11026 O O . LYS E 1 47 ? 134.917 38.083 17.158 1.00 54.00 78 LYS E O 1
ATOM 11032 N N . ALA E 1 48 ? 133.912 36.524 18.396 1.00 52.56 79 ALA E N 1
ATOM 11033 C CA . ALA E 1 48 ? 132.771 37.392 18.672 1.00 48.87 79 ALA E CA 1
ATOM 11034 C C . ALA E 1 48 ? 133.112 38.748 19.276 1.00 46.50 79 ALA E C 1
ATOM 11035 O O . ALA E 1 48 ? 132.805 39.770 18.683 1.00 46.44 79 ALA E O 1
ATOM 11037 N N . PRO E 1 49 ? 133.744 38.778 20.464 1.00 45.54 80 PRO E N 1
ATOM 11038 C CA . PRO E 1 49 ? 134.112 40.038 21.121 1.00 45.54 80 PRO E CA 1
ATOM 11039 C C . PRO E 1 49 ? 135.179 40.811 20.348 1.00 47.38 80 PRO E C 1
ATOM 11040 O O . PRO E 1 49 ? 135.060 42.024 20.152 1.00 47.18 80 PRO E O 1
ATOM 11044 N N . LEU E 1 50 ? 136.225 40.109 19.922 1.00 44.56 81 LEU E N 1
ATOM 11045 C CA . LEU E 1 50 ? 137.294 40.737 19.156 1.00 43.22 81 LEU E CA 1
ATOM 11046 C C . LEU E 1 50 ? 136.696 41.607 18.049 1.00 45.97 81 LEU E C 1
ATOM 11047 O O . LEU E 1 50 ? 136.993 42.793 17.950 1.00 50.20 81 LEU E O 1
ATOM 11052 N N . GLU E 1 51 ? 135.847 41.005 17.223 1.00 49.67 82 GLU E N 1
ATOM 11053 C CA . GLU E 1 51 ? 135.183 41.709 16.124 1.00 50.98 82 GLU E CA 1
ATOM 11054 C C . GLU E 1 51 ? 134.661 43.064 16.598 1.00 46.08 82 GLU E C 1
ATOM 11055 O O . GLU E 1 51 ? 135.029 44.101 16.058 1.00 42.73 82 GLU E O 1
ATOM 11061 N N . ALA E 1 52 ? 133.799 43.033 17.612 1.00 42.12 83 ALA E N 1
ATOM 11062 C CA . ALA E 1 52 ? 133.192 44.233 18.167 1.00 40.19 83 ALA E CA 1
ATOM 11063 C C . ALA E 1 52 ? 134.240 45.260 18.573 1.00 41.17 83 ALA E C 1
ATOM 11064 O O . ALA E 1 52 ? 134.099 46.450 18.271 1.00 46.14 83 ALA E O 1
ATOM 11066 N N . TYR E 1 53 ? 135.276 44.803 19.268 1.00 33.75 84 TYR E N 1
ATOM 11067 C CA . TYR E 1 53 ? 136.356 45.679 19.701 1.00 30.96 84 TYR E CA 1
ATOM 11068 C C . TYR E 1 53 ? 137.097 46.235 18.486 1.00 33.42 84 TYR E C 1
ATOM 11069 O O . TYR E 1 53 ? 137.165 47.448 18.288 1.00 35.14 84 TYR E O 1
ATOM 11078 N N . ASN E 1 54 ? 137.654 45.343 17.673 1.00 32.32 85 ASN E N 1
ATOM 11079 C CA . ASN E 1 54 ? 138.374 45.750 16.474 1.00 33.75 85 ASN E CA 1
ATOM 11080 C C . ASN E 1 54 ? 137.519 46.749 15.699 1.00 35.13 85 ASN E C 1
ATOM 11081 O O . ASN E 1 54 ? 138.032 47.635 15.021 1.00 35.62 85 ASN E O 1
ATOM 11086 N N . ARG E 1 55 ? 136.205 46.595 15.796 1.00 37.93 86 ARG E N 1
ATOM 11087 C CA . ARG E 1 55 ? 135.296 47.490 15.102 1.00 37.95 86 ARG E CA 1
ATOM 11088 C C . ARG E 1 55 ? 135.372 48.885 15.703 1.00 36.80 86 ARG E C 1
ATOM 11089 O O . ARG E 1 55 ? 135.705 49.843 15.006 1.00 35.67 86 ARG E O 1
ATOM 11097 N N . THR E 1 56 ? 135.075 49.000 16.997 1.00 32.78 87 THR E N 1
ATOM 11098 C CA . THR E 1 56 ? 135.119 50.302 17.655 1.00 30.96 87 THR E CA 1
ATOM 11099 C C . THR E 1 56 ? 136.512 50.919 17.534 1.00 26.63 87 THR E C 1
ATOM 11100 O O . THR E 1 56 ? 136.654 52.144 17.505 1.00 25.13 87 THR E O 1
ATOM 11104 N N . LEU E 1 57 ? 137.535 50.072 17.461 1.00 21.63 88 LEU E N 1
ATOM 11105 C CA . LEU E 1 57 ? 138.903 50.557 17.315 1.00 17.53 88 LEU E CA 1
ATOM 11106 C C . LEU E 1 57 ? 139.003 51.462 16.092 1.00 17.25 88 LEU E C 1
ATOM 11107 O O . LEU E 1 57 ? 139.487 52.589 16.172 1.00 15.38 88 LEU E O 1
ATOM 11112 N N . THR E 1 58 ? 138.547 50.959 14.951 1.00 21.14 89 THR E N 1
ATOM 11113 C CA . THR E 1 58 ? 138.600 51.727 13.713 1.00 24.71 89 THR E CA 1
ATOM 11114 C C . THR E 1 58 ? 137.597 52.866 13.709 1.00 21.96 89 THR E C 1
ATOM 11115 O O . THR E 1 58 ? 137.775 53.839 12.987 1.00 24.77 89 THR E O 1
ATOM 11119 N N . THR E 1 59 ? 136.529 52.738 14.489 1.00 21.17 90 THR E N 1
ATOM 11120 C CA . THR E 1 59 ? 135.528 53.801 14.570 1.00 23.47 90 THR E CA 1
ATOM 11121 C C . THR E 1 59 ? 136.144 55.006 15.281 1.00 24.27 90 THR E C 1
ATOM 11122 O O . THR E 1 59 ? 135.843 56.160 14.970 1.00 21.47 90 THR E O 1
ATOM 11126 N N . LEU E 1 60 ? 137.005 54.714 16.249 1.00 24.39 91 LEU E N 1
ATOM 11127 C CA . LEU E 1 60 ? 137.684 55.738 17.029 1.00 21.07 91 LEU E CA 1
ATOM 11128 C C . LEU E 1 60 ? 138.855 56.340 16.263 1.00 23.39 91 LEU E C 1
ATOM 11129 O O . LEU E 1 60 ? 138.879 57.541 16.016 1.00 27.51 91 LEU E O 1
ATOM 11134 N N . LEU E 1 61 ? 139.813 55.497 15.876 1.00 26.05 92 LEU E N 1
ATOM 11135 C CA . LEU E 1 61 ? 141.020 55.947 15.171 1.00 32.74 92 LEU E CA 1
ATOM 11136 C C . LEU E 1 61 ? 140.938 56.441 13.708 1.00 33.33 92 LEU E C 1
ATOM 11137 O O . LEU E 1 61 ? 141.814 57.199 13.265 1.00 32.23 92 LEU E O 1
ATOM 11142 N N . THR E 1 62 ? 139.921 56.036 12.951 1.00 28.42 93 THR E N 1
ATOM 11143 C CA . THR E 1 62 ? 139.859 56.461 11.552 1.00 25.42 93 THR E CA 1
ATOM 11144 C C . THR E 1 62 ? 140.130 57.947 11.369 1.00 19.96 93 THR E C 1
ATOM 11145 O O . THR E 1 62 ? 141.057 58.331 10.661 1.00 18.62 93 THR E O 1
ATOM 11149 N N . PRO E 1 63 ? 139.340 58.804 12.022 1.00 16.67 94 PRO E N 1
ATOM 11150 C CA . PRO E 1 63 ? 139.588 60.235 11.850 1.00 18.25 94 PRO E CA 1
ATOM 11151 C C . PRO E 1 63 ? 141.033 60.614 12.212 1.00 18.96 94 PRO E C 1
ATOM 11152 O O . PRO E 1 63 ? 141.754 61.213 11.408 1.00 15.03 94 PRO E O 1
ATOM 11156 N N . LEU E 1 64 ? 141.462 60.260 13.415 1.00 13.85 95 LEU E N 1
ATOM 11157 C CA . LEU E 1 64 ? 142.821 60.566 13.818 1.00 12.03 95 LEU E CA 1
ATOM 11158 C C . LEU E 1 64 ? 143.737 60.104 12.687 1.00 14.92 95 LEU E C 1
ATOM 11159 O O . LEU E 1 64 ? 144.644 60.824 12.288 1.00 19.84 95 LEU E O 1
ATOM 11164 N N . GLY E 1 65 ? 143.490 58.911 12.155 1.00 12.36 96 GLY E N 1
ATOM 11165 C CA . GLY E 1 65 ? 144.318 58.426 11.066 1.00 13.85 96 GLY E CA 1
ATOM 11166 C C . GLY E 1 65 ? 144.307 59.413 9.915 1.00 16.33 96 GLY E C 1
ATOM 11167 O O . GLY E 1 65 ? 145.350 59.843 9.421 1.00 14.98 96 GLY E O 1
ATOM 11168 N N . ASP E 1 66 ? 143.104 59.785 9.507 1.00 16.28 97 ASP E N 1
ATOM 11169 C CA . ASP E 1 66 ? 142.888 60.715 8.412 1.00 16.05 97 ASP E CA 1
ATOM 11170 C C . ASP E 1 66 ? 143.633 62.040 8.546 1.00 17.39 97 ASP E C 1
ATOM 11171 O O . ASP E 1 66 ? 144.290 62.467 7.606 1.00 19.61 97 ASP E O 1
ATOM 11176 N N . SER E 1 67 ? 143.532 62.698 9.700 1.00 15.81 98 SER E N 1
ATOM 11177 C CA . SER E 1 67 ? 144.202 63.988 9.890 1.00 13.67 98 SER E CA 1
ATOM 11178 C C . SER E 1 67 ? 145.710 63.875 9.770 1.00 13.61 98 SER E C 1
ATOM 11179 O O . SER E 1 67 ? 146.360 64.752 9.203 1.00 13.09 98 SER E O 1
ATOM 11182 N N . ILE E 1 68 ? 146.269 62.800 10.312 1.00 11.33 99 ILE E N 1
ATOM 11183 C CA . ILE E 1 68 ? 147.703 62.600 10.240 1.00 11.22 99 ILE E CA 1
ATOM 11184 C C . ILE E 1 68 ? 148.145 62.708 8.789 1.00 14.46 99 ILE E C 1
ATOM 11185 O O . ILE E 1 68 ? 149.110 63.399 8.473 1.00 16.80 99 ILE E O 1
ATOM 11190 N N . ARG E 1 69 ? 147.429 62.018 7.907 1.00 19.55 100 ARG E N 1
ATOM 11191 C CA . ARG E 1 69 ? 147.714 62.044 6.472 1.00 16.72 100 ARG E CA 1
ATOM 11192 C C . ARG E 1 69 ? 147.650 63.493 5.989 1.00 13.69 100 ARG E C 1
ATOM 11193 O O . ARG E 1 69 ? 148.649 64.061 5.547 1.00 7.67 100 ARG E O 1
ATOM 11201 N N . ARG E 1 70 ? 146.468 64.087 6.108 1.00 5.49 101 ARG E N 1
ATOM 11202 C CA . ARG E 1 70 ? 146.251 65.454 5.686 1.00 4.65 101 ARG E CA 1
ATOM 11203 C C . ARG E 1 70 ? 147.340 66.380 6.135 1.00 4.83 101 ARG E C 1
ATOM 11204 O O . ARG E 1 70 ? 147.759 67.238 5.371 1.00 12.36 101 ARG E O 1
ATOM 11212 N N . ILE E 1 71 ? 147.774 66.229 7.386 1.00 15.49 102 ILE E N 1
ATOM 11213 C CA . ILE E 1 71 ? 148.816 67.090 7.943 1.00 14.32 102 ILE E CA 1
ATOM 11214 C C . ILE E 1 71 ? 150.149 66.786 7.298 1.00 20.92 102 ILE E C 1
ATOM 11215 O O . ILE E 1 71 ? 150.898 67.696 6.946 1.00 23.62 102 ILE E O 1
ATOM 11220 N N . GLN E 1 72 ? 150.433 65.501 7.130 1.00 26.67 103 GLN E N 1
ATOM 11221 C CA . GLN E 1 72 ? 151.681 65.076 6.530 1.00 33.45 103 GLN E CA 1
ATOM 11222 C C . GLN E 1 72 ? 151.798 65.391 5.052 1.00 33.63 103 GLN E C 1
ATOM 11223 O O . GLN E 1 72 ? 152.896 65.617 4.562 1.00 35.84 103 GLN E O 1
ATOM 11229 N N . GLU E 1 73 ? 150.682 65.386 4.336 1.00 37.82 104 GLU E N 1
ATOM 11230 C CA . GLU E 1 73 ? 150.719 65.715 2.915 1.00 46.65 104 GLU E CA 1
ATOM 11231 C C . GLU E 1 73 ? 151.445 67.045 2.776 1.00 49.32 104 GLU E C 1
ATOM 11232 O O . GLU E 1 73 ? 152.174 67.265 1.811 1.00 54.59 104 GLU E O 1
ATOM 11238 N N . SER E 1 74 ? 151.213 67.925 3.751 1.00 52.41 105 SER E N 1
ATOM 11239 C CA . SER E 1 74 ? 151.813 69.261 3.821 1.00 49.66 105 SER E CA 1
ATOM 11240 C C . SER E 1 74 ? 153.132 69.252 4.607 1.00 51.66 105 SER E C 1
ATOM 11241 O O . SER E 1 74 ? 154.226 69.275 4.043 1.00 46.50 105 SER E O 1
ATOM 11244 N N . GLY E 1 140 ? 107.686 -4.944 24.968 1.00 90.99 171 GLY E N 1
ATOM 11245 C CA . GLY E 1 140 ? 108.728 -5.530 24.148 1.00 92.06 171 GLY E CA 1
ATOM 11246 C C . GLY E 1 140 ? 110.091 -5.328 24.769 1.00 93.21 171 GLY E C 1
ATOM 11247 O O . GLY E 1 140 ? 110.745 -4.324 24.502 1.00 93.51 171 GLY E O 1
ATOM 11248 N N . LEU E 1 141 ? 110.514 -6.274 25.605 1.00 92.87 172 LEU E N 1
ATOM 11249 C CA . LEU E 1 141 ? 111.816 -6.194 26.268 1.00 94.84 172 LEU E CA 1
ATOM 11250 C C . LEU E 1 141 ? 112.933 -5.929 25.254 1.00 96.49 172 LEU E C 1
ATOM 11251 O O . LEU E 1 141 ? 113.702 -4.980 25.404 1.00 100.00 172 LEU E O 1
ATOM 11256 N N . SER E 1 142 ? 113.029 -6.770 24.230 1.00 97.14 173 SER E N 1
ATOM 11257 C CA . SER E 1 142 ? 114.053 -6.591 23.202 1.00 96.92 173 SER E CA 1
ATOM 11258 C C . SER E 1 142 ? 113.840 -5.262 22.480 1.00 95.66 173 SER E C 1
ATOM 11259 O O . SER E 1 142 ? 114.782 -4.505 22.241 1.00 92.50 173 SER E O 1
ATOM 11262 N N . GLN E 1 143 ? 112.585 -5.000 22.129 1.00 95.92 174 GLN E N 1
ATOM 11263 C CA . GLN E 1 143 ? 112.198 -3.780 21.434 1.00 96.05 174 GLN E CA 1
ATOM 11264 C C . GLN E 1 143 ? 112.477 -2.537 22.284 1.00 95.32 174 GLN E C 1
ATOM 11265 O O . GLN E 1 143 ? 113.246 -1.663 21.881 1.00 97.25 174 GLN E O 1
ATOM 11271 N N . LEU E 1 144 ? 111.851 -2.459 23.455 1.00 90.43 175 LEU E N 1
ATOM 11272 C CA . LEU E 1 144 ? 112.044 -1.322 24.346 1.00 86.13 175 LEU E CA 1
ATOM 11273 C C . LEU E 1 144 ? 113.496 -1.169 24.798 1.00 86.05 175 LEU E C 1
ATOM 11274 O O . LEU E 1 144 ? 113.931 -0.071 25.129 1.00 88.09 175 LEU E O 1
ATOM 11279 N N . ALA E 1 145 ? 114.238 -2.269 24.841 1.00 85.89 176 ALA E N 1
ATOM 11280 C CA . ALA E 1 145 ? 115.639 -2.204 25.241 1.00 86.22 176 ALA E CA 1
ATOM 11281 C C . ALA E 1 145 ? 116.348 -1.233 24.302 1.00 87.45 176 ALA E C 1
ATOM 11282 O O . ALA E 1 145 ? 117.334 -0.595 24.678 1.00 88.11 176 ALA E O 1
ATOM 11284 N N . VAL E 1 146 ? 115.840 -1.141 23.074 1.00 87.02 177 VAL E N 1
ATOM 11285 C CA . VAL E 1 146 ? 116.391 -0.240 22.062 1.00 86.20 177 VAL E CA 1
ATOM 11286 C C . VAL E 1 146 ? 116.338 1.191 22.569 1.00 86.37 177 VAL E C 1
ATOM 11287 O O . VAL E 1 146 ? 117.300 1.939 22.420 1.00 86.65 177 VAL E O 1
ATOM 11291 N N . ALA E 1 147 ? 115.205 1.567 23.162 1.00 87.43 178 ALA E N 1
ATOM 11292 C CA . ALA E 1 147 ? 115.029 2.914 23.706 1.00 87.95 178 ALA E CA 1
ATOM 11293 C C . ALA E 1 147 ? 116.236 3.252 24.569 1.00 88.15 178 ALA E C 1
ATOM 11294 O O . ALA E 1 147 ? 116.891 4.272 24.356 1.00 90.04 178 ALA E O 1
ATOM 11296 N N . VAL E 1 148 ? 116.531 2.391 25.538 1.00 87.04 179 VAL E N 1
ATOM 11297 C CA . VAL E 1 148 ? 117.674 2.606 26.409 1.00 86.79 179 VAL E CA 1
ATOM 11298 C C . VAL E 1 148 ? 118.942 2.769 25.573 1.00 87.58 179 VAL E C 1
ATOM 11299 O O . VAL E 1 148 ? 119.777 3.620 25.870 1.00 92.15 179 VAL E O 1
ATOM 11303 N N . GLY E 1 149 ? 119.087 1.961 24.527 1.00 85.71 180 GLY E N 1
ATOM 11304 C CA . GLY E 1 149 ? 120.263 2.077 23.679 1.00 84.27 180 GLY E CA 1
ATOM 11305 C C . GLY E 1 149 ? 120.409 3.482 23.107 1.00 83.45 180 GLY E C 1
ATOM 11306 O O . GLY E 1 149 ? 121.451 4.126 23.274 1.00 82.69 180 GLY E O 1
ATOM 11307 N N . LYS E 1 150 ? 119.361 3.949 22.426 1.00 81.80 181 LYS E N 1
ATOM 11308 C CA . LYS E 1 150 ? 119.331 5.279 21.823 1.00 76.77 181 LYS E CA 1
ATOM 11309 C C . LYS E 1 150 ? 119.309 6.363 22.890 1.00 75.61 181 LYS E C 1
ATOM 11310 O O . LYS E 1 150 ? 120.244 7.151 23.008 1.00 74.61 181 LYS E O 1
ATOM 11316 N N . MET E 1 151 ? 118.234 6.394 23.668 1.00 73.88 182 MET E N 1
ATOM 11317 C CA . MET E 1 151 ? 118.083 7.383 24.725 1.00 74.14 182 MET E CA 1
ATOM 11318 C C . MET E 1 151 ? 119.413 7.607 25.437 1.00 76.09 182 MET E C 1
ATOM 11319 O O . MET E 1 151 ? 119.880 8.738 25.537 1.00 80.67 182 MET E O 1
ATOM 11324 N N . GLN E 1 152 ? 120.034 6.534 25.916 1.00 77.26 183 GLN E N 1
ATOM 11325 C CA . GLN E 1 152 ? 121.308 6.656 26.612 1.00 79.79 183 GLN E CA 1
ATOM 11326 C C . GLN E 1 152 ? 122.377 7.345 25.760 1.00 83.44 183 GLN E C 1
ATOM 11327 O O . GLN E 1 152 ? 122.910 8.385 26.156 1.00 87.78 183 GLN E O 1
ATOM 11333 N N . GLN E 1 153 ? 122.690 6.774 24.597 1.00 84.09 184 GLN E N 1
ATOM 11334 C CA . GLN E 1 153 ? 123.709 7.352 23.718 1.00 83.92 184 GLN E CA 1
ATOM 11335 C C . GLN E 1 153 ? 123.412 8.824 23.428 1.00 81.17 184 GLN E C 1
ATOM 11336 O O . GLN E 1 153 ? 124.318 9.657 23.394 1.00 82.32 184 GLN E O 1
ATOM 11342 N N . PHE E 1 154 ? 122.134 9.129 23.223 1.00 76.24 185 PHE E N 1
ATOM 11343 C CA . PHE E 1 154 ? 121.686 10.481 22.925 1.00 68.64 185 PHE E CA 1
ATOM 11344 C C . PHE E 1 154 ? 122.037 11.498 23.998 1.00 65.84 185 PHE E C 1
ATOM 11345 O O . PHE E 1 154 ? 122.695 12.490 23.707 1.00 65.01 185 PHE E O 1
ATOM 11353 N N . VAL E 1 155 ? 121.590 11.273 25.230 1.00 62.41 186 VAL E N 1
ATOM 11354 C CA . VAL E 1 155 ? 121.891 12.225 26.289 1.00 67.18 186 VAL E CA 1
ATOM 11355 C C . VAL E 1 155 ? 123.389 12.425 26.398 1.00 71.18 186 VAL E C 1
ATOM 11356 O O . VAL E 1 155 ? 123.845 13.502 26.774 1.00 78.43 186 VAL E O 1
ATOM 11360 N N . ASN E 1 156 ? 124.160 11.392 26.082 1.00 72.18 187 ASN E N 1
ATOM 11361 C CA . ASN E 1 156 ? 125.608 11.525 26.135 1.00 78.13 187 ASN E CA 1
ATOM 11362 C C . ASN E 1 156 ? 126.080 12.597 25.150 1.00 81.73 187 ASN E C 1
ATOM 11363 O O . ASN E 1 156 ? 126.775 13.537 25.535 1.00 86.51 187 ASN E O 1
ATOM 11368 N N . ASP E 1 157 ? 125.701 12.454 23.882 1.00 81.90 188 ASP E N 1
ATOM 11369 C CA . ASP E 1 157 ? 126.077 13.417 22.843 1.00 79.78 188 ASP E CA 1
ATOM 11370 C C . ASP E 1 157 ? 125.577 14.831 23.174 1.00 77.59 188 ASP E C 1
ATOM 11371 O O . ASP E 1 157 ? 126.327 15.808 23.062 1.00 76.00 188 ASP E O 1
ATOM 11376 N N . GLN E 1 158 ? 124.313 14.936 23.578 1.00 71.03 189 GLN E N 1
ATOM 11377 C CA . GLN E 1 158 ? 123.732 16.226 23.928 1.00 66.81 189 GLN E CA 1
ATOM 11378 C C . GLN E 1 158 ? 124.508 16.873 25.065 1.00 67.81 189 GLN E C 1
ATOM 11379 O O . GLN E 1 158 ? 124.974 18.001 24.939 1.00 71.51 189 GLN E O 1
ATOM 11385 N N . PHE E 1 159 ? 124.643 16.166 26.182 1.00 68.07 190 PHE E N 1
ATOM 11386 C CA . PHE E 1 159 ? 125.390 16.708 27.309 1.00 68.53 190 PHE E CA 1
ATOM 11387 C C . PHE E 1 159 ? 126.778 17.140 26.858 1.00 67.79 190 PHE E C 1
ATOM 11388 O O . PHE E 1 159 ? 127.281 18.166 27.302 1.00 68.44 190 PHE E O 1
ATOM 11396 N N . ASN E 1 160 ? 127.394 16.360 25.977 1.00 68.55 191 ASN E N 1
ATOM 11397 C CA . ASN E 1 160 ? 128.717 16.701 25.466 1.00 71.03 191 ASN E CA 1
ATOM 11398 C C . ASN E 1 160 ? 128.687 18.002 24.673 1.00 68.92 191 ASN E C 1
ATOM 11399 O O . ASN E 1 160 ? 129.619 18.810 24.752 1.00 65.81 191 ASN E O 1
ATOM 11404 N N . LYS E 1 161 ? 127.632 18.196 23.887 1.00 62.82 192 LYS E N 1
ATOM 11405 C CA . LYS E 1 161 ? 127.488 19.440 23.147 1.00 56.16 192 LYS E CA 1
ATOM 11406 C C . LYS E 1 161 ? 127.464 20.495 24.259 1.00 54.45 192 LYS E C 1
ATOM 11407 O O . LYS E 1 161 ? 128.334 21.361 24.320 1.00 52.56 192 LYS E O 1
ATOM 11413 N N . THR E 1 162 ? 126.492 20.383 25.162 1.00 48.34 193 THR E N 1
ATOM 11414 C CA . THR E 1 162 ? 126.371 21.307 26.281 1.00 50.08 193 THR E CA 1
ATOM 11415 C C . THR E 1 162 ? 127.678 21.366 27.060 1.00 50.39 193 THR E C 1
ATOM 11416 O O . THR E 1 162 ? 127.975 22.354 27.732 1.00 47.79 193 THR E O 1
ATOM 11420 N N . ALA E 1 163 ? 128.449 20.290 26.972 1.00 52.51 194 ALA E N 1
ATOM 11421 C CA . ALA E 1 163 ? 129.724 20.209 27.663 1.00 53.50 194 ALA E CA 1
ATOM 11422 C C . ALA E 1 163 ? 130.602 21.337 27.186 1.00 54.29 194 ALA E C 1
ATOM 11423 O O . ALA E 1 163 ? 130.862 22.286 27.919 1.00 54.77 194 ALA E O 1
ATOM 11425 N N . GLN E 1 164 ? 131.051 21.235 25.945 1.00 59.27 195 GLN E N 1
ATOM 11426 C CA . GLN E 1 164 ? 131.903 22.265 25.372 1.00 66.44 195 GLN E CA 1
ATOM 11427 C C . GLN E 1 164 ? 131.170 23.592 25.108 1.00 64.12 195 GLN E C 1
ATOM 11428 O O . GLN E 1 164 ? 131.781 24.655 25.151 1.00 61.09 195 GLN E O 1
ATOM 11434 N N . GLU E 1 165 ? 129.868 23.534 24.834 1.00 63.84 196 GLU E N 1
ATOM 11435 C CA . GLU E 1 165 ? 129.096 24.754 24.591 1.00 64.14 196 GLU E CA 1
ATOM 11436 C C . GLU E 1 165 ? 129.133 25.634 25.829 1.00 63.90 196 GLU E C 1
ATOM 11437 O O . GLU E 1 165 ? 128.737 26.800 25.788 1.00 65.58 196 GLU E O 1
ATOM 11443 N N . LEU E 1 166 ? 129.567 25.052 26.943 1.00 61.31 197 LEU E N 1
ATOM 11444 C CA . LEU E 1 166 ? 129.683 25.794 28.187 1.00 56.46 197 LEU E CA 1
ATOM 11445 C C . LEU E 1 166 ? 131.110 26.290 28.322 1.00 56.18 197 LEU E C 1
ATOM 11446 O O . LEU E 1 166 ? 131.419 27.087 29.205 1.00 58.04 197 LEU E O 1
ATOM 11451 N N . ASP E 1 167 ? 131.981 25.797 27.449 1.00 56.87 198 ASP E N 1
ATOM 11452 C CA . ASP E 1 167 ? 133.376 26.206 27.459 1.00 59.52 198 ASP E CA 1
ATOM 11453 C C . ASP E 1 167 ? 133.589 27.522 26.698 1.00 60.91 198 ASP E C 1
ATOM 11454 O O . ASP E 1 167 ? 134.208 28.450 27.218 1.00 59.33 198 ASP E O 1
ATOM 11459 N N . CYS E 1 168 ? 133.092 27.589 25.461 1.00 61.71 199 CYS E N 1
ATOM 11460 C CA . CYS E 1 168 ? 133.206 28.801 24.643 1.00 61.43 199 CYS E CA 1
ATOM 11461 C C . CYS E 1 168 ? 132.685 29.944 25.500 1.00 62.81 199 CYS E C 1
ATOM 11462 O O . CYS E 1 168 ? 133.419 30.882 25.807 1.00 68.61 199 CYS E O 1
ATOM 11465 N N . ILE E 1 169 ? 131.413 29.855 25.890 1.00 56.64 200 ILE E N 1
ATOM 11466 C CA . ILE E 1 169 ? 130.800 30.894 26.704 1.00 53.17 200 ILE E CA 1
ATOM 11467 C C . ILE E 1 169 ? 131.718 31.297 27.829 1.00 52.63 200 ILE E C 1
ATOM 11468 O O . ILE E 1 169 ? 131.832 32.472 28.151 1.00 57.65 200 ILE E O 1
ATOM 11473 N N . LYS E 1 170 ? 132.360 30.316 28.441 1.00 52.37 201 LYS E N 1
ATOM 11474 C CA . LYS E 1 170 ? 133.275 30.602 29.530 1.00 53.77 201 LYS E CA 1
ATOM 11475 C C . LYS E 1 170 ? 134.524 31.328 29.026 1.00 53.25 201 LYS E C 1
ATOM 11476 O O . LYS E 1 170 ? 134.948 32.326 29.618 1.00 52.78 201 LYS E O 1
ATOM 11482 N N . ILE E 1 171 ? 135.107 30.828 27.936 1.00 51.12 202 ILE E N 1
ATOM 11483 C CA . ILE E 1 171 ? 136.317 31.418 27.367 1.00 48.27 202 ILE E CA 1
ATOM 11484 C C . ILE E 1 171 ? 136.111 32.819 26.769 1.00 48.54 202 ILE E C 1
ATOM 11485 O O . ILE E 1 171 ? 136.911 33.722 27.009 1.00 51.47 202 ILE E O 1
ATOM 11490 N N . THR E 1 172 ? 135.056 33.007 25.984 1.00 47.41 203 THR E N 1
ATOM 11491 C CA . THR E 1 172 ? 134.791 34.321 25.414 1.00 48.61 203 THR E CA 1
ATOM 11492 C C . THR E 1 172 ? 134.487 35.301 26.558 1.00 53.84 203 THR E C 1
ATOM 11493 O O . THR E 1 172 ? 134.886 36.463 26.506 1.00 57.56 203 THR E O 1
ATOM 11497 N N . GLN E 1 173 ? 133.780 34.823 27.584 1.00 60.43 204 GLN E N 1
ATOM 11498 C CA . GLN E 1 173 ? 133.420 35.633 28.761 1.00 63.23 204 GLN E CA 1
ATOM 11499 C C . GLN E 1 173 ? 134.634 36.362 29.317 1.00 62.88 204 GLN E C 1
ATOM 11500 O O . GLN E 1 173 ? 134.533 37.493 29.801 1.00 60.50 204 GLN E O 1
ATOM 11506 N N . GLN E 1 174 ? 135.767 35.664 29.273 1.00 63.23 205 GLN E N 1
ATOM 11507 C CA . GLN E 1 174 ? 137.053 36.158 29.748 1.00 61.55 205 GLN E CA 1
ATOM 11508 C C . GLN E 1 174 ? 137.730 37.060 28.714 1.00 57.33 205 GLN E C 1
ATOM 11509 O O . GLN E 1 174 ? 138.150 38.174 29.031 1.00 57.70 205 GLN E O 1
ATOM 11515 N N . VAL E 1 175 ? 137.838 36.573 27.480 1.00 49.78 206 VAL E N 1
ATOM 11516 C CA . VAL E 1 175 ? 138.462 37.340 26.404 1.00 44.21 206 VAL E CA 1
ATOM 11517 C C . VAL E 1 175 ? 137.806 38.711 26.236 1.00 44.49 206 VAL E C 1
ATOM 11518 O O . VAL E 1 175 ? 138.487 39.712 26.028 1.00 44.76 206 VAL E O 1
ATOM 11522 N N . GLY E 1 176 ? 136.482 38.754 26.316 1.00 44.73 207 GLY E N 1
ATOM 11523 C CA . GLY E 1 176 ? 135.783 40.020 26.192 1.00 42.26 207 GLY E CA 1
ATOM 11524 C C . GLY E 1 176 ? 136.219 41.016 27.258 1.00 41.85 207 GLY E C 1
ATOM 11525 O O . GLY E 1 176 ? 136.598 42.143 26.939 1.00 43.48 207 GLY E O 1
ATOM 11526 N N . VAL E 1 177 ? 136.169 40.606 28.525 1.00 39.31 208 VAL E N 1
ATOM 11527 C CA . VAL E 1 177 ? 136.560 41.480 29.631 1.00 35.10 208 VAL E CA 1
ATOM 11528 C C . VAL E 1 177 ? 138.000 41.966 29.496 1.00 34.71 208 VAL E C 1
ATOM 11529 O O . VAL E 1 177 ? 138.291 43.147 29.688 1.00 29.67 208 VAL E O 1
ATOM 11533 N N . GLU E 1 178 ? 138.900 41.043 29.183 1.00 32.90 209 GLU E N 1
ATOM 11534 C CA . GLU E 1 178 ? 140.298 41.392 29.012 1.00 36.45 209 GLU E CA 1
ATOM 11535 C C . GLU E 1 178 ? 140.384 42.433 27.879 1.00 34.11 209 GLU E C 1
ATOM 11536 O O . GLU E 1 178 ? 140.966 43.505 28.039 1.00 32.21 209 GLU E O 1
ATOM 11542 N N . LEU E 1 179 ? 139.792 42.108 26.735 1.00 29.37 210 LEU E N 1
ATOM 11543 C CA . LEU E 1 179 ? 139.793 43.002 25.593 1.00 21.14 210 LEU E CA 1
ATOM 11544 C C . LEU E 1 179 ? 139.268 44.353 26.018 1.00 22.64 210 LEU E C 1
ATOM 11545 O O . LEU E 1 179 ? 139.949 45.343 25.859 1.00 27.13 210 LEU E O 1
ATOM 11550 N N . ASN E 1 180 ? 138.060 44.390 26.569 1.00 26.11 211 ASN E N 1
ATOM 11551 C CA . ASN E 1 180 ? 137.457 45.640 27.022 1.00 28.36 211 ASN E CA 1
ATOM 11552 C C . ASN E 1 180 ? 138.340 46.456 27.977 1.00 30.66 211 ASN E C 1
ATOM 11553 O O . ASN E 1 180 ? 138.346 47.680 27.924 1.00 31.20 211 ASN E O 1
ATOM 11558 N N . LEU E 1 181 ? 139.067 45.787 28.866 1.00 35.10 212 LEU E N 1
ATOM 11559 C CA . LEU E 1 181 ? 139.956 46.488 29.797 1.00 33.90 212 LEU E CA 1
ATOM 11560 C C . LEU E 1 181 ? 141.065 47.217 29.022 1.00 35.54 212 LEU E C 1
ATOM 11561 O O . LEU E 1 181 ? 141.333 48.397 29.262 1.00 40.48 212 LEU E O 1
ATOM 11566 N N . TYR E 1 182 ? 141.700 46.505 28.094 1.00 32.61 213 TYR E N 1
ATOM 11567 C CA . TYR E 1 182 ? 142.781 47.053 27.277 1.00 30.31 213 TYR E CA 1
ATOM 11568 C C . TYR E 1 182 ? 142.430 48.343 26.528 1.00 31.77 213 TYR E C 1
ATOM 11569 O O . TYR E 1 182 ? 143.280 49.215 26.363 1.00 35.53 213 TYR E O 1
ATOM 11578 N N . LEU E 1 183 ? 141.199 48.461 26.040 1.00 24.64 214 LEU E N 1
ATOM 11579 C CA . LEU E 1 183 ? 140.826 49.674 25.337 1.00 18.24 214 LEU E CA 1
ATOM 11580 C C . LEU E 1 183 ? 140.769 50.867 26.298 1.00 20.58 214 LEU E C 1
ATOM 11581 O O . LEU E 1 183 ? 141.316 51.911 25.983 1.00 28.63 214 LEU E O 1
ATOM 11586 N N . THR E 1 184 ? 140.121 50.744 27.457 1.00 19.14 215 THR E N 1
ATOM 11587 C CA . THR E 1 184 ? 140.087 51.885 28.378 1.00 21.04 215 THR E CA 1
ATOM 11588 C C . THR E 1 184 ? 141.475 52.146 28.978 1.00 17.20 215 THR E C 1
ATOM 11589 O O . THR E 1 184 ? 141.775 53.247 29.436 1.00 12.93 215 THR E O 1
ATOM 11593 N N . GLU E 1 185 ? 142.317 51.124 28.994 1.00 15.41 216 GLU E N 1
ATOM 11594 C CA . GLU E 1 185 ? 143.676 51.292 29.497 1.00 19.37 216 GLU E CA 1
ATOM 11595 C C . GLU E 1 185 ? 144.359 52.186 28.479 1.00 18.87 216 GLU E C 1
ATOM 11596 O O . GLU E 1 185 ? 144.885 53.254 28.794 1.00 16.77 216 GLU E O 1
ATOM 11602 N N . LEU E 1 186 ? 144.305 51.698 27.245 1.00 23.73 217 LEU E N 1
ATOM 11603 C CA . LEU E 1 186 ? 144.886 52.298 26.050 1.00 24.88 217 LEU E CA 1
ATOM 11604 C C . LEU E 1 186 ? 144.539 53.762 25.821 1.00 25.22 217 LEU E C 1
ATOM 11605 O O . LEU E 1 186 ? 145.413 54.547 25.446 1.00 26.34 217 LEU E O 1
ATOM 11610 N N . THR E 1 187 ? 143.261 54.110 25.994 1.00 19.81 218 THR E N 1
ATOM 11611 C CA . THR E 1 187 ? 142.824 55.484 25.824 1.00 12.45 218 THR E CA 1
ATOM 11612 C C . THR E 1 187 ? 143.211 56.291 27.061 1.00 16.20 218 THR E C 1
ATOM 11613 O O . THR E 1 187 ? 143.406 57.494 26.971 1.00 23.35 218 THR E O 1
ATOM 11617 N N . THR E 1 188 ? 143.325 55.649 28.220 1.00 16.68 219 THR E N 1
ATOM 11618 C CA . THR E 1 188 ? 143.740 56.383 29.419 1.00 19.73 219 THR E CA 1
ATOM 11619 C C . THR E 1 188 ? 145.192 56.807 29.244 1.00 18.76 219 THR E C 1
ATOM 11620 O O . THR E 1 188 ? 145.558 57.955 29.506 1.00 17.79 219 THR E O 1
ATOM 11624 N N . VAL E 1 189 ? 146.013 55.857 28.810 1.00 18.28 220 VAL E N 1
ATOM 11625 C CA . VAL E 1 189 ? 147.434 56.089 28.587 1.00 20.54 220 VAL E CA 1
ATOM 11626 C C . VAL E 1 189 ? 147.742 57.038 27.436 1.00 25.34 220 VAL E C 1
ATOM 11627 O O . VAL E 1 189 ? 148.394 58.060 27.635 1.00 32.73 220 VAL E O 1
ATOM 11631 N N . PHE E 1 190 ? 147.303 56.683 26.229 1.00 24.35 221 PHE E N 1
ATOM 11632 C CA . PHE E 1 190 ? 147.545 57.506 25.041 1.00 15.85 221 PHE E CA 1
ATOM 11633 C C . PHE E 1 190 ? 146.332 58.367 24.678 1.00 12.52 221 PHE E C 1
ATOM 11634 O O . PHE E 1 190 ? 146.001 58.552 23.506 1.00 5.28 221 PHE E O 1
ATOM 11642 N N . GLY E 1 191 ? 145.697 58.910 25.710 1.00 6.73 222 GLY E N 1
ATOM 11643 C CA . GLY E 1 191 ? 144.511 59.714 25.522 1.00 8.85 222 GLY E CA 1
ATOM 11644 C C . GLY E 1 191 ? 144.695 60.908 24.629 1.00 15.51 222 GLY E C 1
ATOM 11645 O O . GLY E 1 191 ? 143.996 61.050 23.624 1.00 17.58 222 GLY E O 1
ATOM 11646 N N . PRO E 1 192 ? 145.639 61.791 24.968 1.00 18.02 223 PRO E N 1
ATOM 11647 C CA . PRO E 1 192 ? 145.916 62.999 24.185 1.00 18.78 223 PRO E CA 1
ATOM 11648 C C . PRO E 1 192 ? 146.234 62.652 22.749 1.00 18.59 223 PRO E C 1
ATOM 11649 O O . PRO E 1 192 ? 145.601 63.152 21.834 1.00 22.93 223 PRO E O 1
ATOM 11653 N N . GLN E 1 193 ? 147.215 61.779 22.565 1.00 17.94 224 GLN E N 1
ATOM 11654 C CA . GLN E 1 193 ? 147.626 61.351 21.237 1.00 23.61 224 GLN E CA 1
ATOM 11655 C C . GLN E 1 193 ? 146.483 60.735 20.406 1.00 22.75 224 GLN E C 1
ATOM 11656 O O . GLN E 1 193 ? 146.252 61.131 19.263 1.00 25.29 224 GLN E O 1
ATOM 11662 N N . ILE E 1 194 ? 145.777 59.760 20.962 1.00 17.98 225 ILE E N 1
ATOM 11663 C CA . ILE E 1 194 ? 144.673 59.133 20.237 1.00 15.62 225 ILE E CA 1
ATOM 11664 C C . ILE E 1 194 ? 143.650 60.183 19.797 1.00 13.52 225 ILE E C 1
ATOM 11665 O O . ILE E 1 194 ? 142.997 60.064 18.755 1.00 7.42 225 ILE E O 1
ATOM 11670 N N . THR E 1 195 ? 143.536 61.217 20.616 1.00 11.58 226 THR E N 1
ATOM 11671 C CA . THR E 1 195 ? 142.567 62.266 20.408 1.00 9.67 226 THR E CA 1
ATOM 11672 C C . THR E 1 195 ? 142.906 63.531 19.573 1.00 10.13 226 THR E C 1
ATOM 11673 O O . THR E 1 195 ? 142.007 64.297 19.226 1.00 14.88 226 THR E O 1
ATOM 11677 N N . SER E 1 196 ? 144.173 63.747 19.230 1.00 4.47 227 SER E N 1
ATOM 11678 C CA . SER E 1 196 ? 144.545 64.922 18.439 1.00 6.06 227 SER E CA 1
ATOM 11679 C C . SER E 1 196 ? 145.913 64.812 17.728 1.00 7.75 227 SER E C 1
ATOM 11680 O O . SER E 1 196 ? 146.915 64.384 18.314 1.00 8.09 227 SER E O 1
ATOM 11683 N N . PRO E 1 197 ? 145.973 65.239 16.459 1.00 4.04 228 PRO E N 1
ATOM 11684 C CA . PRO E 1 197 ? 147.177 65.198 15.634 1.00 5.78 228 PRO E CA 1
ATOM 11685 C C . PRO E 1 197 ? 148.293 66.150 16.039 1.00 8.24 228 PRO E C 1
ATOM 11686 O O . PRO E 1 197 ? 149.424 66.008 15.565 1.00 12.17 228 PRO E O 1
ATOM 11690 N N . ALA E 1 198 ? 147.991 67.124 16.892 1.00 4.48 229 ALA E N 1
ATOM 11691 C CA . ALA E 1 198 ? 149.020 68.073 17.326 1.00 8.14 229 ALA E CA 1
ATOM 11692 C C . ALA E 1 198 ? 149.890 67.558 18.472 1.00 9.65 229 ALA E C 1
ATOM 11693 O O . ALA E 1 198 ? 149.744 66.421 18.918 1.00 14.65 229 ALA E O 1
ATOM 11695 N N . LEU E 1 199 ? 150.806 68.394 18.944 1.00 8.98 230 LEU E N 1
ATOM 11696 C CA . LEU E 1 199 ? 151.652 67.996 20.053 1.00 10.08 230 LEU E CA 1
ATOM 11697 C C . LEU E 1 199 ? 150.799 67.991 21.319 1.00 13.64 230 LEU E C 1
ATOM 11698 O O . LEU E 1 199 ? 149.920 68.840 21.471 1.00 16.83 230 LEU E O 1
ATOM 11703 N N . THR E 1 200 ? 151.053 67.043 22.222 1.00 12.34 231 THR E N 1
ATOM 11704 C CA . THR E 1 200 ? 150.292 66.951 23.467 1.00 11.76 231 THR E CA 1
ATOM 11705 C C . THR E 1 200 ? 151.153 66.439 24.610 1.00 18.98 231 THR E C 1
ATOM 11706 O O . THR E 1 200 ? 152.116 65.698 24.398 1.00 30.47 231 THR E O 1
ATOM 11710 N N . GLN E 1 201 ? 150.800 66.835 25.827 1.00 23.26 232 GLN E N 1
ATOM 11711 C CA . GLN E 1 201 ? 151.547 66.431 27.006 1.00 23.68 232 GLN E CA 1
ATOM 11712 C C . GLN E 1 201 ? 151.539 64.912 27.072 1.00 19.95 232 GLN E C 1
ATOM 11713 O O . GLN E 1 201 ? 150.573 64.281 26.654 1.00 23.06 232 GLN E O 1
ATOM 11719 N N . LEU E 1 202 ? 152.612 64.317 27.575 1.00 15.53 233 LEU E N 1
ATOM 11720 C CA . LEU E 1 202 ? 152.664 62.863 27.676 1.00 18.42 233 LEU E CA 1
ATOM 11721 C C . LEU E 1 202 ? 152.134 62.421 29.037 1.00 20.47 233 LEU E C 1
ATOM 11722 O O . LEU E 1 202 ? 152.435 63.051 30.054 1.00 22.74 233 LEU E O 1
ATOM 11727 N N . THR E 1 203 ? 151.328 61.364 29.070 1.00 20.97 234 THR E N 1
ATOM 11728 C CA . THR E 1 203 ? 150.817 60.880 30.351 1.00 20.68 234 THR E CA 1
ATOM 11729 C C . THR E 1 203 ? 152.016 60.291 31.049 1.00 23.40 234 THR E C 1
ATOM 11730 O O . THR E 1 203 ? 152.988 59.900 30.386 1.00 22.92 234 THR E O 1
ATOM 11734 N N . ILE E 1 204 ? 151.962 60.200 32.374 1.00 22.77 235 ILE E N 1
ATOM 11735 C CA . ILE E 1 204 ? 153.105 59.646 33.086 1.00 21.41 235 ILE E CA 1
ATOM 11736 C C . ILE E 1 204 ? 153.343 58.213 32.650 1.00 17.87 235 ILE E C 1
ATOM 11737 O O . ILE E 1 204 ? 154.481 57.814 32.409 1.00 15.90 235 ILE E O 1
ATOM 11742 N N . GLN E 1 205 ? 152.260 57.454 32.529 1.00 14.79 236 GLN E N 1
ATOM 11743 C CA . GLN E 1 205 ? 152.343 56.065 32.113 1.00 14.94 236 GLN E CA 1
ATOM 11744 C C . GLN E 1 205 ? 153.132 55.925 30.822 1.00 17.80 236 GLN E C 1
ATOM 11745 O O . GLN E 1 205 ? 153.989 55.041 30.709 1.00 23.88 236 GLN E O 1
ATOM 11751 N N . ALA E 1 206 ? 152.844 56.779 29.843 1.00 14.83 237 ALA E N 1
ATOM 11752 C CA . ALA E 1 206 ? 153.563 56.711 28.573 1.00 18.15 237 ALA E CA 1
ATOM 11753 C C . ALA E 1 206 ? 155.064 57.026 28.700 1.00 20.22 237 ALA E C 1
ATOM 11754 O O . ALA E 1 206 ? 155.895 56.364 28.077 1.00 20.92 237 ALA E O 1
ATOM 11756 N N . LEU E 1 207 ? 155.419 58.031 29.495 1.00 18.84 238 LEU E N 1
ATOM 11757 C CA . LEU E 1 207 ? 156.829 58.370 29.664 1.00 20.67 238 LEU E CA 1
ATOM 11758 C C . LEU E 1 207 ? 157.546 57.129 30.167 1.00 24.21 238 LEU E C 1
ATOM 11759 O O . LEU E 1 207 ? 158.574 56.717 29.624 1.00 28.63 238 LEU E O 1
ATOM 11764 N N . TYR E 1 208 ? 156.971 56.540 31.211 1.00 25.80 239 TYR E N 1
ATOM 11765 C CA . TYR E 1 208 ? 157.492 55.338 31.847 1.00 28.79 239 TYR E CA 1
ATOM 11766 C C . TYR E 1 208 ? 157.705 54.231 30.806 1.00 24.47 239 TYR E C 1
ATOM 11767 O O . TYR E 1 208 ? 158.817 53.736 30.620 1.00 11.26 239 TYR E O 1
ATOM 11776 N N . ASN E 1 209 ? 156.632 53.847 30.125 1.00 19.03 240 ASN E N 1
ATOM 11777 C CA . ASN E 1 209 ? 156.738 52.809 29.127 1.00 18.11 240 ASN E CA 1
ATOM 11778 C C . ASN E 1 209 ? 157.927 53.123 28.224 1.00 17.19 240 ASN E C 1
ATOM 11779 O O . ASN E 1 209 ? 158.822 52.301 28.015 1.00 21.30 240 ASN E O 1
ATOM 11784 N N . LEU E 1 210 ? 157.940 54.331 27.694 1.00 15.16 241 LEU E N 1
ATOM 11785 C CA . LEU E 1 210 ? 159.011 54.735 26.809 1.00 14.95 241 LEU E CA 1
ATOM 11786 C C . LEU E 1 210 ? 160.355 54.442 27.447 1.00 15.23 241 LEU E C 1
ATOM 11787 O O . LEU E 1 210 ? 161.239 53.890 26.811 1.00 18.50 241 LEU E O 1
ATOM 11792 N N . ALA E 1 211 ? 160.512 54.811 28.707 1.00 16.47 242 ALA E N 1
ATOM 11793 C CA . ALA E 1 211 ? 161.773 54.573 29.390 1.00 24.05 242 ALA E CA 1
ATOM 11794 C C . ALA E 1 211 ? 161.925 53.107 29.826 1.00 30.13 242 ALA E C 1
ATOM 11795 O O . ALA E 1 211 ? 162.786 52.767 30.663 1.00 28.91 242 ALA E O 1
ATOM 11797 N N . GLY E 1 212 ? 161.091 52.244 29.249 1.00 27.63 243 GLY E N 1
ATOM 11798 C CA . GLY E 1 212 ? 161.132 50.835 29.591 1.00 27.71 243 GLY E CA 1
ATOM 11799 C C . GLY E 1 212 ? 161.178 50.603 31.092 1.00 29.84 243 GLY E C 1
ATOM 11800 O O . GLY E 1 212 ? 162.045 49.880 31.575 1.00 37.45 243 GLY E O 1
ATOM 11801 N N . GLY E 1 213 ? 160.263 51.222 31.836 1.00 30.54 244 GLY E N 1
ATOM 11802 C CA . GLY E 1 213 ? 160.229 51.038 33.281 1.00 28.09 244 GLY E CA 1
ATOM 11803 C C . GLY E 1 213 ? 161.455 51.507 34.044 1.00 27.60 244 GLY E C 1
ATOM 11804 O O . GLY E 1 213 ? 161.421 51.636 35.271 1.00 24.13 244 GLY E O 1
ATOM 11805 N N . ASN E 1 214 ? 162.548 51.741 33.329 1.00 27.53 245 ASN E N 1
ATOM 11806 C CA . ASN E 1 214 ? 163.766 52.198 33.965 1.00 33.84 245 ASN E CA 1
ATOM 11807 C C . ASN E 1 214 ? 163.843 53.721 33.969 1.00 32.12 245 ASN E C 1
ATOM 11808 O O . ASN E 1 214 ? 164.609 54.321 33.220 1.00 33.37 245 ASN E O 1
ATOM 11813 N N . MET E 1 215 ? 163.049 54.345 34.824 1.00 30.66 246 MET E N 1
ATOM 11814 C CA . MET E 1 215 ? 163.023 55.794 34.902 1.00 32.64 246 MET E CA 1
ATOM 11815 C C . MET E 1 215 ? 164.389 56.410 35.167 1.00 36.08 246 MET E C 1
ATOM 11816 O O . MET E 1 215 ? 164.777 57.376 34.506 1.00 38.65 246 MET E O 1
ATOM 11821 N N . ASP E 1 216 ? 165.112 55.859 36.138 1.00 36.74 247 ASP E N 1
ATOM 11822 C CA . ASP E 1 216 ? 166.428 56.382 36.495 1.00 36.09 247 ASP E CA 1
ATOM 11823 C C . ASP E 1 216 ? 167.316 56.551 35.278 1.00 33.70 247 ASP E C 1
ATOM 11824 O O . ASP E 1 216 ? 168.080 57.512 35.174 1.00 32.66 247 ASP E O 1
ATOM 11829 N N . TYR E 1 217 ? 167.221 55.607 34.357 1.00 28.65 248 TYR E N 1
ATOM 11830 C CA . TYR E 1 217 ? 168.019 55.685 33.157 1.00 32.41 248 TYR E CA 1
ATOM 11831 C C . TYR E 1 217 ? 167.660 56.911 32.338 1.00 35.49 248 TYR E C 1
ATOM 11832 O O . TYR E 1 217 ? 168.541 57.703 31.982 1.00 39.26 248 TYR E O 1
ATOM 11841 N N . LEU E 1 218 ? 166.366 57.033 32.023 1.00 29.55 249 LEU E N 1
ATOM 11842 C CA . LEU E 1 218 ? 165.834 58.134 31.222 1.00 23.94 249 LEU E CA 1
ATOM 11843 C C . LEU E 1 218 ? 166.241 59.524 31.710 1.00 31.40 249 LEU E C 1
ATOM 11844 O O . LEU E 1 218 ? 166.940 60.266 30.997 1.00 34.35 249 LEU E O 1
ATOM 11849 N N . LEU E 1 219 ? 165.785 59.883 32.913 1.00 28.50 250 LEU E N 1
ATOM 11850 C CA . LEU E 1 219 ? 166.108 61.182 33.495 1.00 23.82 250 LEU E CA 1
ATOM 11851 C C . LEU E 1 219 ? 167.606 61.441 33.345 1.00 24.50 250 LEU E C 1
ATOM 11852 O O . LEU E 1 219 ? 168.024 62.527 32.934 1.00 24.37 250 LEU E O 1
ATOM 11857 N N . THR E 1 220 ? 168.411 60.436 33.670 1.00 19.57 251 THR E N 1
ATOM 11858 C CA . THR E 1 220 ? 169.852 60.568 33.551 1.00 20.31 251 THR E CA 1
ATOM 11859 C C . THR E 1 220 ? 170.225 61.095 32.182 1.00 18.97 251 THR E C 1
ATOM 11860 O O . THR E 1 220 ? 171.137 61.903 32.060 1.00 21.97 251 THR E O 1
ATOM 11864 N N . LYS E 1 221 ? 169.532 60.619 31.156 1.00 15.20 252 LYS E N 1
ATOM 11865 C CA . LYS E 1 221 ? 169.788 61.066 29.803 1.00 16.50 252 LYS E CA 1
ATOM 11866 C C . LYS E 1 221 ? 169.253 62.472 29.583 1.00 18.32 252 LYS E C 1
ATOM 11867 O O . LYS E 1 221 ? 169.932 63.294 28.968 1.00 17.09 252 LYS E O 1
ATOM 11873 N N . LEU E 1 222 ? 168.045 62.746 30.085 1.00 17.02 253 LEU E N 1
ATOM 11874 C CA . LEU E 1 222 ? 167.426 64.071 29.948 1.00 17.47 253 LEU E CA 1
ATOM 11875 C C . LEU E 1 222 ? 168.247 65.168 30.615 1.00 22.57 253 LEU E C 1
ATOM 11876 O O . LEU E 1 222 ? 168.244 66.308 30.162 1.00 26.32 253 LEU E O 1
ATOM 11881 N N . GLY E 1 223 ? 168.934 64.832 31.702 1.00 24.21 254 GLY E N 1
ATOM 11882 C CA . GLY E 1 223 ? 169.743 65.827 32.380 1.00 24.37 254 GLY E CA 1
ATOM 11883 C C . GLY E 1 223 ? 169.296 66.121 33.798 1.00 28.24 254 GLY E C 1
ATOM 11884 O O . GLY E 1 223 ? 170.089 66.573 34.626 1.00 31.15 254 GLY E O 1
ATOM 11885 N N . VAL E 1 224 ? 168.021 65.884 34.085 1.00 30.66 255 VAL E N 1
ATOM 11886 C CA . VAL E 1 224 ? 167.489 66.142 35.421 1.00 31.29 255 VAL E CA 1
ATOM 11887 C C . VAL E 1 224 ? 167.539 64.973 36.398 1.00 25.57 255 VAL E C 1
ATOM 11888 O O . VAL E 1 224 ? 167.781 63.831 36.030 1.00 23.58 255 VAL E O 1
ATOM 11892 N N . GLY E 1 225 ? 167.306 65.288 37.661 1.00 27.39 256 GLY E N 1
ATOM 11893 C CA . GLY E 1 225 ? 167.304 64.273 38.689 1.00 27.72 256 GLY E CA 1
ATOM 11894 C C . GLY E 1 225 ? 165.884 64.200 39.185 1.00 29.01 256 GLY E C 1
ATOM 11895 O O . GLY E 1 225 ? 165.045 64.986 38.749 1.00 29.42 256 GLY E O 1
ATOM 11896 N N . ASN E 1 226 ? 165.608 63.284 40.104 1.00 33.69 257 ASN E N 1
ATOM 11897 C CA . ASN E 1 226 ? 164.254 63.115 40.622 1.00 32.24 257 ASN E CA 1
ATOM 11898 C C . ASN E 1 226 ? 163.632 64.388 41.154 1.00 28.23 257 ASN E C 1
ATOM 11899 O O . ASN E 1 226 ? 162.439 64.613 40.987 1.00 29.39 257 ASN E O 1
ATOM 11904 N N . ASN E 1 227 ? 164.443 65.221 41.790 1.00 31.36 258 ASN E N 1
ATOM 11905 C CA . ASN E 1 227 ? 163.963 66.487 42.334 1.00 34.62 258 ASN E CA 1
ATOM 11906 C C . ASN E 1 227 ? 163.455 67.439 41.244 1.00 36.90 258 ASN E C 1
ATOM 11907 O O . ASN E 1 227 ? 163.044 68.564 41.529 1.00 34.94 258 ASN E O 1
ATOM 11912 N N . GLN E 1 228 ? 163.486 66.988 39.994 1.00 38.70 259 GLN E N 1
ATOM 11913 C CA . GLN E 1 228 ? 163.037 67.812 38.877 1.00 32.36 259 GLN E CA 1
ATOM 11914 C C . GLN E 1 228 ? 161.980 67.090 38.054 1.00 33.58 259 GLN E C 1
ATOM 11915 O O . GLN E 1 228 ? 161.478 67.641 37.070 1.00 38.42 259 GLN E O 1
ATOM 11921 N N . LEU E 1 229 ? 161.642 65.866 38.457 1.00 27.84 260 LEU E N 1
ATOM 11922 C CA . LEU E 1 229 ? 160.654 65.075 37.733 1.00 29.22 260 LEU E CA 1
ATOM 11923 C C . LEU E 1 229 ? 159.265 65.719 37.671 1.00 32.92 260 LEU E C 1
ATOM 11924 O O . LEU E 1 229 ? 158.634 65.763 36.605 1.00 35.08 260 LEU E O 1
ATOM 11929 N N . SER E 1 230 ? 158.778 66.192 38.814 1.00 32.75 261 SER E N 1
ATOM 11930 C CA . SER E 1 230 ? 157.473 66.851 38.876 1.00 33.68 261 SER E CA 1
ATOM 11931 C C . SER E 1 230 ? 157.541 68.135 38.039 1.00 34.05 261 SER E C 1
ATOM 11932 O O . SER E 1 230 ? 156.633 68.451 37.254 1.00 27.94 261 SER E O 1
ATOM 11935 N N . SER E 1 231 ? 158.642 68.860 38.228 1.00 34.95 262 SER E N 1
ATOM 11936 C CA . SER E 1 231 ? 158.910 70.118 37.537 1.00 30.11 262 SER E CA 1
ATOM 11937 C C . SER E 1 231 ? 158.870 69.908 36.029 1.00 23.85 262 SER E C 1
ATOM 11938 O O . SER E 1 231 ? 158.133 70.587 35.315 1.00 19.14 262 SER E O 1
ATOM 11941 N N . LEU E 1 232 ? 159.663 68.959 35.549 1.00 18.48 263 LEU E N 1
ATOM 11942 C CA . LEU E 1 232 ? 159.706 68.656 34.126 1.00 18.04 263 LEU E CA 1
ATOM 11943 C C . LEU E 1 232 ? 158.299 68.352 33.581 1.00 16.14 263 LEU E C 1
ATOM 11944 O O . LEU E 1 232 ? 157.833 69.005 32.642 1.00 10.01 263 LEU E O 1
ATOM 11949 N N . ILE E 1 233 ? 157.627 67.370 34.179 1.00 13.55 264 ILE E N 1
ATOM 11950 C CA . ILE E 1 233 ? 156.280 66.984 33.755 1.00 16.67 264 ILE E CA 1
ATOM 11951 C C . ILE E 1 233 ? 155.346 68.184 33.641 1.00 20.04 264 ILE E C 1
ATOM 11952 O O . ILE E 1 233 ? 154.550 68.272 32.714 1.00 23.04 264 ILE E O 1
ATOM 11957 N N . SER E 1 234 ? 155.421 69.088 34.615 1.00 26.01 265 SER E N 1
ATOM 11958 C CA . SER E 1 234 ? 154.585 70.289 34.633 1.00 21.56 265 SER E CA 1
ATOM 11959 C C . SER E 1 234 ? 154.964 71.236 33.493 1.00 17.91 265 SER E C 1
ATOM 11960 O O . SER E 1 234 ? 154.094 71.803 32.827 1.00 12.70 265 SER E O 1
ATOM 11963 N N . SER E 1 235 ? 156.273 71.384 33.282 1.00 14.90 266 SER E N 1
ATOM 11964 C CA . SER E 1 235 ? 156.844 72.237 32.235 1.00 18.85 266 SER E CA 1
ATOM 11965 C C . SER E 1 235 ? 156.115 72.138 30.899 1.00 22.28 266 SER E C 1
ATOM 11966 O O . SER E 1 235 ? 155.909 73.141 30.204 1.00 18.60 266 SER E O 1
ATOM 11969 N N . GLY E 1 236 ? 155.758 70.911 30.537 1.00 20.49 267 GLY E N 1
ATOM 11970 C CA . GLY E 1 236 ? 155.065 70.675 29.291 1.00 14.39 267 GLY E CA 1
ATOM 11971 C C . GLY E 1 236 ? 156.069 70.470 28.189 1.00 13.97 267 GLY E C 1
ATOM 11972 O O . GLY E 1 236 ? 155.715 70.451 27.012 1.00 20.73 267 GLY E O 1
ATOM 11973 N N . LEU E 1 237 ? 157.331 70.317 28.565 1.00 11.55 268 LEU E N 1
ATOM 11974 C CA . LEU E 1 237 ? 158.382 70.104 27.573 1.00 17.58 268 LEU E CA 1
ATOM 11975 C C . LEU E 1 237 ? 158.363 68.715 26.897 1.00 15.49 268 LEU E C 1
ATOM 11976 O O . LEU E 1 237 ? 158.776 68.586 25.750 1.00 15.98 268 LEU E O 1
ATOM 11981 N N . ILE E 1 238 ? 157.904 67.688 27.612 1.00 14.27 269 ILE E N 1
ATOM 11982 C CA . ILE E 1 238 ? 157.842 66.326 27.081 1.00 13.54 269 ILE E CA 1
ATOM 11983 C C . ILE E 1 238 ? 156.505 66.082 26.407 1.00 14.52 269 ILE E C 1
ATOM 11984 O O . ILE E 1 238 ? 155.504 65.836 27.076 1.00 20.70 269 ILE E O 1
ATOM 11989 N N . THR E 1 239 ? 156.488 66.126 25.083 1.00 13.84 270 THR E N 1
ATOM 11990 C CA . THR E 1 239 ? 155.244 65.945 24.346 1.00 22.41 270 THR E CA 1
ATOM 11991 C C . THR E 1 239 ? 155.329 64.891 23.251 1.00 29.97 270 THR E C 1
ATOM 11992 O O . THR E 1 239 ? 156.420 64.429 22.900 1.00 42.00 270 THR E O 1
ATOM 11996 N N . GLY E 1 240 ? 154.177 64.534 22.689 1.00 24.01 271 GLY E N 1
ATOM 11997 C CA . GLY E 1 240 ? 154.173 63.556 21.619 1.00 22.82 271 GLY E CA 1
ATOM 11998 C C . GLY E 1 240 ? 153.017 63.772 20.667 1.00 22.06 271 GLY E C 1
ATOM 11999 O O . GLY E 1 240 ? 152.090 64.519 20.984 1.00 20.58 271 GLY E O 1
ATOM 12000 N N . ASN E 1 241 ? 153.065 63.117 19.507 1.00 18.56 272 ASN E N 1
ATOM 12001 C CA . ASN E 1 241 ? 151.996 63.235 18.519 1.00 19.33 272 ASN E CA 1
ATOM 12002 C C . ASN E 1 241 ? 151.925 62.010 17.605 1.00 15.79 272 ASN E C 1
ATOM 12003 O O . ASN E 1 241 ? 152.941 61.389 17.310 1.00 17.14 272 ASN E O 1
ATOM 12008 N N . PRO E 1 242 ? 150.711 61.638 17.156 1.00 16.42 273 PRO E N 1
ATOM 12009 C CA . PRO E 1 242 ? 150.569 60.473 16.281 1.00 13.87 273 PRO E CA 1
ATOM 12010 C C . PRO E 1 242 ? 151.160 60.780 14.924 1.00 14.87 273 PRO E C 1
ATOM 12011 O O . PRO E 1 242 ? 151.015 61.894 14.430 1.00 18.89 273 PRO E O 1
ATOM 12015 N N . ILE E 1 243 ? 151.823 59.796 14.325 1.00 16.07 274 ILE E N 1
ATOM 12016 C CA . ILE E 1 243 ? 152.437 59.978 13.009 1.00 18.50 274 ILE E CA 1
ATOM 12017 C C . ILE E 1 243 ? 152.262 58.720 12.185 1.00 19.57 274 ILE E C 1
ATOM 12018 O O . ILE E 1 243 ? 152.922 58.537 11.163 1.00 23.05 274 ILE E O 1
ATOM 12023 N N . LEU E 1 244 ? 151.376 57.847 12.625 1.00 17.30 275 LEU E N 1
ATOM 12024 C CA . LEU E 1 244 ? 151.179 56.620 11.895 1.00 18.76 275 LEU E CA 1
ATOM 12025 C C . LEU E 1 244 ? 150.039 55.819 12.454 1.00 20.67 275 LEU E C 1
ATOM 12026 O O . LEU E 1 244 ? 149.938 55.632 13.661 1.00 27.43 275 LEU E O 1
ATOM 12031 N N . TYR E 1 245 ? 149.197 55.320 11.563 1.00 20.27 276 TYR E N 1
ATOM 12032 C CA . TYR E 1 245 ? 148.069 54.522 11.972 1.00 22.92 276 TYR E CA 1
ATOM 12033 C C . TYR E 1 245 ? 147.672 53.498 10.931 1.00 30.67 276 TYR E C 1
ATOM 12034 O O . TYR E 1 245 ? 146.850 53.765 10.058 1.00 30.39 276 TYR E O 1
ATOM 12043 N N . ASP E 1 246 ? 148.273 52.320 11.031 1.00 39.47 277 ASP E N 1
ATOM 12044 C CA . ASP E 1 246 ? 147.977 51.222 10.131 1.00 39.78 277 ASP E CA 1
ATOM 12045 C C . ASP E 1 246 ? 146.589 50.707 10.498 1.00 39.93 277 ASP E C 1
ATOM 12046 O O . ASP E 1 246 ? 146.429 50.018 11.501 1.00 38.51 277 ASP E O 1
ATOM 12051 N N . SER E 1 247 ? 145.583 51.051 9.703 1.00 38.80 278 SER E N 1
ATOM 12052 C CA . SER E 1 247 ? 144.224 50.620 10.001 1.00 39.66 278 SER E CA 1
ATOM 12053 C C . SER E 1 247 ? 144.020 49.125 9.860 1.00 40.40 278 SER E C 1
ATOM 12054 O O . SER E 1 247 ? 143.188 48.559 10.563 1.00 48.19 278 SER E O 1
ATOM 12057 N N . GLN E 1 248 ? 144.746 48.488 8.942 1.00 42.21 279 GLN E N 1
ATOM 12058 C CA . GLN E 1 248 ? 144.617 47.038 8.739 1.00 42.73 279 GLN E CA 1
ATOM 12059 C C . GLN E 1 248 ? 145.260 46.219 9.856 1.00 41.16 279 GLN E C 1
ATOM 12060 O O . GLN E 1 248 ? 144.638 45.315 10.408 1.00 47.80 279 GLN E O 1
ATOM 12066 N N . THR E 1 249 ? 146.516 46.523 10.161 1.00 33.73 280 THR E N 1
ATOM 12067 C CA . THR E 1 249 ? 147.259 45.854 11.222 1.00 30.82 280 THR E CA 1
ATOM 12068 C C . THR E 1 249 ? 146.822 46.337 12.613 1.00 33.23 280 THR E C 1
ATOM 12069 O O . THR E 1 249 ? 147.073 45.667 13.620 1.00 32.20 280 THR E O 1
ATOM 12073 N N . GLN E 1 250 ? 146.179 47.506 12.653 1.00 34.08 281 GLN E N 1
ATOM 12074 C CA . GLN E 1 250 ? 145.745 48.139 13.898 1.00 36.84 281 GLN E CA 1
ATOM 12075 C C . GLN E 1 250 ? 147.007 48.472 14.704 1.00 40.54 281 GLN E C 1
ATOM 12076 O O . GLN E 1 250 ? 147.244 47.945 15.794 1.00 47.76 281 GLN E O 1
ATOM 12082 N N . LEU E 1 251 ? 147.815 49.362 14.139 1.00 40.34 282 LEU E N 1
ATOM 12083 C CA . LEU E 1 251 ? 149.079 49.784 14.730 1.00 34.59 282 LEU E CA 1
ATOM 12084 C C . LEU E 1 251 ? 149.094 51.318 14.835 1.00 33.61 282 LEU E C 1
ATOM 12085 O O . LEU E 1 251 ? 148.770 52.009 13.870 1.00 34.79 282 LEU E O 1
ATOM 12090 N N . LEU E 1 252 ? 149.474 51.846 15.997 1.00 30.04 283 LEU E N 1
ATOM 12091 C CA . LEU E 1 252 ? 149.509 53.294 16.213 1.00 24.25 283 LEU E CA 1
ATOM 12092 C C . LEU E 1 252 ? 150.923 53.763 16.489 1.00 22.01 283 LEU E C 1
ATOM 12093 O O . LEU E 1 252 ? 151.601 53.208 17.344 1.00 25.72 283 LEU E O 1
ATOM 12098 N N . GLY E 1 253 ? 151.358 54.796 15.777 1.00 22.18 284 GLY E N 1
ATOM 12099 C CA . GLY E 1 253 ? 152.713 55.293 15.953 1.00 24.64 284 GLY E CA 1
ATOM 12100 C C . GLY E 1 253 ? 152.866 56.712 16.477 1.00 26.09 284 GLY E C 1
ATOM 12101 O O . GLY E 1 253 ? 152.688 57.698 15.751 1.00 28.98 284 GLY E O 1
ATOM 12102 N N . ILE E 1 254 ? 153.193 56.810 17.756 1.00 21.01 285 ILE E N 1
ATOM 12103 C CA . ILE E 1 254 ? 153.389 58.087 18.413 1.00 17.07 285 ILE E CA 1
ATOM 12104 C C . ILE E 1 254 ? 154.851 58.467 18.327 1.00 24.94 285 ILE E C 1
ATOM 12105 O O . ILE E 1 254 ? 155.715 57.591 18.299 1.00 32.68 285 ILE E O 1
ATOM 12110 N N . GLN E 1 255 ? 155.127 59.767 18.288 1.00 24.22 286 GLN E N 1
ATOM 12111 C CA . GLN E 1 255 ? 156.501 60.249 18.255 1.00 21.70 286 GLN E CA 1
ATOM 12112 C C . GLN E 1 255 ? 156.708 61.172 19.434 1.00 22.14 286 GLN E C 1
ATOM 12113 O O . GLN E 1 255 ? 156.164 62.267 19.478 1.00 32.63 286 GLN E O 1
ATOM 12119 N N . VAL E 1 256 ? 157.471 60.720 20.410 1.00 18.45 287 VAL E N 1
ATOM 12120 C CA . VAL E 1 256 ? 157.739 61.529 21.576 1.00 17.95 287 VAL E CA 1
ATOM 12121 C C . VAL E 1 256 ? 158.882 62.506 21.303 1.00 21.15 287 VAL E C 1
ATOM 12122 O O . VAL E 1 256 ? 159.718 62.279 20.422 1.00 22.05 287 VAL E O 1
ATOM 12126 N N . THR E 1 257 ? 158.911 63.591 22.072 1.00 23.89 288 THR E N 1
ATOM 12127 C CA . THR E 1 257 ? 159.957 64.609 21.972 1.00 26.15 288 THR E CA 1
ATOM 12128 C C . THR E 1 257 ? 160.434 64.977 23.379 1.00 24.67 288 THR E C 1
ATOM 12129 O O . THR E 1 257 ? 159.744 65.670 24.114 1.00 29.92 288 THR E O 1
ATOM 12133 N N . LEU E 1 258 ? 161.607 64.500 23.763 1.00 21.39 289 LEU E N 1
ATOM 12134 C CA . LEU E 1 258 ? 162.110 64.807 25.078 1.00 17.67 289 LEU E CA 1
ATOM 12135 C C . LEU E 1 258 ? 163.156 65.895 25.018 1.00 16.79 289 LEU E C 1
ATOM 12136 O O . LEU E 1 258 ? 163.905 65.989 24.047 1.00 14.71 289 LEU E O 1
ATOM 12141 N N . PRO E 1 259 ? 163.213 66.745 26.051 1.00 13.67 290 PRO E N 1
ATOM 12142 C CA . PRO E 1 259 ? 164.160 67.853 26.155 1.00 15.67 290 PRO E CA 1
ATOM 12143 C C . PRO E 1 259 ? 165.520 67.399 26.669 1.00 17.02 290 PRO E C 1
ATOM 12144 O O . PRO E 1 259 ? 165.726 66.231 26.973 1.00 18.00 290 PRO E O 1
ATOM 12148 N N . SER E 1 260 ? 166.440 68.347 26.778 1.00 21.99 291 SER E N 1
ATOM 12149 C CA . SER E 1 260 ? 167.778 68.072 27.273 1.00 21.33 291 SER E CA 1
ATOM 12150 C C . SER E 1 260 ? 168.134 69.237 28.176 1.00 22.42 291 SER E C 1
ATOM 12151 O O . SER E 1 260 ? 168.866 70.141 27.782 1.00 28.35 291 SER E O 1
ATOM 12154 N N . VAL E 1 261 ? 167.561 69.225 29.377 1.00 23.57 292 VAL E N 1
ATOM 12155 C CA . VAL E 1 261 ? 167.795 70.262 30.372 1.00 19.83 292 VAL E CA 1
ATOM 12156 C C . VAL E 1 261 ? 169.185 70.137 31.005 1.00 18.24 292 VAL E C 1
ATOM 12157 O O . VAL E 1 261 ? 169.599 69.068 31.446 1.00 16.37 292 VAL E O 1
ATOM 12161 N N . GLY E 1 262 ? 169.891 71.263 31.018 1.00 22.88 293 GLY E N 1
ATOM 12162 C CA . GLY E 1 262 ? 171.230 71.366 31.570 1.00 21.47 293 GLY E CA 1
ATOM 12163 C C . GLY E 1 262 ? 171.173 72.449 32.630 1.00 24.35 293 GLY E C 1
ATOM 12164 O O . GLY E 1 262 ? 171.295 73.649 32.355 1.00 18.70 293 GLY E O 1
ATOM 12165 N N . ASN E 1 263 ? 170.954 72.001 33.856 1.00 28.20 294 ASN E N 1
ATOM 12166 C CA . ASN E 1 263 ? 170.828 72.874 35.005 1.00 25.78 294 ASN E CA 1
ATOM 12167 C C . ASN E 1 263 ? 172.041 73.739 35.266 1.00 25.15 294 ASN E C 1
ATOM 12168 O O . ASN E 1 263 ? 173.153 73.232 35.396 1.00 22.77 294 ASN E O 1
ATOM 12173 N N . LEU E 1 264 ? 171.815 75.052 35.322 1.00 31.76 295 LEU E N 1
ATOM 12174 C CA . LEU E 1 264 ? 172.873 76.013 35.629 1.00 35.26 295 LEU E CA 1
ATOM 12175 C C . LEU E 1 264 ? 173.173 75.805 37.114 1.00 40.90 295 LEU E C 1
ATOM 12176 O O . LEU E 1 264 ? 172.296 75.415 37.885 1.00 43.68 295 LEU E O 1
ATOM 12181 N N . ASN E 1 265 ? 174.399 76.072 37.532 1.00 49.82 296 ASN E N 1
ATOM 12182 C CA . ASN E 1 265 ? 174.734 75.841 38.925 1.00 55.67 296 ASN E CA 1
ATOM 12183 C C . ASN E 1 265 ? 174.881 77.038 39.860 1.00 58.87 296 ASN E C 1
ATOM 12184 O O . ASN E 1 265 ? 175.551 78.042 39.553 1.00 54.42 296 ASN E O 1
ATOM 12189 N N . ASN E 1 266 ? 174.265 76.886 41.028 1.00 57.76 297 ASN E N 1
ATOM 12190 C CA . ASN E 1 266 ? 174.306 77.896 42.069 1.00 61.27 297 ASN E CA 1
ATOM 12191 C C . ASN E 1 266 ? 173.676 79.201 41.624 1.00 58.26 297 ASN E C 1
ATOM 12192 O O . ASN E 1 266 ? 173.936 80.248 42.213 1.00 61.64 297 ASN E O 1
ATOM 12197 N N . MET E 1 267 ? 172.870 79.148 40.568 1.00 51.80 298 MET E N 1
ATOM 12198 C CA . MET E 1 267 ? 172.182 80.349 40.114 1.00 46.03 298 MET E CA 1
ATOM 12199 C C . MET E 1 267 ? 170.724 80.205 40.529 1.00 43.23 298 MET E C 1
ATOM 12200 O O . MET E 1 267 ? 170.138 79.129 40.392 1.00 44.71 298 MET E O 1
ATOM 12205 N N . ARG E 1 268 ? 170.126 81.281 41.023 1.00 32.82 299 ARG E N 1
ATOM 12206 C CA . ARG E 1 268 ? 168.744 81.195 41.443 1.00 29.29 299 ARG E CA 1
ATOM 12207 C C . ARG E 1 268 ? 168.015 82.494 41.227 1.00 29.15 299 ARG E C 1
ATOM 12208 O O . ARG E 1 268 ? 168.461 83.553 41.657 1.00 30.58 299 ARG E O 1
ATOM 12216 N N . ALA E 1 269 ? 166.885 82.398 40.544 1.00 32.83 300 ALA E N 1
ATOM 12217 C CA . ALA E 1 269 ? 166.053 83.556 40.275 1.00 31.77 300 ALA E CA 1
ATOM 12218 C C . ALA E 1 269 ? 165.205 83.729 41.519 1.00 31.03 300 ALA E C 1
ATOM 12219 O O . ALA E 1 269 ? 164.828 82.744 42.152 1.00 34.14 300 ALA E O 1
ATOM 12221 N N . THR E 1 270 ? 164.895 84.972 41.861 1.00 27.96 301 THR E N 1
ATOM 12222 C CA . THR E 1 270 ? 164.088 85.253 43.040 1.00 25.60 301 THR E CA 1
ATOM 12223 C C . THR E 1 270 ? 163.038 86.284 42.684 1.00 22.90 301 THR E C 1
ATOM 12224 O O . THR E 1 270 ? 163.362 87.404 42.295 1.00 28.00 301 THR E O 1
ATOM 12228 N N . TYR E 1 271 ? 161.777 85.893 42.796 1.00 20.71 302 TYR E N 1
ATOM 12229 C CA . TYR E 1 271 ? 160.669 86.781 42.470 1.00 21.36 302 TYR E CA 1
ATOM 12230 C C . TYR E 1 271 ? 160.345 87.758 43.590 1.00 20.25 302 TYR E C 1
ATOM 12231 O O . TYR E 1 271 ? 160.117 87.343 44.723 1.00 26.73 302 TYR E O 1
ATOM 12240 N N . LEU E 1 272 ? 160.315 89.052 43.271 1.00 23.14 303 LEU E N 1
ATOM 12241 C CA . LEU E 1 272 ? 160.021 90.087 44.272 1.00 24.47 303 LEU E CA 1
ATOM 12242 C C . LEU E 1 272 ? 158.719 90.839 44.026 1.00 24.87 303 LEU E C 1
ATOM 12243 O O . LEU E 1 272 ? 158.331 91.072 42.882 1.00 29.81 303 LEU E O 1
ATOM 12248 N N . GLU E 1 273 ? 158.064 91.223 45.119 1.00 24.72 304 GLU E N 1
ATOM 12249 C CA . GLU E 1 273 ? 156.799 91.950 45.085 1.00 26.32 304 GLU E CA 1
ATOM 12250 C C . GLU E 1 273 ? 156.900 93.004 46.170 1.00 26.10 304 GLU E C 1
ATOM 12251 O O . GLU E 1 273 ? 157.741 92.889 47.061 1.00 30.73 304 GLU E O 1
ATOM 12257 N N . THR E 1 274 ? 156.036 94.012 46.133 1.00 23.54 305 THR E N 1
ATOM 12258 C CA . THR E 1 274 ? 156.127 95.077 47.130 1.00 23.19 305 THR E CA 1
ATOM 12259 C C . THR E 1 274 ? 154.820 95.735 47.522 1.00 26.36 305 THR E C 1
ATOM 12260 O O . THR E 1 274 ? 154.098 96.253 46.671 1.00 31.40 305 THR E O 1
ATOM 12264 N N . LEU E 1 275 ? 154.526 95.724 48.817 1.00 27.16 306 LEU E N 1
ATOM 12265 C CA . LEU E 1 275 ? 153.315 96.350 49.317 1.00 26.86 306 LEU E CA 1
ATOM 12266 C C . LEU E 1 275 ? 153.664 97.804 49.547 1.00 31.97 306 LEU E C 1
ATOM 12267 O O . LEU E 1 275 ? 154.848 98.169 49.591 1.00 26.19 306 LEU E O 1
ATOM 12272 N N . SER E 1 276 ? 152.629 98.626 49.689 1.00 34.11 307 SER E N 1
ATOM 12273 C CA . SER E 1 276 ? 152.800 100.046 49.942 1.00 35.66 307 SER E CA 1
ATOM 12274 C C . SER E 1 276 ? 153.121 100.226 51.413 1.00 36.49 307 SER E C 1
ATOM 12275 O O . SER E 1 276 ? 152.227 100.207 52.257 1.00 36.68 307 SER E O 1
ATOM 12278 N N . VAL E 1 277 ? 154.409 100.351 51.717 1.00 43.23 308 VAL E N 1
ATOM 12279 C CA . VAL E 1 277 ? 154.857 100.568 53.087 1.00 45.60 308 VAL E CA 1
ATOM 12280 C C . VAL E 1 277 ? 154.738 102.061 53.343 1.00 52.90 308 VAL E C 1
ATOM 12281 O O . VAL E 1 277 ? 154.655 102.856 52.403 1.00 53.64 308 VAL E O 1
ATOM 12285 N N . SER E 1 278 ? 154.716 102.447 54.611 1.00 63.33 309 SER E N 1
ATOM 12286 C CA . SER E 1 278 ? 154.628 103.859 54.926 1.00 68.42 309 SER E CA 1
ATOM 12287 C C . SER E 1 278 ? 156.044 104.362 55.118 1.00 67.32 309 SER E C 1
ATOM 12288 O O . SER E 1 278 ? 156.591 104.998 54.225 1.00 67.83 309 SER E O 1
ATOM 12291 N N . THR E 1 279 ? 156.645 104.050 56.261 1.00 69.62 310 THR E N 1
ATOM 12292 C CA . THR E 1 279 ? 158.017 104.478 56.539 1.00 77.93 310 THR E CA 1
ATOM 12293 C C . THR E 1 279 ? 158.256 105.902 56.024 1.00 79.09 310 THR E C 1
ATOM 12294 O O . THR E 1 279 ? 158.073 106.879 56.754 1.00 84.60 310 THR E O 1
ATOM 12298 N N . THR E 1 280 ? 158.663 106.001 54.760 1.00 75.80 311 THR E N 1
ATOM 12299 C CA . THR E 1 280 ? 158.913 107.283 54.108 1.00 71.67 311 THR E CA 1
ATOM 12300 C C . THR E 1 280 ? 157.693 108.179 54.340 1.00 73.04 311 THR E C 1
ATOM 12301 O O . THR E 1 280 ? 157.809 109.332 54.779 1.00 69.78 311 THR E O 1
ATOM 12305 N N . LYS E 1 281 ? 156.535 107.606 54.015 1.00 70.34 312 LYS E N 1
ATOM 12306 C CA . LYS E 1 281 ? 155.206 108.196 54.158 1.00 69.43 312 LYS E CA 1
ATOM 12307 C C . LYS E 1 281 ? 154.301 107.122 53.586 1.00 69.96 312 LYS E C 1
ATOM 12308 O O . LYS E 1 281 ? 154.727 106.374 52.711 1.00 70.93 312 LYS E O 1
ATOM 12314 N N . GLY E 1 282 ? 153.071 107.026 54.084 1.00 74.78 313 GLY E N 1
ATOM 12315 C CA . GLY E 1 282 ? 152.149 106.012 53.593 1.00 77.28 313 GLY E CA 1
ATOM 12316 C C . GLY E 1 282 ? 151.891 106.236 52.122 1.00 79.46 313 GLY E C 1
ATOM 12317 O O . GLY E 1 282 ? 150.780 106.066 51.628 1.00 84.21 313 GLY E O 1
ATOM 12318 N N . PHE E 1 283 ? 152.948 106.635 51.432 1.00 78.32 314 PHE E N 1
ATOM 12319 C CA . PHE E 1 283 ? 152.927 106.910 50.013 1.00 78.92 314 PHE E CA 1
ATOM 12320 C C . PHE E 1 283 ? 154.094 106.103 49.487 1.00 76.44 314 PHE E C 1
ATOM 12321 O O . PHE E 1 283 ? 154.297 105.983 48.284 1.00 80.98 314 PHE E O 1
ATOM 12329 N N . ALA E 1 284 ? 154.869 105.557 50.413 1.00 72.84 315 ALA E N 1
ATOM 12330 C CA . ALA E 1 284 ? 156.039 104.771 50.060 1.00 69.08 315 ALA E CA 1
ATOM 12331 C C . ALA E 1 284 ? 155.699 103.511 49.282 1.00 64.82 315 ALA E C 1
ATOM 12332 O O . ALA E 1 284 ? 154.552 103.055 49.270 1.00 63.37 315 ALA E O 1
ATOM 12334 N N . SER E 1 285 ? 156.726 102.955 48.647 1.00 56.38 316 SER E N 1
ATOM 12335 C CA . SER E 1 285 ? 156.612 101.750 47.846 1.00 48.62 316 SER E CA 1
ATOM 12336 C C . SER E 1 285 ? 157.932 101.563 47.133 1.00 44.97 316 SER E C 1
ATOM 12337 O O . SER E 1 285 ? 158.154 102.154 46.080 1.00 45.22 316 SER E O 1
ATOM 12340 N N . ALA E 1 286 ? 158.803 100.745 47.712 1.00 40.76 317 ALA E N 1
ATOM 12341 C CA . ALA E 1 286 ? 160.126 100.477 47.152 1.00 39.63 317 ALA E CA 1
ATOM 12342 C C . ALA E 1 286 ? 160.172 100.300 45.628 1.00 39.60 317 ALA E C 1
ATOM 12343 O O . ALA E 1 286 ? 159.157 100.055 44.979 1.00 41.46 317 ALA E O 1
ATOM 12345 N N . LEU E 1 287 ? 161.364 100.431 45.060 1.00 36.48 318 LEU E N 1
ATOM 12346 C CA . LEU E 1 287 ? 161.537 100.257 43.629 1.00 32.49 318 LEU E CA 1
ATOM 12347 C C . LEU E 1 287 ? 162.529 99.139 43.435 1.00 33.46 318 LEU E C 1
ATOM 12348 O O . LEU E 1 287 ? 163.697 99.280 43.780 1.00 36.75 318 LEU E O 1
ATOM 12353 N N . VAL E 1 288 ? 162.062 98.019 42.902 1.00 32.60 319 VAL E N 1
ATOM 12354 C CA . VAL E 1 288 ? 162.933 96.873 42.660 1.00 33.30 319 VAL E CA 1
ATOM 12355 C C . VAL E 1 288 ? 162.365 96.051 41.528 1.00 33.20 319 VAL E C 1
ATOM 12356 O O . VAL E 1 288 ? 161.173 96.140 41.216 1.00 32.57 319 VAL E O 1
ATOM 12360 N N . PRO E 1 289 ? 163.211 95.213 40.911 1.00 33.51 320 PRO E N 1
ATOM 12361 C CA . PRO E 1 289 ? 162.762 94.372 39.801 1.00 32.13 320 PRO E CA 1
ATOM 12362 C C . PRO E 1 289 ? 161.725 93.354 40.280 1.00 33.90 320 PRO E C 1
ATOM 12363 O O . PRO E 1 289 ? 161.496 93.198 41.483 1.00 33.68 320 PRO E O 1
ATOM 12367 N N . LYS E 1 290 ? 161.085 92.679 39.332 1.00 36.18 321 LYS E N 1
ATOM 12368 C CA . LYS E 1 290 ? 160.082 91.675 39.655 1.00 32.26 321 LYS E CA 1
ATOM 12369 C C . LYS E 1 290 ? 160.734 90.312 39.821 1.00 29.19 321 LYS E C 1
ATOM 12370 O O . LYS E 1 290 ? 160.227 89.457 40.545 1.00 32.46 321 LYS E O 1
ATOM 12376 N N . VAL E 1 291 ? 161.862 90.117 39.148 1.00 22.03 322 VAL E N 1
ATOM 12377 C CA . VAL E 1 291 ? 162.588 88.861 39.210 1.00 21.90 322 VAL E CA 1
ATOM 12378 C C . VAL E 1 291 ? 164.055 89.175 39.068 1.00 27.18 322 VAL E C 1
ATOM 12379 O O . VAL E 1 291 ? 164.444 89.935 38.178 1.00 33.99 322 VAL E O 1
ATOM 12383 N N . VAL E 1 292 ? 164.878 88.585 39.923 1.00 25.82 323 VAL E N 1
ATOM 12384 C CA . VAL E 1 292 ? 166.310 88.816 39.833 1.00 30.32 323 VAL E CA 1
ATOM 12385 C C . VAL E 1 292 ? 167.000 87.492 40.025 1.00 33.83 323 VAL E C 1
ATOM 12386 O O . VAL E 1 292 ? 166.547 86.658 40.808 1.00 38.51 323 VAL E O 1
ATOM 12390 N N . THR E 1 293 ? 168.085 87.285 39.296 1.00 33.09 324 THR E N 1
ATOM 12391 C CA . THR E 1 293 ? 168.834 86.057 39.449 1.00 34.00 324 THR E CA 1
ATOM 12392 C C . THR E 1 293 ? 170.127 86.477 40.133 1.00 37.43 324 THR E C 1
ATOM 12393 O O . THR E 1 293 ? 170.382 87.672 40.287 1.00 36.86 324 THR E O 1
ATOM 12397 N N . GLN E 1 294 ? 170.934 85.510 40.555 1.00 41.25 325 GLN E N 1
ATOM 12398 C CA . GLN E 1 294 ? 172.193 85.836 41.202 1.00 44.66 325 GLN E CA 1
ATOM 12399 C C . GLN E 1 294 ? 173.103 84.638 41.393 1.00 44.45 325 GLN E C 1
ATOM 12400 O O . GLN E 1 294 ? 172.669 83.560 41.781 1.00 44.60 325 GLN E O 1
ATOM 12406 N N . VAL E 1 295 ? 174.382 84.854 41.123 1.00 46.48 326 VAL E N 1
ATOM 12407 C CA . VAL E 1 295 ? 175.389 83.821 41.255 1.00 48.16 326 VAL E CA 1
ATOM 12408 C C . VAL E 1 295 ? 176.508 84.388 42.102 1.00 51.79 326 VAL E C 1
ATOM 12409 O O . VAL E 1 295 ? 177.427 85.033 41.592 1.00 53.96 326 VAL E O 1
ATOM 12413 N N . GLY E 1 296 ? 176.428 84.150 43.402 1.00 54.20 327 GLY E N 1
ATOM 12414 C CA . GLY E 1 296 ? 177.444 84.686 44.277 1.00 58.20 327 GLY E CA 1
ATOM 12415 C C . GLY E 1 296 ? 177.101 86.138 44.509 1.00 60.25 327 GLY E C 1
ATOM 12416 O O . GLY E 1 296 ? 175.923 86.472 44.662 1.00 63.65 327 GLY E O 1
ATOM 12417 N N . SER E 1 297 ? 178.109 87.003 44.529 1.00 59.40 328 SER E N 1
ATOM 12418 C CA . SER E 1 297 ? 177.865 88.421 44.766 1.00 59.07 328 SER E CA 1
ATOM 12419 C C . SER E 1 297 ? 177.057 89.107 43.662 1.00 57.41 328 SER E C 1
ATOM 12420 O O . SER E 1 297 ? 176.384 90.114 43.911 1.00 58.93 328 SER E O 1
ATOM 12423 N N . VAL E 1 298 ? 177.115 88.571 42.446 1.00 52.25 329 VAL E N 1
ATOM 12424 C CA . VAL E 1 298 ? 176.395 89.188 41.334 1.00 46.25 329 VAL E CA 1
ATOM 12425 C C . VAL E 1 298 ? 174.889 89.103 41.530 1.00 44.17 329 VAL E C 1
ATOM 12426 O O . VAL E 1 298 ? 174.385 88.077 41.978 1.00 45.03 329 VAL E O 1
ATOM 12430 N N . ILE E 1 299 ? 174.174 90.174 41.188 1.00 38.08 330 ILE E N 1
ATOM 12431 C CA . ILE E 1 299 ? 172.719 90.193 41.336 1.00 35.77 330 ILE E CA 1
ATOM 12432 C C . ILE E 1 299 ? 172.055 91.081 40.305 1.00 33.81 330 ILE E C 1
ATOM 12433 O O . ILE E 1 299 ? 171.787 92.250 40.567 1.00 38.87 330 ILE E O 1
ATOM 12438 N N . GLU E 1 300 ? 171.778 90.529 39.134 1.00 29.25 331 GLU E N 1
ATOM 12439 C CA . GLU E 1 300 ? 171.147 91.311 38.088 1.00 29.63 331 GLU E CA 1
ATOM 12440 C C . GLU E 1 300 ? 169.660 90.972 37.905 1.00 27.95 331 GLU E C 1
ATOM 12441 O O . GLU E 1 300 ? 169.135 90.035 38.507 1.00 27.49 331 GLU E O 1
ATOM 12447 N N . GLU E 1 301 ? 168.981 91.765 37.089 1.00 26.84 332 GLU E N 1
ATOM 12448 C CA . GLU E 1 301 ? 167.572 91.549 36.788 1.00 28.36 332 GLU E CA 1
ATOM 12449 C C . GLU E 1 301 ? 167.472 90.458 35.717 1.00 31.37 332 GLU E C 1
ATOM 12450 O O . GLU E 1 301 ? 168.268 90.414 34.773 1.00 31.24 332 GLU E O 1
ATOM 12456 N N . LEU E 1 302 ? 166.486 89.582 35.851 1.00 30.55 333 LEU E N 1
ATOM 12457 C CA . LEU E 1 302 ? 166.322 88.493 34.896 1.00 25.44 333 LEU E CA 1
ATOM 12458 C C . LEU E 1 302 ? 165.164 88.750 33.947 1.00 26.91 333 LEU E C 1
ATOM 12459 O O . LEU E 1 302 ? 164.078 89.147 34.379 1.00 27.73 333 LEU E O 1
ATOM 12464 N N . ASP E 1 303 ? 165.404 88.535 32.654 1.00 27.37 334 ASP E N 1
ATOM 12465 C CA . ASP E 1 303 ? 164.360 88.697 31.643 1.00 27.88 334 ASP E CA 1
ATOM 12466 C C . ASP E 1 303 ? 163.740 87.323 31.452 1.00 26.72 334 ASP E C 1
ATOM 12467 O O . ASP E 1 303 ? 164.144 86.560 30.572 1.00 25.76 334 ASP E O 1
ATOM 12472 N N . THR E 1 304 ? 162.771 87.017 32.303 1.00 20.22 335 THR E N 1
ATOM 12473 C CA . THR E 1 304 ? 162.080 85.746 32.290 1.00 14.78 335 THR E CA 1
ATOM 12474 C C . THR E 1 304 ? 161.342 85.458 30.987 1.00 16.43 335 THR E C 1
ATOM 12475 O O . THR E 1 304 ? 160.842 84.348 30.783 1.00 18.68 335 THR E O 1
ATOM 12479 N N . SER E 1 305 ? 161.274 86.444 30.102 1.00 9.60 336 SER E N 1
ATOM 12480 C CA . SER E 1 305 ? 160.572 86.256 28.844 1.00 15.60 336 SER E CA 1
ATOM 12481 C C . SER E 1 305 ? 160.980 84.979 28.096 1.00 17.08 336 SER E C 1
ATOM 12482 O O . SER E 1 305 ? 160.206 84.454 27.292 1.00 21.90 336 SER E O 1
ATOM 12485 N N . TYR E 1 306 ? 162.189 84.484 28.345 1.00 16.97 337 TYR E N 1
ATOM 12486 C CA . TYR E 1 306 ? 162.661 83.274 27.668 1.00 20.65 337 TYR E CA 1
ATOM 12487 C C . TYR E 1 306 ? 162.614 81.975 28.506 1.00 23.05 337 TYR E C 1
ATOM 12488 O O . TYR E 1 306 ? 163.477 81.109 28.345 1.00 27.03 337 TYR E O 1
ATOM 12497 N N . CYS E 1 307 ? 161.624 81.802 29.378 1.00 20.40 338 CYS E N 1
ATOM 12498 C CA . CYS E 1 307 ? 161.598 80.574 30.175 1.00 17.07 338 CYS E CA 1
ATOM 12499 C C . CYS E 1 307 ? 160.230 80.072 30.512 1.00 19.68 338 CYS E C 1
ATOM 12500 O O . CYS E 1 307 ? 159.331 80.860 30.826 1.00 22.72 338 CYS E O 1
ATOM 12503 N N . ILE E 1 308 ? 160.089 78.750 30.475 1.00 14.66 339 ILE E N 1
ATOM 12504 C CA . ILE E 1 308 ? 158.851 78.113 30.871 1.00 12.33 339 ILE E CA 1
ATOM 12505 C C . ILE E 1 308 ? 159.019 78.257 32.385 1.00 19.62 339 ILE E C 1
ATOM 12506 O O . ILE E 1 308 ? 160.118 78.064 32.906 1.00 21.25 339 ILE E O 1
ATOM 12511 N N . GLU E 1 309 ? 157.963 78.601 33.103 1.00 19.76 340 GLU E N 1
ATOM 12512 C CA . GLU E 1 309 ? 158.112 78.790 34.535 1.00 20.09 340 GLU E CA 1
ATOM 12513 C C . GLU E 1 309 ? 157.341 77.778 35.367 1.00 24.81 340 GLU E C 1
ATOM 12514 O O . GLU E 1 309 ? 156.113 77.847 35.486 1.00 29.48 340 GLU E O 1
ATOM 12520 N N . THR E 1 310 ? 158.073 76.822 35.923 1.00 22.64 341 THR E N 1
ATOM 12521 C CA . THR E 1 310 ? 157.493 75.800 36.769 1.00 21.53 341 THR E CA 1
ATOM 12522 C C . THR E 1 310 ? 157.531 76.291 38.209 1.00 26.83 341 THR E C 1
ATOM 12523 O O . THR E 1 310 ? 158.224 77.255 38.519 1.00 29.06 341 THR E O 1
ATOM 12527 N N . ASP E 1 311 ? 156.785 75.641 39.094 1.00 31.52 342 ASP E N 1
ATOM 12528 C CA . ASP E 1 311 ? 156.787 76.042 40.489 1.00 30.88 342 ASP E CA 1
ATOM 12529 C C . ASP E 1 311 ? 158.217 76.013 41.045 1.00 30.95 342 ASP E C 1
ATOM 12530 O O . ASP E 1 311 ? 158.733 77.042 41.466 1.00 31.65 342 ASP E O 1
ATOM 12535 N N . LEU E 1 312 ? 158.850 74.839 41.031 1.00 29.56 343 LEU E N 1
ATOM 12536 C CA . LEU E 1 312 ? 160.216 74.656 41.542 1.00 27.37 343 LEU E CA 1
ATOM 12537 C C . LEU E 1 312 ? 161.372 75.008 40.595 1.00 27.30 343 LEU E C 1
ATOM 12538 O O . LEU E 1 312 ? 162.475 75.343 41.046 1.00 25.42 343 LEU E O 1
ATOM 12543 N N . ASP E 1 313 ? 161.141 74.916 39.290 1.00 26.73 344 ASP E N 1
ATOM 12544 C CA . ASP E 1 313 ? 162.201 75.237 38.346 1.00 25.97 344 ASP E CA 1
ATOM 12545 C C . ASP E 1 313 ? 161.828 76.130 37.180 1.00 24.97 344 ASP E C 1
ATOM 12546 O O . ASP E 1 313 ? 160.658 76.238 36.798 1.00 22.77 344 ASP E O 1
ATOM 12551 N N . LEU E 1 314 ? 162.861 76.761 36.628 1.00 20.35 345 LEU E N 1
ATOM 12552 C CA . LEU E 1 314 ? 162.743 77.666 35.501 1.00 18.55 345 LEU E CA 1
ATOM 12553 C C . LEU E 1 314 ? 163.455 76.992 34.342 1.00 24.95 345 LEU E C 1
ATOM 12554 O O . LEU E 1 314 ? 164.655 76.720 34.423 1.00 32.63 345 LEU E O 1
ATOM 12559 N N . TYR E 1 315 ? 162.720 76.697 33.277 1.00 23.55 346 TYR E N 1
ATOM 12560 C CA . TYR E 1 315 ? 163.321 76.085 32.106 1.00 20.43 346 TYR E CA 1
ATOM 12561 C C . TYR E 1 315 ? 163.508 77.137 31.009 1.00 19.57 346 TYR E C 1
ATOM 12562 O O . TYR E 1 315 ? 162.574 77.456 30.271 1.00 20.62 346 TYR E O 1
ATOM 12571 N N . CYS E 1 316 ? 164.719 77.696 30.945 1.00 20.20 347 CYS E N 1
ATOM 12572 C CA . CYS E 1 316 ? 165.070 78.737 29.972 1.00 21.92 347 CYS E CA 1
ATOM 12573 C C . CYS E 1 316 ? 165.859 78.277 28.746 1.00 23.64 347 CYS E C 1
ATOM 12574 O O . CYS E 1 316 ? 166.636 77.308 28.774 1.00 18.75 347 CYS E O 1
ATOM 12577 N N . THR E 1 317 ? 165.659 79.018 27.668 1.00 17.53 348 THR E N 1
ATOM 12578 C CA . THR E 1 317 ? 166.311 78.738 26.414 1.00 18.69 348 THR E CA 1
ATOM 12579 C C . THR E 1 317 ? 167.548 79.608 26.318 1.00 21.32 348 THR E C 1
ATOM 12580 O O . THR E 1 317 ? 168.438 79.377 25.501 1.00 26.30 348 THR E O 1
ATOM 12584 N N . ARG E 1 318 ? 167.602 80.611 27.179 1.00 22.43 349 ARG E N 1
ATOM 12585 C CA . ARG E 1 318 ? 168.706 81.551 27.185 1.00 24.09 349 ARG E CA 1
ATOM 12586 C C . ARG E 1 318 ? 168.639 82.199 28.560 1.00 26.95 349 ARG E C 1
ATOM 12587 O O . ARG E 1 318 ? 167.783 81.854 29.376 1.00 33.11 349 ARG E O 1
ATOM 12595 N N . ILE E 1 319 ? 169.541 83.134 28.817 1.00 29.59 350 ILE E N 1
ATOM 12596 C CA . ILE E 1 319 ? 169.574 83.845 30.087 1.00 28.33 350 ILE E CA 1
ATOM 12597 C C . ILE E 1 319 ? 169.924 85.294 29.758 1.00 28.18 350 ILE E C 1
ATOM 12598 O O . ILE E 1 319 ? 171.096 85.650 29.688 1.00 28.43 350 ILE E O 1
ATOM 12603 N N . VAL E 1 320 ? 168.907 86.110 29.497 1.00 26.54 351 VAL E N 1
ATOM 12604 C CA . VAL E 1 320 ? 169.124 87.522 29.202 1.00 23.70 351 VAL E CA 1
ATOM 12605 C C . VAL E 1 320 ? 168.904 88.292 30.495 1.00 26.78 351 VAL E C 1
ATOM 12606 O O . VAL E 1 320 ? 167.867 88.134 31.141 1.00 35.08 351 VAL E O 1
ATOM 12610 N N . THR E 1 321 ? 169.864 89.126 30.876 1.00 29.68 352 THR E N 1
ATOM 12611 C CA . THR E 1 321 ? 169.733 89.898 32.110 1.00 31.54 352 THR E CA 1
ATOM 12612 C C . THR E 1 321 ? 170.199 91.331 31.913 1.00 33.71 352 THR E C 1
ATOM 12613 O O . THR E 1 321 ? 170.805 91.658 30.891 1.00 39.46 352 THR E O 1
ATOM 12617 N N . PHE E 1 322 ? 169.925 92.175 32.904 1.00 32.55 353 PHE E N 1
ATOM 12618 C CA . PHE E 1 322 ? 170.315 93.580 32.856 1.00 37.03 353 PHE E CA 1
ATOM 12619 C C . PHE E 1 322 ? 170.870 94.010 34.207 1.00 40.62 353 PHE E C 1
ATOM 12620 O O . PHE E 1 322 ? 170.499 93.459 35.234 1.00 51.55 353 PHE E O 1
ATOM 12628 N N . PRO E 1 323 ? 171.779 94.994 34.225 1.00 41.75 354 PRO E N 1
ATOM 12629 C CA . PRO E 1 323 ? 172.343 95.451 35.498 1.00 41.19 354 PRO E CA 1
ATOM 12630 C C . PRO E 1 323 ? 171.337 96.372 36.159 1.00 43.96 354 PRO E C 1
ATOM 12631 O O . PRO E 1 323 ? 170.430 96.866 35.492 1.00 46.98 354 PRO E O 1
ATOM 12635 N N . MET E 1 324 ? 171.484 96.616 37.455 1.00 45.48 355 MET E N 1
ATOM 12636 C CA . MET E 1 324 ? 170.546 97.505 38.133 1.00 51.50 355 MET E CA 1
ATOM 12637 C C . MET E 1 324 ? 171.283 98.588 38.915 1.00 55.54 355 MET E C 1
ATOM 12638 O O . MET E 1 324 ? 172.492 98.489 39.133 1.00 57.39 355 MET E O 1
ATOM 12643 N N . SER E 1 325 ? 170.559 99.624 39.330 1.00 56.45 356 SER E N 1
ATOM 12644 C CA . SER E 1 325 ? 171.168 100.714 40.087 1.00 59.69 356 SER E CA 1
ATOM 12645 C C . SER E 1 325 ? 172.024 100.199 41.255 1.00 60.40 356 SER E C 1
ATOM 12646 O O . SER E 1 325 ? 171.691 99.194 41.891 1.00 59.90 356 SER E O 1
ATOM 12649 N N . PRO E 1 326 ? 173.143 100.888 41.554 1.00 60.02 357 PRO E N 1
ATOM 12650 C CA . PRO E 1 326 ? 174.030 100.482 42.653 1.00 58.06 357 PRO E CA 1
ATOM 12651 C C . PRO E 1 326 ? 173.267 100.596 43.956 1.00 56.51 357 PRO E C 1
ATOM 12652 O O . PRO E 1 326 ? 173.623 99.981 44.961 1.00 53.53 357 PRO E O 1
ATOM 12656 N N . GLY E 1 327 ? 172.226 101.425 43.921 1.00 55.38 358 GLY E N 1
ATOM 12657 C CA . GLY E 1 327 ? 171.369 101.611 45.076 1.00 57.07 358 GLY E CA 1
ATOM 12658 C C . GLY E 1 327 ? 170.527 100.362 45.239 1.00 54.94 358 GLY E C 1
ATOM 12659 O O . GLY E 1 327 ? 170.371 99.835 46.346 1.00 54.89 358 GLY E O 1
ATOM 12660 N N . ILE E 1 328 ? 169.981 99.893 44.120 1.00 52.65 359 ILE E N 1
ATOM 12661 C CA . ILE E 1 328 ? 169.168 98.687 44.110 1.00 49.98 359 ILE E CA 1
ATOM 12662 C C . ILE E 1 328 ? 169.980 97.501 44.636 1.00 50.43 359 ILE E C 1
ATOM 12663 O O . ILE E 1 328 ? 169.552 96.821 45.570 1.00 50.86 359 ILE E O 1
ATOM 12668 N N . TYR E 1 329 ? 171.148 97.253 44.043 1.00 49.36 360 TYR E N 1
ATOM 12669 C CA . TYR E 1 329 ? 171.984 96.140 44.489 1.00 48.51 360 TYR E CA 1
ATOM 12670 C C . TYR E 1 329 ? 172.228 96.256 45.980 1.00 46.44 360 TYR E C 1
ATOM 12671 O O . TYR E 1 329 ? 172.174 95.276 46.717 1.00 44.97 360 TYR E O 1
ATOM 12680 N N . SER E 1 330 ? 172.500 97.473 46.415 1.00 46.91 361 SER E N 1
ATOM 12681 C CA . SER E 1 330 ? 172.738 97.735 47.817 1.00 48.05 361 SER E CA 1
ATOM 12682 C C . SER E 1 330 ? 171.555 97.228 48.646 1.00 48.00 361 SER E C 1
ATOM 12683 O O . SER E 1 330 ? 171.721 96.425 49.572 1.00 45.51 361 SER E O 1
ATOM 12686 N N . CYS E 1 331 ? 170.357 97.683 48.295 1.00 47.92 362 CYS E N 1
ATOM 12687 C CA . CYS E 1 331 ? 169.161 97.281 49.021 1.00 48.07 362 CYS E CA 1
ATOM 12688 C C . CYS E 1 331 ? 168.897 95.774 49.069 1.00 47.56 362 CYS E C 1
ATOM 12689 O O . CYS E 1 331 ? 168.955 95.161 50.135 1.00 46.75 362 CYS E O 1
ATOM 12692 N N . LEU E 1 332 ? 168.598 95.184 47.914 1.00 49.44 363 LEU E N 1
ATOM 12693 C CA . LEU E 1 332 ? 168.311 93.752 47.817 1.00 47.63 363 LEU E CA 1
ATOM 12694 C C . LEU E 1 332 ? 169.345 92.898 48.528 1.00 52.92 363 LEU E C 1
ATOM 12695 O O . LEU E 1 332 ? 169.033 91.795 48.987 1.00 52.29 363 LEU E O 1
ATOM 12700 N N . SER E 1 333 ? 170.577 93.402 48.598 1.00 57.57 364 SER E N 1
ATOM 12701 C CA . SER E 1 333 ? 171.662 92.695 49.271 1.00 57.78 364 SER E CA 1
ATOM 12702 C C . SER E 1 333 ? 171.879 93.181 50.709 1.00 57.93 364 SER E C 1
ATOM 12703 O O . SER E 1 333 ? 172.853 93.872 51.006 1.00 54.78 364 SER E O 1
ATOM 12706 N N . GLY E 1 334 ? 170.949 92.820 51.589 1.00 59.83 365 GLY E N 1
ATOM 12707 C CA . GLY E 1 334 ? 171.048 93.183 52.993 1.00 64.02 365 GLY E CA 1
ATOM 12708 C C . GLY E 1 334 ? 170.673 94.588 53.440 1.00 65.04 365 GLY E C 1
ATOM 12709 O O . GLY E 1 334 ? 169.712 94.758 54.196 1.00 65.70 365 GLY E O 1
ATOM 12710 N N . ASN E 1 335 ? 171.426 95.595 53.007 1.00 62.72 366 ASN E N 1
ATOM 12711 C CA . ASN E 1 335 ? 171.126 96.960 53.410 1.00 59.47 366 ASN E CA 1
ATOM 12712 C C . ASN E 1 335 ? 169.658 97.209 53.127 1.00 59.88 366 ASN E C 1
ATOM 12713 O O . ASN E 1 335 ? 169.048 96.468 52.366 1.00 69.34 366 ASN E O 1
ATOM 12718 N N . THR E 1 336 ? 169.088 98.245 53.732 1.00 56.02 367 THR E N 1
ATOM 12719 C CA . THR E 1 336 ? 167.683 98.572 53.514 1.00 52.67 367 THR E CA 1
ATOM 12720 C C . THR E 1 336 ? 167.568 100.033 53.131 1.00 52.82 367 THR E C 1
ATOM 12721 O O . THR E 1 336 ? 166.664 100.434 52.393 1.00 52.77 367 THR E O 1
ATOM 12725 N N . SER E 1 337 ? 168.499 100.821 53.651 1.00 54.25 368 SER E N 1
ATOM 12726 C CA . SER E 1 337 ? 168.526 102.250 53.400 1.00 58.18 368 SER E CA 1
ATOM 12727 C C . SER E 1 337 ? 168.604 102.592 51.926 1.00 58.71 368 SER E C 1
ATOM 12728 O O . SER E 1 337 ? 167.845 103.429 51.439 1.00 60.54 368 SER E O 1
ATOM 12731 N N . ALA E 1 338 ? 169.531 101.943 51.227 1.00 58.94 369 ALA E N 1
ATOM 12732 C CA . ALA E 1 338 ? 169.740 102.168 49.796 1.00 59.64 369 ALA E CA 1
ATOM 12733 C C . ALA E 1 338 ? 168.422 102.215 49.031 1.00 60.08 369 ALA E C 1
ATOM 12734 O O . ALA E 1 338 ? 168.269 102.957 48.051 1.00 58.26 369 ALA E O 1
ATOM 12736 N N . CYS E 1 339 ? 167.474 101.411 49.492 1.00 58.28 370 CYS E N 1
ATOM 12737 C CA . CYS E 1 339 ? 166.174 101.324 48.864 1.00 56.26 370 CYS E CA 1
ATOM 12738 C C . CYS E 1 339 ? 165.524 102.667 48.608 1.00 52.89 370 CYS E C 1
ATOM 12739 O O . CYS E 1 339 ? 165.486 103.518 49.481 1.00 50.08 370 CYS E O 1
ATOM 12742 N N . MET E 1 340 ? 165.020 102.847 47.392 1.00 54.88 371 MET E N 1
ATOM 12743 C CA . MET E 1 340 ? 164.368 104.091 47.012 1.00 56.77 371 MET E CA 1
ATOM 12744 C C . MET E 1 340 ? 162.901 103.832 46.755 1.00 51.24 371 MET E C 1
ATOM 12745 O O . MET E 1 340 ? 162.552 103.089 45.843 1.00 51.56 371 MET E O 1
ATOM 12750 N N . TYR E 1 341 ? 162.047 104.439 47.568 1.00 43.47 372 TYR E N 1
ATOM 12751 C CA . TYR E 1 341 ? 160.609 104.277 47.427 1.00 42.04 372 TYR E CA 1
ATOM 12752 C C . TYR E 1 341 ? 160.075 105.341 46.487 1.00 42.20 372 TYR E C 1
ATOM 12753 O O . TYR E 1 341 ? 160.844 106.109 45.924 1.00 44.08 372 TYR E O 1
ATOM 12762 N N . SER E 1 342 ? 158.759 105.373 46.315 1.00 45.60 373 SER E N 1
ATOM 12763 C CA . SER E 1 342 ? 158.102 106.351 45.447 1.00 49.57 373 SER E CA 1
ATOM 12764 C C . SER E 1 342 ? 156.605 106.128 45.589 1.00 51.14 373 SER E C 1
ATOM 12765 O O . SER E 1 342 ? 156.176 105.337 46.428 1.00 52.31 373 SER E O 1
ATOM 12768 N N . LYS E 1 343 ? 155.806 106.806 44.774 1.00 50.95 374 LYS E N 1
ATOM 12769 C CA . LYS E 1 343 ? 154.371 106.618 44.872 1.00 58.10 374 LYS E CA 1
ATOM 12770 C C . LYS E 1 343 ? 153.646 106.680 43.549 1.00 60.63 374 LYS E C 1
ATOM 12771 O O . LYS E 1 343 ? 152.894 107.618 43.283 1.00 65.00 374 LYS E O 1
ATOM 12777 N N . THR E 1 344 ? 153.875 105.669 42.721 1.00 60.44 375 THR E N 1
ATOM 12778 C CA . THR E 1 344 ? 153.221 105.585 41.425 1.00 61.01 375 THR E CA 1
ATOM 12779 C C . THR E 1 344 ? 151.845 104.948 41.581 1.00 58.88 375 THR E C 1
ATOM 12780 O O . THR E 1 344 ? 150.971 105.126 40.735 1.00 58.60 375 THR E O 1
ATOM 12784 N N . GLU E 1 345 ? 151.672 104.196 42.665 1.00 56.61 376 GLU E N 1
ATOM 12785 C CA . GLU E 1 345 ? 150.410 103.521 42.948 1.00 55.60 376 GLU E CA 1
ATOM 12786 C C . GLU E 1 345 ? 149.234 104.492 42.916 1.00 51.47 376 GLU E C 1
ATOM 12787 O O . GLU E 1 345 ? 149.412 105.705 43.036 1.00 51.63 376 GLU E O 1
ATOM 12793 N N . GLY E 1 346 ? 148.031 103.947 42.763 1.00 46.32 377 GLY E N 1
ATOM 12794 C CA . GLY E 1 346 ? 146.841 104.774 42.710 1.00 33.77 377 GLY E CA 1
ATOM 12795 C C . GLY E 1 346 ? 145.938 104.551 43.896 1.00 25.67 377 GLY E C 1
ATOM 12796 O O . GLY E 1 346 ? 146.182 103.686 44.721 1.00 24.72 377 GLY E O 1
ATOM 12797 N N . ALA E 1 347 ? 144.875 105.332 43.967 1.00 25.92 378 ALA E N 1
ATOM 12798 C CA . ALA E 1 347 ? 143.925 105.246 45.062 1.00 27.77 378 ALA E CA 1
ATOM 12799 C C . ALA E 1 347 ? 143.398 103.842 45.336 1.00 28.59 378 ALA E C 1
ATOM 12800 O O . ALA E 1 347 ? 143.455 103.365 46.465 1.00 27.43 378 ALA E O 1
ATOM 12802 N N . LEU E 1 348 ? 142.880 103.186 44.304 1.00 31.32 379 LEU E N 1
ATOM 12803 C CA . LEU E 1 348 ? 142.314 101.846 44.452 1.00 28.31 379 LEU E CA 1
ATOM 12804 C C . LEU E 1 348 ? 143.267 100.691 44.694 1.00 26.96 379 LEU E C 1
ATOM 12805 O O . LEU E 1 348 ? 142.803 99.583 44.924 1.00 29.56 379 LEU E O 1
ATOM 12810 N N . THR E 1 349 ? 144.579 100.909 44.650 1.00 23.36 380 THR E N 1
ATOM 12811 C CA . THR E 1 349 ? 145.470 99.772 44.863 1.00 28.15 380 THR E CA 1
ATOM 12812 C C . THR E 1 349 ? 145.401 99.253 46.304 1.00 27.72 380 THR E C 1
ATOM 12813 O O . THR E 1 349 ? 145.623 99.989 47.259 1.00 32.71 380 THR E O 1
ATOM 12817 N N . THR E 1 350 ? 145.077 97.972 46.441 1.00 26.45 381 THR E N 1
ATOM 12818 C CA . THR E 1 350 ? 144.942 97.314 47.733 1.00 24.68 381 THR E CA 1
ATOM 12819 C C . THR E 1 350 ? 146.268 97.127 48.494 1.00 27.83 381 THR E C 1
ATOM 12820 O O . THR E 1 350 ? 147.278 96.721 47.906 1.00 23.42 381 THR E O 1
ATOM 12824 N N . PRO E 1 351 ? 146.253 97.376 49.831 1.00 28.36 382 PRO E N 1
ATOM 12825 C CA . PRO E 1 351 ? 147.335 97.293 50.831 1.00 25.62 382 PRO E CA 1
ATOM 12826 C C . PRO E 1 351 ? 147.811 95.878 51.115 1.00 25.80 382 PRO E C 1
ATOM 12827 O O . PRO E 1 351 ? 148.922 95.673 51.587 1.00 31.26 382 PRO E O 1
ATOM 12831 N N . TYR E 1 352 ? 146.937 94.909 50.883 1.00 26.00 383 TYR E N 1
ATOM 12832 C CA . TYR E 1 352 ? 147.259 93.504 51.100 1.00 23.36 383 TYR E CA 1
ATOM 12833 C C . TYR E 1 352 ? 147.513 92.801 49.794 1.00 23.61 383 TYR E C 1
ATOM 12834 O O . TYR E 1 352 ? 147.092 93.270 48.734 1.00 24.86 383 TYR E O 1
ATOM 12843 N N . MET E 1 353 ? 148.175 91.655 49.886 1.00 20.52 384 MET E N 1
ATOM 12844 C CA . MET E 1 353 ? 148.460 90.846 48.716 1.00 25.81 384 MET E CA 1
ATOM 12845 C C . MET E 1 353 ? 148.198 89.397 49.116 1.00 23.46 384 MET E C 1
ATOM 12846 O O . MET E 1 353 ? 147.744 89.135 50.223 1.00 32.52 384 MET E O 1
ATOM 12851 N N . THR E 1 354 ? 148.451 88.455 48.223 1.00 17.26 385 THR E N 1
ATOM 12852 C CA . THR E 1 354 ? 148.215 87.065 48.554 1.00 14.08 385 THR E CA 1
ATOM 12853 C C . THR E 1 354 ? 149.430 86.242 48.164 1.00 23.31 385 THR E C 1
ATOM 12854 O O . THR E 1 354 ? 150.255 86.675 47.348 1.00 26.97 385 THR E O 1
ATOM 12858 N N . LEU E 1 355 ? 149.538 85.049 48.739 1.00 20.37 386 LEU E N 1
ATOM 12859 C CA . LEU E 1 355 ? 150.675 84.199 48.462 1.00 18.00 386 LEU E CA 1
ATOM 12860 C C . LEU E 1 355 ? 150.444 82.855 49.114 1.00 22.00 386 LEU E C 1
ATOM 12861 O O . LEU E 1 355 ? 150.133 82.785 50.296 1.00 27.46 386 LEU E O 1
ATOM 12866 N N . LYS E 1 356 ? 150.588 81.795 48.329 1.00 27.03 387 LYS E N 1
ATOM 12867 C CA . LYS E 1 356 ? 150.421 80.418 48.795 1.00 29.51 387 LYS E CA 1
ATOM 12868 C C . LYS E 1 356 ? 149.481 80.229 49.986 1.00 29.29 387 LYS E C 1
ATOM 12869 O O . LYS E 1 356 ? 149.919 79.888 51.083 1.00 31.94 387 LYS E O 1
ATOM 12875 N N . GLY E 1 357 ? 148.190 80.455 49.774 1.00 31.64 388 GLY E N 1
ATOM 12876 C CA . GLY E 1 357 ? 147.222 80.279 50.848 1.00 35.40 388 GLY E CA 1
ATOM 12877 C C . GLY E 1 357 ? 147.377 81.109 52.120 1.00 33.62 388 GLY E C 1
ATOM 12878 O O . GLY E 1 357 ? 147.030 80.653 53.210 1.00 38.42 388 GLY E O 1
ATOM 12879 N N . SER E 1 358 ? 147.860 82.336 51.989 1.00 29.64 389 SER E N 1
ATOM 12880 C CA . SER E 1 358 ? 148.040 83.206 53.138 1.00 28.97 389 SER E CA 1
ATOM 12881 C C . SER E 1 358 ? 147.951 84.628 52.631 1.00 28.04 389 SER E C 1
ATOM 12882 O O . SER E 1 358 ? 147.881 84.842 51.425 1.00 35.77 389 SER E O 1
ATOM 12885 N N . VAL E 1 359 ? 147.969 85.607 53.526 1.00 22.57 390 VAL E N 1
ATOM 12886 C CA . VAL E 1 359 ? 147.856 86.984 53.070 1.00 17.97 390 VAL E CA 1
ATOM 12887 C C . VAL E 1 359 ? 148.747 87.969 53.800 1.00 19.50 390 VAL E C 1
ATOM 12888 O O . VAL E 1 359 ? 148.486 88.354 54.934 1.00 26.02 390 VAL E O 1
ATOM 12892 N N . ILE E 1 360 ? 149.828 88.343 53.129 1.00 20.15 391 ILE E N 1
ATOM 12893 C CA . ILE E 1 360 ? 150.779 89.303 53.647 1.00 16.78 391 ILE E CA 1
ATOM 12894 C C . ILE E 1 360 ? 150.036 90.610 53.560 1.00 19.73 391 ILE E C 1
ATOM 12895 O O . ILE E 1 360 ? 149.331 90.835 52.579 1.00 24.12 391 ILE E O 1
ATOM 12900 N N . ALA E 1 361 ? 150.187 91.473 54.563 1.00 23.46 392 ALA E N 1
ATOM 12901 C CA . ALA E 1 361 ? 149.491 92.761 54.546 1.00 27.65 392 ALA E CA 1
ATOM 12902 C C . ALA E 1 361 ? 150.116 93.838 55.428 1.00 29.69 392 ALA E C 1
ATOM 12903 O O . ALA E 1 361 ? 150.935 93.553 56.305 1.00 29.68 392 ALA E O 1
ATOM 12905 N N . ASN E 1 362 ? 149.728 95.086 55.165 1.00 30.38 393 ASN E N 1
ATOM 12906 C CA . ASN E 1 362 ? 150.190 96.230 55.945 1.00 33.91 393 ASN E CA 1
ATOM 12907 C C . ASN E 1 362 ? 149.021 96.598 56.855 1.00 36.36 393 ASN E C 1
ATOM 12908 O O . ASN E 1 362 ? 148.269 97.540 56.587 1.00 36.72 393 ASN E O 1
ATOM 12913 N N . CYS E 1 363 ? 148.859 95.836 57.925 1.00 34.37 394 CYS E N 1
ATOM 12914 C CA . CYS E 1 363 ? 147.770 96.070 58.841 1.00 36.01 394 CYS E CA 1
ATOM 12915 C C . CYS E 1 363 ? 147.734 97.475 59.403 1.00 41.83 394 CYS E C 1
ATOM 12916 O O . CYS E 1 363 ? 146.718 97.911 59.946 1.00 44.61 394 CYS E O 1
ATOM 12919 N N . LYS E 1 364 ? 148.844 98.187 59.275 1.00 44.16 395 LYS E N 1
ATOM 12920 C CA . LYS E 1 364 ? 148.909 99.559 59.754 1.00 43.39 395 LYS E CA 1
ATOM 12921 C C . LYS E 1 364 ? 148.038 100.414 58.844 1.00 43.04 395 LYS E C 1
ATOM 12922 O O . LYS E 1 364 ? 147.345 101.321 59.303 1.00 40.52 395 LYS E O 1
ATOM 12928 N N . MET E 1 365 ? 148.091 100.103 57.548 1.00 42.82 396 MET E N 1
ATOM 12929 C CA . MET E 1 365 ? 147.360 100.828 56.512 1.00 41.03 396 MET E CA 1
ATOM 12930 C C . MET E 1 365 ? 145.862 100.561 56.414 1.00 41.59 396 MET E C 1
ATOM 12931 O O . MET E 1 365 ? 145.146 101.316 55.761 1.00 37.94 396 MET E O 1
ATOM 12936 N N . THR E 1 366 ? 145.400 99.478 57.032 1.00 44.97 397 THR E N 1
ATOM 12937 C CA . THR E 1 366 ? 143.971 99.125 57.055 1.00 51.03 397 THR E CA 1
ATOM 12938 C C . THR E 1 366 ? 143.731 98.108 58.165 1.00 52.82 397 THR E C 1
ATOM 12939 O O . THR E 1 366 ? 144.645 97.376 58.564 1.00 57.19 397 THR E O 1
ATOM 12943 N N . THR E 1 367 ? 142.495 98.048 58.648 1.00 47.12 398 THR E N 1
ATOM 12944 C CA . THR E 1 367 ? 142.169 97.125 59.718 1.00 40.07 398 THR E CA 1
ATOM 12945 C C . THR E 1 367 ? 142.194 95.655 59.283 1.00 38.55 398 THR E C 1
ATOM 12946 O O . THR E 1 367 ? 141.513 95.253 58.337 1.00 41.70 398 THR E O 1
ATOM 12950 N N . CYS E 1 368 ? 143.017 94.866 59.967 1.00 32.73 399 CYS E N 1
ATOM 12951 C CA . CYS E 1 368 ? 143.124 93.439 59.701 1.00 28.45 399 CYS E CA 1
ATOM 12952 C C . CYS E 1 368 ? 142.261 92.699 60.730 1.00 29.18 399 CYS E C 1
ATOM 12953 O O . CYS E 1 368 ? 142.777 91.996 61.599 1.00 24.13 399 CYS E O 1
ATOM 12956 N N . ARG E 1 369 ? 140.946 92.873 60.648 1.00 28.09 400 ARG E N 1
ATOM 12957 C CA . ARG E 1 369 ? 140.047 92.227 61.593 1.00 29.25 400 ARG E CA 1
ATOM 12958 C C . ARG E 1 369 ? 139.988 90.735 61.311 1.00 29.20 400 ARG E C 1
ATOM 12959 O O . ARG E 1 369 ? 139.831 90.334 60.157 1.00 30.66 400 ARG E O 1
ATOM 12967 N N . CYS E 1 370 ? 140.132 89.915 62.354 1.00 27.14 401 CYS E N 1
ATOM 12968 C CA . CYS E 1 370 ? 140.073 88.458 62.211 1.00 27.98 401 CYS E CA 1
ATOM 12969 C C . CYS E 1 370 ? 138.798 87.892 62.829 1.00 27.29 401 CYS E C 1
ATOM 12970 O O . CYS E 1 370 ? 138.728 87.681 64.037 1.00 28.76 401 CYS E O 1
ATOM 12973 N N . ALA E 1 371 ? 137.796 87.638 61.991 1.00 33.02 402 ALA E N 1
ATOM 12974 C CA . ALA E 1 371 ? 136.509 87.088 62.416 1.00 34.73 402 ALA E CA 1
ATOM 12975 C C . ALA E 1 371 ? 136.572 85.820 63.231 1.00 36.13 402 ALA E C 1
ATOM 12976 O O . ALA E 1 371 ? 135.776 85.685 64.151 1.00 40.83 402 ALA E O 1
ATOM 12978 N N . ASP E 1 372 ? 137.450 84.861 62.904 1.00 36.97 403 ASP E N 1
ATOM 12979 C CA . ASP E 1 372 ? 137.525 83.662 63.749 1.00 41.29 403 ASP E CA 1
ATOM 12980 C C . ASP E 1 372 ? 138.228 84.057 65.032 1.00 46.53 403 ASP E C 1
ATOM 12981 O O . ASP E 1 372 ? 137.686 84.904 65.735 1.00 61.42 403 ASP E O 1
ATOM 12986 N N . PRO E 1 373 ? 139.443 83.540 65.378 1.00 43.08 404 PRO E N 1
ATOM 12987 C CA . PRO E 1 373 ? 139.894 84.068 66.668 1.00 38.30 404 PRO E CA 1
ATOM 12988 C C . PRO E 1 373 ? 139.780 85.585 66.591 1.00 36.23 404 PRO E C 1
ATOM 12989 O O . PRO E 1 373 ? 140.648 86.274 66.029 1.00 39.57 404 PRO E O 1
ATOM 12993 N N . PRO E 1 374 ? 138.739 86.148 67.242 1.00 32.42 405 PRO E N 1
ATOM 12994 C CA . PRO E 1 374 ? 138.520 87.592 67.198 1.00 29.99 405 PRO E CA 1
ATOM 12995 C C . PRO E 1 374 ? 139.731 88.388 67.656 1.00 36.64 405 PRO E C 1
ATOM 12996 O O . PRO E 1 374 ? 140.549 87.900 68.432 1.00 45.41 405 PRO E O 1
ATOM 13000 N N . GLY E 1 375 ? 139.837 89.610 67.149 1.00 37.04 406 GLY E N 1
ATOM 13001 C CA . GLY E 1 375 ? 140.921 90.484 67.516 1.00 38.82 406 GLY E CA 1
ATOM 13002 C C . GLY E 1 375 ? 141.508 91.147 66.298 1.00 33.77 406 GLY E C 1
ATOM 13003 O O . GLY E 1 375 ? 141.437 90.610 65.186 1.00 38.82 406 GLY E O 1
ATOM 13004 N N . ILE E 1 376 ? 142.076 92.327 66.500 1.00 32.08 407 ILE E N 1
ATOM 13005 C CA . ILE E 1 376 ? 142.683 93.053 65.421 1.00 32.85 407 ILE E CA 1
ATOM 13006 C C . ILE E 1 376 ? 144.141 92.687 65.329 1.00 36.95 407 ILE E C 1
ATOM 13007 O O . ILE E 1 376 ? 144.902 92.912 66.269 1.00 35.71 407 ILE E O 1
ATOM 13012 N N . ILE E 1 377 ? 144.530 92.109 64.199 1.00 43.21 408 ILE E N 1
ATOM 13013 C CA . ILE E 1 377 ? 145.920 91.764 63.990 1.00 42.57 408 ILE E CA 1
ATOM 13014 C C . ILE E 1 377 ? 146.594 93.115 63.956 1.00 45.76 408 ILE E C 1
ATOM 13015 O O . ILE E 1 377 ? 146.096 94.044 63.317 1.00 44.76 408 ILE E O 1
ATOM 13020 N N . SER E 1 378 ? 147.709 93.236 64.655 1.00 50.35 409 SER E N 1
ATOM 13021 C CA . SER E 1 378 ? 148.420 94.494 64.652 1.00 58.45 409 SER E CA 1
ATOM 13022 C C . SER E 1 378 ? 149.907 94.240 64.622 1.00 60.35 409 SER E C 1
ATOM 13023 O O . SER E 1 378 ? 150.376 93.129 64.862 1.00 65.76 409 SER E O 1
ATOM 13026 N N . GLN E 1 379 ? 150.645 95.291 64.326 1.00 61.77 410 GLN E N 1
ATOM 13027 C CA . GLN E 1 379 ? 152.083 95.212 64.238 1.00 67.29 410 GLN E CA 1
ATOM 13028 C C . GLN E 1 379 ? 152.477 96.653 64.343 1.00 70.32 410 GLN E C 1
ATOM 13029 O O . GLN E 1 379 ? 151.640 97.529 64.141 1.00 71.82 410 GLN E O 1
ATOM 13035 N N . ASN E 1 380 ? 153.738 96.919 64.645 1.00 75.51 411 ASN E N 1
ATOM 13036 C CA . ASN E 1 380 ? 154.147 98.300 64.755 1.00 80.88 411 ASN E CA 1
ATOM 13037 C C . ASN E 1 380 ? 155.629 98.573 64.742 1.00 81.94 411 ASN E C 1
ATOM 13038 O O . ASN E 1 380 ? 156.433 97.806 65.268 1.00 80.10 411 ASN E O 1
ATOM 13043 N N . TYR E 1 381 ? 155.958 99.694 64.113 1.00 83.50 412 TYR E N 1
ATOM 13044 C CA . TYR E 1 381 ? 157.314 100.195 64.004 1.00 85.36 412 TYR E CA 1
ATOM 13045 C C . TYR E 1 381 ? 158.340 99.116 63.691 1.00 83.05 412 TYR E C 1
ATOM 13046 O O . TYR E 1 381 ? 158.629 98.269 64.531 1.00 81.77 412 TYR E O 1
ATOM 13055 N N . GLY E 1 382 ? 158.881 99.155 62.473 1.00 83.04 413 GLY E N 1
ATOM 13056 C CA . GLY E 1 382 ? 159.888 98.188 62.058 1.00 81.60 413 GLY E CA 1
ATOM 13057 C C . GLY E 1 382 ? 159.362 96.879 61.492 1.00 80.96 413 GLY E C 1
ATOM 13058 O O . GLY E 1 382 ? 160.128 96.101 60.907 1.00 79.52 413 GLY E O 1
ATOM 13059 N N . GLU E 1 383 ? 158.067 96.621 61.681 1.00 77.59 414 GLU E N 1
ATOM 13060 C CA . GLU E 1 383 ? 157.443 95.399 61.177 1.00 71.63 414 GLU E CA 1
ATOM 13061 C C . GLU E 1 383 ? 157.109 95.507 59.686 1.00 69.59 414 GLU E C 1
ATOM 13062 O O . GLU E 1 383 ? 157.307 94.550 58.934 1.00 72.13 414 GLU E O 1
ATOM 13068 N N . ALA E 1 384 ? 156.606 96.665 59.262 1.00 61.83 415 ALA E N 1
ATOM 13069 C CA . ALA E 1 384 ? 156.283 96.900 57.854 1.00 53.15 415 ALA E CA 1
ATOM 13070 C C . ALA E 1 384 ? 155.072 96.145 57.319 1.00 49.01 415 ALA E C 1
ATOM 13071 O O . ALA E 1 384 ? 154.178 96.742 56.719 1.00 50.33 415 ALA E O 1
ATOM 13073 N N . VAL E 1 385 ? 155.041 94.835 57.518 1.00 40.43 416 VAL E N 1
ATOM 13074 C CA . VAL E 1 385 ? 153.924 94.055 57.021 1.00 35.10 416 VAL E CA 1
ATOM 13075 C C . VAL E 1 385 ? 153.619 92.840 57.857 1.00 35.40 416 VAL E C 1
ATOM 13076 O O . VAL E 1 385 ? 154.516 92.159 58.365 1.00 29.89 416 VAL E O 1
ATOM 13080 N N . SER E 1 386 ? 152.326 92.582 57.990 1.00 36.52 417 SER E N 1
ATOM 13081 C CA . SER E 1 386 ? 151.843 91.433 58.722 1.00 37.68 417 SER E CA 1
ATOM 13082 C C . SER E 1 386 ? 151.946 90.275 57.746 1.00 38.72 417 SER E C 1
ATOM 13083 O O . SER E 1 386 ? 152.125 90.476 56.545 1.00 40.72 417 SER E O 1
ATOM 13086 N N . LEU E 1 387 ? 151.805 89.066 58.266 1.00 37.60 418 LEU E N 1
ATOM 13087 C CA . LEU E 1 387 ? 151.882 87.876 57.450 1.00 30.51 418 LEU E CA 1
ATOM 13088 C C . LEU E 1 387 ? 150.808 86.926 57.929 1.00 29.10 418 LEU E C 1
ATOM 13089 O O . LEU E 1 387 ? 151.084 85.767 58.192 1.00 36.01 418 LEU E O 1
ATOM 13094 N N . ILE E 1 388 ? 149.585 87.438 58.032 1.00 23.79 419 ILE E N 1
ATOM 13095 C CA . ILE E 1 388 ? 148.426 86.678 58.486 1.00 18.86 419 ILE E CA 1
ATOM 13096 C C . ILE E 1 388 ? 148.317 85.268 57.898 1.00 24.27 419 ILE E C 1
ATOM 13097 O O . ILE E 1 388 ? 147.920 85.068 56.755 1.00 19.27 419 ILE E O 1
ATOM 13102 N N . ASP E 1 389 ? 148.693 84.299 58.724 1.00 34.51 420 ASP E N 1
ATOM 13103 C CA . ASP E 1 389 ? 148.718 82.883 58.378 1.00 36.38 420 ASP E CA 1
ATOM 13104 C C . ASP E 1 389 ? 147.486 82.120 58.855 1.00 37.15 420 ASP E C 1
ATOM 13105 O O . ASP E 1 389 ? 146.635 82.666 59.542 1.00 41.51 420 ASP E O 1
ATOM 13110 N N . ARG E 1 390 ? 147.398 80.847 58.495 1.00 39.35 421 ARG E N 1
ATOM 13111 C CA . ARG E 1 390 ? 146.267 80.022 58.893 1.00 40.73 421 ARG E CA 1
ATOM 13112 C C . ARG E 1 390 ? 146.328 79.781 60.378 1.00 36.33 421 ARG E C 1
ATOM 13113 O O . ARG E 1 390 ? 145.307 79.653 61.045 1.00 35.63 421 ARG E O 1
ATOM 13121 N N . GLN E 1 391 ? 147.542 79.688 60.892 1.00 36.14 422 GLN E N 1
ATOM 13122 C CA . GLN E 1 391 ? 147.727 79.501 62.312 1.00 40.49 422 GLN E CA 1
ATOM 13123 C C . GLN E 1 391 ? 147.304 80.809 62.951 1.00 40.38 422 GLN E C 1
ATOM 13124 O O . GLN E 1 391 ? 146.388 80.857 63.766 1.00 44.86 422 GLN E O 1
ATOM 13130 N N . SER E 1 392 ? 147.962 81.884 62.544 1.00 37.98 423 SER E N 1
ATOM 13131 C CA . SER E 1 392 ? 147.655 83.195 63.079 1.00 34.07 423 SER E CA 1
ATOM 13132 C C . SER E 1 392 ? 146.157 83.535 63.096 1.00 29.07 423 SER E C 1
ATOM 13133 O O . SER E 1 392 ? 145.692 84.207 64.004 1.00 33.26 423 SER E O 1
ATOM 13136 N N . CYS E 1 393 ? 145.402 83.081 62.103 1.00 27.60 424 CYS E N 1
ATOM 13137 C CA . CYS E 1 393 ? 143.972 83.375 62.053 1.00 28.20 424 CYS E CA 1
ATOM 13138 C C . CYS E 1 393 ? 143.240 82.586 60.962 1.00 32.08 424 CYS E C 1
ATOM 13139 O O . CYS E 1 393 ? 143.797 82.300 59.902 1.00 31.79 424 CYS E O 1
ATOM 13142 N N . ASN E 1 394 ? 141.976 82.259 61.227 1.00 35.29 425 ASN E N 1
ATOM 13143 C CA . ASN E 1 394 ? 141.135 81.498 60.296 1.00 30.45 425 ASN E CA 1
ATOM 13144 C C . ASN E 1 394 ? 140.278 82.295 59.319 1.00 29.26 425 ASN E C 1
ATOM 13145 O O . ASN E 1 394 ? 139.906 81.775 58.280 1.00 32.87 425 ASN E O 1
ATOM 13150 N N . ILE E 1 395 ? 139.940 83.538 59.650 1.00 28.21 426 ILE E N 1
ATOM 13151 C CA . ILE E 1 395 ? 139.088 84.341 58.766 1.00 22.08 426 ILE E CA 1
ATOM 13152 C C . ILE E 1 395 ? 139.418 85.845 58.759 1.00 23.77 426 ILE E C 1
ATOM 13153 O O . ILE E 1 395 ? 138.792 86.639 59.459 1.00 21.28 426 ILE E O 1
ATOM 13158 N N . LEU E 1 396 ? 140.403 86.221 57.949 1.00 22.96 427 LEU E N 1
ATOM 13159 C CA . LEU E 1 396 ? 140.837 87.599 57.837 1.00 14.81 427 LEU E CA 1
ATOM 13160 C C . LEU E 1 396 ? 139.736 88.472 57.284 1.00 19.66 427 LEU E C 1
ATOM 13161 O O . LEU E 1 396 ? 138.752 87.954 56.763 1.00 20.61 427 LEU E O 1
ATOM 13166 N N . SER E 1 397 ? 139.926 89.792 57.378 1.00 26.11 428 SER E N 1
ATOM 13167 C CA . SER E 1 397 ? 138.956 90.787 56.896 1.00 30.48 428 SER E CA 1
ATOM 13168 C C . SER E 1 397 ? 139.574 92.164 56.665 1.00 34.50 428 SER E C 1
ATOM 13169 O O . SER E 1 397 ? 139.339 93.094 57.435 1.00 39.40 428 SER E O 1
ATOM 13172 N N . LEU E 1 398 ? 140.364 92.290 55.607 1.00 35.38 429 LEU E N 1
ATOM 13173 C CA . LEU E 1 398 ? 141.013 93.546 55.281 1.00 34.16 429 LEU E CA 1
ATOM 13174 C C . LEU E 1 398 ? 140.005 94.482 54.638 1.00 39.95 429 LEU E C 1
ATOM 13175 O O . LEU E 1 398 ? 140.024 94.687 53.425 1.00 42.14 429 LEU E O 1
ATOM 13180 N N . ASP E 1 399 ? 139.123 95.040 55.459 1.00 49.75 430 ASP E N 1
ATOM 13181 C CA . ASP E 1 399 ? 138.066 95.952 55.014 1.00 58.23 430 ASP E CA 1
ATOM 13182 C C . ASP E 1 399 ? 137.411 95.612 53.658 1.00 54.73 430 ASP E C 1
ATOM 13183 O O . ASP E 1 399 ? 138.064 95.625 52.605 1.00 53.87 430 ASP E O 1
ATOM 13188 N N . GLY E 1 400 ? 136.112 95.328 53.694 1.00 47.73 431 GLY E N 1
ATOM 13189 C CA . GLY E 1 400 ? 135.375 95.018 52.481 1.00 44.32 431 GLY E CA 1
ATOM 13190 C C . GLY E 1 400 ? 135.396 93.560 52.054 1.00 45.13 431 GLY E C 1
ATOM 13191 O O . GLY E 1 400 ? 134.368 92.995 51.652 1.00 47.03 431 GLY E O 1
ATOM 13192 N N . ILE E 1 401 ? 136.562 92.933 52.124 1.00 37.74 432 ILE E N 1
ATOM 13193 C CA . ILE E 1 401 ? 136.654 91.545 51.728 1.00 28.01 432 ILE E CA 1
ATOM 13194 C C . ILE E 1 401 ? 137.181 90.650 52.830 1.00 30.26 432 ILE E C 1
ATOM 13195 O O . ILE E 1 401 ? 138.198 90.966 53.457 1.00 28.82 432 ILE E O 1
ATOM 13200 N N . THR E 1 402 ? 136.470 89.544 53.064 1.00 27.82 433 THR E N 1
ATOM 13201 C CA . THR E 1 402 ? 136.856 88.553 54.065 1.00 22.18 433 THR E CA 1
ATOM 13202 C C . THR E 1 402 ? 137.286 87.288 53.354 1.00 17.00 433 THR E C 1
ATOM 13203 O O . THR E 1 402 ? 136.588 86.789 52.473 1.00 11.83 433 THR E O 1
ATOM 13207 N N . LEU E 1 403 ? 138.438 86.768 53.746 1.00 15.64 434 LEU E N 1
ATOM 13208 C CA . LEU E 1 403 ? 138.957 85.560 53.133 1.00 18.47 434 LEU E CA 1
ATOM 13209 C C . LEU E 1 403 ? 139.114 84.457 54.172 1.00 19.72 434 LEU E C 1
ATOM 13210 O O . LEU E 1 403 ? 139.501 84.705 55.320 1.00 18.56 434 LEU E O 1
ATOM 13215 N N . ARG E 1 404 ? 138.791 83.240 53.763 1.00 11.68 435 ARG E N 1
ATOM 13216 C CA . ARG E 1 404 ? 138.945 82.087 54.622 1.00 10.52 435 ARG E CA 1
ATOM 13217 C C . ARG E 1 404 ? 140.423 81.773 54.495 1.00 10.16 435 ARG E C 1
ATOM 13218 O O . ARG E 1 404 ? 140.909 81.641 53.392 1.00 16.80 435 ARG E O 1
ATOM 13226 N N . LEU E 1 405 ? 141.157 81.673 55.587 1.00 13.39 436 LEU E N 1
ATOM 13227 C CA . LEU E 1 405 ? 142.566 81.345 55.456 1.00 15.32 436 LEU E CA 1
ATOM 13228 C C . LEU E 1 405 ? 142.799 79.870 55.713 1.00 20.67 436 LEU E C 1
ATOM 13229 O O . LEU E 1 405 ? 143.937 79.388 55.627 1.00 19.52 436 LEU E O 1
ATOM 13234 N N . SER E 1 406 ? 141.711 79.159 56.007 1.00 18.67 437 SER E N 1
ATOM 13235 C CA . SER E 1 406 ? 141.768 77.735 56.298 1.00 25.30 437 SER E CA 1
ATOM 13236 C C . SER E 1 406 ? 140.456 77.039 55.979 1.00 28.27 437 SER E C 1
ATOM 13237 O O . SER E 1 406 ? 139.382 77.635 56.059 1.00 30.91 437 SER E O 1
ATOM 13240 N N . GLY E 1 407 ? 140.547 75.763 55.635 1.00 23.82 438 GLY E N 1
ATOM 13241 C CA . GLY E 1 407 ? 139.352 75.017 55.305 1.00 26.06 438 GLY E CA 1
ATOM 13242 C C . GLY E 1 407 ? 139.756 73.588 55.043 1.00 31.54 438 GLY E C 1
ATOM 13243 O O . GLY E 1 407 ? 140.948 73.303 54.927 1.00 36.45 438 GLY E O 1
ATOM 13244 N N . GLU E 1 408 ? 138.775 72.696 54.936 1.00 32.95 439 GLU E N 1
ATOM 13245 C CA . GLU E 1 408 ? 139.051 71.285 54.711 1.00 31.46 439 GLU E CA 1
ATOM 13246 C C . GLU E 1 408 ? 137.815 70.561 54.196 1.00 30.36 439 GLU E C 1
ATOM 13247 O O . GLU E 1 408 ? 136.681 71.009 54.408 1.00 32.72 439 GLU E O 1
ATOM 13253 N N . PHE E 1 409 ? 138.050 69.437 53.526 1.00 24.43 440 PHE E N 1
ATOM 13254 C CA . PHE E 1 409 ? 136.993 68.615 52.960 1.00 23.47 440 PHE E CA 1
ATOM 13255 C C . PHE E 1 409 ? 137.581 67.235 52.745 1.00 30.44 440 PHE E C 1
ATOM 13256 O O . PHE E 1 409 ? 138.764 67.107 52.419 1.00 36.78 440 PHE E O 1
ATOM 13264 N N . ASP E 1 410 ? 136.771 66.199 52.923 1.00 31.24 441 ASP E N 1
ATOM 13265 C CA . ASP E 1 410 ? 137.249 64.843 52.691 1.00 37.42 441 ASP E CA 1
ATOM 13266 C C . ASP E 1 410 ? 136.092 64.105 52.088 1.00 38.41 441 ASP E C 1
ATOM 13267 O O . ASP E 1 410 ? 134.936 64.425 52.364 1.00 34.69 441 ASP E O 1
ATOM 13272 N N . ALA E 1 411 ? 136.404 63.109 51.271 1.00 37.44 442 ALA E N 1
ATOM 13273 C CA . ALA E 1 411 ? 135.373 62.320 50.632 1.00 35.39 442 ALA E CA 1
ATOM 13274 C C . ALA E 1 411 ? 136.003 61.026 50.167 1.00 36.27 442 ALA E C 1
ATOM 13275 O O . ALA E 1 411 ? 137.229 60.875 50.196 1.00 34.11 442 ALA E O 1
ATOM 13277 N N . THR E 1 412 ? 135.159 60.093 49.743 1.00 35.71 443 THR E N 1
ATOM 13278 C CA . THR E 1 412 ? 135.635 58.807 49.273 1.00 36.59 443 THR E CA 1
ATOM 13279 C C . THR E 1 412 ? 134.928 58.436 47.994 1.00 35.17 443 THR E C 1
ATOM 13280 O O . THR E 1 412 ? 133.740 58.696 47.827 1.00 33.30 443 THR E O 1
ATOM 13284 N N . TYR E 1 413 ? 135.673 57.829 47.084 1.00 33.86 444 TYR E N 1
ATOM 13285 C CA . TYR E 1 413 ? 135.099 57.403 45.830 1.00 30.91 444 TYR E CA 1
ATOM 13286 C C . TYR E 1 413 ? 135.281 55.909 45.870 1.00 36.08 444 TYR E C 1
ATOM 13287 O O . TYR E 1 413 ? 136.396 55.423 46.090 1.00 34.66 444 TYR E O 1
ATOM 13296 N N . GLN E 1 414 ? 134.179 55.190 45.674 1.00 41.26 445 GLN E N 1
ATOM 13297 C CA . GLN E 1 414 ? 134.176 53.729 45.694 1.00 44.44 445 GLN E CA 1
ATOM 13298 C C . GLN E 1 414 ? 132.825 53.252 45.166 1.00 43.02 445 GLN E C 1
ATOM 13299 O O . GLN E 1 414 ? 131.826 53.958 45.279 1.00 43.12 445 GLN E O 1
ATOM 13305 N N . LYS E 1 415 ? 132.796 52.048 44.605 1.00 47.45 446 LYS E N 1
ATOM 13306 C CA . LYS E 1 415 ? 131.564 51.494 44.053 1.00 48.00 446 LYS E CA 1
ATOM 13307 C C . LYS E 1 415 ? 131.181 50.174 44.702 1.00 52.96 446 LYS E C 1
ATOM 13308 O O . LYS E 1 415 ? 132.049 49.380 45.091 1.00 55.34 446 LYS E O 1
ATOM 13314 N N . ASN E 1 416 ? 129.876 49.939 44.795 1.00 55.17 447 ASN E N 1
ATOM 13315 C CA . ASN E 1 416 ? 129.355 48.712 45.383 1.00 59.46 447 ASN E CA 1
ATOM 13316 C C . ASN E 1 416 ? 128.677 47.859 44.316 1.00 59.37 447 ASN E C 1
ATOM 13317 O O . ASN E 1 416 ? 127.556 48.143 43.909 1.00 60.33 447 ASN E O 1
ATOM 13322 N N . ILE E 1 417 ? 129.355 46.822 43.843 1.00 59.53 448 ILE E N 1
ATOM 13323 C CA . ILE E 1 417 ? 128.745 45.963 42.839 1.00 61.85 448 ILE E CA 1
ATOM 13324 C C . ILE E 1 417 ? 127.545 45.297 43.507 1.00 67.38 448 ILE E C 1
ATOM 13325 O O . ILE E 1 417 ? 127.485 45.215 44.734 1.00 69.86 448 ILE E O 1
ATOM 13330 N N . SER E 1 418 ? 126.597 44.816 42.710 1.00 73.42 449 SER E N 1
ATOM 13331 C CA . SER E 1 418 ? 125.402 44.173 43.255 1.00 73.12 449 SER E CA 1
ATOM 13332 C C . SER E 1 418 ? 124.841 43.141 42.281 1.00 75.13 449 SER E C 1
ATOM 13333 O O . SER E 1 418 ? 123.974 43.443 41.454 1.00 73.13 449 SER E O 1
ATOM 13336 N N . ILE E 1 419 ? 125.358 41.921 42.387 1.00 77.99 450 ILE E N 1
ATOM 13337 C CA . ILE E 1 419 ? 124.947 40.811 41.533 1.00 84.18 450 ILE E CA 1
ATOM 13338 C C . ILE E 1 419 ? 123.472 40.436 41.668 1.00 86.64 450 ILE E C 1
ATOM 13339 O O . ILE E 1 419 ? 122.810 40.765 42.651 1.00 87.41 450 ILE E O 1
ATOM 13344 N N . GLN E 1 420 ? 122.968 39.741 40.659 1.00 89.28 451 GLN E N 1
ATOM 13345 C CA . GLN E 1 420 ? 121.590 39.276 40.637 1.00 91.78 451 GLN E CA 1
ATOM 13346 C C . GLN E 1 420 ? 121.739 37.768 40.603 1.00 94.81 451 GLN E C 1
ATOM 13347 O O . GLN E 1 420 ? 122.796 37.274 40.217 1.00 96.06 451 GLN E O 1
ATOM 13353 N N . ASP E 1 421 ? 120.699 37.032 40.987 1.00 97.82 452 ASP E N 1
ATOM 13354 C CA . ASP E 1 421 ? 120.768 35.568 40.955 1.00 98.63 452 ASP E CA 1
ATOM 13355 C C . ASP E 1 421 ? 119.938 34.954 39.828 1.00 98.18 452 ASP E C 1
ATOM 13356 O O . ASP E 1 421 ? 119.173 35.647 39.148 1.00 96.19 452 ASP E O 1
ATOM 13361 N N . SER E 1 422 ? 120.081 33.639 39.663 1.00 98.85 453 SER E N 1
ATOM 13362 C CA . SER E 1 422 ? 119.395 32.894 38.609 1.00 99.50 453 SER E CA 1
ATOM 13363 C C . SER E 1 422 ? 118.802 31.565 39.092 1.00 99.67 453 SER E C 1
ATOM 13364 O O . SER E 1 422 ? 118.565 31.380 40.289 1.00 99.09 453 SER E O 1
ATOM 13367 N N . GLN E 1 423 ? 118.560 30.658 38.140 1.00 99.93 454 GLN E N 1
ATOM 13368 C CA . GLN E 1 423 ? 117.993 29.326 38.397 1.00 95.71 454 GLN E CA 1
ATOM 13369 C C . GLN E 1 423 ? 117.954 28.478 37.116 1.00 93.14 454 GLN E C 1
ATOM 13370 O O . GLN E 1 423 ? 118.890 28.484 36.312 1.00 85.31 454 GLN E O 1
ATOM 13376 N N . ASP F 1 2 ? 163.679 86.993 5.091 1.00 44.55 33 ASP F N 1
ATOM 13377 C CA . ASP F 1 2 ? 164.807 87.819 5.487 1.00 49.24 33 ASP F CA 1
ATOM 13378 C C . ASP F 1 2 ? 166.173 87.184 5.220 1.00 54.26 33 ASP F C 1
ATOM 13379 O O . ASP F 1 2 ? 167.162 87.889 4.995 1.00 55.54 33 ASP F O 1
ATOM 13384 N N . GLY F 1 3 ? 166.241 85.859 5.248 1.00 57.32 34 GLY F N 1
ATOM 13385 C CA . GLY F 1 3 ? 167.518 85.205 5.009 1.00 64.67 34 GLY F CA 1
ATOM 13386 C C . GLY F 1 3 ? 168.471 85.299 6.194 1.00 67.53 34 GLY F C 1
ATOM 13387 O O . GLY F 1 3 ? 168.064 85.658 7.302 1.00 62.90 34 GLY F O 1
ATOM 13388 N N . ARG F 1 4 ? 169.745 84.976 5.980 1.00 71.77 35 ARG F N 1
ATOM 13389 C CA . ARG F 1 4 ? 170.685 85.042 7.086 1.00 72.67 35 ARG F CA 1
ATOM 13390 C C . ARG F 1 4 ? 172.075 85.637 6.850 1.00 69.86 35 ARG F C 1
ATOM 13391 O O . ARG F 1 4 ? 173.089 85.024 7.177 1.00 68.20 35 ARG F O 1
ATOM 13399 N N . PRO F 1 5 ? 172.138 86.816 6.210 1.00 64.95 36 PRO F N 1
ATOM 13400 C CA . PRO F 1 5 ? 173.409 87.496 5.966 1.00 59.40 36 PRO F CA 1
ATOM 13401 C C . PRO F 1 5 ? 173.588 88.324 7.246 1.00 58.95 36 PRO F C 1
ATOM 13402 O O . PRO F 1 5 ? 174.696 88.732 7.602 1.00 61.34 36 PRO F O 1
ATOM 13406 N N . LEU F 1 6 ? 172.459 88.583 7.913 1.00 55.00 37 LEU F N 1
ATOM 13407 C CA . LEU F 1 6 ? 172.428 89.330 9.168 1.00 48.70 37 LEU F CA 1
ATOM 13408 C C . LEU F 1 6 ? 172.791 88.407 10.327 1.00 43.40 37 LEU F C 1
ATOM 13409 O O . LEU F 1 6 ? 172.909 88.836 11.473 1.00 43.21 37 LEU F O 1
ATOM 13414 N N . ALA F 1 7 ? 172.957 87.128 10.015 1.00 39.97 38 ALA F N 1
ATOM 13415 C CA . ALA F 1 7 ? 173.361 86.154 11.013 1.00 40.42 38 ALA F CA 1
ATOM 13416 C C . ALA F 1 7 ? 174.803 86.512 11.365 1.00 39.46 38 ALA F C 1
ATOM 13417 O O . ALA F 1 7 ? 175.301 86.212 12.446 1.00 42.82 38 ALA F O 1
ATOM 13419 N N . ALA F 1 8 ? 175.481 87.143 10.420 1.00 38.86 39 ALA F N 1
ATOM 13420 C CA . ALA F 1 8 ? 176.847 87.565 10.638 1.00 41.22 39 ALA F CA 1
ATOM 13421 C C . ALA F 1 8 ? 176.815 88.776 11.568 1.00 44.36 39 ALA F C 1
ATOM 13422 O O . ALA F 1 8 ? 177.795 89.080 12.247 1.00 47.53 39 ALA F O 1
ATOM 13424 N N . ALA F 1 9 ? 175.684 89.476 11.578 1.00 45.40 40 ALA F N 1
ATOM 13425 C CA . ALA F 1 9 ? 175.513 90.654 12.430 1.00 45.29 40 ALA F CA 1
ATOM 13426 C C . ALA F 1 9 ? 175.093 90.267 13.851 1.00 45.73 40 ALA F C 1
ATOM 13427 O O . ALA F 1 9 ? 175.068 91.109 14.752 1.00 46.72 40 ALA F O 1
ATOM 13429 N N . GLY F 1 10 ? 174.759 88.994 14.044 1.00 42.63 41 GLY F N 1
ATOM 13430 C CA . GLY F 1 10 ? 174.338 88.538 15.355 1.00 39.98 41 GLY F CA 1
ATOM 13431 C C . GLY F 1 10 ? 172.831 88.406 15.478 1.00 39.78 41 GLY F C 1
ATOM 13432 O O . GLY F 1 10 ? 172.314 88.062 16.546 1.00 43.21 41 GLY F O 1
ATOM 13433 N N . ILE F 1 11 ? 172.117 88.703 14.396 1.00 35.53 42 ILE F N 1
ATOM 13434 C CA . ILE F 1 11 ? 170.661 88.589 14.392 1.00 33.16 42 ILE F CA 1
ATOM 13435 C C . ILE F 1 11 ? 170.292 87.159 13.993 1.00 35.26 42 ILE F C 1
ATOM 13436 O O . ILE F 1 11 ? 170.483 86.752 12.848 1.00 41.49 42 ILE F O 1
ATOM 13441 N N . VAL F 1 12 ? 169.792 86.380 14.940 1.00 34.66 43 VAL F N 1
ATOM 13442 C CA . VAL F 1 12 ? 169.394 85.013 14.639 1.00 31.08 43 VAL F CA 1
ATOM 13443 C C . VAL F 1 12 ? 167.881 85.008 14.385 1.00 30.65 43 VAL F C 1
ATOM 13444 O O . VAL F 1 12 ? 167.132 85.651 15.121 1.00 29.90 43 VAL F O 1
ATOM 13448 N N . VAL F 1 13 ? 167.426 84.310 13.347 1.00 25.48 44 VAL F N 1
ATOM 13449 C CA . VAL F 1 13 ? 165.989 84.258 13.074 1.00 25.16 44 VAL F CA 1
ATOM 13450 C C . VAL F 1 13 ? 165.396 83.011 13.706 1.00 28.04 44 VAL F C 1
ATOM 13451 O O . VAL F 1 13 ? 165.540 81.914 13.174 1.00 32.10 44 VAL F O 1
ATOM 13455 N N . THR F 1 14 ? 164.729 83.179 14.840 1.00 31.68 45 THR F N 1
ATOM 13456 C CA . THR F 1 14 ? 164.135 82.054 15.554 1.00 33.44 45 THR F CA 1
ATOM 13457 C C . THR F 1 14 ? 162.988 81.384 14.818 1.00 34.55 45 THR F C 1
ATOM 13458 O O . THR F 1 14 ? 162.807 80.172 14.942 1.00 38.79 45 THR F O 1
ATOM 13462 N N . GLY F 1 15 ? 162.201 82.162 14.072 1.00 33.95 46 GLY F N 1
ATOM 13463 C CA . GLY F 1 15 ? 161.092 81.568 13.341 1.00 32.32 46 GLY F CA 1
ATOM 13464 C C . GLY F 1 15 ? 160.337 82.440 12.352 1.00 28.28 46 GLY F C 1
ATOM 13465 O O . GLY F 1 15 ? 160.354 83.668 12.429 1.00 31.67 46 GLY F O 1
ATOM 13466 N N . ASP F 1 16 ? 159.652 81.782 11.424 1.00 23.98 47 ASP F N 1
ATOM 13467 C CA . ASP F 1 16 ? 158.870 82.456 10.400 1.00 23.56 47 ASP F CA 1
ATOM 13468 C C . ASP F 1 16 ? 157.471 81.846 10.417 1.00 20.85 47 ASP F C 1
ATOM 13469 O O . ASP F 1 16 ? 157.323 80.634 10.493 1.00 18.75 47 ASP F O 1
ATOM 13474 N N . LYS F 1 17 ? 156.442 82.674 10.305 1.00 15.05 48 LYS F N 1
ATOM 13475 C CA . LYS F 1 17 ? 155.084 82.165 10.374 1.00 12.93 48 LYS F CA 1
ATOM 13476 C C . LYS F 1 17 ? 154.101 83.000 9.579 1.00 16.67 48 LYS F C 1
ATOM 13477 O O . LYS F 1 17 ? 154.323 84.192 9.361 1.00 20.55 48 LYS F O 1
ATOM 13483 N N . ALA F 1 18 ? 152.997 82.378 9.171 1.00 11.63 49 ALA F N 1
ATOM 13484 C CA . ALA F 1 18 ? 151.959 83.074 8.415 1.00 12.23 49 ALA F CA 1
ATOM 13485 C C . ALA F 1 18 ? 151.106 83.905 9.368 1.00 13.22 49 ALA F C 1
ATOM 13486 O O . ALA F 1 18 ? 151.264 83.816 10.580 1.00 25.30 49 ALA F O 1
ATOM 13488 N N . VAL F 1 19 ? 150.194 84.708 8.836 1.00 10.07 50 VAL F N 1
ATOM 13489 C CA . VAL F 1 19 ? 149.332 85.518 9.692 1.00 6.46 50 VAL F CA 1
ATOM 13490 C C . VAL F 1 19 ? 147.915 85.513 9.133 1.00 8.77 50 VAL F C 1
ATOM 13491 O O . VAL F 1 19 ? 147.723 85.544 7.919 1.00 16.79 50 VAL F O 1
ATOM 13495 N N . ASN F 1 20 ? 146.916 85.469 10.005 1.00 3.95 51 ASN F N 1
ATOM 13496 C CA . ASN F 1 20 ? 145.534 85.456 9.531 1.00 7.42 51 ASN F CA 1
ATOM 13497 C C . ASN F 1 20 ? 144.634 86.142 10.543 1.00 7.66 51 ASN F C 1
ATOM 13498 O O . ASN F 1 20 ? 144.952 86.206 11.727 1.00 14.86 51 ASN F O 1
ATOM 13503 N N . ILE F 1 21 ? 143.510 86.659 10.071 1.00 6.09 52 ILE F N 1
ATOM 13504 C CA . ILE F 1 21 ? 142.549 87.335 10.932 1.00 8.64 52 ILE F CA 1
ATOM 13505 C C . ILE F 1 21 ? 141.520 86.253 11.228 1.00 8.86 52 ILE F C 1
ATOM 13506 O O . ILE F 1 21 ? 141.360 85.344 10.423 1.00 15.52 52 ILE F O 1
ATOM 13511 N N . TYR F 1 22 ? 140.819 86.324 12.356 1.00 10.01 53 TYR F N 1
ATOM 13512 C CA . TYR F 1 22 ? 139.812 85.301 12.659 1.00 6.26 53 TYR F CA 1
ATOM 13513 C C . TYR F 1 22 ? 138.692 85.848 13.515 1.00 4.41 53 TYR F C 1
ATOM 13514 O O . TYR F 1 22 ? 138.876 86.843 14.206 1.00 4.07 53 TYR F O 1
ATOM 13523 N N . THR F 1 23 ? 137.550 85.169 13.505 1.00 4.42 54 THR F N 1
ATOM 13524 C CA . THR F 1 23 ? 136.379 85.605 14.269 1.00 7.94 54 THR F CA 1
ATOM 13525 C C . THR F 1 23 ? 135.518 84.429 14.672 1.00 14.03 54 THR F C 1
ATOM 13526 O O . THR F 1 23 ? 134.932 83.770 13.819 1.00 23.85 54 THR F O 1
ATOM 13530 N N . SER F 1 24 ? 135.411 84.165 15.966 1.00 11.53 55 SER F N 1
ATOM 13531 C CA . SER F 1 24 ? 134.611 83.026 16.398 1.00 14.46 55 SER F CA 1
ATOM 13532 C C . SER F 1 24 ? 133.121 83.206 16.144 1.00 17.98 55 SER F C 1
ATOM 13533 O O . SER F 1 24 ? 132.309 83.185 17.073 1.00 22.56 55 SER F O 1
ATOM 13536 N N . SER F 1 25 ? 132.770 83.366 14.873 1.00 14.07 56 SER F N 1
ATOM 13537 C CA . SER F 1 25 ? 131.392 83.568 14.481 1.00 17.26 56 SER F CA 1
ATOM 13538 C C . SER F 1 25 ? 130.628 82.293 14.169 1.00 20.70 56 SER F C 1
ATOM 13539 O O . SER F 1 25 ? 129.456 82.192 14.506 1.00 30.56 56 SER F O 1
ATOM 13542 N N . GLN F 1 26 ? 131.273 81.334 13.506 1.00 27.49 57 GLN F N 1
ATOM 13543 C CA . GLN F 1 26 ? 130.624 80.065 13.145 1.00 23.59 57 GLN F CA 1
ATOM 13544 C C . GLN F 1 26 ? 130.241 79.303 14.391 1.00 22.43 57 GLN F C 1
ATOM 13545 O O . GLN F 1 26 ? 130.900 79.414 15.423 1.00 21.44 57 GLN F O 1
ATOM 13551 N N . THR F 1 27 ? 129.199 78.495 14.288 1.00 18.57 58 THR F N 1
ATOM 13552 C CA . THR F 1 27 ? 128.745 77.743 15.448 1.00 24.72 58 THR F CA 1
ATOM 13553 C C . THR F 1 27 ? 128.034 76.445 15.080 1.00 26.63 58 THR F C 1
ATOM 13554 O O . THR F 1 27 ? 127.381 76.358 14.045 1.00 29.80 58 THR F O 1
ATOM 13558 N N . GLY F 1 28 ? 128.143 75.446 15.950 1.00 26.90 59 GLY F N 1
ATOM 13559 C CA . GLY F 1 28 ? 127.519 74.167 15.674 1.00 30.80 59 GLY F CA 1
ATOM 13560 C C . GLY F 1 28 ? 127.173 73.411 16.939 1.00 33.77 59 GLY F C 1
ATOM 13561 O O . GLY F 1 28 ? 127.680 73.728 18.016 1.00 36.70 59 GLY F O 1
ATOM 13562 N N . SER F 1 29 ? 126.326 72.394 16.800 1.00 31.15 60 SER F N 1
ATOM 13563 C CA . SER F 1 29 ? 125.882 71.610 17.941 1.00 25.87 60 SER F CA 1
ATOM 13564 C C . SER F 1 29 ? 125.894 70.129 17.662 1.00 25.69 60 SER F C 1
ATOM 13565 O O . SER F 1 29 ? 125.398 69.680 16.636 1.00 26.77 60 SER F O 1
ATOM 13568 N N . ILE F 1 30 ? 126.466 69.371 18.588 1.00 27.47 61 ILE F N 1
ATOM 13569 C CA . ILE F 1 30 ? 126.525 67.921 18.469 1.00 24.33 61 ILE F CA 1
ATOM 13570 C C . ILE F 1 30 ? 125.528 67.427 19.492 1.00 27.49 61 ILE F C 1
ATOM 13571 O O . ILE F 1 30 ? 125.472 67.984 20.586 1.00 35.89 61 ILE F O 1
ATOM 13576 N N . ILE F 1 31 ? 124.739 66.408 19.161 1.00 25.89 62 ILE F N 1
ATOM 13577 C CA . ILE F 1 31 ? 123.777 65.888 20.132 1.00 27.90 62 ILE F CA 1
ATOM 13578 C C . ILE F 1 31 ? 123.859 64.362 20.222 1.00 29.06 62 ILE F C 1
ATOM 13579 O O . ILE F 1 31 ? 123.264 63.622 19.436 1.00 27.98 62 ILE F O 1
ATOM 13584 N N . ILE F 1 32 ? 124.644 63.928 21.204 1.00 30.14 63 ILE F N 1
ATOM 13585 C CA . ILE F 1 32 ? 124.933 62.532 21.503 1.00 25.75 63 ILE F CA 1
ATOM 13586 C C . ILE F 1 32 ? 123.762 61.714 22.053 1.00 26.44 63 ILE F C 1
ATOM 13587 O O . ILE F 1 32 ? 122.877 62.243 22.709 1.00 29.54 63 ILE F O 1
ATOM 13592 N N . LYS F 1 33 ? 123.784 60.412 21.784 1.00 29.19 64 LYS F N 1
ATOM 13593 C CA . LYS F 1 33 ? 122.772 59.476 22.275 1.00 34.48 64 LYS F CA 1
ATOM 13594 C C . LYS F 1 33 ? 123.492 58.392 23.064 1.00 35.79 64 LYS F C 1
ATOM 13595 O O . LYS F 1 33 ? 123.954 57.392 22.492 1.00 32.17 64 LYS F O 1
ATOM 13601 N N . LEU F 1 34 ? 123.573 58.610 24.376 1.00 34.94 65 LEU F N 1
ATOM 13602 C CA . LEU F 1 34 ? 124.256 57.729 25.329 1.00 33.04 65 LEU F CA 1
ATOM 13603 C C . LEU F 1 34 ? 123.808 56.243 25.387 1.00 33.17 65 LEU F C 1
ATOM 13604 O O . LEU F 1 34 ? 124.635 55.348 25.600 1.00 21.29 65 LEU F O 1
ATOM 13609 N N . LEU F 1 35 ? 122.513 55.978 25.229 1.00 31.26 66 LEU F N 1
ATOM 13610 C CA . LEU F 1 35 ? 122.023 54.597 25.203 1.00 29.41 66 LEU F CA 1
ATOM 13611 C C . LEU F 1 35 ? 122.021 54.157 23.748 1.00 33.94 66 LEU F C 1
ATOM 13612 O O . LEU F 1 35 ? 121.337 54.755 22.928 1.00 44.36 66 LEU F O 1
ATOM 13617 N N . PRO F 1 36 ? 122.773 53.105 23.402 1.00 35.54 67 PRO F N 1
ATOM 13618 C CA . PRO F 1 36 ? 122.810 52.648 22.010 1.00 40.81 67 PRO F CA 1
ATOM 13619 C C . PRO F 1 36 ? 121.472 52.160 21.493 1.00 46.16 67 PRO F C 1
ATOM 13620 O O . PRO F 1 36 ? 120.637 51.714 22.273 1.00 48.28 67 PRO F O 1
ATOM 13624 N N . ASN F 1 37 ? 121.283 52.245 20.174 1.00 54.22 68 ASN F N 1
ATOM 13625 C CA . ASN F 1 37 ? 120.051 51.786 19.544 1.00 56.33 68 ASN F CA 1
ATOM 13626 C C . ASN F 1 37 ? 120.120 50.255 19.592 1.00 60.26 68 ASN F C 1
ATOM 13627 O O . ASN F 1 37 ? 120.898 49.632 18.892 1.00 53.01 68 ASN F O 1
ATOM 13632 N N . MET F 1 38 ? 119.303 49.680 20.466 1.00 69.95 69 MET F N 1
ATOM 13633 C CA . MET F 1 38 ? 119.220 48.238 20.658 1.00 80.97 69 MET F CA 1
ATOM 13634 C C . MET F 1 38 ? 118.307 47.567 19.616 1.00 84.47 69 MET F C 1
ATOM 13635 O O . MET F 1 38 ? 117.513 48.230 18.959 1.00 86.82 69 MET F O 1
ATOM 13640 N N . PRO F 1 39 ? 118.416 46.232 19.485 1.00 84.66 70 PRO F N 1
ATOM 13641 C CA . PRO F 1 39 ? 117.600 45.461 18.548 1.00 84.38 70 PRO F CA 1
ATOM 13642 C C . PRO F 1 39 ? 116.216 45.238 19.176 1.00 86.08 70 PRO F C 1
ATOM 13643 O O . PRO F 1 39 ? 116.080 45.275 20.391 1.00 87.21 70 PRO F O 1
ATOM 13647 N N . LYS F 1 40 ? 115.202 44.995 18.347 1.00 91.49 71 LYS F N 1
ATOM 13648 C CA . LYS F 1 40 ? 113.821 44.794 18.790 1.00 95.29 71 LYS F CA 1
ATOM 13649 C C . LYS F 1 40 ? 113.531 43.532 19.588 1.00 95.41 71 LYS F C 1
ATOM 13650 O O . LYS F 1 40 ? 113.748 42.422 19.104 1.00 93.46 71 LYS F O 1
ATOM 13656 N N . ASP F 1 41 ? 113.011 43.702 20.798 1.00 95.57 72 ASP F N 1
ATOM 13657 C CA . ASP F 1 41 ? 112.614 42.589 21.645 1.00 98.72 72 ASP F CA 1
ATOM 13658 C C . ASP F 1 41 ? 113.560 41.399 21.850 1.00 98.37 72 ASP F C 1
ATOM 13659 O O . ASP F 1 41 ? 113.126 40.256 21.836 1.00 100.00 72 ASP F O 1
ATOM 13664 N N . LYS F 1 42 ? 114.836 41.656 22.056 1.00 97.66 73 LYS F N 1
ATOM 13665 C CA . LYS F 1 42 ? 115.783 40.586 22.336 1.00 96.25 73 LYS F CA 1
ATOM 13666 C C . LYS F 1 42 ? 116.493 41.138 23.555 1.00 94.52 73 LYS F C 1
ATOM 13667 O O . LYS F 1 42 ? 117.663 40.867 23.830 1.00 94.39 73 LYS F O 1
ATOM 13673 N N . GLU F 1 43 ? 115.700 41.912 24.288 1.00 90.23 74 GLU F N 1
ATOM 13674 C CA . GLU F 1 43 ? 116.093 42.624 25.485 1.00 88.49 74 GLU F CA 1
ATOM 13675 C C . GLU F 1 43 ? 116.081 41.826 26.775 1.00 85.74 74 GLU F C 1
ATOM 13676 O O . GLU F 1 43 ? 116.953 42.008 27.617 1.00 89.63 74 GLU F O 1
ATOM 13682 N N . ALA F 1 44 ? 115.084 40.969 26.950 1.00 80.92 75 ALA F N 1
ATOM 13683 C CA . ALA F 1 44 ? 115.004 40.177 28.168 1.00 75.11 75 ALA F CA 1
ATOM 13684 C C . ALA F 1 44 ? 116.422 39.853 28.610 1.00 73.82 75 ALA F C 1
ATOM 13685 O O . ALA F 1 44 ? 116.774 40.023 29.778 1.00 70.31 75 ALA F O 1
ATOM 13687 N N . CYS F 1 45 ? 117.229 39.397 27.654 1.00 70.08 76 CYS F N 1
ATOM 13688 C CA . CYS F 1 45 ? 118.619 39.047 27.916 1.00 70.81 76 CYS F CA 1
ATOM 13689 C C . CYS F 1 45 ? 119.504 40.283 28.139 1.00 69.83 76 CYS F C 1
ATOM 13690 O O . CYS F 1 45 ? 120.228 40.368 29.133 1.00 71.93 76 CYS F O 1
ATOM 13693 N N . ALA F 1 46 ? 119.439 41.240 27.219 1.00 67.21 77 ALA F N 1
ATOM 13694 C CA . ALA F 1 46 ? 120.236 42.464 27.307 1.00 66.36 77 ALA F CA 1
ATOM 13695 C C . ALA F 1 46 ? 119.896 43.399 28.477 1.00 66.90 77 ALA F C 1
ATOM 13696 O O . ALA F 1 46 ? 120.700 44.261 28.852 1.00 66.75 77 ALA F O 1
ATOM 13698 N N . LYS F 1 47 ? 118.708 43.234 29.048 1.00 67.58 78 LYS F N 1
ATOM 13699 C CA . LYS F 1 47 ? 118.255 44.084 30.145 1.00 64.07 78 LYS F CA 1
ATOM 13700 C C . LYS F 1 47 ? 119.227 44.132 31.310 1.00 57.97 78 LYS F C 1
ATOM 13701 O O . LYS F 1 47 ? 119.373 45.160 31.966 1.00 54.09 78 LYS F O 1
ATOM 13707 N N . ALA F 1 48 ? 119.896 43.018 31.563 1.00 51.97 79 ALA F N 1
ATOM 13708 C CA . ALA F 1 48 ? 120.840 42.951 32.665 1.00 52.49 79 ALA F CA 1
ATOM 13709 C C . ALA F 1 48 ? 122.027 43.926 32.571 1.00 49.97 79 ALA F C 1
ATOM 13710 O O . ALA F 1 48 ? 122.231 44.760 33.459 1.00 47.73 79 ALA F O 1
ATOM 13712 N N . PRO F 1 49 ? 122.828 43.830 31.501 1.00 46.40 80 PRO F N 1
ATOM 13713 C CA . PRO F 1 49 ? 123.985 44.715 31.333 1.00 45.32 80 PRO F CA 1
ATOM 13714 C C . PRO F 1 49 ? 123.538 46.138 31.069 1.00 41.99 80 PRO F C 1
ATOM 13715 O O . PRO F 1 49 ? 124.145 47.100 31.544 1.00 40.65 80 PRO F O 1
ATOM 13719 N N . LEU F 1 50 ? 122.475 46.265 30.291 1.00 36.59 81 LEU F N 1
ATOM 13720 C CA . LEU F 1 50 ? 121.946 47.573 29.978 1.00 38.93 81 LEU F CA 1
ATOM 13721 C C . LEU F 1 50 ? 121.757 48.346 31.281 1.00 42.26 81 LEU F C 1
ATOM 13722 O O . LEU F 1 50 ? 122.212 49.478 31.416 1.00 46.18 81 LEU F O 1
ATOM 13727 N N . GLU F 1 51 ? 121.093 47.717 32.242 1.00 45.94 82 GLU F N 1
ATOM 13728 C CA . GLU F 1 51 ? 120.843 48.321 33.543 1.00 47.35 82 GLU F CA 1
ATOM 13729 C C . GLU F 1 51 ? 122.134 48.891 34.155 1.00 44.99 82 GLU F C 1
ATOM 13730 O O . GLU F 1 51 ? 122.184 50.062 34.530 1.00 40.23 82 GLU F O 1
ATOM 13736 N N . ALA F 1 52 ? 123.166 48.054 34.259 1.00 40.41 83 ALA F N 1
ATOM 13737 C CA . ALA F 1 52 ? 124.457 48.458 34.827 1.00 39.63 83 ALA F CA 1
ATOM 13738 C C . ALA F 1 52 ? 125.002 49.681 34.108 1.00 39.78 83 ALA F C 1
ATOM 13739 O O . ALA F 1 52 ? 125.424 50.666 34.729 1.00 35.55 83 ALA F O 1
ATOM 13741 N N . TYR F 1 53 ? 125.010 49.583 32.786 1.00 35.45 84 TYR F N 1
ATOM 13742 C CA . TYR F 1 53 ? 125.473 50.652 31.919 1.00 33.49 84 TYR F CA 1
ATOM 13743 C C . TYR F 1 53 ? 124.659 51.921 32.207 1.00 31.46 84 TYR F C 1
ATOM 13744 O O . TYR F 1 53 ? 125.173 52.891 32.766 1.00 30.77 84 TYR F O 1
ATOM 13753 N N . ASN F 1 54 ? 123.381 51.893 31.850 1.00 28.45 85 ASN F N 1
ATOM 13754 C CA . ASN F 1 54 ? 122.491 53.027 32.070 1.00 30.66 85 ASN F CA 1
ATOM 13755 C C . ASN F 1 54 ? 122.586 53.576 33.483 1.00 32.43 85 ASN F C 1
ATOM 13756 O O . ASN F 1 54 ? 122.065 54.651 33.773 1.00 33.59 85 ASN F O 1
ATOM 13761 N N . ARG F 1 55 ? 123.219 52.825 34.376 1.00 37.63 86 ARG F N 1
ATOM 13762 C CA . ARG F 1 55 ? 123.372 53.281 35.751 1.00 39.81 86 ARG F CA 1
ATOM 13763 C C . ARG F 1 55 ? 124.619 54.150 35.847 1.00 38.16 86 ARG F C 1
ATOM 13764 O O . ARG F 1 55 ? 124.537 55.339 36.171 1.00 31.98 86 ARG F O 1
ATOM 13772 N N . THR F 1 56 ? 125.774 53.565 35.532 1.00 35.17 87 THR F N 1
ATOM 13773 C CA . THR F 1 56 ? 127.019 54.317 35.609 1.00 31.23 87 THR F CA 1
ATOM 13774 C C . THR F 1 56 ? 126.894 55.558 34.748 1.00 22.23 87 THR F C 1
ATOM 13775 O O . THR F 1 56 ? 127.558 56.551 34.996 1.00 21.76 87 THR F O 1
ATOM 13779 N N . LEU F 1 57 ? 126.044 55.498 33.734 1.00 16.91 88 LEU F N 1
ATOM 13780 C CA . LEU F 1 57 ? 125.838 56.658 32.883 1.00 21.81 88 LEU F CA 1
ATOM 13781 C C . LEU F 1 57 ? 125.366 57.820 33.739 1.00 23.63 88 LEU F C 1
ATOM 13782 O O . LEU F 1 57 ? 125.968 58.894 33.746 1.00 28.03 88 LEU F O 1
ATOM 13787 N N . THR F 1 58 ? 124.274 57.618 34.460 1.00 21.03 89 THR F N 1
ATOM 13788 C CA . THR F 1 58 ? 123.768 58.703 35.271 1.00 22.97 89 THR F CA 1
ATOM 13789 C C . THR F 1 58 ? 124.733 58.984 36.404 1.00 21.04 89 THR F C 1
ATOM 13790 O O . THR F 1 58 ? 124.865 60.117 36.853 1.00 25.25 89 THR F O 1
ATOM 13794 N N . THR F 1 59 ? 125.424 57.954 36.864 1.00 19.52 90 THR F N 1
ATOM 13795 C CA . THR F 1 59 ? 126.378 58.143 37.945 1.00 24.42 90 THR F CA 1
ATOM 13796 C C . THR F 1 59 ? 127.375 59.206 37.527 1.00 21.88 90 THR F C 1
ATOM 13797 O O . THR F 1 59 ? 127.768 60.068 38.312 1.00 22.68 90 THR F O 1
ATOM 13801 N N . LEU F 1 60 ? 127.773 59.124 36.268 1.00 23.70 91 LEU F N 1
ATOM 13802 C CA . LEU F 1 60 ? 128.740 60.037 35.671 1.00 24.07 91 LEU F CA 1
ATOM 13803 C C . LEU F 1 60 ? 128.184 61.417 35.292 1.00 23.28 91 LEU F C 1
ATOM 13804 O O . LEU F 1 60 ? 128.612 62.440 35.819 1.00 22.48 91 LEU F O 1
ATOM 13809 N N . LEU F 1 61 ? 127.219 61.433 34.381 1.00 22.71 92 LEU F N 1
ATOM 13810 C CA . LEU F 1 61 ? 126.651 62.680 33.899 1.00 22.42 92 LEU F CA 1
ATOM 13811 C C . LEU F 1 61 ? 125.810 63.526 34.837 1.00 26.67 92 LEU F C 1
ATOM 13812 O O . LEU F 1 61 ? 125.534 64.688 34.527 1.00 26.24 92 LEU F O 1
ATOM 13817 N N . THR F 1 62 ? 125.395 62.984 35.977 1.00 28.76 93 THR F N 1
ATOM 13818 C CA . THR F 1 62 ? 124.559 63.784 36.867 1.00 27.84 93 THR F CA 1
ATOM 13819 C C . THR F 1 62 ? 125.210 65.079 37.330 1.00 25.82 93 THR F C 1
ATOM 13820 O O . THR F 1 62 ? 124.580 66.135 37.292 1.00 31.20 93 THR F O 1
ATOM 13824 N N . PRO F 1 63 ? 126.468 65.025 37.789 1.00 19.39 94 PRO F N 1
ATOM 13825 C CA . PRO F 1 63 ? 127.083 66.285 38.222 1.00 17.20 94 PRO F CA 1
ATOM 13826 C C . PRO F 1 63 ? 127.105 67.274 37.043 1.00 20.68 94 PRO F C 1
ATOM 13827 O O . PRO F 1 63 ? 126.530 68.365 37.108 1.00 21.07 94 PRO F O 1
ATOM 13831 N N . LEU F 1 64 ? 127.757 66.875 35.954 1.00 18.29 95 LEU F N 1
ATOM 13832 C CA . LEU F 1 64 ? 127.845 67.712 34.766 1.00 13.91 95 LEU F CA 1
ATOM 13833 C C . LEU F 1 64 ? 126.455 68.309 34.487 1.00 16.38 95 LEU F C 1
ATOM 13834 O O . LEU F 1 64 ? 126.302 69.512 34.260 1.00 12.76 95 LEU F O 1
ATOM 13839 N N . GLY F 1 65 ? 125.433 67.467 34.540 1.00 15.75 96 GLY F N 1
ATOM 13840 C CA . GLY F 1 65 ? 124.090 67.960 34.319 1.00 19.51 96 GLY F CA 1
ATOM 13841 C C . GLY F 1 65 ? 123.748 69.052 35.314 1.00 17.85 96 GLY F C 1
ATOM 13842 O O . GLY F 1 65 ? 123.198 70.074 34.955 1.00 20.97 96 GLY F O 1
ATOM 13843 N N . ASP F 1 66 ? 124.075 68.826 36.576 1.00 19.41 97 ASP F N 1
ATOM 13844 C CA . ASP F 1 66 ? 123.798 69.786 37.638 1.00 27.39 97 ASP F CA 1
ATOM 13845 C C . ASP F 1 66 ? 124.462 71.136 37.334 1.00 28.26 97 ASP F C 1
ATOM 13846 O O . ASP F 1 66 ? 123.780 72.165 37.238 1.00 28.41 97 ASP F O 1
ATOM 13851 N N . SER F 1 67 ? 125.784 71.127 37.166 1.00 26.67 98 SER F N 1
ATOM 13852 C CA . SER F 1 67 ? 126.541 72.351 36.885 1.00 23.49 98 SER F CA 1
ATOM 13853 C C . SER F 1 67 ? 125.953 73.133 35.710 1.00 21.63 98 SER F C 1
ATOM 13854 O O . SER F 1 67 ? 125.835 74.357 35.763 1.00 18.26 98 SER F O 1
ATOM 13857 N N . ILE F 1 68 ? 125.589 72.428 34.647 1.00 15.56 99 ILE F N 1
ATOM 13858 C CA . ILE F 1 68 ? 125.001 73.089 33.500 1.00 10.62 99 ILE F CA 1
ATOM 13859 C C . ILE F 1 68 ? 123.827 73.962 33.953 1.00 14.67 99 ILE F C 1
ATOM 13860 O O . ILE F 1 68 ? 123.737 75.121 33.568 1.00 19.99 99 ILE F O 1
ATOM 13865 N N . ARG F 1 69 ? 122.933 73.415 34.774 1.00 19.84 100 ARG F N 1
ATOM 13866 C CA . ARG F 1 69 ? 121.780 74.180 35.246 1.00 23.49 100 ARG F CA 1
ATOM 13867 C C . ARG F 1 69 ? 122.215 75.406 36.009 1.00 22.76 100 ARG F C 1
ATOM 13868 O O . ARG F 1 69 ? 121.812 76.521 35.690 1.00 23.01 100 ARG F O 1
ATOM 13876 N N . ARG F 1 70 ? 123.024 75.189 37.035 1.00 19.51 101 ARG F N 1
ATOM 13877 C CA . ARG F 1 70 ? 123.513 76.288 37.851 1.00 23.96 101 ARG F CA 1
ATOM 13878 C C . ARG F 1 70 ? 124.006 77.441 36.999 1.00 23.24 101 ARG F C 1
ATOM 13879 O O . ARG F 1 70 ? 123.638 78.588 37.232 1.00 27.07 101 ARG F O 1
ATOM 13887 N N . ILE F 1 71 ? 124.849 77.135 36.018 1.00 23.10 102 ILE F N 1
ATOM 13888 C CA . ILE F 1 71 ? 125.398 78.157 35.137 1.00 20.89 102 ILE F CA 1
ATOM 13889 C C . ILE F 1 71 ? 124.316 78.845 34.327 1.00 22.82 102 ILE F C 1
ATOM 13890 O O . ILE F 1 71 ? 124.246 80.064 34.279 1.00 26.66 102 ILE F O 1
ATOM 13895 N N . GLN F 1 72 ? 123.472 78.057 33.687 1.00 28.81 103 GLN F N 1
ATOM 13896 C CA . GLN F 1 72 ? 122.399 78.608 32.880 1.00 38.48 103 GLN F CA 1
ATOM 13897 C C . GLN F 1 72 ? 121.400 79.446 33.661 1.00 42.19 103 GLN F C 1
ATOM 13898 O O . GLN F 1 72 ? 120.706 80.270 33.075 1.00 45.91 103 GLN F O 1
ATOM 13904 N N . GLU F 1 73 ? 121.310 79.231 34.971 1.00 48.12 104 GLU F N 1
ATOM 13905 C CA . GLU F 1 73 ? 120.382 79.996 35.805 1.00 55.10 104 GLU F CA 1
ATOM 13906 C C . GLU F 1 73 ? 120.761 81.474 35.897 1.00 56.14 104 GLU F C 1
ATOM 13907 O O . GLU F 1 73 ? 119.896 82.339 36.061 1.00 56.24 104 GLU F O 1
ATOM 13913 N N . SER F 1 74 ? 122.060 81.751 35.816 1.00 57.38 105 SER F N 1
ATOM 13914 C CA . SER F 1 74 ? 122.582 83.117 35.887 1.00 57.13 105 SER F CA 1
ATOM 13915 C C . SER F 1 74 ? 122.282 83.924 34.623 1.00 59.26 105 SER F C 1
ATOM 13916 O O . SER F 1 74 ? 122.638 83.525 33.513 1.00 57.97 105 SER F O 1
ATOM 13919 N N . GLY F 1 140 ? 108.258 -4.756 35.194 1.00 91.28 171 GLY F N 1
ATOM 13920 C CA . GLY F 1 140 ? 107.000 -4.576 34.491 1.00 95.45 171 GLY F CA 1
ATOM 13921 C C . GLY F 1 140 ? 107.204 -3.927 33.137 1.00 95.89 171 GLY F C 1
ATOM 13922 O O . GLY F 1 140 ? 107.214 -2.704 33.032 1.00 98.50 171 GLY F O 1
ATOM 13923 N N . LEU F 1 141 ? 107.367 -4.742 32.099 1.00 93.88 172 LEU F N 1
ATOM 13924 C CA . LEU F 1 141 ? 107.584 -4.237 30.749 1.00 92.01 172 LEU F CA 1
ATOM 13925 C C . LEU F 1 141 ? 106.602 -3.113 30.417 1.00 92.45 172 LEU F C 1
ATOM 13926 O O . LEU F 1 141 ? 107.011 -2.045 29.970 1.00 95.21 172 LEU F O 1
ATOM 13931 N N . SER F 1 142 ? 105.312 -3.353 30.625 1.00 91.52 173 SER F N 1
ATOM 13932 C CA . SER F 1 142 ? 104.306 -2.335 30.349 1.00 91.05 173 SER F CA 1
ATOM 13933 C C . SER F 1 142 ? 104.499 -1.149 31.286 1.00 93.44 173 SER F C 1
ATOM 13934 O O . SER F 1 142 ? 104.476 0.008 30.858 1.00 95.57 173 SER F O 1
ATOM 13937 N N . GLN F 1 143 ? 104.685 -1.450 32.569 1.00 94.03 174 GLN F N 1
ATOM 13938 C CA . GLN F 1 143 ? 104.887 -0.429 33.599 1.00 95.68 174 GLN F CA 1
ATOM 13939 C C . GLN F 1 143 ? 106.161 0.410 33.393 1.00 96.03 174 GLN F C 1
ATOM 13940 O O . GLN F 1 143 ? 106.093 1.638 33.288 1.00 97.35 174 GLN F O 1
ATOM 13946 N N . LEU F 1 144 ? 107.315 -0.258 33.351 1.00 93.04 175 LEU F N 1
ATOM 13947 C CA . LEU F 1 144 ? 108.609 0.401 33.146 1.00 88.52 175 LEU F CA 1
ATOM 13948 C C . LEU F 1 144 ? 108.695 1.135 31.803 1.00 88.98 175 LEU F C 1
ATOM 13949 O O . LEU F 1 144 ? 109.443 2.101 31.667 1.00 89.77 175 LEU F O 1
ATOM 13954 N N . ALA F 1 145 ? 107.957 0.657 30.805 1.00 89.11 176 ALA F N 1
ATOM 13955 C CA . ALA F 1 145 ? 107.944 1.293 29.491 1.00 86.33 176 ALA F CA 1
ATOM 13956 C C . ALA F 1 145 ? 107.544 2.741 29.698 1.00 86.29 176 ALA F C 1
ATOM 13957 O O . ALA F 1 145 ? 107.937 3.619 28.936 1.00 86.73 176 ALA F O 1
ATOM 13959 N N . VAL F 1 146 ? 106.742 2.973 30.733 1.00 86.06 177 VAL F N 1
ATOM 13960 C CA . VAL F 1 146 ? 106.289 4.314 31.082 1.00 86.29 177 VAL F CA 1
ATOM 13961 C C . VAL F 1 146 ? 107.485 5.184 31.461 1.00 87.50 177 VAL F C 1
ATOM 13962 O O . VAL F 1 146 ? 107.497 6.389 31.200 1.00 86.68 177 VAL F O 1
ATOM 13966 N N . ALA F 1 147 ? 108.481 4.569 32.095 1.00 87.73 178 ALA F N 1
ATOM 13967 C CA . ALA F 1 147 ? 109.690 5.281 32.497 1.00 87.52 178 ALA F CA 1
ATOM 13968 C C . ALA F 1 147 ? 110.308 5.912 31.262 1.00 85.62 178 ALA F C 1
ATOM 13969 O O . ALA F 1 147 ? 110.447 7.128 31.179 1.00 88.12 178 ALA F O 1
ATOM 13971 N N . VAL F 1 148 ? 110.676 5.077 30.299 1.00 82.73 179 VAL F N 1
ATOM 13972 C CA . VAL F 1 148 ? 111.260 5.574 29.068 1.00 83.08 179 VAL F CA 1
ATOM 13973 C C . VAL F 1 148 ? 110.376 6.698 28.523 1.00 83.91 179 VAL F C 1
ATOM 13974 O O . VAL F 1 148 ? 110.875 7.669 27.958 1.00 84.19 179 VAL F O 1
ATOM 13978 N N . GLY F 1 149 ? 109.064 6.565 28.709 1.00 84.83 180 GLY F N 1
ATOM 13979 C CA . GLY F 1 149 ? 108.133 7.581 28.241 1.00 83.52 180 GLY F CA 1
ATOM 13980 C C . GLY F 1 149 ? 108.395 8.954 28.842 1.00 82.41 180 GLY F C 1
ATOM 13981 O O . GLY F 1 149 ? 108.627 9.923 28.118 1.00 84.59 180 GLY F O 1
ATOM 13982 N N . LYS F 1 150 ? 108.349 9.045 30.167 1.00 81.02 181 LYS F N 1
ATOM 13983 C CA . LYS F 1 150 ? 108.599 10.307 30.858 1.00 77.59 181 LYS F CA 1
ATOM 13984 C C . LYS F 1 150 ? 110.075 10.710 30.760 1.00 76.56 181 LYS F C 1
ATOM 13985 O O . LYS F 1 150 ? 110.397 11.805 30.304 1.00 74.21 181 LYS F O 1
ATOM 13991 N N . MET F 1 151 ? 110.965 9.819 31.189 1.00 75.64 182 MET F N 1
ATOM 13992 C CA . MET F 1 151 ? 112.400 10.075 31.142 1.00 74.00 182 MET F CA 1
ATOM 13993 C C . MET F 1 151 ? 112.742 10.728 29.810 1.00 76.12 182 MET F C 1
ATOM 13994 O O . MET F 1 151 ? 113.238 11.855 29.777 1.00 77.77 182 MET F O 1
ATOM 13999 N N . GLN F 1 152 ? 112.456 10.032 28.714 1.00 77.84 183 GLN F N 1
ATOM 14000 C CA . GLN F 1 152 ? 112.747 10.563 27.387 1.00 79.35 183 GLN F CA 1
ATOM 14001 C C . GLN F 1 152 ? 112.169 11.965 27.222 1.00 80.11 183 GLN F C 1
ATOM 14002 O O . GLN F 1 152 ? 112.916 12.925 27.053 1.00 84.13 183 GLN F O 1
ATOM 14008 N N . GLN F 1 153 ? 110.848 12.090 27.293 1.00 79.82 184 GLN F N 1
ATOM 14009 C CA . GLN F 1 153 ? 110.208 13.391 27.129 1.00 82.54 184 GLN F CA 1
ATOM 14010 C C . GLN F 1 153 ? 110.858 14.436 28.028 1.00 81.51 184 GLN F C 1
ATOM 14011 O O . GLN F 1 153 ? 111.004 15.603 27.645 1.00 84.06 184 GLN F O 1
ATOM 14017 N N . PHE F 1 154 ? 111.235 14.009 29.229 1.00 76.92 185 PHE F N 1
ATOM 14018 C CA . PHE F 1 154 ? 111.858 14.895 30.197 1.00 72.47 185 PHE F CA 1
ATOM 14019 C C . PHE F 1 154 ? 113.177 15.466 29.712 1.00 71.17 185 PHE F C 1
ATOM 14020 O O . PHE F 1 154 ? 113.298 16.679 29.550 1.00 76.52 185 PHE F O 1
ATOM 14028 N N . VAL F 1 155 ? 114.169 14.612 29.477 1.00 64.74 186 VAL F N 1
ATOM 14029 C CA . VAL F 1 155 ? 115.453 15.125 29.035 1.00 69.04 186 VAL F CA 1
ATOM 14030 C C . VAL F 1 155 ? 115.258 16.076 27.864 1.00 73.60 186 VAL F C 1
ATOM 14031 O O . VAL F 1 155 ? 116.004 17.045 27.719 1.00 80.84 186 VAL F O 1
ATOM 14035 N N . ASN F 1 156 ? 114.259 15.812 27.028 1.00 76.29 187 ASN F N 1
ATOM 14036 C CA . ASN F 1 156 ? 113.992 16.701 25.904 1.00 78.80 187 ASN F CA 1
ATOM 14037 C C . ASN F 1 156 ? 113.699 18.100 26.436 1.00 78.45 187 ASN F C 1
ATOM 14038 O O . ASN F 1 156 ? 114.459 19.036 26.192 1.00 81.88 187 ASN F O 1
ATOM 14043 N N . ASP F 1 157 ? 112.603 18.237 27.173 1.00 74.47 188 ASP F N 1
ATOM 14044 C CA . ASP F 1 157 ? 112.235 19.523 27.735 1.00 71.03 188 ASP F CA 1
ATOM 14045 C C . ASP F 1 157 ? 113.408 20.165 28.475 1.00 69.62 188 ASP F C 1
ATOM 14046 O O . ASP F 1 157 ? 113.709 21.339 28.274 1.00 71.05 188 ASP F O 1
ATOM 14051 N N . GLN F 1 158 ? 114.069 19.397 29.334 1.00 65.19 189 GLN F N 1
ATOM 14052 C CA . GLN F 1 158 ? 115.191 19.932 30.091 1.00 65.45 189 GLN F CA 1
ATOM 14053 C C . GLN F 1 158 ? 116.296 20.454 29.184 1.00 64.94 189 GLN F C 1
ATOM 14054 O O . GLN F 1 158 ? 116.657 21.622 29.259 1.00 69.60 189 GLN F O 1
ATOM 14060 N N . PHE F 1 159 ? 116.835 19.601 28.324 1.00 63.31 190 PHE F N 1
ATOM 14061 C CA . PHE F 1 159 ? 117.890 20.037 27.422 1.00 63.42 190 PHE F CA 1
ATOM 14062 C C . PHE F 1 159 ? 117.482 21.311 26.683 1.00 63.76 190 PHE F C 1
ATOM 14063 O O . PHE F 1 159 ? 118.280 22.233 26.558 1.00 64.64 190 PHE F O 1
ATOM 14071 N N . ASN F 1 160 ? 116.242 21.364 26.202 1.00 66.66 191 ASN F N 1
ATOM 14072 C CA . ASN F 1 160 ? 115.736 22.542 25.487 1.00 68.92 191 ASN F CA 1
ATOM 14073 C C . ASN F 1 160 ? 115.835 23.816 26.326 1.00 66.30 191 ASN F C 1
ATOM 14074 O O . ASN F 1 160 ? 116.123 24.890 25.799 1.00 64.25 191 ASN F O 1
ATOM 14079 N N . LYS F 1 161 ? 115.555 23.708 27.622 1.00 61.92 192 LYS F N 1
ATOM 14080 C CA . LYS F 1 161 ? 115.683 24.860 28.502 1.00 58.38 192 LYS F CA 1
ATOM 14081 C C . LYS F 1 161 ? 117.162 25.222 28.370 1.00 55.92 192 LYS F C 1
ATOM 14082 O O . LYS F 1 161 ? 117.509 26.300 27.896 1.00 54.12 192 LYS F O 1
ATOM 14088 N N . THR F 1 162 ? 118.023 24.285 28.753 1.00 54.29 193 THR F N 1
ATOM 14089 C CA . THR F 1 162 ? 119.468 24.463 28.672 1.00 55.46 193 THR F CA 1
ATOM 14090 C C . THR F 1 162 ? 119.832 24.959 27.286 1.00 54.39 193 THR F C 1
ATOM 14091 O O . THR F 1 162 ? 120.803 25.691 27.106 1.00 55.53 193 THR F O 1
ATOM 14095 N N . ALA F 1 163 ? 119.057 24.538 26.300 1.00 54.35 194 ALA F N 1
ATOM 14096 C CA . ALA F 1 163 ? 119.312 24.962 24.945 1.00 55.82 194 ALA F CA 1
ATOM 14097 C C . ALA F 1 163 ? 119.261 26.481 24.940 1.00 58.23 194 ALA F C 1
ATOM 14098 O O . ALA F 1 163 ? 120.296 27.139 24.878 1.00 61.55 194 ALA F O 1
ATOM 14100 N N . GLN F 1 164 ? 118.061 27.040 25.048 1.00 60.42 195 GLN F N 1
ATOM 14101 C CA . GLN F 1 164 ? 117.905 28.489 25.030 1.00 62.87 195 GLN F CA 1
ATOM 14102 C C . GLN F 1 164 ? 118.503 29.205 26.240 1.00 62.04 195 GLN F C 1
ATOM 14103 O O . GLN F 1 164 ? 118.705 30.417 26.215 1.00 62.75 195 GLN F O 1
ATOM 14109 N N . GLU F 1 165 ? 118.780 28.464 27.305 1.00 62.91 196 GLU F N 1
ATOM 14110 C CA . GLU F 1 165 ? 119.396 29.064 28.484 1.00 61.25 196 GLU F CA 1
ATOM 14111 C C . GLU F 1 165 ? 120.854 29.346 28.151 1.00 59.67 196 GLU F C 1
ATOM 14112 O O . GLU F 1 165 ? 121.539 30.080 28.860 1.00 57.67 196 GLU F O 1
ATOM 14118 N N . LEU F 1 166 ? 121.327 28.712 27.083 1.00 56.34 197 LEU F N 1
ATOM 14119 C CA . LEU F 1 166 ? 122.687 28.901 26.616 1.00 54.24 197 LEU F CA 1
ATOM 14120 C C . LEU F 1 166 ? 122.712 30.044 25.608 1.00 58.09 197 LEU F C 1
ATOM 14121 O O . LEU F 1 166 ? 123.783 30.498 25.206 1.00 63.27 197 LEU F O 1
ATOM 14126 N N . ASP F 1 167 ? 121.533 30.497 25.184 1.00 58.27 198 ASP F N 1
ATOM 14127 C CA . ASP F 1 167 ? 121.449 31.593 24.222 1.00 57.03 198 ASP F CA 1
ATOM 14128 C C . ASP F 1 167 ? 121.494 32.953 24.891 1.00 56.13 198 ASP F C 1
ATOM 14129 O O . ASP F 1 167 ? 122.318 33.783 24.534 1.00 59.65 198 ASP F O 1
ATOM 14134 N N . CYS F 1 168 ? 120.601 33.186 25.849 1.00 54.82 199 CYS F N 1
ATOM 14135 C CA . CYS F 1 168 ? 120.563 34.454 26.567 1.00 56.33 199 CYS F CA 1
ATOM 14136 C C . CYS F 1 168 ? 121.985 34.763 27.002 1.00 59.54 199 CYS F C 1
ATOM 14137 O O . CYS F 1 168 ? 122.479 35.869 26.789 1.00 64.82 199 CYS F O 1
ATOM 14140 N N . ILE F 1 169 ? 122.638 33.778 27.616 1.00 60.28 200 ILE F N 1
ATOM 14141 C CA . ILE F 1 169 ? 124.017 33.931 28.075 1.00 59.17 200 ILE F CA 1
ATOM 14142 C C . ILE F 1 169 ? 124.912 34.325 26.916 1.00 57.34 200 ILE F C 1
ATOM 14143 O O . ILE F 1 169 ? 125.825 35.134 27.075 1.00 62.73 200 ILE F O 1
ATOM 14148 N N . LYS F 1 170 ? 124.648 33.744 25.752 1.00 52.41 201 LYS F N 1
ATOM 14149 C CA . LYS F 1 170 ? 125.427 34.046 24.561 1.00 49.07 201 LYS F CA 1
ATOM 14150 C C . LYS F 1 170 ? 125.175 35.469 24.057 1.00 45.87 201 LYS F C 1
ATOM 14151 O O . LYS F 1 170 ? 126.107 36.167 23.663 1.00 43.28 201 LYS F O 1
ATOM 14157 N N . ILE F 1 171 ? 123.915 35.890 24.074 1.00 44.66 202 ILE F N 1
ATOM 14158 C CA . ILE F 1 171 ? 123.530 37.219 23.617 1.00 45.19 202 ILE F CA 1
ATOM 14159 C C . ILE F 1 171 ? 123.941 38.333 24.585 1.00 46.70 202 ILE F C 1
ATOM 14160 O O . ILE F 1 171 ? 124.478 39.352 24.160 1.00 52.45 202 ILE F O 1
ATOM 14165 N N . THR F 1 172 ? 123.676 38.167 25.877 1.00 47.59 203 THR F N 1
ATOM 14166 C CA . THR F 1 172 ? 124.065 39.200 26.829 1.00 47.94 203 THR F CA 1
ATOM 14167 C C . THR F 1 172 ? 125.596 39.254 26.932 1.00 50.01 203 THR F C 1
ATOM 14168 O O . THR F 1 172 ? 126.166 40.278 27.309 1.00 53.90 203 THR F O 1
ATOM 14172 N N . GLN F 1 173 ? 126.259 38.150 26.606 1.00 50.88 204 GLN F N 1
ATOM 14173 C CA . GLN F 1 173 ? 127.717 38.108 26.627 1.00 54.70 204 GLN F CA 1
ATOM 14174 C C . GLN F 1 173 ? 128.233 39.153 25.654 1.00 57.72 204 GLN F C 1
ATOM 14175 O O . GLN F 1 173 ? 129.258 39.787 25.892 1.00 58.05 204 GLN F O 1
ATOM 14181 N N . GLN F 1 174 ? 127.516 39.289 24.538 1.00 60.38 205 GLN F N 1
ATOM 14182 C CA . GLN F 1 174 ? 127.824 40.245 23.473 1.00 56.15 205 GLN F CA 1
ATOM 14183 C C . GLN F 1 174 ? 127.339 41.663 23.829 1.00 50.92 205 GLN F C 1
ATOM 14184 O O . GLN F 1 174 ? 128.150 42.581 23.956 1.00 52.65 205 GLN F O 1
ATOM 14190 N N . VAL F 1 175 ? 126.028 41.836 24.002 1.00 37.77 206 VAL F N 1
ATOM 14191 C CA . VAL F 1 175 ? 125.462 43.140 24.344 1.00 31.81 206 VAL F CA 1
ATOM 14192 C C . VAL F 1 175 ? 126.268 43.835 25.426 1.00 31.93 206 VAL F C 1
ATOM 14193 O O . VAL F 1 175 ? 126.305 45.060 25.503 1.00 31.86 206 VAL F O 1
ATOM 14197 N N . GLY F 1 176 ? 126.896 43.043 26.281 1.00 35.18 207 GLY F N 1
ATOM 14198 C CA . GLY F 1 176 ? 127.701 43.610 27.346 1.00 37.30 207 GLY F CA 1
ATOM 14199 C C . GLY F 1 176 ? 128.957 44.257 26.805 1.00 33.62 207 GLY F C 1
ATOM 14200 O O . GLY F 1 176 ? 129.160 45.462 26.957 1.00 33.93 207 GLY F O 1
ATOM 14201 N N . VAL F 1 177 ? 129.803 43.459 26.166 1.00 26.76 208 VAL F N 1
ATOM 14202 C CA . VAL F 1 177 ? 131.034 43.984 25.610 1.00 27.96 208 VAL F CA 1
ATOM 14203 C C . VAL F 1 177 ? 130.750 45.205 24.741 1.00 35.03 208 VAL F C 1
ATOM 14204 O O . VAL F 1 177 ? 131.403 46.240 24.890 1.00 33.80 208 VAL F O 1
ATOM 14208 N N . GLU F 1 178 ? 129.779 45.086 23.835 1.00 38.67 209 GLU F N 1
ATOM 14209 C CA . GLU F 1 178 ? 129.418 46.202 22.959 1.00 38.58 209 GLU F CA 1
ATOM 14210 C C . GLU F 1 178 ? 129.081 47.400 23.851 1.00 37.77 209 GLU F C 1
ATOM 14211 O O . GLU F 1 178 ? 129.653 48.471 23.697 1.00 45.88 209 GLU F O 1
ATOM 14217 N N . LEU F 1 179 ? 128.171 47.210 24.800 1.00 32.49 210 LEU F N 1
ATOM 14218 C CA . LEU F 1 179 ? 127.766 48.278 25.704 1.00 24.92 210 LEU F CA 1
ATOM 14219 C C . LEU F 1 179 ? 128.952 48.895 26.449 1.00 25.99 210 LEU F C 1
ATOM 14220 O O . LEU F 1 179 ? 128.988 50.103 26.712 1.00 15.60 210 LEU F O 1
ATOM 14225 N N . ASN F 1 180 ? 129.917 48.054 26.801 1.00 30.23 211 ASN F N 1
ATOM 14226 C CA . ASN F 1 180 ? 131.099 48.511 27.519 1.00 32.43 211 ASN F CA 1
ATOM 14227 C C . ASN F 1 180 ? 132.036 49.340 26.667 1.00 35.78 211 ASN F C 1
ATOM 14228 O O . ASN F 1 180 ? 132.590 50.328 27.147 1.00 41.26 211 ASN F O 1
ATOM 14233 N N . LEU F 1 181 ? 132.230 48.929 25.414 1.00 36.63 212 LEU F N 1
ATOM 14234 C CA . LEU F 1 181 ? 133.092 49.656 24.485 1.00 29.55 212 LEU F CA 1
ATOM 14235 C C . LEU F 1 181 ? 132.532 51.070 24.244 1.00 29.75 212 LEU F C 1
ATOM 14236 O O . LEU F 1 181 ? 133.235 52.068 24.431 1.00 28.41 212 LEU F O 1
ATOM 14241 N N . TYR F 1 182 ? 131.263 51.154 23.858 1.00 25.04 213 TYR F N 1
ATOM 14242 C CA . TYR F 1 182 ? 130.631 52.441 23.598 1.00 27.23 213 TYR F CA 1
ATOM 14243 C C . TYR F 1 182 ? 130.787 53.468 24.736 1.00 31.91 213 TYR F C 1
ATOM 14244 O O . TYR F 1 182 ? 130.706 54.675 24.498 1.00 34.95 213 TYR F O 1
ATOM 14253 N N . LEU F 1 183 ? 130.971 53.021 25.976 1.00 28.71 214 LEU F N 1
ATOM 14254 C CA . LEU F 1 183 ? 131.169 53.998 27.043 1.00 22.19 214 LEU F CA 1
ATOM 14255 C C . LEU F 1 183 ? 132.602 54.522 27.001 1.00 24.33 214 LEU F C 1
ATOM 14256 O O . LEU F 1 183 ? 132.818 55.717 27.200 1.00 26.91 214 LEU F O 1
ATOM 14261 N N . THR F 1 184 ? 133.584 53.645 26.770 1.00 23.16 215 THR F N 1
ATOM 14262 C CA . THR F 1 184 ? 134.966 54.113 26.720 1.00 23.15 215 THR F CA 1
ATOM 14263 C C . THR F 1 184 ? 135.199 54.890 25.433 1.00 23.17 215 THR F C 1
ATOM 14264 O O . THR F 1 184 ? 136.039 55.792 25.400 1.00 25.78 215 THR F O 1
ATOM 14268 N N . GLU F 1 185 ? 134.469 54.543 24.372 1.00 20.82 216 GLU F N 1
ATOM 14269 C CA . GLU F 1 185 ? 134.576 55.283 23.101 1.00 24.84 216 GLU F CA 1
ATOM 14270 C C . GLU F 1 185 ? 134.099 56.710 23.404 1.00 24.28 216 GLU F C 1
ATOM 14271 O O . GLU F 1 185 ? 134.845 57.689 23.283 1.00 18.94 216 GLU F O 1
ATOM 14277 N N . LEU F 1 186 ? 132.839 56.777 23.823 1.00 21.61 217 LEU F N 1
ATOM 14278 C CA . LEU F 1 186 ? 132.141 57.994 24.186 1.00 16.81 217 LEU F CA 1
ATOM 14279 C C . LEU F 1 186 ? 132.988 58.894 25.065 1.00 21.04 217 LEU F C 1
ATOM 14280 O O . LEU F 1 186 ? 133.191 60.057 24.749 1.00 33.95 217 LEU F O 1
ATOM 14285 N N . THR F 1 187 ? 133.470 58.377 26.186 1.00 23.52 218 THR F N 1
ATOM 14286 C CA . THR F 1 187 ? 134.295 59.198 27.059 1.00 18.08 218 THR F CA 1
ATOM 14287 C C . THR F 1 187 ? 135.607 59.557 26.346 1.00 14.01 218 THR F C 1
ATOM 14288 O O . THR F 1 187 ? 136.151 60.629 26.564 1.00 19.37 218 THR F O 1
ATOM 14292 N N . THR F 1 188 ? 136.116 58.675 25.494 1.00 5.68 219 THR F N 1
ATOM 14293 C CA . THR F 1 188 ? 137.341 58.994 24.774 1.00 9.34 219 THR F CA 1
ATOM 14294 C C . THR F 1 188 ? 137.087 60.182 23.856 1.00 11.47 219 THR F C 1
ATOM 14295 O O . THR F 1 188 ? 137.883 61.108 23.793 1.00 17.48 219 THR F O 1
ATOM 14299 N N . VAL F 1 189 ? 135.977 60.139 23.134 1.00 13.46 220 VAL F N 1
ATOM 14300 C CA . VAL F 1 189 ? 135.614 61.197 22.196 1.00 11.21 220 VAL F CA 1
ATOM 14301 C C . VAL F 1 189 ? 135.155 62.500 22.820 1.00 12.34 220 VAL F C 1
ATOM 14302 O O . VAL F 1 189 ? 135.716 63.555 22.544 1.00 21.70 220 VAL F O 1
ATOM 14306 N N . PHE F 1 190 ? 134.109 62.449 23.627 1.00 9.98 221 PHE F N 1
ATOM 14307 C CA . PHE F 1 190 ? 133.633 63.670 24.255 1.00 18.22 221 PHE F CA 1
ATOM 14308 C C . PHE F 1 190 ? 134.124 63.828 25.699 1.00 20.22 221 PHE F C 1
ATOM 14309 O O . PHE F 1 190 ? 133.411 64.346 26.565 1.00 24.56 221 PHE F O 1
ATOM 14317 N N . GLY F 1 191 ? 135.364 63.418 25.943 1.00 20.66 222 GLY F N 1
ATOM 14318 C CA . GLY F 1 191 ? 135.911 63.513 27.282 1.00 18.63 222 GLY F CA 1
ATOM 14319 C C . GLY F 1 191 ? 135.835 64.896 27.899 1.00 18.18 222 GLY F C 1
ATOM 14320 O O . GLY F 1 191 ? 135.152 65.116 28.909 1.00 17.74 222 GLY F O 1
ATOM 14321 N N . PRO F 1 192 ? 136.500 65.871 27.286 1.00 13.69 223 PRO F N 1
ATOM 14322 C CA . PRO F 1 192 ? 136.463 67.207 27.854 1.00 13.61 223 PRO F CA 1
ATOM 14323 C C . PRO F 1 192 ? 135.044 67.662 28.128 1.00 19.36 223 PRO F C 1
ATOM 14324 O O . PRO F 1 192 ? 134.734 68.075 29.233 1.00 28.70 223 PRO F O 1
ATOM 14328 N N . GLN F 1 193 ? 134.173 67.560 27.134 1.00 21.36 224 GLN F N 1
ATOM 14329 C CA . GLN F 1 193 ? 132.796 68.010 27.298 1.00 19.91 224 GLN F CA 1
ATOM 14330 C C . GLN F 1 193 ? 132.075 67.363 28.479 1.00 20.47 224 GLN F C 1
ATOM 14331 O O . GLN F 1 193 ? 131.383 68.053 29.241 1.00 16.96 224 GLN F O 1
ATOM 14337 N N . ILE F 1 194 ? 132.222 66.043 28.617 1.00 18.32 225 ILE F N 1
ATOM 14338 C CA . ILE F 1 194 ? 131.579 65.296 29.705 1.00 11.75 225 ILE F CA 1
ATOM 14339 C C . ILE F 1 194 ? 132.139 65.794 31.022 1.00 8.61 225 ILE F C 1
ATOM 14340 O O . ILE F 1 194 ? 131.411 66.045 31.974 1.00 2.65 225 ILE F O 1
ATOM 14345 N N . THR F 1 195 ? 133.449 65.970 31.030 1.00 2.00 226 THR F N 1
ATOM 14346 C CA . THR F 1 195 ? 134.192 66.380 32.196 1.00 4.54 226 THR F CA 1
ATOM 14347 C C . THR F 1 195 ? 134.138 67.830 32.744 1.00 7.53 226 THR F C 1
ATOM 14348 O O . THR F 1 195 ? 134.627 68.078 33.843 1.00 21.30 226 THR F O 1
ATOM 14352 N N . SER F 1 196 ? 133.548 68.784 32.034 1.00 4.06 227 SER F N 1
ATOM 14353 C CA . SER F 1 196 ? 133.514 70.170 32.532 1.00 3.97 227 SER F CA 1
ATOM 14354 C C . SER F 1 196 ? 132.483 71.012 31.791 1.00 6.55 227 SER F C 1
ATOM 14355 O O . SER F 1 196 ? 132.324 70.892 30.577 1.00 15.51 227 SER F O 1
ATOM 14358 N N . PRO F 1 197 ? 131.812 71.923 32.504 1.00 4.52 228 PRO F N 1
ATOM 14359 C CA . PRO F 1 197 ? 130.782 72.780 31.914 1.00 5.41 228 PRO F CA 1
ATOM 14360 C C . PRO F 1 197 ? 131.305 73.956 31.072 1.00 8.38 228 PRO F C 1
ATOM 14361 O O . PRO F 1 197 ? 130.538 74.608 30.340 1.00 3.78 228 PRO F O 1
ATOM 14365 N N . ALA F 1 198 ? 132.602 74.222 31.180 1.00 2.00 229 ALA F N 1
ATOM 14366 C CA . ALA F 1 198 ? 133.212 75.318 30.446 1.00 9.17 229 ALA F CA 1
ATOM 14367 C C . ALA F 1 198 ? 133.694 74.934 29.043 1.00 14.63 229 ALA F C 1
ATOM 14368 O O . ALA F 1 198 ? 133.579 73.774 28.640 1.00 20.84 229 ALA F O 1
ATOM 14370 N N . LEU F 1 199 ? 134.242 75.912 28.311 1.00 14.03 230 LEU F N 1
ATOM 14371 C CA . LEU F 1 199 ? 134.756 75.686 26.959 1.00 13.14 230 LEU F CA 1
ATOM 14372 C C . LEU F 1 199 ? 135.988 74.793 26.987 1.00 10.32 230 LEU F C 1
ATOM 14373 O O . LEU F 1 199 ? 136.910 75.038 27.741 1.00 8.67 230 LEU F O 1
ATOM 14378 N N . THR F 1 200 ? 136.005 73.773 26.139 1.00 10.77 231 THR F N 1
ATOM 14379 C CA . THR F 1 200 ? 137.118 72.843 26.091 1.00 7.12 231 THR F CA 1
ATOM 14380 C C . THR F 1 200 ? 137.504 72.465 24.682 1.00 14.33 231 THR F C 1
ATOM 14381 O O . THR F 1 200 ? 136.662 72.462 23.781 1.00 20.97 231 THR F O 1
ATOM 14385 N N . GLN F 1 201 ? 138.776 72.120 24.499 1.00 17.31 232 GLN F N 1
ATOM 14386 C CA . GLN F 1 201 ? 139.279 71.752 23.180 1.00 19.73 232 GLN F CA 1
ATOM 14387 C C . GLN F 1 201 ? 138.414 70.621 22.644 1.00 16.45 232 GLN F C 1
ATOM 14388 O O . GLN F 1 201 ? 137.962 69.784 23.410 1.00 21.82 232 GLN F O 1
ATOM 14394 N N . LEU F 1 202 ? 138.151 70.607 21.343 1.00 9.71 233 LEU F N 1
ATOM 14395 C CA . LEU F 1 202 ? 137.356 69.532 20.774 1.00 9.99 233 LEU F CA 1
ATOM 14396 C C . LEU F 1 202 ? 138.297 68.407 20.374 1.00 16.26 233 LEU F C 1
ATOM 14397 O O . LEU F 1 202 ? 139.400 68.658 19.884 1.00 19.91 233 LEU F O 1
ATOM 14402 N N . THR F 1 203 ? 137.895 67.161 20.589 1.00 17.86 234 THR F N 1
ATOM 14403 C CA . THR F 1 203 ? 138.765 66.061 20.190 1.00 14.57 234 THR F CA 1
ATOM 14404 C C . THR F 1 203 ? 138.699 66.011 18.685 1.00 11.24 234 THR F C 1
ATOM 14405 O O . THR F 1 203 ? 137.730 66.489 18.102 1.00 11.07 234 THR F O 1
ATOM 14409 N N . ILE F 1 204 ? 139.706 65.427 18.046 1.00 12.42 235 ILE F N 1
ATOM 14410 C CA . ILE F 1 204 ? 139.685 65.358 16.594 1.00 10.94 235 ILE F CA 1
ATOM 14411 C C . ILE F 1 204 ? 138.461 64.584 16.128 1.00 13.10 235 ILE F C 1
ATOM 14412 O O . ILE F 1 204 ? 137.810 64.981 15.168 1.00 14.91 235 ILE F O 1
ATOM 14417 N N . GLN F 1 205 ? 138.147 63.492 16.825 1.00 12.70 236 GLN F N 1
ATOM 14418 C CA . GLN F 1 205 ? 136.999 62.656 16.495 1.00 12.26 236 GLN F CA 1
ATOM 14419 C C . GLN F 1 205 ? 135.686 63.439 16.506 1.00 14.03 236 GLN F C 1
ATOM 14420 O O . GLN F 1 205 ? 134.770 63.151 15.729 1.00 15.87 236 GLN F O 1
ATOM 14426 N N . ALA F 1 206 ? 135.578 64.417 17.395 1.00 14.89 237 ALA F N 1
ATOM 14427 C CA . ALA F 1 206 ? 134.358 65.228 17.463 1.00 22.37 237 ALA F CA 1
ATOM 14428 C C . ALA F 1 206 ? 134.172 66.086 16.195 1.00 21.77 237 ALA F C 1
ATOM 14429 O O . ALA F 1 206 ? 133.107 66.064 15.566 1.00 14.19 237 ALA F O 1
ATOM 14431 N N . LEU F 1 207 ? 135.220 66.836 15.839 1.00 18.42 238 LEU F N 1
ATOM 14432 C CA . LEU F 1 207 ? 135.210 67.710 14.672 1.00 11.75 238 LEU F CA 1
ATOM 14433 C C . LEU F 1 207 ? 134.744 66.877 13.508 1.00 12.84 238 LEU F C 1
ATOM 14434 O O . LEU F 1 207 ? 133.722 67.156 12.903 1.00 17.50 238 LEU F O 1
ATOM 14439 N N . TYR F 1 208 ? 135.502 65.831 13.226 1.00 17.89 239 TYR F N 1
ATOM 14440 C CA . TYR F 1 208 ? 135.213 64.908 12.139 1.00 21.69 239 TYR F CA 1
ATOM 14441 C C . TYR F 1 208 ? 133.726 64.555 12.075 1.00 19.37 239 TYR F C 1
ATOM 14442 O O . TYR F 1 208 ? 133.069 64.758 11.047 1.00 4.81 239 TYR F O 1
ATOM 14451 N N . ASN F 1 209 ? 133.207 64.022 13.180 1.00 21.49 240 ASN F N 1
ATOM 14452 C CA . ASN F 1 209 ? 131.796 63.651 13.280 1.00 22.61 240 ASN F CA 1
ATOM 14453 C C . ASN F 1 209 ? 130.923 64.858 12.934 1.00 21.35 240 ASN F C 1
ATOM 14454 O O . ASN F 1 209 ? 129.962 64.732 12.178 1.00 21.39 240 ASN F O 1
ATOM 14459 N N . LEU F 1 210 ? 131.268 66.021 13.494 1.00 20.44 241 LEU F N 1
ATOM 14460 C CA . LEU F 1 210 ? 130.532 67.267 13.253 1.00 15.55 241 LEU F CA 1
ATOM 14461 C C . LEU F 1 210 ? 130.469 67.598 11.772 1.00 17.29 241 LEU F C 1
ATOM 14462 O O . LEU F 1 210 ? 129.429 67.995 11.253 1.00 20.96 241 LEU F O 1
ATOM 14467 N N . ALA F 1 211 ? 131.594 67.451 11.092 1.00 19.64 242 ALA F N 1
ATOM 14468 C CA . ALA F 1 211 ? 131.641 67.720 9.668 1.00 16.80 242 ALA F CA 1
ATOM 14469 C C . ALA F 1 211 ? 131.182 66.505 8.855 1.00 12.98 242 ALA F C 1
ATOM 14470 O O . ALA F 1 211 ? 131.585 66.332 7.711 1.00 16.83 242 ALA F O 1
ATOM 14472 N N . GLY F 1 212 ? 130.344 65.666 9.445 1.00 5.16 243 GLY F N 1
ATOM 14473 C CA . GLY F 1 212 ? 129.852 64.500 8.741 1.00 7.51 243 GLY F CA 1
ATOM 14474 C C . GLY F 1 212 ? 130.884 63.743 7.925 1.00 15.32 243 GLY F C 1
ATOM 14475 O O . GLY F 1 212 ? 130.609 63.345 6.794 1.00 15.99 243 GLY F O 1
ATOM 14476 N N . GLY F 1 213 ? 132.072 63.528 8.485 1.00 17.91 244 GLY F N 1
ATOM 14477 C CA . GLY F 1 213 ? 133.098 62.791 7.759 1.00 20.13 244 GLY F CA 1
ATOM 14478 C C . GLY F 1 213 ? 133.711 63.559 6.604 1.00 17.78 244 GLY F C 1
ATOM 14479 O O . GLY F 1 213 ? 134.765 63.204 6.070 1.00 18.88 244 GLY F O 1
ATOM 14480 N N . ASN F 1 214 ? 133.034 64.626 6.217 1.00 18.05 245 ASN F N 1
ATOM 14481 C CA . ASN F 1 214 ? 133.484 65.470 5.127 1.00 16.70 245 ASN F CA 1
ATOM 14482 C C . ASN F 1 214 ? 134.404 66.575 5.592 1.00 17.28 245 ASN F C 1
ATOM 14483 O O . ASN F 1 214 ? 134.005 67.736 5.607 1.00 10.66 245 ASN F O 1
ATOM 14488 N N . MET F 1 215 ? 135.630 66.222 5.956 1.00 18.51 246 MET F N 1
ATOM 14489 C CA . MET F 1 215 ? 136.589 67.206 6.431 1.00 19.25 246 MET F CA 1
ATOM 14490 C C . MET F 1 215 ? 136.872 68.312 5.438 1.00 21.50 246 MET F C 1
ATOM 14491 O O . MET F 1 215 ? 136.994 69.474 5.814 1.00 26.47 246 MET F O 1
ATOM 14496 N N . ASP F 1 216 ? 137.005 67.957 4.169 1.00 23.45 247 ASP F N 1
ATOM 14497 C CA . ASP F 1 216 ? 137.289 68.964 3.156 1.00 26.20 247 ASP F CA 1
ATOM 14498 C C . ASP F 1 216 ? 136.251 70.092 3.165 1.00 23.95 247 ASP F C 1
ATOM 14499 O O . ASP F 1 216 ? 136.586 71.269 3.250 1.00 21.92 247 ASP F O 1
ATOM 14504 N N . TYR F 1 217 ? 134.982 69.737 3.097 1.00 24.61 248 TYR F N 1
ATOM 14505 C CA . TYR F 1 217 ? 133.948 70.750 3.093 1.00 21.47 248 TYR F CA 1
ATOM 14506 C C . TYR F 1 217 ? 134.021 71.687 4.292 1.00 23.56 248 TYR F C 1
ATOM 14507 O O . TYR F 1 217 ? 133.836 72.889 4.151 1.00 27.69 248 TYR F O 1
ATOM 14516 N N . LEU F 1 218 ? 134.260 71.137 5.477 1.00 23.93 249 LEU F N 1
ATOM 14517 C CA . LEU F 1 218 ? 134.346 71.956 6.683 1.00 16.86 249 LEU F CA 1
ATOM 14518 C C . LEU F 1 218 ? 135.453 72.992 6.546 1.00 16.35 249 LEU F C 1
ATOM 14519 O O . LEU F 1 218 ? 135.185 74.191 6.527 1.00 17.79 249 LEU F O 1
ATOM 14524 N N . LEU F 1 219 ? 136.695 72.533 6.441 1.00 13.45 250 LEU F N 1
ATOM 14525 C CA . LEU F 1 219 ? 137.817 73.453 6.317 1.00 13.57 250 LEU F CA 1
ATOM 14526 C C . LEU F 1 219 ? 137.484 74.588 5.341 1.00 13.24 250 LEU F C 1
ATOM 14527 O O . LEU F 1 219 ? 137.761 75.755 5.611 1.00 9.65 250 LEU F O 1
ATOM 14532 N N . THR F 1 220 ? 136.885 74.233 4.209 1.00 15.11 251 THR F N 1
ATOM 14533 C CA . THR F 1 220 ? 136.504 75.214 3.198 1.00 13.57 251 THR F CA 1
ATOM 14534 C C . THR F 1 220 ? 135.619 76.289 3.829 1.00 20.22 251 THR F C 1
ATOM 14535 O O . THR F 1 220 ? 135.799 77.481 3.568 1.00 27.19 251 THR F O 1
ATOM 14539 N N . LYS F 1 221 ? 134.660 75.874 4.652 1.00 19.14 252 LYS F N 1
ATOM 14540 C CA . LYS F 1 221 ? 133.778 76.832 5.310 1.00 17.79 252 LYS F CA 1
ATOM 14541 C C . LYS F 1 221 ? 134.532 77.623 6.365 1.00 14.43 252 LYS F C 1
ATOM 14542 O O . LYS F 1 221 ? 134.301 78.813 6.528 1.00 14.94 252 LYS F O 1
ATOM 14548 N N . LEU F 1 222 ? 135.427 76.959 7.086 1.00 9.01 253 LEU F N 1
ATOM 14549 C CA . LEU F 1 222 ? 136.199 77.630 8.113 1.00 14.19 253 LEU F CA 1
ATOM 14550 C C . LEU F 1 222 ? 137.171 78.638 7.521 1.00 19.63 253 LEU F C 1
ATOM 14551 O O . LEU F 1 222 ? 137.424 79.689 8.117 1.00 26.78 253 LEU F O 1
ATOM 14556 N N . GLY F 1 223 ? 137.741 78.319 6.365 1.00 18.50 254 GLY F N 1
ATOM 14557 C CA . GLY F 1 223 ? 138.674 79.252 5.756 1.00 14.60 254 GLY F CA 1
ATOM 14558 C C . GLY F 1 223 ? 140.053 78.699 5.462 1.00 14.15 254 GLY F C 1
ATOM 14559 O O . GLY F 1 223 ? 140.606 78.960 4.405 1.00 13.41 254 GLY F O 1
ATOM 14560 N N . VAL F 1 224 ? 140.626 77.957 6.398 1.00 12.47 255 VAL F N 1
ATOM 14561 C CA . VAL F 1 224 ? 141.941 77.382 6.178 1.00 15.47 255 VAL F CA 1
ATOM 14562 C C . VAL F 1 224 ? 141.952 76.189 5.211 1.00 13.70 255 VAL F C 1
ATOM 14563 O O . VAL F 1 224 ? 140.906 75.650 4.849 1.00 5.96 255 VAL F O 1
ATOM 14567 N N . GLY F 1 225 ? 143.150 75.802 4.785 1.00 15.67 256 GLY F N 1
ATOM 14568 C CA . GLY F 1 225 ? 143.303 74.659 3.901 1.00 21.37 256 GLY F CA 1
ATOM 14569 C C . GLY F 1 225 ? 143.921 73.518 4.699 1.00 25.80 256 GLY F C 1
ATOM 14570 O O . GLY F 1 225 ? 144.208 73.684 5.887 1.00 33.05 256 GLY F O 1
ATOM 14571 N N . ASN F 1 226 ? 144.150 72.365 4.083 1.00 19.06 257 ASN F N 1
ATOM 14572 C CA . ASN F 1 226 ? 144.728 71.280 4.843 1.00 13.86 257 ASN F CA 1
ATOM 14573 C C . ASN F 1 226 ? 145.986 71.691 5.552 1.00 12.49 257 ASN F C 1
ATOM 14574 O O . ASN F 1 226 ? 146.132 71.432 6.732 1.00 14.30 257 ASN F O 1
ATOM 14579 N N . ASN F 1 227 ? 146.886 72.363 4.859 1.00 16.36 258 ASN F N 1
ATOM 14580 C CA . ASN F 1 227 ? 148.126 72.800 5.497 1.00 28.22 258 ASN F CA 1
ATOM 14581 C C . ASN F 1 227 ? 147.925 73.696 6.737 1.00 30.07 258 ASN F C 1
ATOM 14582 O O . ASN F 1 227 ? 148.891 74.260 7.273 1.00 30.18 258 ASN F O 1
ATOM 14587 N N . GLN F 1 228 ? 146.683 73.821 7.197 1.00 29.83 259 GLN F N 1
ATOM 14588 C CA . GLN F 1 228 ? 146.388 74.647 8.363 1.00 26.23 259 GLN F CA 1
ATOM 14589 C C . GLN F 1 228 ? 145.539 73.893 9.376 1.00 27.95 259 GLN F C 1
ATOM 14590 O O . GLN F 1 228 ? 145.069 74.483 10.353 1.00 35.05 259 GLN F O 1
ATOM 14596 N N . LEU F 1 229 ? 145.337 72.597 9.147 1.00 19.39 260 LEU F N 1
ATOM 14597 C CA . LEU F 1 229 ? 144.530 71.792 10.054 1.00 16.40 260 LEU F CA 1
ATOM 14598 C C . LEU F 1 229 ? 145.233 71.541 11.378 1.00 19.69 260 LEU F C 1
ATOM 14599 O O . LEU F 1 229 ? 144.649 71.688 12.452 1.00 20.56 260 LEU F O 1
ATOM 14604 N N . SER F 1 230 ? 146.490 71.133 11.289 1.00 24.56 261 SER F N 1
ATOM 14605 C CA . SER F 1 230 ? 147.291 70.869 12.471 1.00 23.37 261 SER F CA 1
ATOM 14606 C C . SER F 1 230 ? 147.303 72.155 13.278 1.00 24.53 261 SER F C 1
ATOM 14607 O O . SER F 1 230 ? 146.939 72.191 14.456 1.00 23.29 261 SER F O 1
ATOM 14610 N N . SER F 1 231 ? 147.709 73.219 12.600 1.00 30.18 262 SER F N 1
ATOM 14611 C CA . SER F 1 231 ? 147.808 74.553 13.180 1.00 30.00 262 SER F CA 1
ATOM 14612 C C . SER F 1 231 ? 146.492 74.965 13.863 1.00 23.90 262 SER F C 1
ATOM 14613 O O . SER F 1 231 ? 146.484 75.355 15.033 1.00 15.59 262 SER F O 1
ATOM 14616 N N . LEU F 1 232 ? 145.388 74.861 13.131 1.00 21.05 263 LEU F N 1
ATOM 14617 C CA . LEU F 1 232 ? 144.076 75.219 13.652 1.00 18.85 263 LEU F CA 1
ATOM 14618 C C . LEU F 1 232 ? 143.742 74.487 14.962 1.00 19.63 263 LEU F C 1
ATOM 14619 O O . LEU F 1 232 ? 143.322 75.120 15.938 1.00 17.60 263 LEU F O 1
ATOM 14624 N N . ILE F 1 233 ? 143.925 73.161 14.977 1.00 17.68 264 ILE F N 1
ATOM 14625 C CA . ILE F 1 233 ? 143.654 72.339 16.167 1.00 13.38 264 ILE F CA 1
ATOM 14626 C C . ILE F 1 233 ? 144.464 72.838 17.358 1.00 13.46 264 ILE F C 1
ATOM 14627 O O . ILE F 1 233 ? 143.941 73.066 18.446 1.00 11.26 264 ILE F O 1
ATOM 14632 N N . SER F 1 234 ? 145.762 72.971 17.134 1.00 13.02 265 SER F N 1
ATOM 14633 C CA . SER F 1 234 ? 146.683 73.464 18.136 1.00 10.03 265 SER F CA 1
ATOM 14634 C C . SER F 1 234 ? 146.241 74.847 18.635 1.00 8.95 265 SER F C 1
ATOM 14635 O O . SER F 1 234 ? 146.311 75.137 19.821 1.00 11.45 265 SER F O 1
ATOM 14638 N N . SER F 1 235 ? 145.792 75.704 17.725 1.00 8.48 266 SER F N 1
ATOM 14639 C CA . SER F 1 235 ? 145.337 77.042 18.091 1.00 5.31 266 SER F CA 1
ATOM 14640 C C . SER F 1 235 ? 144.433 76.980 19.298 1.00 5.37 266 SER F C 1
ATOM 14641 O O . SER F 1 235 ? 144.580 77.745 20.228 1.00 4.56 266 SER F O 1
ATOM 14644 N N . GLY F 1 236 ? 143.482 76.063 19.268 1.00 7.71 267 GLY F N 1
ATOM 14645 C CA . GLY F 1 236 ? 142.565 75.940 20.379 1.00 11.46 267 GLY F CA 1
ATOM 14646 C C . GLY F 1 236 ? 141.382 76.854 20.184 1.00 10.91 267 GLY F C 1
ATOM 14647 O O . GLY F 1 236 ? 140.668 77.204 21.124 1.00 19.38 267 GLY F O 1
ATOM 14648 N N . LEU F 1 237 ? 141.176 77.251 18.940 1.00 14.33 268 LEU F N 1
ATOM 14649 C CA . LEU F 1 237 ? 140.068 78.125 18.608 1.00 12.87 268 LEU F CA 1
ATOM 14650 C C . LEU F 1 237 ? 138.797 77.325 18.419 1.00 12.53 268 LEU F C 1
ATOM 14651 O O . LEU F 1 237 ? 137.712 77.892 18.501 1.00 24.81 268 LEU F O 1
ATOM 14656 N N . ILE F 1 238 ? 138.916 76.032 18.115 1.00 5.47 269 ILE F N 1
ATOM 14657 C CA . ILE F 1 238 ? 137.720 75.212 17.942 1.00 10.67 269 ILE F CA 1
ATOM 14658 C C . ILE F 1 238 ? 137.399 74.655 19.307 1.00 13.89 269 ILE F C 1
ATOM 14659 O O . ILE F 1 238 ? 138.185 73.875 19.838 1.00 20.27 269 ILE F O 1
ATOM 14664 N N . THR F 1 239 ? 136.261 75.036 19.882 1.00 6.71 270 THR F N 1
ATOM 14665 C CA . THR F 1 239 ? 135.927 74.547 21.213 1.00 9.44 270 THR F CA 1
ATOM 14666 C C . THR F 1 239 ? 134.453 74.256 21.359 1.00 14.53 270 THR F C 1
ATOM 14667 O O . THR F 1 239 ? 133.633 74.758 20.588 1.00 20.04 270 THR F O 1
ATOM 14671 N N . GLY F 1 240 ? 134.117 73.462 22.373 1.00 15.59 271 GLY F N 1
ATOM 14672 C CA . GLY F 1 240 ? 132.724 73.128 22.622 1.00 21.81 271 GLY F CA 1
ATOM 14673 C C . GLY F 1 240 ? 132.416 73.077 24.110 1.00 22.14 271 GLY F C 1
ATOM 14674 O O . GLY F 1 240 ? 133.321 73.174 24.939 1.00 22.39 271 GLY F O 1
ATOM 14675 N N . ASN F 1 241 ? 131.144 72.924 24.460 1.00 22.87 272 ASN F N 1
ATOM 14676 C CA . ASN F 1 241 ? 130.766 72.853 25.871 1.00 22.16 272 ASN F CA 1
ATOM 14677 C C . ASN F 1 241 ? 129.356 72.266 26.022 1.00 18.10 272 ASN F C 1
ATOM 14678 O O . ASN F 1 241 ? 128.475 72.550 25.219 1.00 25.57 272 ASN F O 1
ATOM 14683 N N . PRO F 1 242 ? 129.130 71.427 27.048 1.00 12.34 273 PRO F N 1
ATOM 14684 C CA . PRO F 1 242 ? 127.805 70.834 27.246 1.00 9.54 273 PRO F CA 1
ATOM 14685 C C . PRO F 1 242 ? 126.810 71.919 27.553 1.00 8.39 273 PRO F C 1
ATOM 14686 O O . PRO F 1 242 ? 127.154 72.907 28.203 1.00 13.60 273 PRO F O 1
ATOM 14690 N N . ILE F 1 243 ? 125.578 71.729 27.105 1.00 4.29 274 ILE F N 1
ATOM 14691 C CA . ILE F 1 243 ? 124.540 72.727 27.330 1.00 13.50 274 ILE F CA 1
ATOM 14692 C C . ILE F 1 243 ? 123.229 72.038 27.604 1.00 20.09 274 ILE F C 1
ATOM 14693 O O . ILE F 1 243 ? 122.177 72.686 27.644 1.00 24.69 274 ILE F O 1
ATOM 14698 N N . LEU F 1 244 ? 123.279 70.728 27.802 1.00 20.63 275 LEU F N 1
ATOM 14699 C CA . LEU F 1 244 ? 122.043 70.019 28.011 1.00 16.42 275 LEU F CA 1
ATOM 14700 C C . LEU F 1 244 ? 122.281 68.562 28.294 1.00 23.61 275 LEU F C 1
ATOM 14701 O O . LEU F 1 244 ? 123.036 67.900 27.582 1.00 30.20 275 LEU F O 1
ATOM 14706 N N . TYR F 1 245 ? 121.615 68.066 29.331 1.00 26.62 276 TYR F N 1
ATOM 14707 C CA . TYR F 1 245 ? 121.720 66.665 29.700 1.00 27.95 276 TYR F CA 1
ATOM 14708 C C . TYR F 1 245 ? 120.377 66.132 30.153 1.00 33.90 276 TYR F C 1
ATOM 14709 O O . TYR F 1 245 ? 119.992 66.281 31.306 1.00 34.49 276 TYR F O 1
ATOM 14718 N N . ASP F 1 246 ? 119.670 65.526 29.210 1.00 43.06 277 ASP F N 1
ATOM 14719 C CA . ASP F 1 246 ? 118.370 64.932 29.433 1.00 46.36 277 ASP F CA 1
ATOM 14720 C C . ASP F 1 246 ? 118.600 63.581 30.112 1.00 45.72 277 ASP F C 1
ATOM 14721 O O . ASP F 1 246 ? 118.805 62.577 29.444 1.00 44.06 277 ASP F O 1
ATOM 14726 N N . SER F 1 247 ? 118.571 63.561 31.440 1.00 47.03 278 SER F N 1
ATOM 14727 C CA . SER F 1 247 ? 118.812 62.332 32.198 1.00 47.35 278 SER F CA 1
ATOM 14728 C C . SER F 1 247 ? 117.867 61.199 31.858 1.00 45.27 278 SER F C 1
ATOM 14729 O O . SER F 1 247 ? 118.285 60.045 31.769 1.00 45.07 278 SER F O 1
ATOM 14732 N N . GLN F 1 248 ? 116.592 61.527 31.695 1.00 42.11 279 GLN F N 1
ATOM 14733 C CA . GLN F 1 248 ? 115.577 60.530 31.378 1.00 44.52 279 GLN F CA 1
ATOM 14734 C C . GLN F 1 248 ? 115.813 59.804 30.064 1.00 43.25 279 GLN F C 1
ATOM 14735 O O . GLN F 1 248 ? 115.750 58.579 30.002 1.00 47.63 279 GLN F O 1
ATOM 14741 N N . THR F 1 249 ? 116.048 60.571 29.008 1.00 38.69 280 THR F N 1
ATOM 14742 C CA . THR F 1 249 ? 116.311 60.014 27.690 1.00 30.93 280 THR F CA 1
ATOM 14743 C C . THR F 1 249 ? 117.792 59.623 27.501 1.00 31.32 280 THR F C 1
ATOM 14744 O O . THR F 1 249 ? 118.144 58.884 26.574 1.00 21.87 280 THR F O 1
ATOM 14748 N N . GLN F 1 250 ? 118.644 60.127 28.392 1.00 30.27 281 GLN F N 1
ATOM 14749 C CA . GLN F 1 250 ? 120.080 59.881 28.339 1.00 32.75 281 GLN F CA 1
ATOM 14750 C C . GLN F 1 250 ? 120.655 60.486 27.058 1.00 36.82 281 GLN F C 1
ATOM 14751 O O . GLN F 1 250 ? 121.276 59.797 26.243 1.00 42.72 281 GLN F O 1
ATOM 14757 N N . LEU F 1 251 ? 120.460 61.800 26.925 1.00 35.57 282 LEU F N 1
ATOM 14758 C CA . LEU F 1 251 ? 120.868 62.581 25.762 1.00 27.05 282 LEU F CA 1
ATOM 14759 C C . LEU F 1 251 ? 121.766 63.756 26.163 1.00 25.41 282 LEU F C 1
ATOM 14760 O O . LEU F 1 251 ? 121.383 64.558 27.011 1.00 25.81 282 LEU F O 1
ATOM 14765 N N . LEU F 1 252 ? 122.952 63.858 25.559 1.00 25.00 283 LEU F N 1
ATOM 14766 C CA . LEU F 1 252 ? 123.881 64.961 25.851 1.00 17.03 283 LEU F CA 1
ATOM 14767 C C . LEU F 1 252 ? 123.903 66.013 24.724 1.00 19.10 283 LEU F C 1
ATOM 14768 O O . LEU F 1 252 ? 123.855 65.685 23.533 1.00 11.95 283 LEU F O 1
ATOM 14773 N N . GLY F 1 253 ? 123.980 67.281 25.112 1.00 21.43 284 GLY F N 1
ATOM 14774 C CA . GLY F 1 253 ? 123.981 68.359 24.135 1.00 28.59 284 GLY F CA 1
ATOM 14775 C C . GLY F 1 253 ? 125.202 69.271 24.131 1.00 29.88 284 GLY F C 1
ATOM 14776 O O . GLY F 1 253 ? 125.322 70.195 24.949 1.00 29.34 284 GLY F O 1
ATOM 14777 N N . ILE F 1 254 ? 126.115 68.995 23.204 1.00 28.55 285 ILE F N 1
ATOM 14778 C CA . ILE F 1 254 ? 127.340 69.762 23.040 1.00 26.32 285 ILE F CA 1
ATOM 14779 C C . ILE F 1 254 ? 127.147 70.880 22.013 1.00 31.52 285 ILE F C 1
ATOM 14780 O O . ILE F 1 254 ? 126.470 70.684 20.995 1.00 32.40 285 ILE F O 1
ATOM 14785 N N . GLN F 1 255 ? 127.755 72.039 22.280 1.00 31.91 286 GLN F N 1
ATOM 14786 C CA . GLN F 1 255 ? 127.681 73.192 21.378 1.00 27.90 286 GLN F CA 1
ATOM 14787 C C . GLN F 1 255 ? 129.081 73.601 20.977 1.00 28.47 286 GLN F C 1
ATOM 14788 O O . GLN F 1 255 ? 129.821 74.183 21.765 1.00 29.19 286 GLN F O 1
ATOM 14794 N N . VAL F 1 256 ? 129.441 73.277 19.744 1.00 26.48 287 VAL F N 1
ATOM 14795 C CA . VAL F 1 256 ? 130.750 73.588 19.226 1.00 18.45 287 VAL F CA 1
ATOM 14796 C C . VAL F 1 256 ? 130.810 75.004 18.704 1.00 18.41 287 VAL F C 1
ATOM 14797 O O . VAL F 1 256 ? 129.796 75.553 18.296 1.00 23.74 287 VAL F O 1
ATOM 14801 N N . THR F 1 257 ? 132.011 75.581 18.713 1.00 22.33 288 THR F N 1
ATOM 14802 C CA . THR F 1 257 ? 132.274 76.943 18.216 1.00 22.69 288 THR F CA 1
ATOM 14803 C C . THR F 1 257 ? 133.505 76.928 17.280 1.00 24.69 288 THR F C 1
ATOM 14804 O O . THR F 1 257 ? 134.639 76.690 17.716 1.00 24.11 288 THR F O 1
ATOM 14808 N N . LEU F 1 258 ? 133.283 77.174 15.995 1.00 22.90 289 LEU F N 1
ATOM 14809 C CA . LEU F 1 258 ? 134.383 77.173 15.046 1.00 17.80 289 LEU F CA 1
ATOM 14810 C C . LEU F 1 258 ? 134.691 78.585 14.581 1.00 15.04 289 LEU F C 1
ATOM 14811 O O . LEU F 1 258 ? 133.806 79.441 14.549 1.00 14.10 289 LEU F O 1
ATOM 14816 N N . PRO F 1 259 ? 135.955 78.847 14.197 1.00 12.04 290 PRO F N 1
ATOM 14817 C CA . PRO F 1 259 ? 136.379 80.165 13.732 1.00 12.13 290 PRO F CA 1
ATOM 14818 C C . PRO F 1 259 ? 136.147 80.323 12.253 1.00 14.37 290 PRO F C 1
ATOM 14819 O O . PRO F 1 259 ? 135.685 79.417 11.564 1.00 16.55 290 PRO F O 1
ATOM 14823 N N . SER F 1 260 ? 136.510 81.489 11.763 1.00 13.70 291 SER F N 1
ATOM 14824 C CA . SER F 1 260 ? 136.375 81.780 10.366 1.00 13.45 291 SER F CA 1
ATOM 14825 C C . SER F 1 260 ? 137.659 82.511 10.079 1.00 15.50 291 SER F C 1
ATOM 14826 O O . SER F 1 260 ? 137.660 83.711 9.849 1.00 28.21 291 SER F O 1
ATOM 14829 N N . VAL F 1 261 ? 138.768 81.790 10.152 1.00 15.46 292 VAL F N 1
ATOM 14830 C CA . VAL F 1 261 ? 140.064 82.393 9.890 1.00 10.42 292 VAL F CA 1
ATOM 14831 C C . VAL F 1 261 ? 140.097 82.905 8.450 1.00 12.95 292 VAL F C 1
ATOM 14832 O O . VAL F 1 261 ? 139.674 82.229 7.523 1.00 18.95 292 VAL F O 1
ATOM 14836 N N . GLY F 1 262 ? 140.567 84.127 8.279 1.00 13.21 293 GLY F N 1
ATOM 14837 C CA . GLY F 1 262 ? 140.662 84.716 6.960 1.00 11.75 293 GLY F CA 1
ATOM 14838 C C . GLY F 1 262 ? 142.136 84.995 6.754 1.00 17.72 293 GLY F C 1
ATOM 14839 O O . GLY F 1 262 ? 142.661 86.067 7.103 1.00 9.82 293 GLY F O 1
ATOM 14840 N N . ASN F 1 263 ? 142.818 84.011 6.191 1.00 15.16 294 ASN F N 1
ATOM 14841 C CA . ASN F 1 263 ? 144.237 84.132 5.986 1.00 15.33 294 ASN F CA 1
ATOM 14842 C C . ASN F 1 263 ? 144.635 85.383 5.241 1.00 13.97 294 ASN F C 1
ATOM 14843 O O . ASN F 1 263 ? 144.237 85.563 4.105 1.00 13.10 294 ASN F O 1
ATOM 14848 N N . LEU F 1 264 ? 145.402 86.261 5.889 1.00 19.67 295 LEU F N 1
ATOM 14849 C CA . LEU F 1 264 ? 145.903 87.464 5.216 1.00 26.15 295 LEU F CA 1
ATOM 14850 C C . LEU F 1 264 ? 146.789 86.907 4.092 1.00 31.85 295 LEU F C 1
ATOM 14851 O O . LEU F 1 264 ? 146.966 85.695 4.007 1.00 38.88 295 LEU F O 1
ATOM 14856 N N . ASN F 1 265 ? 147.362 87.743 3.235 1.00 35.89 296 ASN F N 1
ATOM 14857 C CA . ASN F 1 265 ? 148.163 87.164 2.173 1.00 43.00 296 ASN F CA 1
ATOM 14858 C C . ASN F 1 265 ? 149.570 87.693 1.976 1.00 46.88 296 ASN F C 1
ATOM 14859 O O . ASN F 1 265 ? 149.807 88.906 1.968 1.00 46.98 296 ASN F O 1
ATOM 14864 N N . ASN F 1 266 ? 150.497 86.753 1.802 1.00 49.33 297 ASN F N 1
ATOM 14865 C CA . ASN F 1 266 ? 151.902 87.062 1.585 1.00 57.58 297 ASN F CA 1
ATOM 14866 C C . ASN F 1 266 ? 152.505 87.884 2.707 1.00 57.41 297 ASN F C 1
ATOM 14867 O O . ASN F 1 266 ? 153.618 88.401 2.575 1.00 60.79 297 ASN F O 1
ATOM 14872 N N . MET F 1 267 ? 151.758 88.026 3.801 1.00 51.13 298 MET F N 1
ATOM 14873 C CA . MET F 1 267 ? 152.253 88.754 4.961 1.00 40.95 298 MET F CA 1
ATOM 14874 C C . MET F 1 267 ? 152.861 87.685 5.837 1.00 35.86 298 MET F C 1
ATOM 14875 O O . MET F 1 267 ? 152.291 86.598 5.959 1.00 37.35 298 MET F O 1
ATOM 14880 N N . ARG F 1 268 ? 154.005 87.976 6.445 1.00 26.95 299 ARG F N 1
ATOM 14881 C CA . ARG F 1 268 ? 154.628 86.994 7.311 1.00 27.36 299 ARG F CA 1
ATOM 14882 C C . ARG F 1 268 ? 155.298 87.625 8.507 1.00 26.20 299 ARG F C 1
ATOM 14883 O O . ARG F 1 268 ? 155.998 88.623 8.380 1.00 34.16 299 ARG F O 1
ATOM 14891 N N . ALA F 1 269 ? 155.068 87.033 9.672 1.00 22.07 300 ALA F N 1
ATOM 14892 C CA . ALA F 1 269 ? 155.671 87.497 10.907 1.00 18.43 300 ALA F CA 1
ATOM 14893 C C . ALA F 1 269 ? 156.993 86.749 11.095 1.00 16.83 300 ALA F C 1
ATOM 14894 O O . ALA F 1 269 ? 157.025 85.524 11.094 1.00 20.64 300 ALA F O 1
ATOM 14896 N N . THR F 1 270 ? 158.082 87.485 11.257 1.00 15.93 301 THR F N 1
ATOM 14897 C CA . THR F 1 270 ? 159.399 86.880 11.426 1.00 18.08 301 THR F CA 1
ATOM 14898 C C . THR F 1 270 ? 159.936 87.119 12.823 1.00 18.51 301 THR F C 1
ATOM 14899 O O . THR F 1 270 ? 160.137 88.261 13.221 1.00 25.15 301 THR F O 1
ATOM 14903 N N . TYR F 1 271 ? 160.183 86.058 13.575 1.00 18.17 302 TYR F N 1
ATOM 14904 C CA . TYR F 1 271 ? 160.685 86.239 14.927 1.00 16.96 302 TYR F CA 1
ATOM 14905 C C . TYR F 1 271 ? 162.192 86.403 14.957 1.00 16.21 302 TYR F C 1
ATOM 14906 O O . TYR F 1 271 ? 162.930 85.632 14.338 1.00 15.01 302 TYR F O 1
ATOM 14915 N N . LEU F 1 272 ? 162.639 87.414 15.694 1.00 17.12 303 LEU F N 1
ATOM 14916 C CA . LEU F 1 272 ? 164.060 87.730 15.794 1.00 21.45 303 LEU F CA 1
ATOM 14917 C C . LEU F 1 272 ? 164.683 87.719 17.189 1.00 21.77 303 LEU F C 1
ATOM 14918 O O . LEU F 1 272 ? 164.102 88.215 18.156 1.00 21.15 303 LEU F O 1
ATOM 14923 N N . GLU F 1 273 ? 165.894 87.179 17.261 1.00 20.78 304 GLU F N 1
ATOM 14924 C CA . GLU F 1 273 ? 166.639 87.097 18.507 1.00 27.09 304 GLU F CA 1
ATOM 14925 C C . GLU F 1 273 ? 168.072 87.481 18.172 1.00 27.21 304 GLU F C 1
ATOM 14926 O O . GLU F 1 273 ? 168.494 87.384 17.020 1.00 25.95 304 GLU F O 1
ATOM 14932 N N . THR F 1 274 ? 168.837 87.876 19.178 1.00 27.07 305 THR F N 1
ATOM 14933 C CA . THR F 1 274 ? 170.204 88.292 18.926 1.00 26.35 305 THR F CA 1
ATOM 14934 C C . THR F 1 274 ? 171.170 87.847 19.997 1.00 26.92 305 THR F C 1
ATOM 14935 O O . THR F 1 274 ? 170.856 87.882 21.188 1.00 26.63 305 THR F O 1
ATOM 14939 N N . LEU F 1 275 ? 172.355 87.441 19.561 1.00 28.32 306 LEU F N 1
ATOM 14940 C CA . LEU F 1 275 ? 173.401 87.006 20.478 1.00 34.86 306 LEU F CA 1
ATOM 14941 C C . LEU F 1 275 ? 174.338 88.175 20.707 1.00 39.72 306 LEU F C 1
ATOM 14942 O O . LEU F 1 275 ? 174.362 89.126 19.918 1.00 41.73 306 LEU F O 1
ATOM 14947 N N . SER F 1 276 ? 175.104 88.105 21.791 1.00 43.02 307 SER F N 1
ATOM 14948 C CA . SER F 1 276 ? 176.068 89.150 22.105 1.00 43.87 307 SER F CA 1
ATOM 14949 C C . SER F 1 276 ? 177.281 88.932 21.218 1.00 42.97 307 SER F C 1
ATOM 14950 O O . SER F 1 276 ? 178.228 88.261 21.614 1.00 46.13 307 SER F O 1
ATOM 14953 N N . VAL F 1 277 ? 177.239 89.455 20.000 1.00 46.81 308 VAL F N 1
ATOM 14954 C CA . VAL F 1 277 ? 178.377 89.309 19.099 1.00 47.87 308 VAL F CA 1
ATOM 14955 C C . VAL F 1 277 ? 179.437 90.288 19.554 1.00 51.15 308 VAL F C 1
ATOM 14956 O O . VAL F 1 277 ? 179.138 91.256 20.251 1.00 51.86 308 VAL F O 1
ATOM 14960 N N . SER F 1 278 ? 180.680 90.045 19.174 1.00 57.56 309 SER F N 1
ATOM 14961 C CA . SER F 1 278 ? 181.715 90.976 19.562 1.00 65.91 309 SER F CA 1
ATOM 14962 C C . SER F 1 278 ? 181.742 92.029 18.475 1.00 67.32 309 SER F C 1
ATOM 14963 O O . SER F 1 278 ? 181.244 93.130 18.674 1.00 66.65 309 SER F O 1
ATOM 14966 N N . THR F 1 279 ? 182.275 91.695 17.311 1.00 71.34 310 THR F N 1
ATOM 14967 C CA . THR F 1 279 ? 182.291 92.681 16.245 1.00 81.54 310 THR F CA 1
ATOM 14968 C C . THR F 1 279 ? 182.773 93.974 16.884 1.00 82.52 310 THR F C 1
ATOM 14969 O O . THR F 1 279 ? 183.952 94.136 17.193 1.00 89.43 310 THR F O 1
ATOM 14973 N N . THR F 1 280 ? 181.805 94.860 17.114 1.00 81.25 311 THR F N 1
ATOM 14974 C CA . THR F 1 280 ? 181.984 96.177 17.716 1.00 76.53 311 THR F CA 1
ATOM 14975 C C . THR F 1 280 ? 183.003 96.154 18.859 1.00 77.51 311 THR F C 1
ATOM 14976 O O . THR F 1 280 ? 183.898 97.008 18.956 1.00 71.87 311 THR F O 1
ATOM 14980 N N . LYS F 1 281 ? 182.813 95.165 19.727 1.00 77.08 312 LYS F N 1
ATOM 14981 C CA . LYS F 1 281 ? 183.638 94.886 20.897 1.00 76.85 312 LYS F CA 1
ATOM 14982 C C . LYS F 1 281 ? 182.822 93.831 21.637 1.00 79.08 312 LYS F C 1
ATOM 14983 O O . LYS F 1 281 ? 181.601 93.772 21.480 1.00 76.25 312 LYS F O 1
ATOM 14989 N N . GLY F 1 282 ? 183.483 92.984 22.418 1.00 84.24 313 GLY F N 1
ATOM 14990 C CA . GLY F 1 282 ? 182.759 91.955 23.143 1.00 86.98 313 GLY F CA 1
ATOM 14991 C C . GLY F 1 282 ? 181.785 92.642 24.068 1.00 89.83 313 GLY F C 1
ATOM 14992 O O . GLY F 1 282 ? 181.806 92.432 25.279 1.00 96.65 313 GLY F O 1
ATOM 14993 N N . PHE F 1 283 ? 180.938 93.478 23.480 1.00 88.21 314 PHE F N 1
ATOM 14994 C CA . PHE F 1 283 ? 179.934 94.252 24.195 1.00 89.54 314 PHE F CA 1
ATOM 14995 C C . PHE F 1 283 ? 178.790 94.467 23.219 1.00 85.16 314 PHE F C 1
ATOM 14996 O O . PHE F 1 283 ? 177.771 95.074 23.559 1.00 88.95 314 PHE F O 1
ATOM 15004 N N . ALA F 1 284 ? 178.973 93.980 21.998 1.00 75.79 315 ALA F N 1
ATOM 15005 C CA . ALA F 1 284 ? 177.962 94.151 20.967 1.00 69.77 315 ALA F CA 1
ATOM 15006 C C . ALA F 1 284 ? 176.700 93.322 21.176 1.00 64.66 315 ALA F C 1
ATOM 15007 O O . ALA F 1 284 ? 176.739 92.213 21.709 1.00 64.48 315 ALA F O 1
ATOM 15009 N N . SER F 1 285 ? 175.583 93.869 20.713 1.00 56.80 316 SER F N 1
ATOM 15010 C CA . SER F 1 285 ? 174.285 93.227 20.835 1.00 47.42 316 SER F CA 1
ATOM 15011 C C . SER F 1 285 ? 173.283 94.063 20.033 1.00 44.39 316 SER F C 1
ATOM 15012 O O . SER F 1 285 ? 172.618 94.946 20.575 1.00 43.09 316 SER F O 1
ATOM 15015 N N . ALA F 1 286 ? 173.197 93.785 18.735 1.00 37.53 317 ALA F N 1
ATOM 15016 C CA . ALA F 1 286 ? 172.309 94.501 17.822 1.00 35.38 317 ALA F CA 1
ATOM 15017 C C . ALA F 1 286 ? 170.939 94.869 18.408 1.00 36.22 317 ALA F C 1
ATOM 15018 O O . ALA F 1 286 ? 170.418 94.186 19.289 1.00 36.68 317 ALA F O 1
ATOM 15020 N N . LEU F 1 287 ? 170.356 95.950 17.892 1.00 34.91 318 LEU F N 1
ATOM 15021 C CA . LEU F 1 287 ? 169.057 96.436 18.353 1.00 32.02 318 LEU F CA 1
ATOM 15022 C C . LEU F 1 287 ? 167.931 96.229 17.365 1.00 32.64 318 LEU F C 1
ATOM 15023 O O . LEU F 1 287 ? 167.707 97.074 16.503 1.00 36.95 318 LEU F O 1
ATOM 15028 N N . VAL F 1 288 ? 167.212 95.121 17.483 1.00 29.10 319 VAL F N 1
ATOM 15029 C CA . VAL F 1 288 ? 166.102 94.865 16.571 1.00 28.11 319 VAL F CA 1
ATOM 15030 C C . VAL F 1 288 ? 164.889 94.394 17.333 1.00 25.02 319 VAL F C 1
ATOM 15031 O O . VAL F 1 288 ? 165.004 93.879 18.441 1.00 24.49 319 VAL F O 1
ATOM 15035 N N . PRO F 1 289 ? 163.704 94.549 16.737 1.00 23.25 320 PRO F N 1
ATOM 15036 C CA . PRO F 1 289 ? 162.491 94.108 17.423 1.00 24.42 320 PRO F CA 1
ATOM 15037 C C . PRO F 1 289 ? 162.514 92.594 17.594 1.00 29.36 320 PRO F C 1
ATOM 15038 O O . PRO F 1 289 ? 163.421 91.907 17.092 1.00 24.23 320 PRO F O 1
ATOM 15042 N N . LYS F 1 290 ? 161.525 92.078 18.317 1.00 30.64 321 LYS F N 1
ATOM 15043 C CA . LYS F 1 290 ? 161.431 90.648 18.522 1.00 29.04 321 LYS F CA 1
ATOM 15044 C C . LYS F 1 290 ? 160.617 90.030 17.399 1.00 24.78 321 LYS F C 1
ATOM 15045 O O . LYS F 1 290 ? 160.888 88.912 16.979 1.00 25.05 321 LYS F O 1
ATOM 15051 N N . VAL F 1 291 ? 159.628 90.762 16.899 1.00 20.11 322 VAL F N 1
ATOM 15052 C CA . VAL F 1 291 ? 158.807 90.248 15.809 1.00 29.30 322 VAL F CA 1
ATOM 15053 C C . VAL F 1 291 ? 158.454 91.361 14.847 1.00 32.40 322 VAL F C 1
ATOM 15054 O O . VAL F 1 291 ? 157.978 92.419 15.261 1.00 38.67 322 VAL F O 1
ATOM 15058 N N . VAL F 1 292 ? 158.684 91.115 13.560 1.00 32.45 323 VAL F N 1
ATOM 15059 C CA . VAL F 1 292 ? 158.380 92.090 12.514 1.00 29.35 323 VAL F CA 1
ATOM 15060 C C . VAL F 1 292 ? 157.581 91.391 11.435 1.00 30.49 323 VAL F C 1
ATOM 15061 O O . VAL F 1 292 ? 157.813 90.218 11.150 1.00 37.19 323 VAL F O 1
ATOM 15065 N N . THR F 1 293 ? 156.629 92.103 10.850 1.00 27.58 324 THR F N 1
ATOM 15066 C CA . THR F 1 293 ? 155.831 91.539 9.775 1.00 28.14 324 THR F CA 1
ATOM 15067 C C . THR F 1 293 ? 156.303 92.302 8.547 1.00 32.00 324 THR F C 1
ATOM 15068 O O . THR F 1 293 ? 157.006 93.306 8.686 1.00 31.21 324 THR F O 1
ATOM 15072 N N . GLN F 1 294 ? 155.941 91.834 7.355 1.00 35.71 325 GLN F N 1
ATOM 15073 C CA . GLN F 1 294 ? 156.360 92.513 6.136 1.00 40.01 325 GLN F CA 1
ATOM 15074 C C . GLN F 1 294 ? 155.611 92.072 4.893 1.00 41.20 325 GLN F C 1
ATOM 15075 O O . GLN F 1 294 ? 155.541 90.885 4.590 1.00 37.98 325 GLN F O 1
ATOM 15081 N N . VAL F 1 295 ? 155.059 93.049 4.176 1.00 45.38 326 VAL F N 1
ATOM 15082 C CA . VAL F 1 295 ? 154.317 92.800 2.943 1.00 50.86 326 VAL F CA 1
ATOM 15083 C C . VAL F 1 295 ? 154.996 93.572 1.812 1.00 54.90 326 VAL F C 1
ATOM 15084 O O . VAL F 1 295 ? 154.673 94.733 1.550 1.00 56.76 326 VAL F O 1
ATOM 15088 N N . GLY F 1 296 ? 155.935 92.920 1.138 1.00 57.56 327 GLY F N 1
ATOM 15089 C CA . GLY F 1 296 ? 156.666 93.588 0.082 1.00 57.89 327 GLY F CA 1
ATOM 15090 C C . GLY F 1 296 ? 157.855 94.303 0.704 1.00 58.17 327 GLY F C 1
ATOM 15091 O O . GLY F 1 296 ? 158.598 93.708 1.491 1.00 58.00 327 GLY F O 1
ATOM 15092 N N . SER F 1 297 ? 158.039 95.576 0.359 1.00 56.17 328 SER F N 1
ATOM 15093 C CA . SER F 1 297 ? 159.149 96.367 0.892 1.00 56.30 328 SER F CA 1
ATOM 15094 C C . SER F 1 297 ? 158.905 96.913 2.306 1.00 56.43 328 SER F C 1
ATOM 15095 O O . SER F 1 297 ? 159.839 97.330 2.993 1.00 56.66 328 SER F O 1
ATOM 15098 N N . VAL F 1 298 ? 157.646 96.931 2.733 1.00 52.93 329 VAL F N 1
ATOM 15099 C CA . VAL F 1 298 ? 157.305 97.425 4.064 1.00 44.33 329 VAL F CA 1
ATOM 15100 C C . VAL F 1 298 ? 157.739 96.410 5.126 1.00 44.21 329 VAL F C 1
ATOM 15101 O O . VAL F 1 298 ? 157.551 95.204 4.944 1.00 45.56 329 VAL F O 1
ATOM 15105 N N . ILE F 1 299 ? 158.303 96.894 6.232 1.00 34.90 330 ILE F N 1
ATOM 15106 C CA . ILE F 1 299 ? 158.746 96.014 7.312 1.00 28.11 330 ILE F CA 1
ATOM 15107 C C . ILE F 1 299 ? 158.625 96.700 8.665 1.00 28.21 330 ILE F C 1
ATOM 15108 O O . ILE F 1 299 ? 159.577 97.284 9.165 1.00 30.34 330 ILE F O 1
ATOM 15113 N N . GLU F 1 300 ? 157.446 96.633 9.260 1.00 31.06 331 GLU F N 1
ATOM 15114 C CA . GLU F 1 300 ? 157.228 97.253 10.560 1.00 32.63 331 GLU F CA 1
ATOM 15115 C C . GLU F 1 300 ? 157.226 96.208 11.675 1.00 33.45 331 GLU F C 1
ATOM 15116 O O . GLU F 1 300 ? 157.194 95.002 11.421 1.00 36.67 331 GLU F O 1
ATOM 15122 N N . GLU F 1 301 ? 157.272 96.678 12.914 1.00 33.08 332 GLU F N 1
ATOM 15123 C CA . GLU F 1 301 ? 157.259 95.793 14.073 1.00 31.52 332 GLU F CA 1
ATOM 15124 C C . GLU F 1 301 ? 155.837 95.298 14.318 1.00 28.82 332 GLU F C 1
ATOM 15125 O O . GLU F 1 301 ? 154.875 96.040 14.140 1.00 30.99 332 GLU F O 1
ATOM 15131 N N . LEU F 1 302 ? 155.698 94.049 14.736 1.00 24.92 333 LEU F N 1
ATOM 15132 C CA . LEU F 1 302 ? 154.368 93.502 14.985 1.00 22.80 333 LEU F CA 1
ATOM 15133 C C . LEU F 1 302 ? 154.071 93.414 16.481 1.00 24.02 333 LEU F C 1
ATOM 15134 O O . LEU F 1 302 ? 154.938 93.039 17.275 1.00 27.92 333 LEU F O 1
ATOM 15139 N N . ASP F 1 303 ? 152.850 93.785 16.857 1.00 20.95 334 ASP F N 1
ATOM 15140 C CA . ASP F 1 303 ? 152.399 93.698 18.238 1.00 18.09 334 ASP F CA 1
ATOM 15141 C C . ASP F 1 303 ? 151.642 92.373 18.311 1.00 19.01 334 ASP F C 1
ATOM 15142 O O . ASP F 1 303 ? 150.417 92.353 18.168 1.00 28.57 334 ASP F O 1
ATOM 15147 N N . THR F 1 304 ? 152.375 91.275 18.502 1.00 11.86 335 THR F N 1
ATOM 15148 C CA . THR F 1 304 ? 151.808 89.925 18.589 1.00 7.73 335 THR F CA 1
ATOM 15149 C C . THR F 1 304 ? 150.782 89.784 19.711 1.00 11.12 335 THR F C 1
ATOM 15150 O O . THR F 1 304 ? 150.107 88.759 19.839 1.00 12.25 335 THR F O 1
ATOM 15154 N N . SER F 1 305 ? 150.683 90.818 20.531 1.00 11.10 336 SER F N 1
ATOM 15155 C CA . SER F 1 305 ? 149.744 90.849 21.630 1.00 4.85 336 SER F CA 1
ATOM 15156 C C . SER F 1 305 ? 148.361 90.321 21.287 1.00 2.00 336 SER F C 1
ATOM 15157 O O . SER F 1 305 ? 147.740 89.633 22.084 1.00 3.74 336 SER F O 1
ATOM 15160 N N . TYR F 1 306 ? 147.861 90.658 20.111 1.00 2.00 337 TYR F N 1
ATOM 15161 C CA . TYR F 1 306 ? 146.522 90.220 19.717 1.00 11.35 337 TYR F CA 1
ATOM 15162 C C . TYR F 1 306 ? 146.470 88.893 18.932 1.00 12.98 337 TYR F C 1
ATOM 15163 O O . TYR F 1 306 ? 145.561 88.677 18.124 1.00 12.40 337 TYR F O 1
ATOM 15172 N N . CYS F 1 307 ? 147.405 87.984 19.172 1.00 14.19 338 CYS F N 1
ATOM 15173 C CA . CYS F 1 307 ? 147.378 86.744 18.402 1.00 20.20 338 CYS F CA 1
ATOM 15174 C C . CYS F 1 307 ? 147.629 85.443 19.146 1.00 23.52 338 CYS F C 1
ATOM 15175 O O . CYS F 1 307 ? 148.481 85.386 20.055 1.00 25.69 338 CYS F O 1
ATOM 15178 N N . ILE F 1 308 ? 146.901 84.398 18.729 1.00 19.50 339 ILE F N 1
ATOM 15179 C CA . ILE F 1 308 ? 147.114 83.068 19.275 1.00 15.52 339 ILE F CA 1
ATOM 15180 C C . ILE F 1 308 ? 148.312 82.677 18.439 1.00 14.29 339 ILE F C 1
ATOM 15181 O O . ILE F 1 308 ? 148.331 82.916 17.236 1.00 15.07 339 ILE F O 1
ATOM 15186 N N . GLU F 1 309 ? 149.309 82.085 19.070 1.00 14.99 340 GLU F N 1
ATOM 15187 C CA . GLU F 1 309 ? 150.521 81.740 18.371 1.00 17.09 340 GLU F CA 1
ATOM 15188 C C . GLU F 1 309 ? 150.792 80.254 18.247 1.00 18.83 340 GLU F C 1
ATOM 15189 O O . GLU F 1 309 ? 151.288 79.622 19.167 1.00 27.69 340 GLU F O 1
ATOM 15195 N N . THR F 1 310 ? 150.433 79.694 17.105 1.00 25.02 341 THR F N 1
ATOM 15196 C CA . THR F 1 310 ? 150.679 78.294 16.814 1.00 25.06 341 THR F CA 1
ATOM 15197 C C . THR F 1 310 ? 152.109 78.203 16.280 1.00 27.85 341 THR F C 1
ATOM 15198 O O . THR F 1 310 ? 152.802 79.214 16.175 1.00 28.55 341 THR F O 1
ATOM 15202 N N . ASP F 1 311 ? 152.565 77.004 15.955 1.00 30.60 342 ASP F N 1
ATOM 15203 C CA . ASP F 1 311 ? 153.914 76.856 15.445 1.00 31.55 342 ASP F CA 1
ATOM 15204 C C . ASP F 1 311 ? 154.006 77.396 14.022 1.00 28.94 342 ASP F C 1
ATOM 15205 O O . ASP F 1 311 ? 154.882 78.197 13.709 1.00 29.80 342 ASP F O 1
ATOM 15210 N N . LEU F 1 312 ? 153.089 76.961 13.168 1.00 26.42 343 LEU F N 1
ATOM 15211 C CA . LEU F 1 312 ? 153.061 77.382 11.768 1.00 21.63 343 LEU F CA 1
ATOM 15212 C C . LEU F 1 312 ? 152.292 78.654 11.470 1.00 20.70 343 LEU F C 1
ATOM 15213 O O . LEU F 1 312 ? 152.700 79.436 10.619 1.00 17.10 343 LEU F O 1
ATOM 15218 N N . ASP F 1 313 ? 151.159 78.846 12.133 1.00 21.44 344 ASP F N 1
ATOM 15219 C CA . ASP F 1 313 ? 150.362 80.043 11.886 1.00 25.16 344 ASP F CA 1
ATOM 15220 C C . ASP F 1 313 ? 150.200 80.944 13.102 1.00 22.63 344 ASP F C 1
ATOM 15221 O O . ASP F 1 313 ? 150.498 80.544 14.218 1.00 30.55 344 ASP F O 1
ATOM 15226 N N . LEU F 1 314 ? 149.698 82.150 12.865 1.00 13.60 345 LEU F N 1
ATOM 15227 C CA . LEU F 1 314 ? 149.510 83.154 13.895 1.00 7.90 345 LEU F CA 1
ATOM 15228 C C . LEU F 1 314 ? 148.077 83.633 13.743 1.00 13.26 345 LEU F C 1
ATOM 15229 O O . LEU F 1 314 ? 147.782 84.405 12.838 1.00 18.34 345 LEU F O 1
ATOM 15234 N N . TYR F 1 315 ? 147.177 83.160 14.596 1.00 15.45 346 TYR F N 1
ATOM 15235 C CA . TYR F 1 315 ? 145.780 83.567 14.512 1.00 10.67 346 TYR F CA 1
ATOM 15236 C C . TYR F 1 315 ? 145.502 84.822 15.313 1.00 12.18 346 TYR F C 1
ATOM 15237 O O . TYR F 1 315 ? 145.227 84.733 16.502 1.00 21.60 346 TYR F O 1
ATOM 15246 N N . CYS F 1 316 ? 145.592 85.982 14.661 1.00 12.37 347 CYS F N 1
ATOM 15247 C CA . CYS F 1 316 ? 145.359 87.278 15.305 1.00 9.88 347 CYS F CA 1
ATOM 15248 C C . CYS F 1 316 ? 143.933 87.741 15.184 1.00 15.90 347 CYS F C 1
ATOM 15249 O O . CYS F 1 316 ? 143.176 87.254 14.340 1.00 24.07 347 CYS F O 1
ATOM 15252 N N . THR F 1 317 ? 143.585 88.712 16.022 1.00 18.32 348 THR F N 1
ATOM 15253 C CA . THR F 1 317 ? 142.252 89.316 16.033 1.00 18.56 348 THR F CA 1
ATOM 15254 C C . THR F 1 317 ? 142.318 90.683 15.371 1.00 18.99 348 THR F C 1
ATOM 15255 O O . THR F 1 317 ? 141.299 91.284 15.035 1.00 17.57 348 THR F O 1
ATOM 15259 N N . ARG F 1 318 ? 143.542 91.164 15.214 1.00 22.84 349 ARG F N 1
ATOM 15260 C CA . ARG F 1 318 ? 143.810 92.474 14.652 1.00 24.03 349 ARG F CA 1
ATOM 15261 C C . ARG F 1 318 ? 145.289 92.478 14.271 1.00 24.52 349 ARG F C 1
ATOM 15262 O O . ARG F 1 318 ? 146.015 91.529 14.586 1.00 27.38 349 ARG F O 1
ATOM 15270 N N . ILE F 1 319 ? 145.745 93.533 13.605 1.00 19.47 350 ILE F N 1
ATOM 15271 C CA . ILE F 1 319 ? 147.146 93.599 13.196 1.00 19.79 350 ILE F CA 1
ATOM 15272 C C . ILE F 1 319 ? 147.738 94.942 13.571 1.00 19.55 350 ILE F C 1
ATOM 15273 O O . ILE F 1 319 ? 147.929 95.778 12.706 1.00 32.13 350 ILE F O 1
ATOM 15278 N N . VAL F 1 320 ? 147.995 95.178 14.851 1.00 19.88 351 VAL F N 1
ATOM 15279 C CA . VAL F 1 320 ? 148.584 96.453 15.244 1.00 22.52 351 VAL F CA 1
ATOM 15280 C C . VAL F 1 320 ? 150.072 96.373 14.964 1.00 28.28 351 VAL F C 1
ATOM 15281 O O . VAL F 1 320 ? 150.666 95.303 15.095 1.00 37.03 351 VAL F O 1
ATOM 15285 N N . THR F 1 321 ? 150.678 97.496 14.591 1.00 30.14 352 THR F N 1
ATOM 15286 C CA . THR F 1 321 ? 152.108 97.517 14.305 1.00 30.16 352 THR F CA 1
ATOM 15287 C C . THR F 1 321 ? 152.670 98.905 14.525 1.00 31.42 352 THR F C 1
ATOM 15288 O O . THR F 1 321 ? 151.923 99.861 14.739 1.00 27.18 352 THR F O 1
ATOM 15292 N N . PHE F 1 322 ? 153.993 99.000 14.453 1.00 32.90 353 PHE F N 1
ATOM 15293 C CA . PHE F 1 322 ? 154.698 100.255 14.654 1.00 37.31 353 PHE F CA 1
ATOM 15294 C C . PHE F 1 322 ? 155.854 100.372 13.682 1.00 42.32 353 PHE F C 1
ATOM 15295 O O . PHE F 1 322 ? 156.481 99.372 13.329 1.00 53.51 353 PHE F O 1
ATOM 15303 N N . PRO F 1 323 ? 156.160 101.601 13.241 1.00 42.53 354 PRO F N 1
ATOM 15304 C CA . PRO F 1 323 ? 157.259 101.818 12.299 1.00 42.17 354 PRO F CA 1
ATOM 15305 C C . PRO F 1 323 ? 158.578 101.684 13.043 1.00 42.05 354 PRO F C 1
ATOM 15306 O O . PRO F 1 323 ? 158.590 101.615 14.271 1.00 41.00 354 PRO F O 1
ATOM 15310 N N . MET F 1 324 ? 159.686 101.654 12.316 1.00 42.85 355 MET F N 1
ATOM 15311 C CA . MET F 1 324 ? 160.979 101.536 12.978 1.00 50.18 355 MET F CA 1
ATOM 15312 C C . MET F 1 324 ? 162.048 102.439 12.367 1.00 52.27 355 MET F C 1
ATOM 15313 O O . MET F 1 324 ? 161.938 102.854 11.205 1.00 46.88 355 MET F O 1
ATOM 15318 N N . SER F 1 325 ? 163.080 102.738 13.159 1.00 50.81 356 SER F N 1
ATOM 15319 C CA . SER F 1 325 ? 164.160 103.587 12.693 1.00 53.55 356 SER F CA 1
ATOM 15320 C C . SER F 1 325 ? 164.573 103.153 11.294 1.00 61.23 356 SER F C 1
ATOM 15321 O O . SER F 1 325 ? 164.531 101.967 10.960 1.00 65.59 356 SER F O 1
ATOM 15324 N N . PRO F 1 326 ? 164.970 104.114 10.448 1.00 66.92 357 PRO F N 1
ATOM 15325 C CA . PRO F 1 326 ? 165.391 103.812 9.074 1.00 64.61 357 PRO F CA 1
ATOM 15326 C C . PRO F 1 326 ? 166.663 102.983 9.117 1.00 60.96 357 PRO F C 1
ATOM 15327 O O . PRO F 1 326 ? 167.007 102.308 8.147 1.00 57.76 357 PRO F O 1
ATOM 15331 N N . GLY F 1 327 ? 167.361 103.066 10.249 1.00 57.14 358 GLY F N 1
ATOM 15332 C CA . GLY F 1 327 ? 168.580 102.302 10.438 1.00 57.51 358 GLY F CA 1
ATOM 15333 C C . GLY F 1 327 ? 168.190 100.842 10.535 1.00 58.32 358 GLY F C 1
ATOM 15334 O O . GLY F 1 327 ? 168.759 99.968 9.865 1.00 56.93 358 GLY F O 1
ATOM 15335 N N . ILE F 1 328 ? 167.197 100.586 11.382 1.00 54.89 359 ILE F N 1
ATOM 15336 C CA . ILE F 1 328 ? 166.687 99.239 11.576 1.00 47.65 359 ILE F CA 1
ATOM 15337 C C . ILE F 1 328 ? 166.322 98.649 10.225 1.00 47.44 359 ILE F C 1
ATOM 15338 O O . ILE F 1 328 ? 166.926 97.662 9.792 1.00 44.37 359 ILE F O 1
ATOM 15343 N N . TYR F 1 329 ? 165.354 99.271 9.551 1.00 45.26 360 TYR F N 1
ATOM 15344 C CA . TYR F 1 329 ? 164.924 98.778 8.251 1.00 49.06 360 TYR F CA 1
ATOM 15345 C C . TYR F 1 329 ? 166.139 98.428 7.410 1.00 47.42 360 TYR F C 1
ATOM 15346 O O . TYR F 1 329 ? 166.279 97.308 6.927 1.00 46.16 360 TYR F O 1
ATOM 15355 N N . SER F 1 330 ? 167.019 99.398 7.244 1.00 48.10 361 SER F N 1
ATOM 15356 C CA . SER F 1 330 ? 168.211 99.184 6.464 1.00 50.36 361 SER F CA 1
ATOM 15357 C C . SER F 1 330 ? 168.874 97.879 6.887 1.00 50.33 361 SER F C 1
ATOM 15358 O O . SER F 1 330 ? 169.176 97.023 6.048 1.00 47.78 361 SER F O 1
ATOM 15361 N N . CYS F 1 331 ? 169.084 97.711 8.187 1.00 47.41 362 CYS F N 1
ATOM 15362 C CA . CYS F 1 331 ? 169.734 96.500 8.651 1.00 50.16 362 CYS F CA 1
ATOM 15363 C C . CYS F 1 331 ? 168.991 95.225 8.303 1.00 48.64 362 CYS F C 1
ATOM 15364 O O . CYS F 1 331 ? 169.411 94.463 7.431 1.00 45.60 362 CYS F O 1
ATOM 15367 N N . LEU F 1 332 ? 167.884 94.998 8.995 1.00 47.84 363 LEU F N 1
ATOM 15368 C CA . LEU F 1 332 ? 167.081 93.807 8.774 1.00 49.25 363 LEU F CA 1
ATOM 15369 C C . LEU F 1 332 ? 166.992 93.427 7.295 1.00 54.35 363 LEU F C 1
ATOM 15370 O O . LEU F 1 332 ? 167.070 92.247 6.954 1.00 59.51 363 LEU F O 1
ATOM 15375 N N . SER F 1 333 ? 166.829 94.424 6.426 1.00 55.58 364 SER F N 1
ATOM 15376 C CA . SER F 1 333 ? 166.728 94.184 4.990 1.00 53.20 364 SER F CA 1
ATOM 15377 C C . SER F 1 333 ? 168.077 94.143 4.286 1.00 50.19 364 SER F C 1
ATOM 15378 O O . SER F 1 333 ? 168.509 95.135 3.705 1.00 52.83 364 SER F O 1
ATOM 15381 N N . GLY F 1 334 ? 168.744 92.999 4.348 1.00 47.40 365 GLY F N 1
ATOM 15382 C CA . GLY F 1 334 ? 170.029 92.854 3.685 1.00 55.94 365 GLY F CA 1
ATOM 15383 C C . GLY F 1 334 ? 171.261 93.530 4.282 1.00 60.97 365 GLY F C 1
ATOM 15384 O O . GLY F 1 334 ? 172.235 92.843 4.597 1.00 63.32 365 GLY F O 1
ATOM 15385 N N . ASN F 1 335 ? 171.247 94.857 4.424 1.00 62.95 366 ASN F N 1
ATOM 15386 C CA . ASN F 1 335 ? 172.401 95.579 4.972 1.00 63.69 366 ASN F CA 1
ATOM 15387 C C . ASN F 1 335 ? 172.748 95.089 6.363 1.00 62.11 366 ASN F C 1
ATOM 15388 O O . ASN F 1 335 ? 171.879 94.625 7.090 1.00 68.64 366 ASN F O 1
ATOM 15393 N N . THR F 1 336 ? 174.017 95.214 6.738 1.00 59.27 367 THR F N 1
ATOM 15394 C CA . THR F 1 336 ? 174.472 94.785 8.057 1.00 55.38 367 THR F CA 1
ATOM 15395 C C . THR F 1 336 ? 174.985 95.976 8.857 1.00 56.16 367 THR F C 1
ATOM 15396 O O . THR F 1 336 ? 174.759 96.090 10.062 1.00 54.06 367 THR F O 1
ATOM 15400 N N . SER F 1 337 ? 175.679 96.859 8.154 1.00 54.90 368 SER F N 1
ATOM 15401 C CA . SER F 1 337 ? 176.262 98.050 8.737 1.00 53.71 368 SER F CA 1
ATOM 15402 C C . SER F 1 337 ? 175.274 98.914 9.508 1.00 51.82 368 SER F C 1
ATOM 15403 O O . SER F 1 337 ? 175.509 99.254 10.662 1.00 51.65 368 SER F O 1
ATOM 15406 N N . ALA F 1 338 ? 174.173 99.268 8.859 1.00 51.31 369 ALA F N 1
ATOM 15407 C CA . ALA F 1 338 ? 173.150 100.114 9.461 1.00 52.10 369 ALA F CA 1
ATOM 15408 C C . ALA F 1 338 ? 172.805 99.703 10.884 1.00 54.81 369 ALA F C 1
ATOM 15409 O O . ALA F 1 338 ? 172.364 100.523 11.693 1.00 52.73 369 ALA F O 1
ATOM 15411 N N . CYS F 1 339 ? 173.005 98.427 11.185 1.00 58.21 370 CYS F N 1
ATOM 15412 C CA . CYS F 1 339 ? 172.690 97.895 12.502 1.00 61.47 370 CYS F CA 1
ATOM 15413 C C . CYS F 1 339 ? 173.382 98.592 13.679 1.00 59.56 370 CYS F C 1
ATOM 15414 O O . CYS F 1 339 ? 174.603 98.743 13.695 1.00 58.63 370 CYS F O 1
ATOM 15417 N N . MET F 1 340 ? 172.583 99.010 14.662 1.00 59.16 371 MET F N 1
ATOM 15418 C CA . MET F 1 340 ? 173.089 99.710 15.843 1.00 57.51 371 MET F CA 1
ATOM 15419 C C . MET F 1 340 ? 173.186 98.816 17.055 1.00 52.79 371 MET F C 1
ATOM 15420 O O . MET F 1 340 ? 172.175 98.503 17.669 1.00 57.15 371 MET F O 1
ATOM 15425 N N . TYR F 1 341 ? 174.401 98.412 17.401 1.00 47.49 372 TYR F N 1
ATOM 15426 C CA . TYR F 1 341 ? 174.630 97.556 18.562 1.00 45.90 372 TYR F CA 1
ATOM 15427 C C . TYR F 1 341 ? 174.565 98.363 19.864 1.00 47.43 372 TYR F C 1
ATOM 15428 O O . TYR F 1 341 ? 174.252 99.557 19.849 1.00 49.69 372 TYR F O 1
ATOM 15437 N N . SER F 1 342 ? 174.839 97.705 20.988 1.00 49.55 373 SER F N 1
ATOM 15438 C CA . SER F 1 342 ? 174.825 98.356 22.300 1.00 49.12 373 SER F CA 1
ATOM 15439 C C . SER F 1 342 ? 175.198 97.328 23.358 1.00 49.69 373 SER F C 1
ATOM 15440 O O . SER F 1 342 ? 175.619 96.222 23.033 1.00 50.07 373 SER F O 1
ATOM 15443 N N . LYS F 1 343 ? 175.040 97.679 24.624 1.00 51.61 374 LYS F N 1
ATOM 15444 C CA . LYS F 1 343 ? 175.384 96.732 25.670 1.00 63.53 374 LYS F CA 1
ATOM 15445 C C . LYS F 1 343 ? 174.562 96.880 26.951 1.00 69.77 374 LYS F C 1
ATOM 15446 O O . LYS F 1 343 ? 175.084 97.253 28.008 1.00 76.04 374 LYS F O 1
ATOM 15452 N N . THR F 1 344 ? 173.266 96.594 26.844 1.00 72.65 375 THR F N 1
ATOM 15453 C CA . THR F 1 344 ? 172.363 96.652 27.993 1.00 69.96 375 THR F CA 1
ATOM 15454 C C . THR F 1 344 ? 172.544 95.345 28.772 1.00 70.43 375 THR F C 1
ATOM 15455 O O . THR F 1 344 ? 172.239 95.264 29.965 1.00 70.26 375 THR F O 1
ATOM 15459 N N . GLU F 1 345 ? 173.052 94.334 28.066 1.00 68.56 376 GLU F N 1
ATOM 15460 C CA . GLU F 1 345 ? 173.293 92.997 28.604 1.00 64.58 376 GLU F CA 1
ATOM 15461 C C . GLU F 1 345 ? 174.062 92.978 29.932 1.00 59.15 376 GLU F C 1
ATOM 15462 O O . GLU F 1 345 ? 174.938 93.814 30.173 1.00 55.74 376 GLU F O 1
ATOM 15468 N N . GLY F 1 346 ? 173.726 92.007 30.780 1.00 52.60 377 GLY F N 1
ATOM 15469 C CA . GLY F 1 346 ? 174.372 91.876 32.072 1.00 43.80 377 GLY F CA 1
ATOM 15470 C C . GLY F 1 346 ? 175.537 90.908 32.072 1.00 39.94 377 GLY F C 1
ATOM 15471 O O . GLY F 1 346 ? 175.844 90.279 31.069 1.00 38.24 377 GLY F O 1
ATOM 15472 N N . ALA F 1 347 ? 176.188 90.784 33.215 1.00 38.97 378 ALA F N 1
ATOM 15473 C CA . ALA F 1 347 ? 177.326 89.891 33.348 1.00 41.41 378 ALA F CA 1
ATOM 15474 C C . ALA F 1 347 ? 176.927 88.433 33.158 1.00 41.72 378 ALA F C 1
ATOM 15475 O O . ALA F 1 347 ? 177.576 87.671 32.433 1.00 40.77 378 ALA F O 1
ATOM 15477 N N . LEU F 1 348 ? 175.852 88.055 33.831 1.00 41.17 379 LEU F N 1
ATOM 15478 C CA . LEU F 1 348 ? 175.367 86.690 33.784 1.00 40.09 379 LEU F CA 1
ATOM 15479 C C . LEU F 1 348 ? 174.665 86.242 32.515 1.00 36.00 379 LEU F C 1
ATOM 15480 O O . LEU F 1 348 ? 174.318 85.061 32.410 1.00 36.79 379 LEU F O 1
ATOM 15485 N N . THR F 1 349 ? 174.443 87.137 31.554 1.00 26.44 380 THR F N 1
ATOM 15486 C CA . THR F 1 349 ? 173.740 86.685 30.364 1.00 26.70 380 THR F CA 1
ATOM 15487 C C . THR F 1 349 ? 174.562 85.690 29.551 1.00 30.38 380 THR F C 1
ATOM 15488 O O . THR F 1 349 ? 175.745 85.909 29.261 1.00 29.39 380 THR F O 1
ATOM 15492 N N . THR F 1 350 ? 173.914 84.581 29.204 1.00 31.62 381 THR F N 1
ATOM 15493 C CA . THR F 1 350 ? 174.544 83.509 28.453 1.00 26.72 381 THR F CA 1
ATOM 15494 C C . THR F 1 350 ? 174.817 83.864 26.999 1.00 26.95 381 THR F C 1
ATOM 15495 O O . THR F 1 350 ? 173.918 84.307 26.271 1.00 25.56 381 THR F O 1
ATOM 15499 N N . PRO F 1 351 ? 176.078 83.686 26.568 1.00 22.58 382 PRO F N 1
ATOM 15500 C CA . PRO F 1 351 ? 176.587 83.946 25.225 1.00 25.22 382 PRO F CA 1
ATOM 15501 C C . PRO F 1 351 ? 176.149 82.840 24.282 1.00 27.28 382 PRO F C 1
ATOM 15502 O O . PRO F 1 351 ? 176.909 82.408 23.425 1.00 33.72 382 PRO F O 1
ATOM 15506 N N . TYR F 1 352 ? 174.925 82.369 24.440 1.00 28.40 383 TYR F N 1
ATOM 15507 C CA . TYR F 1 352 ? 174.438 81.317 23.570 1.00 26.07 383 TYR F CA 1
ATOM 15508 C C . TYR F 1 352 ? 172.982 81.072 23.842 1.00 26.48 383 TYR F C 1
ATOM 15509 O O . TYR F 1 352 ? 172.490 81.294 24.954 1.00 20.67 383 TYR F O 1
ATOM 15518 N N . MET F 1 353 ? 172.302 80.578 22.819 1.00 24.66 384 MET F N 1
ATOM 15519 C CA . MET F 1 353 ? 170.894 80.304 22.936 1.00 24.12 384 MET F CA 1
ATOM 15520 C C . MET F 1 353 ? 170.571 78.948 22.347 1.00 24.59 384 MET F C 1
ATOM 15521 O O . MET F 1 353 ? 171.335 78.378 21.573 1.00 29.71 384 MET F O 1
ATOM 15526 N N . THR F 1 354 ? 169.415 78.446 22.736 1.00 19.88 385 THR F N 1
ATOM 15527 C CA . THR F 1 354 ? 168.922 77.172 22.290 1.00 10.58 385 THR F CA 1
ATOM 15528 C C . THR F 1 354 ? 167.941 77.419 21.155 1.00 14.69 385 THR F C 1
ATOM 15529 O O . THR F 1 354 ? 167.337 78.492 21.062 1.00 20.57 385 THR F O 1
ATOM 15533 N N . LEU F 1 355 ? 167.764 76.432 20.292 1.00 17.49 386 LEU F N 1
ATOM 15534 C CA . LEU F 1 355 ? 166.848 76.606 19.180 1.00 20.14 386 LEU F CA 1
ATOM 15535 C C . LEU F 1 355 ? 166.570 75.319 18.413 1.00 21.31 386 LEU F C 1
ATOM 15536 O O . LEU F 1 355 ? 167.464 74.760 17.778 1.00 25.51 386 LEU F O 1
ATOM 15541 N N . LYS F 1 356 ? 165.331 74.849 18.493 1.00 19.74 387 LYS F N 1
ATOM 15542 C CA . LYS F 1 356 ? 164.902 73.648 17.789 1.00 24.75 387 LYS F CA 1
ATOM 15543 C C . LYS F 1 356 ? 165.870 72.473 17.921 1.00 24.31 387 LYS F C 1
ATOM 15544 O O . LYS F 1 356 ? 166.226 71.821 16.929 1.00 17.99 387 LYS F O 1
ATOM 15550 N N . GLY F 1 357 ? 166.272 72.184 19.150 1.00 18.73 388 GLY F N 1
ATOM 15551 C CA . GLY F 1 357 ? 167.193 71.086 19.360 1.00 24.61 388 GLY F CA 1
ATOM 15552 C C . GLY F 1 357 ? 168.569 71.418 18.815 1.00 29.17 388 GLY F C 1
ATOM 15553 O O . GLY F 1 357 ? 169.279 70.554 18.283 1.00 31.86 388 GLY F O 1
ATOM 15554 N N . SER F 1 358 ? 168.956 72.679 18.974 1.00 29.81 389 SER F N 1
ATOM 15555 C CA . SER F 1 358 ? 170.244 73.158 18.501 1.00 30.93 389 SER F CA 1
ATOM 15556 C C . SER F 1 358 ? 170.602 74.378 19.305 1.00 30.28 389 SER F C 1
ATOM 15557 O O . SER F 1 358 ? 169.734 74.996 19.920 1.00 32.39 389 SER F O 1
ATOM 15560 N N . VAL F 1 359 ? 171.874 74.748 19.294 1.00 28.07 390 VAL F N 1
ATOM 15561 C CA . VAL F 1 359 ? 172.277 75.915 20.058 1.00 25.94 390 VAL F CA 1
ATOM 15562 C C . VAL F 1 359 ? 173.177 76.853 19.268 1.00 25.91 390 VAL F C 1
ATOM 15563 O O . VAL F 1 359 ? 174.275 76.477 18.872 1.00 30.99 390 VAL F O 1
ATOM 15567 N N . ILE F 1 360 ? 172.667 78.056 18.990 1.00 24.94 391 ILE F N 1
ATOM 15568 C CA . ILE F 1 360 ? 173.435 79.093 18.299 1.00 25.17 391 ILE F CA 1
ATOM 15569 C C . ILE F 1 360 ? 174.312 79.677 19.418 1.00 30.03 391 ILE F C 1
ATOM 15570 O O . ILE F 1 360 ? 173.791 80.079 20.474 1.00 25.32 391 ILE F O 1
ATOM 15575 N N . ALA F 1 361 ? 175.629 79.719 19.203 1.00 30.21 392 ALA F N 1
ATOM 15576 C CA . ALA F 1 361 ? 176.532 80.239 20.227 1.00 28.27 392 ALA F CA 1
ATOM 15577 C C . ALA F 1 361 ? 177.754 80.942 19.667 1.00 25.90 392 ALA F C 1
ATOM 15578 O O . ALA F 1 361 ? 178.246 80.626 18.593 1.00 27.24 392 ALA F O 1
ATOM 15580 N N . ASN F 1 362 ? 178.223 81.919 20.424 1.00 28.22 393 ASN F N 1
ATOM 15581 C CA . ASN F 1 362 ? 179.392 82.703 20.083 1.00 30.55 393 ASN F CA 1
ATOM 15582 C C . ASN F 1 362 ? 180.606 81.962 20.630 1.00 31.55 393 ASN F C 1
ATOM 15583 O O . ASN F 1 362 ? 181.149 82.323 21.674 1.00 28.84 393 ASN F O 1
ATOM 15588 N N . CYS F 1 363 ? 181.025 80.925 19.922 1.00 32.46 394 CYS F N 1
ATOM 15589 C CA . CYS F 1 363 ? 182.143 80.102 20.358 1.00 37.99 394 CYS F CA 1
ATOM 15590 C C . CYS F 1 363 ? 183.488 80.759 20.585 1.00 39.73 394 CYS F C 1
ATOM 15591 O O . CYS F 1 363 ? 184.518 80.076 20.644 1.00 36.91 394 CYS F O 1
ATOM 15594 N N . LYS F 1 364 ? 183.473 82.079 20.726 1.00 40.38 395 LYS F N 1
ATOM 15595 C CA . LYS F 1 364 ? 184.692 82.823 20.984 1.00 42.76 395 LYS F CA 1
ATOM 15596 C C . LYS F 1 364 ? 184.539 83.440 22.365 1.00 43.59 395 LYS F C 1
ATOM 15597 O O . LYS F 1 364 ? 185.491 83.510 23.147 1.00 47.07 395 LYS F O 1
ATOM 15603 N N . MET F 1 365 ? 183.323 83.888 22.655 1.00 42.34 396 MET F N 1
ATOM 15604 C CA . MET F 1 365 ? 183.005 84.485 23.941 1.00 39.14 396 MET F CA 1
ATOM 15605 C C . MET F 1 365 ? 183.115 83.386 24.995 1.00 39.12 396 MET F C 1
ATOM 15606 O O . MET F 1 365 ? 183.634 83.612 26.081 1.00 41.61 396 MET F O 1
ATOM 15611 N N . THR F 1 366 ? 182.612 82.196 24.676 1.00 40.26 397 THR F N 1
ATOM 15612 C CA . THR F 1 366 ? 182.683 81.060 25.598 1.00 39.90 397 THR F CA 1
ATOM 15613 C C . THR F 1 366 ? 183.428 79.943 24.908 1.00 39.47 397 THR F C 1
ATOM 15614 O O . THR F 1 366 ? 183.581 79.953 23.690 1.00 47.49 397 THR F O 1
ATOM 15618 N N . THR F 1 367 ? 183.885 78.971 25.680 1.00 35.59 398 THR F N 1
ATOM 15619 C CA . THR F 1 367 ? 184.628 77.871 25.104 1.00 35.68 398 THR F CA 1
ATOM 15620 C C . THR F 1 367 ? 183.740 76.662 24.790 1.00 36.92 398 THR F C 1
ATOM 15621 O O . THR F 1 367 ? 183.518 75.792 25.636 1.00 41.65 398 THR F O 1
ATOM 15625 N N . CYS F 1 368 ? 183.222 76.636 23.562 1.00 33.01 399 CYS F N 1
ATOM 15626 C CA . CYS F 1 368 ? 182.354 75.565 23.073 1.00 26.47 399 CYS F CA 1
ATOM 15627 C C . CYS F 1 368 ? 183.089 74.237 22.961 1.00 27.83 399 CYS F C 1
ATOM 15628 O O . CYS F 1 368 ? 183.732 73.952 21.950 1.00 29.79 399 CYS F O 1
ATOM 15631 N N . ARG F 1 369 ? 183.003 73.423 24.000 1.00 23.54 400 ARG F N 1
ATOM 15632 C CA . ARG F 1 369 ? 183.677 72.138 23.984 1.00 25.36 400 ARG F CA 1
ATOM 15633 C C . ARG F 1 369 ? 182.689 71.044 23.589 1.00 27.01 400 ARG F C 1
ATOM 15634 O O . ARG F 1 369 ? 181.542 71.040 24.048 1.00 24.12 400 ARG F O 1
ATOM 15642 N N . CYS F 1 370 ? 183.113 70.124 22.729 1.00 26.11 401 CYS F N 1
ATOM 15643 C CA . CYS F 1 370 ? 182.219 69.041 22.347 1.00 33.66 401 CYS F CA 1
ATOM 15644 C C . CYS F 1 370 ? 182.652 67.711 22.947 1.00 32.86 401 CYS F C 1
ATOM 15645 O O . CYS F 1 370 ? 183.631 67.094 22.518 1.00 32.32 401 CYS F O 1
ATOM 15648 N N . ALA F 1 371 ? 181.891 67.277 23.940 1.00 35.00 402 ALA F N 1
ATOM 15649 C CA . ALA F 1 371 ? 182.158 66.041 24.647 1.00 37.38 402 ALA F CA 1
ATOM 15650 C C . ALA F 1 371 ? 182.258 64.835 23.730 1.00 37.98 402 ALA F C 1
ATOM 15651 O O . ALA F 1 371 ? 183.314 64.211 23.651 1.00 40.19 402 ALA F O 1
ATOM 15653 N N . ASP F 1 372 ? 181.172 64.497 23.039 1.00 41.08 403 ASP F N 1
ATOM 15654 C CA . ASP F 1 372 ? 181.210 63.329 22.171 1.00 42.28 403 ASP F CA 1
ATOM 15655 C C . ASP F 1 372 ? 182.318 63.507 21.147 1.00 45.56 403 ASP F C 1
ATOM 15656 O O . ASP F 1 372 ? 183.445 63.114 21.435 1.00 54.34 403 ASP F O 1
ATOM 15661 N N . PRO F 1 373 ? 182.042 64.072 19.945 1.00 45.42 404 PRO F N 1
ATOM 15662 C CA . PRO F 1 373 ? 183.224 64.190 19.070 1.00 42.31 404 PRO F CA 1
ATOM 15663 C C . PRO F 1 373 ? 184.182 65.169 19.776 1.00 40.40 404 PRO F C 1
ATOM 15664 O O . PRO F 1 373 ? 183.993 66.387 19.741 1.00 48.14 404 PRO F O 1
ATOM 15668 N N . PRO F 1 374 ? 185.230 64.649 20.414 1.00 31.95 405 PRO F N 1
ATOM 15669 C CA . PRO F 1 374 ? 186.151 65.540 21.111 1.00 31.00 405 PRO F CA 1
ATOM 15670 C C . PRO F 1 374 ? 186.685 66.609 20.181 1.00 34.81 405 PRO F C 1
ATOM 15671 O O . PRO F 1 374 ? 186.953 66.349 19.010 1.00 42.17 405 PRO F O 1
ATOM 15675 N N . GLY F 1 375 ? 186.832 67.817 20.700 1.00 33.17 406 GLY F N 1
ATOM 15676 C CA . GLY F 1 375 ? 187.346 68.892 19.880 1.00 34.05 406 GLY F CA 1
ATOM 15677 C C . GLY F 1 375 ? 186.709 70.192 20.293 1.00 30.64 406 GLY F C 1
ATOM 15678 O O . GLY F 1 375 ? 185.640 70.193 20.899 1.00 32.16 406 GLY F O 1
ATOM 15679 N N . ILE F 1 376 ? 187.353 71.299 19.958 1.00 28.65 407 ILE F N 1
ATOM 15680 C CA . ILE F 1 376 ? 186.830 72.597 20.325 1.00 34.16 407 ILE F CA 1
ATOM 15681 C C . ILE F 1 376 ? 186.222 73.376 19.164 1.00 38.61 407 ILE F C 1
ATOM 15682 O O . ILE F 1 376 ? 186.937 73.956 18.341 1.00 43.17 407 ILE F O 1
ATOM 15687 N N . ILE F 1 377 ? 184.895 73.383 19.102 1.00 39.18 408 ILE F N 1
ATOM 15688 C CA . ILE F 1 377 ? 184.196 74.108 18.058 1.00 40.12 408 ILE F CA 1
ATOM 15689 C C . ILE F 1 377 ? 184.612 75.568 18.097 1.00 46.33 408 ILE F C 1
ATOM 15690 O O . ILE F 1 377 ? 184.657 76.186 19.163 1.00 46.28 408 ILE F O 1
ATOM 15695 N N . SER F 1 378 ? 184.908 76.123 16.930 1.00 53.12 409 SER F N 1
ATOM 15696 C CA . SER F 1 378 ? 185.289 77.523 16.849 1.00 59.18 409 SER F CA 1
ATOM 15697 C C . SER F 1 378 ? 184.851 78.129 15.529 1.00 64.01 409 SER F C 1
ATOM 15698 O O . SER F 1 378 ? 184.635 77.424 14.537 1.00 64.77 409 SER F O 1
ATOM 15701 N N . GLN F 1 379 ? 184.733 79.451 15.527 1.00 68.93 410 GLN F N 1
ATOM 15702 C CA . GLN F 1 379 ? 184.272 80.174 14.357 1.00 74.97 410 GLN F CA 1
ATOM 15703 C C . GLN F 1 379 ? 185.347 80.995 13.693 1.00 77.00 410 GLN F C 1
ATOM 15704 O O . GLN F 1 379 ? 186.379 81.280 14.294 1.00 78.80 410 GLN F O 1
ATOM 15710 N N . ASN F 1 380 ? 185.081 81.399 12.456 1.00 82.23 411 ASN F N 1
ATOM 15711 C CA . ASN F 1 380 ? 186.032 82.196 11.707 1.00 89.18 411 ASN F CA 1
ATOM 15712 C C . ASN F 1 380 ? 185.453 82.709 10.395 1.00 89.33 411 ASN F C 1
ATOM 15713 O O . ASN F 1 380 ? 184.631 82.049 9.772 1.00 91.56 411 ASN F O 1
ATOM 15718 N N . TYR F 1 381 ? 185.908 83.887 9.980 1.00 90.21 412 TYR F N 1
ATOM 15719 C CA . TYR F 1 381 ? 185.462 84.545 8.751 1.00 87.85 412 TYR F CA 1
ATOM 15720 C C . TYR F 1 381 ? 183.964 84.471 8.467 1.00 84.63 412 TYR F C 1
ATOM 15721 O O . TYR F 1 381 ? 183.447 83.434 8.044 1.00 82.55 412 TYR F O 1
ATOM 15730 N N . GLY F 1 382 ? 183.283 85.590 8.705 1.00 84.02 413 GLY F N 1
ATOM 15731 C CA . GLY F 1 382 ? 181.853 85.688 8.461 1.00 83.13 413 GLY F CA 1
ATOM 15732 C C . GLY F 1 382 ? 180.992 84.714 9.239 1.00 81.46 413 GLY F C 1
ATOM 15733 O O . GLY F 1 382 ? 180.015 84.176 8.703 1.00 82.13 413 GLY F O 1
ATOM 15734 N N . GLU F 1 383 ? 181.341 84.498 10.505 1.00 74.93 414 GLU F N 1
ATOM 15735 C CA . GLU F 1 383 ? 180.586 83.591 11.354 1.00 67.08 414 GLU F CA 1
ATOM 15736 C C . GLU F 1 383 ? 179.982 84.314 12.559 1.00 65.82 414 GLU F C 1
ATOM 15737 O O . GLU F 1 383 ? 178.755 84.347 12.711 1.00 71.87 414 GLU F O 1
ATOM 15743 N N . ALA F 1 384 ? 180.823 84.905 13.404 1.00 55.27 415 ALA F N 1
ATOM 15744 C CA . ALA F 1 384 ? 180.324 85.641 14.568 1.00 48.34 415 ALA F CA 1
ATOM 15745 C C . ALA F 1 384 ? 179.642 84.738 15.605 1.00 42.50 415 ALA F C 1
ATOM 15746 O O . ALA F 1 384 ? 179.895 84.842 16.807 1.00 41.84 415 ALA F O 1
ATOM 15748 N N . VAL F 1 385 ? 178.767 83.860 15.143 1.00 36.61 416 VAL F N 1
ATOM 15749 C CA . VAL F 1 385 ? 178.085 82.952 16.041 1.00 30.28 416 VAL F CA 1
ATOM 15750 C C . VAL F 1 385 ? 178.073 81.582 15.394 1.00 30.14 416 VAL F C 1
ATOM 15751 O O . VAL F 1 385 ? 177.893 81.456 14.189 1.00 24.12 416 VAL F O 1
ATOM 15755 N N . SER F 1 386 ? 178.283 80.558 16.210 1.00 32.88 417 SER F N 1
ATOM 15756 C CA . SER F 1 386 ? 178.326 79.177 15.745 1.00 35.64 417 SER F CA 1
ATOM 15757 C C . SER F 1 386 ? 176.988 78.451 15.912 1.00 37.95 417 SER F C 1
ATOM 15758 O O . SER F 1 386 ? 176.298 78.624 16.920 1.00 34.82 417 SER F O 1
ATOM 15761 N N . LEU F 1 387 ? 176.636 77.639 14.918 1.00 33.31 418 LEU F N 1
ATOM 15762 C CA . LEU F 1 387 ? 175.403 76.867 14.958 1.00 33.61 418 LEU F CA 1
ATOM 15763 C C . LEU F 1 387 ? 175.830 75.445 15.168 1.00 32.57 418 LEU F C 1
ATOM 15764 O O . LEU F 1 387 ? 176.385 74.836 14.263 1.00 41.30 418 LEU F O 1
ATOM 15769 N N . ILE F 1 388 ? 175.583 74.913 16.355 1.00 29.71 419 ILE F N 1
ATOM 15770 C CA . ILE F 1 388 ? 175.982 73.549 16.664 1.00 24.51 419 ILE F CA 1
ATOM 15771 C C . ILE F 1 388 ? 174.826 72.534 16.568 1.00 28.45 419 ILE F C 1
ATOM 15772 O O . ILE F 1 388 ? 173.950 72.452 17.428 1.00 21.43 419 ILE F O 1
ATOM 15777 N N . ASP F 1 389 ? 174.840 71.801 15.458 1.00 36.42 420 ASP F N 1
ATOM 15778 C CA . ASP F 1 389 ? 173.861 70.772 15.101 1.00 39.98 420 ASP F CA 1
ATOM 15779 C C . ASP F 1 389 ? 174.190 69.456 15.784 1.00 39.75 420 ASP F C 1
ATOM 15780 O O . ASP F 1 389 ? 175.219 69.328 16.439 1.00 37.76 420 ASP F O 1
ATOM 15785 N N . ARG F 1 390 ? 173.313 68.474 15.600 1.00 41.46 421 ARG F N 1
ATOM 15786 C CA . ARG F 1 390 ? 173.535 67.140 16.132 1.00 41.17 421 ARG F CA 1
ATOM 15787 C C . ARG F 1 390 ? 174.652 66.638 15.242 1.00 42.33 421 ARG F C 1
ATOM 15788 O O . ARG F 1 390 ? 175.590 65.984 15.696 1.00 43.86 421 ARG F O 1
ATOM 15796 N N . GLN F 1 391 ? 174.538 66.970 13.959 1.00 44.97 422 GLN F N 1
ATOM 15797 C CA . GLN F 1 391 ? 175.527 66.573 12.962 1.00 47.78 422 GLN F CA 1
ATOM 15798 C C . GLN F 1 391 ? 176.897 67.082 13.389 1.00 46.03 422 GLN F C 1
ATOM 15799 O O . GLN F 1 391 ? 177.831 66.308 13.601 1.00 46.97 422 GLN F O 1
ATOM 15805 N N . SER F 1 392 ? 176.998 68.395 13.532 1.00 43.89 423 SER F N 1
ATOM 15806 C CA . SER F 1 392 ? 178.244 69.032 13.933 1.00 41.96 423 SER F CA 1
ATOM 15807 C C . SER F 1 392 ? 178.850 68.378 15.169 1.00 36.94 423 SER F C 1
ATOM 15808 O O . SER F 1 392 ? 180.037 68.073 15.192 1.00 33.00 423 SER F O 1
ATOM 15811 N N . CYS F 1 393 ? 178.024 68.162 16.188 1.00 32.06 424 CYS F N 1
ATOM 15812 C CA . CYS F 1 393 ? 178.482 67.566 17.437 1.00 34.79 424 CYS F CA 1
ATOM 15813 C C . CYS F 1 393 ? 177.307 67.022 18.255 1.00 35.29 424 CYS F C 1
ATOM 15814 O O . CYS F 1 393 ? 176.260 67.650 18.334 1.00 42.28 424 CYS F O 1
ATOM 15817 N N . ASN F 1 394 ? 177.483 65.860 18.874 1.00 31.95 425 ASN F N 1
ATOM 15818 C CA . ASN F 1 394 ? 176.418 65.253 19.662 1.00 29.63 425 ASN F CA 1
ATOM 15819 C C . ASN F 1 394 ? 176.263 65.846 21.069 1.00 30.24 425 ASN F C 1
ATOM 15820 O O . ASN F 1 394 ? 175.147 66.067 21.543 1.00 32.05 425 ASN F O 1
ATOM 15825 N N . ILE F 1 395 ? 177.382 66.084 21.746 1.00 27.63 426 ILE F N 1
ATOM 15826 C CA . ILE F 1 395 ? 177.351 66.618 23.106 1.00 21.75 426 ILE F CA 1
ATOM 15827 C C . ILE F 1 395 ? 178.164 67.891 23.232 1.00 24.20 426 ILE F C 1
ATOM 15828 O O . ILE F 1 395 ? 179.386 67.879 23.090 1.00 23.14 426 ILE F O 1
ATOM 15833 N N . LEU F 1 396 ? 177.467 68.989 23.505 1.00 27.59 427 LEU F N 1
ATOM 15834 C CA . LEU F 1 396 ? 178.094 70.296 23.657 1.00 24.19 427 LEU F CA 1
ATOM 15835 C C . LEU F 1 396 ? 178.271 70.595 25.127 1.00 27.90 427 LEU F C 1
ATOM 15836 O O . LEU F 1 396 ? 177.705 69.907 25.979 1.00 31.01 427 LEU F O 1
ATOM 15841 N N . SER F 1 397 ? 179.037 71.640 25.420 1.00 30.08 428 SER F N 1
ATOM 15842 C CA . SER F 1 397 ? 179.260 72.076 26.797 1.00 31.95 428 SER F CA 1
ATOM 15843 C C . SER F 1 397 ? 179.651 73.555 26.756 1.00 31.07 428 SER F C 1
ATOM 15844 O O . SER F 1 397 ? 180.754 73.923 26.346 1.00 32.70 428 SER F O 1
ATOM 15847 N N . LEU F 1 398 ? 178.711 74.398 27.165 1.00 29.63 429 LEU F N 1
ATOM 15848 C CA . LEU F 1 398 ? 178.906 75.834 27.146 1.00 37.82 429 LEU F CA 1
ATOM 15849 C C . LEU F 1 398 ? 179.432 76.476 28.426 1.00 41.86 429 LEU F C 1
ATOM 15850 O O . LEU F 1 398 ? 178.767 77.333 29.028 1.00 43.75 429 LEU F O 1
ATOM 15855 N N . ASP F 1 399 ? 180.628 76.070 28.837 1.00 47.71 430 ASP F N 1
ATOM 15856 C CA . ASP F 1 399 ? 181.250 76.633 30.032 1.00 52.48 430 ASP F CA 1
ATOM 15857 C C . ASP F 1 399 ? 180.258 76.730 31.193 1.00 50.12 430 ASP F C 1
ATOM 15858 O O . ASP F 1 399 ? 179.710 77.802 31.480 1.00 46.37 430 ASP F O 1
ATOM 15863 N N . GLY F 1 400 ? 180.026 75.588 31.837 1.00 47.09 431 GLY F N 1
ATOM 15864 C CA . GLY F 1 400 ? 179.107 75.521 32.955 1.00 39.20 431 GLY F CA 1
ATOM 15865 C C . GLY F 1 400 ? 178.145 74.364 32.787 1.00 39.10 431 GLY F C 1
ATOM 15866 O O . GLY F 1 400 ? 178.042 73.509 33.660 1.00 42.19 431 GLY F O 1
ATOM 15867 N N . ILE F 1 401 ? 177.445 74.338 31.654 1.00 37.27 432 ILE F N 1
ATOM 15868 C CA . ILE F 1 401 ? 176.465 73.295 31.365 1.00 32.13 432 ILE F CA 1
ATOM 15869 C C . ILE F 1 401 ? 176.921 72.333 30.270 1.00 34.52 432 ILE F C 1
ATOM 15870 O O . ILE F 1 401 ? 177.948 72.560 29.630 1.00 37.38 432 ILE F O 1
ATOM 15875 N N . THR F 1 402 ? 176.131 71.281 30.042 1.00 31.44 433 THR F N 1
ATOM 15876 C CA . THR F 1 402 ? 176.454 70.240 29.059 1.00 26.06 433 THR F CA 1
ATOM 15877 C C . THR F 1 402 ? 175.215 69.660 28.400 1.00 25.24 433 THR F C 1
ATOM 15878 O O . THR F 1 402 ? 174.606 68.730 28.936 1.00 23.58 433 THR F O 1
ATOM 15882 N N . LEU F 1 403 ? 174.845 70.190 27.241 1.00 22.54 434 LEU F N 1
ATOM 15883 C CA . LEU F 1 403 ? 173.667 69.697 26.532 1.00 18.01 434 LEU F CA 1
ATOM 15884 C C . LEU F 1 403 ? 173.881 68.452 25.676 1.00 17.04 434 LEU F C 1
ATOM 15885 O O . LEU F 1 403 ? 174.966 68.202 25.128 1.00 12.29 434 LEU F O 1
ATOM 15890 N N . ARG F 1 404 ? 172.807 67.689 25.555 1.00 10.95 435 ARG F N 1
ATOM 15891 C CA . ARG F 1 404 ? 172.804 66.485 24.760 1.00 17.21 435 ARG F CA 1
ATOM 15892 C C . ARG F 1 404 ? 172.167 66.892 23.453 1.00 16.41 435 ARG F C 1
ATOM 15893 O O . ARG F 1 404 ? 170.955 67.055 23.384 1.00 16.76 435 ARG F O 1
ATOM 15901 N N . LEU F 1 405 ? 172.962 67.076 22.415 1.00 17.46 436 LEU F N 1
ATOM 15902 C CA . LEU F 1 405 ? 172.386 67.501 21.146 1.00 24.50 436 LEU F CA 1
ATOM 15903 C C . LEU F 1 405 ? 171.606 66.456 20.336 1.00 30.92 436 LEU F C 1
ATOM 15904 O O . LEU F 1 405 ? 170.820 66.830 19.456 1.00 36.94 436 LEU F O 1
ATOM 15909 N N . SER F 1 406 ? 171.802 65.167 20.637 1.00 32.93 437 SER F N 1
ATOM 15910 C CA . SER F 1 406 ? 171.126 64.071 19.925 1.00 31.97 437 SER F CA 1
ATOM 15911 C C . SER F 1 406 ? 170.839 62.880 20.837 1.00 32.95 437 SER F C 1
ATOM 15912 O O . SER F 1 406 ? 171.382 62.781 21.929 1.00 34.21 437 SER F O 1
ATOM 15915 N N . GLY F 1 407 ? 169.974 61.978 20.390 1.00 37.55 438 GLY F N 1
ATOM 15916 C CA . GLY F 1 407 ? 169.643 60.813 21.200 1.00 44.90 438 GLY F CA 1
ATOM 15917 C C . GLY F 1 407 ? 168.232 60.312 20.936 1.00 45.59 438 GLY F C 1
ATOM 15918 O O . GLY F 1 407 ? 167.345 61.105 20.605 1.00 49.94 438 GLY F O 1
ATOM 15919 N N . GLU F 1 408 ? 168.004 59.011 21.097 1.00 41.76 439 GLU F N 1
ATOM 15920 C CA . GLU F 1 408 ? 166.676 58.480 20.845 1.00 39.01 439 GLU F CA 1
ATOM 15921 C C . GLU F 1 408 ? 166.232 57.379 21.775 1.00 33.18 439 GLU F C 1
ATOM 15922 O O . GLU F 1 408 ? 167.004 56.879 22.580 1.00 30.77 439 GLU F O 1
ATOM 15928 N N . PHE F 1 409 ? 164.960 57.026 21.645 1.00 27.31 440 PHE F N 1
ATOM 15929 C CA . PHE F 1 409 ? 164.327 56.006 22.455 1.00 28.27 440 PHE F CA 1
ATOM 15930 C C . PHE F 1 409 ? 163.225 55.373 21.633 1.00 33.04 440 PHE F C 1
ATOM 15931 O O . PHE F 1 409 ? 162.601 56.028 20.802 1.00 38.02 440 PHE F O 1
ATOM 15939 N N . ASP F 1 410 ? 162.985 54.092 21.869 1.00 38.40 441 ASP F N 1
ATOM 15940 C CA . ASP F 1 410 ? 161.914 53.386 21.184 1.00 41.46 441 ASP F CA 1
ATOM 15941 C C . ASP F 1 410 ? 161.464 52.344 22.161 1.00 40.70 441 ASP F C 1
ATOM 15942 O O . ASP F 1 410 ? 162.217 51.955 23.057 1.00 42.07 441 ASP F O 1
ATOM 15947 N N . ALA F 1 411 ? 160.230 51.902 21.979 1.00 40.13 442 ALA F N 1
ATOM 15948 C CA . ALA F 1 411 ? 159.618 50.898 22.827 1.00 39.79 442 ALA F CA 1
ATOM 15949 C C . ALA F 1 411 ? 158.346 50.484 22.118 1.00 37.85 442 ALA F C 1
ATOM 15950 O O . ALA F 1 411 ? 158.064 50.926 21.004 1.00 38.61 442 ALA F O 1
ATOM 15952 N N . THR F 1 412 ? 157.574 49.635 22.767 1.00 35.10 443 THR F N 1
ATOM 15953 C CA . THR F 1 412 ? 156.343 49.179 22.178 1.00 30.55 443 THR F CA 1
ATOM 15954 C C . THR F 1 412 ? 155.395 49.027 23.326 1.00 33.54 443 THR F C 1
ATOM 15955 O O . THR F 1 412 ? 155.809 48.865 24.469 1.00 37.31 443 THR F O 1
ATOM 15959 N N . TYR F 1 413 ? 154.115 49.083 23.027 1.00 30.95 444 TYR F N 1
ATOM 15960 C CA . TYR F 1 413 ? 153.127 48.923 24.060 1.00 28.25 444 TYR F CA 1
ATOM 15961 C C . TYR F 1 413 ? 152.154 47.966 23.413 1.00 34.82 444 TYR F C 1
ATOM 15962 O O . TYR F 1 413 ? 151.720 48.194 22.283 1.00 37.51 444 TYR F O 1
ATOM 15971 N N . GLN F 1 414 ? 151.853 46.872 24.102 1.00 37.80 445 GLN F N 1
ATOM 15972 C CA . GLN F 1 414 ? 150.900 45.888 23.597 1.00 40.42 445 GLN F CA 1
ATOM 15973 C C . GLN F 1 414 ? 150.469 44.997 24.722 1.00 39.84 445 GLN F C 1
ATOM 15974 O O . GLN F 1 414 ? 151.132 44.931 25.746 1.00 43.43 445 GLN F O 1
ATOM 15980 N N . LYS F 1 415 ? 149.356 44.306 24.533 1.00 43.59 446 LYS F N 1
ATOM 15981 C CA . LYS F 1 415 ? 148.867 43.415 25.565 1.00 48.08 446 LYS F CA 1
ATOM 15982 C C . LYS F 1 415 ? 148.834 41.957 25.132 1.00 54.19 446 LYS F C 1
ATOM 15983 O O . LYS F 1 415 ? 148.550 41.647 23.967 1.00 53.82 446 LYS F O 1
ATOM 15989 N N . ASN F 1 416 ? 149.122 41.072 26.088 1.00 56.17 447 ASN F N 1
ATOM 15990 C CA . ASN F 1 416 ? 149.113 39.638 25.850 1.00 58.85 447 ASN F CA 1
ATOM 15991 C C . ASN F 1 416 ? 147.984 39.056 26.669 1.00 60.17 447 ASN F C 1
ATOM 15992 O O . ASN F 1 416 ? 148.049 39.037 27.897 1.00 57.96 447 ASN F O 1
ATOM 15997 N N . ILE F 1 417 ? 146.929 38.623 25.989 1.00 63.54 448 ILE F N 1
ATOM 15998 C CA . ILE F 1 417 ? 145.788 38.037 26.671 1.00 66.30 448 ILE F CA 1
ATOM 15999 C C . ILE F 1 417 ? 146.126 36.597 27.045 1.00 70.02 448 ILE F C 1
ATOM 16000 O O . ILE F 1 417 ? 146.837 35.906 26.313 1.00 69.57 448 ILE F O 1
ATOM 16005 N N . SER F 1 418 ? 145.605 36.143 28.181 1.00 72.65 449 SER F N 1
ATOM 16006 C CA . SER F 1 418 ? 145.874 34.791 28.651 1.00 73.73 449 SER F CA 1
ATOM 16007 C C . SER F 1 418 ? 144.630 34.108 29.177 1.00 77.35 449 SER F C 1
ATOM 16008 O O . SER F 1 418 ? 144.304 34.191 30.363 1.00 76.57 449 SER F O 1
ATOM 16011 N N . ILE F 1 419 ? 143.930 33.432 28.281 1.00 80.81 450 ILE F N 1
ATOM 16012 C CA . ILE F 1 419 ? 142.714 32.733 28.643 1.00 84.72 450 ILE F CA 1
ATOM 16013 C C . ILE F 1 419 ? 142.954 31.609 29.651 1.00 87.51 450 ILE F C 1
ATOM 16014 O O . ILE F 1 419 ? 144.001 30.953 29.659 1.00 85.36 450 ILE F O 1
ATOM 16019 N N . GLN F 1 420 ? 141.945 31.396 30.487 1.00 91.68 451 GLN F N 1
ATOM 16020 C CA . GLN F 1 420 ? 141.959 30.380 31.524 1.00 95.53 451 GLN F CA 1
ATOM 16021 C C . GLN F 1 420 ? 140.963 29.288 31.155 1.00 96.86 451 GLN F C 1
ATOM 16022 O O . GLN F 1 420 ? 139.810 29.587 30.848 1.00 98.01 451 GLN F O 1
ATOM 16028 N N . ASP F 1 421 ? 141.398 28.030 31.184 1.00 99.03 452 ASP F N 1
ATOM 16029 C CA . ASP F 1 421 ? 140.509 26.922 30.832 1.00 100.00 452 ASP F CA 1
ATOM 16030 C C . ASP F 1 421 ? 139.571 26.516 31.960 1.00 100.00 452 ASP F C 1
ATOM 16031 O O . ASP F 1 421 ? 139.797 26.845 33.125 1.00 97.42 452 ASP F O 1
ATOM 16036 N N . SER F 1 422 ? 138.529 25.773 31.598 1.00 100.00 453 SER F N 1
ATOM 16037 C CA . SER F 1 422 ? 137.531 25.324 32.557 1.00 100.00 453 SER F CA 1
ATOM 16038 C C . SER F 1 422 ? 137.301 23.809 32.486 1.00 100.00 453 SER F C 1
ATOM 16039 O O . SER F 1 422 ? 138.243 23.036 32.271 1.00 96.63 453 SER F O 1
ATOM 16042 N N . GLN F 1 423 ? 136.045 23.397 32.681 1.00 99.16 454 GLN F N 1
ATOM 16043 C CA . GLN F 1 423 ? 135.668 21.982 32.657 1.00 94.14 454 GLN F CA 1
ATOM 16044 C C . GLN F 1 423 ? 134.159 21.763 32.838 1.00 91.58 454 GLN F C 1
ATOM 16045 O O . GLN F 1 423 ? 133.408 22.690 33.155 1.00 81.92 454 GLN F O 1
#

Solvent-accessible surface area: 85896 Å² total; per-residue (Å²): 66,51,123,70,1,15,47,1,2,1,5,36,26,13,75,25,14,1,0,0,31,0,43,17,1,40,4,48,0,66,0,63,0,50,8,58,63,43,190,128,114,92,78,23,7,106,55,11,43,92,3,0,49,113,3,1,48,71,2,0,59,9,0,11,32,2,10,122,15,46,108,126,91,48,52,98,134,15,38,82,25,28,39,142,17,89,94,59,2,66,83,43,12,95,76,1,47,118,24,8,62,36,3,54,20,15,11,33,0,0,11,4,1,3,0,0,1,2,9,0,16,22,0,0,16,36,0,2,27,12,7,15,105,39,70,8,4,1,8,0,2,52,29,6,8,62,35,79,4,91,101,0,5,99,29,0,44,5,36,50,94,17,1,26,2,0,7,60,14,27,17,4,24,0,26,4,62,78,31,49,68,164,78,2,35,0,5,1,69,0,36,0,0,4,6,8,62,24,110,125,14,93,0,9,33,5,26,26,2,18,5,34,113,65,96,40,118,1,9,5,77,32,17,98,15,1,0,45,46,66,85,52,18,11,64,6,35,38,74,29,27,56,89,15,105,107,8,0,0,0,32,11,2,11,0,61,84,33,48,117,18,18,87,43,0,1,44,51,63,57,98,26,11,97,45,42,117,81,50,10,79,34,19,12,21,10,5,9,36,160,9,16,0,5,0,2,10,101,62,40,36,0,138,7,60,73,54,124,43,103,38,82,5,96,196,65,79,14,19,14,83,6,29,135,160,69,1,50,46,0,26,3,101,66,8,79,0,61,0,19,18,133,22,112,22,67,24,68,30,100,10,81,30,139,111,43,208,71,48,119,71,2,14,43,2,2,0,2,36,28,13,74,25,15,0,0,0,31,0,43,7,1,45,3,48,1,69,0,62,0,52,7,65,62,39,193,134,104,100,78,23,8,101,60,11,43,95,1,1,50,110,5,1,45,68,3,1,62,8,0,14,32,0,10,124,15,42,109,126,91,50,53,98,136,18,35,78,26,27,38,140,17,88,94,63,2,66,88,45,9,102,85,0,44,119,33,8,64,35,4,46,22,14,15,30,2,0,11,6,2,2,0,0,3,2,6,1,16,21,1,0,17,33,0,2,26,14,8,14,115,39,67,5,7,1,7,0,1,51,24,6,8,58,31,79,4,85,99,0,5,98,35,0,53,6,34,46,97,17,0,34,5,0,2,61,14,28,18,1,23,0,26,4,65,78,30,52,67,165,73,2,35,0,5,1,69,0,39,0,0,6,5,11,64,29,116,123,16,99,0,10,30,3,25,24,3,17,6,34,104,69,94,36,120,2,8,5,75,32,17,97,14,1,0,42,47,59,88,51,17,14,62,9,32,40,76,29,25,54,97,6,90,115,8,0,0,0,29,12,1,11,0,65,79,34,46,118,20,16,86,40,1,2,48,44,68,52,97,28,14,95,39,42,113,82,48,15,85,40,20,14,20,13,4,10,32,156,11,16,0,6,0,2,14,128,63,38,70,0,126,4,69,62,72,117,43,103,37,72,47,67,196,71,78,25,17,1,77,2,45,120,161,63,1,52,54,0,12,1,63,88,10,85,1,71,4,14,13,114,17,108,20,62,29,71,31,102,10,81,25,127,121,32,168,68,51,116,68,0,12,35,2,0,0,2,38,28,17,77,27,17,1,0,0,35,0,47,7,1,50,3,49,1,69,0,65,1,54,8,58,63,37,188,137,110,94,80,23,3,97,60,9,45,96,3,0,50,111,4,2,45,67,3,0,63,9,0,18,35,2,10,120,13,46,109,124,95,47,44,96,134,17,36,83,27,23,37,143,17,86,92,62,2,66,85,46,11,98,77,2,44,121,23,8,59,39,4,53,23,14,21,26,0,0,12,4,2,2,0,1,1,2,6,0,17,21,0,0,16,37,0,2,32,14,8,15,115,39,73,6,6,0,7,0,1,50,30,5,13,65,34,77,3,83,115,0,4,92,35,1,41,5,36,46,94,14,0,34,2,0,3,60,14,27,17,1,24,0,22,3,64,83,29,50,66,170,76,2,40,0,5,0,73,0,36,0,0,2,4,7,56,26,100,124,13,95,0,8,34,3,24,23,2,20,6,25,96,59,88,46,111,2,10,6,77,31,20,95,15,1,0,45,50,60,86,50,16,13,60,8,33,38,72,28,25,52,94,9,90,108,9,0,0,0,31,11,0,11,0,62,80,36,49,116,18,15,80,44,0,1,49,46,62,55,99,30,11,91,48,40,113,81,47,12,81,35,22,16,22,9,4,8,37,159,6,15,0,6,0,2,11,116,68,24,38,0,22,4,4,59,59,25,17,27,40,68,13,55,136,55,81,13,14,17,70,6,48,117,158,60,2,52,41,1,2,2,65,81,10,52,3,64,0,24,17,117,17,107,25,61,25,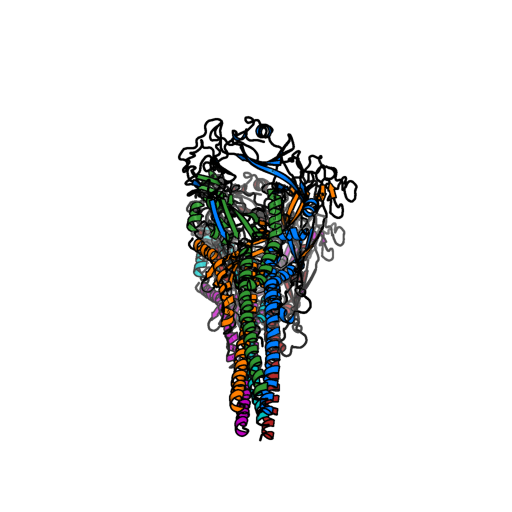75,28,107,9,86,33,126,124,33,179,67,50,118,70,1,13,42,1,1,0,2,36,23,12,77,25,14,1,0,0,30,0,43,17,1,41,4,48,1,64,0,61,0,50,9,57,61,41,189,115,122,93,78,21,7,107,56,10,45,92,2,0,48,116,3,1,46,71,2,0,61,8,0,12,34,2,10,123,15,44,108,124,92,53,48,99,132,17,38,82,27,24,38,143,16,88,95,59,2,64,83,44,13,95,79,1,39,117,24,5,58,38,2,57,22,14,10,31,1,0,10,3,0,3,1,0,1,2,8,0,15,21,0,1,15,35,0,2,28,12,8,15,104,41,71,10,5,2,6,0,3,53,28,6,7,63,33,80,3,90,103,0,4,97,28,0,44,5,36,50,96,18,1,28,3,0,8,58,14,29,17,4,24,0,24,3,60,79,32,48,70,166,76,3,34,0,5,1,69,0,36,0,0,4,5,7,63,22,107,126,14,98,0,10,34,4,25,27,2,18,4,33,113,67,92,33,120,1,8,5,75,32,18,99,14,1,0,45,45,65,85,51,16,12,65,7,35,38,73,29,28,56,88,17,103,105,8,0,0,0,30,9,2,11,0,60,81,36,47,116,17,17,90,45,0,1,44,49,62,57,97,26,10,99,44,42,117,81,50,9,82,34,21,14,24,11,4,10,34,151,11,17,0,2,0,2,13,148,63,37,40,0,125,7,62,72,60,124,43,104,41,88,6,97,206,61,74,16,14,15,76,2,33,65,147,58,1,50,46,0,28,6,94,79,5,78,0,62,0,18,19,77,22,100,19,47,22,64,30,101,10,80,30,138,113,33,192,70,49,114,73,3,14,44,2,3,0,2,36,23,14,76,25,15,0,0,0,32,0,48,9,2,50,3,47,1,65,0,63,0,50,8,59,62,39,196,138,102,103,81,25,7,99,60,12,43,95,2,1,51,111,4,1,45,71,2,0,63,9,0,14,29,0,11,121,17,42,107,125,90,50,51,97,136,17,33,78,27,25,38,140,15,86,93,60,2,65,88,44,9,101,79,0,44,117,28,7,65,35,4,46,20,13,15,30,0,0,10,8,3,2,0,0,2,2,6,0,17,20,1,0,19,34,0,2,26,13,8,13,111,38,68,6,6,1,7,0,1,52,27,6,8,59,34,80,5,83,98,0,4,100,33,1,47,7,35,45,96,15,0,34,3,0,3,62,15,29,19,1,23,0,29,4,64,76,28,51,66,165,72,2,36,0,5,1,67,0,38,0,0,4,4,10,58,26,112,123,14,95,0,10,29,4,24,23,4,22,4,33,109,62,99,37,117,2,9,6,76,32,17,98,14,2,0,44,46,58,88,54,17,14,63,9,32,40,74,29,26,54,98,7,93,112,10,0,0,0,31,12,1,8,0,61,82,35,44,118,21,16,88,38,1,2,49,44,69,52,96,27,11,96,42,42,115,82,48,13,86,39,20,15,22,13,4,8,39,157,12,14,0,5,2,3,14,118,63,34,69,0,123,3,65,60,74,125,39,110,41,77,12,55,195,68,85,20,19,10,77,3,41,114,159,60,1,52,51,0,10,0,66,90,8,84,1,68,2,15,12,117,16,109,20,62,29,73,31,103,10,82,25,126,122,30,163,69,51,126,68,0,15,43,2,1,0,2,35,27,15,76,27,17,1,0,0,34,0,44,8,1,52,4,19,0,2,0,27,1,55,7,58,59,38,193,138,109,91,78,24,4,95,59,7,42,96,2,1,51,111,4,1,48,66,3,0,61,8,0,16,35,1,10,118,11,46,109,123,93,53,44,96,136,17,36,82,28,22,37,141,16,87,91,61,2,64,86,49,9,97,74,1,42,118,21,7,60,39,3,48,23,13,19,27,0,0,12,4,2,2,0,0,1,2,7,0,18,19,0,0,17,37,0,2,30,15,8,15,116,36,72,6,6,0,7,0,2,52,31,5,11,65,34,76,2,83,116,0,4,98,37,1,46,5,36,45,99,14,0,33,2,0,3,58,14,26,16,2,23,0,23,3,35,11,29,19,65,150,40,3,2,0,0,0,72,0,36,0,0,3,4,8,64,33,108,123,16,93,0,9,33,4,25,21,2,21,3,40,101,59,94,42,117,1,9,5,80,29,20,95,14,1,0,42,54,61,86,53,17,12,61,8,34,40,71,29,24,53,97,9,102,106,8,0,0,0,26,12,1,13,0,62,80,38,49,118,18,15,81,42,0,1,48,48,62,54,98,29,11,91,43,40,104,81,48,13,81,38,17,12,22,9,3,11,38,162,5,20,0,2,0,2,9,172,77,21,60,0,118,5,54,68,54,123,43,117,37,83,23,123,218,68,74,24,18,10,84,0,46,104,155,61,2,55,42,0,16,2,68,78,7,79,1,61,0,24,16,121,17,109,26,63,29,65,30,103,8,87,32,124,122,35,168

Foldseek 3Di:
DDCLLVLLQKDFQDKAFEWAKFLPDKDKDKDQLQDDDDPPPCVLQVVLSVVLLVVLCVQQVVLAVVLVVVVVCVCVVCVVVCVCVVVPVVVVVVCVVCVVVSCVVNVVSNVVSVVSVVVVCVQCVVQSPDADKFQGDPVRVCVRVVVPVCVVVVQQADHPVCVVVQRVLRQWIKHWNDADSVSGMTMMMITGMRIHTDPQKMKIAIDGFQFQVVHSQWTWDEAGIWIDRPLDIWAWDLPQWRDGRHYTHGNDTDTGHDDPLRSVCVPPDSVSIDIGHPDDPPDAQWADHPLWIKGQCVVFWWAAVPVGDTDDDDRSSRIDTGAVVVGAWTDTPPDIDGSDDDDDDDDDDDDDDDDDD/DDCLCVLLFKDFQDKAFEWAKFLPDKFKDKDQLQDDDDPDLPVLQVPLSVVLLVVLCVQQVVVQVVLCVVVVCVCVVCVVVCVCVVVVVVVVVVCVVCVVVSVVVNVVSNVVSVVSVVVVCVQCVVQSPDQDKFQHDPVVVCVRVVVPVCVVCVQLAHDPVCVVVQSVLSSWIKYWNDADSVSRMTMIMITGMRIHTDPQKMKIAIDGFQFQVVHSQWIWDAERIWMDRPLDIWAWDLPQWRDGRHHTHGNDTDTDHDDPLRSCCVVPDPVSTDIGHPDDDPDARWDQHDLKIKGQCVVFWWAAVPVGDTPDDDDSSRIDTGACVNGQWTPRDPDIDGSDDDDDDDDDDDDDDDDDD/DDCLLVLLQKDFQDKAFEWAKDLPDKFKDKDQLQDDDDPPPCVLQVVLSVVLLVVLCVQQVVVQVVLVVVVVCVCVVCVVVCVCVVVVVVVVVVCVVCVVVSCVVNVVSNVVSVVSVVVVCVQCVVQSVDQDKFQHDPVRVCVRCVVCPQVVCVQQADHPVCPVVQSVLSQWIKYWNDADSVSRMTMIMITGMRIHGDPPKMKIAIDGFQFQVVHSQWTWDAAGIWIDDPLDIWHWPLVQWRDGRHHTHGNDTDTGHDDPLRSCCVVPDSVSTDTGHPDDPPDAQWDAGPLKIKGQCVVFFKAAPVVTDTDHDDNSSRIDIGACVNGQWIDTVPDIDGSDDDDDDDDDDDDDDDDDD/DDCLLVLLQKDFQDKAFEWAKFLPDKDKDKDQLQDDDDPPLCVLQVVLSVVLLVVLCVQQVVLAVVLVVVVVCVCVVCVVVCVCVVVPVVVVVVCVVCVVVSVVVNVVSNVVSVVSVVVVCVQCVVQSPDQDKFQGPPVRVCVRVVVPVCVVVVQQADHPVCVVVQRVLSSWIKHWNDADSVSGMTMMMITGMRIHGDPQKMKIAIDGFQFQVVHSLWTWDEEGIWMDRPLDIWAWDLPQWRDGRHHTHGNDTDTGHDDPLRSVCVPPDSVSIDIGHPDDPPDAQKQDHDLWIKGQCVNFWWAADPVGDTDDDDRSNRIDTGADVNGQWTDTPPDIDGSDDDDDDDDDDDDDDDDDD/DDCLCVLLFKDFQDKAFEWAKFLPDKAKDKDQLQDDDDPPLPVLQVPLSVVLLVVLCVQQVVVQVVLCVVVVCVCVVCVVVCVCVVVVVVVVVVCVVCVVVSCVVNVVSNVVSVVSVVVVCVQCVVQSPDQDKFQGDPVVVCVRVVVPVCVVCVQLADDPVCVVVQSVLSSWIKYWNDADSVSGMTMIMITGMRIHTDPQKMKIAIDGFQFQVVHSQWIWDAEGIWMDRPLDIWAWPLPAWRDGRHHTHGNDTDTDHDDPLRSCCVVPDPVSTDIGHPDDDPDDQWDDHDLWIKGQCVVFWFAAVPVGDTDDDDDSSRIDTGACVNGQWTDRDPDIDGSDDDDDDDDDDDDDDDDDD/DDCLLVLLFKDFQDKAFEWAKDLPDKDKDKDQLQDDDDPPPCVLQVVLSVVLLVVLCVQQVVVQVVLVVVVVCVVVVCVVVCVCVVVPVVVVVVCVVCVVVSCVVNVVSNVVSVVSVVVVCVQCVVQSVDQDKDQHDPVRVCVRCVVCPQVVCVQLAHHPVCPVVQSQLSQWIKHWNDADSVSRMTMIMITGMNIHGDPPKMKIAIDGFQFQVVHSQWTWDDAGIWIDDPLDIWHWPLVQWRDGRHHTHGNDTDTGHDDPLRSCCVPPDNVSTDIGHPDDPPDAQWDDHPLKIKGQCVVFFKAADPVGDTDHDDDSNRIDICACVNGQWIQGPPGIDGSDDDDDDDDDDDDDDDDDD

Sequence (2142 aa):
DGRPLAAAGIVVTGDKAVNIYTSSQTGSIIIKLLPNMPKDKEACAKAPLEAYNRTLTTLLTPLGDSIRRIQESGLSQLAVAVGKMQQFVNDQFNKTAQELDCIKITQQVGVELNLYLTELTTVFGPQITSPALTQLTIQALYNLAGGNMDYLLTKLGVGNNQLSSLISSGLITGNPILYDSQTQLLGIQVTLPSVGNLNNMRATYLETLSVSTTKGFASALVPKVVTQVGSVIEELDTSYCIETDLDLYCTRIVTFPMSPGIYSCLSGNTSACMYSKTEGALTTPYMTLKGSVIANCKMTTCRCADPPGIISQNYGEAVSLIDRQSCNILSLDGITLRLSGEFDATYQKNISIQDSQDGRPLAAAGIVVTGDKAVNIYTSSQTGSIIIKLLPNMPKDKEACAKAPLEAYNRTLTTLLTPLGDSIRRIQESGLSQLAVAVGKMQQFVNDQFNKTAQELDCIKITQQVGVELNLYLTELTTVFGPQITSPALTQLTIQALYNLAGGNMDYLLTKLGVGNNQLSSLISSGLITGNPILYDSQTQLLGIQVTLPSVGNLNNMRATYLETLSVSTTKGFASALVPKVVTQVGSVIEELDTSYCIETDLDLYCTRIVTFPMSPGIYSCLSGNTSACMYSKTEGALTTPYMTLKGSVIANCKMTTCRCADPPGIISQNYGEAVSLIDRQSCNILSLDGITLRLSGEFDATYQKNISIQDSQDGRPLAAAGIVVTGDKAVNIYTSSQTGSIIIKLLPNMPKDKEACAKAPLEAYNRTLTTLLTPLGDSIRRIQESGLSQLAVAVGKMQQFVNDQFNKTAQELDCIKITQQVGVELNLYLTELTTVFGPQITSPALTQLTIQALYNLAGGNMDYLLTKLGVGNNQLSSLISSGLITGNPILYDSQTQLLGIQVTLPSVGNLNNMRATYLETLSVSTTKGFASALVPKVVTQVGSVIEELDTSYCIETDLDLYCTRIVTFPMSPGIYSCLSGNTSACMYSKTEGALTTPYMTLKGSVIANCKMTTCRCADPPGIISQNYGEAVSLIDRQSCNILSLDGITLRLSGEFDATYQKNISIQDSQDGRPLAAAGIVVTGDKAVNIYTSSQTGSIIIKLLPNMPKDKEACAKAPLEAYNRTLTTLLTPLGDSIRRIQESGLSQLAVAVGKMQQFVNDQFNKTAQELDCIKITQQVGVELNLYLTELTTVFGPQITSPALTQLTIQALYNLAGGNMDYLLTKLGVGNNQLSSLISSGLITGNPILYDSQTQLLGIQVTLPSVGNLNNMRATYLETLSVSTTKGFASALVPKVVTQVGSVIEELDTSYCIETDLDLYCTRIVTFPMSPGIYSCLSGNTSACMYSKTEGALTTPYMTLKGSVIANCKMTTCRCADPPGIISQNYGEAVSLIDRQSCNILSLDGITLRLSGEFDATYQKNISIQDSQDGRPLAAAGIVVTGDKAVNIYTSSQTGSIIIKLLPNMPKDKEACAKAPLEAYNRTLTTLLTPLGDSIRRIQESGLSQLAVAVGKMQQFVNDQFNKTAQELDCIKITQQVGVELNLYLTELTTVFGPQITSPALTQLTIQALYNLAGGNMDYLLTKLGVGNNQLSSLISSGLITGNPILYDSQTQLLGIQVTLPSVGNLNNMRATYLETLSVSTTKGFASALVPKVVTQVGSVIEELDTSYCIETDLDLYCTRIVTFPMSPGIYSCLSGNTSACMYSKTEGALTTPYMTLKGSVIANCKMTTCRCADPPGIISQNYGEAVSLIDRQSCNILSLDGITLRLSGEFDATYQKNISIQDSQDGRPLAAAGIVVTGDKAVNIYTSSQTGSIIIKLLPNMPKDKEACAKAPLEAYNRTLTTLLTPLGDSIRRIQESGLSQLAVAVGKMQQFVNDQFNKTAQELDCIKITQQVGVELNLYLTELTTVFGPQITSPALTQLTIQALYNLAGGNMDYLLTKLGVGNNQLSSLISSGLITGNPILYDSQTQLLGIQVTLPSVGNLNNMRATYLETLSVSTTKGFASALVPKVVTQVGSVIEELDTSYCIETDLDLYCTRIVTFPMSPGIYSCLSGNTSACMYSKTEGALTTPYMTLKGSVIANCKMTTCRCADPPGIISQNYGEAVSLIDRQSCNILSLDGITLRLSGEFDATYQKNISIQDSQ

Secondary structure (DSSP, 8-state):
--SGGGTTTEEEEEEEEEEE--S---EEEEEESS-BPPSSTHHHHHHHHHHHHHHHHHHHHHHHHHHHHHHH--HHHHHHHHHHHHHHHHHHHHHHHHHHHHHHHHHHHHHHHHHHHHHHHHHHHHHHH-SS-EEPPHHHHHHHTTT-HHHHHHHHS--GGGHHHHHHHT-SEE-EEEEETTTTEEEEEEB----EEEEEEEEEEEEE----TT-TT------SEEEESTT--EEE-GGGEEE-SSEEEES---EE---HHHHHHHTT-STT--------TT--SEEE-SSSEEE-TTTS--B-SSS-SB----TTT-SB---TTT-SB---SS---B-----EEEE--B-------/--SGGGTTTEEEEEEEEEEE--TT-EEEEEEEEEEE--SSTHHHHHHHHHHHHHHHHHHHHHHHHHHHHHHH--HHHHHHHHHHHHHHHHHHHHHHHHHHHHHHHHHHHHHHHHHHHHHHHHHTHHHHH-SS-EEPPHHHHHHHTTT-HHHHHHHHS--GGGHHHHHHHT--EEEEEEEETTTTEEEEEEE----EEEEEEEEEEEEE----TT-TT------SEEEEETTEEEEE-GGGEEE-SSEEEES---EE---HHHHHHHTT-STT--------TT--SB--BTTBEEE-TTTS--EESSS-SB----SS--SEEE-TTT-SEEE-SS-EEE-----EEEE--B-------/--SSTTTTTEEEEEEEEEEE--TT-EEEEEEESS-BPPTT-HHHHHHHHHHHHHHHHHHHHHHHHHHHHHHH--HHHHHHHHHHHHHHHHHHHHHHHHHHHHHHHHHHHHHHHHHHHHHHHHHTHHHHH-SS-EEPPHHHHHHHTTT-HHHHHHHHS--GGGHHHHHHHT--EEEEEEEETTTTEEEEEEE----EEEEEEEEEEEEE----TT-TT------SEEEESTT--EEE-GGGEEE-SSEEEES---EE---HHHHHHHTT-STT--------TT--SEEEETTEEEE-TTTTTEEESSS-------TT---B---TTT-SEEEESS-EEES--EEEEEEEEE-------/--SSGGGGTEEEEEEEEEEE--TT--EEEEEESS-BPPSS-HHHHHHHHHHHHHHHHHHHHHHHHHHHHHHH--HHHHHHHHHHHHHHHHHHHHHHHHHHHHHHHHHHHHHHHHHHHHHHHHHHHHHHH-SS-EEPPHHHHHHHTTT-HHHHHHHHS--GGGHHHHHHHT-SEEEEEEEETTTTEEEEEEE----EEEEEEEEEEEEE----TT-TT------SEEEESTT--EEE-GGGEEE-SSEEEES---EE---HHHHHHHTT-STT--------TT--SEEE-SSSEEE-TTTS-EEETTTTEE----TT-SSB---TTT-SSEEESS---------EEEE--B--PPP--/--SGGGTTTEEEEEEEEEEE--TT-EEEEEEESS-BPPSSTHHHHHHHHHHHHHHHHHHHHHHHHHHHHHHH--HHHHHHHHHHHHHHHHHHHHHHHHHHHHHHHHHHHHHHHHHHHHHHHHHTHHHHH-SS-EEPPHHHHHHHTTT-HHHHHHHHS--GGGHHHHHHHT--EEEEEEEETTTTEEEEEEE----EEEEEEEEEEEEE----TT-TT------SEE--BTTB--EE-GGGEEE-SSEEEES---EE---HHHHHHHTT-STT--------TT--SB--BTTBEEE-TTTS-EE-SSS-SEE---SS---EEE-TTT-SEEEETTEEEE-----EEEE--B-------/--SSTTTTTEEEEEEEEEEE--TTEEEEEEEESS-BPPTT-HHHHHHHHHHHHHHHHHHHHHHHHHHHHHHH--HHHHHHHHHHHHHHHHHHHHHHHHHHHHHHHHHHHHHHHHHHHHHHHHHSHHHHH-SS-EEPPHHHHHHHTTT-HHHHHHHHS--GGGHHHHHHHT--EEEEEEEETTTTEEEEEEEE---EEEEEEEEEEEEE----TTSTT------SEEEESTT---EE-GGGEEE-SS-EEES---EE---HHHHHHHTT-STT--------TT--SEEE-SS-EEE-TTTS-EEESSS-SB----SS-SSEEE-TTT-SBEEESS---B---EEEEEE--B-------